Protein 8AJO (pdb70)

Foldseek 3Di:
DFFWAWEFQFDFFAFQEKAWWFAAFLPWIKIWTFQFQKIWIWTFDPQGTHTQAMFGHLAGWNDWDWADAPPDSTTWIWTQGLLQKTWIWGWDDDVSFTDIDTQAIAGADDFDAFFAPLDWAKEAFRNRQWIWIRGGFQWIWIFGRDSPRRYRYTDTAGDPQRHWQYKYWWEPDPATKMWTWGADPVAIKIAMWGQDPVVSYTHGDLDGIDGDHRQWHDKAHAYPLAIFIWIDGQFKIWTDDRPDIAMDGDPVRNVFGWQEKYAADPRRQWMWTFTQQQWIKIKGFDWDQDPVRGIHTDYIDMDTAAGDHGASYKYHRDPQWIWGRGQQAKTFTWGAAPDADPVRHRTGTDDIRGFQFPWFEWFWDPLLPPQATKIKTWGHFFQRTWIKIKFQAFEWDFQDKFFDFAFPAKEFEDLALVDPFTFKMKTFHAQFIWIWGRDFSDIHTDDQEQDGGRFGWQDKYEAAPQWIWTQTQAWTFIAHSPVSYTLEIGGDPVRATWQHWEDWHFWTWTFGWQKIWIWTDDNSYIGTDDMDGHPAGWQYKYQADEAPDRRGAQWMWTWGQPQQWIFIAGPDHGHTQEIGRDDDDFHWNYKDWYYAPRFTKIKTWGQQQKIKIFGADRVRRYTHPIDIDGFHGGTWYKDWEDAPNTIWIWIFACFIWIWHDFLNHIFITTYPDRTFHYKYYGDHPNAHRWIWTHGNTMITTTHTDDDDSMDMDIGGFSRGWRYWEAWNVAQKMKIKTKFKWFQAQVLRTHGPDDGLQRPAPEEEEDPDCPPVVDDAPCSNPGGDIFIWMWIFIAHNRNRHTLYIYTYDGQKAFQEWYWDAAAPRRGIWIKTWIFRDYPVDPFTQKTKIWIWDDDPSDIGTQDMGIDGAGWQEWEQDVRWIWTWGQQKIFIWHQDPSRDTDTQEIDRPAHGFRYWEDDDQWIWTQHQWQGIFTWGDDPVVRYIDGFAGARPTARFLYWYAFDPFWTWTFHPQQKIWIWGQPPVDDDPVNRHHTDTQWIWRRSFGWRYKYWRHSANDCPPPPPDQWGGWMWTATNSGIIMIMTIHDPVVCVQLVVVQVLLQQQQQTRSSGRSQSSTFHDDSVRTHTTPSYHYPVSLLSLSSRHPVSLQRSQVVGWHDLPPPDTDRDHSVSSVVVNSVVSNVD/DDDDQDCVLQVVCVVVVPVRDPSNVLVVQVVCLQVQLQPWDWFWAFPDFFFKWQEWADLDPQWIWTWGQQQWIWIQRQVVRDIGTADFAAAPDPDCTWNYWEAAPVSFKIWTAGNDQQWIWIAGPPVRHGAAHTENAGPAGWQEKEHLHNFWIWTWGQQQKIFIWGQDPVSVVVQVVQVVPPVHHDYYYGYTPDMGGFDQDPFDNRQNGWNYWYAQNVQSKIWTDTLSQKIWIWHHPPDTGGDDMAGHPANAQQREWEAANQVQWIWTWHQFWTWTDHPVDHRDPIDIDGPPPHRFTWQYWYDRSQWIWTWTLQQKIWIAGNVVRGTRPHCVHRIDGFDQHWWDCDPLCVVPVVVDDGAGFTFSYWDADPSRNKIKTKTGHSDPSTTGIIIIIID/DDDQPPVRVVVLVLVVLCVLLVQLLQLDDLRRAWDWDQAPVRDIFIFSQSLVVLVRDDDDGPNSVVLNVLLVVQCVAFQPCSSVLSLLLSLLSVLLSVVVVVVFALQLLLVLLVVLLVLLLVVLQVFDDLDDDPVLLLVLLLVLLQSLQCRGGNVVSDNLLSNCLSCQAVQQCVVVVLADDPLQEAEAEAAQAAQNDWDWALAFWAAFDAQDPVFDDDDDDLKAALAAADLWDFDPPHDDDDDADDPVRVVVVVVVNLVSNVVLQVLDVVADRLEYEYCGADHNPRQVVCSVVVRHYHYNADDSRSVSQCQQQVAAYHHHSNDDDRRNMGAFDDWDWDDRRDPDGIIIGTHHPPRSRHIYIYGYHNDPNSRVSSVSSSSNSNSFSNQCSNGSAWHLDQFQSLLLSLVSQLVVLVVDPASSSVSSNSSSVSSLSRNLSLCVSPPHHSVVQNVVSNVVCVVDHSDQFAGANVPPGGRHRSVSSRIGGSVSVSSSSVSSSVSSSVSSPPDDPDDDDSDGD

GO terms:
  GO:0097602 cullin family protein binding (F, IDA)
  GO:0005634 nucleus (C, IDA)
  GO:0005730 nucleolus (C, IDA)
  GO:0043161 proteasome-mediated ubiquitin-dependent protein catabolic process (P, IDA)
  GO:0044725 epigenetic programming in the zygotic pronuclei (P, IDA)
  GO:0045732 positive regulation of protein catabolic process (P, IDA)
  GO:0032991 protein-containing complex (C, IDA)
  GO:0007056 spindle assembly involved in female meiosis (P, IDA)
  GO:0160072 ubiquitin ligase complex scaffold activity (F, IDA)
  GO:0031465 Cul4B-RING E3 ubiquitin ligase complex (C, IDA)
  GO:0010498 proteasomal protein catabolic process (P, IMP)
  GO:0005515 protein binding (F, IPI)
  GO:0005737 cytoplasm (C, IDA)
  GO:0031464 Cul4A-RING E3 ubiquitin ligase complex (C, IDA)
  GO:0080008 Cul4-RING E3 ubiquitin ligase complex (C, IDA)
  GO:0016567 protein ubiquitination (P, IDA)
  GO:0005634 nucleus (C, EXP)
  GO:0005737 cytoplasm (C, EXP)
  GO:0043161 proteasome-mediated ubiquitin-dependent protein catabolic process (P, IMP)
  GO:0006511 ubiquitin-dependent protein catabolic process (P, IMP)

Radius of gyration: 53.47 Å; Cα contacts (8 Å, |Δi|>4): 5684; chains: 3; bounding box: 108×189×78 Å

InterPro domains:
  IPR004871 RSE1/DDB1/CPSF1, C-terminal [PF03178] (790-1099)
  IPR015943 WD40/YVTN repeat-like-containing domain superfamily [G3DSA:2.130.10.10] (4-1039)
  IPR015943 WD40/YVTN repeat-like-containing domain superfamily [G3DSA:2.130.10.10] (14-355)
  IPR015943 WD40/YVTN repeat-like-containing domain superfamily [G3DSA:2.130.10.10] (394-709)
  IPR018846 RSE1/DDB1/CPSF1, first beta-propeller [PF10433] (15-348)
  IPR036322 WD40-repeat-containing domain superfamily [SSF50978] (795-934)
  IPR050358 RSE1/DDB1/CPSF1 [PTHR10644] (3-1113)
  IPR058543 RSE1/DDB1/CPSF1, second beta-propeller [PF23726] (396-704)

B-factor: mean 595.94, std 25.62, range [0.04, 600.0]

Solvent-accessible surface area: 99665 Å² total; per-residue (Å²): 152,35,18,30,38,47,39,66,34,25,69,28,38,7,11,57,15,30,28,49,28,29,34,77,45,71,108,49,44,11,23,47,46,11,17,22,36,24,52,45,50,22,43,28,62,115,108,38,70,52,118,77,39,74,26,34,39,26,15,32,27,48,18,51,41,44,29,64,52,108,90,57,90,29,18,30,45,45,48,33,16,77,46,29,23,26,18,28,27,45,61,55,86,77,86,115,50,47,44,51,54,46,74,25,22,25,76,48,78,68,82,33,48,31,81,26,112,65,38,53,41,36,33,37,15,92,89,17,59,27,42,36,37,36,64,29,54,22,35,46,21,35,21,76,56,64,121,98,30,76,70,19,71,43,63,77,24,58,45,118,58,61,62,41,52,24,51,11,18,20,21,79,45,118,53,59,8,49,22,29,7,22,73,55,155,106,27,10,44,29,55,30,32,22,59,46,88,115,71,59,53,68,59,100,18,100,37,97,63,60,102,30,47,87,54,12,41,25,33,31,55,20,53,64,86,27,15,10,15,42,21,33,13,38,53,32,36,36,30,60,41,44,118,47,97,33,85,31,69,28,122,81,44,58,104,27,68,33,74,17,54,20,64,50,31,138,49,15,53,35,28,26,31,6,7,73,80,3,53,37,31,49,38,52,46,50,90,46,102,48,121,102,74,65,30,35,46,54,55,48,62,51,60,82,27,17,81,34,32,40,16,36,10,14,5,22,37,64,106,45,38,50,37,15,9,2,41,38,4,43,21,21,34,16,47,64,56,119,81,61,70,120,97,60,25,24,33,62,82,84,62,88,58,74,18,32,0,6,7,22,18,38,28,43,30,61,58,64,96,72,41,35,19,50,28,38,21,6,7,7,32,66,82,51,1,19,47,16,47,33,28,26,4,22,17,77,65,92,91,37,88,54,100,39,91,52,25,79,21,36,18,42,25,35,50,44,84,105,50,116,36,19,38,17,44,37,37,7,35,100,56,42,25,63,24,32,41,37,72,42,92,66,68,63,101,55,101,50,68,28,56,56,69,93,15,32,22,51,25,26,15,68,17,51,61,68,27,29,30,25,22,9,33,80,42,42,24,28,12,29,13,60,119,38,42,70,52,21,85,39,83,40,140,79,101,49,71,25,76,7,14,15,40,9,23,52,38,39,28,39,6,18,38,40,44,43,41,23,28,51,46,47,105,73,46,44,54,98,78,42,73,38,88,54,120,26,44,22,37,10,23,13,7,32,61,35,53,110,54,97,16,52,19,97,36,20,21,30,4,24,62,81,80,18,25,27,45,24,26,40,52,83,71,32,55,96,56,29,98,48,99,52,39,70,105,34,41,9,50,14,9,8,28,22,18,33,90,97,62,41,41,30,36,19,5,10,15,39,0,44,34,42,54,21,30,33,50,66,115,71,14,47,56,67,92,92,71,99,59,98,37,32,96,35,85,2,31,21,33,42,27,68,30,89,117,68,52,41,22,40,30,5,2,47,38,11,26,30,51,36,45,63,66,98,44,90,52,86,24,44,32,79,56,82,45,14,46,12,19,8,38,21,55,8,92,40,34,86,38,5,38,32,33,9,28,93,67,41,33,44,41,16,45,61,58,92,84,57,77,34,20,73,63,79,33,113,17,37,4,31,21,45,13,20,10,31,14,90,74,43,61,17,30,23,33,10,17,36,30,62,17,53,22,51,107,103,57,43,67,62,67,93,49,109,8,24,38,82,79,19,95,51,77,62,79,63,105,75,76,92,41,84,106,84,87,40,114,30,65,98,42,79,63,20,89,46,88,58,18,11,54,18,16,26,38,48,110,77,48,60,42,46,8,4,36,44,45,38,98,60,20,39,31,55,9,29,19,22,32,49,38,42,107,54,132,63,20,30,40,38,34,5,25,6,43,28,35,36,90,39,52,73,20,87,58,13,27,40,46,27,33,43,42,70,117,64,60,39,59,96,58,27,76,26,96,41,99,1,21,8,38,7,32,16,54,30,106,22,37,46,26,32,3,17,47,40,41,36,33,40,16,51,45,52,121,86,60,40,50,56,86,76,25,65,42,88,88,38,30,36,5,49,21,36,25,38,40,76,67,34,45,13,32,0,11,51,26,49,12,31,40,40,27,46,56,43,124,113,81,44,51,50,61,94,63,9,40,24,58,72,47,28,72,30,62,23,8,2,17,18,39,100,60,10,32,27,32,33,34,90,53,32,20,43,52,26,25,19,64,35,106,105,32,111,62,87,55,43,47,49,38,22,51,84,20,28,41,19,17,71,47,33,48,33,16,13,33,22,71,22,14,25,14,86,50,46,100,83,62,103,101,44,137,43,56,38,49,6,32,40,14,5,44,24,5,14,36,20,24,36,18,16,25,65,90,82,46,26,68,48,41,56,68,42,36,75,46,38,26,99,36,50,59,27,28,8,57,22,68,34,69,62,30,30,16,16,53,64,88,45,55,87,46,116,47,62,34,42,21,49,28,54,34,54,49,39,41,56,47,35,17,72,106,31,26,69,74,26,14,65,114,20,61,38,47,107,70,96,67,70,82,66,88,22,61,56,74,47,47,45,63,59,16,62,68,52,64,70,81,20,162,67,89,71,48,9,48,39,56,32,68,75,37,68,35,14,69,56,94,52,78,90,88,25,63,81,29,60,55,28,71,21,19,81,46,34,63,64,63,51,57,88,45,90,40,97,48,51,110,41,23,31,12,30,7,20,24,55,58,39,109,42,27,20,38,30,5,7,33,69,19,51,29,35,34,36,28,65,86,80,86,54,80,64,93,34,126,66,32,70,34,90,64,146,108,66,8,8,45,25,32,24,57,11,92,46,74,44,45,40,28,32,22,3,54,33,41,32,3,52,15,34,36,21,23,65,68,59,16,64,31,20,31,2,24,91,54,39,113,29,42,23,32,4,22,10,17,30,38,68,54,34,36,32,31,7,4,29,68,3,37,41,25,26,45,73,47,66,77,79,50,50,40,64,38,61,58,32,36,56,95,47,113,75,66,67,57,45,96,61,85,40,76,60,81,49,81,44,75,95,58,89,36,30,76,30,8,30,17,13,30,13,33,24,44,36,100,104,80,35,36,19,28,36,6,20,32,20,9,27,30,23,26,33,44,21,78,111,76,66,58,76,76,51,57,31,57,33,78,34,64,45,48,9,32,9,30,14,48,12,103,98,70,82,36,45,28,17,6,5,36,34,22,36,9,49,20,45,104,110,38,102,51,94,58,30,66,59,59,86,35,96,31,78,21,36,12,14,36,16,25,38,49,40,53,55,21,42,47,22,7,10,7,56,5,32,37,30,17,42,33,70,103,74,91,58,59,32,78,62,138,124,72,13,71,61,88,50,45,99,49,44,75,45,106,55,84,52,22,68,84,87,45,80,114,67,113,89,46,81,8,11,13,32,9,48,28,53,32,117,55,46,30,24,50,29,45,11,1,5,21,24,49,38,52,36,40,4,6,8,29,22,25,25,58,162,116,91,62,33,18,62,54,60,61,48,74,41,39,68,20,26,58,77,46,21,78,70,12,31,38,20,31,49,52,60,10,62,54,49,95,56,84,60,121,99,66,40,81,26,38,19,28,38,21,23,46,50,33,80,81,64,104,68,103,45,91,34,40,61,64,26,32,66,22,3,50,62,10,52,95,91,30,11,70,37,8,12,33,2,23,15,37,17,9,18,25,36,69,25,43,60,69,12,27,86,58,6,30,41,72,72,34,15,18,43,1,20,51,57,5,17,59,39,23,30,74,33,21,98,84,10,25,87,75,96,74,64,94,89,71,44,59,67,33,34,49,49,41,6,42,28,31,14,21,37,24,27,46,109,97,47,39,84,40,40,13,62,34,20,23,59,11,15,67,58,6,11,89,89,58,96,71,46,31,77,101,50,18,44,59,68,47,53,57,65,48,26,57,85,103,54,54,60,97,30,50,4,31,65,61,93,86,53,77,68,43,144,100,28,102,106,51,107,88,84,38,37,43,21,17,21,68,4,84,46,41,92,80,47,117,111,78,102,109,104,108,108,60,106,59,91,80,36,50,69,62,53,72,63,60,66,68,59,59,53,68,62,34,43,64,52,41,72,99,67,36,13,53,51,21,36,11,57,39,23,42,72,58,97,32,41,58,54,38,20,90,68,70,25,43,46,37,57,82,24,38,56,112,61,35,53,32,57,26,48,10,22,61,35,54,52,17,109,45,57,105,61,64,68,95,84,21,27,18,61,30,39,55,57,70,88,47,85,33,31,92,104,94,67,70,30,53,27,48,25,12,95,100,47,56,26,8,24,11,31,33,48,29,2,65,32,78,45,37,19,68,17,47,47,48,15,27,57,22,18,42,35,40,24,39,45,58,44,62,55,41,57,39,2,18,24,41,2,1,18,22,24,19,16,18,53,39,3,45,64,49,18,92,85,38,95,30,65,29,23,63,9,11,46,26,24,11,68,12,32,47,28,46,13,40,10,22,9,64,61,39,91,56,60,50,85,71,35,34,59,61,13,60,67,34,25,95,92,58,97,46,21,56,43,3,23,24,17,70,89,82,77,59,55,26,10,98,90,22,23,25,68,49,24,20,81,16,37,33,41,30,33,60,28,9,20,64,39,19,44,80,74,35,66,93,100,67,114,56,102,87,55,56,58,61,119

Nearest PDB structures (foldseek):
  8ajn-assembly1_A  TM=8.940E-01  e=0.000E+00  Homo sapiens
  4e5z-assembly1_A  TM=8.919E-01  e=0.000E+00  Homo sapiens
  3ei4-assembly1_A  TM=7.659E-01  e=0.000E+00  Homo sapiens
  8d7y-assembly1_A  TM=7.186E-01  e=0.000E+00  Homo sapiens
  8bu9-assembly2_D  TM=8.978E-01  e=0.000E+00  Homo sapiens

Structure (mmCIF, N/CA/C/O backbone):
data_8AJO
#
_entry.id   8AJO
#
loop_
_entity.id
_entity.type
_entity.pdbx_description
1 polymer 'DNA damage-binding protein 1'
2 polymer 'DDB1- and CUL4-associated factor 12'
3 polymer 'T-complex protein 1 subunit epsilon'
#
loop_
_atom_site.group_PDB
_atom_site.id
_atom_site.type_symbol
_atom_site.label_atom_id
_atom_site.label_alt_id
_atom_site.label_comp_id
_atom_site.label_asym_id
_atom_site.label_entity_id
_atom_site.label_seq_id
_atom_site.pdbx_PDB_ins_code
_atom_site.Cartn_x
_atom_site.Cartn_y
_atom_site.Cartn_z
_atom_site.occupancy
_atom_site.B_iso_or_equiv
_atom_site.auth_seq_id
_atom_site.auth_comp_id
_atom_site.auth_asym_id
_atom_site.auth_atom_id
_atom_site.pdbx_PDB_model_num
ATOM 1 N N . MET A 1 25 ? 239.774 218.231 206.335 1.00 600.00 1 MET A N 1
ATOM 2 C CA . MET A 1 25 ? 238.829 217.658 207.287 1.00 600.00 1 MET A CA 1
ATOM 3 C C . MET A 1 25 ? 239.199 216.212 207.605 1.00 600.00 1 MET A C 1
ATOM 4 O O . MET A 1 25 ? 239.540 215.440 206.709 1.00 600.00 1 MET A O 1
ATOM 6 N N . SER A 1 26 ? 239.140 215.852 208.882 1.00 600.00 2 SER A N 1
ATOM 7 C CA . SER A 1 26 ? 239.426 214.495 209.321 1.00 600.00 2 SER A CA 1
ATOM 8 C C . SER A 1 26 ? 238.127 213.720 209.485 1.00 600.00 2 SER A C 1
ATOM 9 O O . SER A 1 26 ? 237.071 214.292 209.763 1.00 600.00 2 SER A O 1
ATOM 11 N N . TYR A 1 27 ? 238.215 212.406 209.313 1.00 600.00 3 TYR A N 1
ATOM 12 C CA . TYR A 1 27 ? 237.067 211.530 209.475 1.00 600.00 3 TYR A CA 1
ATOM 13 C C . TYR A 1 27 ? 237.424 210.428 210.457 1.00 600.00 3 TYR A C 1
ATOM 14 O O . TYR A 1 27 ? 238.581 210.014 210.552 1.00 600.00 3 TYR A O 1
ATOM 16 N N . ASN A 1 28 ? 236.424 209.959 211.197 1.00 600.00 4 ASN A N 1
ATOM 17 C CA . ASN A 1 28 ? 236.675 208.986 212.246 1.00 600.00 4 ASN A CA 1
ATOM 18 C C . ASN A 1 28 ? 235.632 207.883 212.205 1.00 536.05 4 ASN A C 1
ATOM 19 O O . ASN A 1 28 ? 234.497 208.087 211.767 1.00 600.00 4 ASN A O 1
ATOM 21 N N . TYR A 1 29 ? 236.040 206.708 212.668 1.00 534.74 5 TYR A N 1
ATOM 22 C CA . TYR A 1 29 ? 235.184 205.536 212.734 1.00 600.00 5 TYR A CA 1
ATOM 23 C C . TYR A 1 29 ? 234.926 205.217 214.198 1.00 600.00 5 TYR A C 1
ATOM 24 O O . TYR A 1 29 ? 235.869 205.125 214.990 1.00 600.00 5 TYR A O 1
ATOM 26 N N . VAL A 1 30 ? 233.655 205.063 214.558 1.00 600.00 6 VAL A N 1
ATOM 27 C CA . VAL A 1 30 ? 233.251 204.805 215.936 1.00 600.00 6 VAL A CA 1
ATOM 28 C C . VAL A 1 30 ? 232.467 203.502 215.969 1.00 600.00 6 VAL A C 1
ATOM 29 O O . VAL A 1 30 ? 231.461 203.360 215.263 1.00 600.00 6 VAL A O 1
ATOM 31 N N . VAL A 1 31 ? 232.915 202.560 216.797 1.00 600.00 7 VAL A N 1
ATOM 32 C CA . VAL A 1 31 ? 232.257 201.268 216.938 1.00 600.00 7 VAL A CA 1
ATOM 33 C C . VAL A 1 31 ? 232.223 200.892 218.412 1.00 600.00 7 VAL A C 1
ATOM 34 O O . VAL A 1 31 ? 233.132 201.228 219.177 1.00 600.00 7 VAL A O 1
ATOM 36 N N . THR A 1 32 ? 231.165 200.192 218.815 1.00 600.00 8 THR A N 1
ATOM 37 C CA . THR A 1 32 ? 231.063 199.674 220.174 1.00 600.00 8 THR A CA 1
ATOM 38 C C . THR A 1 32 ? 231.644 198.266 220.220 1.00 600.00 8 THR A C 1
ATOM 39 O O . THR A 1 32 ? 231.174 197.369 219.511 1.00 600.00 8 THR A O 1
ATOM 41 N N . ALA A 1 33 ? 232.663 198.075 221.058 1.00 600.00 9 ALA A N 1
ATOM 42 C CA . ALA A 1 33 ? 233.269 196.764 221.248 1.00 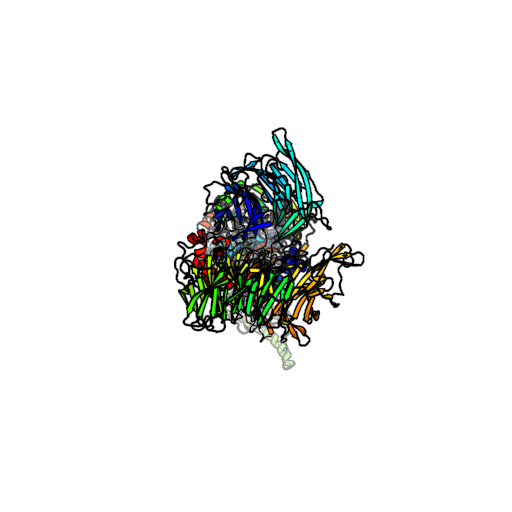600.00 9 ALA A CA 1
ATOM 43 C C . ALA A 1 33 ? 232.531 195.939 222.296 1.00 600.00 9 ALA A C 1
ATOM 44 O O . ALA A 1 33 ? 232.363 194.729 222.122 1.00 600.00 9 ALA A O 1
ATOM 46 N N . GLN A 1 34 ? 232.070 196.570 223.376 1.00 600.00 10 GLN A N 1
ATOM 47 C CA . GLN A 1 34 ? 231.312 195.898 224.428 1.00 600.00 10 GLN A CA 1
ATOM 48 C C . GLN A 1 34 ? 230.004 196.648 224.634 1.00 600.00 10 GLN A C 1
ATOM 49 O O . GLN A 1 34 ? 230.019 197.848 224.926 1.00 600.00 10 GLN A O 1
ATOM 51 N N . LYS A 1 35 ? 228.879 195.944 224.491 1.00 591.96 11 LYS A N 1
ATOM 52 C CA . LYS A 1 35 ? 227.573 196.582 224.600 1.00 600.00 11 LYS A CA 1
ATOM 53 C C . LYS A 1 35 ? 227.368 197.133 226.013 1.00 600.00 11 LYS A C 1
ATOM 54 O O . LYS A 1 35 ? 227.973 196.641 226.970 1.00 600.00 11 LYS A O 1
ATOM 56 N N . PRO A 1 36 ? 226.528 198.161 226.173 1.00 600.00 12 PRO A N 1
ATOM 57 C CA . PRO A 1 36 ? 226.265 198.689 227.520 1.00 600.00 12 PRO A CA 1
ATOM 58 C C . PRO A 1 36 ? 225.730 197.603 228.442 1.00 600.00 12 PRO A C 1
ATOM 59 O O . PRO A 1 36 ? 224.927 196.759 228.039 1.00 600.00 12 PRO A O 1
ATOM 63 N N . THR A 1 37 ? 226.193 197.628 229.695 1.00 600.00 13 THR A N 1
ATOM 64 C CA . THR A 1 37 ? 225.826 196.616 230.676 1.00 600.00 13 THR A CA 1
ATOM 65 C C . THR A 1 37 ? 224.970 197.142 231.821 1.00 600.00 13 THR A C 1
ATOM 66 O O . THR A 1 37 ? 224.338 196.338 232.513 1.00 522.56 13 THR A O 1
ATOM 68 N N . ALA A 1 38 ? 224.935 198.455 232.039 1.00 600.00 14 ALA A N 1
ATOM 69 C CA . ALA A 1 38 ? 224.135 199.022 233.118 1.00 514.69 14 ALA A CA 1
ATOM 70 C C . ALA A 1 38 ? 222.649 198.908 232.799 1.00 533.93 14 ALA A C 1
ATOM 71 O O . ALA A 1 38 ? 222.233 199.096 231.656 1.00 600.00 14 ALA A O 1
ATOM 73 N N . VAL A 1 39 ? 221.841 198.617 233.822 1.00 558.63 15 VAL A N 1
ATOM 74 C CA . VAL A 1 39 ? 220.396 198.465 233.660 1.00 600.00 15 VAL A CA 1
ATOM 75 C C . VAL A 1 39 ? 219.724 199.821 233.833 1.00 600.00 15 VAL A C 1
ATOM 76 O O . VAL A 1 39 ? 219.942 200.508 234.837 1.00 600.00 15 VAL A O 1
ATOM 78 N N . ASN A 1 40 ? 218.884 200.198 232.867 1.00 600.00 16 ASN A N 1
ATOM 79 C CA . ASN A 1 40 ? 218.118 201.434 232.957 1.00 390.74 16 ASN A CA 1
ATOM 80 C C . ASN A 1 40 ? 216.637 201.216 233.237 1.00 410.99 16 ASN A C 1
ATOM 81 O O . ASN A 1 40 ? 215.930 202.189 233.521 1.00 594.45 16 ASN A O 1
ATOM 83 N N . G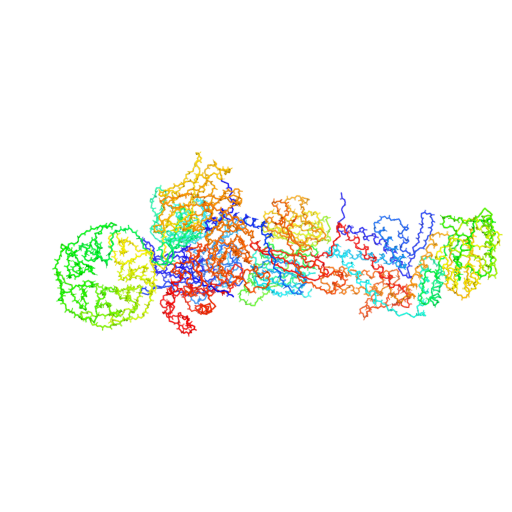LY A 1 41 ? 216.154 199.984 233.168 1.00 600.00 17 GLY A N 1
ATOM 84 C CA . GLY A 1 41 ? 214.768 199.698 233.496 1.00 600.00 17 GLY A CA 1
ATOM 85 C C . GLY A 1 41 ? 214.508 198.214 233.347 1.00 600.00 17 GLY A C 1
ATOM 86 O O . GLY A 1 41 ? 215.272 197.491 232.699 1.00 600.00 17 GLY A O 1
ATOM 87 N N . CYS A 1 42 ? 213.419 197.768 233.972 1.00 600.00 18 CYS A N 1
ATOM 88 C CA . CYS A 1 42 ? 213.077 196.353 233.911 1.00 600.00 18 CYS A CA 1
ATOM 89 C C . CYS A 1 42 ? 211.626 196.143 234.326 1.00 600.00 18 CYS A C 1
ATOM 90 O O . CYS A 1 42 ? 211.134 196.818 235.232 1.00 600.00 18 CYS A O 1
ATOM 92 N N . VAL A 1 43 ? 210.950 195.199 233.660 1.00 600.00 19 VAL A N 1
ATOM 93 C CA . VAL A 1 43 ? 209.523 194.962 233.855 1.00 600.00 19 VAL A CA 1
ATOM 94 C C . VAL A 1 43 ? 209.248 193.463 233.906 1.00 600.00 19 VAL A C 1
ATOM 95 O O . VAL A 1 43 ? 210.058 192.644 233.468 1.00 600.00 19 VAL A O 1
ATOM 97 N N . THR A 1 44 ? 208.072 193.110 234.435 1.00 600.00 20 THR A N 1
ATOM 98 C CA . THR A 1 44 ? 207.614 191.726 234.472 1.00 600.00 20 THR A CA 1
ATOM 99 C C . THR A 1 44 ? 206.223 191.612 233.857 1.00 600.00 20 THR A C 1
ATOM 100 O O . THR A 1 44 ? 205.396 192.519 233.980 1.00 600.00 20 THR A O 1
ATOM 102 N N . GLY A 1 45 ? 205.975 190.487 233.195 1.00 600.00 21 GLY A N 1
ATOM 103 C CA . GLY A 1 45 ? 204.680 190.244 232.589 1.00 600.00 21 GLY A CA 1
ATOM 104 C C . GLY A 1 45 ? 204.755 189.075 231.625 1.00 600.00 21 GLY A C 1
ATOM 105 O O . GLY A 1 45 ? 205.763 188.371 231.559 1.00 600.00 21 GLY A O 1
ATOM 106 N N . HIS A 1 46 ? 203.670 188.882 230.873 1.00 600.00 22 HIS A N 1
ATOM 107 C CA . HIS A 1 46 ? 203.567 187.765 229.927 1.00 600.00 22 HIS A CA 1
ATOM 108 C C . HIS A 1 46 ? 203.984 188.261 228.546 1.00 600.00 22 HIS A C 1
ATOM 109 O O . HIS A 1 46 ? 203.152 188.659 227.730 1.00 600.00 22 HIS A O 1
ATOM 111 N N . PHE A 1 47 ? 205.288 188.215 228.279 1.00 600.00 23 PHE A N 1
ATOM 112 C CA . PHE A 1 47 ? 205.864 188.766 227.057 1.00 600.00 23 PHE A CA 1
ATOM 113 C C . PHE A 1 47 ? 206.152 187.715 225.995 1.00 600.00 23 PHE A C 1
ATOM 114 O O . PHE A 1 47 ? 205.918 187.963 224.809 1.00 600.00 23 PHE A O 1
ATOM 116 N N . THR A 1 48 ? 206.672 186.552 226.382 1.00 600.00 24 THR A N 1
ATOM 117 C CA . THR A 1 48 ? 206.991 185.512 225.414 1.00 600.00 24 THR A CA 1
ATOM 118 C C . THR A 1 48 ? 205.875 184.496 225.247 1.00 600.00 24 THR A C 1
ATOM 119 O O . THR A 1 48 ? 205.791 183.856 224.193 1.00 600.00 24 THR A O 1
ATOM 121 N N . SER A 1 49 ? 205.027 184.336 226.256 1.00 600.00 25 SER A N 1
ATOM 122 C CA . SER A 1 49 ? 203.908 183.413 226.182 1.00 600.00 25 SER A CA 1
ATOM 123 C C . SER A 1 49 ? 202.825 183.909 227.125 1.00 600.00 25 SER A C 1
ATOM 124 O O . SER A 1 49 ? 203.060 184.768 227.980 1.00 600.00 25 SER A O 1
ATOM 126 N N . ALA A 1 50 ? 201.626 183.356 226.958 1.00 600.00 26 ALA A N 1
ATOM 127 C CA . ALA A 1 50 ? 200.488 183.768 227.768 1.00 600.00 26 ALA A CA 1
ATOM 128 C C . ALA A 1 50 ? 200.547 183.223 229.187 1.00 600.00 26 ALA A C 1
ATOM 129 O O . ALA A 1 50 ? 199.911 183.792 230.081 1.00 600.00 26 ALA A O 1
ATOM 131 N N . GLU A 1 51 ? 201.292 182.142 229.414 1.00 600.00 27 GLU A N 1
ATOM 132 C CA . GLU A 1 51 ? 201.336 181.485 230.714 1.00 600.00 27 GLU A CA 1
ATOM 133 C C . GLU A 1 51 ? 202.613 181.761 231.491 1.00 600.00 27 GLU A C 1
ATOM 134 O O . GLU A 1 51 ? 202.569 181.831 232.724 1.00 600.00 27 GLU A O 1
ATOM 136 N N . ASP A 1 52 ? 203.745 181.911 230.811 1.00 600.00 28 ASP A N 1
ATOM 137 C CA . ASP A 1 52 ? 205.014 182.094 231.498 1.00 600.00 28 ASP A CA 1
ATOM 138 C C . ASP A 1 52 ? 205.211 183.552 231.886 1.00 600.00 28 ASP A C 1
ATOM 139 O O . ASP A 1 52 ? 204.772 184.471 231.188 1.00 600.00 28 ASP A O 1
ATOM 141 N N . LEU A 1 53 ? 205.876 183.760 233.017 1.00 600.00 29 LEU A N 1
ATOM 142 C CA . LEU A 1 53 ? 206.277 185.095 233.427 1.00 600.00 29 LEU A CA 1
ATOM 143 C C . LEU A 1 53 ? 207.612 185.423 232.779 1.00 600.00 29 LEU A C 1
ATOM 144 O O . LEU A 1 53 ? 208.509 184.578 232.715 1.00 600.00 29 LEU A O 1
ATOM 146 N N . ASN A 1 54 ? 207.733 186.646 232.280 1.00 600.00 30 ASN A N 1
ATOM 147 C CA . ASN A 1 54 ? 208.950 187.089 231.624 1.00 600.00 30 ASN A CA 1
ATOM 148 C C . ASN A 1 54 ? 209.519 188.297 232.345 1.00 600.00 30 ASN A C 1
ATOM 149 O O . ASN A 1 54 ? 208.787 189.096 232.939 1.00 600.00 30 ASN A O 1
ATOM 151 N N . LEU A 1 55 ? 210.838 188.411 232.285 1.00 600.00 31 LEU A N 1
ATOM 152 C CA . LEU A 1 55 ? 211.566 189.532 232.851 1.00 600.00 31 LEU A CA 1
ATOM 153 C C . LEU A 1 55 ? 212.336 190.189 231.720 1.00 600.00 31 LEU A C 1
ATOM 154 O O . LEU A 1 55 ? 213.087 189.520 231.004 1.00 600.00 31 LEU A O 1
ATOM 156 N N . LEU A 1 56 ? 212.132 191.487 231.543 1.00 600.00 32 LEU A N 1
ATOM 157 C CA . LEU A 1 56 ? 212.782 192.232 230.478 1.00 600.00 32 LEU A CA 1
ATOM 158 C C . LEU A 1 56 ? 213.709 193.249 231.114 1.00 600.00 32 LEU A C 1
ATOM 159 O O . LEU A 1 56 ? 213.310 193.957 232.042 1.00 600.00 32 LEU A O 1
ATOM 161 N N . ILE A 1 57 ? 214.945 193.305 230.629 1.00 584.29 33 ILE A N 1
ATOM 162 C CA . ILE A 1 57 ? 215.953 194.225 231.139 1.00 600.00 33 ILE A CA 1
ATOM 163 C C . ILE A 1 57 ? 216.338 195.169 230.014 1.00 600.00 33 ILE A C 1
ATOM 164 O O . ILE A 1 57 ? 216.645 194.726 228.902 1.00 600.00 33 ILE A O 1
ATOM 166 N N . ALA A 1 58 ? 216.317 196.464 230.302 1.00 600.00 34 ALA A N 1
ATOM 167 C CA . ALA A 1 58 ? 216.768 197.480 229.365 1.00 600.00 34 ALA A CA 1
ATOM 168 C C . ALA A 1 58 ? 218.092 198.029 229.866 1.00 600.00 34 ALA A C 1
ATOM 169 O O . ALA A 1 58 ? 218.170 198.550 230.985 1.00 600.00 34 ALA A O 1
ATOM 171 N N . LYS A 1 59 ? 219.123 197.901 229.038 1.00 600.00 35 LYS A N 1
ATOM 172 C CA . LYS A 1 59 ? 220.472 198.376 229.317 1.00 600.00 35 LYS A CA 1
ATOM 173 C C . LYS A 1 59 ? 220.774 199.422 228.253 1.00 600.00 35 LYS A C 1
ATOM 174 O O . LYS A 1 59 ? 221.332 199.100 227.202 1.00 600.00 35 LYS A O 1
ATOM 176 N N . ASN A 1 60 ? 220.393 200.670 228.526 1.00 412.30 36 ASN A N 1
ATOM 177 C CA . ASN A 1 60 ? 220.537 201.757 227.563 1.00 418.91 36 ASN A CA 1
ATOM 178 C C . ASN A 1 60 ? 219.989 201.376 226.190 1.00 600.00 36 ASN A C 1
ATOM 179 O O . ASN A 1 60 ? 218.772 201.369 225.984 1.00 600.00 36 ASN A O 1
ATOM 181 N N . THR A 1 61 ? 220.877 201.064 225.245 1.00 600.00 37 THR A N 1
ATOM 182 C CA . THR A 1 61 ? 220.481 200.771 223.872 1.00 600.00 37 THR A CA 1
ATOM 183 C C . THR A 1 61 ? 220.168 199.300 223.634 1.00 600.00 37 THR A C 1
ATOM 184 O O . THR A 1 61 ? 219.732 198.947 222.533 1.00 600.00 37 THR A O 1
ATOM 186 N N . ARG A 1 62 ? 220.378 198.437 224.623 1.00 600.00 38 ARG A N 1
ATOM 187 C CA . ARG A 1 62 ? 220.204 197.000 224.464 1.00 600.00 38 ARG A CA 1
ATOM 188 C C . ARG A 1 62 ? 218.970 196.545 225.229 1.00 600.00 38 ARG A C 1
ATOM 189 O O . ARG A 1 62 ? 218.772 196.932 226.385 1.00 600.00 38 ARG A O 1
ATOM 191 N N . LEU A 1 63 ? 218.146 195.727 224.583 1.00 600.00 39 LEU A N 1
ATOM 192 C CA . LEU A 1 63 ? 217.002 195.094 225.222 1.00 600.00 39 LEU A CA 1
ATOM 193 C C . LEU A 1 63 ? 217.279 193.601 225.319 1.00 600.00 39 LEU A C 1
ATOM 194 O O . LEU A 1 63 ? 217.578 192.957 224.308 1.00 600.00 39 LEU A O 1
ATOM 196 N N . GLU A 1 64 ? 217.195 193.055 226.530 1.00 600.00 40 GLU A N 1
ATOM 197 C CA . GLU A 1 64 ? 217.453 191.641 226.772 1.00 600.00 40 GLU A CA 1
ATOM 198 C C . GLU A 1 64 ? 216.202 190.992 227.345 1.00 600.00 40 GLU A C 1
ATOM 199 O O . GLU A 1 64 ? 215.605 191.515 228.292 1.00 577.44 40 GLU A O 1
ATOM 201 N N . ILE A 1 65 ? 215.811 189.853 226.774 1.00 600.00 41 ILE A N 1
ATOM 202 C CA . ILE A 1 65 ? 214.602 189.135 227.167 1.00 600.00 41 ILE A CA 1
ATOM 203 C C . ILE A 1 65 ? 215.006 187.906 227.968 1.00 600.00 41 ILE A C 1
ATOM 204 O O . ILE A 1 65 ? 215.823 187.099 227.508 1.00 600.00 41 ILE A O 1
ATOM 206 N N . TYR A 1 66 ? 214.422 187.752 229.154 1.00 600.00 42 TYR A N 1
ATOM 207 C CA . TYR A 1 66 ? 214.676 186.607 230.015 1.00 600.00 42 TYR A CA 1
ATOM 208 C C . TYR A 1 66 ? 213.364 185.913 230.354 1.00 600.00 42 TYR A C 1
ATOM 209 O O . TYR A 1 66 ? 212.323 186.559 230.501 1.00 600.00 42 TYR A O 1
ATOM 211 N N . VAL A 1 67 ? 213.421 184.589 230.477 1.00 600.00 43 VAL A N 1
ATOM 212 C CA . VAL A 1 67 ? 212.278 183.789 230.905 1.00 600.00 43 VAL A CA 1
ATOM 213 C C . VAL A 1 67 ? 212.418 183.518 232.396 1.00 600.00 43 VAL A C 1
ATOM 214 O O . VAL A 1 67 ? 213.490 183.111 232.862 1.00 600.00 43 VAL A O 1
ATOM 216 N N . VAL A 1 68 ? 211.343 183.746 233.144 1.00 600.00 44 VAL A N 1
ATOM 217 C CA . VAL A 1 68 ? 211.355 183.525 234.587 1.00 600.00 44 VAL A CA 1
ATOM 218 C C . VAL A 1 68 ? 211.144 182.041 234.859 1.00 600.00 44 VAL A C 1
ATOM 219 O O . VAL A 1 68 ? 210.154 181.453 234.413 1.00 600.00 44 VAL A O 1
ATOM 221 N N . THR A 1 69 ? 212.076 181.433 235.591 1.00 600.00 45 THR A N 1
ATOM 222 C CA . THR A 1 69 ? 211.976 180.037 235.993 1.00 600.00 45 THR A CA 1
ATOM 223 C C . THR A 1 69 ? 212.270 179.930 237.485 1.00 600.00 45 THR A C 1
ATOM 224 O O . THR A 1 69 ? 212.723 180.885 238.121 1.00 600.00 45 THR A O 1
ATOM 226 N N . ALA A 1 70 ? 212.002 178.748 238.047 1.00 600.00 46 ALA A N 1
ATOM 227 C CA . ALA A 1 70 ? 212.317 178.522 239.455 1.00 600.00 46 ALA A CA 1
ATOM 228 C C . ALA A 1 70 ? 213.819 178.574 239.708 1.00 600.00 46 ALA A C 1
ATOM 229 O O . ALA A 1 70 ? 214.251 178.993 240.788 1.00 600.00 46 ALA A O 1
ATOM 231 N N . GLU A 1 71 ? 214.624 178.166 238.724 1.00 600.00 47 GLU A N 1
ATOM 232 C CA . GLU A 1 71 ? 216.075 178.147 238.880 1.00 600.00 47 GLU A CA 1
ATOM 233 C C . GLU A 1 71 ? 216.696 179.531 238.730 1.00 600.00 47 GLU A C 1
ATOM 234 O O . GLU A 1 71 ? 217.729 179.808 239.349 1.00 600.00 47 GLU A O 1
ATOM 236 N N . GLY A 1 72 ? 216.105 180.396 237.918 1.00 600.00 48 GLY A N 1
ATOM 237 C CA . GLY A 1 72 ? 216.677 181.718 237.691 1.00 600.00 48 GLY A CA 1
ATOM 238 C C . GLY A 1 72 ? 216.134 182.324 236.405 1.00 600.00 48 GLY A C 1
ATOM 239 O O . GLY A 1 72 ? 215.028 182.002 235.973 1.00 600.00 48 GLY A O 1
ATOM 240 N N . LEU A 1 73 ? 216.937 183.204 235.811 1.00 600.00 49 LEU A N 1
ATOM 241 C CA . LEU A 1 73 ? 216.570 183.900 234.583 1.00 600.00 49 LEU A CA 1
ATOM 242 C C . LEU A 1 73 ? 217.292 183.271 233.398 1.00 600.00 49 LEU A C 1
ATOM 243 O O . LEU A 1 73 ? 218.521 183.145 233.412 1.00 600.00 49 LEU A O 1
ATOM 245 N N . ARG A 1 74 ? 216.531 182.885 232.374 1.00 600.00 50 ARG A N 1
ATOM 246 C CA . ARG A 1 74 ? 217.110 182.284 231.175 1.00 600.00 50 ARG A CA 1
ATOM 247 C C . ARG A 1 74 ? 217.014 183.246 229.999 1.00 600.00 50 ARG A C 1
ATOM 248 O O . ARG A 1 74 ? 215.904 183.501 229.503 1.00 600.00 50 ARG A O 1
ATOM 250 N N . PRO A 1 75 ? 218.130 183.790 229.514 1.00 600.00 51 PRO A N 1
ATOM 251 C CA . PRO A 1 75 ? 218.076 184.659 228.333 1.00 600.00 51 PRO A CA 1
ATOM 252 C C . PRO A 1 75 ? 217.675 183.878 227.091 1.00 557.93 51 PRO A C 1
ATOM 253 O O . PRO A 1 75 ? 218.120 182.749 226.873 1.00 600.00 51 PRO A O 1
ATOM 257 N N . VAL A 1 76 ? 216.825 184.498 226.271 1.00 600.00 52 VAL A N 1
ATOM 258 C CA . VAL A 1 76 ? 216.359 183.911 225.024 1.00 600.00 52 VAL A CA 1
ATOM 259 C C . VAL A 1 76 ? 216.839 184.697 223.813 1.00 600.00 52 VAL A C 1
ATOM 260 O O . VAL A 1 76 ? 217.245 184.110 222.804 1.00 600.00 52 VAL A O 1
ATOM 262 N N . LYS A 1 77 ? 216.797 186.022 223.891 1.00 600.00 53 LYS A N 1
ATOM 263 C CA . LYS A 1 77 ? 217.134 186.872 222.767 1.00 600.00 53 LYS A CA 1
ATOM 264 C C . LYS A 1 77 ? 217.596 188.211 223.312 1.00 600.00 53 LYS A C 1
ATOM 265 O O . LYS A 1 77 ? 217.168 188.647 224.384 1.00 600.00 53 LYS A O 1
ATOM 267 N N . GLU A 1 78 ? 218.495 188.845 222.572 1.00 600.00 54 GLU A N 1
ATOM 268 C CA . GLU A 1 78 ? 218.920 190.199 222.870 1.00 600.00 54 GLU A CA 1
ATOM 269 C C . GLU A 1 78 ? 219.000 190.955 221.556 1.00 600.00 54 GLU A C 1
ATOM 270 O O . GLU A 1 78 ? 219.461 190.415 220.546 1.00 574.88 54 GLU A O 1
ATOM 272 N N . VAL A 1 79 ? 218.525 192.192 221.565 1.00 600.00 55 VAL A N 1
ATOM 273 C CA . VAL A 1 79 ? 218.485 193.012 220.366 1.00 600.00 55 VAL A CA 1
ATOM 274 C C . VAL A 1 79 ? 219.062 194.376 220.701 1.00 600.00 55 VAL A C 1
ATOM 275 O O . VAL A 1 79 ? 218.912 194.879 221.819 1.00 600.00 55 VAL A O 1
ATOM 277 N N . GLY A 1 80 ? 219.742 194.973 219.726 1.00 600.00 56 GLY A N 1
ATOM 278 C CA . GLY A 1 80 ? 220.249 196.324 219.863 1.00 600.00 56 GLY A CA 1
ATOM 279 C C . GLY A 1 80 ? 219.252 197.298 219.265 1.00 600.00 56 GLY A C 1
ATOM 280 O O . GLY A 1 80 ? 218.820 197.137 218.123 1.00 600.00 56 GLY A O 1
ATOM 281 N N . MET A 1 81 ? 218.876 198.296 220.055 1.00 600.00 57 MET A N 1
ATOM 282 C CA . MET A 1 81 ? 217.939 199.309 219.597 1.00 600.00 57 MET A CA 1
ATOM 283 C C . MET A 1 81 ? 218.686 200.584 219.230 1.00 600.00 57 MET A C 1
ATOM 284 O O . MET A 1 81 ? 219.720 200.911 219.817 1.00 600.00 57 MET A O 1
ATOM 286 N N . TYR A 1 82 ? 218.156 201.299 218.238 1.00 484.30 58 TYR A N 1
ATOM 287 C CA . TYR A 1 82 ? 218.733 202.575 217.821 1.00 600.00 58 TYR A CA 1
ATOM 288 C C . TYR A 1 82 ? 218.199 203.697 218.715 1.00 600.00 58 TYR A C 1
ATOM 289 O O . TYR A 1 82 ? 217.417 204.553 218.299 1.00 600.00 58 TYR A O 1
ATOM 291 N N . GLY A 1 83 ? 218.637 203.681 219.966 1.00 600.00 59 GLY A N 1
ATOM 292 C CA . GLY A 1 83 ? 218.241 204.715 220.904 1.00 600.00 59 GLY A CA 1
ATOM 293 C C . GLY A 1 83 ? 218.371 204.265 222.341 1.00 600.00 59 GLY A C 1
ATOM 294 O O . GLY A 1 83 ? 218.405 203.074 222.656 1.00 600.00 59 GLY A O 1
ATOM 295 N N . LYS A 1 84 ? 218.434 205.254 223.236 1.00 600.00 60 LYS A N 1
ATOM 296 C CA . LYS A 1 84 ? 218.554 205.010 224.672 1.00 600.00 60 LYS A CA 1
ATOM 297 C C . LYS A 1 84 ? 217.168 204.802 225.276 1.00 600.00 60 LYS A C 1
ATOM 298 O O . LYS A 1 84 ? 216.307 205.676 225.162 1.00 600.00 60 LYS A O 1
ATOM 300 N N . ILE A 1 85 ? 216.958 203.667 225.941 1.00 444.00 61 ILE A N 1
ATOM 301 C CA . ILE A 1 85 ? 215.646 203.320 226.492 1.00 600.00 61 ILE A CA 1
ATOM 302 C C . ILE A 1 85 ? 215.398 204.114 227.771 1.00 465.68 61 ILE A C 1
ATOM 303 O O . ILE A 1 85 ? 216.175 204.027 228.726 1.00 600.00 61 ILE A O 1
ATOM 305 N N . ALA A 1 86 ? 214.294 204.864 227.806 1.00 525.62 62 ALA A N 1
ATOM 306 C CA . ALA A 1 86 ? 213.873 205.560 229.018 1.00 600.00 62 ALA A CA 1
ATOM 307 C C . ALA A 1 86 ? 212.569 205.039 229.600 1.00 600.00 62 ALA A C 1
ATOM 308 O O . ALA A 1 86 ? 212.400 205.057 230.821 1.00 574.62 62 ALA A O 1
ATOM 310 N N . VAL A 1 87 ? 211.648 204.584 228.756 1.00 600.00 63 VAL A N 1
ATOM 311 C CA . VAL A 1 87 ? 210.381 204.009 229.185 1.00 600.00 63 VAL A CA 1
ATOM 312 C C . VAL A 1 87 ? 210.287 202.603 228.616 1.00 600.00 63 VAL A C 1
ATOM 313 O O . VAL A 1 87 ? 210.594 202.379 227.440 1.00 600.00 63 VAL A O 1
ATOM 315 N N . MET A 1 88 ? 209.867 201.657 229.450 1.00 600.00 64 MET A N 1
ATOM 316 C CA . MET A 1 88 ? 209.643 200.287 229.002 1.00 600.00 64 MET A CA 1
ATOM 317 C C . MET A 1 88 ? 208.522 199.715 229.852 1.00 600.00 64 MET A C 1
ATOM 318 O O . MET A 1 88 ? 208.671 199.614 231.072 1.00 600.00 64 MET A O 1
ATOM 320 N N . GLU A 1 89 ? 207.398 199.369 229.225 1.00 600.00 65 GLU A N 1
ATOM 321 C CA . GLU A 1 89 ? 206.236 198.878 229.952 1.00 600.00 65 GLU A CA 1
ATOM 322 C C . GLU A 1 89 ? 205.527 197.811 229.131 1.00 600.00 65 GLU A C 1
ATOM 323 O O . GLU A 1 89 ? 205.524 197.857 227.899 1.00 600.00 65 GLU A O 1
ATOM 325 N N . LEU A 1 90 ? 204.916 196.853 229.823 1.00 600.00 66 LEU A N 1
ATOM 326 C CA . LEU A 1 90 ? 204.127 195.814 229.178 1.00 470.12 66 LEU A CA 1
ATOM 327 C C . LEU A 1 90 ? 202.642 196.153 229.255 1.00 470.19 66 LEU A C 1
ATOM 328 O O . LEU A 1 90 ? 202.174 196.754 230.225 1.00 600.00 66 LEU A O 1
ATOM 330 N N . PHE A 1 91 ? 201.903 195.762 228.217 1.00 600.00 67 PHE A N 1
ATOM 331 C CA . PHE A 1 91 ? 200.468 196.007 228.142 1.00 600.00 67 PHE A CA 1
ATOM 332 C C . PHE A 1 91 ? 199.844 194.962 227.228 1.00 600.00 67 PHE A C 1
ATOM 333 O O . PHE A 1 91 ? 200.525 194.364 226.393 1.00 600.00 67 PHE A O 1
ATOM 335 N N . ARG A 1 92 ? 198.535 194.747 227.383 1.00 600.00 68 ARG A N 1
ATOM 336 C CA . ARG A 1 92 ? 197.824 193.708 226.633 1.00 600.00 68 ARG A CA 1
ATOM 337 C C . ARG A 1 92 ? 196.533 194.229 226.014 1.00 600.00 68 ARG A C 1
ATOM 338 O O . ARG A 1 92 ? 195.464 194.170 226.639 1.00 600.00 68 ARG A O 1
ATOM 340 N N . PRO A 1 93 ? 196.587 194.726 224.776 1.00 600.00 69 PRO A N 1
ATOM 341 C CA . PRO A 1 93 ? 195.358 195.174 224.105 1.00 600.00 69 PRO A CA 1
ATOM 342 C C . PRO A 1 93 ? 194.379 194.026 223.907 1.00 600.00 69 PRO A C 1
ATOM 343 O O . PRO A 1 93 ? 194.767 192.859 223.813 1.00 600.00 69 PRO A O 1
ATOM 347 N N . LYS A 1 94 ? 193.092 194.372 223.845 1.00 600.00 70 LYS A N 1
ATOM 348 C CA . LYS A 1 94 ? 192.049 193.369 223.665 1.00 600.00 70 LYS A CA 1
ATOM 349 C C . LYS A 1 94 ? 192.297 192.566 222.393 1.00 600.00 70 LYS A C 1
ATOM 350 O O . LYS A 1 94 ? 192.563 193.131 221.329 1.00 600.00 70 LYS A O 1
ATOM 352 N N . GLY A 1 95 ? 192.218 191.241 222.510 1.00 600.00 71 GLY A N 1
ATOM 353 C CA . GLY A 1 95 ? 192.471 190.352 221.397 1.00 600.00 71 GLY A CA 1
ATOM 354 C C . GLY A 1 95 ? 193.873 189.780 221.337 1.00 600.00 71 GLY A C 1
ATOM 355 O O . GLY A 1 95 ? 194.111 188.859 220.546 1.00 600.00 71 GLY A O 1
ATOM 356 N N . GLU A 1 96 ? 194.805 190.292 222.137 1.00 600.00 72 GLU A N 1
ATOM 357 C CA . GLU A 1 96 ? 196.163 189.770 222.159 1.00 600.00 72 GLU A CA 1
ATOM 358 C C . GLU A 1 96 ? 196.288 188.650 223.186 1.00 600.00 72 GLU A C 1
ATOM 359 O O . GLU A 1 96 ? 195.654 188.679 224.244 1.00 600.00 72 GLU A O 1
ATOM 361 N N . SER A 1 97 ? 197.117 187.656 222.862 1.00 600.00 73 SER A N 1
ATOM 362 C CA . SER A 1 97 ? 197.314 186.513 223.747 1.00 600.00 73 SER A CA 1
ATOM 363 C C . SER A 1 97 ? 198.390 186.749 224.799 1.00 600.00 73 SER A C 1
ATOM 364 O O . SER A 1 97 ? 198.401 186.050 225.819 1.00 600.00 73 SER A O 1
ATOM 366 N N . LYS A 1 98 ? 199.282 187.712 224.580 1.00 600.00 74 LYS A N 1
ATOM 367 C CA . LYS A 1 98 ? 200.385 187.993 225.488 1.00 600.00 74 LYS A CA 1
ATOM 368 C C . LYS A 1 98 ? 200.609 189.498 225.529 1.00 600.00 74 LYS A C 1
ATOM 369 O O . LYS A 1 98 ? 200.169 190.231 224.640 1.00 600.00 74 LYS A O 1
ATOM 371 N N . ASP A 1 99 ? 201.298 189.960 226.570 1.00 600.00 75 ASP A N 1
ATOM 372 C CA . ASP A 1 99 ? 201.548 191.389 226.718 1.00 600.00 75 ASP A CA 1
ATOM 373 C C . ASP A 1 99 ? 202.497 191.890 225.634 1.00 600.00 75 ASP A C 1
ATOM 374 O O . ASP A 1 99 ? 203.439 191.198 225.239 1.00 600.00 75 ASP A O 1
ATOM 376 N N . LEU A 1 100 ? 202.240 193.104 225.152 1.00 600.00 76 LEU A N 1
ATOM 377 C CA . LEU A 1 100 ? 203.134 193.774 224.219 1.00 600.00 76 LEU A CA 1
ATOM 378 C C . LEU A 1 100 ? 204.088 194.673 224.994 1.00 600.00 76 LEU A C 1
ATOM 379 O O . LEU A 1 100 ? 203.771 195.145 226.087 1.00 521.45 76 LEU A O 1
ATOM 381 N N . LEU A 1 101 ? 205.263 194.908 224.420 1.00 510.94 77 LEU A N 1
ATOM 382 C CA . LEU A 1 101 ? 206.302 195.692 225.075 1.00 600.00 77 LEU A CA 1
ATOM 383 C C . LEU A 1 101 ? 206.474 197.006 224.327 1.00 600.00 77 LEU A C 1
ATOM 384 O O . LEU A 1 101 ? 206.836 197.007 223.147 1.00 600.00 77 LEU A O 1
ATOM 386 N N . PHE A 1 102 ? 206.253 198.120 225.016 1.00 600.00 78 PHE A N 1
ATOM 387 C CA . PHE A 1 102 ? 206.426 199.440 224.428 1.00 600.00 78 PHE A CA 1
ATOM 388 C C . PHE A 1 102 ? 207.701 200.078 224.963 1.00 600.00 78 PHE A C 1
ATOM 389 O O . PHE A 1 102 ? 208.005 199.970 226.154 1.00 600.00 78 PHE A O 1
ATOM 391 N N . ILE A 1 103 ? 208.446 200.742 224.081 1.00 600.00 79 ILE A N 1
ATOM 392 C CA . ILE A 1 103 ? 209.659 201.456 224.460 1.00 600.00 79 ILE A CA 1
ATOM 393 C C . ILE A 1 103 ? 209.589 202.876 223.921 1.00 600.00 79 ILE A C 1
ATOM 394 O O . ILE A 1 103 ? 209.194 203.095 222.770 1.00 600.00 79 ILE A O 1
ATOM 396 N N . LEU A 1 104 ? 209.973 203.839 224.754 1.00 600.00 80 LEU A N 1
ATOM 397 C CA . LEU A 1 104 ? 210.157 205.219 224.330 1.00 600.00 80 LEU A CA 1
ATOM 398 C C . LEU A 1 104 ? 211.592 205.613 224.651 1.00 600.00 80 LEU A C 1
ATOM 399 O O . LEU A 1 104 ? 212.001 205.584 225.817 1.00 600.00 80 LEU A O 1
ATOM 401 N N . THR A 1 105 ? 212.351 205.978 223.623 1.00 600.00 81 THR A N 1
ATOM 402 C CA . THR A 1 105 ? 213.760 206.280 223.816 1.00 600.00 81 THR A CA 1
ATOM 403 C C . THR A 1 105 ? 213.970 207.763 224.111 1.00 600.00 81 THR A C 1
ATOM 404 O O . THR A 1 105 ? 213.094 208.601 223.893 1.00 600.00 81 THR A O 1
ATOM 406 N N . ALA A 1 106 ? 215.164 208.085 224.615 1.00 600.00 82 ALA A N 1
ATOM 407 C CA . ALA A 1 106 ? 215.509 209.481 224.860 1.00 600.00 82 ALA A CA 1
ATOM 408 C C . ALA A 1 106 ? 215.570 210.289 223.571 1.00 600.00 82 ALA A C 1
ATOM 409 O O . ALA A 1 106 ? 215.540 211.524 223.624 1.00 600.00 82 ALA A O 1
ATOM 411 N N . LYS A 1 107 ? 215.662 209.616 222.421 1.00 600.00 83 LYS A N 1
ATOM 412 C CA . LYS A 1 107 ? 215.624 210.244 221.108 1.00 580.33 83 LYS A CA 1
ATOM 413 C C . LYS A 1 107 ? 214.216 210.295 220.523 1.00 600.00 83 LYS A C 1
ATOM 414 O O . LYS A 1 107 ? 214.067 210.375 219.297 1.00 339.87 83 LYS A O 1
ATOM 416 N N . TYR A 1 108 ? 213.188 210.234 221.370 1.00 600.00 84 TYR A N 1
ATOM 417 C CA . TYR A 1 108 ? 211.786 210.368 220.973 1.00 565.63 84 TYR A CA 1
ATOM 418 C C . TYR A 1 108 ? 211.310 209.258 220.050 1.00 600.00 84 TYR A C 1
ATOM 419 O O . TYR A 1 108 ? 210.300 209.419 219.360 1.00 600.00 84 TYR A O 1
ATOM 421 N N . ASN A 1 109 ? 212.003 208.131 219.994 1.00 600.00 85 ASN A N 1
ATOM 422 C CA . ASN A 1 109 ? 211.582 207.048 219.119 1.00 600.00 85 ASN A CA 1
ATOM 423 C C . ASN A 1 109 ? 210.653 206.124 219.895 1.00 600.00 85 ASN A C 1
ATOM 424 O O . ASN A 1 109 ? 211.054 205.536 220.905 1.00 589.18 85 ASN A O 1
ATOM 426 N N . ALA A 1 110 ? 209.410 206.027 219.438 1.00 600.00 86 ALA A N 1
ATOM 427 C CA . ALA A 1 110 ? 208.392 205.204 220.070 1.00 600.00 86 ALA A CA 1
ATOM 428 C C . ALA A 1 110 ? 208.214 203.930 219.262 1.00 600.00 86 ALA A C 1
ATOM 429 O O . ALA A 1 110 ? 208.221 203.965 218.029 1.00 600.00 86 ALA A O 1
ATOM 431 N N . CYS A 1 111 ? 208.051 202.806 219.953 1.00 600.00 87 CYS A N 1
ATOM 432 C CA . CYS A 1 111 ? 207.800 201.565 219.235 1.00 600.00 87 CYS A CA 1
ATOM 433 C C . CYS A 1 111 ? 207.086 200.574 220.140 1.00 600.00 87 CYS A C 1
ATOM 434 O O . CYS A 1 111 ? 207.238 200.604 221.364 1.00 600.00 87 CYS A O 1
ATOM 436 N N . ILE A 1 112 ? 206.309 199.695 219.514 1.00 600.00 88 ILE A N 1
ATOM 437 C CA . ILE A 1 112 ? 205.648 198.585 220.185 1.00 600.00 88 ILE A CA 1
ATOM 438 C C . ILE A 1 112 ? 206.251 197.299 219.642 1.00 600.00 88 ILE A C 1
ATOM 439 O O . ILE A 1 112 ? 206.313 197.104 218.423 1.00 600.00 88 ILE A O 1
ATOM 441 N N . LEU A 1 113 ? 206.699 196.434 220.544 1.00 600.00 89 LEU A N 1
ATOM 442 C CA . LEU A 1 113 ? 207.387 195.207 220.184 1.00 600.00 89 LEU A CA 1
ATOM 443 C C . LEU A 1 113 ? 206.561 194.012 220.632 1.00 600.00 89 LEU A C 1
ATOM 444 O O . LEU A 1 113 ? 205.832 194.077 221.626 1.00 538.34 89 LEU A O 1
ATOM 446 N N . GLU A 1 114 ? 206.680 192.918 219.889 1.00 531.26 90 GLU A N 1
ATOM 447 C CA . GLU A 1 114 ? 206.043 191.662 220.247 1.00 600.00 90 GLU A CA 1
ATOM 448 C C . GLU A 1 114 ? 207.054 190.540 220.080 1.00 600.00 90 GLU A C 1
ATOM 449 O O . GLU A 1 114 ? 207.877 190.569 219.160 1.00 600.00 90 GLU A O 1
ATOM 451 N N . TYR A 1 115 ? 207.000 189.561 220.976 1.00 600.00 91 TYR A N 1
ATOM 452 C CA . TYR A 1 115 ? 207.933 188.445 220.920 1.00 600.00 91 TYR A CA 1
ATOM 453 C C . TYR A 1 115 ? 207.431 187.412 219.921 1.00 600.00 91 TYR A C 1
ATOM 454 O O . TYR A 1 115 ? 206.267 187.005 219.971 1.00 600.00 91 TYR A O 1
ATOM 456 N N . LYS A 1 116 ? 208.306 186.986 219.014 1.00 600.00 92 LYS A N 1
ATOM 457 C CA . LYS A 1 116 ? 207.955 185.965 218.035 1.00 600.00 92 LYS A CA 1
ATOM 458 C C . LYS A 1 116 ? 209.050 184.914 217.978 1.00 600.00 92 LYS A C 1
ATOM 459 O O . LYS A 1 116 ? 210.237 185.248 217.916 1.00 600.00 92 LYS A O 1
ATOM 461 N N . GLN A 1 117 ? 208.648 183.647 217.992 1.00 600.00 93 GLN A N 1
ATOM 462 C CA . GLN A 1 117 ? 209.586 182.542 217.899 1.00 600.00 93 GLN A CA 1
ATOM 463 C C . GLN A 1 117 ? 209.046 181.512 216.921 1.00 600.00 93 GLN A C 1
ATOM 464 O O . GLN A 1 117 ? 207.852 181.202 216.930 1.00 600.00 93 GLN A O 1
ATOM 466 N N . SER A 1 118 ? 209.930 180.992 216.074 1.00 600.00 94 SER A N 1
ATOM 467 C CA . SER A 1 118 ? 209.588 179.939 215.123 1.00 600.00 94 SER A CA 1
ATOM 468 C C . SER A 1 118 ? 210.676 178.879 215.199 1.00 600.00 94 SER A C 1
ATOM 469 O O . SER A 1 118 ? 211.801 179.109 214.744 1.00 600.00 94 SER A O 1
ATOM 471 N N . GLY A 1 119 ? 210.346 177.723 215.767 1.00 600.00 95 GLY A N 1
ATOM 472 C CA . GLY A 1 119 ? 211.361 176.698 215.950 1.00 600.00 95 GLY A CA 1
ATOM 473 C C . GLY A 1 119 ? 212.466 177.215 216.850 1.00 600.00 95 GLY A C 1
ATOM 474 O O . GLY A 1 119 ? 212.215 177.731 217.945 1.00 600.00 95 GLY A O 1
ATOM 475 N N . GLU A 1 120 ? 213.707 177.101 216.384 1.00 600.00 96 GLU A N 1
ATOM 476 C CA . GLU A 1 120 ? 214.859 177.569 217.144 1.00 600.00 96 GLU A CA 1
ATOM 477 C C . GLU A 1 120 ? 215.181 179.039 216.904 1.00 600.00 96 GLU A C 1
ATOM 478 O O . GLU A 1 120 ? 216.076 179.576 217.566 1.00 600.00 96 GLU A O 1
ATOM 480 N N . SER A 1 121 ? 214.488 179.701 215.981 1.00 600.00 97 SER A N 1
ATOM 481 C CA . SER A 1 121 ? 214.784 181.085 215.632 1.00 600.00 97 SER A CA 1
ATOM 482 C C . SER A 1 121 ? 213.933 182.020 216.483 1.00 600.00 97 SER A C 1
ATOM 483 O O . SER A 1 121 ? 212.700 181.938 216.460 1.00 600.00 97 SER A O 1
ATOM 485 N N . ILE A 1 122 ? 214.588 182.914 217.222 1.00 600.00 98 ILE A N 1
ATOM 486 C CA . ILE A 1 122 ? 213.918 183.848 218.121 1.00 600.00 98 ILE A CA 1
ATOM 487 C C . ILE A 1 122 ? 214.241 185.267 217.678 1.00 600.00 98 ILE A C 1
ATOM 488 O O . ILE A 1 122 ? 215.408 185.595 217.434 1.00 600.00 98 ILE A O 1
ATOM 490 N N . ASP A 1 123 ? 213.213 186.111 217.589 1.00 600.00 99 ASP A N 1
ATOM 491 C CA . ASP A 1 123 ? 213.411 187.519 217.274 1.00 600.00 99 ASP A CA 1
ATOM 492 C C . ASP A 1 123 ? 212.255 188.327 217.850 1.00 600.00 99 ASP A C 1
ATOM 493 O O . ASP A 1 123 ? 211.252 187.777 218.308 1.00 600.00 99 ASP A O 1
ATOM 495 N N . ILE A 1 124 ? 212.405 189.650 217.821 1.00 600.00 100 ILE A N 1
ATOM 496 C CA . ILE A 1 124 ? 211.385 190.577 218.302 1.00 600.00 100 ILE A CA 1
ATOM 497 C C . ILE A 1 124 ? 210.855 191.351 217.103 1.00 600.00 100 ILE A C 1
ATOM 498 O O . ILE A 1 124 ? 211.625 192.007 216.391 1.00 600.00 100 ILE A O 1
ATOM 500 N N . ILE A 1 125 ? 209.543 191.286 216.881 1.00 600.00 101 ILE A N 1
ATOM 501 C CA . ILE A 1 125 ? 208.907 191.924 215.732 1.00 499.51 101 ILE A CA 1
ATOM 502 C C . ILE A 1 125 ? 208.249 193.219 216.184 1.00 600.00 101 ILE A C 1
ATOM 503 O O . ILE A 1 125 ? 207.506 193.235 217.173 1.00 600.00 101 ILE A O 1
ATOM 505 N N . THR A 1 126 ? 208.506 194.301 215.454 1.00 600.00 102 THR A N 1
ATOM 506 C CA . THR A 1 126 ? 207.898 195.584 215.777 1.00 600.00 102 THR A CA 1
ATOM 507 C C . THR A 1 126 ? 206.467 195.618 215.259 1.00 600.00 102 THR A C 1
ATOM 508 O O . THR A 1 126 ? 206.211 195.307 214.092 1.00 600.00 102 THR A O 1
ATOM 510 N N . ARG A 1 127 ? 205.534 195.988 216.134 1.00 600.00 103 ARG A N 1
ATOM 511 C CA . ARG A 1 127 ? 204.138 196.130 215.741 1.00 600.00 103 ARG A CA 1
ATOM 512 C C . ARG A 1 127 ? 203.814 197.534 215.260 1.00 600.00 103 ARG A C 1
ATOM 513 O O . ARG A 1 127 ? 202.964 197.702 214.379 1.00 600.00 103 ARG A O 1
ATOM 515 N N . ALA A 1 128 ? 204.475 198.543 215.818 1.00 600.00 104 ALA A N 1
ATOM 516 C CA . ALA A 1 128 ? 204.227 199.926 215.446 1.00 374.05 104 ALA A CA 1
ATOM 517 C C . ALA A 1 128 ? 205.446 200.740 215.839 1.00 600.00 104 ALA A C 1
ATOM 518 O O . ALA A 1 128 ? 206.184 200.365 216.752 1.00 600.00 104 ALA A O 1
ATOM 520 N N . HIS A 1 129 ? 205.655 201.856 215.145 1.00 588.68 105 HIS A N 1
ATOM 521 C CA . HIS A 1 129 ? 206.796 202.702 215.463 1.00 600.00 105 HIS A CA 1
ATOM 522 C C . HIS A 1 129 ? 206.581 204.091 214.889 1.00 521.10 105 HIS A C 1
ATOM 523 O O . HIS A 1 129 ? 205.739 204.302 214.013 1.00 345.29 105 HIS A O 1
ATOM 525 N N . GLY A 1 130 ? 207.367 205.035 215.392 1.00 539.88 106 GLY A N 1
ATOM 526 C CA . GLY A 1 130 ? 207.347 206.391 214.886 1.00 488.81 106 GLY A CA 1
ATOM 527 C C . GLY A 1 130 ? 208.070 207.324 215.829 1.00 600.00 106 GLY A C 1
ATOM 528 O O . GLY A 1 130 ? 208.202 207.020 217.017 1.00 600.00 106 GLY A O 1
ATOM 529 N N . ASN A 1 131 ? 208.554 208.452 215.332 1.00 600.00 107 ASN A N 1
ATOM 530 C CA . ASN A 1 131 ? 209.230 209.413 216.186 1.00 600.00 107 ASN A CA 1
ATOM 531 C C . ASN A 1 131 ? 208.251 210.499 216.610 1.00 600.00 107 ASN A C 1
ATOM 532 O O . ASN A 1 131 ? 207.414 210.939 215.817 1.00 600.00 107 ASN A O 1
ATOM 534 N N . VAL A 1 132 ? 208.353 210.918 217.869 1.00 600.00 108 VAL A N 1
ATOM 535 C CA . VAL A 1 132 ? 207.449 211.903 218.450 1.00 600.00 108 VAL A CA 1
ATOM 536 C C . VAL A 1 132 ? 208.177 213.197 218.817 1.00 568.99 108 VAL A C 1
ATOM 537 O O . VAL A 1 132 ? 207.676 213.975 219.625 1.00 600.00 108 VAL A O 1
ATOM 539 N N . GLN A 1 133 ? 209.356 213.438 218.249 1.00 600.00 109 GLN A N 1
ATOM 540 C CA . GLN A 1 133 ? 210.112 214.635 218.600 1.00 600.00 109 GLN A CA 1
ATOM 541 C C . GLN A 1 133 ? 209.468 215.875 217.992 1.00 600.00 109 GLN A C 1
ATOM 542 O O . GLN A 1 133 ? 208.999 215.855 216.851 1.00 600.00 109 GLN A O 1
ATOM 544 N N . ASP A 1 134 ? 209.449 216.961 218.761 1.00 600.00 110 ASP A N 1
ATOM 545 C CA . ASP A 1 134 ? 208.953 218.248 218.293 1.00 600.00 110 ASP A CA 1
ATOM 546 C C . ASP A 1 134 ? 210.116 219.169 217.938 1.00 600.00 110 ASP A C 1
ATOM 547 O O . ASP A 1 134 ? 211.187 219.109 218.548 1.00 600.00 110 ASP A O 1
ATOM 549 N N . ARG A 1 135 ? 209.893 220.030 216.938 1.00 600.00 111 ARG A N 1
ATOM 550 C CA . ARG A 1 135 ? 210.923 220.984 216.531 1.00 600.00 111 ARG A CA 1
ATOM 551 C C . ARG A 1 135 ? 211.212 222.012 217.617 1.00 600.00 111 ARG A C 1
ATOM 552 O O . ARG A 1 135 ? 212.358 222.454 217.761 1.00 600.00 111 ARG A O 1
ATOM 554 N N . ILE A 1 136 ? 210.193 222.416 218.371 1.00 600.00 112 ILE A N 1
ATOM 555 C CA . ILE A 1 136 ? 210.326 223.398 219.439 1.00 600.00 112 ILE A CA 1
ATOM 556 C C . ILE A 1 136 ? 209.796 222.781 220.726 1.00 600.00 112 ILE A C 1
ATOM 557 O O . ILE A 1 136 ? 208.840 221.999 220.709 1.00 600.00 112 ILE A O 1
ATOM 559 N N . GLY A 1 137 ? 210.416 223.130 221.840 1.00 600.00 113 GLY A N 1
ATOM 560 C CA . GLY A 1 137 ? 209.964 222.664 223.140 1.00 600.00 113 GLY A CA 1
ATOM 561 C C . GLY A 1 137 ? 211.115 222.405 224.097 1.00 600.00 113 GLY A C 1
ATOM 562 O O . GLY A 1 137 ? 212.221 222.035 223.716 1.00 600.00 113 GLY A O 1
ATOM 563 N N . ARG A 1 138 ? 210.841 222.601 225.388 1.00 600.00 114 ARG A N 1
ATOM 564 C CA . ARG A 1 138 ? 211.839 222.372 226.428 1.00 600.00 114 ARG A CA 1
ATOM 565 C C . ARG A 1 138 ? 211.710 220.943 226.937 1.00 600.00 114 ARG A C 1
ATOM 566 O O . ARG A 1 138 ? 210.643 220.580 227.451 1.00 600.00 114 ARG A O 1
ATOM 568 N N . PRO A 1 139 ? 212.740 220.102 226.811 1.00 600.00 115 PRO A N 1
ATOM 569 C CA . PRO A 1 139 ? 212.633 218.733 227.335 1.00 600.00 115 PRO A CA 1
ATOM 570 C C . PRO A 1 139 ? 212.348 218.753 228.830 1.00 600.00 115 PRO A C 1
ATOM 571 O O . PRO A 1 139 ? 212.824 219.627 229.557 1.00 600.00 115 PRO A O 1
ATOM 575 N N . SER A 1 140 ? 211.552 217.786 229.282 1.00 600.00 116 SER A N 1
ATOM 576 C CA . SER A 1 140 ? 211.101 217.770 230.669 1.00 600.00 116 SER A CA 1
ATOM 577 C C . SER A 1 140 ? 212.282 217.685 231.631 1.00 600.00 116 SER A C 1
ATOM 578 O O . SER A 1 140 ? 213.218 216.907 231.428 1.00 600.00 116 SER A O 1
ATOM 580 N N . GLU A 1 141 ? 212.227 218.493 232.696 1.00 600.00 117 GLU A N 1
ATOM 581 C CA . GLU A 1 141 ? 213.298 218.511 233.689 1.00 600.00 117 GLU A CA 1
ATOM 582 C C . GLU A 1 141 ? 213.297 217.280 234.587 1.00 600.00 117 GLU A C 1
ATOM 583 O O . GLU A 1 141 ? 214.311 217.008 235.239 1.00 600.00 117 GLU A O 1
ATOM 585 N N . THR A 1 142 ? 212.193 216.539 234.652 1.00 600.00 118 THR A N 1
ATOM 586 C CA . THR A 1 142 ? 212.128 215.332 235.467 1.00 600.00 118 THR A CA 1
ATOM 587 C C . THR A 1 142 ? 212.499 214.072 234.693 1.00 600.00 118 THR A C 1
ATOM 588 O O . THR A 1 142 ? 212.423 212.973 235.253 1.00 600.00 118 THR A O 1
ATOM 590 N N . GLY A 1 143 ? 212.901 214.203 233.428 1.00 600.00 119 GLY A N 1
ATOM 591 C CA . GLY A 1 143 ? 213.258 213.056 232.614 1.00 600.00 119 GLY A CA 1
ATOM 592 C C . GLY A 1 143 ? 212.101 212.546 231.775 1.00 600.00 119 GLY A C 1
ATOM 593 O O . GLY A 1 143 ? 210.976 213.052 231.818 1.00 600.00 119 GLY A O 1
ATOM 594 N N . ILE A 1 144 ? 212.389 211.508 230.993 1.00 600.00 120 ILE A N 1
ATOM 595 C CA . ILE A 1 144 ? 211.396 210.924 230.094 1.00 600.00 120 ILE A CA 1
ATOM 596 C C . ILE A 1 144 ? 210.558 209.911 230.867 1.00 600.00 120 ILE A C 1
ATOM 597 O O . ILE A 1 144 ? 211.090 208.939 231.413 1.00 463.49 120 ILE A O 1
ATOM 599 N N . ILE A 1 145 ? 209.244 210.130 230.901 1.00 600.00 121 ILE A N 1
ATOM 600 C CA . ILE A 1 145 ? 208.308 209.265 231.611 1.00 501.95 121 ILE A CA 1
ATOM 601 C C . ILE A 1 145 ? 207.208 208.848 230.645 1.00 600.00 121 ILE A C 1
ATOM 602 O O . ILE A 1 145 ? 206.734 209.662 229.845 1.00 505.49 121 ILE A O 1
ATOM 604 N N . GLY A 1 146 ? 206.801 207.588 230.717 1.00 600.00 122 GLY A N 1
ATOM 605 C CA . GLY A 1 146 ? 205.746 207.084 229.856 1.00 600.00 122 GLY A CA 1
ATOM 606 C C . GLY A 1 146 ? 204.891 206.070 230.585 1.00 600.00 122 GLY A C 1
ATOM 607 O O . GLY A 1 146 ? 205.374 205.305 231.422 1.00 600.00 122 GLY A O 1
ATOM 608 N N . ILE A 1 147 ? 203.596 206.074 230.257 1.00 600.00 123 ILE A N 1
ATOM 609 C CA . ILE A 1 147 ? 202.616 205.194 230.884 1.00 600.00 123 ILE A CA 1
ATOM 610 C C . ILE A 1 147 ? 201.665 204.671 229.816 1.00 600.00 123 ILE A C 1
ATOM 611 O O . ILE A 1 147 ? 201.469 205.291 228.770 1.00 600.00 123 ILE A O 1
ATOM 613 N N . ILE A 1 148 ? 201.063 203.515 230.091 1.00 600.00 124 ILE A N 1
ATOM 614 C CA . ILE A 1 148 ? 200.137 202.871 229.165 1.00 600.00 124 ILE A CA 1
ATOM 615 C C . ILE A 1 148 ? 198.816 202.641 229.883 1.00 597.41 124 ILE A C 1
ATOM 616 O O . ILE A 1 148 ? 198.799 202.121 231.004 1.00 600.00 124 ILE A O 1
ATOM 618 N N . ASP A 1 149 ? 197.717 203.023 229.240 1.00 600.00 125 ASP A N 1
ATOM 619 C CA . ASP A 1 149 ? 196.417 202.867 229.872 1.00 600.00 125 ASP A CA 1
ATOM 620 C C . ASP A 1 149 ? 196.107 201.385 230.072 1.00 600.00 125 ASP A C 1
ATOM 621 O O . ASP A 1 149 ? 196.398 200.565 229.192 1.00 600.00 125 ASP A O 1
ATOM 623 N N . PRO A 1 150 ? 195.532 201.008 231.217 1.00 600.00 126 PRO A N 1
ATOM 624 C CA . PRO A 1 150 ? 195.171 199.597 231.446 1.00 600.00 126 PRO A CA 1
ATOM 625 C C . PRO A 1 150 ? 194.295 198.979 230.367 1.00 600.00 126 PRO A C 1
ATOM 626 O O . PRO A 1 150 ? 194.402 197.771 230.120 1.00 600.00 126 PRO A O 1
ATOM 630 N N . GLU A 1 151 ? 193.419 199.754 229.732 1.00 600.00 127 GLU A N 1
ATOM 631 C CA . GLU A 1 151 ? 192.576 199.239 228.661 1.00 600.00 127 GLU A CA 1
ATOM 632 C C . GLU A 1 151 ? 193.228 199.355 227.289 1.00 600.00 127 GLU A C 1
ATOM 633 O O . GLU A 1 151 ? 192.610 198.967 226.291 1.00 600.00 127 GLU A O 1
ATOM 635 N N . CYS A 1 152 ? 194.451 199.885 227.222 1.00 600.00 128 CYS A N 1
ATOM 636 C CA . CYS A 1 152 ? 195.205 200.002 225.972 1.00 600.00 128 CYS A CA 1
ATOM 637 C C . CYS A 1 152 ? 194.526 200.929 224.969 1.00 600.00 128 CYS A C 1
ATOM 638 O O . CYS A 1 152 ? 194.526 200.673 223.764 1.00 600.00 128 CYS A O 1
ATOM 640 N N . ARG A 1 153 ? 193.944 202.017 225.464 1.00 600.00 129 ARG A N 1
ATOM 641 C CA . ARG A 1 153 ? 193.376 203.017 224.572 1.00 600.00 129 ARG A CA 1
ATOM 642 C C . ARG A 1 153 ? 194.402 204.048 224.123 1.00 600.00 129 ARG A C 1
ATOM 643 O O . ARG A 1 153 ? 194.268 204.605 223.027 1.00 600.00 129 ARG A O 1
ATOM 645 N N . MET A 1 154 ? 195.432 204.301 224.928 1.00 600.00 130 MET A N 1
ATOM 646 C CA . MET A 1 154 ? 196.462 205.254 224.537 1.00 600.00 130 MET A CA 1
ATOM 647 C C . MET A 1 154 ? 197.689 205.078 225.419 1.00 600.00 130 MET A C 1
ATOM 648 O O . MET A 1 154 ? 197.622 204.495 226.505 1.00 600.00 130 MET A O 1
ATOM 650 N N . ILE A 1 155 ? 198.813 205.595 224.929 1.00 600.00 131 ILE A N 1
ATOM 651 C CA . ILE A 1 155 ? 200.059 205.676 225.681 1.00 600.00 131 ILE A CA 1
ATOM 652 C C . ILE A 1 155 ? 200.316 207.144 225.983 1.00 600.00 131 ILE A C 1
ATOM 653 O O . ILE A 1 155 ? 200.262 207.987 225.080 1.00 600.00 131 ILE A O 1
ATOM 655 N N . GLY A 1 156 ? 200.584 207.452 227.249 1.00 600.00 132 GLY A N 1
ATOM 656 C CA . GLY A 1 156 ? 200.872 208.812 227.664 1.00 600.00 132 GLY A CA 1
ATOM 657 C C . GLY A 1 156 ? 202.362 208.993 227.884 1.00 600.00 132 GLY A C 1
ATOM 658 O O . GLY A 1 156 ? 202.996 208.203 228.585 1.00 600.00 132 GLY A O 1
ATOM 659 N N . LEU A 1 157 ? 202.913 210.036 227.271 1.00 600.00 133 LEU A N 1
ATOM 660 C CA . LEU A 1 157 ? 204.343 210.300 227.329 1.00 600.00 133 LEU A CA 1
ATOM 661 C C . LEU A 1 157 ? 204.576 211.728 227.792 1.00 600.00 133 LEU A C 1
ATOM 662 O O . LEU A 1 157 ? 203.881 212.651 227.360 1.00 600.00 133 LEU A O 1
ATOM 664 N N . ARG A 1 158 ? 205.551 211.908 228.675 1.00 600.00 134 ARG A N 1
ATOM 665 C CA . ARG A 1 158 ? 205.948 213.233 229.143 1.00 600.00 134 ARG A CA 1
ATOM 666 C C . ARG A 1 158 ? 207.351 213.497 228.616 1.00 600.00 134 ARG A C 1
ATOM 667 O O . ARG A 1 158 ? 208.340 213.049 229.202 1.00 600.00 134 ARG A O 1
ATOM 669 N N . LEU A 1 159 ? 207.435 214.222 227.505 1.00 600.00 135 LEU A N 1
ATOM 670 C CA . LEU A 1 159 ? 208.718 214.559 226.909 1.00 600.00 135 LEU A CA 1
ATOM 671 C C . LEU A 1 159 ? 209.123 216.005 227.129 1.00 600.00 135 LEU A C 1
ATOM 672 O O . LEU A 1 159 ? 210.316 216.287 227.248 1.00 600.00 135 LEU A O 1
ATOM 674 N N . TYR A 1 160 ? 208.157 216.918 227.213 1.00 600.00 136 TYR A N 1
ATOM 675 C CA . TYR A 1 160 ? 208.421 218.339 227.368 1.00 600.00 136 TYR A CA 1
ATOM 676 C C . TYR A 1 160 ? 207.659 218.876 228.572 1.00 600.00 136 TYR A C 1
ATOM 677 O O . TYR A 1 160 ? 206.618 218.336 228.956 1.00 600.00 136 TYR A O 1
ATOM 679 N N . ASP A 1 161 ? 208.186 219.945 229.169 1.00 600.00 137 ASP A N 1
ATOM 680 C CA . ASP A 1 161 ? 207.517 220.562 230.310 1.00 600.00 137 ASP A CA 1
ATOM 681 C C . ASP A 1 161 ? 206.179 221.153 229.885 1.00 600.00 137 ASP A C 1
ATOM 682 O O . ASP A 1 161 ? 206.100 221.908 228.912 1.00 600.00 137 ASP A O 1
ATOM 684 N N . GLY A 1 162 ? 205.123 220.805 230.619 1.00 600.00 138 GLY A N 1
ATOM 685 C CA . GLY A 1 162 ? 203.804 221.348 230.369 1.00 600.00 138 GLY A CA 1
ATOM 686 C C . GLY A 1 162 ? 203.011 220.677 229.268 1.00 600.00 138 GLY A C 1
ATOM 687 O O . GLY A 1 162 ? 201.856 221.060 229.043 1.00 600.00 138 GLY A O 1
ATOM 688 N N . LEU A 1 163 ? 203.578 219.691 228.578 1.00 600.00 139 LEU A N 1
ATOM 689 C CA . LEU A 1 163 ? 202.903 219.017 227.476 1.00 600.00 139 LEU A CA 1
ATOM 690 C C . LEU A 1 163 ? 202.835 217.524 227.758 1.00 600.00 139 LEU A C 1
ATOM 691 O O . LEU A 1 163 ? 203.836 216.917 228.153 1.00 600.00 139 LEU A O 1
ATOM 693 N N . PHE A 1 164 ? 201.660 216.936 227.552 1.00 600.00 140 PHE A N 1
ATOM 694 C CA . PHE A 1 164 ? 201.454 215.504 227.734 1.00 600.00 140 PHE A CA 1
ATOM 695 C C . PHE A 1 164 ? 201.111 214.908 226.377 1.00 600.00 140 PHE A C 1
ATOM 696 O O . PHE A 1 164 ? 200.111 215.294 225.763 1.00 600.00 140 PHE A O 1
ATOM 698 N N . LYS A 1 165 ? 201.945 213.986 225.903 1.00 600.00 141 LYS A N 1
ATOM 699 C CA . LYS A 1 165 ? 201.753 213.378 224.594 1.00 600.00 141 LYS A CA 1
ATOM 700 C C . LYS A 1 165 ? 200.890 212.132 224.727 1.00 600.00 141 LYS A C 1
ATOM 701 O O . LYS A 1 165 ? 201.116 211.305 225.615 1.00 600.00 141 LYS A O 1
ATOM 703 N N . VAL A 1 166 ? 199.903 212.001 223.847 1.00 600.00 142 VAL A N 1
ATOM 704 C CA . VAL A 1 166 ? 199.030 210.835 223.812 1.00 600.00 142 VAL A CA 1
ATOM 705 C C . VAL A 1 166 ? 199.190 210.156 222.459 1.00 600.00 142 VAL A C 1
ATOM 706 O O . VAL A 1 166 ? 199.133 210.816 221.414 1.00 600.00 142 VAL A O 1
ATOM 708 N N . ILE A 1 167 ? 199.413 208.846 222.481 1.00 600.00 143 ILE A N 1
ATOM 709 C CA . ILE A 1 167 ? 199.505 208.025 221.280 1.00 600.00 143 ILE A CA 1
ATOM 710 C C . ILE A 1 167 ? 198.320 207.062 221.293 1.00 600.00 143 ILE A C 1
ATOM 711 O O . ILE A 1 167 ? 198.287 206.143 222.125 1.00 600.00 143 ILE A O 1
ATOM 713 N N . PRO A 1 168 ? 197.333 207.224 220.413 1.00 600.00 144 PRO A N 1
ATOM 714 C CA . PRO A 1 168 ? 196.229 206.257 220.371 1.00 600.00 144 PRO A CA 1
ATOM 715 C C . PRO A 1 168 ? 196.728 204.888 219.934 1.00 586.38 144 PRO A C 1
ATOM 716 O O . PRO A 1 168 ? 197.561 204.769 219.034 1.00 600.00 144 PRO A O 1
ATOM 720 N N . LEU A 1 169 ? 196.216 203.852 220.587 1.00 600.00 145 LEU A N 1
ATOM 721 C CA . LEU A 1 169 ? 196.605 202.474 220.281 1.00 600.00 145 LEU A CA 1
ATOM 722 C C . LEU A 1 169 ? 195.603 201.800 219.356 1.00 600.00 145 LEU A C 1
ATOM 723 O O . LEU A 1 169 ? 195.130 200.696 219.624 1.00 600.00 145 LEU A O 1
ATOM 725 N N . ASP A 1 170 ? 195.257 202.462 218.258 1.00 600.00 146 ASP A N 1
ATOM 726 C CA . ASP A 1 170 ? 194.424 201.823 217.252 1.00 600.00 146 ASP A CA 1
ATOM 727 C C . ASP A 1 170 ? 195.233 200.750 216.532 1.00 600.00 146 ASP A C 1
ATOM 728 O O . ASP A 1 170 ? 196.442 200.887 216.329 1.00 600.00 146 ASP A O 1
ATOM 730 N N . ARG A 1 171 ? 194.556 199.661 216.161 1.00 600.00 147 ARG A N 1
ATOM 731 C CA . ARG A 1 171 ? 195.246 198.549 215.515 1.00 600.00 147 ARG A CA 1
ATOM 732 C C . ARG A 1 171 ? 195.876 198.946 214.188 1.00 600.00 147 ARG A C 1
ATOM 733 O O . ARG A 1 171 ? 196.848 198.313 213.761 1.00 600.00 147 ARG A O 1
ATOM 735 N N . ASP A 1 172 ? 195.347 199.974 213.527 1.00 600.00 148 ASP A N 1
ATOM 736 C CA . ASP A 1 172 ? 195.867 200.442 212.251 1.00 600.00 148 ASP A CA 1
ATOM 737 C C . ASP A 1 172 ? 196.830 201.609 212.398 1.00 600.00 148 ASP A C 1
ATOM 738 O O . ASP A 1 172 ? 197.230 202.200 211.390 1.00 600.00 148 ASP A O 1
ATOM 740 N N . ASN A 1 173 ? 197.206 201.964 213.626 1.00 600.00 149 ASN A N 1
ATOM 741 C CA . ASN A 1 173 ? 198.095 203.101 213.854 1.00 600.00 149 ASN A CA 1
ATOM 742 C C . ASN A 1 173 ? 199.546 202.644 213.700 1.00 600.00 149 ASN A C 1
ATOM 743 O O . ASN A 1 173 ? 200.312 202.545 214.661 1.00 482.04 149 ASN A O 1
ATOM 745 N N . LYS A 1 174 ? 199.918 202.357 212.448 1.00 600.00 150 LYS A N 1
ATOM 746 C CA . LYS A 1 174 ? 201.272 201.884 212.172 1.00 600.00 150 LYS A CA 1
ATOM 747 C C . LYS A 1 174 ? 202.314 202.896 212.624 1.00 600.00 150 LYS A C 1
ATOM 748 O O . LYS A 1 174 ? 203.362 202.523 213.165 1.00 600.00 150 LYS A O 1
ATOM 750 N N . GLU A 1 175 ? 202.050 204.179 212.410 1.00 600.00 151 GLU A N 1
ATOM 751 C CA . GLU A 1 175 ? 202.953 205.235 212.839 1.00 600.00 151 GLU A CA 1
ATOM 752 C C . GLU A 1 175 ? 202.488 205.726 214.202 1.00 559.34 151 GLU A C 1
ATOM 753 O O . GLU A 1 175 ? 201.335 206.137 214.355 1.00 600.00 151 GLU A O 1
ATOM 755 N N . LEU A 1 176 ? 203.377 205.674 215.194 1.00 543.51 152 LEU A N 1
ATOM 756 C CA . LEU A 1 176 ? 203.015 206.073 216.554 1.00 600.00 152 LEU A CA 1
ATOM 757 C C . LEU A 1 176 ? 203.143 207.590 216.696 1.00 600.00 152 LEU A C 1
ATOM 758 O O . LEU A 1 176 ? 203.988 208.117 217.421 1.00 600.00 152 LEU A O 1
ATOM 760 N N . LYS A 1 177 ? 202.276 208.299 215.978 1.00 600.00 153 LYS A N 1
ATOM 761 C CA . LYS A 1 177 ? 202.232 209.747 216.107 1.00 600.00 153 LYS A CA 1
ATOM 762 C C . LYS A 1 177 ? 201.581 210.126 217.432 1.00 600.00 153 LYS A C 1
ATOM 763 O O . LYS A 1 177 ? 200.682 209.441 217.926 1.00 600.00 153 LYS A O 1
ATOM 765 N N . ALA A 1 178 ? 202.053 211.221 218.018 1.00 600.00 154 ALA A N 1
ATOM 766 C CA . ALA A 1 178 ? 201.561 211.683 219.306 1.00 600.00 154 ALA A CA 1
ATOM 767 C C . ALA A 1 178 ? 201.065 213.116 219.185 1.00 600.00 154 ALA A C 1
ATOM 768 O O . ALA A 1 178 ? 201.582 213.902 218.388 1.00 600.00 154 ALA A O 1
ATOM 770 N N . PHE A 1 179 ? 200.059 213.454 219.986 1.00 600.00 155 PHE A N 1
ATOM 771 C CA . PHE A 1 179 ? 199.537 214.811 220.036 1.00 600.00 155 PHE A CA 1
ATOM 772 C C . PHE A 1 179 ? 199.788 215.405 221.414 1.00 600.00 155 PHE A C 1
ATOM 773 O O . PHE A 1 179 ? 199.803 214.692 222.421 1.00 600.00 155 PHE A O 1
ATOM 775 N N . ASN A 1 180 ? 199.989 216.720 221.451 1.00 600.00 156 ASN A N 1
ATOM 776 C CA . ASN A 1 180 ? 200.298 217.419 222.692 1.00 600.00 156 ASN A CA 1
ATOM 777 C C . ASN A 1 180 ? 199.016 217.971 223.300 1.00 600.00 156 ASN A C 1
ATOM 778 O O . ASN A 1 180 ? 198.308 218.758 222.663 1.00 600.00 156 ASN A O 1
ATOM 780 N N . ILE A 1 181 ? 198.719 217.559 224.528 1.00 600.00 157 ILE A N 1
ATOM 781 C CA . ILE A 1 181 ? 197.620 218.116 225.304 1.00 600.00 157 ILE A CA 1
ATOM 782 C C . ILE A 1 181 ? 198.226 218.977 226.401 1.00 600.00 157 ILE A C 1
ATOM 783 O O . ILE A 1 181 ? 199.140 218.536 227.109 1.00 600.00 157 ILE A O 1
ATOM 785 N N . ARG A 1 182 ? 197.738 220.207 226.531 1.00 600.00 158 ARG A N 1
ATOM 786 C CA . ARG A 1 182 ? 198.295 221.114 227.525 1.00 600.00 158 ARG A CA 1
ATOM 787 C C . ARG A 1 182 ? 197.870 220.681 228.921 1.00 600.00 158 ARG A C 1
ATOM 788 O O . ARG A 1 182 ? 196.690 220.416 229.170 1.00 600.00 158 ARG A O 1
ATOM 790 N N . LEU A 1 183 ? 198.835 220.608 229.829 1.00 600.00 159 LEU A N 1
ATOM 791 C CA . LEU A 1 183 ? 198.582 220.309 231.231 1.00 600.00 159 LEU A CA 1
ATOM 792 C C . LEU A 1 183 ? 198.934 221.540 232.055 1.00 600.00 159 LEU A C 1
ATOM 793 O O . LEU A 1 183 ? 199.983 222.155 231.836 1.00 600.00 159 LEU A O 1
ATOM 795 N N . GLU A 1 184 ? 198.053 221.905 232.993 1.00 600.00 160 GLU A N 1
ATOM 796 C CA . GLU A 1 184 ? 198.298 223.089 233.813 1.00 600.00 160 GLU A CA 1
ATOM 797 C C . GLU A 1 184 ? 199.558 222.931 234.654 1.00 600.00 160 GLU A C 1
ATOM 798 O O . GLU A 1 184 ? 200.289 223.903 234.880 1.00 600.00 160 GLU A O 1
ATOM 800 N N . GLU A 1 185 ? 199.824 221.718 235.133 1.00 600.00 161 GLU A N 1
ATOM 801 C CA . GLU A 1 185 ? 201.001 221.443 235.952 1.00 600.00 161 GLU A CA 1
ATOM 802 C C . GLU A 1 185 ? 202.179 221.162 235.028 1.00 600.00 161 GLU A C 1
ATOM 803 O O . GLU A 1 185 ? 202.196 220.146 234.326 1.00 600.00 161 GLU A O 1
ATOM 805 N N . LEU A 1 186 ? 203.172 222.052 235.032 1.00 600.00 162 LEU A N 1
ATOM 806 C CA . LEU A 1 186 ? 204.284 221.917 234.095 1.00 600.00 162 LEU A CA 1
ATOM 807 C C . LEU A 1 186 ? 205.301 220.877 234.552 1.00 600.00 162 LEU A C 1
ATOM 808 O O . LEU A 1 186 ? 205.793 220.091 233.735 1.00 600.00 162 LEU A O 1
ATOM 810 N N . HIS A 1 187 ? 205.636 220.858 235.841 1.00 600.00 163 HIS A N 1
ATOM 811 C CA . HIS A 1 187 ? 206.691 219.995 236.367 1.00 600.00 163 HIS A CA 1
ATOM 812 C C . HIS A 1 187 ? 206.062 218.823 237.113 1.00 600.00 163 HIS A C 1
ATOM 813 O O . HIS A 1 187 ? 205.562 218.988 238.230 1.00 600.00 163 HIS A O 1
ATOM 815 N N . VAL A 1 188 ? 206.108 217.640 236.504 1.00 600.00 164 VAL A N 1
ATOM 816 C CA . VAL A 1 188 ? 205.549 216.420 237.078 1.00 600.00 164 VAL A CA 1
ATOM 817 C C . VAL A 1 188 ? 206.678 215.417 237.282 1.00 600.00 164 VAL A C 1
ATOM 818 O O . VAL A 1 188 ? 207.447 215.144 236.353 1.00 600.00 164 VAL A O 1
ATOM 820 N N . ILE A 1 189 ? 206.763 214.860 238.494 1.00 600.00 165 ILE A N 1
ATOM 821 C CA . ILE A 1 189 ? 207.831 213.919 238.830 1.00 600.00 165 ILE A CA 1
ATOM 822 C C . ILE A 1 189 ? 207.487 212.507 238.378 1.00 600.00 165 ILE A C 1
ATOM 823 O O . ILE A 1 189 ? 208.341 211.788 237.849 1.00 600.00 165 ILE A O 1
ATOM 825 N N . ASP A 1 190 ? 206.253 212.069 238.611 1.00 600.00 166 ASP A N 1
ATOM 826 C CA . ASP A 1 190 ? 205.840 210.738 238.197 1.00 600.00 166 ASP A CA 1
ATOM 827 C C . ASP A 1 190 ? 204.353 210.756 237.885 1.00 600.00 166 ASP A C 1
ATOM 828 O O . ASP A 1 190 ? 203.590 211.540 238.457 1.00 600.00 166 ASP A O 1
ATOM 830 N N . VAL A 1 191 ? 203.953 209.876 236.973 1.00 600.00 167 VAL A N 1
ATOM 831 C CA . VAL A 1 191 ? 202.583 209.802 236.484 1.00 600.00 167 VAL A CA 1
ATOM 832 C C . VAL A 1 191 ? 202.241 208.338 236.251 1.00 600.00 167 VAL A C 1
ATOM 833 O O . VAL A 1 191 ? 203.094 207.559 235.817 1.00 600.00 167 VAL A O 1
ATOM 835 N N . LYS A 1 192 ? 200.998 207.959 236.549 1.00 600.00 168 LYS A N 1
ATOM 836 C CA . LYS A 1 192 ? 200.529 206.604 236.288 1.00 600.00 168 LYS A CA 1
ATOM 837 C C . LYS A 1 192 ? 199.044 206.643 235.957 1.00 600.00 168 LYS A C 1
ATOM 838 O O . LYS A 1 192 ? 198.318 207.529 236.414 1.00 545.88 168 LYS A O 1
ATOM 840 N N . PHE A 1 193 ? 198.596 205.678 235.157 1.00 600.00 169 PHE A N 1
ATOM 841 C CA . PHE A 1 193 ? 197.168 205.508 234.928 1.00 600.00 169 PHE A CA 1
ATOM 842 C C . PHE A 1 193 ? 196.536 204.804 236.125 1.00 600.00 169 PHE A C 1
ATOM 843 O O . PHE A 1 193 ? 197.154 203.948 236.762 1.00 600.00 169 PHE A O 1
ATOM 845 N N . LEU A 1 194 ? 195.295 205.176 236.437 1.00 600.00 170 LEU A N 1
ATOM 846 C CA . LEU A 1 194 ? 194.569 204.555 237.540 1.00 600.00 170 LEU A CA 1
ATOM 847 C C . LEU A 1 194 ? 193.778 203.350 237.048 1.00 600.00 170 LEU A C 1
ATOM 848 O O . LEU A 1 194 ? 193.227 203.362 235.945 1.00 600.00 170 LEU A O 1
ATOM 850 N N . TYR A 1 195 ? 193.724 202.310 237.877 1.00 600.00 171 TYR A N 1
ATOM 851 C CA . TYR A 1 195 ? 192.916 201.134 237.587 1.00 600.00 171 TYR A CA 1
ATOM 852 C C . TYR A 1 195 ? 191.524 201.283 238.190 1.00 600.00 171 TYR A C 1
ATOM 853 O O . TYR A 1 195 ? 191.338 201.938 239.219 1.00 600.00 171 TYR A O 1
ATOM 855 N N . GLY A 1 196 ? 190.540 200.670 237.530 1.00 600.00 172 GLY A N 1
ATOM 856 C CA . GLY A 1 196 ? 189.170 200.690 237.997 1.00 600.00 172 GLY A CA 1
ATOM 857 C C . GLY A 1 196 ? 188.305 201.810 237.451 1.00 600.00 172 GLY A C 1
ATOM 858 O O . GLY A 1 196 ? 187.097 201.822 237.721 1.00 600.00 172 GLY A O 1
ATOM 859 N N . CYS A 1 197 ? 188.872 202.748 236.696 1.00 600.00 173 CYS A N 1
ATOM 860 C CA . CYS A 1 197 ? 188.105 203.853 236.137 1.00 600.00 173 CYS A CA 1
ATOM 861 C C . CYS A 1 197 ? 187.497 203.462 234.794 1.00 600.00 173 CYS A C 1
ATOM 862 O O . CYS A 1 197 ? 188.094 202.716 234.015 1.00 600.00 173 CYS A O 1
ATOM 864 N N . GLN A 1 198 ? 186.297 203.988 234.525 1.00 600.00 174 GLN A N 1
ATOM 865 C CA . GLN A 1 198 ? 185.649 203.727 233.242 1.00 600.00 174 GLN A CA 1
ATOM 866 C C . GLN A 1 198 ? 186.306 204.520 232.119 1.00 600.00 174 GLN A C 1
ATOM 867 O O . GLN A 1 198 ? 186.453 204.017 230.999 1.00 600.00 174 GLN A O 1
ATOM 869 N N . ALA A 1 199 ? 186.698 205.764 232.393 1.00 600.00 175 ALA A N 1
ATOM 870 C CA . ALA A 1 199 ? 187.394 206.565 231.401 1.00 600.00 175 ALA A CA 1
ATOM 871 C C . ALA A 1 199 ? 188.897 206.500 231.642 1.00 600.00 175 ALA A C 1
ATOM 872 O O . ALA A 1 199 ? 189.334 206.244 232.769 1.00 600.00 175 ALA A O 1
ATOM 874 N N . PRO A 1 200 ? 189.728 206.707 230.618 1.00 600.00 176 PRO A N 1
ATOM 875 C CA . PRO A 1 200 ? 191.179 206.762 230.858 1.00 600.00 176 PRO A CA 1
ATOM 876 C C . PRO A 1 200 ? 191.494 207.860 231.860 1.00 600.00 176 PRO A C 1
ATOM 877 O O . PRO A 1 200 ? 191.179 209.031 231.643 1.00 600.00 176 PRO A O 1
ATOM 881 N N . THR A 1 201 ? 192.099 207.468 232.978 1.00 600.00 177 THR A N 1
ATOM 882 C CA . THR A 1 201 ? 192.322 208.375 234.094 1.00 600.00 177 THR A CA 1
ATOM 883 C C . THR A 1 201 ? 193.781 208.321 234.508 1.00 600.00 177 THR A C 1
ATOM 884 O O . THR A 1 201 ? 194.333 207.237 234.718 1.00 600.00 177 THR A O 1
ATOM 886 N N . ILE A 1 202 ? 194.393 209.490 234.641 1.00 600.00 178 ILE A N 1
ATOM 887 C CA . ILE A 1 202 ? 195.803 209.616 234.973 1.00 600.00 178 ILE A CA 1
ATOM 888 C C . ILE A 1 202 ? 195.921 210.258 236.345 1.00 600.00 178 ILE A C 1
ATOM 889 O O . ILE A 1 202 ? 195.227 211.234 236.641 1.00 600.00 178 ILE A O 1
ATOM 891 N N . CYS A 1 203 ? 196.802 209.712 237.176 1.00 600.00 179 CYS A N 1
ATOM 892 C CA . CYS A 1 203 ? 197.128 210.286 238.472 1.00 600.00 179 CYS A CA 1
ATOM 893 C C . CYS A 1 203 ? 198.607 210.636 238.485 1.00 600.00 179 CYS A C 1
ATOM 894 O O . CYS A 1 203 ? 199.440 209.844 238.036 1.00 600.00 179 CYS A O 1
ATOM 896 N N . PHE A 1 204 ? 198.944 211.816 238.997 1.00 600.00 180 PHE A N 1
ATOM 897 C CA . PHE A 1 204 ? 200.341 212.221 238.963 1.00 600.00 180 PHE A CA 1
ATOM 898 C C . PHE A 1 204 ? 200.686 213.054 240.185 1.00 600.00 180 PHE A C 1
ATOM 899 O O . PHE A 1 204 ? 199.821 213.671 240.814 1.00 600.00 180 PHE A O 1
ATOM 901 N N . VAL A 1 205 ? 201.978 213.071 240.500 1.00 600.00 181 VAL A N 1
ATOM 902 C CA . VAL A 1 205 ? 202.535 213.880 241.576 1.00 600.00 181 VAL A CA 1
ATOM 903 C C . VAL A 1 205 ? 203.364 214.989 240.944 1.00 600.00 181 VAL A C 1
ATOM 904 O O . VAL A 1 205 ? 204.228 214.726 240.098 1.00 600.00 181 VAL A O 1
ATOM 906 N N . TYR A 1 206 ? 203.099 216.225 241.341 1.00 600.00 182 TYR A N 1
ATOM 907 C CA . TYR A 1 206 ? 203.805 217.366 240.787 1.00 600.00 182 TYR A CA 1
ATOM 908 C C . TYR A 1 206 ? 204.235 218.277 241.925 1.00 600.00 182 TYR A C 1
ATOM 909 O O . TYR A 1 206 ? 203.653 218.261 243.012 1.00 600.00 182 TYR A O 1
ATOM 911 N N . GLN A 1 207 ? 205.269 219.072 241.673 1.00 600.00 183 GLN A N 1
ATOM 912 C CA . GLN A 1 207 ? 205.872 219.903 242.707 1.00 600.00 183 GLN A CA 1
ATOM 913 C C . GLN A 1 207 ? 205.554 221.369 242.448 1.00 600.00 183 GLN A C 1
ATOM 914 O O . GLN A 1 207 ? 205.909 221.912 241.396 1.00 600.00 183 GLN A O 1
ATOM 916 N N . ASP A 1 208 ? 204.897 222.000 243.410 1.00 600.00 184 ASP A N 1
ATOM 917 C CA . ASP A 1 208 ? 204.645 223.429 243.446 1.00 600.00 184 ASP A CA 1
ATOM 918 C C . ASP A 1 208 ? 205.599 224.094 244.425 1.00 600.00 184 ASP A C 1
ATOM 919 O O . ASP A 1 208 ? 206.202 223.425 245.270 1.00 600.00 184 ASP A O 1
ATOM 921 N N . PRO A 1 209 ? 205.769 225.417 244.341 1.00 600.00 185 PRO A N 1
ATOM 922 C CA . PRO A 1 209 ? 206.601 226.109 245.340 1.00 600.00 185 PRO A CA 1
ATOM 923 C C . PRO A 1 209 ? 206.097 225.930 246.758 1.00 600.00 185 PRO A C 1
ATOM 924 O O . PRO A 1 209 ? 206.861 226.144 247.708 1.00 600.00 185 PRO A O 1
ATOM 928 N N . GLN A 1 210 ? 204.836 225.542 246.928 1.00 600.00 186 GLN A N 1
ATOM 929 C CA . GLN A 1 210 ? 204.238 225.332 248.236 1.00 600.00 186 GLN A CA 1
ATOM 930 C C . GLN A 1 210 ? 204.280 223.878 248.683 1.00 600.00 186 GLN A C 1
ATOM 931 O O . GLN A 1 210 ? 203.731 223.553 249.739 1.00 600.00 186 GLN A O 1
ATOM 933 N N . GLY A 1 211 ? 204.912 223.001 247.915 1.00 600.00 187 GLY A N 1
ATOM 934 C CA . GLY A 1 211 ? 204.960 221.586 248.218 1.00 600.00 187 GLY A CA 1
ATOM 935 C C . GLY A 1 211 ? 204.399 220.755 247.081 1.00 600.00 187 GLY A C 1
ATOM 936 O O . GLY A 1 211 ? 203.923 221.269 246.070 1.00 600.00 187 GLY A O 1
ATOM 937 N N . ARG A 1 212 ? 204.464 219.441 247.266 1.00 600.00 188 ARG A N 1
ATOM 938 C CA . ARG A 1 212 ? 204.029 218.513 246.233 1.00 600.00 188 ARG A CA 1
ATOM 939 C C . ARG A 1 212 ? 202.576 218.110 246.435 1.00 600.00 188 ARG A C 1
ATOM 940 O O . ARG A 1 212 ? 202.111 217.954 247.567 1.00 600.00 188 ARG A O 1
ATOM 942 N N . HIS A 1 213 ? 201.861 217.949 245.323 1.00 600.00 189 HIS A N 1
ATOM 943 C CA . HIS A 1 213 ? 200.455 217.579 245.351 1.00 600.00 189 HIS A CA 1
ATOM 944 C C . HIS A 1 213 ? 200.197 216.498 244.312 1.00 600.00 189 HIS A C 1
ATOM 945 O O . HIS A 1 213 ? 200.934 216.358 243.334 1.00 600.00 189 HIS A O 1
ATOM 947 N N . VAL A 1 214 ? 199.135 215.730 244.537 1.00 600.00 190 VAL A N 1
ATOM 948 C CA . VAL A 1 214 ? 198.738 214.644 243.649 1.00 600.00 190 VAL A CA 1
ATOM 949 C C . VAL A 1 214 ? 197.372 214.981 243.076 1.00 600.00 190 VAL A C 1
ATOM 950 O O . VAL A 1 214 ? 196.431 215.247 243.830 1.00 600.00 190 VAL A O 1
ATOM 952 N N . LYS A 1 215 ? 197.259 214.962 241.750 1.00 600.00 191 LYS A N 1
ATOM 953 C CA . LYS A 1 215 ? 196.012 215.289 241.075 1.00 600.00 191 LYS A CA 1
ATOM 954 C C . LYS A 1 215 ? 195.727 214.239 240.010 1.00 600.00 191 LYS A C 1
ATOM 955 O O . LYS A 1 215 ? 196.632 213.552 239.531 1.00 600.00 191 LYS A O 1
ATOM 957 N N . THR A 1 216 ? 194.453 214.112 239.641 1.00 600.00 192 THR A N 1
ATOM 958 C CA . THR A 1 216 ? 194.054 213.172 238.606 1.00 600.00 192 THR A CA 1
ATOM 959 C C . THR A 1 216 ? 193.119 213.831 237.600 1.00 600.00 192 THR A C 1
ATOM 960 O O . THR A 1 216 ? 192.338 214.724 237.940 1.00 600.00 192 THR A O 1
ATOM 962 N N . TYR A 1 217 ? 193.205 213.371 236.353 1.00 600.00 193 TYR A N 1
ATOM 963 C CA . TYR A 1 217 ? 192.388 213.907 235.274 1.00 600.00 193 TYR A CA 1
ATOM 964 C C . TYR A 1 217 ? 192.082 212.793 234.284 1.00 600.00 193 TYR A C 1
ATOM 965 O O . TYR A 1 217 ? 192.788 211.784 234.218 1.00 600.00 193 TYR A O 1
ATOM 967 N N . GLU A 1 218 ? 191.023 212.986 233.506 1.00 600.00 194 GLU A N 1
ATOM 968 C CA . GLU A 1 218 ? 190.665 212.051 232.451 1.00 600.00 194 GLU A CA 1
ATOM 969 C C . GLU A 1 218 ? 191.200 212.559 231.118 1.00 600.00 194 GLU A C 1
ATOM 970 O O . GLU A 1 218 ? 191.330 213.766 230.904 1.00 600.00 194 GLU A O 1
ATOM 972 N N . VAL A 1 219 ? 191.515 211.626 230.223 1.00 600.00 195 VAL A N 1
ATOM 973 C CA . VAL A 1 219 ? 192.121 211.939 228.932 1.00 600.00 195 VAL A CA 1
ATOM 974 C C . VAL A 1 219 ? 191.062 211.785 227.851 1.00 600.00 195 VAL A C 1
ATOM 975 O O . VAL A 1 219 ? 190.503 210.697 227.674 1.00 600.00 195 VAL A O 1
ATOM 977 N N . SER A 1 220 ? 190.799 212.860 227.113 1.00 600.00 196 SER A N 1
ATOM 978 C CA . SER A 1 220 ? 189.889 212.821 225.971 1.00 600.00 196 SER A CA 1
ATOM 979 C C . SER A 1 220 ? 190.716 212.914 224.692 1.00 600.00 196 SER A C 1
ATOM 980 O O . SER A 1 220 ? 191.299 213.963 224.400 1.00 600.00 196 SER A O 1
ATOM 982 N N . LEU A 1 221 ? 190.758 211.819 223.926 1.00 600.00 197 LEU A N 1
ATOM 983 C CA . LEU A 1 221 ? 191.563 211.803 222.706 1.00 600.00 197 LEU A CA 1
ATOM 984 C C . LEU A 1 221 ? 190.926 212.616 221.587 1.00 600.00 197 LEU A C 1
ATOM 985 O O . LEU A 1 221 ? 191.642 213.200 220.765 1.00 600.00 197 LEU A O 1
ATOM 987 N N . ARG A 1 222 ? 189.594 212.655 221.525 1.00 600.00 198 ARG A N 1
ATOM 988 C CA . ARG A 1 222 ? 188.924 213.402 220.466 1.00 600.00 198 ARG A CA 1
ATOM 989 C C . ARG A 1 222 ? 188.943 214.898 220.726 1.00 600.00 198 ARG A C 1
ATOM 990 O O . ARG A 1 222 ? 189.001 215.690 219.779 1.00 584.10 198 ARG A O 1
ATOM 992 N N . GLU A 1 223 ? 188.883 215.300 221.991 1.00 600.00 199 GLU A N 1
ATOM 993 C CA . GLU A 1 223 ? 188.892 216.710 222.341 1.00 600.00 199 GLU A CA 1
ATOM 994 C C . GLU A 1 223 ? 190.292 217.255 222.554 1.00 600.00 199 GLU A C 1
ATOM 995 O O . GLU A 1 223 ? 190.471 218.479 222.539 1.00 600.00 199 GLU A O 1
ATOM 997 N N . LYS A 1 224 ? 191.281 216.382 222.747 1.00 600.00 200 LYS A N 1
ATOM 998 C CA . LYS A 1 224 ? 192.648 216.809 223.036 1.00 600.00 200 LYS A CA 1
ATOM 999 C C . LYS A 1 224 ? 192.697 217.662 224.301 1.00 600.00 200 LYS A C 1
ATOM 1000 O O . LYS A 1 224 ? 193.395 218.676 224.360 1.00 600.00 200 LYS A O 1
ATOM 1002 N N . GLU A 1 225 ? 191.939 217.258 225.319 1.00 600.00 201 GLU A N 1
ATOM 1003 C CA . GLU A 1 225 ? 191.827 218.048 226.536 1.00 600.00 201 GLU A CA 1
ATOM 1004 C C . GLU A 1 225 ? 191.680 217.121 227.736 1.00 600.00 201 GLU A C 1
ATOM 1005 O O . GLU A 1 225 ? 191.246 215.972 227.612 1.00 600.00 201 GLU A O 1
ATOM 1007 N N . PHE A 1 226 ? 192.055 217.639 228.903 1.00 600.00 202 PHE A N 1
ATOM 1008 C CA . PHE A 1 226 ? 191.970 216.907 230.158 1.00 600.00 202 PHE A CA 1
ATOM 1009 C C . PHE A 1 226 ? 190.795 217.413 230.984 1.00 600.00 202 PHE A C 1
ATOM 1010 O O . PHE A 1 226 ? 190.580 218.623 231.105 1.00 600.00 202 PHE A O 1
ATOM 1012 N N . ASN A 1 227 ? 190.039 216.483 231.556 1.00 600.00 203 ASN A N 1
ATOM 1013 C CA . ASN A 1 227 ? 188.895 216.806 232.393 1.00 600.00 203 ASN A CA 1
ATOM 1014 C C . ASN A 1 227 ? 189.164 216.359 233.823 1.00 600.00 203 ASN A C 1
ATOM 1015 O O . ASN A 1 227 ? 190.023 215.513 234.073 1.00 600.00 203 ASN A O 1
ATOM 1017 N N . LYS A 1 228 ? 188.427 216.942 234.768 1.00 600.00 204 LYS A N 1
ATOM 1018 C CA . LYS A 1 228 ? 188.617 216.586 236.169 1.00 600.00 204 LYS A CA 1
ATOM 1019 C C . LYS A 1 228 ? 188.380 215.094 236.370 1.00 600.00 204 LYS A C 1
ATOM 1020 O O . LYS A 1 228 ? 187.396 214.536 235.876 1.00 600.00 204 LYS A O 1
ATOM 1022 N N . GLY A 1 229 ? 189.294 214.446 237.089 1.00 600.00 205 GLY A N 1
ATOM 1023 C CA . GLY A 1 229 ? 189.213 213.025 237.326 1.00 600.00 205 GLY A CA 1
ATOM 1024 C C . GLY A 1 229 ? 188.209 212.659 238.402 1.00 600.00 205 GLY A C 1
ATOM 1025 O O . GLY A 1 229 ? 187.448 213.499 238.893 1.00 600.00 205 GLY A O 1
ATOM 1026 N N . PRO A 1 230 ? 188.199 211.383 238.793 1.00 600.00 206 PRO A N 1
ATOM 1027 C CA . PRO A 1 230 ? 187.221 210.918 239.791 1.00 600.00 206 PRO A CA 1
ATOM 1028 C C . PRO A 1 230 ? 187.384 211.530 241.176 1.00 600.00 206 PRO A C 1
ATOM 1029 O O . PRO A 1 230 ? 186.435 211.471 241.967 1.00 600.00 206 PRO A O 1
ATOM 1033 N N . TRP A 1 231 ? 188.541 212.107 241.505 1.00 600.00 207 TRP A N 1
ATOM 1034 C CA . TRP A 1 231 ? 188.732 212.694 242.827 1.00 600.00 207 TRP A CA 1
ATOM 1035 C C . TRP A 1 231 ? 189.647 213.910 242.746 1.00 600.00 207 TRP A C 1
ATOM 1036 O O . TRP A 1 231 ? 190.472 214.036 241.839 1.00 600.00 207 TRP A O 1
ATOM 1038 N N . LYS A 1 232 ? 189.502 214.796 243.731 1.00 600.00 208 LYS A N 1
ATOM 1039 C CA . LYS A 1 232 ? 190.208 216.069 243.761 1.00 600.00 208 LYS A CA 1
ATOM 1040 C C . LYS A 1 232 ? 191.652 215.896 244.232 1.00 600.00 208 LYS A C 1
ATOM 1041 O O . LYS A 1 232 ? 191.997 214.945 244.937 1.00 600.00 208 LYS A O 1
ATOM 1043 N N . GLN A 1 233 ? 192.494 216.854 243.841 1.00 600.00 209 GLN A N 1
ATOM 1044 C CA . GLN A 1 233 ? 193.897 216.830 244.235 1.00 600.00 209 GLN A CA 1
ATOM 1045 C C . GLN A 1 233 ? 194.033 216.922 245.751 1.00 600.00 209 GLN A C 1
ATOM 1046 O O . GLN A 1 233 ? 193.296 217.656 246.414 1.00 600.00 209 GLN A O 1
ATOM 1048 N N . GLU A 1 234 ? 194.983 216.169 246.302 1.00 600.00 210 GLU A N 1
ATOM 1049 C CA . GLU A 1 234 ? 195.229 216.143 247.737 1.00 600.00 210 GLU A CA 1
ATOM 1050 C C . GLU A 1 234 ? 196.681 216.505 248.022 1.00 600.00 210 GLU A C 1
ATOM 1051 O O . GLU A 1 234 ? 197.582 216.171 247.247 1.00 600.00 210 GLU A O 1
ATOM 1053 N N . ASN A 1 235 ? 196.909 217.192 249.140 1.00 600.00 211 ASN A N 1
ATOM 1054 C CA . ASN A 1 235 ? 198.274 217.521 249.533 1.00 600.00 211 ASN A CA 1
ATOM 1055 C C . ASN A 1 235 ? 198.975 216.282 250.080 1.00 600.00 211 ASN A C 1
ATOM 1056 O O . ASN A 1 235 ? 198.398 215.514 250.854 1.00 600.00 211 ASN A O 1
ATOM 1058 N N . VAL A 1 236 ? 200.229 216.086 249.668 1.00 600.00 212 VAL A N 1
ATOM 1059 C CA . VAL A 1 236 ? 201.013 214.917 250.046 1.00 600.00 212 VAL A CA 1
ATOM 1060 C C . VAL A 1 236 ? 202.375 215.371 250.559 1.00 600.00 212 VAL A C 1
ATOM 1061 O O . VAL A 1 236 ? 202.720 216.552 250.508 1.00 600.00 212 VAL A O 1
ATOM 1063 N N . GLU A 1 237 ? 203.152 214.403 251.054 1.00 600.00 213 GLU A N 1
ATOM 1064 C CA . GLU A 1 237 ? 204.490 214.685 251.565 1.00 600.00 213 GLU A CA 1
ATOM 1065 C C . GLU A 1 237 ? 205.305 215.457 250.534 1.00 600.00 213 GLU A C 1
ATOM 1066 O O . GLU A 1 237 ? 205.256 215.166 249.337 1.00 600.00 213 GLU A O 1
ATOM 1068 N N . ALA A 1 238 ? 206.055 216.458 251.009 1.00 600.00 214 ALA A N 1
ATOM 1069 C CA . ALA A 1 238 ? 206.829 217.308 250.109 1.00 600.00 214 ALA A CA 1
ATOM 1070 C C . ALA A 1 238 ? 207.840 216.521 249.289 1.00 600.00 214 ALA A C 1
ATOM 1071 O O . ALA A 1 238 ? 208.290 217.009 248.249 1.00 600.00 214 ALA A O 1
ATOM 1073 N N . GLU A 1 239 ? 208.221 215.331 249.743 1.00 600.00 215 GLU A N 1
ATOM 1074 C CA . GLU A 1 239 ? 209.159 214.477 249.030 1.00 600.00 215 GLU A CA 1
ATOM 1075 C C . GLU A 1 239 ? 208.461 213.422 248.187 1.00 600.00 215 GLU A C 1
ATOM 1076 O O . GLU A 1 239 ? 209.133 212.547 247.632 1.00 600.00 215 GLU A O 1
ATOM 1078 N N . ALA A 1 240 ? 207.132 213.474 248.092 1.00 600.00 216 ALA A N 1
ATOM 1079 C CA . ALA A 1 240 ? 206.403 212.489 247.305 1.00 600.00 216 ALA A CA 1
ATOM 1080 C C . ALA A 1 240 ? 206.930 212.485 245.880 1.00 600.00 216 ALA A C 1
ATOM 1081 O O . ALA A 1 240 ? 207.106 213.538 245.267 1.00 600.00 216 ALA A O 1
ATOM 1083 N N . SER A 1 241 ? 207.201 211.298 245.351 1.00 600.00 217 SER A N 1
ATOM 1084 C CA . SER A 1 241 ? 207.797 211.247 244.024 1.00 600.00 217 SER A CA 1
ATOM 1085 C C . SER A 1 241 ? 207.295 210.064 243.213 1.00 600.00 217 SER A C 1
ATOM 1086 O O . SER A 1 241 ? 206.878 210.234 242.067 1.00 600.00 217 SER A O 1
ATOM 1088 N N . MET A 1 242 ? 207.338 208.866 243.779 1.00 600.00 218 MET A N 1
ATOM 1089 C CA . MET A 1 242 ? 207.030 207.669 243.012 1.00 600.00 218 MET A CA 1
ATOM 1090 C C . MET A 1 242 ? 205.546 207.344 243.101 1.00 582.34 218 MET A C 1
ATOM 1091 O O . MET A 1 242 ? 204.936 207.456 244.168 1.00 600.00 218 MET A O 1
ATOM 1093 N N . VAL A 1 243 ? 204.964 206.954 241.970 1.00 600.00 219 VAL A N 1
ATOM 1094 C CA . VAL A 1 243 ? 203.555 206.585 241.893 1.00 600.00 219 VAL A CA 1
ATOM 1095 C C . VAL A 1 243 ? 203.462 205.140 241.431 1.00 600.00 219 VAL A C 1
ATOM 1096 O O . VAL A 1 243 ? 204.060 204.769 240.414 1.00 600.00 219 VAL A O 1
ATOM 1098 N N . ILE A 1 244 ? 202.709 204.331 242.168 1.00 600.00 220 ILE A N 1
ATOM 1099 C CA . ILE A 1 244 ? 202.453 202.944 241.804 1.00 600.00 220 ILE A CA 1
ATOM 1100 C C . ILE A 1 244 ? 201.021 202.850 241.306 1.00 600.00 220 ILE A C 1
ATOM 1101 O O . ILE A 1 244 ? 200.082 203.197 242.033 1.00 600.00 220 ILE A O 1
ATOM 1103 N N . ALA A 1 245 ? 200.847 202.385 240.073 1.00 600.00 221 ALA A N 1
ATOM 1104 C CA . ALA A 1 245 ? 199.518 202.044 239.591 1.00 600.00 221 ALA A CA 1
ATOM 1105 C C . ALA A 1 245 ? 199.091 200.739 240.246 1.00 600.00 221 ALA A C 1
ATOM 1106 O O . ALA A 1 245 ? 199.841 199.758 240.237 1.00 600.00 221 ALA A O 1
ATOM 1108 N N . VAL A 1 246 ? 197.896 200.727 240.822 1.00 600.00 222 VAL A N 1
ATOM 1109 C CA . VAL A 1 246 ? 197.440 199.600 241.626 1.00 600.00 222 VAL A CA 1
ATOM 1110 C C . VAL A 1 246 ? 196.353 198.865 240.845 1.00 600.00 222 VAL A C 1
ATOM 1111 O O . VAL A 1 246 ? 195.230 199.373 240.721 1.00 600.00 222 VAL A O 1
ATOM 1113 N N . PRO A 1 247 ? 196.632 197.675 240.312 1.00 600.00 223 PRO A N 1
ATOM 1114 C CA . PRO A 1 247 ? 195.615 196.937 239.554 1.00 600.00 223 PRO A CA 1
ATOM 1115 C C . PRO A 1 247 ? 194.445 196.521 240.435 1.00 600.00 223 PRO A C 1
ATOM 1116 O O . PRO A 1 247 ? 194.536 196.486 241.664 1.00 600.00 223 PRO A O 1
ATOM 1120 N N . GLU A 1 248 ? 193.323 196.204 239.782 1.00 600.00 224 GLU A N 1
ATOM 1121 C CA . GLU A 1 248 ? 192.178 195.674 240.502 1.00 600.00 224 GLU A CA 1
ATOM 1122 C C . GLU A 1 248 ? 192.558 194.340 241.142 1.00 600.00 224 GLU A C 1
ATOM 1123 O O . GLU A 1 248 ? 193.503 193.680 240.704 1.00 600.00 224 GLU A O 1
ATOM 1125 N N . PRO A 1 249 ? 191.832 193.911 242.185 1.00 600.00 225 PRO A N 1
ATOM 1126 C CA . PRO A 1 249 ? 190.649 194.526 242.814 1.00 600.00 225 PRO A CA 1
ATOM 1127 C C . PRO A 1 249 ? 190.944 195.822 243.563 1.00 600.00 225 PRO A C 1
ATOM 1128 O O . PRO A 1 249 ? 190.030 196.605 243.798 1.00 600.00 225 PRO A O 1
ATOM 1132 N N . PHE A 1 250 ? 192.197 196.084 243.940 1.00 600.00 226 PHE A N 1
ATOM 1133 C CA . PHE A 1 250 ? 192.498 197.264 244.746 1.00 600.00 226 PHE A CA 1
ATOM 1134 C C . PHE A 1 250 ? 192.169 198.551 243.995 1.00 600.00 226 PHE A C 1
ATOM 1135 O O . PHE A 1 250 ? 191.387 199.381 244.472 1.00 600.00 226 PHE A O 1
ATOM 1137 N N . GLY A 1 251 ? 192.766 198.741 242.821 1.00 600.00 227 GLY A N 1
ATOM 1138 C CA . GLY A 1 251 ? 192.561 199.964 242.064 1.00 600.00 227 GLY A CA 1
ATOM 1139 C C . GLY A 1 251 ? 193.292 201.141 242.695 1.00 600.00 227 GLY A C 1
ATOM 1140 O O . GLY A 1 251 ? 193.966 201.023 243.715 1.00 600.00 227 GLY A O 1
ATOM 1141 N N . GLY A 1 252 ? 193.145 202.307 242.062 1.00 600.00 228 GLY A N 1
ATOM 1142 C CA . GLY A 1 252 ? 193.759 203.510 242.608 1.00 600.00 228 GLY A CA 1
ATOM 1143 C C . GLY A 1 252 ? 195.267 203.553 242.389 1.00 600.00 228 GLY A C 1
ATOM 1144 O O . GLY A 1 252 ? 195.816 202.905 241.494 1.00 600.00 228 GLY A O 1
ATOM 1145 N N . ALA A 1 253 ? 195.944 204.334 243.232 1.00 600.00 229 ALA A N 1
ATOM 1146 C CA . ALA A 1 253 ? 197.392 204.480 243.123 1.00 600.00 229 ALA A CA 1
ATOM 1147 C C . ALA A 1 253 ? 198.002 204.744 244.493 1.00 600.00 229 ALA A C 1
ATOM 1148 O O . ALA A 1 253 ? 197.346 205.266 245.398 1.00 600.00 229 ALA A O 1
ATOM 1150 N N . ILE A 1 254 ? 199.282 204.400 244.623 1.00 600.00 230 ILE A N 1
ATOM 1151 C CA . ILE A 1 254 ? 200.045 204.600 245.852 1.00 600.00 230 ILE A CA 1
ATOM 1152 C C . ILE A 1 254 ? 201.149 205.615 245.580 1.00 600.00 230 ILE A C 1
ATOM 1153 O O . ILE A 1 254 ? 201.902 205.477 244.608 1.00 600.00 230 ILE A O 1
ATOM 1155 N N . ILE A 1 255 ? 201.250 206.627 246.441 1.00 600.00 231 ILE A N 1
ATOM 1156 C CA . ILE A 1 255 ? 202.243 207.691 246.320 1.00 600.00 231 ILE A CA 1
ATOM 1157 C C . ILE A 1 255 ? 203.306 207.469 247.386 1.00 600.00 231 ILE A C 1
ATOM 1158 O O . ILE A 1 255 ? 202.984 207.369 248.576 1.00 600.00 231 ILE A O 1
ATOM 1160 N N . ILE A 1 256 ? 204.569 207.404 246.969 1.00 600.00 232 ILE A N 1
ATOM 1161 C CA . ILE A 1 256 ? 205.680 207.105 247.867 1.00 600.00 232 ILE A CA 1
ATOM 1162 C C . ILE A 1 256 ? 206.572 208.332 247.982 1.00 600.00 232 ILE A C 1
ATOM 1163 O O . ILE A 1 256 ? 207.035 208.871 246.968 1.00 600.00 232 ILE A O 1
ATOM 1165 N N . GLY A 1 257 ? 206.821 208.760 249.219 1.00 600.00 233 GLY A N 1
ATOM 1166 C CA . GLY A 1 257 ? 207.725 209.858 249.497 1.00 600.00 233 GLY A CA 1
ATOM 1167 C C . GLY A 1 257 ? 208.980 209.414 250.222 1.00 600.00 233 GLY A C 1
ATOM 1168 O O . GLY A 1 257 ? 209.435 208.279 250.051 1.00 600.00 233 GLY A O 1
ATOM 1169 N N . GLN A 1 258 ? 209.551 210.303 251.034 1.00 600.00 234 GLN A N 1
ATOM 1170 C CA . GLN A 1 258 ? 210.764 209.987 251.779 1.00 600.00 234 GLN A CA 1
ATOM 1171 C C . GLN A 1 258 ? 210.458 209.297 253.101 1.00 600.00 234 GLN A C 1
ATOM 1172 O O . GLN A 1 258 ? 211.123 208.318 253.459 1.00 600.00 234 GLN A O 1
ATOM 1174 N N . GLU A 1 259 ? 209.455 209.786 253.828 1.00 600.00 235 GLU A N 1
ATOM 1175 C CA . GLU A 1 259 ? 209.093 209.239 255.127 1.00 600.00 235 GLU A CA 1
ATOM 1176 C C . GLU A 1 259 ? 207.766 208.495 255.140 1.00 600.00 235 GLU A C 1
ATOM 1177 O O . GLU A 1 259 ? 207.584 207.607 255.975 1.00 600.00 235 GLU A O 1
ATOM 1179 N N . SER A 1 260 ? 206.840 208.812 254.236 1.00 600.00 236 SER A N 1
ATOM 1180 C CA . SER A 1 260 ? 205.508 208.228 254.300 1.00 600.00 236 SER A CA 1
ATOM 1181 C C . SER A 1 260 ? 205.017 207.824 252.915 1.00 600.00 236 SER A C 1
ATOM 1182 O O . SER A 1 260 ? 205.529 208.274 251.888 1.00 600.00 236 SER A O 1
ATOM 1184 N N . ILE A 1 261 ? 203.995 206.968 252.915 1.00 600.00 237 ILE A N 1
ATOM 1185 C CA . ILE A 1 261 ? 203.332 206.486 251.709 1.00 600.00 237 ILE A CA 1
ATOM 1186 C C . ILE A 1 261 ? 201.844 206.784 251.849 1.00 600.00 237 ILE A C 1
ATOM 1187 O O . ILE A 1 261 ? 201.249 206.496 252.894 1.00 600.00 237 ILE A O 1
ATOM 1189 N N . THR A 1 262 ? 201.245 207.357 250.804 1.00 600.00 238 THR A N 1
ATOM 1190 C CA . THR A 1 262 ? 199.836 207.736 250.813 1.00 600.00 238 THR A CA 1
ATOM 1191 C C . THR A 1 262 ? 199.109 207.084 249.644 1.00 600.00 238 THR A C 1
ATOM 1192 O O . THR A 1 262 ? 199.614 207.072 248.519 1.00 600.00 238 THR A O 1
ATOM 1194 N N . TYR A 1 263 ? 197.914 206.560 249.906 1.00 600.00 239 TYR A N 1
ATOM 1195 C CA . TYR A 1 263 ? 197.103 205.906 248.887 1.00 600.00 239 TYR A CA 1
ATOM 1196 C C . TYR A 1 263 ? 195.890 206.765 248.559 1.00 600.00 239 TYR A C 1
ATOM 1197 O O . TYR A 1 263 ? 195.210 207.257 249.467 1.00 600.00 239 TYR A O 1
ATOM 1199 N N . HIS A 1 264 ? 195.616 206.927 247.264 1.00 600.00 240 HIS A N 1
ATOM 1200 C CA . HIS A 1 264 ? 194.504 207.732 246.773 1.00 600.00 240 HIS A CA 1
ATOM 1201 C C . HIS A 1 264 ? 193.611 206.871 245.891 1.00 600.00 240 HIS A C 1
ATOM 1202 O O . HIS A 1 264 ? 194.099 206.214 244.964 1.00 600.00 240 HIS A O 1
ATOM 1204 N N . ASN A 1 265 ? 192.304 206.876 246.176 1.00 600.00 241 ASN A N 1
ATOM 1205 C CA . ASN A 1 265 ? 191.341 206.190 245.311 1.00 600.00 241 ASN A CA 1
ATOM 1206 C C . ASN A 1 265 ? 189.943 206.713 245.640 1.00 600.00 241 ASN A C 1
ATOM 1207 O O . ASN A 1 265 ? 189.343 206.289 246.632 1.00 600.00 241 ASN A O 1
ATOM 1209 N N . GLY A 1 266 ? 189.431 207.597 244.790 1.00 600.00 242 GLY A N 1
ATOM 1210 C CA . GLY A 1 266 ? 188.101 208.138 245.019 1.00 600.00 242 GLY A CA 1
ATOM 1211 C C . GLY A 1 266 ? 188.038 208.852 246.354 1.00 600.00 242 GLY A C 1
ATOM 1212 O O . GLY A 1 266 ? 188.848 209.736 246.651 1.00 600.00 242 GLY A O 1
ATOM 1213 N N . ASP A 1 267 ? 187.073 208.455 247.184 1.00 600.00 243 ASP A N 1
ATOM 1214 C CA . ASP A 1 267 ? 186.913 209.053 248.504 1.00 600.00 243 ASP A CA 1
ATOM 1215 C C . ASP A 1 267 ? 187.899 208.513 249.533 1.00 600.00 243 ASP A C 1
ATOM 1216 O O . ASP A 1 267 ? 187.969 209.058 250.639 1.00 600.00 243 ASP A O 1
ATOM 1218 N N . LYS A 1 268 ? 188.661 207.472 249.204 1.00 600.00 244 LYS A N 1
ATOM 1219 C CA . LYS A 1 268 ? 189.555 206.842 250.167 1.00 600.00 244 LYS A CA 1
ATOM 1220 C C . LYS A 1 268 ? 190.917 207.523 250.195 1.00 600.00 244 LYS A C 1
ATOM 1221 O O . LYS A 1 268 ? 191.512 207.806 249.150 1.00 600.00 244 LYS A O 1
ATOM 1223 N N . TYR A 1 269 ? 191.408 207.762 251.411 1.00 600.00 245 TYR A N 1
ATOM 1224 C CA . TYR A 1 269 ? 192.730 208.318 251.667 1.00 600.00 245 TYR A CA 1
ATOM 1225 C C . TYR A 1 269 ? 193.354 207.517 252.800 1.00 600.00 245 TYR A C 1
ATOM 1226 O O . TYR A 1 269 ? 192.735 207.357 253.856 1.00 600.00 245 TYR A O 1
ATOM 1228 N N . LEU A 1 270 ? 194.574 207.020 252.593 1.00 600.00 246 LEU A N 1
ATOM 1229 C CA . LEU A 1 270 ? 195.277 206.254 253.617 1.00 600.00 246 LEU A CA 1
ATOM 1230 C C . LEU A 1 270 ? 196.752 206.628 253.601 1.00 600.00 246 LEU A C 1
ATOM 1231 O O . LEU A 1 270 ? 197.337 206.785 252.528 1.00 600.00 246 LEU A O 1
ATOM 1233 N N . ALA A 1 271 ? 197.359 206.767 254.783 1.00 600.00 247 ALA A N 1
ATOM 1234 C CA . ALA A 1 271 ? 198.764 207.153 254.862 1.00 600.00 247 ALA A CA 1
ATOM 1235 C C . ALA A 1 271 ? 199.470 206.445 256.012 1.00 600.00 247 ALA A C 1
ATOM 1236 O O . ALA A 1 271 ? 198.918 206.324 257.109 1.00 600.00 247 ALA A O 1
ATOM 1238 N N . ILE A 1 272 ? 200.703 205.994 255.755 1.00 600.00 248 ILE A N 1
ATOM 1239 C CA . ILE A 1 272 ? 201.560 205.369 256.759 1.00 600.00 248 ILE A CA 1
ATOM 1240 C C . ILE A 1 272 ? 202.953 205.975 256.649 1.00 600.00 248 ILE A C 1
ATOM 1241 O O . ILE A 1 272 ? 203.379 206.391 255.568 1.00 600.00 248 ILE A O 1
ATOM 1243 N N . ALA A 1 273 ? 203.678 206.011 257.770 1.00 600.00 249 ALA A N 1
ATOM 1244 C CA . ALA A 1 273 ? 205.026 206.584 257.820 1.00 600.00 249 ALA A CA 1
ATOM 1245 C C . ALA A 1 273 ? 206.009 205.607 258.458 1.00 600.00 249 ALA A C 1
ATOM 1246 O O . ALA A 1 273 ? 206.408 205.779 259.619 1.00 600.00 249 ALA A O 1
ATOM 1248 N N . PRO A 1 274 ? 206.438 204.583 257.723 1.00 600.00 250 PRO A N 1
ATOM 1249 C CA . PRO A 1 274 ? 207.420 203.630 258.268 1.00 600.00 250 PRO A CA 1
ATOM 1250 C C . PRO A 1 274 ? 208.764 204.299 258.489 1.00 600.00 250 PRO A C 1
ATOM 1251 O O . PRO A 1 274 ? 209.339 204.881 257.557 1.00 600.00 250 PRO A O 1
ATOM 1255 N N . PRO A 1 275 ? 209.300 204.240 259.711 1.00 600.00 251 PRO A N 1
ATOM 1256 C CA . PRO A 1 275 ? 210.637 204.810 259.954 1.00 600.00 251 PRO A CA 1
ATOM 1257 C C . PRO A 1 275 ? 211.731 204.129 259.155 1.00 600.00 251 PRO A C 1
ATOM 1258 O O . PRO A 1 275 ? 212.783 204.738 258.920 1.00 600.00 251 PRO A O 1
ATOM 1262 N N . ILE A 1 276 ? 211.508 202.885 258.723 1.00 600.00 252 ILE A N 1
ATOM 1263 C CA . ILE A 1 276 ? 212.544 202.106 258.057 1.00 600.00 252 ILE A CA 1
ATOM 1264 C C . ILE A 1 276 ? 212.878 202.644 256.674 1.00 600.00 252 ILE A C 1
ATOM 1265 O O . ILE A 1 276 ? 213.921 202.291 256.114 1.00 600.00 252 ILE A O 1
ATOM 1267 N N . ILE A 1 277 ? 212.010 203.476 256.095 1.00 600.00 253 ILE A N 1
ATOM 1268 C CA . ILE A 1 277 ? 212.262 204.057 254.779 1.00 600.00 253 ILE A CA 1
ATOM 1269 C C . ILE A 1 277 ? 212.747 205.497 254.854 1.00 600.00 253 ILE A C 1
ATOM 1270 O O . ILE A 1 277 ? 213.104 206.071 253.813 1.00 600.00 253 ILE A O 1
ATOM 1272 N N . LYS A 1 278 ? 212.769 206.100 256.044 1.00 600.00 254 LYS A N 1
ATOM 1273 C CA . LYS A 1 278 ? 213.083 207.519 256.155 1.00 600.00 254 LYS A CA 1
ATOM 1274 C C . LYS A 1 278 ? 214.536 207.832 255.817 1.00 600.00 254 LYS A C 1
ATOM 1275 O O . LYS A 1 278 ? 214.841 208.973 255.452 1.00 600.00 254 LYS A O 1
ATOM 1277 N N . GLN A 1 279 ? 215.435 206.859 255.922 1.00 600.00 255 GLN A N 1
ATOM 1278 C CA . GLN A 1 279 ? 216.850 207.107 255.686 1.00 600.00 255 GLN A CA 1
ATOM 1279 C C . GLN A 1 279 ? 217.247 206.996 254.220 1.00 600.00 255 GLN A C 1
ATOM 1280 O O . GLN A 1 279 ? 218.406 207.266 253.888 1.00 600.00 255 GLN A O 1
ATOM 1282 N N . SER A 1 280 ? 216.328 206.616 253.336 1.00 600.00 256 SER A N 1
ATOM 1283 C CA . SER A 1 280 ? 216.659 206.429 251.931 1.00 600.00 256 SER A CA 1
ATOM 1284 C C . SER A 1 280 ? 215.497 206.883 251.059 1.00 600.00 256 SER A C 1
ATOM 1285 O O . SER A 1 280 ? 214.334 206.817 251.463 1.00 600.00 256 SER A O 1
ATOM 1287 N N . THR A 1 281 ? 215.823 207.341 249.852 1.00 600.00 257 THR A N 1
ATOM 1288 C CA . THR A 1 281 ? 214.815 207.791 248.899 1.00 600.00 257 THR A CA 1
ATOM 1289 C C . THR A 1 281 ? 214.446 206.648 247.961 1.00 600.00 257 THR A C 1
ATOM 1290 O O . THR A 1 281 ? 215.327 206.016 247.373 1.00 600.00 257 THR A O 1
ATOM 1292 N N . ILE A 1 282 ? 213.147 206.393 247.815 1.00 600.00 258 ILE A N 1
ATOM 1293 C CA . ILE A 1 282 ? 212.673 205.352 246.906 1.00 600.00 258 ILE A CA 1
ATOM 1294 C C . ILE A 1 282 ? 212.719 205.882 245.479 1.00 600.00 258 ILE A C 1
ATOM 1295 O O . ILE A 1 282 ? 212.163 206.945 245.180 1.00 600.00 258 ILE A O 1
ATOM 1297 N N . VAL A 1 283 ? 213.368 205.133 244.592 1.00 600.00 259 VAL A N 1
ATOM 1298 C CA . VAL A 1 283 ? 213.551 205.558 243.210 1.00 600.00 259 VAL A CA 1
ATOM 1299 C C . VAL A 1 283 ? 212.789 204.699 242.213 1.00 600.00 259 VAL A C 1
ATOM 1300 O O . VAL A 1 283 ? 212.533 205.163 241.091 1.00 600.00 259 VAL A O 1
ATOM 1302 N N . CYS A 1 284 ? 212.443 203.466 242.563 1.00 600.00 260 CYS A N 1
ATOM 1303 C CA . CYS A 1 284 ? 211.836 202.558 241.607 1.00 476.48 260 CYS A CA 1
ATOM 1304 C C . CYS A 1 284 ? 210.909 201.615 242.353 1.00 449.70 260 CYS A C 1
ATOM 1305 O O . CYS A 1 284 ? 210.995 201.459 243.573 1.00 600.00 260 CYS A O 1
ATOM 1307 N N . HIS A 1 285 ? 210.016 200.986 241.598 1.00 600.00 261 HIS A N 1
ATOM 1308 C CA . HIS A 1 285 ? 209.062 200.052 242.169 1.00 600.00 261 HIS A CA 1
ATOM 1309 C C . HIS A 1 285 ? 208.682 199.037 241.104 1.00 600.00 261 HIS A C 1
ATOM 1310 O O . HIS A 1 285 ? 208.928 199.233 239.912 1.00 600.00 261 HIS A O 1
ATOM 1312 N N . ASN A 1 286 ? 208.069 197.945 241.549 1.00 600.00 262 ASN A N 1
ATOM 1313 C CA . ASN A 1 286 ? 207.600 196.927 240.624 1.00 600.00 262 ASN A CA 1
ATOM 1314 C C . ASN A 1 286 ? 206.473 196.155 241.286 1.00 600.00 262 ASN A C 1
ATOM 1315 O O . ASN A 1 286 ? 206.426 196.031 242.512 1.00 600.00 262 ASN A O 1
ATOM 1317 N N . ARG A 1 287 ? 205.562 195.646 240.464 1.00 600.00 263 ARG A N 1
ATOM 1318 C CA . ARG A 1 287 ? 204.482 194.822 240.984 1.00 600.00 263 ARG A CA 1
ATOM 1319 C C . ARG A 1 287 ? 205.015 193.446 241.361 1.00 600.00 263 ARG A C 1
ATOM 1320 O O . ARG A 1 287 ? 205.783 192.834 240.614 1.00 600.00 263 ARG A O 1
ATOM 1322 N N . VAL A 1 288 ? 204.617 192.963 242.535 1.00 600.00 264 VAL A N 1
ATOM 1323 C CA . VAL A 1 288 ? 204.968 191.609 242.959 1.00 600.00 264 VAL A CA 1
ATOM 1324 C C . VAL A 1 288 ? 203.902 190.609 242.548 1.00 600.00 264 VAL A C 1
ATOM 1325 O O . VAL A 1 288 ? 204.193 189.596 241.908 1.00 600.00 264 VAL A O 1
ATOM 1327 N N . ASP A 1 289 ? 202.659 190.876 242.924 1.00 600.00 265 ASP A N 1
ATOM 1328 C CA . ASP A 1 289 ? 201.582 189.948 242.648 1.00 600.00 265 ASP A CA 1
ATOM 1329 C C . ASP A 1 289 ? 200.690 190.467 241.528 1.00 600.00 265 ASP A C 1
ATOM 1330 O O . ASP A 1 289 ? 200.460 191.674 241.412 1.00 600.00 265 ASP A O 1
ATOM 1332 N N . PRO A 1 290 ? 200.171 189.565 240.692 1.00 600.00 266 PRO A N 1
ATOM 1333 C CA . PRO A 1 290 ? 199.286 189.987 239.593 1.00 479.27 266 PRO A CA 1
ATOM 1334 C C . PRO A 1 290 ? 198.072 190.777 240.044 1.00 600.00 266 PRO A C 1
ATOM 1335 O O . PRO A 1 290 ? 197.512 191.535 239.242 1.00 600.00 266 PRO A O 1
ATOM 1339 N N . ASN A 1 291 ? 197.638 190.620 241.291 1.00 523.35 267 ASN A N 1
ATOM 1340 C CA . ASN A 1 291 ? 196.479 191.332 241.806 1.00 600.00 267 ASN A CA 1
ATOM 1341 C C . ASN A 1 291 ? 196.853 192.625 242.516 1.00 600.00 267 ASN A C 1
ATOM 1342 O O . ASN A 1 291 ? 195.978 193.281 243.090 1.00 600.00 267 ASN A O 1
ATOM 1344 N N . GLY A 1 292 ? 198.133 192.991 242.513 1.00 600.00 268 GLY A N 1
ATOM 1345 C CA . GLY A 1 292 ? 198.565 194.216 243.152 1.00 600.00 268 GLY A CA 1
ATOM 1346 C C . GLY A 1 292 ? 198.627 194.172 244.660 1.00 600.00 268 GLY A C 1
ATOM 1347 O O . GLY A 1 292 ? 198.683 195.228 245.295 1.00 600.00 268 GLY A O 1
ATOM 1348 N N . SER A 1 293 ? 198.620 192.983 245.265 1.00 600.00 269 SER A N 1
ATOM 1349 C CA . SER A 1 293 ? 198.656 192.903 246.721 1.00 600.00 269 SER A CA 1
ATOM 1350 C C . SER A 1 293 ? 200.010 193.299 247.294 1.00 600.00 269 SER A C 1
ATOM 1351 O O . SER A 1 293 ? 200.078 193.726 248.452 1.00 600.00 269 SER A O 1
ATOM 1353 N N . ARG A 1 294 ? 201.085 193.169 246.519 1.00 600.00 270 ARG A N 1
ATOM 1354 C CA . ARG A 1 294 ? 202.424 193.481 246.996 1.00 600.00 270 ARG A CA 1
ATOM 1355 C C . ARG A 1 294 ? 203.208 194.192 245.903 1.00 600.00 270 ARG A C 1
ATOM 1356 O O . ARG A 1 294 ? 203.009 193.942 244.712 1.00 600.00 270 ARG A O 1
ATOM 1358 N N . TYR A 1 295 ? 204.109 195.081 246.321 1.00 600.00 271 TYR A N 1
ATOM 1359 C CA . TYR A 1 295 ? 204.976 195.800 245.398 1.00 600.00 271 TYR A CA 1
ATOM 1360 C C . TYR A 1 295 ? 206.381 195.865 245.976 1.00 600.00 271 TYR A C 1
ATOM 1361 O O . TYR A 1 295 ? 206.570 195.796 247.192 1.00 600.00 271 TYR A O 1
ATOM 1363 N N . LEU A 1 296 ? 207.368 195.989 245.097 1.00 600.00 272 LEU A N 1
ATOM 1364 C CA . LEU A 1 296 ? 208.742 196.172 245.534 1.00 600.00 272 LEU A CA 1
ATOM 1365 C C . LEU A 1 296 ? 209.073 197.657 245.560 1.00 600.00 272 LEU A C 1
ATOM 1366 O O . LEU A 1 296 ? 208.586 198.432 244.735 1.00 600.00 272 LEU A O 1
ATOM 1368 N N . LEU A 1 297 ? 209.897 198.054 246.525 1.00 600.00 273 LEU A N 1
ATOM 1369 C CA . LEU A 1 297 ? 210.399 199.419 246.602 1.00 600.00 273 LEU A CA 1
ATOM 1370 C C . LEU A 1 297 ? 211.914 199.364 246.733 1.00 600.00 273 LEU A C 1
ATOM 1371 O O . LEU A 1 297 ? 212.434 198.706 247.639 1.00 600.00 273 LEU A O 1
ATOM 1373 N N . GLY A 1 298 ? 212.621 200.037 245.819 1.00 600.00 274 GLY A N 1
ATOM 1374 C CA . GLY A 1 298 ? 214.067 200.073 245.826 1.00 600.00 274 GLY A CA 1
ATOM 1375 C C . GLY A 1 298 ? 214.575 201.495 246.017 1.00 600.00 274 GLY A C 1
ATOM 1376 O O . GLY A 1 298 ? 213.820 202.466 245.894 1.00 600.00 274 GLY A O 1
ATOM 1377 N N . ASP A 1 299 ? 215.870 201.617 246.316 1.00 600.00 275 ASP A N 1
ATOM 1378 C CA . ASP A 1 299 ? 216.432 202.932 246.607 1.00 600.00 275 ASP A CA 1
ATOM 1379 C C . ASP A 1 299 ? 217.893 203.012 246.175 1.00 600.00 275 ASP A C 1
ATOM 1380 O O . ASP A 1 299 ? 218.499 202.025 245.750 1.00 600.00 275 ASP A O 1
ATOM 1382 N N . MET A 1 300 ? 218.462 204.213 246.332 1.00 600.00 276 MET A N 1
ATOM 1383 C CA . MET A 1 300 ? 219.864 204.459 246.015 1.00 600.00 276 MET A CA 1
ATOM 1384 C C . MET A 1 300 ? 220.817 203.848 247.035 1.00 600.00 276 MET A C 1
ATOM 1385 O O . MET A 1 300 ? 222.003 203.683 246.732 1.00 600.00 276 MET A O 1
ATOM 1387 N N . GLU A 1 301 ? 220.339 203.524 248.234 1.00 600.00 277 GLU A N 1
ATOM 1388 C CA . GLU A 1 301 ? 221.191 202.958 249.272 1.00 600.00 277 GLU A CA 1
ATOM 1389 C C . GLU A 1 301 ? 221.244 201.438 249.235 1.00 600.00 277 GLU A C 1
ATOM 1390 O O . GLU A 1 301 ? 221.959 200.837 250.043 1.00 600.00 277 GLU A O 1
ATOM 1392 N N . GLY A 1 302 ? 220.507 200.806 248.328 1.00 600.00 278 GLY A N 1
ATOM 1393 C CA . GLY A 1 302 ? 220.504 199.361 248.255 1.00 600.00 278 GLY A CA 1
ATOM 1394 C C . GLY A 1 302 ? 219.625 198.668 249.269 1.00 600.00 278 GLY A C 1
ATOM 1395 O O . GLY A 1 302 ? 219.831 197.482 249.536 1.00 600.00 278 GLY A O 1
ATOM 1396 N N . ARG A 1 303 ? 218.650 199.363 249.848 1.00 600.00 279 ARG A N 1
ATOM 1397 C CA . ARG A 1 303 ? 217.733 198.758 250.807 1.00 600.00 279 ARG A CA 1
ATOM 1398 C C . ARG A 1 303 ? 216.465 198.330 250.080 1.00 600.00 279 ARG A C 1
ATOM 1399 O O . ARG A 1 303 ? 215.742 199.172 249.536 1.00 600.00 279 ARG A O 1
ATOM 1401 N N . LEU A 1 304 ? 216.196 197.028 250.076 1.00 600.00 280 LEU A N 1
ATOM 1402 C CA . LEU A 1 304 ? 215.032 196.477 249.397 1.00 600.00 280 LEU A CA 1
ATOM 1403 C C . LEU A 1 304 ? 213.875 196.361 250.383 1.00 600.00 280 LEU A C 1
ATOM 1404 O O . LEU A 1 304 ? 214.017 195.743 251.443 1.00 600.00 280 LEU A O 1
ATOM 1406 N N . PHE A 1 305 ? 212.734 196.951 250.032 1.00 600.00 281 PHE A N 1
ATOM 1407 C CA . PHE A 1 305 ? 211.555 196.945 250.885 1.00 600.00 281 PHE A CA 1
ATOM 1408 C C . PHE A 1 305 ? 210.402 196.230 250.193 1.00 600.00 281 PHE A C 1
ATOM 1409 O O . PHE A 1 305 ? 210.278 196.259 248.965 1.00 600.00 281 PHE A O 1
ATOM 1411 N N . MET A 1 306 ? 209.554 195.594 250.996 1.00 600.00 282 MET A N 1
ATOM 1412 C CA . MET A 1 306 ? 208.333 194.961 250.518 1.00 600.00 282 MET A CA 1
ATOM 1413 C C . MET A 1 306 ? 207.149 195.819 250.941 1.00 600.00 282 MET A C 1
ATOM 1414 O O . MET A 1 306 ? 207.003 196.141 252.125 1.00 600.00 282 MET A O 1
ATOM 1416 N N . LEU A 1 307 ? 206.322 196.207 249.974 1.00 600.00 283 LEU A N 1
ATOM 1417 C CA . LEU A 1 307 ? 205.122 196.993 250.234 1.00 600.00 283 LEU A CA 1
ATOM 1418 C C . LEU A 1 307 ? 203.922 196.061 250.148 1.00 600.00 283 LEU A C 1
ATOM 1419 O O . LEU A 1 307 ? 203.734 195.386 249.132 1.00 600.00 283 LEU A O 1
ATOM 1421 N N . LEU A 1 308 ? 203.117 196.019 251.205 1.00 600.00 284 LEU A N 1
ATOM 1422 C CA . LEU A 1 308 ? 201.976 195.116 251.271 1.00 600.00 284 LEU A CA 1
ATOM 1423 C C . LEU A 1 308 ? 200.682 195.908 251.356 1.00 600.00 284 LEU A C 1
ATOM 1424 O O . LEU A 1 308 ? 200.607 196.924 252.054 1.00 600.00 284 LEU A O 1
ATOM 1426 N N . LEU A 1 309 ? 199.662 195.430 250.651 1.00 600.00 285 LEU A N 1
ATOM 1427 C CA . LEU A 1 309 ? 198.363 196.084 250.593 1.00 600.00 285 LEU A CA 1
ATOM 1428 C C . LEU A 1 309 ? 197.354 195.225 251.338 1.00 600.00 285 LEU A C 1
ATOM 1429 O O . LEU A 1 309 ? 197.164 194.052 250.999 1.00 600.00 285 LEU A O 1
ATOM 1431 N N . GLU A 1 310 ? 196.718 195.799 252.355 1.00 600.00 286 GLU A N 1
ATOM 1432 C CA . GLU A 1 310 ? 195.627 195.126 253.045 1.00 600.00 286 GLU A CA 1
ATOM 1433 C C . GLU A 1 310 ? 194.319 195.507 252.366 1.00 600.00 286 GLU A C 1
ATOM 1434 O O . GLU A 1 310 ? 194.062 196.690 252.124 1.00 600.00 286 GLU A O 1
ATOM 1436 N N . LYS A 1 311 ? 193.502 194.509 252.053 1.00 600.00 287 LYS A N 1
ATOM 1437 C CA . LYS A 1 311 ? 192.288 194.734 251.285 1.00 600.00 287 LYS A CA 1
ATOM 1438 C C . LYS A 1 311 ? 191.063 194.754 252.189 1.00 600.00 287 LYS A C 1
ATOM 1439 O O . LYS A 1 311 ? 190.996 194.046 253.197 1.00 600.00 287 LYS A O 1
ATOM 1441 N N . GLU A 1 312 ? 190.090 195.580 251.815 1.00 600.00 288 GLU A N 1
ATOM 1442 C CA . GLU A 1 312 ? 188.784 195.592 252.456 1.00 600.00 288 GLU A CA 1
ATOM 1443 C C . GLU A 1 312 ? 187.718 195.523 251.376 1.00 600.00 288 GLU A C 1
ATOM 1444 O O . GLU A 1 312 ? 187.766 196.283 250.402 1.00 600.00 288 GLU A O 1
ATOM 1446 N N . GLU A 1 313 ? 186.770 194.604 251.540 1.00 600.00 289 GLU A N 1
ATOM 1447 C CA . GLU A 1 313 ? 185.665 194.481 250.601 1.00 600.00 289 GLU A CA 1
ATOM 1448 C C . GLU A 1 313 ? 184.618 195.540 250.914 1.00 600.00 289 GLU A C 1
ATOM 1449 O O . GLU A 1 313 ? 184.245 195.734 252.076 1.00 600.00 289 GLU A O 1
ATOM 1451 N N . GLN A 1 314 ? 184.149 196.228 249.881 1.00 600.00 290 GLN A N 1
ATOM 1452 C CA . GLN A 1 314 ? 183.194 197.308 250.064 1.00 600.00 290 GLN A CA 1
ATOM 1453 C C . GLN A 1 314 ? 181.765 196.801 249.895 1.00 600.00 290 GLN A C 1
ATOM 1454 O O . GLN A 1 314 ? 181.512 195.769 249.268 1.00 600.00 290 GLN A O 1
ATOM 1456 N N . MET A 1 315 ? 180.823 197.551 250.473 1.00 600.00 291 MET A N 1
ATOM 1457 C CA . MET A 1 315 ? 179.417 197.168 250.424 1.00 600.00 291 MET A CA 1
ATOM 1458 C C . MET A 1 315 ? 178.841 197.230 249.016 1.00 600.00 291 MET A C 1
ATOM 1459 O O . MET A 1 315 ? 177.815 196.595 248.752 1.00 600.00 291 MET A O 1
ATOM 1461 N N . ASP A 1 316 ? 179.466 197.981 248.115 1.00 600.00 292 ASP A N 1
ATOM 1462 C CA . ASP A 1 316 ? 178.992 198.101 246.744 1.00 600.00 292 ASP A CA 1
ATOM 1463 C C . ASP A 1 316 ? 179.579 197.040 245.824 1.00 600.00 292 ASP A C 1
ATOM 1464 O O . ASP A 1 316 ? 179.356 197.096 244.610 1.00 600.00 292 ASP A O 1
ATOM 1466 N N . GLY A 1 317 ? 180.339 196.092 246.370 1.00 600.00 293 GLY A N 1
ATOM 1467 C CA . GLY A 1 317 ? 180.958 195.052 245.582 1.00 600.00 293 GLY A CA 1
ATOM 1468 C C . GLY A 1 317 ? 182.374 195.338 245.130 1.00 600.00 293 GLY A C 1
ATOM 1469 O O . GLY A 1 317 ? 183.033 194.430 244.608 1.00 600.00 293 GLY A O 1
ATOM 1470 N N . THR A 1 318 ? 182.866 196.560 245.306 1.00 600.00 294 THR A N 1
ATOM 1471 C CA . THR A 1 318 ? 184.227 196.887 244.909 1.00 600.00 294 THR A CA 1
ATOM 1472 C C . THR A 1 318 ? 185.201 196.564 246.040 1.00 600.00 294 THR A C 1
ATOM 1473 O O . THR A 1 318 ? 184.809 196.279 247.173 1.00 600.00 294 THR A O 1
ATOM 1475 N N . VAL A 1 319 ? 186.492 196.613 245.720 1.00 600.00 295 VAL A N 1
ATOM 1476 C CA . VAL A 1 319 ? 187.557 196.372 246.687 1.00 600.00 295 VAL A CA 1
ATOM 1477 C C . VAL A 1 319 ? 188.437 197.611 246.753 1.00 600.00 295 VAL A C 1
ATOM 1478 O O . VAL A 1 319 ? 188.822 198.160 245.715 1.00 600.00 295 VAL A O 1
ATOM 1480 N N . THR A 1 320 ? 188.757 198.049 247.969 1.00 600.00 296 THR A N 1
ATOM 1481 C CA . THR A 1 320 ? 189.625 199.199 248.173 1.00 600.00 296 THR A CA 1
ATOM 1482 C C . THR A 1 320 ? 190.715 198.849 249.178 1.00 600.00 296 THR A C 1
ATOM 1483 O O . THR A 1 320 ? 190.631 197.853 249.902 1.00 600.00 296 THR A O 1
ATOM 1485 N N . LEU A 1 321 ? 191.749 199.686 249.214 1.00 600.00 297 LEU A N 1
ATOM 1486 C CA . LEU A 1 321 ? 192.830 199.487 250.167 1.00 600.00 297 LEU A CA 1
ATOM 1487 C C . LEU A 1 321 ? 192.337 199.770 251.579 1.00 600.00 297 LEU A C 1
ATOM 1488 O O . LEU A 1 321 ? 191.591 200.725 251.815 1.00 600.00 297 LEU A O 1
ATOM 1490 N N . LYS A 1 322 ? 192.744 198.921 252.521 1.00 600.00 298 LYS A N 1
ATOM 1491 C CA . LYS A 1 322 ? 192.435 199.116 253.932 1.00 600.00 298 LYS A CA 1
ATOM 1492 C C . LYS A 1 322 ? 193.580 199.763 254.696 1.00 600.00 298 LYS A C 1
ATOM 1493 O O . LYS A 1 322 ? 193.342 200.636 255.537 1.00 600.00 298 LYS A O 1
ATOM 1495 N N . ASP A 1 323 ? 194.819 199.368 254.412 1.00 600.00 299 ASP A N 1
ATOM 1496 C CA . ASP A 1 323 ? 195.972 199.935 255.097 1.00 600.00 299 ASP A CA 1
ATOM 1497 C C . ASP A 1 323 ? 197.224 199.664 254.273 1.00 600.00 299 ASP A C 1
ATOM 1498 O O . ASP A 1 323 ? 197.191 198.954 253.266 1.00 600.00 299 ASP A O 1
ATOM 1500 N N . LEU A 1 324 ? 198.337 200.239 254.723 1.00 600.00 300 LEU A N 1
ATOM 1501 C CA . LEU A 1 324 ? 199.634 200.084 254.081 1.00 600.00 300 LEU A CA 1
ATOM 1502 C C . LEU A 1 324 ? 200.624 199.502 255.082 1.00 600.00 300 LEU A C 1
ATOM 1503 O O . LEU A 1 324 ? 200.611 199.869 256.258 1.00 600.00 300 LEU A O 1
ATOM 1505 N N . ARG A 1 325 ? 201.473 198.582 254.621 1.00 600.00 301 ARG A N 1
ATOM 1506 C CA . ARG A 1 325 ? 202.519 198.003 255.456 1.00 600.00 301 ARG A CA 1
ATOM 1507 C C . ARG A 1 325 ? 203.804 197.894 254.648 1.00 600.00 301 ARG A C 1
ATOM 1508 O O . ARG A 1 325 ? 203.774 197.507 253.477 1.00 600.00 301 ARG A O 1
ATOM 1510 N N . VAL A 1 326 ? 204.932 198.233 255.273 1.00 600.00 302 VAL A N 1
ATOM 1511 C CA . VAL A 1 326 ? 206.240 198.170 254.626 1.00 600.00 302 VAL A CA 1
ATOM 1512 C C . VAL A 1 326 ? 207.197 197.397 255.523 1.00 600.00 302 VAL A C 1
ATOM 1513 O O . VAL A 1 326 ? 207.270 197.657 256.729 1.00 600.00 302 VAL A O 1
ATOM 1515 N N . GLU A 1 327 ? 207.940 196.461 254.934 1.00 600.00 303 GLU A N 1
ATOM 1516 C CA . GLU A 1 327 ? 208.928 195.675 255.656 1.00 600.00 303 GLU A CA 1
ATOM 1517 C C . GLU A 1 327 ? 210.272 195.771 254.951 1.00 600.00 303 GLU A C 1
ATOM 1518 O O . GLU A 1 327 ? 210.340 195.861 253.723 1.00 600.00 303 GLU A O 1
ATOM 1520 N N . LEU A 1 328 ? 211.346 195.757 255.738 1.00 600.00 304 LEU A N 1
ATOM 1521 C CA . LEU A 1 328 ? 212.699 195.775 255.193 1.00 600.00 304 LEU A CA 1
ATOM 1522 C C . LEU A 1 328 ? 213.136 194.342 254.912 1.00 600.00 304 LEU A C 1
ATOM 1523 O O . LEU A 1 328 ? 213.158 193.505 255.821 1.00 600.00 304 LEU A O 1
ATOM 1525 N N . LEU A 1 329 ? 213.487 194.063 253.658 1.00 600.00 305 LEU A N 1
ATOM 1526 C CA . LEU A 1 329 ? 213.902 192.717 253.281 1.00 600.00 305 LEU A CA 1
ATOM 1527 C C . LEU A 1 329 ? 215.400 192.495 253.452 1.00 600.00 305 LEU A C 1
ATOM 1528 O O . LEU A 1 329 ? 215.819 191.406 253.858 1.00 600.00 305 LEU A O 1
ATOM 1530 N N . GLY A 1 330 ? 216.215 193.490 253.148 1.00 600.00 306 GLY A N 1
ATOM 1531 C CA . GLY A 1 330 ? 217.650 193.355 253.274 1.00 600.00 306 GLY A CA 1
ATOM 1532 C C . GLY A 1 330 ? 218.357 194.295 252.318 1.00 600.00 306 GLY A C 1
ATOM 1533 O O . GLY A 1 330 ? 217.741 195.144 251.682 1.00 600.00 306 GLY A O 1
ATOM 1534 N N . GLU A 1 331 ? 219.672 194.121 252.229 1.00 600.00 307 GLU A N 1
ATOM 1535 C CA . GLU A 1 331 ? 220.512 194.980 251.407 1.00 600.00 307 GLU A CA 1
ATOM 1536 C C . GLU A 1 331 ? 220.831 194.316 250.074 1.00 600.00 307 GLU A C 1
ATOM 1537 O O . GLU A 1 331 ? 221.050 193.103 250.004 1.00 600.00 307 GLU A O 1
ATOM 1539 N N . THR A 1 332 ? 220.844 195.126 249.014 1.00 600.00 308 THR A N 1
ATOM 1540 C CA . THR A 1 332 ? 221.168 194.683 247.664 1.00 600.00 308 THR A CA 1
ATOM 1541 C C . THR A 1 332 ? 222.135 195.694 247.060 1.00 600.00 308 THR A C 1
ATOM 1542 O O . THR A 1 332 ? 222.479 196.700 247.687 1.00 600.00 308 THR A O 1
ATOM 1544 N N . SER A 1 333 ? 222.581 195.434 245.833 1.00 600.00 309 SER A N 1
ATOM 1545 C CA . SER A 1 333 ? 223.323 196.464 245.123 1.00 600.00 309 SER A CA 1
ATOM 1546 C C . SER A 1 333 ? 222.389 197.635 244.822 1.00 600.00 309 SER A C 1
ATOM 1547 O O . SER A 1 333 ? 221.166 197.525 244.945 1.00 600.00 309 SER A O 1
ATOM 1549 N N . ILE A 1 334 ? 222.969 198.779 244.446 1.00 600.00 310 ILE A N 1
ATOM 1550 C CA . ILE A 1 334 ? 222.142 199.953 244.179 1.00 600.00 310 ILE A CA 1
ATOM 1551 C C . ILE A 1 334 ? 221.104 199.606 243.126 1.00 600.00 310 ILE A C 1
ATOM 1552 O O . ILE A 1 334 ? 221.431 199.069 242.062 1.00 600.00 310 ILE A O 1
ATOM 1554 N N . ALA A 1 335 ? 219.843 199.900 243.421 1.00 600.00 311 ALA A N 1
ATOM 1555 C CA . ALA A 1 335 ? 218.736 199.514 242.559 1.00 600.00 311 ALA A CA 1
ATOM 1556 C C . ALA A 1 335 ? 218.325 200.683 241.673 1.00 600.00 311 ALA A C 1
ATOM 1557 O O . ALA A 1 335 ? 218.024 201.773 242.171 1.00 600.00 311 ALA A O 1
ATOM 1559 N N . GLU A 1 336 ? 218.327 200.452 240.362 1.00 600.00 312 GLU A N 1
ATOM 1560 C CA . GLU A 1 336 ? 217.723 201.370 239.406 1.00 600.00 312 GLU A CA 1
ATOM 1561 C C . GLU A 1 336 ? 216.311 200.953 239.033 1.00 600.00 312 GLU A C 1
ATOM 1562 O O . GLU A 1 336 ? 215.460 201.813 238.784 1.00 600.00 312 GLU A O 1
ATOM 1564 N N . CYS A 1 337 ? 216.050 199.650 239.006 1.00 600.00 313 CYS A N 1
ATOM 1565 C CA . CYS A 1 337 ? 214.721 199.120 238.755 1.00 600.00 313 CYS A CA 1
ATOM 1566 C C . CYS A 1 337 ? 214.639 197.761 239.433 1.00 600.00 313 CYS A C 1
ATOM 1567 O O . CYS A 1 337 ? 215.651 197.075 239.594 1.00 600.00 313 CYS A O 1
ATOM 1569 N N . LEU A 1 338 ? 213.438 197.387 239.855 1.00 600.00 314 LEU A N 1
ATOM 1570 C CA . LEU A 1 338 ? 213.208 196.082 240.452 1.00 600.00 314 LEU A CA 1
ATOM 1571 C C . LEU A 1 338 ? 212.244 195.304 239.571 1.00 600.00 314 LEU A C 1
ATOM 1572 O O . LEU A 1 338 ? 211.407 195.888 238.881 1.00 600.00 314 LEU A O 1
ATOM 1574 N N . THR A 1 339 ? 212.375 193.981 239.576 1.00 600.00 315 THR A N 1
ATOM 1575 C CA . THR A 1 339 ? 211.432 193.131 238.860 1.00 600.00 315 THR A CA 1
ATOM 1576 C C . THR A 1 339 ? 211.218 191.866 239.669 1.00 600.00 315 THR A C 1
ATOM 1577 O O . THR A 1 339 ? 212.178 191.153 239.972 1.00 600.00 315 THR A O 1
ATOM 1579 N N . TYR A 1 340 ? 209.971 191.585 240.017 1.00 600.00 316 TYR A N 1
ATOM 1580 C CA . TYR A 1 340 ? 209.676 190.363 240.742 1.00 600.00 316 TYR A CA 1
ATOM 1581 C C . TYR A 1 340 ? 209.599 189.196 239.767 1.00 600.00 316 TYR A C 1
ATOM 1582 O O . TYR A 1 340 ? 209.064 189.325 238.663 1.00 600.00 316 TYR A O 1
ATOM 1584 N N . LEU A 1 341 ? 210.163 188.059 240.170 1.00 600.00 317 LEU A N 1
ATOM 1585 C CA . LEU A 1 341 ? 210.084 186.855 239.352 1.00 600.00 317 LEU A CA 1
ATOM 1586 C C . LEU A 1 341 ? 208.893 186.011 239.780 1.00 600.00 317 LEU A C 1
ATOM 1587 O O . LEU A 1 341 ? 207.766 186.235 239.326 1.00 600.00 317 LEU A O 1
ATOM 1589 N N . ASP A 1 342 ? 209.139 185.042 240.654 1.00 600.00 318 ASP A N 1
ATOM 1590 C CA . ASP A 1 342 ? 208.104 184.193 241.230 1.00 600.00 318 ASP A CA 1
ATOM 1591 C C . ASP A 1 342 ? 208.739 183.488 242.420 1.00 600.00 318 ASP A C 1
ATOM 1592 O O . ASP A 1 342 ? 209.960 183.506 242.587 1.00 600.00 318 ASP A O 1
ATOM 1594 N N . ASN A 1 343 ? 207.898 182.882 243.259 1.00 587.63 319 ASN A N 1
ATOM 1595 C CA . ASN A 1 343 ? 208.379 182.075 244.386 1.00 600.00 319 ASN A CA 1
ATOM 1596 C C . ASN A 1 343 ? 209.304 182.864 245.314 1.00 600.00 319 ASN A C 1
ATOM 1597 O O . ASN A 1 343 ? 210.268 182.327 245.862 1.00 600.00 319 ASN A O 1
ATOM 1599 N N . GLY A 1 344 ? 209.022 184.154 245.485 1.00 600.00 320 GLY A N 1
ATOM 1600 C CA . GLY A 1 344 ? 209.820 184.974 246.376 1.00 600.00 320 GLY A CA 1
ATOM 1601 C C . GLY A 1 344 ? 211.145 185.449 245.820 1.00 600.00 320 GLY A C 1
ATOM 1602 O O . GLY A 1 344 ? 211.947 186.011 246.574 1.00 600.00 320 GLY A O 1
ATOM 1603 N N . VAL A 1 345 ? 211.401 185.248 244.530 1.00 600.00 321 VAL A N 1
ATOM 1604 C CA . VAL A 1 345 ? 212.650 185.670 243.904 1.00 600.00 321 VAL A CA 1
ATOM 1605 C C . VAL A 1 345 ? 212.473 187.072 243.339 1.00 600.00 321 VAL A C 1
ATOM 1606 O O . VAL A 1 345 ? 211.510 187.344 242.612 1.00 600.00 321 VAL A O 1
ATOM 1608 N N . VAL A 1 346 ? 213.413 187.959 243.657 1.00 600.00 322 VAL A N 1
ATOM 1609 C CA . VAL A 1 346 ? 213.374 189.354 243.237 1.00 600.00 322 VAL A CA 1
ATOM 1610 C C . VAL A 1 346 ? 214.618 189.634 242.407 1.00 600.00 322 VAL A C 1
ATOM 1611 O O . VAL A 1 346 ? 215.731 189.287 242.816 1.00 600.00 322 VAL A O 1
ATOM 1613 N N . PHE A 1 347 ? 214.434 190.258 241.249 1.00 600.00 323 PHE A N 1
ATOM 1614 C CA . PHE A 1 347 ? 215.556 190.747 240.460 1.00 600.00 323 PHE A CA 1
ATOM 1615 C C . PHE A 1 347 ? 215.784 192.217 240.782 1.00 600.00 323 PHE A C 1
ATOM 1616 O O . PHE A 1 347 ? 214.843 193.017 240.756 1.00 600.00 323 PHE A O 1
ATOM 1618 N N . VAL A 1 348 ? 217.029 192.563 241.086 1.00 600.00 324 VAL A N 1
ATOM 1619 C CA . VAL A 1 348 ? 217.419 193.921 241.443 1.00 600.00 324 VAL A CA 1
ATOM 1620 C C . VAL A 1 348 ? 218.268 194.447 240.294 1.00 600.00 324 VAL A C 1
ATOM 1621 O O . VAL A 1 348 ? 219.456 194.123 240.187 1.00 600.00 324 VAL A O 1
ATOM 1623 N N . GLY A 1 349 ? 217.662 195.248 239.420 1.00 600.00 325 GLY A N 1
ATOM 1624 C CA . GLY A 1 349 ? 218.404 195.853 238.327 1.00 600.00 325 GLY A CA 1
ATOM 1625 C C . GLY A 1 349 ? 219.219 197.028 238.827 1.00 600.00 325 GLY A C 1
ATOM 1626 O O . GLY A 1 349 ? 218.711 197.888 239.555 1.00 600.00 325 GLY A O 1
ATOM 1627 N N . SER A 1 350 ? 220.489 197.069 238.434 1.00 600.00 326 SER A N 1
ATOM 1628 C CA . SER A 1 350 ? 221.416 198.082 238.916 1.00 600.00 326 SER A CA 1
ATOM 1629 C C . SER A 1 350 ? 222.034 198.811 237.735 1.00 600.00 326 SER A C 1
ATOM 1630 O O . SER A 1 350 ? 222.475 198.181 236.768 1.00 600.00 326 SER A O 1
ATOM 1632 N N . ARG A 1 351 ? 222.062 200.137 237.821 1.00 600.00 327 ARG A N 1
ATOM 1633 C CA . ARG A 1 351 ? 222.697 200.972 236.812 1.00 600.00 327 ARG A CA 1
ATOM 1634 C C . ARG A 1 351 ? 224.132 201.325 237.169 1.00 600.00 327 ARG A C 1
ATOM 1635 O O . ARG A 1 351 ? 224.978 201.423 236.274 1.00 600.00 327 ARG A O 1
ATOM 1637 N N . LEU A 1 352 ? 224.421 201.490 238.458 1.00 600.00 328 LEU A N 1
ATOM 1638 C CA . LEU A 1 352 ? 225.738 201.876 238.947 1.00 600.00 328 LEU A CA 1
ATOM 1639 C C . LEU A 1 352 ? 226.569 200.698 239.441 1.00 600.00 328 LEU A C 1
ATOM 1640 O O . LEU A 1 352 ? 227.663 200.910 239.971 1.00 600.00 328 LEU A O 1
ATOM 1642 N N . GLY A 1 353 ? 226.080 199.474 239.299 1.00 600.00 329 GLY A N 1
ATOM 1643 C CA . GLY A 1 353 ? 226.825 198.316 239.751 1.00 600.00 329 GLY A CA 1
ATOM 1644 C C . GLY A 1 353 ? 226.231 197.053 239.170 1.00 600.00 329 GLY A C 1
ATOM 1645 O O . GLY A 1 353 ? 225.324 197.102 238.339 1.00 600.00 329 GLY A O 1
ATOM 1646 N N . ASP A 1 354 ? 226.752 195.912 239.614 1.00 600.00 330 ASP A N 1
ATOM 1647 C CA . ASP A 1 354 ? 226.242 194.640 239.116 1.00 600.00 330 ASP A CA 1
ATOM 1648 C C . ASP A 1 354 ? 224.790 194.452 239.537 1.00 600.00 330 ASP A C 1
ATOM 1649 O O . ASP A 1 354 ? 224.418 194.730 240.680 1.00 600.00 330 ASP A O 1
ATOM 1651 N N . SER A 1 355 ? 223.960 193.992 238.606 1.00 600.00 331 SER A N 1
ATOM 1652 C CA . SER A 1 355 ? 222.586 193.662 238.955 1.00 600.00 331 SER A CA 1
ATOM 1653 C C . SER A 1 355 ? 222.551 192.299 239.629 1.00 600.00 331 SER A C 1
ATOM 1654 O O . SER A 1 355 ? 223.387 191.433 239.362 1.00 600.00 331 SER A O 1
ATOM 1656 N N . GLN A 1 356 ? 221.582 192.108 240.517 1.00 600.00 332 GLN A N 1
ATOM 1657 C CA . GLN A 1 356 ? 221.540 190.887 241.307 1.00 600.00 332 GLN A CA 1
ATOM 1658 C C . GLN A 1 356 ? 220.176 190.223 241.219 1.00 600.00 332 GLN A C 1
ATOM 1659 O O . GLN A 1 356 ? 219.141 190.895 241.217 1.00 600.00 332 GLN A O 1
ATOM 1661 N N . LEU A 1 357 ? 220.188 188.898 241.146 1.00 600.00 333 LEU A N 1
ATOM 1662 C CA . LEU A 1 357 ? 218.988 188.086 241.274 1.00 600.00 333 LEU A CA 1
ATOM 1663 C C . LEU A 1 357 ? 219.035 187.453 242.657 1.00 600.00 333 LEU A C 1
ATOM 1664 O O . LEU A 1 357 ? 219.928 186.647 242.941 1.00 600.00 333 LEU A O 1
ATOM 1666 N N . VAL A 1 358 ? 218.089 187.833 243.517 1.00 600.00 334 VAL A N 1
ATOM 1667 C CA . VAL A 1 358 ? 218.121 187.500 244.935 1.00 600.00 334 VAL A CA 1
ATOM 1668 C C . VAL A 1 358 ? 216.827 186.793 245.315 1.00 600.00 334 VAL A C 1
ATOM 1669 O O . VAL A 1 358 ? 215.788 186.979 244.675 1.00 600.00 334 VAL A O 1
ATOM 1671 N N . LYS A 1 359 ? 216.887 185.983 246.369 1.00 600.00 335 LYS A N 1
ATOM 1672 C CA . LYS A 1 359 ? 215.709 185.298 246.888 1.00 600.00 335 LYS A CA 1
ATOM 1673 C C . LYS A 1 359 ? 215.368 185.824 248.277 1.00 600.00 335 LYS A C 1
ATOM 1674 O O . LYS A 1 359 ? 216.261 186.146 249.067 1.00 600.00 335 LYS A O 1
ATOM 1676 N N . LEU A 1 360 ? 214.070 185.916 248.566 1.00 600.00 336 LEU A N 1
ATOM 1677 C CA . LEU A 1 360 ? 213.588 186.359 249.869 1.00 600.00 336 LEU A CA 1
ATOM 1678 C C . LEU A 1 360 ? 213.328 185.136 250.741 1.00 600.00 336 LEU A C 1
ATOM 1679 O O . LEU A 1 360 ? 212.493 184.292 250.401 1.00 600.00 336 LEU A O 1
ATOM 1681 N N . ASN A 1 361 ? 214.032 185.045 251.863 1.00 600.00 337 ASN A N 1
ATOM 1682 C CA . ASN A 1 361 ? 213.899 183.910 252.763 1.00 600.00 337 ASN A CA 1
ATOM 1683 C C . ASN A 1 361 ? 212.982 184.247 253.932 1.00 600.00 337 ASN A C 1
ATOM 1684 O O . ASN A 1 361 ? 212.729 185.414 254.241 1.00 600.00 337 ASN A O 1
ATOM 1686 N N . VAL A 1 362 ? 212.476 183.196 254.579 1.00 600.00 338 VAL A N 1
ATOM 1687 C CA . VAL A 1 362 ? 211.674 183.380 255.784 1.00 600.00 338 VAL A CA 1
ATOM 1688 C C . VAL A 1 362 ? 212.559 183.756 256.963 1.00 600.00 338 VAL A C 1
ATOM 1689 O O . VAL A 1 362 ? 212.231 184.660 257.739 1.00 600.00 338 VAL A O 1
ATOM 1691 N N . ASP A 1 363 ? 213.680 183.061 257.122 1.00 600.00 339 ASP A N 1
ATOM 1692 C CA . ASP A 1 363 ? 214.608 183.316 258.212 1.00 600.00 339 ASP A CA 1
ATOM 1693 C C . ASP A 1 363 ? 215.711 184.252 257.742 1.00 600.00 339 ASP A C 1
ATOM 1694 O O . ASP A 1 363 ? 216.182 184.156 256.605 1.00 600.00 339 ASP A O 1
ATOM 1696 N N . SER A 1 364 ? 216.120 185.158 258.624 1.00 600.00 340 SER A N 1
ATOM 1697 C CA . SER A 1 364 ? 217.173 186.101 258.290 1.00 600.00 340 SER A CA 1
ATOM 1698 C C . SER A 1 364 ? 218.545 185.469 258.507 1.00 600.00 340 SER A C 1
ATOM 1699 O O . SER A 1 364 ? 218.687 184.441 259.174 1.00 600.00 340 SER A O 1
ATOM 1701 N N . ASN A 1 365 ? 219.565 186.098 257.928 1.00 600.00 341 ASN A N 1
ATOM 1702 C CA . ASN A 1 365 ? 220.939 185.654 258.109 1.00 600.00 341 ASN A CA 1
ATOM 1703 C C . ASN A 1 365 ? 221.520 186.289 259.372 1.00 600.00 341 ASN A C 1
ATOM 1704 O O . ASN A 1 365 ? 220.828 186.993 260.113 1.00 600.00 341 ASN A O 1
ATOM 1706 N N . GLU A 1 366 ? 222.817 186.076 259.610 1.00 600.00 342 GLU A N 1
ATOM 1707 C CA . GLU A 1 366 ? 223.463 186.647 260.788 1.00 600.00 342 GLU A CA 1
ATOM 1708 C C . GLU A 1 366 ? 223.487 188.169 260.759 1.00 600.00 342 GLU A C 1
ATOM 1709 O O . GLU A 1 366 ? 223.674 188.793 261.809 1.00 600.00 342 GLU A O 1
ATOM 1711 N N . GLN A 1 367 ? 223.316 188.776 259.589 1.00 600.00 343 GLN A N 1
ATOM 1712 C CA . GLN A 1 367 ? 223.288 190.226 259.462 1.00 600.00 343 GLN A CA 1
ATOM 1713 C C . GLN A 1 367 ? 221.881 190.796 259.573 1.00 600.00 343 GLN A C 1
ATOM 1714 O O . GLN A 1 367 ? 221.712 192.016 259.469 1.00 600.00 343 GLN A O 1
ATOM 1716 N N . GLY A 1 368 ? 220.877 189.949 259.785 1.00 600.00 344 GLY A N 1
ATOM 1717 C CA . GLY A 1 368 ? 219.504 190.401 259.863 1.00 600.00 344 GLY A CA 1
ATOM 1718 C C . GLY A 1 368 ? 218.821 190.596 258.531 1.00 600.00 344 GLY A C 1
ATOM 1719 O O . GLY A 1 368 ? 217.712 191.141 258.496 1.00 600.00 344 GLY A O 1
ATOM 1720 N N . SER A 1 369 ? 219.440 190.169 257.436 1.00 600.00 345 SER A N 1
ATOM 1721 C CA . SER A 1 369 ? 218.869 190.342 256.111 1.00 600.00 345 SER A CA 1
ATOM 1722 C C . SER A 1 369 ? 218.102 189.094 255.692 1.00 600.00 345 SER A C 1
ATOM 1723 O O . SER A 1 369 ? 218.449 187.972 256.068 1.00 600.00 345 SER A O 1
ATOM 1725 N N . TYR A 1 370 ? 217.044 189.303 254.910 1.00 600.00 346 TYR A N 1
ATOM 1726 C CA . TYR A 1 370 ? 216.262 188.215 254.336 1.00 600.00 346 TYR A CA 1
ATOM 1727 C C . TYR A 1 370 ? 216.563 188.001 252.862 1.00 600.00 346 TYR A C 1
ATOM 1728 O O . TYR A 1 370 ? 215.884 187.203 252.208 1.00 600.00 346 TYR A O 1
ATOM 1730 N N . VAL A 1 371 ? 217.564 188.692 252.326 1.00 600.00 347 VAL A N 1
ATOM 1731 C CA . VAL A 1 371 ? 217.857 188.695 250.899 1.00 600.00 347 VAL A CA 1
ATOM 1732 C C . VAL A 1 371 ? 219.177 187.971 250.680 1.00 600.00 347 VAL A C 1
ATOM 1733 O O . VAL A 1 371 ? 220.215 188.389 251.207 1.00 600.00 347 VAL A O 1
ATOM 1735 N N . VAL A 1 372 ? 219.144 186.899 249.893 1.00 600.00 348 VAL A N 1
ATOM 1736 C CA . VAL A 1 372 ? 220.339 186.139 249.547 1.00 600.00 348 VAL A CA 1
ATOM 1737 C C . VAL A 1 372 ? 220.462 186.096 248.032 1.00 600.00 348 VAL A C 1
ATOM 1738 O O . VAL A 1 372 ? 219.532 185.663 247.341 1.00 600.00 348 VAL A O 1
ATOM 1740 N N . ALA A 1 373 ? 221.608 186.534 247.520 1.00 600.00 349 ALA A N 1
ATOM 1741 C CA . ALA A 1 373 ? 221.822 186.545 246.081 1.00 600.00 349 ALA A CA 1
ATOM 1742 C C . ALA A 1 373 ? 221.970 185.125 245.554 1.00 600.00 349 ALA A C 1
ATOM 1743 O O . ALA A 1 373 ? 222.593 184.268 246.187 1.00 600.00 349 ALA A O 1
ATOM 1745 N N . MET A 1 374 ? 221.383 184.877 244.389 1.00 600.00 350 MET A N 1
ATOM 1746 C CA . MET A 1 374 ? 221.545 183.614 243.682 1.00 600.00 350 MET A CA 1
ATOM 1747 C C . MET A 1 374 ? 222.424 183.738 242.450 1.00 600.00 350 MET A C 1
ATOM 1748 O O . MET A 1 374 ? 223.233 182.848 242.182 1.00 600.00 350 MET A O 1
ATOM 1750 N N . GLU A 1 375 ? 222.299 184.835 241.706 1.00 600.00 351 GLU A N 1
ATOM 1751 C CA . GLU A 1 375 ? 223.098 185.047 240.508 1.00 600.00 351 GLU A CA 1
ATOM 1752 C C . GLU A 1 375 ? 223.417 186.530 240.377 1.00 600.00 351 GLU A C 1
ATOM 1753 O O . GLU A 1 375 ? 222.673 187.381 240.872 1.00 600.00 351 GLU A O 1
ATOM 1755 N N . THR A 1 376 ? 224.530 186.838 239.708 1.00 600.00 352 THR A N 1
ATOM 1756 C CA . THR A 1 376 ? 224.961 188.216 239.509 1.00 600.00 352 THR A CA 1
ATOM 1757 C C . THR A 1 376 ? 225.183 188.489 238.026 1.00 600.00 352 THR A C 1
ATOM 1758 O O . THR A 1 376 ? 225.774 187.669 237.318 1.00 600.00 352 THR A O 1
ATOM 1760 N N . PHE A 1 377 ? 224.715 189.649 237.564 1.00 600.00 353 PHE A N 1
ATOM 1761 C CA . PHE A 1 377 ? 224.865 190.075 236.175 1.00 600.00 353 PHE A CA 1
ATOM 1762 C C . PHE A 1 377 ? 225.931 191.163 236.096 1.00 600.00 353 PHE A C 1
ATOM 1763 O O . PHE A 1 377 ? 225.780 192.228 236.707 1.00 600.00 353 PHE A O 1
ATOM 1765 N N . THR A 1 378 ? 226.992 190.897 235.328 1.00 600.00 354 THR A N 1
ATOM 1766 C CA . THR A 1 378 ? 228.139 191.798 235.252 1.00 600.00 354 THR A CA 1
ATOM 1767 C C . THR A 1 378 ? 227.742 193.148 234.672 1.00 600.00 354 THR A C 1
ATOM 1768 O O . THR A 1 378 ? 227.071 193.225 233.638 1.00 600.00 354 THR A O 1
ATOM 1770 N N . ASN A 1 379 ? 228.188 194.216 235.328 1.00 600.00 355 ASN A N 1
ATOM 1771 C CA . ASN A 1 379 ? 227.977 195.579 234.860 1.00 600.00 355 ASN A CA 1
ATOM 1772 C C . ASN A 1 379 ? 229.312 196.304 234.923 1.00 600.00 355 ASN A C 1
ATOM 1773 O O . ASN A 1 379 ? 229.866 196.493 236.011 1.00 600.00 355 ASN A O 1
ATOM 1775 N N . LEU A 1 380 ? 229.837 196.698 233.759 1.00 600.00 356 LEU A N 1
ATOM 1776 C CA . LEU A 1 380 ? 231.116 197.400 233.726 1.00 600.00 356 LEU A CA 1
ATOM 1777 C C . LEU A 1 380 ? 231.016 198.820 234.260 1.00 600.00 356 LEU A C 1
ATOM 1778 O O . LEU A 1 380 ? 232.039 199.400 234.634 1.00 600.00 356 LEU A O 1
ATOM 1780 N N . GLY A 1 381 ? 229.817 199.394 234.299 1.00 600.00 357 GLY A N 1
ATOM 1781 C CA . GLY A 1 381 ? 229.650 200.774 234.682 1.00 600.00 357 GLY A CA 1
ATOM 1782 C C . GLY A 1 381 ? 229.409 200.954 236.167 1.00 600.00 357 GLY A C 1
ATOM 1783 O O . GLY A 1 381 ? 228.992 200.027 236.868 1.00 600.00 357 GLY A O 1
ATOM 1784 N N . PRO A 1 382 ? 229.707 202.155 236.687 1.00 600.00 358 PRO A N 1
ATOM 1785 C CA . PRO A 1 382 ? 230.370 203.269 235.999 1.00 600.00 358 PRO A CA 1
ATOM 1786 C C . PRO A 1 382 ? 231.835 202.921 235.789 1.00 600.00 358 PRO A C 1
ATOM 1787 O O . PRO A 1 382 ? 232.461 202.344 236.672 1.00 600.00 358 PRO A O 1
ATOM 1791 N N . ILE A 1 383 ? 232.406 203.216 234.627 1.00 600.00 359 ILE A N 1
ATOM 1792 C CA . ILE A 1 383 ? 233.826 202.990 234.385 1.00 554.70 359 ILE A CA 1
ATOM 1793 C C . ILE A 1 383 ? 234.565 204.264 234.768 1.00 600.00 359 ILE A C 1
ATOM 1794 O O . ILE A 1 383 ? 234.346 205.318 234.166 1.00 600.00 359 ILE A O 1
ATOM 1796 N N . VAL A 1 384 ? 235.434 204.176 235.771 1.00 472.38 360 VAL A N 1
ATOM 1797 C CA . VAL A 1 384 ? 236.155 205.360 236.232 1.00 437.19 360 VAL A CA 1
ATOM 1798 C C . VAL A 1 384 ? 237.513 205.498 235.554 1.00 600.00 360 VAL A C 1
ATOM 1799 O O . VAL A 1 384 ? 237.953 206.612 235.261 1.00 600.00 360 VAL A O 1
ATOM 1801 N N . ASP A 1 385 ? 238.199 204.387 235.297 1.00 600.00 361 ASP A N 1
ATOM 1802 C CA . ASP A 1 385 ? 239.524 204.432 234.693 1.00 600.00 361 ASP A CA 1
ATOM 1803 C C . ASP A 1 385 ? 239.788 203.101 234.005 1.00 600.00 361 ASP A C 1
ATOM 1804 O O . ASP A 1 385 ? 239.043 202.134 234.181 1.00 600.00 361 ASP A O 1
ATOM 1806 N N . MET A 1 386 ? 240.867 203.057 233.223 1.00 497.36 362 MET A N 1
ATOM 1807 C CA . MET A 1 386 ? 241.243 201.827 232.531 1.00 600.00 362 MET A CA 1
ATOM 1808 C C . MET A 1 386 ? 242.598 202.000 231.858 1.00 600.00 362 MET A C 1
ATOM 1809 O O . MET A 1 386 ? 243.043 203.120 231.592 1.00 600.00 362 MET A O 1
ATOM 1811 N N . CYS A 1 387 ? 243.238 200.866 231.568 1.00 600.00 363 CYS A N 1
ATOM 1812 C CA . CYS A 1 387 ? 244.514 200.853 230.863 1.00 600.00 363 CYS A CA 1
ATOM 1813 C C . CYS A 1 387 ? 244.616 199.569 230.050 1.00 600.00 363 CYS A C 1
ATOM 1814 O O . CYS A 1 387 ? 243.951 198.572 230.345 1.00 600.00 363 CYS A O 1
ATOM 1816 N N . VAL A 1 388 ? 245.462 199.599 229.019 1.00 600.00 364 VAL A N 1
ATOM 1817 C CA . VAL A 1 388 ? 245.661 198.466 228.119 1.00 600.00 364 VAL A CA 1
ATOM 1818 C C . VAL A 1 388 ? 247.128 198.059 228.159 1.00 600.00 364 VAL A C 1
ATOM 1819 O O . VAL A 1 388 ? 248.012 198.890 227.925 1.00 600.00 364 VAL A O 1
ATOM 1821 N N . VAL A 1 389 ? 247.384 196.778 228.431 1.00 600.00 365 VAL A N 1
ATOM 1822 C CA . VAL A 1 389 ? 248.744 196.254 228.491 1.00 600.00 365 VAL A CA 1
ATOM 1823 C C . VAL A 1 389 ? 248.814 194.912 227.778 1.00 600.00 365 VAL A C 1
ATOM 1824 O O . VAL A 1 389 ? 247.887 194.099 227.845 1.00 600.00 365 VAL A O 1
ATOM 1826 N N . ASP A 1 390 ? 249.941 194.670 227.109 1.00 568.27 366 ASP A N 1
ATOM 1827 C CA . ASP A 1 390 ? 250.214 193.365 226.512 1.00 561.06 366 ASP A CA 1
ATOM 1828 C C . ASP A 1 390 ? 250.912 192.505 227.562 1.00 600.00 366 ASP A C 1
ATOM 1829 O O . ASP A 1 390 ? 252.133 192.335 227.567 1.00 600.00 366 ASP A O 1
ATOM 1831 N N . LEU A 1 391 ? 250.112 191.957 228.478 1.00 600.00 367 LEU A N 1
ATOM 1832 C CA . LEU A 1 391 ? 250.678 191.158 229.560 1.00 600.00 367 LEU A CA 1
ATOM 1833 C C . LEU A 1 391 ? 251.092 189.776 229.080 1.00 600.00 367 LEU A C 1
ATOM 1834 O O . LEU A 1 391 ? 252.000 189.166 229.658 1.00 600.00 367 LEU A O 1
ATOM 1836 N N . GLU A 1 392 ? 250.439 189.279 228.034 1.00 600.00 368 GLU A N 1
ATOM 1837 C CA . GLU A 1 392 ? 250.734 187.988 227.434 1.00 600.00 368 GLU A CA 1
ATOM 1838 C C . GLU A 1 392 ? 251.782 188.070 226.334 1.00 600.00 368 GLU A C 1
ATOM 1839 O O . GLU A 1 392 ? 252.139 187.034 225.763 1.00 600.00 368 GLU A O 1
ATOM 1841 N N . ARG A 1 393 ? 252.270 189.272 226.019 1.00 600.00 369 ARG A N 1
ATOM 1842 C CA . ARG A 1 393 ? 253.290 189.473 224.985 1.00 600.00 369 ARG A CA 1
ATOM 1843 C C . ARG A 1 393 ? 252.831 188.974 223.616 1.00 600.00 369 ARG A C 1
ATOM 1844 O O . ARG A 1 393 ? 253.621 188.433 222.839 1.00 600.00 369 ARG A O 1
ATOM 1846 N N . GLN A 1 394 ? 251.547 189.157 223.310 1.00 600.00 370 GLN A N 1
ATOM 1847 C CA . GLN A 1 394 ? 250.989 188.709 222.040 1.00 600.00 370 GLN A CA 1
ATOM 1848 C C . GLN A 1 394 ? 250.735 189.842 221.053 1.00 600.00 370 GLN A C 1
ATOM 1849 O O . GLN A 1 394 ? 250.412 189.566 219.892 1.00 600.00 370 GLN A O 1
ATOM 1851 N N . GLY A 1 395 ? 250.871 191.096 221.476 1.00 600.00 371 GLY A N 1
ATOM 1852 C CA . GLY A 1 395 ? 250.577 192.224 220.618 1.00 600.00 371 GLY A CA 1
ATOM 1853 C C . GLY A 1 395 ? 249.120 192.632 220.566 1.00 600.00 371 GLY A C 1
ATOM 1854 O O . GLY A 1 395 ? 248.788 193.582 219.844 1.00 600.00 371 GLY A O 1
ATOM 1855 N N . GLN A 1 396 ? 248.239 191.953 221.301 1.00 600.00 372 GLN A N 1
ATOM 1856 C CA . GLN A 1 396 ? 246.820 192.290 221.293 1.00 600.00 372 GLN A CA 1
ATOM 1857 C C . GLN A 1 396 ? 246.481 193.359 222.325 1.00 600.00 372 GLN A C 1
ATOM 1858 O O . GLN A 1 396 ? 245.873 194.381 221.992 1.00 600.00 372 GLN A O 1
ATOM 1860 N N . GLY A 1 397 ? 246.866 193.135 223.579 1.00 600.00 373 GLY A N 1
ATOM 1861 C CA . GLY A 1 397 ? 246.554 194.065 224.644 1.00 600.00 373 GLY A CA 1
ATOM 1862 C C . GLY A 1 397 ? 245.348 193.642 225.457 1.00 600.00 373 GLY A C 1
ATOM 1863 O O . GLY A 1 397 ? 244.325 193.230 224.901 1.00 600.00 373 GLY A O 1
ATOM 1864 N N . GLN A 1 398 ? 245.464 193.736 226.777 1.00 600.00 374 GLN A N 1
ATOM 1865 C CA . GLN A 1 398 ? 244.393 193.396 227.703 1.00 600.00 374 GLN A CA 1
ATOM 1866 C C . GLN A 1 398 ? 243.921 194.679 228.369 1.00 600.00 374 GLN A C 1
ATOM 1867 O O . GLN A 1 398 ? 244.739 195.444 228.890 1.00 600.00 374 GLN A O 1
ATOM 1869 N N . LEU A 1 399 ? 242.616 194.923 228.343 1.00 600.00 375 LEU A N 1
ATOM 1870 C CA . LEU A 1 399 ? 242.046 196.108 228.968 1.00 600.00 375 LEU A CA 1
ATOM 1871 C C . LEU A 1 399 ? 241.491 195.730 230.333 1.00 600.00 375 LEU A C 1
ATOM 1872 O O . LEU A 1 399 ? 240.704 194.786 230.445 1.00 600.00 375 LEU A O 1
ATOM 1874 N N . VAL A 1 400 ? 241.910 196.454 231.366 1.00 600.00 376 VAL A N 1
ATOM 1875 C CA . VAL A 1 400 ? 241.369 196.283 232.709 1.00 600.00 376 VAL A CA 1
ATOM 1876 C C . VAL A 1 400 ? 240.772 197.613 233.148 1.00 600.00 376 VAL A C 1
ATOM 1877 O O . VAL A 1 400 ? 241.451 198.646 233.108 1.00 600.00 376 VAL A O 1
ATOM 1879 N N . THR A 1 401 ? 239.502 197.586 233.553 1.00 600.00 377 THR A N 1
ATOM 1880 C CA . THR A 1 401 ? 238.755 198.786 233.898 1.00 600.00 377 THR A CA 1
ATOM 1881 C C . THR A 1 401 ? 238.375 198.775 235.373 1.00 600.00 377 THR A C 1
ATOM 1882 O O . THR A 1 401 ? 238.127 197.719 235.962 1.00 565.40 377 THR A O 1
ATOM 1884 N N . CYS A 1 402 ? 238.323 199.966 235.965 1.00 600.00 378 CYS A N 1
ATOM 1885 C CA . CYS A 1 402 ? 237.839 200.129 237.329 1.00 600.00 378 CYS A CA 1
ATOM 1886 C C . CYS A 1 402 ? 236.354 200.465 237.290 1.00 535.95 378 CYS A C 1
ATOM 1887 O O . CYS A 1 402 ? 235.945 201.409 236.607 1.00 585.48 378 CYS A O 1
ATOM 1889 N N . SER A 1 403 ? 235.548 199.700 238.026 1.00 600.00 379 SER A N 1
ATOM 1890 C CA . SER A 1 403 ? 234.100 199.850 237.979 1.00 600.00 379 SER A CA 1
ATOM 1891 C C . SER A 1 403 ? 233.506 199.819 239.381 1.00 600.00 379 SER A C 1
ATOM 1892 O O . SER A 1 403 ? 234.048 199.184 240.289 1.00 600.00 379 SER A O 1
ATOM 1894 N N . GLY A 1 404 ? 232.372 200.508 239.544 1.00 600.00 380 GLY A N 1
ATOM 1895 C CA . GLY A 1 404 ? 231.636 200.489 240.795 1.00 600.00 380 GLY A CA 1
ATOM 1896 C C . GLY A 1 404 ? 232.236 201.393 241.859 1.00 600.00 380 GLY A C 1
ATOM 1897 O O . GLY A 1 404 ? 233.166 202.166 241.615 1.00 600.00 380 GLY A O 1
ATOM 1898 N N . ALA A 1 405 ? 231.684 201.286 243.068 1.00 600.00 381 ALA A N 1
ATOM 1899 C CA . ALA A 1 405 ? 232.170 202.066 244.201 1.00 600.00 381 ALA A CA 1
ATOM 1900 C C . ALA A 1 405 ? 231.782 201.370 245.499 1.00 600.00 381 ALA A C 1
ATOM 1901 O O . ALA A 1 405 ? 230.839 200.576 245.539 1.00 600.00 381 ALA A O 1
ATOM 1903 N N . PHE A 1 406 ? 232.526 201.682 246.563 1.00 600.00 382 PHE A N 1
ATOM 1904 C CA . PHE A 1 406 ? 232.266 201.170 247.924 1.00 600.00 382 PHE A CA 1
ATOM 1905 C C . PHE A 1 406 ? 232.250 199.643 247.891 1.00 600.00 382 PHE A C 1
ATOM 1906 O O . PHE A 1 406 ? 233.140 199.029 247.288 1.00 600.00 382 PHE A O 1
ATOM 1908 N N . LYS A 1 407 ? 231.252 198.998 248.500 1.00 600.00 383 LYS A N 1
ATOM 1909 C CA . LYS A 1 407 ? 231.177 197.547 248.546 1.00 600.00 383 LYS A CA 1
ATOM 1910 C C . LYS A 1 407 ? 230.980 196.928 247.169 1.00 600.00 383 LYS A C 1
ATOM 1911 O O . LYS A 1 407 ? 231.190 195.721 247.015 1.00 600.00 383 LYS A O 1
ATOM 1913 N N . GLU A 1 408 ? 230.586 197.716 246.171 1.00 600.00 384 GLU A N 1
ATOM 1914 C CA . GLU A 1 408 ? 230.374 197.206 244.822 1.00 600.00 384 GLU A CA 1
ATOM 1915 C C . GLU A 1 408 ? 231.592 197.365 243.919 1.00 600.00 384 GLU A C 1
ATOM 1916 O O . GLU A 1 408 ? 231.533 196.962 242.753 1.00 600.00 384 GLU A O 1
ATOM 1918 N N . GLY A 1 409 ? 232.684 197.937 244.420 1.00 600.00 385 GLY A N 1
ATOM 1919 C CA . GLY A 1 409 ? 233.843 198.165 243.578 1.00 600.00 385 GLY A CA 1
ATOM 1920 C C . GLY A 1 409 ? 234.520 196.872 243.164 1.00 600.00 385 GLY A C 1
ATOM 1921 O O . GLY A 1 409 ? 234.567 195.896 243.913 1.00 600.00 385 GLY A O 1
ATOM 1922 N N . SER A 1 410 ? 235.055 196.870 241.944 1.00 600.00 386 SER A N 1
ATOM 1923 C CA . SER A 1 410 ? 235.749 195.700 241.420 1.00 600.00 386 SER A CA 1
ATOM 1924 C C . SER A 1 410 ? 236.577 196.114 240.212 1.00 600.00 386 SER A C 1
ATOM 1925 O O . SER A 1 410 ? 236.426 197.213 239.672 1.00 600.00 386 SER A O 1
ATOM 1927 N N . LEU A 1 411 ? 237.463 195.215 239.798 1.00 600.00 387 LEU A N 1
ATOM 1928 C CA . LEU A 1 411 ? 238.159 195.342 238.528 1.00 600.00 387 LEU A CA 1
ATOM 1929 C C . LEU A 1 411 ? 237.453 194.473 237.501 1.00 600.00 387 LEU A C 1
ATOM 1930 O O . LEU A 1 411 ? 236.922 193.408 237.823 1.00 600.00 387 LEU A O 1
ATOM 1932 N N . ARG A 1 412 ? 237.432 194.943 236.261 1.00 600.00 388 ARG A N 1
ATOM 1933 C CA . ARG A 1 412 ? 236.820 194.201 235.170 1.00 600.00 388 ARG A CA 1
ATOM 1934 C C . ARG A 1 412 ? 237.865 194.019 234.084 1.00 600.00 388 ARG A C 1
ATOM 1935 O O . ARG A 1 412 ? 238.439 194.999 233.600 1.00 600.00 388 ARG A O 1
ATOM 1937 N N . ILE A 1 413 ? 238.117 192.771 233.715 1.00 600.00 389 ILE A N 1
ATOM 1938 C CA . ILE A 1 413 ? 239.093 192.436 232.688 1.00 600.00 389 ILE A CA 1
ATOM 1939 C C . ILE A 1 413 ? 238.323 192.155 231.408 1.00 600.00 389 ILE A C 1
ATOM 1940 O O . ILE A 1 413 ? 237.520 191.216 231.353 1.00 600.00 389 ILE A O 1
ATOM 1942 N N . ILE A 1 414 ? 238.547 192.977 230.388 1.00 600.00 390 ILE A N 1
ATOM 1943 C CA . ILE A 1 414 ? 237.819 192.896 229.128 1.00 600.00 390 ILE A CA 1
ATOM 1944 C C . ILE A 1 414 ? 238.817 192.595 228.022 1.00 600.00 390 ILE A C 1
ATOM 1945 O O . ILE A 1 414 ? 239.844 193.274 227.903 1.00 600.00 390 ILE A O 1
ATOM 1947 N N . ARG A 1 415 ? 238.521 191.578 227.218 1.00 600.00 391 ARG A N 1
ATOM 1948 C CA . ARG A 1 415 ? 239.356 191.265 226.070 1.00 600.00 391 ARG A CA 1
ATOM 1949 C C . ARG A 1 415 ? 238.485 190.746 224.937 1.00 600.00 391 ARG A C 1
ATOM 1950 O O . ARG A 1 415 ? 237.442 190.128 225.168 1.00 600.00 391 ARG A O 1
ATOM 1952 N N . ASN A 1 416 ? 238.911 191.024 223.705 1.00 600.00 392 ASN A N 1
ATOM 1953 C CA . ASN A 1 416 ? 238.236 190.462 222.540 1.00 600.00 392 ASN A CA 1
ATOM 1954 C C . ASN A 1 416 ? 238.559 188.977 222.466 1.00 600.00 392 ASN A C 1
ATOM 1955 O O . ASN A 1 416 ? 239.692 188.590 222.159 1.00 600.00 392 ASN A O 1
ATOM 1957 N N . GLY A 1 417 ? 237.568 188.154 222.756 1.00 600.00 393 GLY A N 1
ATOM 1958 C CA . GLY A 1 417 ? 237.764 186.722 222.834 1.00 600.00 393 GLY A CA 1
ATOM 1959 C C . GLY A 1 417 ? 236.865 186.109 223.890 1.00 600.00 393 GLY A C 1
ATOM 1960 O O . GLY A 1 417 ? 236.110 186.797 224.570 1.00 600.00 393 GLY A O 1
ATOM 1961 N N . ILE A 1 418 ? 236.966 184.784 224.014 1.00 600.00 394 ILE A N 1
ATOM 1962 C CA . ILE A 1 418 ? 236.155 184.003 224.950 1.00 600.00 394 ILE A CA 1
ATOM 1963 C C . ILE A 1 418 ? 237.036 183.570 226.118 1.00 600.00 394 ILE A C 1
ATOM 1964 O O . ILE A 1 418 ? 238.031 182.861 225.922 1.00 600.00 394 ILE A O 1
ATOM 1966 N N . GLY A 1 419 ? 236.653 183.962 227.335 1.00 600.00 395 GLY A N 1
ATOM 1967 C CA . GLY A 1 419 ? 237.461 183.650 228.506 1.00 600.00 395 GLY A CA 1
ATOM 1968 C C . GLY A 1 419 ? 237.177 182.273 229.089 1.00 600.00 395 GLY A C 1
ATOM 1969 O O . GLY A 1 419 ? 236.087 181.720 228.949 1.00 600.00 395 GLY A O 1
ATOM 1970 N N . ILE A 1 420 ? 238.193 181.719 229.759 1.00 600.00 396 ILE A N 1
ATOM 1971 C CA . ILE A 1 420 ? 238.113 180.431 230.446 1.00 600.00 396 ILE A CA 1
ATOM 1972 C C . ILE A 1 420 ? 238.716 180.594 231.838 1.00 600.00 396 ILE A C 1
ATOM 1973 O O . ILE A 1 420 ? 239.746 181.258 231.999 1.00 600.00 396 ILE A O 1
ATOM 1975 N N . HIS A 1 421 ? 238.081 179.989 232.843 1.00 600.00 397 HIS A N 1
ATOM 1976 C CA . HIS A 1 421 ? 238.542 180.090 234.226 1.00 600.00 397 HIS A CA 1
ATOM 1977 C C . HIS A 1 421 ? 239.451 178.909 234.549 1.00 600.00 397 HIS A C 1
ATOM 1978 O O . HIS A 1 421 ? 239.021 177.756 234.474 1.00 600.00 397 HIS A O 1
ATOM 1980 N N . GLU A 1 422 ? 240.696 179.193 234.927 1.00 600.00 398 GLU A N 1
ATOM 1981 C CA . GLU A 1 422 ? 241.655 178.145 235.255 1.00 600.00 398 GLU A CA 1
ATOM 1982 C C . GLU A 1 422 ? 241.495 177.733 236.713 1.00 600.00 398 GLU A C 1
ATOM 1983 O O . GLU A 1 422 ? 241.532 178.579 237.613 1.00 600.00 398 GLU A O 1
ATOM 1985 N N . HIS A 1 423 ? 241.318 176.431 236.940 1.00 600.00 399 HIS A N 1
ATOM 1986 C CA . HIS A 1 423 ? 241.146 175.889 238.279 1.00 600.00 399 HIS A CA 1
ATOM 1987 C C . HIS A 1 423 ? 242.268 174.962 238.718 1.00 600.00 399 HIS A C 1
ATOM 1988 O O . HIS A 1 423 ? 242.462 174.794 239.927 1.00 600.00 399 HIS A O 1
ATOM 1990 N N . ALA A 1 424 ? 243.010 174.366 237.787 1.00 600.00 400 ALA A N 1
ATOM 1991 C CA . ALA A 1 424 ? 244.104 173.471 238.135 1.00 600.00 400 ALA A CA 1
ATOM 1992 C C . ALA A 1 424 ? 245.143 173.486 237.022 1.00 600.00 400 ALA A C 1
ATOM 1993 O O . ALA A 1 424 ? 244.835 173.783 235.865 1.00 600.00 400 ALA A O 1
ATOM 1995 N N . SER A 1 425 ? 246.382 173.153 237.383 1.00 600.00 401 SER A N 1
ATOM 1996 C CA . SER A 1 425 ? 247.477 173.100 236.422 1.00 600.00 401 SER A CA 1
ATOM 1997 C C . SER A 1 425 ? 248.466 172.020 236.840 1.00 600.00 401 SER A C 1
ATOM 1998 O O . SER A 1 425 ? 248.829 171.928 238.015 1.00 600.00 401 SER A O 1
ATOM 2000 N N . ILE A 1 426 ? 248.906 171.209 235.874 1.00 600.00 402 ILE A N 1
ATOM 2001 C CA . ILE A 1 426 ? 249.836 170.111 236.125 1.00 600.00 402 ILE A CA 1
ATOM 2002 C C . ILE A 1 426 ? 251.020 170.235 235.174 1.00 600.00 402 ILE A C 1
ATOM 2003 O O . ILE A 1 426 ? 250.855 170.621 234.012 1.00 600.00 402 ILE A O 1
ATOM 2005 N N . ASP A 1 427 ? 252.216 169.899 235.663 1.00 600.00 403 ASP A N 1
ATOM 2006 C CA . ASP A 1 427 ? 253.438 169.991 234.859 1.00 600.00 403 ASP A CA 1
ATOM 2007 C C . ASP A 1 427 ? 253.513 168.792 233.921 1.00 600.00 403 ASP A C 1
ATOM 2008 O O . ASP A 1 427 ? 254.119 167.766 234.235 1.00 600.00 403 ASP A O 1
ATOM 2010 N N . LEU A 1 428 ? 252.911 168.929 232.739 1.00 600.00 404 LEU A N 1
ATOM 2011 C CA . LEU A 1 428 ? 252.863 167.859 231.740 1.00 600.00 404 LEU A CA 1
ATOM 2012 C C . LEU A 1 428 ? 253.330 168.380 230.385 1.00 600.00 404 LEU A C 1
ATOM 2013 O O . LEU A 1 428 ? 252.534 168.527 229.450 1.00 600.00 404 LEU A O 1
ATOM 2015 N N . PRO A 1 429 ? 254.626 168.653 230.243 1.00 600.00 405 PRO A N 1
ATOM 2016 C CA . PRO A 1 429 ? 255.148 169.137 228.958 1.00 600.00 405 PRO A CA 1
ATOM 2017 C C . PRO A 1 429 ? 255.137 168.051 227.891 1.00 600.00 405 PRO A C 1
ATOM 2018 O O . PRO A 1 429 ? 255.243 166.858 228.183 1.00 600.00 405 PRO A O 1
ATOM 2022 N N . GLY A 1 430 ? 255.018 168.483 226.636 1.00 600.00 406 GLY A N 1
ATOM 2023 C CA . GLY A 1 430 ? 255.113 167.566 225.516 1.00 600.00 406 GLY A CA 1
ATOM 2024 C C . GLY A 1 430 ? 253.847 166.816 225.171 1.00 600.00 406 GLY A C 1
ATOM 2025 O O . GLY A 1 430 ? 253.924 165.752 224.547 1.00 600.00 406 GLY A O 1
ATOM 2026 N N . ILE A 1 431 ? 252.679 167.335 225.551 1.00 600.00 407 ILE A N 1
ATOM 2027 C CA . ILE A 1 431 ? 251.421 166.666 225.235 1.00 600.00 407 ILE A CA 1
ATOM 2028 C C . ILE A 1 431 ? 251.125 166.811 223.749 1.00 600.00 407 ILE A C 1
ATOM 2029 O O . ILE A 1 431 ? 251.176 167.915 223.192 1.00 600.00 407 ILE A O 1
ATOM 2031 N N . LYS A 1 432 ? 250.798 165.692 223.102 1.00 600.00 408 LYS A N 1
ATOM 2032 C CA . LYS A 1 432 ? 250.472 165.666 221.682 1.00 600.00 408 LYS A CA 1
ATOM 2033 C C . LYS A 1 432 ? 248.993 165.406 221.425 1.00 600.00 408 LYS A C 1
ATOM 2034 O O . LYS A 1 432 ? 248.608 165.138 220.282 1.00 600.00 408 LYS A O 1
ATOM 2036 N N . GLY A 1 433 ? 248.158 165.468 222.459 1.00 600.00 409 GLY A N 1
ATOM 2037 C CA . GLY A 1 433 ? 246.739 165.221 222.305 1.00 471.53 409 GLY A CA 1
ATOM 2038 C C . GLY A 1 433 ? 246.079 164.797 223.601 1.00 600.00 409 GLY A C 1
ATOM 2039 O O . GLY A 1 433 ? 246.730 164.219 224.477 1.00 470.05 409 GLY A O 1
ATOM 2040 N N . LEU A 1 434 ? 244.783 165.076 223.730 1.00 600.00 410 LEU A N 1
ATOM 2041 C CA . LEU A 1 434 ? 244.022 164.772 224.935 1.00 600.00 410 LEU A CA 1
ATOM 2042 C C . LEU A 1 434 ? 242.681 164.169 224.549 1.00 600.00 410 LEU A C 1
ATOM 2043 O O . LEU A 1 434 ? 242.097 164.552 223.531 1.00 600.00 410 LEU A O 1
ATOM 2045 N N . TRP A 1 435 ? 242.194 163.215 225.354 1.00 600.00 411 TRP A N 1
ATOM 2046 C CA . TRP A 1 435 ? 240.835 162.661 225.141 1.00 600.00 411 TRP A CA 1
ATOM 2047 C C . TRP A 1 435 ? 240.218 162.199 226.457 1.00 600.00 411 TRP A C 1
ATOM 2048 O O . TRP A 1 435 ? 240.896 161.506 227.233 1.00 469.85 411 TRP A O 1
ATOM 2050 N N . PRO A 1 436 ? 238.963 162.554 226.736 1.00 600.00 412 PRO A N 1
ATOM 2051 C CA . PRO A 1 436 ? 238.312 162.047 227.948 1.00 600.00 412 PRO A CA 1
ATOM 2052 C C . PRO A 1 436 ? 237.902 160.593 227.785 1.00 600.00 412 PRO A C 1
ATOM 2053 O O . PRO A 1 436 ? 237.667 160.106 226.676 1.00 510.62 412 PRO A O 1
ATOM 2057 N N . LEU A 1 437 ? 237.816 159.900 228.918 1.00 600.00 413 LEU A N 1
ATOM 2058 C CA . LEU A 1 437 ? 237.312 158.537 228.965 1.00 600.00 413 LEU A CA 1
ATOM 2059 C C . LEU A 1 437 ? 236.376 158.398 230.155 1.00 600.00 413 LEU A C 1
ATOM 2060 O O . LEU A 1 437 ? 236.530 159.084 231.169 1.00 600.00 413 LEU A O 1
ATOM 2062 N N . ARG A 1 438 ? 235.400 157.506 230.019 1.00 600.00 414 ARG A N 1
ATOM 2063 C CA . ARG A 1 438 ? 234.502 157.135 231.110 1.00 600.00 414 ARG A CA 1
ATOM 2064 C C . ARG A 1 438 ? 234.857 155.701 231.488 1.00 600.00 414 ARG A C 1
ATOM 2065 O O . ARG A 1 438 ? 234.360 154.745 230.891 1.00 600.00 414 ARG A O 1
ATOM 2067 N N . SER A 1 439 ? 235.738 155.557 232.478 1.00 600.00 415 SER A N 1
ATOM 2068 C CA . SER A 1 439 ? 236.167 154.231 232.900 1.00 600.00 415 SER A CA 1
ATOM 2069 C C . SER A 1 439 ? 235.122 153.527 233.752 1.00 600.00 415 SER A C 1
ATOM 2070 O O . SER A 1 439 ? 235.101 152.292 233.790 1.00 600.00 415 SER A O 1
ATOM 2072 N N . ASP A 1 440 ? 234.264 154.280 234.435 1.00 600.00 416 ASP A N 1
ATOM 2073 C CA . ASP A 1 440 ? 233.183 153.685 235.206 1.00 600.00 416 ASP A CA 1
ATOM 2074 C C . ASP A 1 440 ? 231.978 153.484 234.298 1.00 600.00 416 ASP A C 1
ATOM 2075 O O . ASP A 1 440 ? 231.409 154.472 233.814 1.00 600.00 416 ASP A O 1
ATOM 2077 N N . PRO A 1 441 ? 231.558 152.240 234.043 1.00 600.00 417 PRO A N 1
ATOM 2078 C CA . PRO A 1 441 ? 230.392 152.005 233.175 1.00 600.00 417 PRO A CA 1
ATOM 2079 C C . PRO A 1 441 ? 229.083 152.505 233.759 1.00 600.00 417 PRO A C 1
ATOM 2080 O O . PRO A 1 441 ? 228.083 152.562 233.031 1.00 600.00 417 PRO A O 1
ATOM 2084 N N . ASN A 1 442 ? 229.055 152.860 235.040 1.00 600.00 418 ASN A N 1
ATOM 2085 C CA . ASN A 1 442 ? 227.842 153.305 235.707 1.00 600.00 418 ASN A CA 1
ATOM 2086 C C . ASN A 1 442 ? 227.683 154.824 235.711 1.00 600.00 418 ASN A C 1
ATOM 2087 O O . ASN A 1 442 ? 226.768 155.332 236.365 1.00 600.00 418 ASN A O 1
ATOM 2089 N N . ARG A 1 443 ? 228.538 155.559 234.996 1.00 600.00 419 ARG A N 1
ATOM 2090 C CA . ARG A 1 443 ? 228.497 157.017 235.001 1.00 600.00 419 ARG A CA 1
ATOM 2091 C C . ARG A 1 443 ? 228.480 157.574 233.584 1.00 600.00 419 ARG A C 1
ATOM 2092 O O . ARG A 1 443 ? 229.188 157.079 232.701 1.00 600.00 419 ARG A O 1
ATOM 2094 N N . GLU A 1 444 ? 227.681 158.625 233.382 1.00 600.00 420 GLU A N 1
ATOM 2095 C CA . GLU A 1 444 ? 227.655 159.364 232.126 1.00 600.00 420 GLU A CA 1
ATOM 2096 C C . GLU A 1 444 ? 228.695 160.479 232.067 1.00 600.00 420 GLU A C 1
ATOM 2097 O O . GLU A 1 444 ? 228.933 161.022 230.983 1.00 600.00 420 GLU A O 1
ATOM 2099 N N . THR A 1 445 ? 229.310 160.836 233.193 1.00 600.00 421 THR A N 1
ATOM 2100 C CA . THR A 1 445 ? 230.303 161.901 233.235 1.00 600.00 421 THR A CA 1
ATOM 2101 C C . THR A 1 445 ? 231.714 161.334 233.095 1.00 600.00 421 THR A C 1
ATOM 2102 O O . THR A 1 445 ? 231.951 160.137 233.266 1.00 600.00 421 THR A O 1
ATOM 2104 N N . ASP A 1 446 ? 232.660 162.221 232.786 1.00 600.00 422 ASP A N 1
ATOM 2105 C CA . ASP A 1 446 ? 234.048 161.816 232.599 1.00 600.00 422 ASP A CA 1
ATOM 2106 C C . ASP A 1 446 ? 234.719 161.543 233.938 1.00 600.00 422 ASP A C 1
ATOM 2107 O O . ASP A 1 446 ? 234.470 162.230 234.930 1.00 600.00 422 ASP A O 1
ATOM 2109 N N . ASP A 1 447 ? 235.578 160.526 233.960 1.00 600.00 423 ASP A N 1
ATOM 2110 C CA . ASP A 1 447 ? 236.364 160.207 235.142 1.00 600.00 423 ASP A CA 1
ATOM 2111 C C . ASP A 1 447 ? 237.828 159.925 234.829 1.00 600.00 423 ASP A C 1
ATOM 2112 O O . ASP A 1 447 ? 238.590 159.614 235.750 1.00 600.00 423 ASP A O 1
ATOM 2114 N N . THR A 1 448 ? 238.238 160.006 233.563 1.00 600.00 424 THR A N 1
ATOM 2115 C CA . THR A 1 448 ? 239.615 159.733 233.179 1.00 600.00 424 THR A CA 1
ATOM 2116 C C . THR A 1 448 ? 239.994 160.629 232.005 1.00 600.00 424 THR A C 1
ATOM 2117 O O . THR A 1 448 ? 239.153 160.952 231.162 1.00 600.00 424 THR A O 1
ATOM 2119 N N . LEU A 1 449 ? 241.266 161.031 231.956 1.00 600.00 425 LEU A N 1
ATOM 2120 C CA . LEU A 1 449 ? 241.798 161.845 230.867 1.00 600.00 425 LEU A CA 1
ATOM 2121 C C . LEU A 1 449 ? 243.112 161.247 230.379 1.00 600.00 425 LEU A C 1
ATOM 2122 O O . LEU A 1 449 ? 244.030 161.037 231.178 1.00 600.00 425 LEU A O 1
ATOM 2124 N N . VAL A 1 450 ? 243.216 160.989 229.073 1.00 600.00 426 VAL A N 1
ATOM 2125 C CA . VAL A 1 450 ? 244.412 160.385 228.483 1.00 600.00 426 VAL A CA 1
ATOM 2126 C C . VAL A 1 450 ? 245.320 161.471 227.925 1.00 600.00 426 VAL A C 1
ATOM 2127 O O . VAL A 1 450 ? 244.865 162.358 227.191 1.00 600.00 426 VAL A O 1
ATOM 2129 N N . LEU A 1 451 ? 246.614 161.367 228.238 1.00 600.00 427 LEU A N 1
ATOM 2130 C CA . LEU A 1 451 ? 247.653 162.266 227.749 1.00 600.00 427 LEU A CA 1
ATOM 2131 C C . LEU A 1 451 ? 248.522 161.520 226.746 1.00 600.00 427 LEU A C 1
ATOM 2132 O O . LEU A 1 451 ? 249.117 160.490 227.082 1.00 600.00 427 LEU A O 1
ATOM 2134 N N . SER A 1 452 ? 248.627 162.058 225.534 1.00 600.00 428 SER A N 1
ATOM 2135 C CA . SER A 1 452 ? 249.480 161.481 224.503 1.00 600.00 428 SER A CA 1
ATOM 2136 C C . SER A 1 452 ? 250.865 162.118 224.554 1.00 600.00 428 SER A C 1
ATOM 2137 O O . SER A 1 452 ? 250.987 163.345 224.607 1.00 600.00 428 SER A O 1
ATOM 2139 N N . PHE A 1 453 ? 251.905 161.283 224.531 1.00 600.00 429 PHE A N 1
ATOM 2140 C CA . PHE A 1 453 ? 253.284 161.752 224.456 1.00 600.00 429 PHE A CA 1
ATOM 2141 C C . PHE A 1 453 ? 254.044 160.908 223.441 1.00 600.00 429 PHE A C 1
ATOM 2142 O O . PHE A 1 453 ? 253.682 159.765 223.158 1.00 600.00 429 PHE A O 1
ATOM 2144 N N . VAL A 1 454 ? 255.115 161.478 222.892 1.00 600.00 430 VAL A N 1
ATOM 2145 C CA . VAL A 1 454 ? 255.907 160.755 221.902 1.00 600.00 430 VAL A CA 1
ATOM 2146 C C . VAL A 1 454 ? 256.658 159.626 222.593 1.00 600.00 430 VAL A C 1
ATOM 2147 O O . VAL A 1 454 ? 257.480 159.862 223.486 1.00 600.00 430 VAL A O 1
ATOM 2149 N N . GLY A 1 455 ? 256.386 158.394 222.174 1.00 600.00 431 GLY A N 1
ATOM 2150 C CA . GLY A 1 455 ? 257.018 157.239 222.767 1.00 600.00 431 GLY A CA 1
ATOM 2151 C C . GLY A 1 455 ? 256.400 156.756 224.059 1.00 600.00 431 GLY A C 1
ATOM 2152 O O . GLY A 1 455 ? 256.927 155.808 224.656 1.00 600.00 431 GLY A O 1
ATOM 2153 N N . GLN A 1 456 ? 255.304 157.360 224.515 1.00 600.00 432 GLN A N 1
ATOM 2154 C CA . GLN A 1 456 ? 254.690 156.927 225.766 1.00 600.00 432 GLN A CA 1
ATOM 2155 C C . GLN A 1 456 ? 253.299 157.534 225.896 1.00 600.00 432 GLN A C 1
ATOM 2156 O O . GLN A 1 456 ? 252.945 158.490 225.205 1.00 600.00 432 GLN A O 1
ATOM 2158 N N . THR A 1 457 ? 252.516 156.969 226.811 1.00 600.00 433 THR A N 1
ATOM 2159 C CA . THR A 1 457 ? 251.192 157.481 227.129 1.00 600.00 433 THR A CA 1
ATOM 2160 C C . THR A 1 457 ? 251.025 157.527 228.641 1.00 600.00 433 THR A C 1
ATOM 2161 O O . THR A 1 457 ? 251.555 156.681 229.364 1.00 600.00 433 THR A O 1
ATOM 2163 N N . ARG A 1 458 ? 250.296 158.535 229.116 1.00 600.00 434 ARG A N 1
ATOM 2164 C CA . ARG A 1 458 ? 250.001 158.678 230.533 1.00 600.00 434 ARG A CA 1
ATOM 2165 C C . ARG A 1 458 ? 248.511 158.924 230.715 1.00 600.00 434 ARG A C 1
ATOM 2166 O O . ARG A 1 458 ? 247.834 159.421 229.812 1.00 600.00 434 ARG A O 1
ATOM 2168 N N . VAL A 1 459 ? 248.002 158.570 231.890 1.00 600.00 435 VAL A N 1
ATOM 2169 C CA . VAL A 1 459 ? 246.582 158.695 232.194 1.00 600.00 435 VAL A CA 1
ATOM 2170 C C . VAL A 1 459 ? 246.419 159.501 233.474 1.00 600.00 435 VAL A C 1
ATOM 2171 O O . VAL A 1 459 ? 247.146 159.285 234.450 1.00 600.00 435 VAL A O 1
ATOM 2173 N N . LEU A 1 460 ? 245.466 160.428 233.471 1.00 600.00 436 LEU A N 1
ATOM 2174 C CA . LEU A 1 460 ? 245.126 161.214 234.649 1.00 600.00 436 LEU A CA 1
ATOM 2175 C C . LEU A 1 460 ? 243.767 160.773 235.175 1.00 600.00 436 LEU A C 1
ATOM 2176 O O . LEU A 1 460 ? 242.820 160.606 234.399 1.00 600.00 436 LEU A O 1
ATOM 2178 N N . MET A 1 461 ? 243.677 160.581 236.488 1.00 600.00 437 MET A N 1
ATOM 2179 C CA . MET A 1 461 ? 242.411 160.281 237.139 1.00 600.00 437 MET A CA 1
ATOM 2180 C C . MET A 1 461 ? 241.724 161.586 237.521 1.00 600.00 437 MET A C 1
ATOM 2181 O O . MET A 1 461 ? 242.363 162.509 238.034 1.00 600.00 437 MET A O 1
ATOM 2183 N N . LEU A 1 462 ? 240.419 161.661 237.255 1.00 600.00 438 LEU A N 1
ATOM 2184 C CA . LEU A 1 462 ? 239.614 162.840 237.560 1.00 600.00 438 LEU A CA 1
ATOM 2185 C C . LEU A 1 462 ? 238.786 162.542 238.805 1.00 600.00 438 LEU A C 1
ATOM 2186 O O . LEU A 1 462 ? 237.908 161.673 238.780 1.00 600.00 438 LEU A O 1
ATOM 2188 N N . ASN A 1 463 ? 239.059 163.264 239.893 1.00 600.00 439 ASN A N 1
ATOM 2189 C CA . ASN A 1 463 ? 238.347 163.088 241.162 1.00 600.00 439 ASN A CA 1
ATOM 2190 C C . ASN A 1 463 ? 237.818 164.453 241.591 1.00 600.00 439 ASN A C 1
ATOM 2191 O O . ASN A 1 463 ? 238.482 165.180 242.336 1.00 600.00 439 ASN A O 1
ATOM 2193 N N . GLY A 1 464 ? 236.620 164.791 241.122 1.00 600.00 440 GLY A N 1
ATOM 2194 C CA . GLY A 1 464 ? 236.067 166.104 241.408 1.00 600.00 440 GLY A CA 1
ATOM 2195 C C . GLY A 1 464 ? 236.954 167.193 240.836 1.00 600.00 440 GLY A C 1
ATOM 2196 O O . GLY A 1 464 ? 237.298 167.189 239.649 1.00 600.00 440 GLY A O 1
ATOM 2197 N N . GLU A 1 465 ? 237.346 168.135 241.696 1.00 600.00 441 GLU A N 1
ATOM 2198 C CA . GLU A 1 465 ? 238.204 169.242 241.291 1.00 600.00 441 GLU A CA 1
ATOM 2199 C C . GLU A 1 465 ? 239.676 168.859 241.189 1.00 600.00 441 GLU A C 1
ATOM 2200 O O . GLU A 1 465 ? 240.461 169.638 240.638 1.00 600.00 441 GLU A O 1
ATOM 2202 N N . GLU A 1 466 ? 240.074 167.695 241.696 1.00 600.00 442 GLU A N 1
ATOM 2203 C CA . GLU A 1 466 ? 241.475 167.295 241.710 1.00 600.00 442 GLU A CA 1
ATOM 2204 C C . GLU A 1 466 ? 241.790 166.356 240.548 1.00 600.00 442 GLU A C 1
ATOM 2205 O O . GLU A 1 466 ? 240.956 165.545 240.138 1.00 600.00 442 GLU A O 1
ATOM 2207 N N . VAL A 1 467 ? 243.010 166.477 240.018 1.00 600.00 443 VAL A N 1
ATOM 2208 C CA . VAL A 1 467 ? 243.494 165.645 238.917 1.00 600.00 443 VAL A CA 1
ATOM 2209 C C . VAL A 1 467 ? 244.855 165.075 239.304 1.00 600.00 443 VAL A C 1
ATOM 2210 O O . VAL A 1 467 ? 245.748 165.824 239.711 1.00 600.00 443 VAL A O 1
ATOM 2212 N N . GLU A 1 468 ? 245.023 163.757 239.159 1.00 600.00 444 GLU A N 1
ATOM 2213 C CA . GLU A 1 468 ? 246.259 163.097 239.571 1.00 600.00 444 GLU A CA 1
ATOM 2214 C C . GLU A 1 468 ? 246.684 162.061 238.535 1.00 600.00 444 GLU A C 1
ATOM 2215 O O . GLU A 1 468 ? 245.861 161.525 237.792 1.00 600.00 444 GLU A O 1
ATOM 2217 N N . GLU A 1 469 ? 247.986 161.769 238.502 1.00 600.00 445 GLU A N 1
ATOM 2218 C CA . GLU A 1 469 ? 248.497 160.744 237.597 1.00 600.00 445 GLU A CA 1
ATOM 2219 C C . GLU A 1 469 ? 248.033 159.360 238.041 1.00 600.00 445 GLU A C 1
ATOM 2220 O O . GLU A 1 469 ? 247.994 159.056 239.236 1.00 600.00 445 GLU A O 1
ATOM 2222 N N . THR A 1 470 ? 247.688 158.517 237.071 1.00 600.00 446 THR A N 1
ATOM 2223 C CA . THR A 1 470 ? 247.227 157.159 237.349 1.00 600.00 446 THR A CA 1
ATOM 2224 C C . THR A 1 470 ? 247.570 156.271 236.157 1.00 600.00 446 THR A C 1
ATOM 2225 O O . THR A 1 470 ? 248.293 156.678 235.242 1.00 600.00 446 THR A O 1
ATOM 2227 N N . GLU A 1 471 ? 247.040 155.049 236.169 1.00 600.00 447 GLU A N 1
ATOM 2228 C CA . GLU A 1 471 ? 247.202 154.114 235.064 1.00 600.00 447 GLU A CA 1
ATOM 2229 C C . GLU A 1 471 ? 245.876 153.411 234.821 1.00 600.00 447 GLU A C 1
ATOM 2230 O O . GLU A 1 471 ? 245.231 152.954 235.769 1.00 600.00 447 GLU A O 1
ATOM 2232 N N . LEU A 1 472 ? 245.471 153.325 233.556 1.00 600.00 448 LEU A N 1
ATOM 2233 C CA . LEU A 1 472 ? 244.216 152.689 233.172 1.00 600.00 448 LEU A CA 1
ATOM 2234 C C . LEU A 1 472 ? 244.526 151.357 232.503 1.00 600.00 448 LEU A C 1
ATOM 2235 O O . LEU A 1 472 ? 245.185 151.321 231.459 1.00 600.00 448 LEU A O 1
ATOM 2237 N N . MET A 1 473 ? 244.042 150.269 233.099 1.00 600.00 449 MET A N 1
ATOM 2238 C CA . MET A 1 473 ? 244.373 148.939 232.608 1.00 600.00 449 MET A CA 1
ATOM 2239 C C . MET A 1 473 ? 243.776 148.704 231.224 1.00 600.00 449 MET A C 1
ATOM 2240 O O . MET A 1 473 ? 242.682 149.181 230.909 1.00 600.00 449 MET A O 1
ATOM 2242 N N . GLY A 1 474 ? 244.507 147.957 230.397 1.00 600.00 450 GLY A N 1
ATOM 2243 C CA . GLY A 1 474 ? 244.110 147.695 229.032 1.00 600.00 450 GLY A CA 1
ATOM 2244 C C . GLY A 1 474 ? 244.674 148.662 228.018 1.00 600.00 450 GLY A C 1
ATOM 2245 O O . GLY A 1 474 ? 244.603 148.387 226.813 1.00 600.00 450 GLY A O 1
ATOM 2246 N N . PHE A 1 475 ? 245.242 149.775 228.464 1.00 600.00 451 PHE A N 1
ATOM 2247 C CA . PHE A 1 475 ? 245.800 150.789 227.586 1.00 600.00 451 PHE A CA 1
ATOM 2248 C C . PHE A 1 475 ? 247.317 150.655 227.526 1.00 600.00 451 PHE A C 1
ATOM 2249 O O . PHE A 1 475 ? 247.961 150.239 228.492 1.00 600.00 451 PHE A O 1
ATOM 2251 N N . VAL A 1 476 ? 247.879 151.010 226.376 1.00 600.00 452 VAL A N 1
ATOM 2252 C CA . VAL A 1 476 ? 249.313 150.891 226.136 1.00 600.00 452 VAL A CA 1
ATOM 2253 C C . VAL A 1 476 ? 250.006 152.143 226.656 1.00 600.00 452 VAL A C 1
ATOM 2254 O O . VAL A 1 476 ? 249.648 153.265 226.278 1.00 600.00 452 VAL A O 1
ATOM 2256 N N . ASP A 1 477 ? 251.009 151.953 227.515 1.00 600.00 453 ASP A N 1
ATOM 2257 C CA . ASP A 1 477 ? 251.740 153.072 228.097 1.00 600.00 453 ASP A CA 1
ATOM 2258 C C . ASP A 1 477 ? 253.061 153.369 227.400 1.00 600.00 453 ASP A C 1
ATOM 2259 O O . ASP A 1 477 ? 253.598 154.468 227.575 1.00 600.00 453 ASP A O 1
ATOM 2261 N N . ASP A 1 478 ? 253.598 152.429 226.624 1.00 545.11 454 ASP A N 1
ATOM 2262 C CA . ASP A 1 478 ? 254.895 152.594 225.981 1.00 577.37 454 ASP A CA 1
ATOM 2263 C C . ASP A 1 478 ? 254.790 153.025 224.523 1.00 600.00 454 ASP A C 1
ATOM 2264 O O . ASP A 1 478 ? 255.782 152.946 223.792 1.00 600.00 454 ASP A O 1
ATOM 2266 N N . GLN A 1 479 ? 253.617 153.472 224.081 1.00 600.00 455 GLN A N 1
ATOM 2267 C CA . GLN A 1 479 ? 253.418 153.895 222.703 1.00 600.00 455 GLN A CA 1
ATOM 2268 C C . GLN A 1 479 ? 252.649 155.207 222.678 1.00 600.00 455 GLN A C 1
ATOM 2269 O O . GLN A 1 479 ? 251.858 155.498 223.579 1.00 600.00 455 GLN A O 1
ATOM 2271 N N . GLN A 1 480 ? 252.891 156.003 221.638 1.00 600.00 456 GLN A N 1
ATOM 2272 C CA . GLN A 1 480 ? 252.193 157.275 221.502 1.00 600.00 456 GLN A CA 1
ATOM 2273 C C . GLN A 1 480 ? 250.734 157.028 221.142 1.00 497.46 456 GLN A C 1
ATOM 2274 O O . GLN A 1 480 ? 250.435 156.253 220.232 1.00 485.34 456 GLN A O 1
ATOM 2276 N N . THR A 1 481 ? 249.826 157.687 221.857 1.00 435.00 457 THR A N 1
ATOM 2277 C CA . THR A 1 481 ? 248.405 157.604 221.552 1.00 513.28 457 THR A CA 1
ATOM 2278 C C . THR A 1 481 ? 248.038 158.729 220.594 1.00 600.00 457 THR A C 1
ATOM 2279 O O . THR A 1 481 ? 248.381 159.890 220.829 1.00 586.24 457 THR A O 1
ATOM 2281 N N . PHE A 1 482 ? 247.357 158.381 219.507 1.00 600.00 458 PHE A N 1
ATOM 2282 C CA . PHE A 1 482 ? 246.928 159.377 218.536 1.00 600.00 458 PHE A CA 1
ATOM 2283 C C . PHE A 1 482 ? 245.455 159.718 218.652 1.00 600.00 458 PHE A C 1
ATOM 2284 O O . PHE A 1 482 ? 245.051 160.818 218.263 1.00 600.00 458 PHE A O 1
ATOM 2286 N N . PHE A 1 483 ? 244.650 158.799 219.176 1.00 600.00 459 PHE A N 1
ATOM 2287 C CA . PHE A 1 483 ? 243.253 159.083 219.457 1.00 600.00 459 PHE A CA 1
ATOM 2288 C C . PHE A 1 483 ? 242.711 158.008 220.384 1.00 600.00 459 PHE A C 1
ATOM 2289 O O . PHE A 1 483 ? 243.114 156.844 220.311 1.00 600.00 459 PHE A O 1
ATOM 2291 N N . CYS A 1 484 ? 241.794 158.416 221.255 1.00 600.00 460 CYS A N 1
ATOM 2292 C CA . CYS A 1 484 ? 241.071 157.489 222.111 1.00 600.00 460 CYS A CA 1
ATOM 2293 C C . CYS A 1 484 ? 239.788 158.169 222.568 1.00 600.00 460 CYS A C 1
ATOM 2294 O O . CYS A 1 484 ? 239.616 159.377 222.406 1.00 600.00 460 CYS A O 1
ATOM 2296 N N . GLY A 1 485 ? 238.881 157.381 223.133 1.00 600.00 461 GLY A N 1
ATOM 2297 C CA . GLY A 1 485 ? 237.629 157.937 223.603 1.00 600.00 461 GLY A CA 1
ATOM 2298 C C . GLY A 1 485 ? 236.631 156.843 223.925 1.00 600.00 461 GLY A C 1
ATOM 2299 O O . GLY A 1 485 ? 236.942 155.651 223.857 1.00 578.01 461 GLY A O 1
ATOM 2300 N N . ASN A 1 486 ? 235.423 157.275 224.278 1.00 600.00 462 ASN A N 1
ATOM 2301 C CA . ASN A 1 486 ? 234.356 156.343 224.612 1.00 600.00 462 ASN A CA 1
ATOM 2302 C C . ASN A 1 486 ? 233.682 155.829 223.348 1.00 600.00 462 ASN A C 1
ATOM 2303 O O . ASN A 1 486 ? 233.448 156.583 222.399 1.00 600.00 462 ASN A O 1
ATOM 2305 N N . VAL A 1 487 ? 233.368 154.533 223.341 1.00 600.00 463 VAL A N 1
ATOM 2306 C CA . VAL A 1 487 ? 232.720 153.884 222.211 1.00 600.00 463 VAL A CA 1
ATOM 2307 C C . VAL A 1 487 ? 231.531 153.075 222.713 1.00 600.00 463 VAL A C 1
ATOM 2308 O O . VAL A 1 487 ? 231.349 152.871 223.913 1.00 600.00 463 VAL A O 1
ATOM 2310 N N . ALA A 1 488 ? 230.725 152.602 221.764 1.00 600.00 464 ALA A N 1
ATOM 2311 C CA . ALA A 1 488 ? 229.501 151.887 222.094 1.00 600.00 464 ALA A CA 1
ATOM 2312 C C . ALA A 1 488 ? 229.810 150.561 222.783 1.00 600.00 464 ALA A C 1
ATOM 2313 O O . ALA A 1 488 ? 230.934 150.052 222.742 1.00 600.00 464 ALA A O 1
ATOM 2315 N N . HIS A 1 489 ? 228.777 149.998 223.416 1.00 600.00 465 HIS A N 1
ATOM 2316 C CA . HIS A 1 489 ? 228.858 148.723 224.133 1.00 600.00 465 HIS A CA 1
ATOM 2317 C C . HIS A 1 489 ? 229.666 148.828 225.422 1.00 600.00 465 HIS A C 1
ATOM 2318 O O . HIS A 1 489 ? 230.281 147.849 225.852 1.00 600.00 465 HIS A O 1
ATOM 2320 N N . GLN A 1 490 ? 229.678 150.006 226.045 1.00 600.00 466 GLN A N 1
ATOM 2321 C CA . GLN A 1 490 ? 230.387 150.212 227.308 1.00 600.00 466 GLN A CA 1
ATOM 2322 C C . GLN A 1 490 ? 231.871 149.867 227.183 1.00 600.00 466 GLN A C 1
ATOM 2323 O O . GLN A 1 490 ? 232.423 149.107 227.980 1.00 600.00 466 GLN A O 1
ATOM 2325 N N . GLN A 1 491 ? 232.519 150.424 226.164 1.00 600.00 467 GLN A N 1
ATOM 2326 C CA . GLN A 1 491 ? 233.925 150.148 225.913 1.00 600.00 467 GLN A CA 1
ATOM 2327 C C . GLN A 1 491 ? 234.673 151.448 225.650 1.00 600.00 467 GLN A C 1
ATOM 2328 O O . GLN A 1 491 ? 234.081 152.477 225.316 1.00 600.00 467 GLN A O 1
ATOM 2330 N N . LEU A 1 492 ? 235.990 151.386 225.822 1.00 600.00 468 LEU A N 1
ATOM 2331 C CA . LEU A 1 492 ? 236.896 152.480 225.512 1.00 600.00 468 LEU A CA 1
ATOM 2332 C C . LEU A 1 492 ? 237.827 152.026 224.396 1.00 600.00 468 LEU A C 1
ATOM 2333 O O . LEU A 1 492 ? 238.162 150.844 224.296 1.00 600.00 468 LEU A O 1
ATOM 2335 N N . ILE A 1 493 ? 238.238 152.960 223.544 1.00 600.00 469 ILE A N 1
ATOM 2336 C CA . ILE A 1 493 ? 239.101 152.647 222.409 1.00 600.00 469 ILE A CA 1
ATOM 2337 C C . ILE A 1 493 ? 240.376 153.466 222.532 1.00 600.00 469 ILE A C 1
ATOM 2338 O O . ILE A 1 493 ? 240.319 154.660 222.834 1.00 600.00 469 ILE A O 1
ATOM 2340 N N . GLN A 1 494 ? 241.522 152.826 222.309 1.00 600.00 470 GLN A N 1
ATOM 2341 C CA . GLN A 1 494 ? 242.801 153.525 222.270 1.00 600.00 470 GLN A CA 1
ATOM 2342 C C . GLN A 1 494 ? 243.559 153.107 221.022 1.00 600.00 470 GLN A C 1
ATOM 2343 O O . GLN A 1 494 ? 243.777 151.913 220.797 1.00 600.00 470 GLN A O 1
ATOM 2345 N N . ILE A 1 495 ? 243.979 154.084 220.226 1.00 600.00 471 ILE A N 1
ATOM 2346 C CA . ILE A 1 495 ? 244.792 153.830 219.043 1.00 600.00 471 ILE A CA 1
ATOM 2347 C C . ILE A 1 495 ? 246.170 154.429 219.276 1.00 600.00 471 ILE A C 1
ATOM 2348 O O . ILE A 1 495 ? 246.301 155.640 219.496 1.00 600.00 471 ILE A O 1
ATOM 2350 N N . THR A 1 496 ? 247.195 153.587 219.224 1.00 600.00 472 THR A N 1
ATOM 2351 C CA . THR A 1 496 ? 248.577 154.010 219.391 1.00 600.00 472 THR A CA 1
ATOM 2352 C C . THR A 1 496 ? 249.365 153.713 218.119 1.00 600.00 472 THR A C 1
ATOM 2353 O O . THR A 1 496 ? 248.843 153.153 217.153 1.00 600.00 472 THR A O 1
ATOM 2355 N N . SER A 1 497 ? 250.645 154.094 218.134 1.00 600.00 473 SER A N 1
ATOM 2356 C CA . SER A 1 497 ? 251.501 153.850 216.977 1.00 600.00 473 SER A CA 1
ATOM 2357 C C . SER A 1 497 ? 251.641 152.363 216.683 1.00 600.00 473 SER A C 1
ATOM 2358 O O . SER A 1 497 ? 251.853 151.977 215.528 1.00 543.36 473 SER A O 1
ATOM 2360 N N . ALA A 1 498 ? 251.519 151.513 217.703 1.00 600.00 474 ALA A N 1
ATOM 2361 C CA . ALA A 1 498 ? 251.725 150.083 217.504 1.00 600.00 474 ALA A CA 1
ATOM 2362 C C . ALA A 1 498 ? 250.447 149.330 217.145 1.00 600.00 474 ALA A C 1
ATOM 2363 O O . ALA A 1 498 ? 250.492 148.425 216.306 1.00 600.00 474 ALA A O 1
ATOM 2365 N N . SER A 1 499 ? 249.305 149.666 217.746 1.00 600.00 475 SER A N 1
ATOM 2366 C CA . SER A 1 499 ? 248.108 148.870 217.496 1.00 600.00 475 SER A CA 1
ATOM 2367 C C . SER A 1 499 ? 246.853 149.610 217.943 1.00 600.00 475 SER A C 1
ATOM 2368 O O . SER A 1 499 ? 246.913 150.642 218.615 1.00 600.00 475 SER A O 1
ATOM 2370 N N . VAL A 1 500 ? 245.708 149.041 217.564 1.00 600.00 476 VAL A N 1
ATOM 2371 C CA . VAL A 1 500 ? 244.388 149.514 217.972 1.00 600.00 476 VAL A CA 1
ATOM 2372 C C . VAL A 1 500 ? 243.894 148.603 219.087 1.00 600.00 476 VAL A C 1
ATOM 2373 O O . VAL A 1 500 ? 243.735 147.393 218.883 1.00 600.00 476 VAL A O 1
ATOM 2375 N N . ARG A 1 501 ? 243.630 149.173 220.262 1.00 600.00 477 ARG A N 1
ATOM 2376 C CA . ARG A 1 501 ? 243.249 148.401 221.440 1.00 600.00 477 ARG A CA 1
ATOM 2377 C C . ARG A 1 501 ? 241.832 148.763 221.862 1.00 600.00 477 ARG A C 1
ATOM 2378 O O . ARG A 1 501 ? 241.549 149.927 222.163 1.00 600.00 477 ARG A O 1
ATOM 2380 N N . LEU A 1 502 ? 240.955 147.763 221.904 1.00 600.00 478 LEU A N 1
ATOM 2381 C CA . LEU A 1 502 ? 239.598 147.921 222.414 1.00 600.00 478 LEU A CA 1
ATOM 2382 C C . LEU A 1 502 ? 239.560 147.409 223.849 1.00 600.00 478 LEU A C 1
ATOM 2383 O O . LEU A 1 502 ? 239.780 146.217 224.092 1.00 600.00 478 LEU A O 1
ATOM 2385 N N . VAL A 1 503 ? 239.274 148.310 224.789 1.00 600.00 479 VAL A N 1
ATOM 2386 C CA . VAL A 1 503 ? 239.310 148.034 226.221 1.00 600.00 479 VAL A CA 1
ATOM 2387 C C . VAL A 1 503 ? 237.913 148.247 226.783 1.00 600.00 479 VAL A C 1
ATOM 2388 O O . VAL A 1 503 ? 237.331 149.323 226.608 1.00 600.00 479 VAL A O 1
ATOM 2390 N N . SER A 1 504 ? 237.382 147.243 227.473 1.00 600.00 480 SER A N 1
ATOM 2391 C CA . SER A 1 504 ? 236.062 147.405 228.064 1.00 600.00 480 SER A CA 1
ATOM 2392 C C . SER A 1 504 ? 236.134 148.323 229.284 1.00 600.00 480 SER A C 1
ATOM 2393 O O . SER A 1 504 ? 237.185 148.490 229.909 1.00 600.00 480 SER A O 1
ATOM 2395 N N . GLN A 1 505 ? 234.994 148.940 229.613 1.00 600.00 481 GLN A N 1
ATOM 2396 C CA . GLN A 1 505 ? 234.937 149.757 230.822 1.00 600.00 481 GLN A CA 1
ATOM 2397 C C . GLN A 1 505 ? 235.120 148.908 232.071 1.00 600.00 481 GLN A C 1
ATOM 2398 O O . GLN A 1 505 ? 235.691 149.376 233.062 1.00 600.00 481 GLN A O 1
ATOM 2400 N N . GLU A 1 506 ? 234.646 147.663 232.042 1.00 600.00 482 GLU A N 1
ATOM 2401 C CA . GLU A 1 506 ? 234.789 146.742 233.152 1.00 600.00 482 GLU A CA 1
ATOM 2402 C C . GLU A 1 506 ? 235.091 145.361 232.586 1.00 600.00 482 GLU A C 1
ATOM 2403 O O . GLU A 1 506 ? 234.449 144.938 231.613 1.00 600.00 482 GLU A O 1
ATOM 2405 N N . PRO A 1 507 ? 236.068 144.638 233.158 1.00 600.00 483 PRO A N 1
ATOM 2406 C CA . PRO A 1 507 ? 236.935 145.029 234.278 1.00 600.00 483 PRO A CA 1
ATOM 2407 C C . PRO A 1 507 ? 238.137 145.853 233.829 1.00 600.00 483 PRO A C 1
ATOM 2408 O O . PRO A 1 507 ? 239.262 145.541 234.208 1.00 600.00 483 PRO A O 1
ATOM 2412 N N . LYS A 1 508 ? 237.932 146.899 233.027 1.00 600.00 484 LYS A N 1
ATOM 2413 C CA . LYS A 1 508 ? 239.014 147.772 232.574 1.00 600.00 484 LYS A CA 1
ATOM 2414 C C . LYS A 1 508 ? 240.153 146.969 231.952 1.00 600.00 484 LYS A C 1
ATOM 2415 O O . LYS A 1 508 ? 241.324 147.167 232.266 1.00 600.00 484 LYS A O 1
ATOM 2417 N N . ALA A 1 509 ? 239.809 146.032 231.075 1.00 600.00 485 ALA A N 1
ATOM 2418 C CA . ALA A 1 509 ? 240.810 145.138 230.512 1.00 600.00 485 ALA A CA 1
ATOM 2419 C C . ALA A 1 509 ? 240.648 145.028 229.005 1.00 600.00 485 ALA A C 1
ATOM 2420 O O . ALA A 1 509 ? 239.554 145.218 228.464 1.00 600.00 485 ALA A O 1
ATOM 2422 N N . LEU A 1 510 ? 241.755 144.717 228.333 1.00 600.00 486 LEU A N 1
ATOM 2423 C CA . LEU A 1 510 ? 241.732 144.548 226.887 1.00 600.00 486 LEU A CA 1
ATOM 2424 C C . LEU A 1 510 ? 240.824 143.385 226.513 1.00 600.00 486 LEU A C 1
ATOM 2425 O O . LEU A 1 510 ? 240.941 142.284 227.059 1.00 600.00 486 LEU A O 1
ATOM 2427 N N . VAL A 1 511 ? 239.909 143.642 225.582 1.00 600.00 487 VAL A N 1
ATOM 2428 C CA . VAL A 1 511 ? 239.022 142.615 225.069 1.00 600.00 487 VAL A CA 1
ATOM 2429 C C . VAL A 1 511 ? 239.341 142.246 223.626 1.00 600.00 487 VAL A C 1
ATOM 2430 O O . VAL A 1 511 ? 239.122 141.096 223.230 1.00 600.00 487 VAL A O 1
ATOM 2432 N N . SER A 1 512 ? 239.848 143.183 222.831 1.00 600.00 488 SER A N 1
ATOM 2433 C CA . SER A 1 512 ? 240.131 142.904 221.435 1.00 600.00 488 SER A CA 1
ATOM 2434 C C . SER A 1 512 ? 241.215 143.852 220.946 1.00 600.00 488 SER A C 1
ATOM 2435 O O . SER A 1 512 ? 241.318 144.991 221.410 1.00 600.00 488 SER A O 1
ATOM 2437 N N . GLU A 1 513 ? 242.022 143.373 220.004 1.00 600.00 489 GLU A N 1
ATOM 2438 C CA . GLU A 1 513 ? 243.093 144.180 219.438 1.00 600.00 489 GLU A CA 1
ATOM 2439 C C . GLU A 1 513 ? 243.169 143.961 217.934 1.00 600.00 489 GLU A C 1
ATOM 2440 O O . GLU A 1 513 ? 243.013 142.835 217.452 1.00 600.00 489 GLU A O 1
ATOM 2442 N N . TRP A 1 514 ? 243.410 145.044 217.199 1.00 600.00 490 TRP A N 1
ATOM 2443 C CA . TRP A 1 514 ? 243.593 144.998 215.754 1.00 600.00 490 TRP A CA 1
ATOM 2444 C C . TRP A 1 514 ? 244.960 145.568 215.403 1.00 600.00 490 TRP A C 1
ATOM 2445 O O . TRP A 1 514 ? 245.397 146.561 215.993 1.00 600.00 490 TRP A O 1
ATOM 2447 N N . LYS A 1 515 ? 245.633 144.943 214.438 1.00 600.00 491 LYS A N 1
ATOM 2448 C CA . LYS A 1 515 ? 246.984 145.331 214.057 1.00 600.00 491 LYS A CA 1
ATOM 2449 C C . LYS A 1 515 ? 247.056 145.664 212.572 1.00 600.00 491 LYS A C 1
ATOM 2450 O O . LYS A 1 515 ? 246.298 145.128 211.758 1.00 600.00 491 LYS A O 1
ATOM 2452 N N . GLU A 1 516 ? 247.989 146.545 212.231 1.00 600.00 492 GLU A N 1
ATOM 2453 C CA . GLU A 1 516 ? 248.158 146.985 210.848 1.00 600.00 492 GLU A CA 1
ATOM 2454 C C . GLU A 1 516 ? 248.720 145.867 209.978 1.00 556.94 492 GLU A C 1
ATOM 2455 O O . GLU A 1 516 ? 249.796 145.335 210.283 1.00 600.00 492 GLU A O 1
ATOM 2457 N N . PRO A 1 517 ? 248.035 145.489 208.895 1.00 600.00 493 PRO A N 1
ATOM 2458 C CA . PRO A 1 517 ? 248.554 144.437 208.001 1.00 600.00 493 PRO A CA 1
ATOM 2459 C C . PRO A 1 517 ? 249.894 144.757 207.360 1.00 544.53 493 PRO A C 1
ATOM 2460 O O . PRO A 1 517 ? 250.586 143.831 206.918 1.00 600.00 493 PRO A O 1
ATOM 2464 N N . GLN A 1 518 ? 250.272 146.027 207.265 1.00 600.00 494 GLN A N 1
ATOM 2465 C CA . GLN A 1 518 ? 251.539 146.408 206.658 1.00 600.00 494 GLN A CA 1
ATOM 2466 C C . GLN A 1 518 ? 252.687 146.429 207.654 1.00 600.00 494 GLN A C 1
ATOM 2467 O O . GLN A 1 518 ? 253.829 146.680 207.255 1.00 600.00 494 GLN A O 1
ATOM 2469 N N . ALA A 1 519 ? 252.409 146.170 208.933 1.00 600.00 495 ALA A N 1
ATOM 2470 C CA . ALA A 1 519 ? 253.427 146.196 209.984 1.00 600.00 495 ALA A CA 1
ATOM 2471 C C . ALA A 1 519 ? 254.127 147.551 210.059 1.00 600.00 495 ALA A C 1
ATOM 2472 O O . ALA A 1 519 ? 255.336 147.633 210.280 1.00 600.00 495 ALA A O 1
ATOM 2474 N N . LYS A 1 520 ? 253.366 148.625 209.866 1.00 524.33 496 LYS A N 1
ATOM 2475 C CA . LYS A 1 520 ? 253.903 149.975 209.926 1.00 600.00 496 LYS A CA 1
ATOM 2476 C C . LYS A 1 520 ? 253.242 150.748 211.062 1.00 600.00 496 LYS A C 1
ATOM 2477 O O . LYS A 1 520 ? 252.142 150.416 211.510 1.00 600.00 496 LYS A O 1
ATOM 2479 N N . ASN A 1 521 ? 253.928 151.789 211.525 1.00 600.00 497 ASN A N 1
ATOM 2480 C CA . ASN A 1 521 ? 253.459 152.548 212.677 1.00 600.00 497 ASN A CA 1
ATOM 2481 C C . ASN A 1 521 ? 252.308 153.474 212.303 1.00 578.70 497 ASN A C 1
ATOM 2482 O O . ASN A 1 521 ? 252.350 154.166 211.281 1.00 600.00 497 ASN A O 1
ATOM 2484 N N . ILE A 1 522 ? 251.273 153.480 213.147 1.00 600.00 498 ILE A N 1
ATOM 2485 C CA . ILE A 1 522 ? 250.140 154.375 212.953 1.00 600.00 498 ILE A CA 1
ATOM 2486 C C . ILE A 1 522 ? 250.566 155.795 213.284 1.00 600.00 498 ILE A C 1
ATOM 2487 O O . ILE A 1 522 ? 251.250 156.038 214.285 1.00 600.00 498 ILE A O 1
ATOM 2489 N N . SER A 1 523 ? 250.170 156.748 212.442 1.00 600.00 499 SER A N 1
ATOM 2490 C CA . SER A 1 523 ? 250.527 158.140 212.666 1.00 600.00 499 SER A CA 1
ATOM 2491 C C . SER A 1 523 ? 249.339 159.033 212.983 1.00 600.00 499 SER A C 1
ATOM 2492 O O . SER A 1 523 ? 249.536 160.124 213.525 1.00 600.00 499 SER A O 1
ATOM 2494 N N . VAL A 1 524 ? 248.121 158.609 212.647 1.00 600.00 500 VAL A N 1
ATOM 2495 C CA . VAL A 1 524 ? 246.915 159.397 212.864 1.00 600.00 500 VAL A CA 1
ATOM 2496 C C . VAL A 1 524 ? 245.789 158.446 213.246 1.00 600.00 500 VAL A C 1
ATOM 2497 O O . VAL A 1 524 ? 245.784 157.276 212.852 1.00 600.00 500 VAL A O 1
ATOM 2499 N N . ALA A 1 525 ? 244.821 158.951 214.011 1.00 600.00 501 ALA A N 1
ATOM 2500 C CA . ALA A 1 525 ? 243.704 158.112 214.421 1.00 600.00 501 ALA A CA 1
ATOM 2501 C C . ALA A 1 525 ? 242.493 158.969 214.760 1.00 600.00 501 ALA A C 1
ATOM 2502 O O . ALA A 1 525 ? 242.616 160.144 215.114 1.00 600.00 501 ALA A O 1
ATOM 2504 N N . SER A 1 526 ? 241.317 158.348 214.666 1.00 600.00 502 SER A N 1
ATOM 2505 C CA . SER A 1 526 ? 240.071 158.965 215.106 1.00 600.00 502 SER A CA 1
ATOM 2506 C C . SER A 1 526 ? 239.059 157.866 215.401 1.00 600.00 502 SER A C 1
ATOM 2507 O O . SER A 1 526 ? 239.072 156.810 214.764 1.00 600.00 502 SER A O 1
ATOM 2509 N N . CYS A 1 527 ? 238.180 158.124 216.370 1.00 528.31 503 CYS A N 1
ATOM 2510 C CA . CYS A 1 527 ? 237.178 157.143 216.767 1.00 600.00 503 CYS A CA 1
ATOM 2511 C C . CYS A 1 527 ? 235.866 157.825 217.123 1.00 600.00 503 CYS A C 1
ATOM 2512 O O . CYS A 1 527 ? 235.845 158.977 217.566 1.00 600.00 503 CYS A O 1
ATOM 2514 N N . ASN A 1 528 ? 234.774 157.092 216.940 1.00 600.00 504 ASN A N 1
ATOM 2515 C CA . ASN A 1 528 ? 233.462 157.509 217.432 1.00 600.00 504 ASN A CA 1
ATOM 2516 C C . ASN A 1 528 ? 232.768 156.289 218.033 1.00 600.00 504 ASN A C 1
ATOM 2517 O O . ASN A 1 528 ? 233.400 155.264 218.314 1.00 486.81 504 ASN A O 1
ATOM 2519 N N . SER A 1 529 ? 231.445 156.380 218.202 1.00 560.05 505 SER A N 1
ATOM 2520 C CA . SER A 1 529 ? 230.718 155.360 218.956 1.00 600.00 505 SER A CA 1
ATOM 2521 C C . SER A 1 529 ? 230.795 153.986 218.301 1.00 600.00 505 SER A C 1
ATOM 2522 O O . SER A 1 529 ? 230.844 152.971 219.004 1.00 600.00 505 SER A O 1
ATOM 2524 N N . SER A 1 530 ? 230.799 153.922 216.971 1.00 600.00 506 SER A N 1
ATOM 2525 C CA . SER A 1 530 ? 230.818 152.641 216.278 1.00 600.00 506 SER A CA 1
ATOM 2526 C C . SER A 1 530 ? 231.858 152.543 215.175 1.00 600.00 506 SER A C 1
ATOM 2527 O O . SER A 1 530 ? 232.121 151.432 214.704 1.00 600.00 506 SER A O 1
ATOM 2529 N N . GLN A 1 531 ? 232.452 153.651 214.750 1.00 600.00 507 GLN A N 1
ATOM 2530 C CA . GLN A 1 531 ? 233.364 153.667 213.619 1.00 600.00 507 GLN A CA 1
ATOM 2531 C C . GLN A 1 531 ? 234.773 153.990 214.091 1.00 600.00 507 GLN A C 1
ATOM 2532 O O . GLN A 1 531 ? 234.969 154.865 214.939 1.00 600.00 507 GLN A O 1
ATOM 2534 N N . VAL A 1 532 ? 235.752 153.277 213.540 1.00 600.00 508 VAL A N 1
ATOM 2535 C CA . VAL A 1 532 ? 237.163 153.526 213.808 1.00 600.00 508 VAL A CA 1
ATOM 2536 C C . VAL A 1 532 ? 237.876 153.672 212.474 1.00 600.00 508 VAL A C 1
ATOM 2537 O O . VAL A 1 532 ? 237.726 152.820 211.592 1.00 600.00 508 VAL A O 1
ATOM 2539 N N . VAL A 1 533 ? 238.653 154.741 212.324 1.00 600.00 509 VAL A N 1
ATOM 2540 C CA . VAL A 1 533 ? 239.464 154.958 211.131 1.00 600.00 509 VAL A CA 1
ATOM 2541 C C . VAL A 1 533 ? 240.912 155.145 211.559 1.00 600.00 509 VAL A C 1
ATOM 2542 O O . VAL A 1 533 ? 241.205 155.973 212.428 1.00 600.00 509 VAL A O 1
ATOM 2544 N N . VAL A 1 534 ? 241.814 154.388 210.940 1.00 600.00 510 VAL A N 1
ATOM 2545 C CA . VAL A 1 534 ? 243.231 154.416 211.279 1.00 600.00 510 VAL A CA 1
ATOM 2546 C C . VAL A 1 534 ? 244.032 154.732 210.024 1.00 600.00 510 VAL A C 1
ATOM 2547 O O . VAL A 1 534 ? 243.790 154.145 208.963 1.00 600.00 510 VAL A O 1
ATOM 2549 N N . ALA A 1 535 ? 244.993 155.645 210.148 1.00 600.00 511 ALA A N 1
ATOM 2550 C CA . ALA A 1 535 ? 245.886 156.001 209.051 1.00 600.00 511 ALA A CA 1
ATOM 2551 C C . ALA A 1 535 ? 247.300 155.546 209.383 1.00 600.00 511 ALA A C 1
ATOM 2552 O O . ALA A 1 535 ? 247.898 156.013 210.360 1.00 600.00 511 ALA A O 1
ATOM 2554 N N . VAL A 1 536 ? 247.830 154.641 208.565 1.00 600.00 512 VAL A N 1
ATOM 2555 C CA . VAL A 1 536 ? 249.201 154.160 208.680 1.00 600.00 512 VAL A CA 1
ATOM 2556 C C . VAL A 1 536 ? 249.876 154.411 207.337 1.00 600.00 512 VAL A C 1
ATOM 2557 O O . VAL A 1 536 ? 249.515 153.797 206.324 1.00 600.00 512 VAL A O 1
ATOM 2559 N N . GLY A 1 537 ? 250.848 155.315 207.318 1.00 600.00 513 GLY A N 1
ATOM 2560 C CA . GLY A 1 537 ? 251.435 155.689 206.041 1.00 600.00 513 GLY A CA 1
ATOM 2561 C C . GLY A 1 537 ? 250.360 156.240 205.124 1.00 600.00 513 GLY A C 1
ATOM 2562 O O . GLY A 1 537 ? 249.631 157.173 205.478 1.00 600.00 513 GLY A O 1
ATOM 2563 N N . ARG A 1 538 ? 250.231 155.646 203.939 1.00 600.00 514 ARG A N 1
ATOM 2564 C CA . ARG A 1 538 ? 249.207 156.061 202.987 1.00 600.00 514 ARG A CA 1
ATOM 2565 C C . ARG A 1 538 ? 247.892 155.316 203.159 1.00 600.00 514 ARG A C 1
ATOM 2566 O O . ARG A 1 538 ? 246.883 155.730 202.576 1.00 600.00 514 ARG A O 1
ATOM 2568 N N . ALA A 1 539 ? 247.874 154.240 203.938 1.00 600.00 515 ALA A N 1
ATOM 2569 C CA . ALA A 1 539 ? 246.705 153.380 204.039 1.00 600.00 515 ALA A CA 1
ATOM 2570 C C . ALA A 1 539 ? 245.721 153.914 205.071 1.00 600.00 515 ALA A C 1
ATOM 2571 O O . ALA A 1 539 ? 246.118 154.452 206.109 1.00 600.00 515 ALA A O 1
ATOM 2573 N N . LEU A 1 540 ? 244.432 153.757 204.777 1.00 600.00 516 LEU A N 1
ATOM 2574 C CA . LEU A 1 540 ? 243.351 154.108 205.690 1.00 600.00 516 LEU A CA 1
ATOM 2575 C C . LEU A 1 540 ? 242.498 152.869 205.909 1.00 600.00 516 LEU A C 1
ATOM 2576 O O . LEU A 1 540 ? 241.964 152.307 204.949 1.00 600.00 516 LEU A O 1
ATOM 2578 N N . TYR A 1 541 ? 242.364 152.450 207.163 1.00 600.00 517 TYR A N 1
ATOM 2579 C CA . TYR A 1 541 ? 241.603 151.259 207.515 1.00 600.00 517 TYR A CA 1
ATOM 2580 C C . TYR A 1 541 ? 240.342 151.646 208.272 1.00 600.00 517 TYR A C 1
ATOM 2581 O O . TYR A 1 541 ? 240.380 152.498 209.165 1.00 600.00 517 TYR A O 1
ATOM 2583 N N . TYR A 1 542 ? 239.228 151.012 207.918 1.00 600.00 518 TYR A N 1
ATOM 2584 C CA . TYR A 1 542 ? 237.954 151.227 208.591 1.00 600.00 518 TYR A CA 1
ATOM 2585 C C . TYR A 1 542 ? 237.596 149.979 209.386 1.00 600.00 518 TYR A C 1
ATOM 2586 O O . TYR A 1 542 ? 237.492 148.886 208.819 1.00 600.00 518 TYR A O 1
ATOM 2588 N N . LEU A 1 543 ? 237.398 150.147 210.690 1.00 600.00 519 LEU A N 1
ATOM 2589 C CA . LEU A 1 543 ? 237.029 149.058 211.579 1.00 600.00 519 LEU A CA 1
ATOM 2590 C C . LEU A 1 543 ? 235.675 149.350 212.211 1.00 600.00 519 LEU A C 1
ATOM 2591 O O . LEU A 1 543 ? 235.319 150.509 212.447 1.00 600.00 519 LEU A O 1
ATOM 2593 N N . GLN A 1 544 ? 234.918 148.290 212.481 1.00 600.00 520 GLN A N 1
ATOM 2594 C CA . GLN A 1 544 ? 233.654 148.396 213.197 1.00 600.00 520 GLN A CA 1
ATOM 2595 C C . GLN A 1 544 ? 233.863 148.014 214.655 1.00 600.00 520 GLN A C 1
ATOM 2596 O O . GLN A 1 544 ? 234.656 147.121 214.966 1.00 600.00 520 GLN A O 1
ATOM 2598 N N . ILE A 1 545 ? 233.145 148.689 215.548 1.00 600.00 521 ILE A N 1
ATOM 2599 C CA . ILE A 1 545 ? 233.225 148.420 216.979 1.00 600.00 521 ILE A CA 1
ATOM 2600 C C . ILE A 1 545 ? 232.053 147.536 217.371 1.00 600.00 521 ILE A C 1
ATOM 2601 O O . ILE A 1 545 ? 230.890 147.941 217.256 1.00 600.00 521 ILE A O 1
ATOM 2603 N N . HIS A 1 546 ? 232.360 146.339 217.845 1.00 600.00 522 HIS A N 1
ATOM 2604 C CA . HIS A 1 546 ? 231.376 145.383 218.315 1.00 600.00 522 HIS A CA 1
ATOM 2605 C C . HIS A 1 546 ? 231.692 145.011 219.758 1.00 600.00 522 HIS A C 1
ATOM 2606 O O . HIS A 1 546 ? 232.806 145.254 220.239 1.00 600.00 522 HIS A O 1
ATOM 2608 N N . PRO A 1 547 ? 230.725 144.454 220.490 1.00 600.00 523 PRO A N 1
ATOM 2609 C CA . PRO A 1 547 ? 230.980 144.080 221.891 1.00 600.00 523 PRO A CA 1
ATOM 2610 C C . PRO A 1 547 ? 232.137 143.100 221.991 1.00 600.00 523 PRO A C 1
ATOM 2611 O O . PRO A 1 547 ? 232.076 141.985 221.467 1.00 600.00 523 PRO A O 1
ATOM 2615 N N . GLN A 1 548 ? 233.208 143.531 222.656 1.00 600.00 524 GLN A N 1
ATOM 2616 C CA . GLN A 1 548 ? 234.394 142.706 222.874 1.00 600.00 524 GLN A CA 1
ATOM 2617 C C . GLN A 1 548 ? 235.060 142.263 221.573 1.00 600.00 524 GLN A C 1
ATOM 2618 O O . GLN A 1 548 ? 235.773 141.255 221.557 1.00 600.00 524 GLN A O 1
ATOM 2620 N N . GLU A 1 549 ? 234.852 142.981 220.470 1.00 600.00 525 GLU A N 1
ATOM 2621 C CA . GLU A 1 549 ? 235.440 142.561 219.205 1.00 600.00 525 GLU A CA 1
ATOM 2622 C C . GLU A 1 549 ? 235.627 143.749 218.272 1.00 600.00 525 GLU A C 1
ATOM 2623 O O . GLU A 1 549 ? 234.761 144.623 218.183 1.00 600.00 525 GLU A O 1
ATOM 2625 N N . LEU A 1 550 ? 236.760 143.763 217.572 1.00 600.00 526 LEU A N 1
ATOM 2626 C CA . LEU A 1 550 ? 237.011 144.686 216.475 1.00 600.00 526 LEU A CA 1
ATOM 2627 C C . LEU A 1 550 ? 237.007 143.909 215.166 1.00 600.00 526 LEU A C 1
ATOM 2628 O O . LEU A 1 550 ? 237.516 142.786 215.102 1.00 600.00 526 LEU A O 1
ATOM 2630 N N . ARG A 1 551 ? 236.430 144.501 214.121 1.00 600.00 527 ARG A N 1
ATOM 2631 C CA . ARG A 1 551 ? 236.345 143.851 212.817 1.00 600.00 527 ARG A CA 1
ATOM 2632 C C . ARG A 1 551 ? 236.793 144.812 211.729 1.00 600.00 527 ARG A C 1
ATOM 2633 O O . ARG A 1 551 ? 236.372 145.972 211.709 1.00 600.00 527 ARG A O 1
ATOM 2635 N N . GLN A 1 552 ? 237.631 144.323 210.818 1.00 600.00 528 GLN A N 1
ATOM 2636 C CA . GLN A 1 552 ? 238.054 145.107 209.666 1.00 600.00 528 GLN A CA 1
ATOM 2637 C C . GLN A 1 552 ? 237.110 144.843 208.501 1.00 600.00 528 GLN A C 1
ATOM 2638 O O . GLN A 1 552 ? 236.876 143.687 208.134 1.00 600.00 528 GLN A O 1
ATOM 2640 N N . ILE A 1 553 ? 236.570 145.912 207.927 1.00 600.00 529 ILE A N 1
ATOM 2641 C CA . ILE A 1 553 ? 235.643 145.815 206.803 1.00 600.00 529 ILE A CA 1
ATOM 2642 C C . ILE A 1 553 ? 236.326 146.138 205.484 1.00 600.00 529 ILE A C 1
ATOM 2643 O O . ILE A 1 553 ? 236.188 145.400 204.507 1.00 600.00 529 ILE A O 1
ATOM 2645 N N . SER A 1 554 ? 237.055 147.248 205.431 1.00 600.00 530 SER A N 1
ATOM 2646 C CA . SER A 1 554 ? 237.669 147.682 204.185 1.00 600.00 530 SER A CA 1
ATOM 2647 C C . SER A 1 554 ? 238.807 148.641 204.497 1.00 600.00 530 SER A C 1
ATOM 2648 O O . SER A 1 554 ? 238.962 149.117 205.625 1.00 538.81 530 SER A O 1
ATOM 2650 N N . HIS A 1 555 ? 239.603 148.921 203.467 1.00 600.00 531 HIS A N 1
ATOM 2651 C CA . HIS A 1 555 ? 240.700 149.869 203.572 1.00 600.00 531 HIS A CA 1
ATOM 2652 C C . HIS A 1 555 ? 240.997 150.431 202.191 1.00 600.00 531 HIS A C 1
ATOM 2653 O O . HIS A 1 555 ? 240.650 149.833 201.170 1.00 600.00 531 HIS A O 1
ATOM 2655 N N . THR A 1 556 ? 241.645 151.594 202.167 1.00 600.00 532 THR A N 1
ATOM 2656 C CA . THR A 1 556 ? 242.046 152.226 200.918 1.00 600.00 532 THR A CA 1
ATOM 2657 C C . THR A 1 556 ? 243.470 152.744 201.057 1.00 600.00 532 THR A C 1
ATOM 2658 O O . THR A 1 556 ? 244.054 152.740 202.143 1.00 600.00 532 THR A O 1
ATOM 2660 N N . GLU A 1 557 ? 244.029 153.203 199.939 1.00 600.00 533 GLU A N 1
ATOM 2661 C CA . GLU A 1 557 ? 245.377 153.758 199.907 1.00 600.00 533 GLU A CA 1
ATOM 2662 C C . GLU A 1 557 ? 245.324 155.157 199.311 1.00 600.00 533 GLU A C 1
ATOM 2663 O O . GLU A 1 557 ? 244.846 155.339 198.186 1.00 600.00 533 GLU A O 1
ATOM 2665 N N . MET A 1 558 ? 245.817 156.137 200.061 1.00 600.00 534 MET A N 1
ATOM 2666 C CA . MET A 1 558 ? 245.890 157.502 199.571 1.00 600.00 534 MET A CA 1
ATOM 2667 C C . MET A 1 558 ? 247.163 157.709 198.753 1.00 600.00 534 MET A C 1
ATOM 2668 O O . MET A 1 558 ? 248.153 156.988 198.902 1.00 600.00 534 MET A O 1
ATOM 2670 N N . GLU A 1 559 ? 247.121 158.711 197.869 1.00 600.00 535 GLU A N 1
ATOM 2671 C CA . GLU A 1 559 ? 248.308 159.051 197.088 1.00 600.00 535 GLU A CA 1
ATOM 2672 C C . GLU A 1 559 ? 249.443 159.531 197.981 1.00 600.00 535 GLU A C 1
ATOM 2673 O O . GLU A 1 559 ? 250.618 159.370 197.633 1.00 600.00 535 GLU A O 1
ATOM 2675 N N . HIS A 1 560 ? 249.115 160.120 199.129 1.00 600.00 536 HIS A N 1
ATOM 2676 C CA . HIS A 1 560 ? 250.109 160.661 200.044 1.00 600.00 536 HIS A CA 1
ATOM 2677 C C . HIS A 1 560 ? 249.744 160.264 201.468 1.00 600.00 536 HIS A C 1
ATOM 2678 O O . HIS A 1 560 ? 248.595 159.929 201.764 1.00 600.00 536 HIS A O 1
ATOM 2680 N N . GLU A 1 561 ? 250.741 160.302 202.352 1.00 600.00 537 GLU A N 1
ATOM 2681 C CA . GLU A 1 561 ? 250.510 159.947 203.747 1.00 600.00 537 GLU A CA 1
ATOM 2682 C C . GLU A 1 561 ? 249.533 160.925 204.392 1.00 600.00 537 GLU A C 1
ATOM 2683 O O . GLU A 1 561 ? 249.519 162.119 204.082 1.00 600.00 537 GLU A O 1
ATOM 2685 N N . VAL A 1 562 ? 248.711 160.407 205.301 1.00 600.00 538 VAL A N 1
ATOM 2686 C CA . VAL A 1 562 ? 247.692 161.205 205.974 1.00 600.00 538 VAL A CA 1
ATOM 2687 C C . VAL A 1 562 ? 248.302 161.874 207.198 1.00 517.53 538 VAL A C 1
ATOM 2688 O O . VAL A 1 562 ? 248.901 161.208 208.051 1.00 459.96 538 VAL A O 1
ATOM 2690 N N . ALA A 1 563 ? 248.138 163.194 207.290 1.00 600.00 539 ALA A N 1
ATOM 2691 C CA . ALA A 1 563 ? 248.614 163.954 208.439 1.00 482.01 539 ALA A CA 1
ATOM 2692 C C . ALA A 1 563 ? 247.571 164.068 209.542 1.00 600.00 539 ALA A C 1
ATOM 2693 O O . ALA A 1 563 ? 247.936 164.213 210.714 1.00 600.00 539 ALA A O 1
ATOM 2695 N N . CYS A 1 564 ? 246.287 164.000 209.198 1.00 600.00 540 CYS A N 1
ATOM 2696 C CA . CYS A 1 564 ? 245.224 164.100 210.188 1.00 600.00 540 CYS A CA 1
ATOM 2697 C C . CYS A 1 564 ? 243.949 163.507 209.606 1.00 600.00 540 CYS A C 1
ATOM 2698 O O . CYS A 1 564 ? 243.735 163.542 208.393 1.00 600.00 540 CYS A O 1
ATOM 2700 N N . LEU A 1 565 ? 243.103 162.969 210.485 1.00 600.00 541 LEU A N 1
ATOM 2701 C CA . LEU A 1 565 ? 241.811 162.431 210.081 1.00 600.00 541 LEU A CA 1
ATOM 2702 C C . LEU A 1 565 ? 240.823 162.593 211.229 1.00 600.00 541 LEU A C 1
ATOM 2703 O O . LEU A 1 565 ? 241.209 162.557 212.400 1.00 600.00 541 LEU A O 1
ATOM 2705 N N . ASP A 1 566 ? 239.542 162.763 210.892 1.00 600.00 542 ASP A N 1
ATOM 2706 C CA . ASP A 1 566 ? 238.524 162.922 211.925 1.00 600.00 542 ASP A CA 1
ATOM 2707 C C . ASP A 1 566 ? 237.180 162.358 211.483 1.00 600.00 542 ASP A C 1
ATOM 2708 O O . ASP A 1 566 ? 236.728 162.613 210.363 1.00 600.00 542 ASP A O 1
ATOM 2710 N N . ILE A 1 567 ? 236.530 161.626 212.392 1.00 600.00 543 ILE A N 1
ATOM 2711 C CA . ILE A 1 567 ? 235.186 161.099 212.168 1.00 600.00 543 ILE A CA 1
ATOM 2712 C C . ILE A 1 567 ? 234.247 161.527 213.291 1.00 600.00 543 ILE A C 1
ATOM 2713 O O . ILE A 1 567 ? 233.274 160.825 213.592 1.00 600.00 543 ILE A O 1
ATOM 2715 N N . THR A 1 568 ? 234.529 162.670 213.911 1.00 600.00 544 THR A N 1
ATOM 2716 C CA . THR A 1 568 ? 233.715 163.156 215.018 1.00 569.27 544 THR A CA 1
ATOM 2717 C C . THR A 1 568 ? 232.240 163.201 214.617 1.00 555.82 544 THR A C 1
ATOM 2718 O O . THR A 1 568 ? 231.910 163.660 213.516 1.00 395.38 544 THR A O 1
ATOM 2720 N N . PRO A 1 569 ? 231.333 162.731 215.476 1.00 446.24 545 PRO A N 1
ATOM 2721 C CA . PRO A 1 569 ? 229.902 162.730 215.138 1.00 600.00 545 PRO A CA 1
ATOM 2722 C C . PRO A 1 569 ? 229.336 164.137 214.995 1.00 600.00 545 PRO A C 1
ATOM 2723 O O . PRO A 1 569 ? 229.805 165.088 215.624 1.00 600.00 545 PRO A O 1
ATOM 2727 N N . LEU A 1 570 ? 228.294 164.257 214.171 1.00 600.00 546 LEU A N 1
ATOM 2728 C CA . LEU A 1 570 ? 227.650 165.537 213.910 1.00 600.00 546 LEU A CA 1
ATOM 2729 C C . LEU A 1 570 ? 226.167 165.489 214.263 1.00 600.00 546 LEU A C 1
ATOM 2730 O O . LEU A 1 570 ? 225.553 164.421 214.325 1.00 600.00 546 LEU A O 1
ATOM 2732 N N . GLY A 1 571 ? 225.602 166.674 214.494 1.00 600.00 547 GLY A N 1
ATOM 2733 C CA . GLY A 1 571 ? 224.169 166.788 214.724 1.00 600.00 547 GLY A CA 1
ATOM 2734 C C . GLY A 1 571 ? 223.725 166.051 215.973 1.00 600.00 547 GLY A C 1
ATOM 2735 O O . GLY A 1 571 ? 224.337 166.158 217.041 1.00 600.00 547 GLY A O 1
ATOM 2736 N N . ASP A 1 572 ? 222.637 165.291 215.839 1.00 600.00 548 ASP A N 1
ATOM 2737 C CA . ASP A 1 572 ? 222.057 164.527 216.936 1.00 600.00 548 ASP A CA 1
ATOM 2738 C C . ASP A 1 572 ? 222.275 163.027 216.776 1.00 600.00 548 ASP A C 1
ATOM 2739 O O . ASP A 1 572 ? 221.550 162.231 217.381 1.00 600.00 548 ASP A O 1
ATOM 2741 N N . SER A 1 573 ? 223.249 162.625 215.965 1.00 600.00 549 SER A N 1
ATOM 2742 C CA . SER A 1 573 ? 223.503 161.209 215.753 1.00 600.00 549 SER A CA 1
ATOM 2743 C C . SER A 1 573 ? 224.056 160.575 217.027 1.00 600.00 549 SER A C 1
ATOM 2744 O O . SER A 1 573 ? 224.617 161.247 217.897 1.00 600.00 549 SER A O 1
ATOM 2746 N N . ASN A 1 574 ? 223.889 159.256 217.134 1.00 600.00 550 ASN A N 1
ATOM 2747 C CA . ASN A 1 574 ? 224.358 158.511 218.304 1.00 600.00 550 ASN A CA 1
ATOM 2748 C C . ASN A 1 574 ? 225.850 158.187 218.179 1.00 600.00 550 ASN A C 1
ATOM 2749 O O . ASN A 1 574 ? 226.279 157.034 218.206 1.00 524.27 550 ASN A O 1
ATOM 2751 N N . GLY A 1 575 ? 226.647 159.244 218.046 1.00 478.95 551 GLY A N 1
ATOM 2752 C CA . GLY A 1 575 ? 228.081 159.076 217.914 1.00 478.86 551 GLY A CA 1
ATOM 2753 C C . GLY A 1 575 ? 228.526 158.511 216.585 1.00 500.68 551 GLY A C 1
ATOM 2754 O O . GLY A 1 575 ? 229.582 157.879 216.513 1.00 600.00 551 GLY A O 1
ATOM 2755 N N . LEU A 1 576 ? 227.749 158.722 215.525 1.00 600.00 552 LEU A N 1
ATOM 2756 C CA . LEU A 1 576 ? 228.038 158.153 214.217 1.00 600.00 552 LEU A CA 1
ATOM 2757 C C . LEU A 1 576 ? 228.307 159.257 213.204 1.00 588.44 552 LEU A C 1
ATOM 2758 O O . LEU A 1 576 ? 227.757 160.358 213.299 1.00 600.00 552 LEU A O 1
ATOM 2760 N N . SER A 1 577 ? 229.157 158.947 212.224 1.00 553.16 553 SER A N 1
ATOM 2761 C CA . SER A 1 577 ? 229.418 159.873 211.128 1.00 600.00 553 SER A CA 1
ATOM 2762 C C . SER A 1 577 ? 229.769 159.115 209.852 1.00 600.00 553 SER A C 1
ATOM 2763 O O . SER A 1 577 ? 230.770 158.388 209.811 1.00 600.00 553 SER A O 1
ATOM 2765 N N . PRO A 1 578 ? 228.973 159.271 208.789 1.00 600.00 554 PRO A N 1
ATOM 2766 C CA . PRO A 1 578 ? 229.237 158.525 207.547 1.00 600.00 554 PRO A CA 1
ATOM 2767 C C . PRO A 1 578 ? 230.480 158.979 206.802 1.00 600.00 554 PRO A C 1
ATOM 2768 O O . PRO A 1 578 ? 230.950 158.251 205.918 1.00 600.00 554 PRO A O 1
ATOM 2772 N N . LEU A 1 579 ? 231.022 160.152 207.117 1.00 600.00 555 LEU A N 1
ATOM 2773 C CA . LEU A 1 579 ? 232.138 160.718 206.376 1.00 600.00 555 LEU A CA 1
ATOM 2774 C C . LEU A 1 579 ? 233.353 160.867 207.279 1.00 600.00 555 LEU A C 1
ATOM 2775 O O . LEU A 1 579 ? 233.231 161.036 208.496 1.00 600.00 555 LEU A O 1
ATOM 2777 N N . CYS A 1 580 ? 234.532 160.807 206.664 1.00 526.39 556 CYS A N 1
ATOM 2778 C CA . CYS A 1 580 ? 235.797 160.999 207.357 1.00 600.00 556 CYS A CA 1
ATOM 2779 C C . CYS A 1 580 ? 236.575 162.094 206.646 1.00 600.00 556 CYS A C 1
ATOM 2780 O O . CYS A 1 580 ? 236.782 162.021 205.431 1.00 508.36 556 CYS A O 1
ATOM 2782 N N . ALA A 1 581 ? 237.000 163.105 207.395 1.00 600.00 557 ALA A N 1
ATOM 2783 C CA . ALA A 1 581 ? 237.811 164.185 206.853 1.00 600.00 557 ALA A CA 1
ATOM 2784 C C . ALA A 1 581 ? 239.281 163.876 207.101 1.00 600.00 557 ALA A C 1
ATOM 2785 O O . ALA A 1 581 ? 239.649 163.436 208.191 1.00 600.00 557 ALA A O 1
ATOM 2787 N N . ILE A 1 582 ? 240.120 164.094 206.084 1.00 600.00 558 ILE A N 1
ATOM 2788 C CA . ILE A 1 582 ? 241.542 163.789 206.177 1.00 600.00 558 ILE A CA 1
ATOM 2789 C C . ILE A 1 582 ? 242.375 164.950 205.645 1.00 575.92 558 ILE A C 1
ATOM 2790 O O . ILE A 1 582 ? 241.903 165.785 204.872 1.00 481.78 558 ILE A O 1
ATOM 2792 N N . GLY A 1 583 ? 243.640 164.982 206.072 1.00 589.17 559 GLY A N 1
ATOM 2793 C CA . GLY A 1 583 ? 244.620 165.875 205.493 1.00 600.00 559 GLY A CA 1
ATOM 2794 C C . GLY A 1 583 ? 245.871 165.099 205.127 1.00 600.00 559 GLY A C 1
ATOM 2795 O O . GLY A 1 583 ? 246.122 164.014 205.647 1.00 600.00 559 GLY A O 1
ATOM 2796 N N . LEU A 1 584 ? 246.662 165.671 204.218 1.00 600.00 560 LEU A N 1
ATOM 2797 C CA . LEU A 1 584 ? 247.816 164.973 203.663 1.00 600.00 560 LEU A CA 1
ATOM 2798 C C . LEU A 1 584 ? 249.120 165.711 203.953 1.00 600.00 560 LEU A C 1
ATOM 2799 O O . LEU A 1 584 ? 249.144 166.929 204.150 1.00 600.00 560 LEU A O 1
ATOM 2801 N N . TRP A 1 585 ? 250.218 164.945 203.949 1.00 600.00 561 TRP A N 1
ATOM 2802 C CA . TRP A 1 585 ? 251.555 165.463 204.225 1.00 600.00 561 TRP A CA 1
ATOM 2803 C C . TRP A 1 585 ? 252.212 166.143 203.030 1.00 600.00 561 TRP A C 1
ATOM 2804 O O . TRP A 1 585 ? 253.267 166.762 203.201 1.00 600.00 561 TRP A O 1
ATOM 2806 N N . THR A 1 586 ? 251.647 166.039 201.828 1.00 600.00 562 THR A N 1
ATOM 2807 C CA . THR A 1 586 ? 252.342 166.490 200.626 1.00 600.00 562 THR A CA 1
ATOM 2808 C C . THR A 1 586 ? 251.665 167.676 199.952 1.00 600.00 562 THR A C 1
ATOM 2809 O O . THR A 1 586 ? 252.297 168.718 199.754 1.00 600.00 562 THR A O 1
ATOM 2811 N N . ASP A 1 587 ? 250.403 167.538 199.560 1.00 600.00 563 ASP A N 1
ATOM 2812 C CA . ASP A 1 587 ? 249.726 168.567 198.785 1.00 600.00 563 ASP A CA 1
ATOM 2813 C C . ASP A 1 587 ? 249.036 169.608 199.654 1.00 600.00 563 ASP A C 1
ATOM 2814 O O . ASP A 1 587 ? 248.347 170.480 199.115 1.00 600.00 563 ASP A O 1
ATOM 2816 N N . ILE A 1 588 ? 249.196 169.525 200.977 1.00 600.00 564 ILE A N 1
ATOM 2817 C CA . ILE A 1 588 ? 248.604 170.474 201.917 1.00 600.00 564 ILE A CA 1
ATOM 2818 C C . ILE A 1 588 ? 247.140 170.715 201.561 1.00 600.00 564 ILE A C 1
ATOM 2819 O O . ILE A 1 588 ? 246.774 171.792 201.076 1.00 600.00 564 ILE A O 1
ATOM 2821 N N . SER A 1 589 ? 246.296 169.708 201.772 1.00 600.00 565 SER A N 1
ATOM 2822 C CA . SER A 1 589 ? 244.903 169.796 201.359 1.00 600.00 565 SER A CA 1
ATOM 2823 C C . SER A 1 589 ? 244.033 169.018 202.337 1.00 600.00 565 SER A C 1
ATOM 2824 O O . SER A 1 589 ? 244.526 168.271 203.185 1.00 600.00 565 SER A O 1
ATOM 2826 N N . ALA A 1 590 ? 242.721 169.204 202.204 1.00 600.00 566 ALA A N 1
ATOM 2827 C CA . ALA A 1 590 ? 241.727 168.496 202.999 1.00 600.00 566 ALA A CA 1
ATOM 2828 C C . ALA A 1 590 ? 240.827 167.693 202.070 1.00 600.00 566 ALA A C 1
ATOM 2829 O O . ALA A 1 590 ? 240.515 168.139 200.961 1.00 600.00 566 ALA A O 1
ATOM 2831 N N . ARG A 1 591 ? 240.410 166.507 202.513 1.00 600.00 567 ARG A N 1
ATOM 2832 C CA . ARG A 1 591 ? 239.564 165.648 201.695 1.00 600.00 567 ARG A CA 1
ATOM 2833 C C . ARG A 1 591 ? 238.461 165.029 202.541 1.00 600.00 567 ARG A C 1
ATOM 2834 O O . ARG A 1 591 ? 238.623 164.821 203.745 1.00 600.00 567 ARG A O 1
ATOM 2836 N N . ILE A 1 592 ? 237.339 164.723 201.891 1.00 600.00 568 ILE A N 1
ATOM 2837 C CA . ILE A 1 592 ? 236.208 164.050 202.523 1.00 600.00 568 ILE A CA 1
ATOM 2838 C C . ILE A 1 592 ? 236.065 162.670 201.896 1.00 600.00 568 ILE A C 1
ATOM 2839 O O . ILE A 1 592 ? 235.863 162.550 200.681 1.00 600.00 568 ILE A O 1
ATOM 2841 N N . LEU A 1 593 ? 236.152 161.631 202.723 1.00 600.00 569 LEU A N 1
ATOM 2842 C CA . LEU A 1 593 ? 236.007 160.252 202.279 1.00 600.00 569 LEU A CA 1
ATOM 2843 C C . LEU A 1 593 ? 234.736 159.649 202.864 1.00 600.00 569 LEU A C 1
ATOM 2844 O O . LEU A 1 593 ? 234.399 159.898 204.025 1.00 600.00 569 LEU A O 1
ATOM 2846 N N . LYS A 1 594 ? 234.034 158.851 202.061 1.00 600.00 570 LYS A N 1
ATOM 2847 C CA . LYS A 1 594 ? 232.810 158.197 202.508 1.00 600.00 570 LYS A CA 1
ATOM 2848 C C . LYS A 1 594 ? 233.130 156.801 203.031 1.00 538.32 570 LYS A C 1
ATOM 2849 O O . LYS A 1 594 ? 233.708 155.982 202.313 1.00 600.00 570 LYS A O 1
ATOM 2851 N N . LEU A 1 595 ? 232.742 156.529 204.278 1.00 573.17 571 LEU A N 1
ATOM 2852 C CA . LEU A 1 595 ? 232.981 155.231 204.891 1.00 600.00 571 LEU A CA 1
ATOM 2853 C C . LEU A 1 595 ? 231.865 154.260 204.525 1.00 600.00 571 LEU A C 1
ATOM 2854 O O . LEU A 1 595 ? 230.750 154.676 204.198 1.00 600.00 571 LEU A O 1
ATOM 2856 N N . PRO A 1 596 ? 232.130 152.942 204.559 1.00 600.00 572 PRO A N 1
ATOM 2857 C CA . PRO A 1 596 ? 233.399 152.265 204.878 1.00 600.00 572 PRO A CA 1
ATOM 2858 C C . PRO A 1 596 ? 234.358 152.246 203.695 1.00 600.00 572 PRO A C 1
ATOM 2859 O O . PRO A 1 596 ? 235.544 151.964 203.850 1.00 600.00 572 PRO A O 1
ATOM 2863 N N . SER A 1 597 ? 233.863 152.548 202.495 1.00 600.00 573 SER A N 1
ATOM 2864 C CA . SER A 1 597 ? 234.649 152.384 201.279 1.00 534.41 573 SER A CA 1
ATOM 2865 C C . SER A 1 597 ? 235.697 153.471 201.081 1.00 593.70 573 SER A C 1
ATOM 2866 O O . SER A 1 597 ? 236.552 153.320 200.201 1.00 600.00 573 SER A O 1
ATOM 2868 N N . PHE A 1 598 ? 235.654 154.551 201.864 1.00 600.00 574 PHE A N 1
ATOM 2869 C CA . PHE A 1 598 ? 236.593 155.667 201.714 1.00 600.00 574 PHE A CA 1
ATOM 2870 C C . PHE A 1 598 ? 236.484 156.319 200.338 1.00 600.00 574 PHE A C 1
ATOM 2871 O O . PHE A 1 598 ? 237.483 156.753 199.761 1.00 600.00 574 PHE A O 1
ATOM 2873 N N . GLU A 1 599 ? 235.272 156.378 199.794 1.00 560.51 575 GLU A N 1
ATOM 2874 C CA . GLU A 1 599 ? 235.086 157.012 198.496 1.00 600.00 575 GLU A CA 1
ATOM 2875 C C . GLU A 1 599 ? 235.313 158.514 198.616 1.00 600.00 575 GLU A C 1
ATOM 2876 O O . GLU A 1 599 ? 234.844 159.153 199.560 1.00 600.00 575 GLU A O 1
ATOM 2878 N N . LEU A 1 600 ? 236.044 159.079 197.658 1.00 600.00 576 LEU A N 1
ATOM 2879 C CA . LEU A 1 600 ? 236.366 160.501 197.698 1.00 600.00 576 LEU A CA 1
ATOM 2880 C C . LEU A 1 600 ? 235.200 161.306 197.140 1.00 600.00 576 LEU A C 1
ATOM 2881 O O . LEU A 1 600 ? 234.872 161.197 195.954 1.00 600.00 576 LEU A O 1
ATOM 2883 N N . LEU A 1 601 ? 234.579 162.117 197.994 1.00 600.00 577 LEU A N 1
ATOM 2884 C CA . LEU A 1 601 ? 233.473 162.969 197.580 1.00 600.00 577 LEU A CA 1
ATOM 2885 C C . LEU A 1 601 ? 233.891 164.406 197.318 1.00 600.00 577 LEU A C 1
ATOM 2886 O O . LEU A 1 601 ? 233.289 165.067 196.466 1.00 600.00 577 LEU A O 1
ATOM 2888 N N . HIS A 1 602 ? 234.909 164.905 198.017 1.00 600.00 578 HIS A N 1
ATOM 2889 C CA . HIS A 1 602 ? 235.324 166.290 197.851 1.00 600.00 578 HIS A CA 1
ATOM 2890 C C . HIS A 1 602 ? 236.798 166.439 198.194 1.00 600.00 578 HIS A C 1
ATOM 2891 O O . HIS A 1 602 ? 237.291 165.822 199.142 1.00 600.00 578 HIS A O 1
ATOM 2893 N N . LYS A 1 603 ? 237.491 167.275 197.421 1.00 600.00 579 LYS A N 1
ATOM 2894 C CA . LYS A 1 603 ? 238.890 167.610 197.661 1.00 600.00 579 LYS A CA 1
ATOM 2895 C C . LYS A 1 603 ? 239.027 169.125 197.655 1.00 600.00 579 LYS A C 1
ATOM 2896 O O . LYS A 1 603 ? 238.639 169.779 196.682 1.00 600.00 579 LYS A O 1
ATOM 2898 N N . GLU A 1 604 ? 239.579 169.681 198.733 1.00 600.00 580 GLU A N 1
ATOM 2899 C CA . GLU A 1 604 ? 239.735 171.124 198.873 1.00 600.00 580 GLU A CA 1
ATOM 2900 C C . GLU A 1 604 ? 241.190 171.447 199.180 1.00 600.00 580 GLU A C 1
ATOM 2901 O O . GLU A 1 604 ? 241.764 170.894 200.124 1.00 600.00 580 GLU A O 1
ATOM 2903 N N . MET A 1 605 ? 241.781 172.344 198.394 1.00 600.00 581 MET A N 1
ATOM 2904 C CA . MET A 1 605 ? 243.168 172.738 198.606 1.00 600.00 581 MET A CA 1
ATOM 2905 C C . MET A 1 605 ? 243.248 173.778 199.716 1.00 600.00 581 MET A C 1
ATOM 2906 O O . MET A 1 605 ? 242.517 174.773 199.701 1.00 600.00 581 MET A O 1
ATOM 2908 N N . LEU A 1 606 ? 244.138 173.546 200.681 1.00 600.00 582 LEU A N 1
ATOM 2909 C CA . LEU A 1 606 ? 244.292 174.462 201.804 1.00 600.00 582 LEU A CA 1
ATOM 2910 C C . LEU A 1 606 ? 245.359 175.516 201.545 1.00 600.00 582 LEU A C 1
ATOM 2911 O O . LEU A 1 606 ? 245.166 176.688 201.880 1.00 600.00 582 LEU A O 1
ATOM 2913 N N . GLY A 1 607 ? 246.478 175.127 200.944 1.00 600.00 583 GLY A N 1
ATOM 2914 C CA . GLY A 1 607 ? 247.558 176.060 200.702 1.00 600.00 583 GLY A CA 1
ATOM 2915 C C . GLY A 1 607 ? 248.369 176.310 201.959 1.00 600.00 583 GLY A C 1
ATOM 2916 O O . GLY A 1 607 ? 248.277 175.585 202.941 1.00 600.00 583 GLY A O 1
ATOM 2917 N N . GLY A 1 608 ? 249.170 177.366 201.922 1.00 600.00 584 GLY A N 1
ATOM 2918 C CA . GLY A 1 608 ? 250.019 177.691 203.051 1.00 600.00 584 GLY A CA 1
ATOM 2919 C C . GLY A 1 608 ? 251.389 177.056 202.932 1.00 600.00 584 GLY A C 1
ATOM 2920 O O . GLY A 1 608 ? 251.738 176.424 201.931 1.00 600.00 584 GLY A O 1
ATOM 2921 N N . GLU A 1 609 ? 252.183 177.227 203.987 1.00 600.00 585 GLU A N 1
ATOM 2922 C CA . GLU A 1 609 ? 253.555 176.732 203.985 1.00 600.00 585 GLU A CA 1
ATOM 2923 C C . GLU A 1 609 ? 253.724 175.403 204.703 1.00 600.00 585 GLU A C 1
ATOM 2924 O O . GLU A 1 609 ? 254.652 174.654 204.379 1.00 600.00 585 GLU A O 1
ATOM 2926 N N . ILE A 1 610 ? 252.858 175.087 205.662 1.00 600.00 586 ILE A N 1
ATOM 2927 C CA . ILE A 1 610 ? 252.995 173.891 206.483 1.00 600.00 586 ILE A CA 1
ATOM 2928 C C . ILE A 1 610 ? 251.758 173.018 206.320 1.00 600.00 586 ILE A C 1
ATOM 2929 O O . ILE A 1 610 ? 250.634 173.522 206.220 1.00 600.00 586 ILE A O 1
ATOM 2931 N N . ILE A 1 611 ? 251.977 171.706 206.315 1.00 600.00 587 ILE A N 1
ATOM 2932 C CA . ILE A 1 611 ? 250.938 170.690 206.163 1.00 600.00 587 ILE A CA 1
ATOM 2933 C C . ILE A 1 611 ? 249.843 170.824 207.217 1.00 600.00 587 ILE A C 1
ATOM 2934 O O . ILE A 1 611 ? 250.081 171.379 208.301 1.00 600.00 587 ILE A O 1
ATOM 2936 N N . PRO A 1 612 ? 248.645 170.305 206.947 1.00 600.00 588 PRO A N 1
ATOM 2937 C CA . PRO A 1 612 ? 247.586 170.301 207.964 1.00 600.00 588 PRO A CA 1
ATOM 2938 C C . PRO A 1 612 ? 247.978 169.464 209.172 1.00 600.00 588 PRO A C 1
ATOM 2939 O O . PRO A 1 612 ? 248.505 168.358 209.042 1.00 600.00 588 PRO A O 1
ATOM 2943 N N . ARG A 1 613 ? 247.707 170.001 210.359 1.00 600.00 589 ARG A N 1
ATOM 2944 C CA . ARG A 1 613 ? 247.979 169.292 211.603 1.00 600.00 589 ARG A CA 1
ATOM 2945 C C . ARG A 1 613 ? 246.739 168.655 212.205 1.00 510.39 589 ARG A C 1
ATOM 2946 O O . ARG A 1 613 ? 246.855 167.667 212.938 1.00 600.00 589 ARG A O 1
ATOM 2948 N N . SER A 1 614 ? 245.560 169.195 211.911 1.00 432.48 590 SER A N 1
ATOM 2949 C CA . SER A 1 614 ? 244.322 168.666 212.460 1.00 600.00 590 SER A CA 1
ATOM 2950 C C . SER A 1 614 ? 243.178 169.045 211.532 1.00 600.00 590 SER A C 1
ATOM 2951 O O . SER A 1 614 ? 243.162 170.146 210.976 1.00 600.00 590 SER A O 1
ATOM 2953 N N . ILE A 1 615 ? 242.236 168.122 211.360 1.00 600.00 591 ILE A N 1
ATOM 2954 C CA . ILE A 1 615 ? 241.015 168.368 210.602 1.00 600.00 591 ILE A CA 1
ATOM 2955 C C . ILE A 1 615 ? 239.842 167.904 211.451 1.00 600.00 591 ILE A C 1
ATOM 2956 O O . ILE A 1 615 ? 239.939 166.894 212.155 1.00 600.00 591 ILE A O 1
ATOM 2958 N N . LEU A 1 616 ? 238.739 168.645 211.399 1.00 600.00 592 LEU A N 1
ATOM 2959 C CA . LEU A 1 616 ? 237.660 168.441 212.353 1.00 600.00 592 LEU A CA 1
ATOM 2960 C C . LEU A 1 616 ? 236.306 168.624 211.687 1.00 600.00 592 LEU A C 1
ATOM 2961 O O . LEU A 1 616 ? 236.101 169.572 210.925 1.00 427.87 592 LEU A O 1
ATOM 2963 N N . MET A 1 617 ? 235.381 167.718 211.990 1.00 600.00 593 MET A N 1
ATOM 2964 C CA . MET A 1 617 ? 233.973 167.894 211.659 1.00 526.56 593 MET A CA 1
ATOM 2965 C C . MET A 1 617 ? 233.231 168.287 212.929 1.00 472.29 593 MET A C 1
ATOM 2966 O O . MET A 1 617 ? 233.415 167.660 213.977 1.00 446.42 593 MET A O 1
ATOM 2968 N N . THR A 1 618 ? 232.405 169.329 212.843 1.00 600.00 594 THR A N 1
ATOM 2969 C CA . THR A 1 618 ? 231.710 169.839 214.016 1.00 600.00 594 THR A CA 1
ATOM 2970 C C . THR A 1 618 ? 230.298 170.263 213.640 1.00 600.00 594 THR A C 1
ATOM 2971 O O . THR A 1 618 ? 229.930 170.314 212.463 1.00 600.00 594 THR A O 1
ATOM 2973 N N . THR A 1 619 ? 229.506 170.584 214.663 1.00 600.00 595 THR A N 1
ATOM 2974 C CA . THR A 1 619 ? 228.130 171.028 214.484 1.00 600.00 595 THR A CA 1
ATOM 2975 C C . THR A 1 619 ? 227.880 172.265 215.335 1.00 600.00 595 THR A C 1
ATOM 2976 O O . THR A 1 619 ? 228.236 172.292 216.517 1.00 600.00 595 THR A O 1
ATOM 2978 N N . PHE A 1 620 ? 227.264 173.283 214.733 1.00 600.00 596 PHE A N 1
ATOM 2979 C CA . PHE A 1 620 ? 226.859 174.497 215.434 1.00 600.00 596 PHE A CA 1
ATOM 2980 C C . PHE A 1 620 ? 225.361 174.681 215.256 1.00 600.00 596 PHE A C 1
ATOM 2981 O O . PHE A 1 620 ? 224.895 174.914 214.136 1.00 600.00 596 PHE A O 1
ATOM 2983 N N . GLU A 1 621 ? 224.615 174.599 216.356 1.00 600.00 597 GLU A N 1
ATOM 2984 C CA . GLU A 1 621 ? 223.166 174.784 216.322 1.00 600.00 597 GLU A CA 1
ATOM 2985 C C . GLU A 1 621 ? 222.523 173.891 215.266 1.00 600.00 597 GLU A C 1
ATOM 2986 O O . GLU A 1 621 ? 221.700 174.336 214.463 1.00 600.00 597 GLU A O 1
ATOM 2988 N N . SER A 1 622 ? 222.936 172.625 215.244 1.00 600.00 598 SER A N 1
ATOM 2989 C CA . SER A 1 622 ? 222.442 171.615 214.313 1.00 600.00 598 SER A CA 1
ATOM 2990 C C . SER A 1 622 ? 222.945 171.808 212.887 1.00 600.00 598 SER A C 1
ATOM 2991 O O . SER A 1 622 ? 222.568 171.027 212.005 1.00 600.00 598 SER A O 1
ATOM 2993 N N . SER A 1 623 ? 223.765 172.820 212.625 1.00 600.00 599 SER A N 1
ATOM 2994 C CA . SER A 1 623 ? 224.322 173.059 211.301 1.00 600.00 599 SER A CA 1
ATOM 2995 C C . SER A 1 623 ? 225.716 172.450 211.224 1.00 600.00 599 SER A C 1
ATOM 2996 O O . SER A 1 623 ? 226.502 172.556 212.168 1.00 600.00 599 SER A O 1
ATOM 2998 N N . HIS A 1 624 ? 226.022 171.810 210.097 1.00 600.00 600 HIS A N 1
ATOM 2999 C CA . HIS A 1 624 ? 227.253 171.040 209.961 1.00 600.00 600 HIS A CA 1
ATOM 3000 C C . HIS A 1 624 ? 228.354 171.883 209.327 1.00 600.00 600 HIS A C 1
ATOM 3001 O O . HIS A 1 624 ? 228.132 172.538 208.304 1.00 600.00 600 HIS A O 1
ATOM 3003 N N . TYR A 1 625 ? 229.543 171.854 209.930 1.00 600.00 601 TYR A N 1
ATOM 3004 C CA . TYR A 1 625 ? 230.690 172.583 209.408 1.00 600.00 601 TYR A CA 1
ATOM 3005 C C . TYR A 1 625 ? 231.941 171.720 209.495 1.00 600.00 601 TYR A C 1
ATOM 3006 O O . TYR A 1 625 ? 232.043 170.827 210.340 1.00 600.00 601 TYR A O 1
ATOM 3008 N N . LEU A 1 626 ? 232.892 172.000 208.608 1.00 600.00 602 LEU A N 1
ATOM 3009 C CA . LEU A 1 626 ? 234.192 171.346 208.611 1.00 600.00 602 LEU A CA 1
ATOM 3010 C C . LEU A 1 626 ? 235.279 172.400 208.764 1.00 600.00 602 LEU A C 1
ATOM 3011 O O . LEU A 1 626 ? 235.222 173.460 208.134 1.00 600.00 602 LEU A O 1
ATOM 3013 N N . LEU A 1 627 ? 236.272 172.105 209.598 1.00 600.00 603 LEU A N 1
ATOM 3014 C CA . LEU A 1 627 ? 237.394 173.004 209.813 1.00 600.00 603 LEU A CA 1
ATOM 3015 C C . LEU A 1 627 ? 238.695 172.231 209.664 1.00 600.00 603 LEU A C 1
ATOM 3016 O O . LEU A 1 627 ? 238.768 171.044 209.987 1.00 463.88 603 LEU A O 1
ATOM 3018 N N . CYS A 1 628 ? 239.725 172.912 209.167 1.00 600.00 604 CYS A N 1
ATOM 3019 C CA . CYS A 1 628 ? 241.042 172.302 209.044 1.00 600.00 604 CYS A CA 1
ATOM 3020 C C . CYS A 1 628 ? 242.106 173.348 209.336 1.00 600.00 604 CYS A C 1
ATOM 3021 O O . CYS A 1 628 ? 242.036 174.467 208.821 1.00 600.00 604 CYS A O 1
ATOM 3023 N N . ALA A 1 629 ? 243.089 172.983 210.154 1.00 600.00 605 ALA A N 1
ATOM 3024 C CA . ALA A 1 629 ? 244.131 173.906 210.580 1.00 600.00 605 ALA A CA 1
ATOM 3025 C C . ALA A 1 629 ? 245.487 173.452 210.060 1.00 600.00 605 ALA A C 1
ATOM 3026 O O . ALA A 1 629 ? 245.790 172.255 210.044 1.00 600.00 605 ALA A O 1
ATOM 3028 N N . LEU A 1 630 ? 246.302 174.415 209.644 1.00 600.00 606 LEU A N 1
ATOM 3029 C CA . LEU A 1 630 ? 247.644 174.147 209.151 1.00 600.00 606 LEU A CA 1
ATOM 3030 C C . LEU A 1 630 ? 248.671 174.363 210.254 1.00 600.00 606 LEU A C 1
ATOM 3031 O O . LEU A 1 630 ? 248.427 175.066 211.238 1.00 600.00 606 LEU A O 1
ATOM 3033 N N . GLY A 1 631 ? 249.839 173.748 210.074 1.00 600.00 607 GLY A N 1
ATOM 3034 C CA . GLY A 1 631 ? 250.921 173.926 211.025 1.00 600.00 607 GLY A CA 1
ATOM 3035 C C . GLY A 1 631 ? 251.552 175.302 211.009 1.00 600.00 607 GLY A C 1
ATOM 3036 O O . GLY A 1 631 ? 252.401 175.583 211.861 1.00 600.00 607 GLY A O 1
ATOM 3037 N N . ASP A 1 632 ? 251.163 176.159 210.067 1.00 600.00 608 ASP A N 1
ATOM 3038 C CA . ASP A 1 632 ? 251.683 177.516 209.979 1.00 600.00 608 ASP A CA 1
ATOM 3039 C C . ASP A 1 632 ? 250.797 178.533 210.688 1.00 600.00 608 ASP A C 1
ATOM 3040 O O . ASP A 1 632 ? 251.056 179.737 210.595 1.00 600.00 608 ASP A O 1
ATOM 3042 N N . GLY A 1 633 ? 249.740 178.081 211.359 1.00 600.00 609 GLY A N 1
ATOM 3043 C CA . GLY A 1 633 ? 248.852 178.968 212.078 1.00 600.00 609 GLY A CA 1
ATOM 3044 C C . GLY A 1 633 ? 247.635 179.441 211.313 1.00 600.00 609 GLY A C 1
ATOM 3045 O O . GLY A 1 633 ? 246.853 180.229 211.859 1.00 600.00 609 GLY A O 1
ATOM 3046 N N . ALA A 1 634 ? 247.448 178.997 210.073 1.00 600.00 610 ALA A N 1
ATOM 3047 C CA . ALA A 1 634 ? 246.283 179.381 209.286 1.00 600.00 610 ALA A CA 1
ATOM 3048 C C . ALA A 1 634 ? 245.127 178.430 209.569 1.00 600.00 610 ALA A C 1
ATOM 3049 O O . ALA A 1 634 ? 245.326 177.220 209.711 1.00 600.00 610 ALA A O 1
ATOM 3051 N N . LEU A 1 635 ? 243.917 178.980 209.648 1.00 600.00 611 LEU A N 1
ATOM 3052 C CA . LEU A 1 635 ? 242.713 178.195 209.895 1.00 600.00 611 LEU A CA 1
ATOM 3053 C C . LEU A 1 635 ? 241.736 178.373 208.742 1.00 600.00 611 LEU A C 1
ATOM 3054 O O . LEU A 1 635 ? 241.395 179.504 208.379 1.00 600.00 611 LEU A O 1
ATOM 3056 N N . PHE A 1 636 ? 241.274 177.256 208.184 1.00 600.00 612 PHE A N 1
ATOM 3057 C CA . PHE A 1 636 ? 240.322 177.250 207.081 1.00 600.00 612 PHE A CA 1
ATOM 3058 C C . PHE A 1 636 ? 239.040 176.588 207.553 1.00 600.00 612 PHE A C 1
ATOM 3059 O O . PHE A 1 636 ? 239.078 175.494 208.124 1.00 600.00 612 PHE A O 1
ATOM 3061 N N . TYR A 1 637 ? 237.908 177.241 207.318 1.00 600.00 613 TYR A N 1
ATOM 3062 C CA . TYR A 1 637 ? 236.624 176.673 207.697 1.00 600.00 613 TYR A CA 1
ATOM 3063 C C . TYR A 1 637 ? 235.644 176.788 206.541 1.00 600.00 613 TYR A C 1
ATOM 3064 O O . TYR A 1 637 ? 235.660 177.760 205.781 1.00 553.34 613 TYR A O 1
ATOM 3066 N N . PHE A 1 638 ? 234.797 175.770 206.408 1.00 600.00 614 PHE A N 1
ATOM 3067 C CA . PHE A 1 638 ? 233.850 175.686 205.309 1.00 600.00 614 PHE A CA 1
ATOM 3068 C C . PHE A 1 638 ? 232.566 175.041 205.805 1.00 600.00 614 PHE A C 1
ATOM 3069 O O . PHE A 1 638 ? 232.575 174.253 206.754 1.00 600.00 614 PHE A O 1
ATOM 3071 N N . GLY A 1 639 ? 231.460 175.388 205.154 1.00 600.00 615 GLY A N 1
ATOM 3072 C CA . GLY A 1 639 ? 230.216 174.684 205.402 1.00 600.00 615 GLY A CA 1
ATOM 3073 C C . GLY A 1 639 ? 230.309 173.255 204.896 1.00 600.00 615 GLY A C 1
ATOM 3074 O O . GLY A 1 639 ? 230.905 172.981 203.854 1.00 600.00 615 GLY A O 1
ATOM 3075 N N . LEU A 1 640 ? 229.719 172.331 205.651 1.00 600.00 616 LEU A N 1
ATOM 3076 C CA . LEU A 1 640 ? 229.858 170.903 205.383 1.00 600.00 616 LEU A CA 1
ATOM 3077 C C . LEU A 1 640 ? 228.498 170.298 205.068 1.00 600.00 616 LEU A C 1
ATOM 3078 O O . LEU A 1 640 ? 227.592 170.327 205.908 1.00 600.00 616 LEU A O 1
ATOM 3080 N N . ASN A 1 641 ? 228.365 169.733 203.869 1.00 600.00 617 ASN A N 1
ATOM 3081 C CA . ASN A 1 641 ? 227.158 169.021 203.459 1.00 600.00 617 ASN A CA 1
ATOM 3082 C C . ASN A 1 641 ? 227.428 167.526 203.608 1.00 600.00 617 ASN A C 1
ATOM 3083 O O . ASN A 1 641 ? 228.142 166.935 202.791 1.00 600.00 617 ASN A O 1
ATOM 3085 N N . ILE A 1 642 ? 226.849 166.919 204.650 1.00 600.00 618 ILE A N 1
ATOM 3086 C CA . ILE A 1 642 ? 227.075 165.500 204.927 1.00 600.00 618 ILE A CA 1
ATOM 3087 C C . ILE A 1 642 ? 226.437 164.626 203.856 1.00 600.00 618 ILE A C 1
ATOM 3088 O O . ILE A 1 642 ? 227.003 163.601 203.455 1.00 600.00 618 ILE A O 1
ATOM 3090 N N . GLU A 1 643 ? 225.238 164.996 203.398 1.00 600.00 619 GLU A N 1
ATOM 3091 C CA . GLU A 1 643 ? 224.519 164.158 202.442 1.00 600.00 619 GLU A CA 1
ATOM 3092 C C . GLU A 1 643 ? 225.313 163.977 201.157 1.00 600.00 619 GLU A C 1
ATOM 3093 O O . GLU A 1 643 ? 225.284 162.902 200.547 1.00 502.17 619 GLU A O 1
ATOM 3095 N N . THR A 1 644 ? 226.024 165.017 200.727 1.00 600.00 620 THR A N 1
ATOM 3096 C CA . THR A 1 644 ? 226.824 164.952 199.516 1.00 600.00 620 THR A CA 1
ATOM 3097 C C . THR A 1 644 ? 228.320 164.918 199.785 1.00 600.00 620 THR A C 1
ATOM 3098 O O . THR A 1 644 ? 229.088 164.585 198.876 1.00 600.00 620 THR A O 1
ATOM 3100 N N . GLY A 1 645 ? 228.752 165.235 201.003 1.00 600.00 621 GLY A N 1
ATOM 3101 C CA . GLY A 1 645 ? 230.168 165.251 201.305 1.00 600.00 621 GLY A CA 1
ATOM 3102 C C . GLY A 1 645 ? 230.911 166.398 200.663 1.00 600.00 621 GLY A C 1
ATOM 3103 O O . GLY A 1 645 ? 232.098 166.264 200.365 1.00 600.00 621 GLY A O 1
ATOM 3104 N N . LEU A 1 646 ? 230.241 167.523 200.436 1.00 600.00 622 LEU A N 1
ATOM 3105 C CA . LEU A 1 646 ? 230.829 168.658 199.742 1.00 600.00 622 LEU A CA 1
ATOM 3106 C C . LEU A 1 646 ? 231.031 169.822 200.706 1.00 600.00 622 LEU A C 1
ATOM 3107 O O . LEU A 1 646 ? 230.345 169.941 201.724 1.00 600.00 622 LEU A O 1
ATOM 3109 N N . LEU A 1 647 ? 231.986 170.685 200.372 1.00 600.00 623 LEU A N 1
ATOM 3110 C CA . LEU A 1 647 ? 232.276 171.875 201.158 1.00 600.00 623 LEU A CA 1
ATOM 3111 C C . LEU A 1 647 ? 231.863 173.123 200.389 1.00 600.00 623 LEU A C 1
ATOM 3112 O O . LEU A 1 647 ? 231.926 173.162 199.157 1.00 600.00 623 LEU A O 1
ATOM 3114 N N . SER A 1 648 ? 231.438 174.150 201.124 1.00 600.00 624 SER A N 1
ATOM 3115 C CA . SER A 1 648 ? 231.024 175.403 200.507 1.00 600.00 624 SER A CA 1
ATOM 3116 C C . SER A 1 648 ? 231.260 176.544 201.487 1.00 600.00 624 SER A C 1
ATOM 3117 O O . SER A 1 648 ? 231.605 176.327 202.650 1.00 600.00 624 SER A O 1
ATOM 3119 N N . ASP A 1 649 ? 231.075 177.772 201.001 1.00 600.00 625 ASP A N 1
ATOM 3120 C CA . ASP A 1 649 ? 231.204 178.969 201.833 1.00 600.00 625 ASP A CA 1
ATOM 3121 C C . ASP A 1 649 ? 232.573 179.027 202.512 1.00 600.00 625 ASP A C 1
ATOM 3122 O O . ASP A 1 649 ? 232.690 179.236 203.721 1.00 600.00 625 ASP A O 1
ATOM 3124 N N . ARG A 1 650 ? 233.621 178.825 201.719 1.00 600.00 626 ARG A N 1
ATOM 3125 C CA . ARG A 1 650 ? 234.971 178.768 202.265 1.00 600.00 626 ARG A CA 1
ATOM 3126 C C . ARG A 1 650 ? 235.426 180.139 202.751 1.00 600.00 626 ARG A C 1
ATOM 3127 O O . ARG A 1 650 ? 235.248 181.148 202.063 1.00 600.00 626 ARG A O 1
ATOM 3129 N N . LYS A 1 651 ? 236.031 180.172 203.940 1.00 600.00 627 LYS A N 1
ATOM 3130 C CA . LYS A 1 651 ? 236.629 181.390 204.471 1.00 600.00 627 LYS A CA 1
ATOM 3131 C C . LYS A 1 651 ? 237.933 181.048 205.182 1.00 600.00 627 LYS A C 1
ATOM 3132 O O . LYS A 1 651 ? 238.103 179.940 205.699 1.00 600.00 627 LYS A O 1
ATOM 3134 N N . LYS A 1 652 ? 238.856 182.012 205.206 1.00 600.00 628 LYS A N 1
ATOM 3135 C CA . LYS A 1 652 ? 240.173 181.826 205.805 1.00 600.00 628 LYS A CA 1
ATOM 3136 C C . LYS A 1 652 ? 240.439 182.904 206.846 1.00 600.00 628 LYS A C 1
ATOM 3137 O O . LYS A 1 652 ? 240.213 184.091 206.590 1.00 600.00 628 LYS A O 1
ATOM 3139 N N . VAL A 1 653 ? 240.939 182.488 208.010 1.00 600.00 629 VAL A N 1
ATOM 3140 C CA . VAL A 1 653 ? 241.341 183.399 209.076 1.00 600.00 629 VAL A CA 1
ATOM 3141 C C . VAL A 1 653 ? 242.718 182.976 209.573 1.00 600.00 629 VAL A C 1
ATOM 3142 O O . VAL A 1 653 ? 242.966 181.784 209.789 1.00 600.00 629 VAL A O 1
ATOM 3144 N N . THR A 1 654 ? 243.617 183.942 209.743 1.00 600.00 630 THR A N 1
ATOM 3145 C CA . THR A 1 654 ? 244.944 183.672 210.283 1.00 600.00 630 THR A CA 1
ATOM 3146 C C . THR A 1 654 ? 244.936 183.935 211.783 1.00 600.00 630 THR A C 1
ATOM 3147 O O . THR A 1 654 ? 244.546 185.020 212.226 1.00 600.00 630 THR A O 1
ATOM 3149 N N . LEU A 1 655 ? 245.364 182.940 212.558 1.00 600.00 631 LEU A N 1
ATOM 3150 C CA . LEU A 1 655 ? 245.369 183.032 214.012 1.00 600.00 631 LEU A CA 1
ATOM 3151 C C . LEU A 1 655 ? 246.741 183.355 214.586 1.00 600.00 631 LEU A C 1
ATOM 3152 O O . LEU A 1 655 ? 246.845 184.183 215.495 1.00 600.00 631 LEU A O 1
ATOM 3154 N N . GLY A 1 656 ? 247.791 182.728 214.076 1.00 600.00 632 GLY A N 1
ATOM 3155 C CA . GLY A 1 656 ? 249.117 182.953 214.608 1.00 600.00 632 GLY A CA 1
ATOM 3156 C C . GLY A 1 656 ? 250.181 182.390 213.694 1.00 600.00 632 GLY A C 1
ATOM 3157 O O . GLY A 1 656 ? 249.939 182.141 212.513 1.00 600.00 632 GLY A O 1
ATOM 3158 N N . THR A 1 657 ? 251.375 182.194 214.258 1.00 600.00 633 THR A N 1
ATOM 3159 C CA . THR A 1 657 ? 252.502 181.650 213.513 1.00 600.00 633 THR A CA 1
ATOM 3160 C C . THR A 1 657 ? 252.861 180.227 213.913 1.00 600.00 633 THR A C 1
ATOM 3161 O O . THR A 1 657 ? 253.711 179.612 213.258 1.00 600.00 633 THR A O 1
ATOM 3163 N N . GLN A 1 658 ? 252.242 179.691 214.954 1.00 600.00 634 GLN A N 1
ATOM 3164 C CA . GLN A 1 658 ? 252.523 178.359 215.459 1.00 600.00 634 GLN A CA 1
ATOM 3165 C C . GLN A 1 658 ? 251.463 177.371 214.988 1.00 600.00 634 GLN A C 1
ATOM 3166 O O . GLN A 1 658 ? 250.369 177.766 214.575 1.00 600.00 634 GLN A O 1
ATOM 3168 N N . PRO A 1 659 ? 251.767 176.071 215.025 1.00 600.00 635 PRO A N 1
ATOM 3169 C CA . PRO A 1 659 ? 250.798 175.065 214.565 1.00 600.00 635 PRO A CA 1
ATOM 3170 C C . PRO A 1 659 ? 249.487 175.139 215.337 1.00 600.00 635 PRO A C 1
ATOM 3171 O O . PRO A 1 659 ? 249.472 175.352 216.551 1.00 600.00 635 PRO A O 1
ATOM 3175 N N . THR A 1 660 ? 248.379 174.952 214.621 1.00 600.00 636 THR A N 1
ATOM 3176 C CA . THR A 1 660 ? 247.044 175.017 215.205 1.00 600.00 636 THR A CA 1
ATOM 3177 C C . THR A 1 660 ? 246.369 173.649 215.159 1.00 600.00 636 THR A C 1
ATOM 3178 O O . THR A 1 660 ? 246.413 172.959 214.136 1.00 600.00 636 THR A O 1
ATOM 3180 N N . VAL A 1 661 ? 245.736 173.268 216.270 1.00 600.00 637 VAL A N 1
ATOM 3181 C CA . VAL A 1 661 ? 245.052 171.985 216.406 1.00 600.00 637 VAL A CA 1
ATOM 3182 C C . VAL A 1 661 ? 243.573 172.237 216.673 1.00 600.00 637 VAL A C 1
ATOM 3183 O O . VAL A 1 661 ? 243.221 173.084 217.501 1.00 600.00 637 VAL A O 1
ATOM 3185 N N . LEU A 1 662 ? 242.707 171.487 215.993 1.00 562.01 638 LEU A N 1
ATOM 3186 C CA . LEU A 1 662 ? 241.262 171.662 216.094 1.00 600.00 638 LEU A CA 1
ATOM 3187 C C . LEU A 1 662 ? 240.623 170.459 216.777 1.00 600.00 638 LEU A C 1
ATOM 3188 O O . LEU A 1 662 ? 240.809 169.321 216.334 1.00 600.00 638 LEU A O 1
ATOM 3190 N N . ARG A 1 663 ? 239.854 170.711 217.840 1.00 600.00 639 ARG A N 1
ATOM 3191 C CA . ARG A 1 663 ? 239.086 169.662 218.506 1.00 600.00 639 ARG A CA 1
ATOM 3192 C C . ARG A 1 663 ? 237.728 170.203 218.945 1.00 600.00 639 ARG A C 1
ATOM 3193 O O . ARG A 1 663 ? 237.625 171.348 219.395 1.00 598.83 639 ARG A O 1
ATOM 3195 N N . THR A 1 664 ? 236.688 169.372 218.818 1.00 600.00 640 THR A N 1
ATOM 3196 C CA . THR A 1 664 ? 235.336 169.751 219.223 1.00 590.31 640 THR A CA 1
ATOM 3197 C C . THR A 1 664 ? 235.132 169.523 220.720 1.00 600.00 640 THR A C 1
ATOM 3198 O O . THR A 1 664 ? 235.698 168.598 221.309 1.00 600.00 640 THR A O 1
ATOM 3200 N N . PHE A 1 665 ? 234.305 170.374 221.336 1.00 600.00 641 PHE A N 1
ATOM 3201 C CA . PHE A 1 665 ? 233.927 170.212 222.735 1.00 600.00 641 PHE A CA 1
ATOM 3202 C C . PHE A 1 665 ? 232.463 170.596 222.938 1.00 600.00 641 PHE A C 1
ATOM 3203 O O . PHE A 1 665 ? 231.889 171.370 222.167 1.00 600.00 641 PHE A O 1
ATOM 3205 N N . ARG A 1 666 ? 231.868 170.052 224.004 1.00 600.00 642 ARG A N 1
ATOM 3206 C CA . ARG A 1 666 ? 230.482 170.322 224.383 1.00 600.00 642 ARG A CA 1
ATOM 3207 C C . ARG A 1 666 ? 230.463 171.020 225.737 1.00 600.00 642 ARG A C 1
ATOM 3208 O O . ARG A 1 666 ? 230.977 170.479 226.722 1.00 600.00 642 ARG A O 1
ATOM 3210 N N . SER A 1 667 ? 229.854 172.205 225.791 1.00 600.00 643 SER A N 1
ATOM 3211 C CA . SER A 1 667 ? 229.778 172.967 227.033 1.00 600.00 643 SER A CA 1
ATOM 3212 C C . SER A 1 667 ? 228.611 173.942 226.948 1.00 600.00 643 SER A C 1
ATOM 3213 O O . SER A 1 667 ? 228.180 174.325 225.858 1.00 600.00 643 SER A O 1
ATOM 3215 N N . LEU A 1 668 ? 228.103 174.337 228.120 1.00 600.00 644 LEU A N 1
ATOM 3216 C CA . LEU A 1 668 ? 227.021 175.324 228.215 1.00 600.00 644 LEU A CA 1
ATOM 3217 C C . LEU A 1 668 ? 225.795 174.915 227.403 1.00 600.00 644 LEU A C 1
ATOM 3218 O O . LEU A 1 668 ? 225.090 175.766 226.852 1.00 600.00 644 LEU A O 1
ATOM 3220 N N . SER A 1 669 ? 225.542 173.610 227.308 1.00 600.00 645 SER A N 1
ATOM 3221 C CA . SER A 1 669 ? 224.421 173.036 226.565 1.00 600.00 645 SER A CA 1
ATOM 3222 C C . SER A 1 669 ? 224.543 173.184 225.050 1.00 600.00 645 SER A C 1
ATOM 3223 O O . SER A 1 669 ? 223.551 172.976 224.340 1.00 600.00 645 SER A O 1
ATOM 3225 N N . THR A 1 670 ? 225.718 173.535 224.526 1.00 600.00 646 THR A N 1
ATOM 3226 C CA . THR A 1 670 ? 225.898 173.690 223.086 1.00 600.00 646 THR A CA 1
ATOM 3227 C C . THR A 1 670 ? 227.219 173.059 222.663 1.00 600.00 646 THR A C 1
ATOM 3228 O O . THR A 1 670 ? 228.040 172.664 223.495 1.00 600.00 646 THR A O 1
ATOM 3230 N N . THR A 1 671 ? 227.423 172.968 221.349 1.00 600.00 647 THR A N 1
ATOM 3231 C CA . THR A 1 671 ? 228.633 172.396 220.771 1.00 600.00 647 THR A CA 1
ATOM 3232 C C . THR A 1 671 ? 229.459 173.495 220.113 1.00 600.00 647 THR A C 1
ATOM 3233 O O . THR A 1 671 ? 228.919 174.340 219.393 1.00 600.00 647 THR A O 1
ATOM 3235 N N . ASN A 1 672 ? 230.771 173.480 220.358 1.00 600.00 648 ASN A N 1
ATOM 3236 C CA . ASN A 1 672 ? 231.677 174.477 219.798 1.00 600.00 648 ASN A CA 1
ATOM 3237 C C . ASN A 1 672 ? 233.015 173.824 219.475 1.00 600.00 648 ASN A C 1
ATOM 3238 O O . ASN A 1 672 ? 233.222 172.630 219.713 1.00 600.00 648 ASN A O 1
ATOM 3240 N N . VAL A 1 673 ? 233.937 174.620 218.935 1.00 600.00 649 VAL A N 1
ATOM 3241 C CA . VAL A 1 673 ? 235.262 174.140 218.561 1.00 600.00 649 VAL A CA 1
ATOM 3242 C C . VAL A 1 673 ? 236.318 175.044 219.176 1.00 600.00 649 VAL A C 1
ATOM 3243 O O . VAL A 1 673 ? 236.188 176.272 219.152 1.00 600.00 649 VAL A O 1
ATOM 3245 N N . PHE A 1 674 ? 237.371 174.437 219.714 1.00 600.00 650 PHE A N 1
ATOM 3246 C CA . PHE A 1 674 ? 238.507 175.175 220.245 1.00 600.00 650 PHE A CA 1
ATOM 3247 C C . PHE A 1 674 ? 239.713 174.947 219.343 1.00 600.00 650 PHE A C 1
ATOM 3248 O O . PHE A 1 674 ? 240.086 173.799 219.073 1.00 600.00 650 PHE A O 1
ATOM 3250 N N . ALA A 1 675 ? 240.310 176.044 218.878 1.00 600.00 651 ALA A N 1
ATOM 3251 C CA . ALA A 1 675 ? 241.503 176.012 218.041 1.00 600.00 651 ALA A CA 1
ATOM 3252 C C . ALA A 1 675 ? 242.703 176.347 218.919 1.00 600.00 651 ALA A C 1
ATOM 3253 O O . ALA A 1 675 ? 242.826 177.475 219.410 1.00 600.00 651 ALA A O 1
ATOM 3255 N N . CYS A 1 676 ? 243.583 175.368 219.115 1.00 600.00 652 CYS A N 1
ATOM 3256 C CA . CYS A 1 676 ? 244.757 175.529 219.963 1.00 600.00 652 CYS A CA 1
ATOM 3257 C C . CYS A 1 676 ? 245.905 176.077 219.129 1.00 600.00 652 CYS A C 1
ATOM 3258 O O . CYS A 1 676 ? 246.319 175.447 218.152 1.00 600.00 652 CYS A O 1
ATOM 3260 N N . SER A 1 677 ? 246.430 177.232 219.522 1.00 600.00 653 SER A N 1
ATOM 3261 C CA . SER A 1 677 ? 247.515 177.862 218.781 1.00 600.00 653 SER A CA 1
ATOM 3262 C C . SER A 1 677 ? 248.220 178.853 219.700 1.00 600.00 653 SER A C 1
ATOM 3263 O O . SER A 1 677 ? 247.879 178.988 220.878 1.00 600.00 653 SER A O 1
ATOM 3265 N N . ASP A 1 678 ? 249.217 179.549 219.147 1.00 600.00 654 ASP A N 1
ATOM 3266 C CA . ASP A 1 678 ? 249.853 180.637 219.882 1.00 600.00 654 ASP A CA 1
ATOM 3267 C C . ASP A 1 678 ? 248.881 181.775 220.160 1.00 600.00 654 ASP A C 1
ATOM 3268 O O . ASP A 1 678 ? 249.141 182.596 221.047 1.00 600.00 654 ASP A O 1
ATOM 3270 N N . ARG A 1 679 ? 247.780 181.842 219.411 1.00 600.00 655 ARG A N 1
ATOM 3271 C CA . ARG A 1 679 ? 246.685 182.785 219.646 1.00 600.00 655 ARG A CA 1
ATOM 3272 C C . ARG A 1 679 ? 245.390 181.982 219.627 1.00 600.00 655 ARG A C 1
ATOM 3273 O O . ARG A 1 679 ? 244.658 181.986 218.628 1.00 600.00 655 ARG A O 1
ATOM 3275 N N . PRO A 1 680 ? 245.081 181.275 220.717 1.00 600.00 656 PRO A N 1
ATOM 3276 C CA . PRO A 1 680 ? 243.931 180.358 220.710 1.00 600.00 656 PRO A CA 1
ATOM 3277 C C . PRO A 1 680 ? 242.618 181.085 220.453 1.00 600.00 656 PRO A C 1
ATOM 3278 O O . PRO A 1 680 ? 242.435 182.238 220.847 1.00 600.00 656 PRO A O 1
ATOM 3282 N N . THR A 1 681 ? 241.690 180.393 219.788 1.00 600.00 657 THR A N 1
ATOM 3283 C CA . THR A 1 681 ? 240.393 180.980 219.472 1.00 600.00 657 THR A CA 1
ATOM 3284 C C . THR A 1 681 ? 239.284 179.947 219.620 1.00 600.00 657 THR A C 1
ATOM 3285 O O . THR A 1 681 ? 239.490 178.751 219.394 1.00 600.00 657 THR A O 1
ATOM 3287 N N . VAL A 1 682 ? 238.098 180.425 219.994 1.00 600.00 658 VAL A N 1
ATOM 3288 C CA . VAL A 1 682 ? 236.899 179.598 220.078 1.00 600.00 658 VAL A CA 1
ATOM 3289 C C . VAL A 1 682 ? 235.990 179.944 218.907 1.00 600.00 658 VAL A C 1
ATOM 3290 O O . VAL A 1 682 ? 235.730 181.124 218.637 1.00 600.00 658 VAL A O 1
ATOM 3292 N N . ILE A 1 683 ? 235.519 178.913 218.211 1.00 600.00 659 ILE A N 1
ATOM 3293 C CA . ILE A 1 683 ? 234.563 179.051 217.120 1.00 600.00 659 ILE A CA 1
ATOM 3294 C C . ILE A 1 683 ? 233.187 178.742 217.685 1.00 600.00 659 ILE A C 1
ATOM 3295 O O . ILE A 1 683 ? 232.965 177.657 218.237 1.00 600.00 659 ILE A O 1
ATOM 3297 N N . TYR A 1 684 ? 232.263 179.688 217.549 1.00 600.00 660 TYR A N 1
ATOM 3298 C CA . TYR A 1 684 ? 230.919 179.514 218.075 1.00 600.00 660 TYR A CA 1
ATOM 3299 C C . TYR A 1 684 ? 229.937 180.218 217.151 1.00 600.00 660 TYR A C 1
ATOM 3300 O O . TYR A 1 684 ? 230.321 181.026 216.304 1.00 600.00 660 TYR A O 1
ATOM 3302 N N . SER A 1 685 ? 228.657 179.908 217.327 1.00 600.00 661 SER A N 1
ATOM 3303 C CA . SER A 1 685 ? 227.603 180.467 216.494 1.00 600.00 661 SER A CA 1
ATOM 3304 C C . SER A 1 685 ? 226.741 181.427 217.301 1.00 600.00 661 SER A C 1
ATOM 3305 O O . SER A 1 685 ? 226.350 181.129 218.434 1.00 600.00 661 SER A O 1
ATOM 3307 N N . SER A 1 686 ? 226.449 182.581 216.706 1.00 600.00 662 SER A N 1
ATOM 3308 C CA . SER A 1 686 ? 225.572 183.578 217.302 1.00 600.00 662 SER A CA 1
ATOM 3309 C C . SER A 1 686 ? 224.630 184.069 216.217 1.00 600.00 662 SER A C 1
ATOM 3310 O O . SER A 1 686 ? 225.079 184.432 215.125 1.00 600.00 662 SER A O 1
ATOM 3312 N N . ASN A 1 687 ? 223.329 184.058 216.508 1.00 600.00 663 ASN A N 1
ATOM 3313 C CA . ASN A 1 687 ? 222.315 184.448 215.530 1.00 600.00 663 ASN A CA 1
ATOM 3314 C C . ASN A 1 687 ? 222.422 183.607 214.260 1.00 600.00 663 ASN A C 1
ATOM 3315 O O . ASN A 1 687 ? 222.234 184.104 213.148 1.00 600.00 663 ASN A O 1
ATOM 3317 N N . HIS A 1 688 ? 222.757 182.327 214.425 1.00 600.00 664 HIS A N 1
ATOM 3318 C CA . HIS A 1 688 ? 222.876 181.381 213.320 1.00 600.00 664 HIS A CA 1
ATOM 3319 C C . HIS A 1 688 ? 224.044 181.689 212.391 1.00 600.00 664 HIS A C 1
ATOM 3320 O O . HIS A 1 688 ? 224.046 181.252 211.236 1.00 600.00 664 HIS A O 1
ATOM 3322 N N . LYS A 1 689 ? 225.037 182.442 212.857 1.00 600.00 665 LYS A N 1
ATOM 3323 C CA . LYS A 1 689 ? 226.220 182.747 212.067 1.00 600.00 665 LYS A CA 1
ATOM 3324 C C . LYS A 1 689 ? 227.462 182.537 212.921 1.00 600.00 665 LYS A C 1
ATOM 3325 O O . LYS A 1 689 ? 227.451 182.790 214.127 1.00 600.00 665 LYS A O 1
ATOM 3327 N N . LEU A 1 690 ? 228.535 182.071 212.287 1.00 600.00 666 LEU A N 1
ATOM 3328 C CA . LEU A 1 690 ? 229.761 181.766 213.013 1.00 600.00 666 LEU A CA 1
ATOM 3329 C C . LEU A 1 690 ? 230.517 183.040 213.367 1.00 600.00 666 LEU A C 1
ATOM 3330 O O . LEU A 1 690 ? 230.622 183.966 212.558 1.00 600.00 666 LEU A O 1
ATOM 3332 N N . VAL A 1 691 ? 231.046 183.078 214.590 1.00 600.00 667 VAL A N 1
ATOM 3333 C CA . VAL A 1 691 ? 231.895 184.166 215.062 1.00 600.00 667 VAL A CA 1
ATOM 3334 C C . VAL A 1 691 ? 233.190 183.558 215.585 1.00 600.00 667 VAL A C 1
ATOM 3335 O O . VAL A 1 691 ? 233.160 182.584 216.347 1.00 600.00 667 VAL A O 1
ATOM 3337 N N . PHE A 1 692 ? 234.323 184.127 215.171 1.00 600.00 668 PHE A N 1
ATOM 3338 C CA . PHE A 1 692 ? 235.650 183.644 215.548 1.00 600.00 668 PHE A CA 1
ATOM 3339 C C . PHE A 1 692 ? 236.269 184.649 216.512 1.00 600.00 668 PHE A C 1
ATOM 3340 O O . PHE A 1 692 ? 236.609 185.767 216.114 1.00 600.00 668 PHE A O 1
ATOM 3342 N N . SER A 1 693 ? 236.426 184.252 217.773 1.00 600.00 669 SER A N 1
ATOM 3343 C CA . SER A 1 693 ? 236.956 185.147 218.793 1.00 600.00 669 SER A CA 1
ATOM 3344 C C . SER A 1 693 ? 238.097 184.473 219.539 1.00 600.00 669 SER A C 1
ATOM 3345 O O . SER A 1 693 ? 238.044 183.271 219.816 1.00 600.00 669 SER A O 1
ATOM 3347 N N . ASN A 1 694 ? 239.122 185.255 219.876 1.00 600.00 670 ASN A N 1
ATOM 3348 C CA . ASN A 1 694 ? 240.320 184.712 220.505 1.00 600.00 670 ASN A CA 1
ATOM 3349 C C . ASN A 1 694 ? 240.014 184.212 221.917 1.00 600.00 670 ASN A C 1
ATOM 3350 O O . ASN A 1 694 ? 238.872 184.199 222.376 1.00 600.00 670 ASN A O 1
ATOM 3352 N N . VAL A 1 695 ? 241.054 183.762 222.611 1.00 600.00 671 VAL A N 1
ATOM 3353 C CA . VAL A 1 695 ? 240.937 183.312 223.992 1.00 600.00 671 VAL A CA 1
ATOM 3354 C C . VAL A 1 695 ? 241.958 184.068 224.829 1.00 600.00 671 VAL A C 1
ATOM 3355 O O . VAL A 1 695 ? 243.050 184.400 224.356 1.00 600.00 671 VAL A O 1
ATOM 3357 N N . ASN A 1 696 ? 241.600 184.341 226.082 1.00 600.00 672 ASN A N 1
ATOM 3358 C CA . ASN A 1 696 ? 242.490 185.053 226.999 1.00 600.00 672 ASN A CA 1
ATOM 3359 C C . ASN A 1 696 ? 243.450 184.086 227.698 1.00 600.00 672 ASN A C 1
ATOM 3360 O O . ASN A 1 696 ? 243.460 183.942 228.920 1.00 600.00 672 ASN A O 1
ATOM 3362 N N . LEU A 1 697 ? 244.278 183.421 226.892 1.00 600.00 673 LEU A N 1
ATOM 3363 C CA . LEU A 1 697 ? 245.283 182.493 227.395 1.00 600.00 673 LEU A CA 1
ATOM 3364 C C . LEU A 1 697 ? 246.594 182.728 226.661 1.00 600.00 673 LEU A C 1
ATOM 3365 O O . LEU A 1 697 ? 246.603 183.170 225.509 1.00 600.00 673 LEU A O 1
ATOM 3367 N N . LYS A 1 698 ? 247.707 182.423 227.335 1.00 600.00 674 LYS A N 1
ATOM 3368 C CA . LYS A 1 698 ? 249.019 182.651 226.732 1.00 600.00 674 LYS A CA 1
ATOM 3369 C C . LYS A 1 698 ? 249.196 181.829 225.460 1.00 600.00 674 LYS A C 1
ATOM 3370 O O . LYS A 1 698 ? 249.617 182.356 224.424 1.00 600.00 674 LYS A O 1
ATOM 3372 N N . GLU A 1 699 ? 248.876 180.534 225.519 1.00 600.00 675 GLU A N 1
ATOM 3373 C CA . GLU A 1 699 ? 249.015 179.653 224.363 1.00 600.00 675 GLU A CA 1
ATOM 3374 C C . GLU A 1 699 ? 248.524 178.248 224.685 1.00 600.00 675 GLU A C 1
ATOM 3375 O O . GLU A 1 699 ? 248.596 177.810 225.838 1.00 600.00 675 GLU A O 1
ATOM 3377 N N . VAL A 1 700 ? 248.023 177.534 223.677 1.00 600.00 676 VAL A N 1
ATOM 3378 C CA . VAL A 1 700 ? 247.577 176.152 223.828 1.00 600.00 676 VAL A CA 1
ATOM 3379 C C . VAL A 1 700 ? 247.989 175.370 222.588 1.00 600.00 676 VAL A C 1
ATOM 3380 O O . VAL A 1 700 ? 247.931 175.889 221.468 1.00 600.00 676 VAL A O 1
ATOM 3382 N N . ASN A 1 701 ? 248.400 174.117 222.786 1.00 600.00 677 ASN A N 1
ATOM 3383 C CA . ASN A 1 701 ? 248.775 173.236 221.685 1.00 600.00 677 ASN A CA 1
ATOM 3384 C C . ASN A 1 701 ? 247.702 172.203 221.354 1.00 600.00 677 ASN A C 1
ATOM 3385 O O . ASN A 1 701 ? 247.378 172.009 220.180 1.00 600.00 677 ASN A O 1
ATOM 3387 N N . TYR A 1 702 ? 247.145 171.531 222.362 1.00 600.00 678 TYR A N 1
ATOM 3388 C CA . TYR A 1 702 ? 246.129 170.504 222.152 1.00 600.00 678 TYR A CA 1
ATOM 3389 C C . TYR A 1 702 ? 245.046 170.647 223.216 1.00 600.00 678 TYR A C 1
ATOM 3390 O O . TYR A 1 702 ? 245.285 171.210 224.286 1.00 600.00 678 TYR A O 1
ATOM 3392 N N . MET A 1 703 ? 243.846 170.135 222.925 1.00 600.00 679 MET A N 1
ATOM 3393 C CA . MET A 1 703 ? 242.757 170.216 223.896 1.00 600.00 679 MET A CA 1
ATOM 3394 C C . MET A 1 703 ? 241.745 169.091 223.700 1.00 600.00 679 MET A C 1
ATOM 3395 O O . MET A 1 703 ? 241.722 168.420 222.665 1.00 600.00 679 MET A O 1
ATOM 3397 N N . CYS A 1 704 ? 240.873 168.922 224.696 1.00 600.00 680 CYS A N 1
ATOM 3398 C CA . CYS A 1 704 ? 239.749 167.997 224.610 1.00 600.00 680 CYS A CA 1
ATOM 3399 C C . CYS A 1 704 ? 238.646 168.461 225.554 1.00 600.00 680 CYS A C 1
ATOM 3400 O O . CYS A 1 704 ? 238.909 169.211 226.503 1.00 600.00 680 CYS A O 1
ATOM 3402 N N . PRO A 1 705 ? 237.401 168.028 225.328 1.00 600.00 681 PRO A N 1
ATOM 3403 C CA . PRO A 1 705 ? 236.319 168.373 226.260 1.00 600.00 681 PRO A CA 1
ATOM 3404 C C . PRO A 1 705 ? 236.459 167.636 227.584 1.00 600.00 681 PRO A C 1
ATOM 3405 O O . PRO A 1 705 ? 237.013 166.537 227.656 1.00 600.00 681 PRO A O 1
ATOM 3409 N N . LEU A 1 706 ? 235.935 168.257 228.641 1.00 600.00 682 LEU A N 1
ATOM 3410 C CA . LEU A 1 706 ? 235.833 167.636 229.957 1.00 600.00 682 LEU A CA 1
ATOM 3411 C C . LEU A 1 706 ? 234.394 167.742 230.439 1.00 600.00 682 LEU A C 1
ATOM 3412 O O . LEU A 1 706 ? 233.812 168.831 230.418 1.00 600.00 682 LEU A O 1
ATOM 3414 N N . ASN A 1 707 ? 233.822 166.620 230.876 1.00 600.00 683 ASN A N 1
ATOM 3415 C CA . ASN A 1 707 ? 232.472 166.600 231.436 1.00 600.00 683 ASN A CA 1
ATOM 3416 C C . ASN A 1 707 ? 232.419 165.790 232.730 1.00 600.00 683 ASN A C 1
ATOM 3417 O O . ASN A 1 707 ? 231.483 165.021 232.956 1.00 600.00 683 ASN A O 1
ATOM 3419 N N . SER A 1 708 ? 233.407 165.956 233.609 1.00 600.00 684 SER A N 1
ATOM 3420 C CA . SER A 1 708 ? 233.425 165.207 234.861 1.00 600.00 684 SER A CA 1
ATOM 3421 C C . SER A 1 708 ? 232.491 165.841 235.896 1.00 600.00 684 SER A C 1
ATOM 3422 O O . SER A 1 708 ? 231.953 166.934 235.702 1.00 600.00 684 SER A O 1
ATOM 3424 N N . ASP A 1 709 ? 232.311 165.133 237.019 1.00 600.00 685 ASP A N 1
ATOM 3425 C CA . ASP A 1 709 ? 231.432 165.618 238.085 1.00 600.00 685 ASP A CA 1
ATOM 3426 C C . ASP A 1 709 ? 231.914 166.948 238.654 1.00 600.00 685 ASP A C 1
ATOM 3427 O O . ASP A 1 709 ? 231.102 167.800 239.034 1.00 600.00 685 ASP A O 1
ATOM 3429 N N . GLY A 1 710 ? 233.229 167.136 238.744 1.00 600.00 686 GLY A N 1
ATOM 3430 C CA . GLY A 1 710 ? 233.784 168.369 239.267 1.00 600.00 686 GLY A CA 1
ATOM 3431 C C . GLY A 1 710 ? 234.086 169.384 238.184 1.00 600.00 686 GLY A C 1
ATOM 3432 O O . GLY A 1 710 ? 234.252 170.575 238.467 1.00 600.00 686 GLY A O 1
ATOM 3433 N N . TYR A 1 711 ? 234.155 168.923 236.935 1.00 600.00 687 TYR A N 1
ATOM 3434 C CA . TYR A 1 711 ? 234.414 169.789 235.782 1.00 600.00 687 TYR A CA 1
ATOM 3435 C C 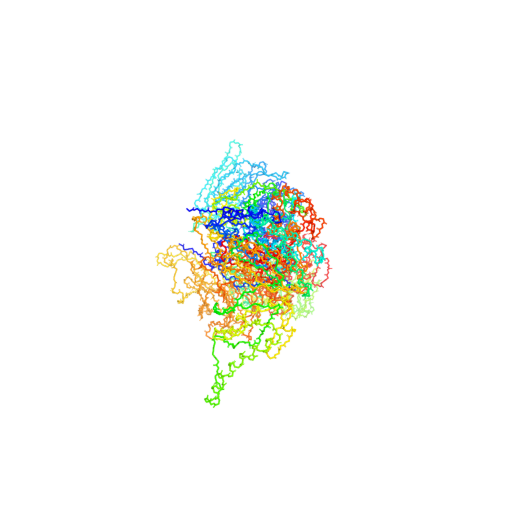. TYR A 1 711 ? 233.377 169.574 234.683 1.00 600.00 687 TYR A C 1
ATOM 3436 O O . TYR A 1 711 ? 233.717 169.196 233.558 1.00 600.00 687 TYR A O 1
ATOM 3438 N N . PRO A 1 712 ? 232.096 169.817 234.966 1.00 600.00 688 PRO A N 1
ATOM 3439 C CA . PRO A 1 712 ? 231.103 169.803 233.888 1.00 600.00 688 PRO A CA 1
ATOM 3440 C C . PRO A 1 712 ? 231.318 170.993 232.966 1.00 600.00 688 PRO A C 1
ATOM 3441 O O . PRO A 1 712 ? 231.720 172.074 233.402 1.00 600.00 688 PRO A O 1
ATOM 3445 N N . ASP A 1 713 ? 231.064 170.781 231.672 1.00 600.00 689 ASP A N 1
ATOM 3446 C CA . ASP A 1 713 ? 231.179 171.846 230.668 1.00 600.00 689 ASP A CA 1
ATOM 3447 C C . ASP A 1 713 ? 232.551 172.524 230.700 1.00 600.00 689 ASP A C 1
ATOM 3448 O O . ASP A 1 713 ? 232.657 173.751 230.643 1.00 600.00 689 ASP A O 1
ATOM 3450 N N . SER A 1 714 ? 233.613 171.725 230.785 1.00 600.00 690 SER A N 1
ATOM 3451 C CA . SER A 1 714 ? 234.966 172.241 230.965 1.00 600.00 690 SER A CA 1
ATOM 3452 C C . SER A 1 714 ? 235.869 171.852 229.798 1.00 600.00 690 SER A C 1
ATOM 3453 O O . SER A 1 714 ? 235.508 171.044 228.939 1.00 600.00 690 SER A O 1
ATOM 3455 N N . LEU A 1 715 ? 237.071 172.436 229.789 1.00 600.00 691 LEU A N 1
ATOM 3456 C CA . LEU A 1 715 ? 238.061 172.210 228.743 1.00 600.00 691 LEU A CA 1
ATOM 3457 C C . LEU A 1 715 ? 239.387 171.778 229.355 1.00 600.00 691 LEU A C 1
ATOM 3458 O O . LEU A 1 715 ? 239.779 172.262 230.422 1.00 600.00 691 LEU A O 1
ATOM 3460 N N . ALA A 1 716 ? 240.074 170.864 228.668 1.00 600.00 692 ALA A N 1
ATOM 3461 C CA . ALA A 1 716 ? 241.442 170.472 228.997 1.00 600.00 692 ALA A CA 1
ATOM 3462 C C . ALA A 1 716 ? 242.349 171.071 227.929 1.00 600.00 692 ALA A C 1
ATOM 3463 O O . ALA A 1 716 ? 242.289 170.663 226.768 1.00 600.00 692 ALA A O 1
ATOM 3465 N N . LEU A 1 717 ? 243.187 172.034 228.322 1.00 600.00 693 LEU A N 1
ATOM 3466 C CA . LEU A 1 717 ? 244.027 172.802 227.402 1.00 600.00 693 LEU A CA 1
ATOM 3467 C C . LEU A 1 717 ? 245.491 172.528 227.719 1.00 600.00 693 LEU A C 1
ATOM 3468 O O . LEU A 1 717 ? 245.984 172.927 228.779 1.00 600.00 693 LEU A O 1
ATOM 3470 N N . ALA A 1 718 ? 246.198 171.879 226.797 1.00 600.00 694 ALA A N 1
ATOM 3471 C CA . ALA A 1 718 ? 247.608 171.553 226.979 1.00 600.00 694 ALA A CA 1
ATOM 3472 C C . ALA A 1 718 ? 248.464 172.547 226.202 1.00 600.00 694 ALA A C 1
ATOM 3473 O O . ALA A 1 718 ? 248.298 172.695 224.986 1.00 600.00 694 ALA A O 1
ATOM 3475 N N . ASN A 1 719 ? 249.381 173.216 226.901 1.00 600.00 695 ASN A N 1
ATOM 3476 C CA . ASN A 1 719 ? 250.304 174.160 226.291 1.00 600.00 695 ASN A CA 1
ATOM 3477 C C . ASN A 1 719 ? 251.685 173.518 226.136 1.00 600.00 695 ASN A C 1
ATOM 3478 O O . ASN A 1 719 ? 251.847 172.301 226.262 1.00 600.00 695 ASN A O 1
ATOM 3480 N N . ASN A 1 720 ? 252.699 174.348 225.876 1.00 600.00 696 ASN A N 1
ATOM 3481 C CA . ASN A 1 720 ? 254.034 173.826 225.595 1.00 600.00 696 ASN A CA 1
ATOM 3482 C C . ASN A 1 720 ? 254.653 173.132 226.800 1.00 600.00 696 ASN A C 1
ATOM 3483 O O . ASN A 1 720 ? 255.433 172.188 226.633 1.00 600.00 696 ASN A O 1
ATOM 3485 N N . SER A 1 721 ? 254.334 173.579 228.012 1.00 600.00 697 SER A N 1
ATOM 3486 C CA . SER A 1 721 ? 254.987 173.056 229.205 1.00 600.00 697 SER A CA 1
ATOM 3487 C C . SER A 1 721 ? 254.045 172.503 230.262 1.00 600.00 697 SER A C 1
ATOM 3488 O O . SER A 1 721 ? 254.479 171.658 231.054 1.00 600.00 697 SER A O 1
ATOM 3490 N N . THR A 1 722 ? 252.789 172.944 230.320 1.00 600.00 698 THR A N 1
ATOM 3491 C CA . THR A 1 722 ? 251.883 172.515 231.377 1.00 600.00 698 THR A CA 1
ATOM 3492 C C . THR A 1 722 ? 250.509 172.203 230.798 1.00 600.00 698 THR A C 1
ATOM 3493 O O . THR A 1 722 ? 250.179 172.591 229.674 1.00 600.00 698 THR A O 1
ATOM 3495 N N . LEU A 1 723 ? 249.709 171.493 231.590 1.00 600.00 699 LEU A N 1
ATOM 3496 C CA . LEU A 1 723 ? 248.323 171.187 231.255 1.00 600.00 699 LEU A CA 1
ATOM 3497 C C . LEU A 1 723 ? 247.414 172.077 232.094 1.00 600.00 699 LEU A C 1
ATOM 3498 O O . LEU A 1 723 ? 247.512 172.083 233.326 1.00 600.00 699 LEU A O 1
ATOM 3500 N N . THR A 1 724 ? 246.531 172.820 231.429 1.00 600.00 700 THR A N 1
ATOM 3501 C CA . THR A 1 724 ? 245.602 173.732 232.087 1.00 600.00 700 THR A CA 1
ATOM 3502 C C . THR A 1 724 ? 244.206 173.118 232.105 1.00 600.00 700 THR A C 1
ATOM 3503 O O . THR A 1 724 ? 243.689 172.715 231.058 1.00 600.00 700 THR A O 1
ATOM 3505 N N . ILE A 1 725 ? 243.598 173.057 233.289 1.00 600.00 701 ILE A N 1
ATOM 3506 C CA . ILE A 1 725 ? 242.249 172.527 233.474 1.00 600.00 701 ILE A CA 1
ATOM 3507 C C . ILE A 1 725 ? 241.342 173.673 233.910 1.00 600.00 701 ILE A C 1
ATOM 3508 O O . ILE A 1 725 ? 241.641 174.359 234.896 1.00 600.00 701 ILE A O 1
ATOM 3510 N N . GLY A 1 726 ? 240.234 173.877 233.194 1.00 600.00 702 GLY A N 1
ATOM 3511 C CA . GLY A 1 726 ? 239.343 174.974 233.545 1.00 600.00 702 GLY A CA 1
ATOM 3512 C C . GLY A 1 726 ? 237.986 174.893 232.870 1.00 600.00 702 GLY A C 1
ATOM 3513 O O . GLY A 1 726 ? 237.700 173.967 232.109 1.00 600.00 702 GLY A O 1
ATOM 3514 N N . THR A 1 727 ? 237.145 175.901 233.153 1.00 600.00 703 THR A N 1
ATOM 3515 C CA . THR A 1 727 ? 235.754 175.950 232.696 1.00 600.00 703 THR A CA 1
ATOM 3516 C C . THR A 1 727 ? 235.507 177.163 231.801 1.00 600.00 703 THR A C 1
ATOM 3517 O O . THR A 1 727 ? 236.027 178.254 232.058 1.00 600.00 703 THR A O 1
ATOM 3519 N N . ILE A 1 728 ? 234.682 176.974 230.760 1.00 600.00 704 ILE A N 1
ATOM 3520 C CA . ILE A 1 728 ? 234.367 178.035 229.804 1.00 600.00 704 ILE A CA 1
ATOM 3521 C C . ILE A 1 728 ? 233.316 178.972 230.390 1.00 600.00 704 ILE A C 1
ATOM 3522 O O . ILE A 1 728 ? 232.325 178.532 230.987 1.00 600.00 704 ILE A O 1
ATOM 3524 N N . ASP A 1 729 ? 233.525 180.278 230.217 1.00 600.00 705 ASP A N 1
ATOM 3525 C CA . ASP A 1 729 ? 232.587 181.285 230.694 1.00 600.00 705 ASP A CA 1
ATOM 3526 C C . ASP A 1 729 ? 231.528 181.559 229.625 1.00 600.00 705 ASP A C 1
ATOM 3527 O O . ASP A 1 729 ? 231.540 180.967 228.544 1.00 600.00 705 ASP A O 1
ATOM 3529 N N . GLU A 1 730 ? 230.596 182.469 229.925 1.00 600.00 706 GLU A N 1
ATOM 3530 C CA . GLU A 1 730 ? 229.568 182.834 228.954 1.00 600.00 706 GLU A CA 1
ATOM 3531 C C . GLU A 1 730 ? 230.214 183.267 227.645 1.00 600.00 706 GLU A C 1
ATOM 3532 O O . GLU A 1 730 ? 231.158 184.061 227.637 1.00 600.00 706 GLU A O 1
ATOM 3534 N N . ILE A 1 731 ? 229.710 182.731 226.538 1.00 600.00 707 ILE A N 1
ATOM 3535 C CA . ILE A 1 731 ? 230.298 182.969 225.223 1.00 600.00 707 ILE A CA 1
ATOM 3536 C C . ILE A 1 731 ? 229.689 184.240 224.639 1.00 600.00 707 ILE A C 1
ATOM 3537 O O . ILE A 1 731 ? 228.517 184.261 224.255 1.00 600.00 707 ILE A O 1
ATOM 3539 N N . GLN A 1 732 ? 230.493 185.300 224.570 1.00 600.00 708 GLN A N 1
ATOM 3540 C CA . GLN A 1 732 ? 230.088 186.579 224.002 1.00 600.00 708 GLN A CA 1
ATOM 3541 C C . GLN A 1 732 ? 231.273 187.150 223.236 1.00 600.00 708 GLN A C 1
ATOM 3542 O O . GLN A 1 732 ? 232.419 186.781 223.486 1.00 600.00 708 GLN A O 1
ATOM 3544 N N . LYS A 1 733 ? 230.996 188.059 222.294 1.00 600.00 709 LYS A N 1
ATOM 3545 C CA . LYS A 1 733 ? 232.088 188.654 221.523 1.00 600.00 709 LYS A CA 1
ATOM 3546 C C . LYS A 1 733 ? 233.178 189.199 222.438 1.00 600.00 709 LYS A C 1
ATOM 3547 O O . LYS A 1 733 ? 234.371 188.985 222.194 1.00 600.00 709 LYS A O 1
ATOM 3549 N N . LEU A 1 734 ? 232.786 189.886 223.505 1.00 600.00 710 LEU A N 1
ATOM 3550 C CA . LEU A 1 734 ? 233.719 190.443 224.477 1.00 600.00 710 LEU A CA 1
ATOM 3551 C C . LEU A 1 734 ? 233.484 189.760 225.816 1.00 600.00 710 LEU A C 1
ATOM 3552 O O . LEU A 1 734 ? 232.358 189.762 226.326 1.00 600.00 710 LEU A O 1
ATOM 3554 N N . HIS A 1 735 ? 234.535 189.173 226.380 1.00 600.00 711 HIS A N 1
ATOM 3555 C CA . HIS A 1 735 ? 234.437 188.490 227.663 1.00 600.00 711 HIS A CA 1
ATOM 3556 C C . HIS A 1 735 ? 234.866 189.430 228.783 1.00 600.00 711 HIS A C 1
ATOM 3557 O O . HIS A 1 735 ? 235.782 190.240 228.609 1.00 600.00 711 HIS A O 1
ATOM 3559 N N . ILE A 1 736 ? 234.192 189.320 229.930 1.00 600.00 712 ILE A N 1
ATOM 3560 C CA . ILE A 1 736 ? 234.467 190.149 231.100 1.00 600.00 712 ILE A CA 1
ATOM 3561 C C . ILE A 1 736 ? 234.689 189.248 232.309 1.00 600.00 712 ILE A C 1
ATOM 3562 O O . ILE A 1 736 ? 233.851 188.392 232.614 1.00 600.00 712 ILE A O 1
ATOM 3564 N N . ARG A 1 737 ? 235.806 189.455 233.004 1.00 600.00 713 ARG A N 1
ATOM 3565 C CA . ARG A 1 737 ? 236.103 188.790 234.267 1.00 600.00 713 ARG A CA 1
ATOM 3566 C C . ARG A 1 737 ? 236.093 189.827 235.384 1.00 600.00 713 ARG A C 1
ATOM 3567 O O . ARG A 1 737 ? 236.566 190.951 235.196 1.00 600.00 713 ARG A O 1
ATOM 3569 N N . THR A 1 738 ? 235.555 189.457 236.546 1.00 600.00 714 THR A N 1
ATOM 3570 C CA . THR A 1 738 ? 235.385 190.388 237.656 1.00 600.00 714 THR A CA 1
ATOM 3571 C C . THR A 1 738 ? 236.266 190.003 238.839 1.00 600.00 714 THR A C 1
ATOM 3572 O O . THR A 1 738 ? 236.336 188.830 239.219 1.00 600.00 714 THR A O 1
ATOM 3574 N N . VAL A 1 739 ? 236.925 190.998 239.421 1.00 600.00 715 VAL A N 1
ATOM 3575 C CA . VAL A 1 739 ? 237.715 190.842 240.634 1.00 600.00 715 VAL A CA 1
ATOM 3576 C C . VAL A 1 739 ? 237.179 191.818 241.674 1.00 600.00 715 VAL A C 1
ATOM 3577 O O . VAL A 1 739 ? 237.541 192.995 241.679 1.00 600.00 715 VAL A O 1
ATOM 3579 N N . PRO A 1 740 ? 236.303 191.366 242.575 1.00 600.00 716 PRO A N 1
ATOM 3580 C CA . PRO A 1 740 ? 235.703 192.295 243.542 1.00 600.00 716 PRO A CA 1
ATOM 3581 C C . PRO A 1 740 ? 236.748 192.903 244.466 1.00 600.00 716 PRO A C 1
ATOM 3582 O O . PRO A 1 740 ? 237.682 192.233 244.909 1.00 600.00 716 PRO A O 1
ATOM 3586 N N . LEU A 1 741 ? 236.581 194.194 244.748 1.00 600.00 717 LEU A N 1
ATOM 3587 C CA . LEU A 1 741 ? 237.408 194.878 245.731 1.00 600.00 717 LEU A CA 1
ATOM 3588 C C . LEU A 1 741 ? 236.698 195.098 247.055 1.00 600.00 717 LEU A C 1
ATOM 3589 O O . LEU A 1 741 ? 237.351 195.069 248.103 1.00 600.00 717 LEU A O 1
ATOM 3591 N N . TYR A 1 742 ? 235.381 195.310 247.030 1.00 600.00 718 TYR A N 1
ATOM 3592 C CA . TYR A 1 742 ? 234.599 195.689 248.203 1.00 600.00 718 TYR A CA 1
ATOM 3593 C C . TYR A 1 742 ? 234.946 197.084 248.708 1.00 600.00 718 TYR A C 1
ATOM 3594 O O . TYR A 1 742 ? 234.595 197.444 249.836 1.00 600.00 718 TYR A O 1
ATOM 3596 N N . GLU A 1 743 ? 235.640 197.871 247.888 1.00 600.00 719 GLU A N 1
ATOM 3597 C CA . GLU A 1 743 ? 235.999 199.247 248.198 1.00 600.00 719 GLU A CA 1
ATOM 3598 C C . GLU A 1 743 ? 236.057 200.009 246.881 1.00 600.00 719 GLU A C 1
ATOM 3599 O O . GLU A 1 743 ? 236.122 199.408 245.808 1.00 600.00 719 GLU A O 1
ATOM 3601 N N . SER A 1 744 ? 236.032 201.341 246.964 1.00 600.00 720 SER A N 1
ATOM 3602 C CA . SER A 1 744 ? 235.906 202.169 245.764 1.00 600.00 720 SER A CA 1
ATOM 3603 C C . SER A 1 744 ? 237.204 202.248 244.964 1.00 600.00 720 SER A C 1
ATOM 3604 O O . SER A 1 744 ? 238.166 202.857 245.438 1.00 600.00 720 SER A O 1
ATOM 3606 N N . PRO A 1 745 ? 237.270 201.697 243.750 1.00 454.23 721 PRO A N 1
ATOM 3607 C CA . PRO A 1 745 ? 238.451 201.928 242.907 1.00 600.00 721 PRO A CA 1
ATOM 3608 C C . PRO A 1 745 ? 238.458 203.347 242.350 1.00 600.00 721 PRO A C 1
ATOM 3609 O O . PRO A 1 745 ? 237.429 204.022 242.282 1.00 600.00 721 PRO A O 1
ATOM 3613 N N . ARG A 1 746 ? 239.649 203.799 241.945 1.00 600.00 722 ARG A N 1
ATOM 3614 C CA . ARG A 1 746 ? 239.827 205.163 241.447 1.00 600.00 722 ARG A CA 1
ATOM 3615 C C . ARG A 1 746 ? 240.581 205.211 240.121 1.00 600.00 722 ARG A C 1
ATOM 3616 O O . ARG A 1 746 ? 240.106 205.817 239.155 1.00 600.00 722 ARG A O 1
ATOM 3618 N N . LYS A 1 747 ? 241.766 204.602 240.072 1.00 600.00 723 LYS A N 1
ATOM 3619 C CA . LYS A 1 747 ? 242.624 204.641 238.895 1.00 600.00 723 LYS A CA 1
ATOM 3620 C C . LYS A 1 747 ? 243.321 203.294 238.748 1.00 600.00 723 LYS A C 1
ATOM 3621 O O . LYS A 1 747 ? 243.447 202.536 239.711 1.00 600.00 723 LYS A O 1
ATOM 3623 N N . ILE A 1 748 ? 243.779 202.998 237.529 1.00 600.00 724 ILE A N 1
ATOM 3624 C CA . ILE A 1 748 ? 244.492 201.756 237.246 1.00 600.00 724 ILE A CA 1
ATOM 3625 C C . ILE A 1 748 ? 245.610 202.021 236.245 1.00 600.00 724 ILE A C 1
ATOM 3626 O O . ILE A 1 748 ? 245.500 202.892 235.378 1.00 600.00 724 ILE A O 1
ATOM 3628 N N . CYS A 1 749 ? 246.694 201.258 236.370 1.00 600.00 725 CYS A N 1
ATOM 3629 C CA . CYS A 1 749 ? 247.795 201.313 235.419 1.00 600.00 725 CYS A CA 1
ATOM 3630 C C . CYS A 1 749 ? 248.478 199.953 235.405 1.00 600.00 725 CYS A C 1
ATOM 3631 O O . CYS A 1 749 ? 248.238 199.109 236.270 1.00 600.00 725 CYS A O 1
ATOM 3633 N N . TYR A 1 750 ? 249.344 199.745 234.417 1.00 600.00 726 TYR A N 1
ATOM 3634 C CA . TYR A 1 750 ? 250.023 198.467 234.245 1.00 600.00 726 TYR A CA 1
ATOM 3635 C C . TYR A 1 750 ? 251.522 198.643 234.434 1.00 600.00 726 TYR A C 1
ATOM 3636 O O . TYR A 1 750 ? 252.117 199.572 233.881 1.00 600.00 726 TYR A O 1
ATOM 3638 N N . GLN A 1 751 ? 252.129 197.743 235.201 1.00 600.00 727 GLN A N 1
ATOM 3639 C CA . GLN A 1 751 ? 253.579 197.701 235.378 1.00 600.00 727 GLN A CA 1
ATOM 3640 C C . GLN A 1 751 ? 254.087 196.477 234.628 1.00 594.96 727 GLN A C 1
ATOM 3641 O O . GLN A 1 751 ? 253.940 195.346 235.098 1.00 600.00 727 GLN A O 1
ATOM 3643 N N . GLU A 1 752 ? 254.689 196.707 233.458 1.00 600.00 728 GLU A N 1
ATOM 3644 C CA . GLU A 1 752 ? 255.098 195.592 232.610 1.00 600.00 728 GLU A CA 1
ATOM 3645 C C . GLU A 1 752 ? 256.187 194.755 233.266 1.00 600.00 728 GLU A C 1
ATOM 3646 O O . GLU A 1 752 ? 256.150 193.520 233.203 1.00 600.00 728 GLU A O 1
ATOM 3648 N N . VAL A 1 753 ? 257.164 195.409 233.899 1.00 600.00 729 VAL A N 1
ATOM 3649 C CA . VAL A 1 753 ? 258.330 194.699 234.420 1.00 600.00 729 VAL A CA 1
ATOM 3650 C C . VAL A 1 753 ? 257.934 193.701 235.496 1.00 600.00 729 VAL A C 1
ATOM 3651 O O . VAL A 1 753 ? 258.556 192.640 235.629 1.00 600.00 729 VAL A O 1
ATOM 3653 N N . SER A 1 754 ? 256.915 194.022 236.286 1.00 600.00 730 SER A N 1
ATOM 3654 C CA . SER A 1 754 ? 256.500 193.176 237.390 1.00 600.00 730 SER A CA 1
ATOM 3655 C C . SER A 1 754 ? 255.303 192.310 237.040 1.00 600.00 730 SER A C 1
ATOM 3656 O O . SER A 1 754 ? 254.889 191.490 237.865 1.00 600.00 730 SER A O 1
ATOM 3658 N N . GLN A 1 755 ? 254.744 192.469 235.842 1.00 600.00 731 GLN A N 1
ATOM 3659 C CA . GLN A 1 755 ? 253.551 191.735 235.427 1.00 600.00 731 GLN A CA 1
ATOM 3660 C C . GLN A 1 755 ? 252.389 191.955 236.396 1.00 600.00 731 GLN A C 1
ATOM 3661 O O . GLN A 1 755 ? 251.704 191.015 236.802 1.00 600.00 731 GLN A O 1
ATOM 3663 N N . CYS A 1 756 ? 252.156 193.216 236.765 1.00 600.00 732 CYS A N 1
ATOM 3664 C CA . CYS A 1 756 ? 251.085 193.546 237.699 1.00 600.00 732 CYS A CA 1
ATOM 3665 C C . CYS A 1 756 ? 250.399 194.842 237.291 1.00 600.00 732 CYS A C 1
ATOM 3666 O O . CYS A 1 756 ? 250.990 195.706 236.640 1.00 538.52 732 CYS A O 1
ATOM 3668 N N . PHE A 1 757 ? 249.138 194.970 237.696 1.00 600.00 733 PHE A N 1
ATOM 3669 C CA . PHE A 1 757 ? 248.407 196.223 237.591 1.00 490.95 733 PHE A CA 1
ATOM 3670 C C . PHE A 1 757 ? 248.436 196.934 238.936 1.00 486.51 733 PHE A C 1
ATOM 3671 O O . PHE A 1 757 ? 248.376 196.295 239.990 1.00 600.00 733 PHE A O 1
ATOM 3673 N N . GLY A 1 758 ? 248.543 198.257 238.895 1.00 600.00 734 GLY A N 1
ATOM 3674 C CA . GLY A 1 758 ? 248.373 199.084 240.077 1.00 600.00 734 GLY A CA 1
ATOM 3675 C C . GLY A 1 758 ? 246.986 199.700 240.049 1.00 600.00 734 GLY A C 1
ATOM 3676 O O . GLY A 1 758 ? 246.510 200.126 238.998 1.00 600.00 734 GLY A O 1
ATOM 3677 N N . VAL A 1 759 ? 246.331 199.718 241.206 1.00 600.00 735 VAL A N 1
ATOM 3678 C CA . VAL A 1 759 ? 244.971 200.230 241.322 1.00 600.00 735 VAL A CA 1
ATOM 3679 C C . VAL A 1 759 ? 244.892 201.115 242.556 1.00 600.00 735 VAL A C 1
ATOM 3680 O O . VAL A 1 759 ? 245.337 200.718 243.637 1.00 600.00 735 VAL A O 1
ATOM 3682 N N . LEU A 1 760 ? 244.332 202.309 242.400 1.00 600.00 736 LEU A N 1
ATOM 3683 C CA . LEU A 1 760 ? 244.036 203.156 243.545 1.00 600.00 736 LEU A CA 1
ATOM 3684 C C . LEU A 1 760 ? 242.612 202.874 244.002 1.00 600.00 736 LEU A C 1
ATOM 3685 O O . LEU A 1 760 ? 241.700 202.760 243.179 1.00 600.00 736 LEU A O 1
ATOM 3687 N N . SER A 1 761 ? 242.424 202.733 245.312 1.00 600.00 737 SER A N 1
ATOM 3688 C CA . SER A 1 761 ? 241.093 202.481 245.849 1.00 600.00 737 SER A CA 1
ATOM 3689 C C . SER A 1 761 ? 240.993 203.083 247.242 1.00 600.00 737 SER A C 1
ATOM 3690 O O . SER A 1 761 ? 241.997 203.452 247.852 1.00 600.00 737 SER A O 1
ATOM 3692 N N . SER A 1 762 ? 239.764 203.180 247.750 1.00 545.71 738 SER A N 1
ATOM 3693 C CA . SER A 1 762 ? 239.548 203.763 249.066 1.00 600.00 738 SER A CA 1
ATOM 3694 C C . SER A 1 762 ? 238.437 203.030 249.805 1.00 600.00 738 SER A C 1
ATOM 3695 O O . SER A 1 762 ? 237.470 202.559 249.202 1.00 600.00 738 SER A O 1
ATOM 3697 N N . ARG A 1 763 ? 238.587 202.952 251.126 1.00 600.00 739 ARG A N 1
ATOM 3698 C CA . ARG A 1 763 ? 237.610 202.332 252.007 1.00 600.00 739 ARG A CA 1
ATOM 3699 C C . ARG A 1 763 ? 237.175 203.341 253.064 1.00 600.00 739 ARG A C 1
ATOM 3700 O O . ARG A 1 763 ? 237.877 204.316 253.343 1.00 600.00 739 ARG A O 1
ATOM 3702 N N . ILE A 1 764 ? 236.005 203.103 253.654 1.00 600.00 740 ILE A N 1
ATOM 3703 C CA . ILE A 1 764 ? 235.434 204.000 254.656 1.00 600.00 740 ILE A CA 1
ATOM 3704 C C . ILE A 1 764 ? 235.586 203.361 256.029 1.00 600.00 740 ILE A C 1
ATOM 3705 O O . ILE A 1 764 ? 235.120 202.238 256.256 1.00 600.00 740 ILE A O 1
ATOM 3707 N N . GLU A 1 765 ? 236.219 204.084 256.946 1.00 600.00 741 GLU A N 1
ATOM 3708 C CA . GLU A 1 765 ? 236.378 203.645 258.322 1.00 600.00 741 GLU A CA 1
ATOM 3709 C C . GLU A 1 765 ? 235.689 204.642 259.242 1.00 600.00 741 GLU A C 1
ATOM 3710 O O . GLU A 1 765 ? 235.608 205.834 258.937 1.00 600.00 741 GLU A O 1
ATOM 3712 N N . VAL A 1 766 ? 235.176 204.151 260.364 1.00 600.00 742 VAL A N 1
ATOM 3713 C CA . VAL A 1 766 ? 234.533 205.003 261.357 1.00 600.00 742 VAL A CA 1
ATOM 3714 C C . VAL A 1 766 ? 235.490 205.190 262.523 1.00 600.00 742 VAL A C 1
ATOM 3715 O O . VAL A 1 766 ? 236.020 204.212 263.065 1.00 600.00 742 VAL A O 1
ATOM 3717 N N . GLN A 1 767 ? 235.717 206.443 262.909 1.00 600.00 743 GLN A N 1
ATOM 3718 C CA . GLN A 1 767 ? 236.645 206.735 263.991 1.00 600.00 743 GLN A CA 1
ATOM 3719 C C . GLN A 1 767 ? 235.994 206.426 265.334 1.00 600.00 743 GLN A C 1
ATOM 3720 O O . GLN A 1 767 ? 234.857 206.835 265.592 1.00 600.00 743 GLN A O 1
ATOM 3722 N N . ASP A 1 768 ? 236.717 205.702 266.186 1.00 600.00 744 ASP A N 1
ATOM 3723 C CA . ASP A 1 768 ? 236.212 205.283 267.485 1.00 600.00 744 ASP A CA 1
ATOM 3724 C C . ASP A 1 768 ? 236.603 206.284 268.571 1.00 600.00 744 ASP A C 1
ATOM 3725 O O . ASP A 1 768 ? 237.287 207.280 268.325 1.00 600.00 744 ASP A O 1
ATOM 3727 N N . THR A 1 769 ? 236.167 206.000 269.804 1.00 600.00 745 THR A N 1
ATOM 3728 C CA . THR A 1 769 ? 236.477 206.870 270.934 1.00 600.00 745 THR A CA 1
ATOM 3729 C C . THR A 1 769 ? 237.940 206.791 271.343 1.00 600.00 745 THR A C 1
ATOM 3730 O O . THR A 1 769 ? 238.424 207.687 272.043 1.00 600.00 745 THR A O 1
ATOM 3732 N N . SER A 1 770 ? 238.650 205.740 270.934 1.00 600.00 746 SER A N 1
ATOM 3733 C CA . SER A 1 770 ? 240.063 205.611 271.262 1.00 600.00 746 SER A CA 1
ATOM 3734 C C . SER A 1 770 ? 240.951 206.473 270.378 1.00 600.00 746 SER A C 1
ATOM 3735 O O . SER A 1 770 ? 242.147 206.599 270.662 1.00 600.00 746 SER A O 1
ATOM 3737 N N . GLY A 1 771 ? 240.398 207.073 269.326 1.00 600.00 747 GLY A N 1
ATOM 3738 C CA . GLY A 1 771 ? 241.161 207.835 268.368 1.00 600.00 747 GLY A CA 1
ATOM 3739 C C . GLY A 1 771 ? 241.524 207.069 267.113 1.00 600.00 747 GLY A C 1
ATOM 3740 O O . GLY A 1 771 ? 241.864 207.691 266.100 1.00 600.00 747 GLY A O 1
ATOM 3741 N N . GLY A 1 772 ? 241.468 205.738 267.158 1.00 600.00 748 GLY A N 1
ATOM 3742 C CA . GLY A 1 772 ? 241.697 204.925 265.985 1.00 600.00 748 GLY A CA 1
ATOM 3743 C C . GLY A 1 772 ? 240.439 204.784 265.151 1.00 600.00 748 GLY A C 1
ATOM 3744 O O . GLY A 1 772 ? 239.376 205.312 265.475 1.00 600.00 748 GLY A O 1
ATOM 3745 N N . THR A 1 773 ? 240.566 204.053 264.046 1.00 600.00 749 THR A N 1
ATOM 3746 C CA . THR A 1 773 ? 239.455 203.859 263.125 1.00 600.00 749 THR A CA 1
ATOM 3747 C C . THR A 1 773 ? 239.214 202.372 262.908 1.00 600.00 749 THR A C 1
ATOM 3748 O O . THR A 1 773 ? 240.135 201.557 263.007 1.00 600.00 749 THR A O 1
ATOM 3750 N N . THR A 1 774 ? 237.963 202.022 262.611 1.00 600.00 750 THR A N 1
ATOM 3751 C CA . THR A 1 774 ? 237.595 200.642 262.319 1.00 600.00 750 THR A CA 1
ATOM 3752 C C . THR A 1 774 ? 236.879 200.579 260.979 1.00 600.00 750 THR A C 1
ATOM 3753 O O . THR A 1 774 ? 235.949 201.352 260.730 1.00 600.00 750 THR A O 1
ATOM 3755 N N . ALA A 1 775 ? 237.312 199.653 260.126 1.00 600.00 751 ALA A N 1
ATOM 3756 C CA . ALA A 1 775 ? 236.695 199.484 258.818 1.00 600.00 751 ALA A CA 1
ATOM 3757 C C . ALA A 1 775 ? 235.273 198.957 258.962 1.00 600.00 751 ALA A C 1
ATOM 3758 O O . ALA A 1 775 ? 234.995 198.084 259.788 1.00 600.00 751 ALA A O 1
ATOM 3760 N N . LEU A 1 776 ? 234.367 199.498 258.144 1.00 600.00 752 LEU A N 1
ATOM 3761 C CA . LEU A 1 776 ? 232.993 199.008 258.142 1.00 600.00 752 LEU A CA 1
ATOM 3762 C C . LEU A 1 776 ? 232.904 197.610 257.542 1.00 600.00 752 LEU A C 1
ATOM 3763 O O . LEU A 1 776 ? 232.133 196.772 258.023 1.00 600.00 752 LEU A O 1
ATOM 3765 N N . ARG A 1 777 ? 233.678 197.339 256.495 1.00 600.00 753 ARG A N 1
ATOM 3766 C CA . ARG A 1 777 ? 233.653 196.048 255.824 1.00 600.00 753 ARG A CA 1
ATOM 3767 C C . ARG A 1 777 ? 235.055 195.689 255.355 1.00 600.00 753 ARG A C 1
ATOM 3768 O O . ARG A 1 777 ? 235.862 196.580 255.064 1.00 600.00 753 ARG A O 1
ATOM 3770 N N . PRO A 1 778 ? 235.372 194.396 255.274 1.00 600.00 754 PRO A N 1
ATOM 3771 C CA . PRO A 1 778 ? 236.665 193.987 254.711 1.00 600.00 754 PRO A CA 1
ATOM 3772 C C . PRO A 1 778 ? 236.738 194.304 253.225 1.00 600.00 754 PRO A C 1
ATOM 3773 O O . PRO A 1 778 ? 235.730 194.296 252.515 1.00 600.00 754 PRO A O 1
ATOM 3777 N N . SER A 1 779 ? 237.953 194.581 252.753 1.00 600.00 755 SER A N 1
ATOM 3778 C CA . SER A 1 779 ? 238.156 194.914 251.350 1.00 600.00 755 SER A CA 1
ATOM 3779 C C . SER A 1 779 ? 239.559 194.505 250.925 1.00 600.00 755 SER A C 1
ATOM 3780 O O . SER A 1 779 ? 240.382 194.084 251.742 1.00 600.00 755 SER A O 1
ATOM 3782 N N . ALA A 1 780 ? 239.824 194.649 249.622 1.00 600.00 756 ALA A N 1
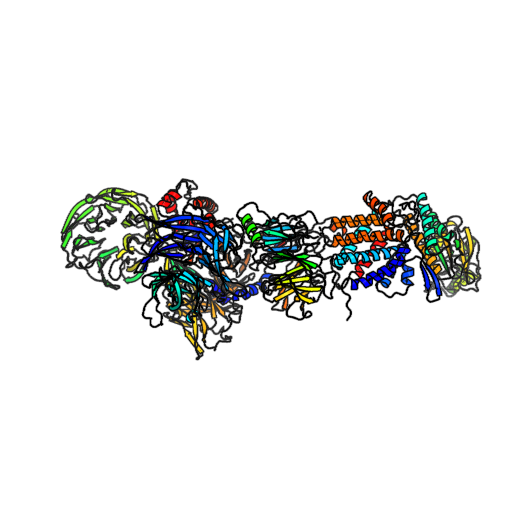ATOM 3783 C CA . ALA A 1 780 ? 241.114 194.255 249.062 1.00 600.00 756 ALA A CA 1
ATOM 3784 C C . ALA A 1 780 ? 242.283 194.931 249.769 1.00 600.00 756 ALA A C 1
ATOM 3785 O O . ALA A 1 780 ? 243.363 194.341 249.886 1.00 600.00 756 ALA A O 1
ATOM 3787 N N . SER A 1 781 ? 242.091 196.162 250.249 1.00 600.00 757 SER A N 1
ATOM 3788 C CA . SER A 1 781 ? 243.152 196.856 250.971 1.00 600.00 757 SER A CA 1
ATOM 3789 C C . SER A 1 781 ? 243.441 196.236 252.334 1.00 600.00 757 SER A C 1
ATOM 3790 O O . SER A 1 781 ? 244.501 196.506 252.909 1.00 600.00 757 SER A O 1
ATOM 3792 N N . THR A 1 782 ? 242.523 195.432 252.875 1.00 600.00 758 THR A N 1
ATOM 3793 C CA . THR A 1 782 ? 242.753 194.746 254.138 1.00 600.00 758 THR A CA 1
ATOM 3794 C C . THR A 1 782 ? 242.895 193.239 253.987 1.00 600.00 758 THR A C 1
ATOM 3795 O O . THR A 1 782 ? 243.405 192.588 254.904 1.00 600.00 758 THR A O 1
ATOM 3797 N N . GLN A 1 783 ? 242.469 192.679 252.855 1.00 600.00 759 GLN A N 1
ATOM 3798 C CA . GLN A 1 783 ? 242.542 191.250 252.589 1.00 600.00 759 GLN A CA 1
ATOM 3799 C C . GLN A 1 783 ? 243.764 190.855 251.760 1.00 600.00 759 GLN A C 1
ATOM 3800 O O . GLN A 1 783 ? 243.887 189.687 251.380 1.00 600.00 759 GLN A O 1
ATOM 3802 N N . ALA A 1 784 ? 244.668 191.793 251.479 1.00 600.00 760 ALA A N 1
ATOM 3803 C CA . ALA A 1 784 ? 245.832 191.508 250.647 1.00 600.00 760 ALA A CA 1
ATOM 3804 C C . ALA A 1 784 ? 246.806 190.568 251.355 1.00 600.00 760 ALA A C 1
ATOM 3805 O O . ALA A 1 784 ? 246.872 190.516 252.586 1.00 600.00 760 ALA A O 1
ATOM 3807 N N . LEU A 1 785 ? 247.582 189.825 250.553 1.00 600.00 761 LEU A N 1
ATOM 3808 C CA . LEU A 1 785 ? 248.569 188.898 251.108 1.00 600.00 761 LEU A CA 1
ATOM 3809 C C . LEU A 1 785 ? 249.608 189.617 251.959 1.00 600.00 761 LEU A C 1
ATOM 3810 O O . LEU A 1 785 ? 250.087 189.062 252.955 1.00 600.00 761 LEU A O 1
ATOM 3812 N N . SER A 1 786 ? 249.975 190.838 251.578 1.00 600.00 762 SER A N 1
ATOM 3813 C CA . SER A 1 786 ? 250.942 191.637 252.316 1.00 600.00 762 SER A CA 1
ATOM 3814 C C . SER A 1 786 ? 250.543 193.098 252.179 1.00 600.00 762 SER A C 1
ATOM 3815 O O . SER A 1 786 ? 249.867 193.483 251.222 1.00 600.00 762 SER A O 1
ATOM 3817 N N . SER A 1 787 ? 250.958 193.916 253.146 1.00 600.00 763 SER A N 1
ATOM 3818 C CA . SER A 1 787 ? 250.582 195.323 253.125 1.00 600.00 763 SER A CA 1
ATOM 3819 C C . SER A 1 787 ? 251.613 196.161 253.868 1.00 600.00 763 SER A C 1
ATOM 3820 O O . SER A 1 787 ? 252.430 195.645 254.634 1.00 600.00 763 SER A O 1
ATOM 3822 N N . SER A 1 788 ? 251.558 197.472 253.631 1.00 600.00 764 SER A N 1
ATOM 3823 C CA . SER A 1 788 ? 252.442 198.423 254.293 1.00 600.00 764 SER A CA 1
ATOM 3824 C C . SER A 1 788 ? 251.745 199.775 254.368 1.00 600.00 764 SER A C 1
ATOM 3825 O O . SER A 1 788 ? 250.749 200.019 253.683 1.00 600.00 764 SER A O 1
ATOM 3827 N N . VAL A 1 789 ? 252.278 200.655 255.216 1.00 600.00 765 VAL A N 1
ATOM 3828 C CA . VAL A 1 789 ? 251.727 201.990 255.422 1.00 600.00 765 VAL A CA 1
ATOM 3829 C C . VAL A 1 789 ? 252.831 203.015 255.201 1.00 600.00 765 VAL A C 1
ATOM 3830 O O . VAL A 1 789 ? 253.964 202.825 255.656 1.00 600.00 765 VAL A O 1
ATOM 3832 N N . SER A 1 790 ? 252.498 204.102 254.504 1.00 600.00 766 SER A N 1
ATOM 3833 C CA . SER A 1 790 ? 253.474 205.152 254.241 1.00 600.00 766 SER A CA 1
ATOM 3834 C C . SER A 1 790 ? 253.981 205.759 255.545 1.00 600.00 766 SER A C 1
ATOM 3835 O O . SER A 1 790 ? 253.210 206.002 256.478 1.00 600.00 766 SER A O 1
ATOM 3837 N N . SER A 1 791 ? 255.290 206.007 255.604 1.00 600.00 767 SER A N 1
ATOM 3838 C CA . SER A 1 791 ? 255.938 206.575 256.781 1.00 600.00 767 SER A CA 1
ATOM 3839 C C . SER A 1 791 ? 256.375 208.022 256.575 1.00 600.00 767 SER A C 1
ATOM 3840 O O . SER A 1 791 ? 257.062 208.581 257.437 1.00 600.00 767 SER A O 1
ATOM 3842 N N . SER A 1 792 ? 255.991 208.637 255.461 1.00 600.00 768 SER A N 1
ATOM 3843 C CA . SER A 1 792 ? 256.395 210.003 255.159 1.00 600.00 768 SER A CA 1
ATOM 3844 C C . SER A 1 792 ? 255.702 210.998 256.088 1.00 600.00 768 SER A C 1
ATOM 3845 O O . SER A 1 792 ? 254.550 210.813 256.486 1.00 600.00 768 SER A O 1
ATOM 3847 N N . LYS A 1 793 ? 256.421 212.072 256.427 1.00 600.00 769 LYS A N 1
ATOM 3848 C CA . LYS A 1 793 ? 255.921 213.110 257.323 1.00 600.00 769 LYS A CA 1
ATOM 3849 C C . LYS A 1 793 ? 255.564 214.404 256.597 1.00 600.00 769 LYS A C 1
ATOM 3850 O O . LYS A 1 793 ? 255.305 215.417 257.255 1.00 600.00 769 LYS A O 1
ATOM 3852 N N . LEU A 1 794 ? 255.537 214.389 255.260 1.00 600.00 770 LEU A N 1
ATOM 3853 C CA . LEU A 1 794 ? 255.303 215.609 254.489 1.00 600.00 770 LEU A CA 1
ATOM 3854 C C . LEU A 1 794 ? 254.020 216.321 254.908 1.00 600.00 770 LEU A C 1
ATOM 3855 O O . LEU A 1 794 ? 253.976 217.556 254.956 1.00 600.00 770 LEU A O 1
ATOM 3857 N N . PHE A 1 795 ? 252.966 215.564 255.209 1.00 600.00 771 PHE A N 1
ATOM 3858 C CA . PHE A 1 795 ? 251.667 216.134 255.548 1.00 600.00 771 PHE A CA 1
ATOM 3859 C C . PHE A 1 795 ? 251.376 216.112 257.043 1.00 600.00 771 PHE A C 1
ATOM 3860 O O . PHE A 1 795 ? 250.245 216.403 257.447 1.00 600.00 771 PHE A O 1
ATOM 3862 N N . SER A 1 796 ? 252.363 215.772 257.873 1.00 600.00 772 SER A N 1
ATOM 3863 C CA . SER A 1 796 ? 252.143 215.704 259.312 1.00 600.00 772 SER A CA 1
ATOM 3864 C C . SER A 1 796 ? 251.962 217.076 259.945 1.00 600.00 772 SER A C 1
ATOM 3865 O O . SER A 1 796 ? 251.534 217.154 261.102 1.00 600.00 772 SER A O 1
ATOM 3867 N N . SER A 1 797 ? 252.274 218.151 259.220 1.00 600.00 773 SER A N 1
ATOM 3868 C CA . SER A 1 797 ? 252.174 219.498 259.765 1.00 600.00 773 SER A CA 1
ATOM 3869 C C . SER A 1 797 ? 250.738 219.989 259.902 1.00 600.00 773 SER A C 1
ATOM 3870 O O . SER A 1 797 ? 250.521 221.030 260.530 1.00 600.00 773 SER A O 1
ATOM 3872 N N . SER A 1 798 ? 249.756 219.285 259.340 1.00 600.00 774 SER A N 1
ATOM 3873 C CA . SER A 1 798 ? 248.379 219.760 259.375 1.00 600.00 774 SER A CA 1
ATOM 3874 C C . SER A 1 798 ? 247.422 218.597 259.595 1.00 600.00 774 SER A C 1
ATOM 3875 O O . SER A 1 798 ? 247.619 217.509 259.047 1.00 600.00 774 SER A O 1
ATOM 3877 N N . THR A 1 799 ? 246.382 218.836 260.395 1.00 600.00 775 THR A N 1
ATOM 3878 C CA . THR A 1 799 ? 245.366 217.831 260.681 1.00 600.00 775 THR A CA 1
ATOM 3879 C C . THR A 1 799 ? 243.977 218.433 260.520 1.00 600.00 775 THR A C 1
ATOM 3880 O O . THR A 1 799 ? 243.801 219.654 260.494 1.00 600.00 775 THR A O 1
ATOM 3882 N N . ALA A 1 800 ? 242.983 217.553 260.430 1.00 600.00 776 ALA A N 1
ATOM 3883 C CA . ALA A 1 800 ? 241.613 217.995 260.242 1.00 600.00 776 ALA A CA 1
ATOM 3884 C C . ALA A 1 800 ? 241.057 218.602 261.532 1.00 600.00 776 ALA A C 1
ATOM 3885 O O . ALA A 1 800 ? 241.467 218.229 262.635 1.00 600.00 776 ALA A O 1
ATOM 3887 N N . PRO A 1 801 ? 240.123 219.549 261.411 1.00 600.00 777 PRO A N 1
ATOM 3888 C CA . PRO A 1 801 ? 239.429 220.071 262.602 1.00 600.00 777 PRO A CA 1
ATOM 3889 C C . PRO A 1 801 ? 238.637 219.014 263.347 1.00 600.00 777 PRO A C 1
ATOM 3890 O O . PRO A 1 801 ? 238.330 219.203 264.532 1.00 600.00 777 PRO A O 1
ATOM 3894 N N . HIS A 1 802 ? 238.276 217.920 262.682 1.00 600.00 778 HIS A N 1
ATOM 3895 C CA . HIS A 1 802 ? 237.589 216.799 263.305 1.00 600.00 778 HIS A CA 1
ATOM 3896 C C . HIS A 1 802 ? 238.485 215.572 263.401 1.00 600.00 778 HIS A C 1
ATOM 3897 O O . HIS A 1 802 ? 237.983 214.445 263.476 1.00 600.00 778 HIS A O 1
ATOM 3899 N N . GLU A 1 803 ? 239.806 215.776 263.395 1.00 600.00 779 GLU A N 1
ATOM 3900 C CA . GLU A 1 803 ? 240.746 214.660 263.399 1.00 600.00 779 GLU A CA 1
ATOM 3901 C C . GLU A 1 803 ? 240.499 213.715 264.567 1.00 600.00 779 GLU A C 1
ATOM 3902 O O . GLU A 1 803 ? 240.751 212.510 264.453 1.00 600.00 779 GLU A O 1
ATOM 3904 N N . THR A 1 804 ? 240.006 214.236 265.690 1.00 600.00 780 THR A N 1
ATOM 3905 C CA . THR A 1 804 ? 239.743 213.435 266.878 1.00 600.00 780 THR A CA 1
ATOM 3906 C C . THR A 1 804 ? 238.255 213.264 267.163 1.00 600.00 780 THR A C 1
ATOM 3907 O O . THR A 1 804 ? 237.893 212.807 268.252 1.00 600.00 780 THR A O 1
ATOM 3909 N N . SER A 1 805 ? 237.385 213.621 266.221 1.00 600.00 781 SER A N 1
ATOM 3910 C CA . SER A 1 805 ? 235.952 213.504 266.451 1.00 600.00 781 SER A CA 1
ATOM 3911 C C . SER A 1 805 ? 235.523 212.039 266.426 1.00 600.00 781 SER A C 1
ATOM 3912 O O . SER A 1 805 ? 236.224 211.167 265.909 1.00 600.00 781 SER A O 1
ATOM 3914 N N . PHE A 1 806 ? 234.347 211.773 266.991 1.00 600.00 782 PHE A N 1
ATOM 3915 C CA . PHE A 1 806 ? 233.814 210.420 267.078 1.00 600.00 782 PHE A CA 1
ATOM 3916 C C . PHE A 1 806 ? 232.631 210.237 266.137 1.00 600.00 782 PHE A C 1
ATOM 3917 O O . PHE A 1 806 ? 231.762 211.109 266.036 1.00 600.00 782 PHE A O 1
ATOM 3919 N N . GLY A 1 807 ? 232.592 209.083 265.472 1.00 600.00 783 GLY A N 1
ATOM 3920 C CA . GLY A 1 807 ? 231.497 208.730 264.596 1.00 600.00 783 GLY A CA 1
ATOM 3921 C C . GLY A 1 807 ? 231.619 209.257 263.187 1.00 600.00 783 GLY A C 1
ATOM 3922 O O . GLY A 1 807 ? 230.777 208.926 262.342 1.00 600.00 783 GLY A O 1
ATOM 3923 N N . GLU A 1 808 ? 232.637 210.064 262.908 1.00 600.00 784 GLU A N 1
ATOM 3924 C CA . GLU A 1 808 ? 232.829 210.617 261.579 1.00 600.00 784 GLU A CA 1
ATOM 3925 C C . GLU A 1 808 ? 233.459 209.573 260.668 1.00 600.00 784 GLU A C 1
ATOM 3926 O O . GLU A 1 808 ? 234.318 208.794 261.092 1.00 600.00 784 GLU A O 1
ATOM 3928 N N . GLU A 1 809 ? 233.022 209.554 259.413 1.00 600.00 785 GLU A N 1
ATOM 3929 C CA . GLU A 1 809 ? 233.586 208.632 258.439 1.00 600.00 785 GLU A CA 1
ATOM 3930 C C . GLU A 1 809 ? 234.895 209.184 257.891 1.00 600.00 785 GLU A C 1
ATOM 3931 O O . GLU A 1 809 ? 235.005 210.373 257.578 1.00 600.00 785 GLU A O 1
ATOM 3933 N N . VAL A 1 810 ? 235.893 208.311 257.784 1.00 600.00 786 VAL A N 1
ATOM 3934 C CA . VAL A 1 810 ? 237.216 208.668 257.290 1.00 600.00 786 VAL A CA 1
ATOM 3935 C C . VAL A 1 810 ? 237.497 207.833 256.052 1.00 600.00 786 VAL A C 1
ATOM 3936 O O . VAL A 1 810 ? 237.368 206.604 256.084 1.00 600.00 786 VAL A O 1
ATOM 3938 N N . GLU A 1 811 ? 237.880 208.495 254.965 1.00 600.00 787 GLU A N 1
ATOM 3939 C CA . GLU A 1 811 ? 238.226 207.802 253.733 1.00 600.00 787 GLU A CA 1
ATOM 3940 C C . GLU A 1 811 ? 239.726 207.538 253.711 1.00 600.00 787 GLU A C 1
ATOM 3941 O O . GLU A 1 811 ? 240.527 208.464 253.870 1.00 600.00 787 GLU A O 1
ATOM 3943 N N . VAL A 1 812 ? 240.102 206.275 253.521 1.00 600.00 788 VAL A N 1
ATOM 3944 C CA . VAL A 1 812 ? 241.498 205.852 253.519 1.00 600.00 788 VAL A CA 1
ATOM 3945 C C . VAL A 1 812 ? 241.829 205.282 252.148 1.00 600.00 788 VAL A C 1
ATOM 3946 O O . VAL A 1 812 ? 241.141 204.374 251.668 1.00 600.00 788 VAL A O 1
ATOM 3948 N N . HIS A 1 813 ? 242.887 205.801 251.530 1.00 600.00 789 HIS A N 1
ATOM 3949 C CA . HIS A 1 813 ? 243.298 205.396 250.193 1.00 600.00 789 HIS A CA 1
ATOM 3950 C C . HIS A 1 813 ? 244.418 204.365 250.249 1.00 600.00 789 HIS A C 1
ATOM 3951 O O . HIS A 1 813 ? 245.270 204.389 251.142 1.00 600.00 789 HIS A O 1
ATOM 3953 N N . ASN A 1 814 ? 244.413 203.461 249.271 1.00 600.00 790 ASN A N 1
ATOM 3954 C CA . ASN A 1 814 ? 245.424 202.421 249.171 1.00 600.00 790 ASN A CA 1
ATOM 3955 C C . ASN A 1 814 ? 245.760 202.170 247.710 1.00 600.00 790 ASN A C 1
ATOM 3956 O O . ASN A 1 814 ? 244.921 202.343 246.822 1.00 600.00 790 ASN A O 1
ATOM 3958 N N . LEU A 1 815 ? 247.000 201.755 247.474 1.00 600.00 791 LEU A N 1
ATOM 3959 C CA . LEU A 1 815 ? 247.447 201.311 246.162 1.00 595.12 791 LEU A CA 1
ATOM 3960 C C . LEU A 1 815 ? 247.497 199.789 246.182 1.00 600.00 791 LEU A C 1
ATOM 3961 O O . LEU A 1 815 ? 248.278 199.200 246.936 1.00 600.00 791 LEU A O 1
ATOM 3963 N N . LEU A 1 816 ? 246.651 199.159 245.376 1.00 600.00 792 LEU A N 1
ATOM 3964 C CA . LEU A 1 816 ? 246.573 197.709 245.308 1.00 600.00 792 LEU A CA 1
ATOM 3965 C C . LEU A 1 816 ? 247.401 197.218 244.131 1.00 600.00 792 LEU A C 1
ATOM 3966 O O . LEU A 1 816 ? 247.407 197.836 243.063 1.00 489.86 792 LEU A O 1
ATOM 3968 N N . ILE A 1 817 ? 248.113 196.114 244.333 1.00 600.00 793 ILE A N 1
ATOM 3969 C CA . ILE A 1 817 ? 248.882 195.469 243.275 1.00 600.00 793 ILE A CA 1
ATOM 3970 C C . ILE A 1 817 ? 248.224 194.130 242.987 1.00 600.00 793 ILE A C 1
ATOM 3971 O O . ILE A 1 817 ? 248.105 193.287 243.885 1.00 600.00 793 ILE A O 1
ATOM 3973 N N . ILE A 1 818 ? 247.800 193.934 241.737 1.00 600.00 794 ILE A N 1
ATOM 3974 C CA . ILE A 1 818 ? 247.136 192.712 241.299 1.00 600.00 794 ILE A CA 1
ATOM 3975 C C . ILE A 1 818 ? 247.918 192.100 240.142 1.00 600.00 794 ILE A C 1
ATOM 3976 O O . ILE A 1 818 ? 248.381 192.814 239.246 1.00 600.00 794 ILE A O 1
ATOM 3978 N N . ASP A 1 819 ? 248.052 190.775 240.159 1.00 600.00 795 ASP A N 1
ATOM 3979 C CA . ASP A 1 819 ? 248.806 190.072 239.126 1.00 600.00 795 ASP A CA 1
ATOM 3980 C C . ASP A 1 819 ? 248.118 190.205 237.769 1.00 600.00 795 ASP A C 1
ATOM 3981 O O . ASP A 1 819 ? 246.892 190.163 237.673 1.00 600.00 795 ASP A O 1
ATOM 3983 N N . GLN A 1 820 ? 248.912 190.356 236.706 1.00 600.00 796 GLN A N 1
ATOM 3984 C CA . GLN A 1 820 ? 248.323 190.484 235.374 1.00 600.00 796 GLN A CA 1
ATOM 3985 C C . GLN A 1 820 ? 247.741 189.176 234.851 1.00 600.00 796 GLN A C 1
ATOM 3986 O O . GLN A 1 820 ? 246.943 189.204 233.908 1.00 600.00 796 GLN A O 1
ATOM 3988 N N . HIS A 1 821 ? 248.126 188.036 235.418 1.00 600.00 797 HIS A N 1
ATOM 3989 C CA . HIS A 1 821 ? 247.653 186.745 234.931 1.00 600.00 797 HIS A CA 1
ATOM 3990 C C . HIS A 1 821 ? 246.528 186.171 235.775 1.00 600.00 797 HIS A C 1
ATOM 3991 O O . HIS A 1 821 ? 245.576 185.603 235.231 1.00 600.00 797 HIS A O 1
ATOM 3993 N N . THR A 1 822 ? 246.624 186.302 237.096 1.00 600.00 798 THR A N 1
ATOM 3994 C CA . THR A 1 822 ? 245.589 185.817 237.993 1.00 484.37 798 THR A CA 1
ATOM 3995 C C . THR A 1 822 ? 244.697 186.928 238.515 1.00 600.00 798 THR A C 1
ATOM 3996 O O . THR A 1 822 ? 243.589 186.644 238.983 1.00 600.00 798 THR A O 1
ATOM 3998 N N . PHE A 1 823 ? 245.154 188.176 238.452 1.00 600.00 799 PHE A N 1
ATOM 3999 C CA . PHE A 1 823 ? 244.374 189.318 238.911 1.00 600.00 799 PHE A CA 1
ATOM 4000 C C . PHE A 1 823 ? 244.072 189.243 240.400 1.00 600.00 799 PHE A C 1
ATOM 4001 O O . PHE A 1 823 ? 243.155 189.909 240.886 1.00 600.00 799 PHE A O 1
ATOM 4003 N N . GLU A 1 824 ? 244.826 188.427 241.131 1.00 600.00 800 GLU A N 1
ATOM 4004 C CA . GLU A 1 824 ? 244.669 188.349 242.571 1.00 600.00 800 GLU A CA 1
ATOM 4005 C C . GLU A 1 824 ? 245.362 189.536 243.229 1.00 600.00 800 GLU A C 1
ATOM 4006 O O . GLU A 1 824 ? 246.304 190.117 242.687 1.00 600.00 800 GLU A O 1
ATOM 4008 N N . VAL A 1 825 ? 244.884 189.894 244.417 1.00 600.00 801 VAL A N 1
ATOM 4009 C CA . VAL A 1 825 ? 245.437 191.024 245.157 1.00 600.00 801 VAL A CA 1
ATOM 4010 C C . VAL A 1 825 ? 246.713 190.557 245.849 1.00 600.00 801 VAL A C 1
ATOM 4011 O O . VAL A 1 825 ? 246.665 189.780 246.805 1.00 600.00 801 VAL A O 1
ATOM 4013 N N . LEU A 1 826 ? 247.860 191.035 245.368 1.00 600.00 802 LEU A N 1
ATOM 4014 C CA . LEU A 1 826 ? 249.143 190.624 245.921 1.00 600.00 802 LEU A CA 1
ATOM 4015 C C . LEU A 1 826 ? 249.583 191.505 247.081 1.00 600.00 802 LEU A C 1
ATOM 4016 O O . LEU A 1 826 ? 250.127 191.001 248.069 1.00 600.00 802 LEU A O 1
ATOM 4018 N N . HIS A 1 827 ? 249.366 192.813 246.983 1.00 600.00 803 HIS A N 1
ATOM 4019 C CA . HIS A 1 827 ? 249.860 193.728 248.000 1.00 600.00 803 HIS A CA 1
ATOM 4020 C C . HIS A 1 827 ? 248.949 194.944 248.059 1.00 600.00 803 HIS A C 1
ATOM 4021 O O . HIS A 1 827 ? 248.308 195.302 247.068 1.00 600.00 803 HIS A O 1
ATOM 4023 N N . ALA A 1 828 ? 248.888 195.573 249.231 1.00 600.00 804 ALA A N 1
ATOM 4024 C CA . ALA A 1 828 ? 248.134 196.810 249.395 1.00 600.00 804 ALA A CA 1
ATOM 4025 C C . ALA A 1 828 ? 248.954 197.787 250.220 1.00 600.00 804 ALA A C 1
ATOM 4026 O O . ALA A 1 828 ? 249.390 197.454 251.323 1.00 600.00 804 ALA A O 1
ATOM 4028 N N . HIS A 1 829 ? 249.157 198.991 249.698 1.00 600.00 805 HIS A N 1
ATOM 4029 C CA . HIS A 1 829 ? 249.915 200.024 250.392 1.00 600.00 805 HIS A CA 1
ATOM 4030 C C . HIS A 1 829 ? 248.964 201.137 250.812 1.00 600.00 805 HIS A C 1
ATOM 4031 O O . HIS A 1 829 ? 248.268 201.706 249.968 1.00 600.00 805 HIS A O 1
ATOM 4033 N N . GLN A 1 830 ? 248.946 201.455 252.105 1.00 600.00 806 GLN A N 1
ATOM 4034 C CA . GLN A 1 830 ? 248.065 202.492 252.628 1.00 600.00 806 GLN A CA 1
ATOM 4035 C C . GLN A 1 830 ? 248.777 203.839 252.651 1.00 600.00 806 GLN A C 1
ATOM 4036 O O . GLN A 1 830 ? 249.930 203.938 253.080 1.00 600.00 806 GLN A O 1
ATOM 4038 N N . PHE A 1 831 ? 248.080 204.878 252.189 1.00 600.00 807 PHE A N 1
ATOM 4039 C CA . PHE A 1 831 ? 248.625 206.227 252.162 1.00 600.00 807 PHE A CA 1
ATOM 4040 C C . PHE A 1 831 ? 248.391 206.925 253.503 1.00 600.00 807 PHE A C 1
ATOM 4041 O O . PHE A 1 831 ? 247.719 206.405 254.396 1.00 600.00 807 PHE A O 1
ATOM 4043 N N . LEU A 1 832 ? 248.948 208.125 253.643 1.00 600.00 808 LEU A N 1
ATOM 4044 C CA . LEU A 1 832 ? 248.875 208.841 254.909 1.00 600.00 808 LEU A CA 1
ATOM 4045 C C . LEU A 1 832 ? 247.456 209.335 255.173 1.00 600.00 808 LEU A C 1
ATOM 4046 O O . LEU A 1 832 ? 246.666 209.543 254.249 1.00 600.00 808 LEU A O 1
ATOM 4048 N N . GLN A 1 833 ? 247.133 209.512 256.455 1.00 600.00 809 GLN A N 1
ATOM 4049 C CA . GLN A 1 833 ? 245.826 210.042 256.823 1.00 600.00 809 GLN A CA 1
ATOM 4050 C C . GLN A 1 833 ? 245.620 211.396 256.159 1.00 600.00 809 GLN A C 1
ATOM 4051 O O . GLN A 1 833 ? 246.519 212.243 256.162 1.00 600.00 809 GLN A O 1
ATOM 4053 N N . ASN A 1 834 ? 244.443 211.587 255.563 1.00 600.00 810 ASN A N 1
ATOM 4054 C CA . ASN A 1 834 ? 244.073 212.799 254.836 1.00 600.00 810 ASN A CA 1
ATOM 4055 C C . ASN A 1 834 ? 244.808 212.961 253.510 1.00 600.00 810 ASN A C 1
ATOM 4056 O O . ASN A 1 834 ? 244.723 214.031 252.895 1.00 600.00 810 ASN A O 1
ATOM 4058 N N . GLU A 1 835 ? 245.530 211.943 253.049 1.00 600.00 811 GLU A N 1
ATOM 4059 C CA . GLU A 1 835 ? 246.204 211.989 251.756 1.00 600.00 811 GLU A CA 1
ATOM 4060 C C . GLU A 1 835 ? 245.366 211.236 250.731 1.00 600.00 811 GLU A C 1
ATOM 4061 O O . GLU A 1 835 ? 245.117 210.036 250.887 1.00 600.00 811 GLU A O 1
ATOM 4063 N N . TYR A 1 836 ? 244.944 211.937 249.682 1.00 600.00 812 TYR A N 1
ATOM 4064 C CA . TYR A 1 836 ? 244.095 211.374 248.640 1.00 600.00 812 TYR A CA 1
ATOM 4065 C C . TYR A 1 836 ? 244.917 211.164 247.378 1.00 600.00 812 TYR A C 1
ATOM 4066 O O . TYR A 1 836 ? 245.620 212.075 246.934 1.00 600.00 812 TYR A O 1
ATOM 4068 N N . ALA A 1 837 ? 244.824 209.969 246.802 1.00 600.00 813 ALA A N 1
ATOM 4069 C CA . ALA A 1 837 ? 245.529 209.644 245.568 1.00 600.00 813 ALA A CA 1
ATOM 4070 C C . ALA A 1 837 ? 244.613 209.969 244.393 1.00 600.00 813 ALA A C 1
ATOM 4071 O O . ALA A 1 837 ? 243.584 209.314 244.198 1.00 600.00 813 ALA A O 1
ATOM 4073 N N . LEU A 1 838 ? 244.990 210.978 243.609 1.00 600.00 814 LEU A N 1
ATOM 4074 C CA . LEU A 1 838 ? 244.143 211.468 242.529 1.00 600.00 814 LEU A CA 1
ATOM 4075 C C . LEU A 1 838 ? 244.463 210.846 241.176 1.00 600.00 814 LEU A C 1
ATOM 4076 O O . LEU A 1 838 ? 243.575 210.769 240.319 1.00 600.00 814 LEU A O 1
ATOM 4078 N N . SER A 1 839 ? 245.699 210.403 240.952 1.00 600.00 815 SER A N 1
ATOM 4079 C CA . SER A 1 839 ? 246.070 209.868 239.649 1.00 600.00 815 SER A CA 1
ATOM 4080 C C . SER A 1 839 ? 247.077 208.739 239.817 1.00 600.00 815 SER A C 1
ATOM 4081 O O . SER A 1 839 ? 247.786 208.655 240.823 1.00 600.00 815 SER A O 1
ATOM 4083 N N . LEU A 1 840 ? 247.142 207.878 238.802 1.00 600.00 816 LEU A N 1
ATOM 4084 C CA . LEU A 1 840 ? 248.038 206.730 238.824 1.00 600.00 816 LEU A CA 1
ATOM 4085 C C . LEU A 1 840 ? 248.501 206.412 237.409 1.00 562.86 816 LEU A C 1
ATOM 4086 O O . LEU A 1 840 ? 247.675 206.272 236.503 1.00 600.00 816 LEU A O 1
ATOM 4088 N N . VAL A 1 841 ? 249.817 206.285 237.228 1.00 600.00 817 VAL A N 1
ATOM 4089 C CA . VAL A 1 841 ? 250.402 205.880 235.954 1.00 600.00 817 VAL A CA 1
ATOM 4090 C C . VAL A 1 841 ? 251.587 204.964 236.226 1.00 600.00 817 VAL A C 1
ATOM 4091 O O . VAL A 1 841 ? 252.318 205.136 237.206 1.00 600.00 817 VAL A O 1
ATOM 4093 N N . SER A 1 842 ? 251.781 203.983 235.346 1.00 600.00 818 SER A N 1
ATOM 4094 C CA . SER A 1 842 ? 252.921 203.080 235.428 1.00 600.00 818 SER A CA 1
ATOM 4095 C C . SER A 1 842 ? 253.596 203.002 234.068 1.00 600.00 818 SER A C 1
ATOM 4096 O O . SER A 1 842 ? 252.939 202.700 233.067 1.00 600.00 818 SER A O 1
ATOM 4098 N N . CYS A 1 843 ? 254.902 203.259 234.027 1.00 543.78 819 CYS A N 1
ATOM 4099 C CA . CYS A 1 843 ? 255.591 203.321 232.743 1.00 455.63 819 CYS A CA 1
ATOM 4100 C C . CYS A 1 843 ? 257.098 203.280 232.958 1.00 600.00 819 CYS A C 1
ATOM 4101 O O . CYS A 1 843 ? 257.592 203.366 234.085 1.00 600.00 819 CYS A O 1
ATOM 4103 N N . LYS A 1 844 ? 257.822 203.156 231.846 1.00 600.00 820 LYS A N 1
ATOM 4104 C CA . LYS A 1 844 ? 259.273 203.275 231.861 1.00 600.00 820 LYS A CA 1
ATOM 4105 C C . LYS A 1 844 ? 259.656 204.740 232.014 1.00 600.00 820 LYS A C 1
ATOM 4106 O O . LYS A 1 844 ? 259.063 205.620 231.383 1.00 600.00 820 LYS A O 1
ATOM 4108 N N . LEU A 1 845 ? 260.649 205.005 232.855 1.00 600.00 821 LEU A N 1
ATOM 4109 C CA . LEU A 1 845 ? 261.066 206.369 233.149 1.00 600.00 821 LEU A CA 1
ATOM 4110 C C . LEU A 1 845 ? 262.512 206.580 232.726 1.00 600.00 821 LEU A C 1
ATOM 4111 O O . LEU A 1 845 ? 263.377 205.740 232.996 1.00 600.00 821 LEU A O 1
ATOM 4113 N N . GLY A 1 846 ? 262.767 207.710 232.069 1.00 600.00 822 GLY A N 1
ATOM 4114 C CA . GLY A 1 846 ? 264.120 208.022 231.634 1.00 600.00 822 GLY A CA 1
ATOM 4115 C C . GLY A 1 846 ? 264.647 206.966 230.683 1.00 600.00 822 GLY A C 1
ATOM 4116 O O . GLY A 1 846 ? 263.983 206.575 229.718 1.00 600.00 822 GLY A O 1
ATOM 4117 N N . LYS A 1 847 ? 265.863 206.495 230.955 1.00 600.00 823 LYS A N 1
ATOM 4118 C CA . LYS A 1 847 ? 266.475 205.414 230.197 1.00 600.00 823 LYS A CA 1
ATOM 4119 C C . LYS A 1 847 ? 266.388 204.084 230.929 1.00 600.00 823 LYS A C 1
ATOM 4120 O O . LYS A 1 847 ? 267.010 203.106 230.501 1.00 600.00 823 LYS A O 1
ATOM 4122 N N . ASP A 1 848 ? 265.630 204.032 232.021 1.00 600.00 824 ASP A N 1
ATOM 4123 C CA . ASP A 1 848 ? 265.537 202.832 232.838 1.00 600.00 824 ASP A CA 1
ATOM 4124 C C . ASP A 1 848 ? 264.468 201.910 232.267 1.00 600.00 824 ASP A C 1
ATOM 4125 O O . ASP A 1 848 ? 263.286 202.282 232.255 1.00 600.00 824 ASP A O 1
ATOM 4127 N N . PRO A 1 849 ? 264.832 200.711 231.803 1.00 600.00 825 PRO A N 1
ATOM 4128 C CA . PRO A 1 849 ? 263.827 199.781 231.260 1.00 600.00 825 PRO A CA 1
ATOM 4129 C C . PRO A 1 849 ? 262.773 199.351 232.263 1.00 600.00 825 PRO A C 1
ATOM 4130 O O . PRO A 1 849 ? 261.729 198.826 231.855 1.00 600.00 825 PRO A O 1
ATOM 4134 N N . ASN A 1 850 ? 263.010 199.538 233.557 1.00 600.00 826 ASN A N 1
ATOM 4135 C CA . ASN A 1 850 ? 262.053 199.112 234.566 1.00 518.46 826 ASN A CA 1
ATOM 4136 C C . ASN A 1 850 ? 260.866 200.065 234.602 1.00 600.00 826 ASN A C 1
ATOM 4137 O O . ASN A 1 850 ? 261.028 201.286 234.533 1.00 600.00 826 ASN A O 1
ATOM 4139 N N . THR A 1 851 ? 259.665 199.500 234.698 1.00 600.00 827 THR A N 1
ATOM 4140 C CA . THR A 1 851 ? 258.457 200.302 234.832 1.00 600.00 827 THR A CA 1
ATOM 4141 C C . THR A 1 851 ? 258.134 200.478 236.310 1.00 600.00 827 THR A C 1
ATOM 4142 O O . THR A 1 851 ? 258.290 199.549 237.106 1.00 600.00 827 THR A O 1
ATOM 4144 N N . TYR A 1 852 ? 257.690 201.676 236.675 1.00 600.00 828 TYR A N 1
ATOM 4145 C CA . TYR A 1 852 ? 257.408 202.001 238.064 1.00 600.00 828 TYR A CA 1
ATOM 4146 C C . TYR A 1 852 ? 255.968 202.470 238.214 1.00 600.00 828 TYR A C 1
ATOM 4147 O O . TYR A 1 852 ? 255.354 202.964 237.268 1.00 489.41 828 TYR A O 1
ATOM 4149 N N . PHE A 1 853 ? 255.428 202.301 239.419 1.00 600.00 829 PHE A N 1
ATOM 4150 C CA . PHE A 1 853 ? 254.113 202.829 239.759 1.00 500.05 829 PHE A CA 1
ATOM 4151 C C . PHE A 1 853 ? 254.288 204.257 240.254 1.00 600.00 829 PHE A C 1
ATOM 4152 O O . PHE A 1 853 ? 254.971 204.489 241.256 1.00 575.42 829 PHE A O 1
ATOM 4154 N N . ILE A 1 854 ? 253.681 205.213 239.562 1.00 600.00 830 ILE A N 1
ATOM 4155 C CA . ILE A 1 854 ? 253.759 206.617 239.945 1.00 600.00 830 ILE A CA 1
ATOM 4156 C C . ILE A 1 854 ? 252.369 207.056 240.382 1.00 600.00 830 ILE A C 1
ATOM 4157 O O . ILE A 1 854 ? 251.411 206.960 239.606 1.00 600.00 830 ILE A O 1
ATOM 4159 N N . VAL A 1 855 ? 252.257 207.532 241.621 1.00 600.00 831 VAL A N 1
ATOM 4160 C CA . VAL A 1 855 ? 250.980 207.921 242.208 1.00 600.00 831 VAL A CA 1
ATOM 4161 C C . VAL A 1 855 ? 251.013 209.412 242.510 1.00 600.00 831 VAL A C 1
ATOM 4162 O O . VAL A 1 855 ? 251.950 209.899 243.153 1.00 600.00 831 VAL A O 1
ATOM 4164 N N . GLY A 1 856 ? 249.986 210.129 242.059 1.00 600.00 832 GLY A N 1
ATOM 4165 C CA . GLY A 1 856 ? 249.833 211.531 242.366 1.00 600.00 832 GLY A CA 1
ATOM 4166 C C . GLY A 1 856 ? 248.846 211.688 243.503 1.00 600.00 832 GLY A C 1
ATOM 4167 O O . GLY A 1 856 ? 247.705 211.232 243.412 1.00 600.00 832 GLY A O 1
ATOM 4168 N N . THR A 1 857 ? 249.297 212.314 244.586 1.00 600.00 833 THR A N 1
ATOM 4169 C CA . THR A 1 857 ? 248.481 212.480 245.780 1.00 600.00 833 THR A CA 1
ATOM 4170 C C . THR A 1 857 ? 248.387 213.953 246.160 1.00 600.00 833 THR A C 1
ATOM 4171 O O . THR A 1 857 ? 249.147 214.797 245.677 1.00 600.00 833 THR A O 1
ATOM 4173 N N . ALA A 1 858 ? 247.447 214.248 247.058 1.00 600.00 834 ALA A N 1
ATOM 4174 C CA . ALA A 1 858 ? 247.223 215.606 247.531 1.00 545.87 834 ALA A CA 1
ATOM 4175 C C . ALA A 1 858 ? 246.748 215.565 248.975 1.00 600.00 834 ALA A C 1
ATOM 4176 O O . ALA A 1 858 ? 246.117 214.597 249.406 1.00 600.00 834 ALA A O 1
ATOM 4178 N N . MET A 1 859 ? 247.046 216.630 249.718 1.00 600.00 835 MET A N 1
ATOM 4179 C CA . MET A 1 859 ? 246.543 216.791 251.080 1.00 600.00 835 MET A CA 1
ATOM 4180 C C . MET A 1 859 ? 245.196 217.502 251.006 1.00 600.00 835 MET A C 1
ATOM 4181 O O . MET A 1 859 ? 245.128 218.676 250.627 1.00 600.00 835 MET A O 1
ATOM 4183 N N . VAL A 1 860 ? 244.126 216.800 251.374 1.00 600.00 836 VAL A N 1
ATOM 4184 C CA . VAL A 1 860 ? 242.762 217.274 251.162 1.00 600.00 836 VAL A CA 1
ATOM 4185 C C . VAL A 1 860 ? 242.034 217.345 252.496 1.00 600.00 836 VAL A C 1
ATOM 4186 O O . VAL A 1 860 ? 242.005 216.363 253.247 1.00 600.00 836 VAL A O 1
ATOM 4188 N N . TYR A 1 861 ? 241.422 218.492 252.771 1.00 600.00 837 TYR A N 1
ATOM 4189 C CA . TYR A 1 861 ? 240.549 218.644 253.922 1.00 600.00 837 TYR A CA 1
ATOM 4190 C C . TYR A 1 861 ? 239.212 219.224 253.489 1.00 600.00 837 TYR A C 1
ATOM 4191 O O . TYR A 1 861 ? 239.136 219.960 252.499 1.00 600.00 837 TYR A O 1
ATOM 4193 N N . PRO A 1 862 ? 238.137 218.897 254.213 1.00 600.00 838 PRO A N 1
ATOM 4194 C CA . PRO A 1 862 ? 236.799 219.392 253.840 1.00 600.00 838 PRO A CA 1
ATOM 4195 C C . PRO A 1 862 ? 236.693 220.903 253.719 1.00 600.00 838 PRO A C 1
ATOM 4196 O O . PRO A 1 862 ? 235.887 221.397 252.919 1.00 600.00 838 PRO A O 1
ATOM 4200 N N . GLU A 1 863 ? 237.471 221.657 254.495 1.00 600.00 839 GLU A N 1
ATOM 4201 C CA . GLU A 1 863 ? 237.371 223.110 254.466 1.00 600.00 839 GLU A CA 1
ATOM 4202 C C . GLU A 1 863 ? 238.182 223.748 253.346 1.00 600.00 839 GLU A C 1
ATOM 4203 O O . GLU A 1 863 ? 238.039 224.953 253.114 1.00 600.00 839 GLU A O 1
ATOM 4205 N N . GLU A 1 864 ? 239.025 222.989 252.653 1.00 600.00 840 GLU A N 1
ATOM 4206 C CA . GLU A 1 864 ? 239.883 223.534 251.605 1.00 600.00 840 GLU A CA 1
ATOM 4207 C C . GLU A 1 864 ? 239.253 223.245 250.249 1.00 600.00 840 GLU A C 1
ATOM 4208 O O . GLU A 1 864 ? 239.151 222.085 249.839 1.00 600.00 840 GLU A O 1
ATOM 4210 N N . ALA A 1 865 ? 238.840 224.306 249.550 1.00 600.00 841 ALA A N 1
ATOM 4211 C CA . ALA A 1 865 ? 238.238 224.130 248.232 1.00 600.00 841 ALA A CA 1
ATOM 4212 C C . ALA A 1 865 ? 239.235 223.541 247.246 1.00 600.00 841 ALA A C 1
ATOM 4213 O O . ALA A 1 865 ? 238.867 222.732 246.386 1.00 600.00 841 ALA A O 1
ATOM 4215 N N . GLU A 1 866 ? 240.501 223.934 247.353 1.00 600.00 842 GLU A N 1
ATOM 4216 C CA . GLU A 1 866 ? 241.520 223.437 246.441 1.00 600.00 842 GLU A CA 1
ATOM 4217 C C . GLU A 1 866 ? 242.824 223.186 247.187 1.00 600.00 842 GLU A C 1
ATOM 4218 O O . GLU A 1 866 ? 243.369 224.101 247.819 1.00 600.00 842 GLU A O 1
ATOM 4220 N N . PRO A 1 867 ? 243.343 221.960 247.141 1.00 600.00 843 PRO A N 1
ATOM 4221 C CA . PRO A 1 867 ? 244.610 221.663 247.819 1.00 600.00 843 PRO A CA 1
ATOM 4222 C C . PRO A 1 867 ? 245.745 222.507 247.262 1.00 600.00 843 PRO A C 1
ATOM 4223 O O . PRO A 1 867 ? 245.835 222.747 246.056 1.00 600.00 843 PRO A O 1
ATOM 4227 N N . LYS A 1 868 ? 246.615 222.965 248.159 1.00 600.00 844 LYS A N 1
ATOM 4228 C CA . LYS A 1 868 ? 247.796 223.719 247.769 1.00 600.00 844 LYS A CA 1
ATOM 4229 C C . LYS A 1 868 ? 249.069 222.889 247.826 1.00 600.00 844 LYS A C 1
ATOM 4230 O O . LYS A 1 868 ? 250.100 223.327 247.304 1.00 600.00 844 LYS A O 1
ATOM 4232 N N . GLN A 1 869 ? 249.023 221.711 248.439 1.00 600.00 845 GLN A N 1
ATOM 4233 C CA . GLN A 1 869 ? 250.197 220.866 248.582 1.00 600.00 845 GLN A CA 1
ATOM 4234 C C . GLN A 1 869 ? 249.849 219.431 248.219 1.00 600.00 845 GLN A C 1
ATOM 4235 O O . GLN A 1 869 ? 248.756 218.945 248.528 1.00 600.00 845 GLN A O 1
ATOM 4237 N N . GLY A 1 870 ? 250.787 218.764 247.560 1.00 600.00 846 GLY A N 1
ATOM 4238 C CA . GLY A 1 870 ? 250.646 217.371 247.207 1.00 600.00 846 GLY A CA 1
ATOM 4239 C C . GLY A 1 870 ? 252.006 216.805 246.871 1.00 574.34 846 GLY A C 1
ATOM 4240 O O . GLY A 1 870 ? 253.033 217.456 247.069 1.00 600.00 846 GLY A O 1
ATOM 4241 N N . ARG A 1 871 ? 252.012 215.583 246.344 1.00 600.00 847 ARG A N 1
ATOM 4242 C CA . ARG A 1 871 ? 253.287 214.962 246.012 1.00 600.00 847 ARG A CA 1
ATOM 4243 C C . ARG A 1 871 ? 253.079 213.860 244.985 1.00 600.00 847 ARG A C 1
ATOM 4244 O O . ARG A 1 871 ? 251.960 213.391 244.765 1.00 600.00 847 ARG A O 1
ATOM 4246 N N . ILE A 1 872 ? 254.181 213.452 244.362 1.00 600.00 848 ILE A N 1
ATOM 4247 C CA . ILE A 1 872 ? 254.203 212.319 243.445 1.00 600.00 848 ILE A CA 1
ATOM 4248 C C . ILE A 1 872 ? 255.101 211.253 244.055 1.00 600.00 848 ILE A C 1
ATOM 4249 O O . ILE A 1 872 ? 256.282 211.509 244.322 1.00 600.00 848 ILE A O 1
ATOM 4251 N N . VAL A 1 873 ? 254.552 210.060 244.269 1.00 600.00 849 VAL A N 1
ATOM 4252 C CA . VAL A 1 873 ? 255.267 208.965 244.916 1.00 600.00 849 VAL A CA 1
ATOM 4253 C C . VAL A 1 873 ? 255.466 207.842 243.910 1.00 600.00 849 VAL A C 1
ATOM 4254 O O . VAL A 1 873 ? 254.503 207.385 243.282 1.00 600.00 849 VAL A O 1
ATOM 4256 N N . VAL A 1 874 ? 256.707 207.385 243.773 1.00 600.00 850 VAL A N 1
ATOM 4257 C CA . VAL A 1 874 ? 257.065 206.303 242.863 1.00 600.00 850 VAL A CA 1
ATOM 4258 C C . VAL A 1 874 ? 257.308 205.045 243.684 1.00 600.00 850 VAL A C 1
ATOM 4259 O O . VAL A 1 874 ? 258.117 205.055 244.620 1.00 600.00 850 VAL A O 1
ATOM 4261 N N . PHE A 1 875 ? 256.613 203.965 243.328 1.00 600.00 851 PHE A N 1
ATOM 4262 C CA . PHE A 1 875 ? 256.747 202.669 243.978 1.00 600.00 851 PHE A CA 1
ATOM 4263 C C . PHE A 1 875 ? 257.242 201.646 242.963 1.00 600.00 851 PHE A C 1
ATOM 4264 O O . PHE A 1 875 ? 256.949 201.745 241.769 1.00 600.00 851 PHE A O 1
ATOM 4266 N N . GLN A 1 876 ? 257.973 200.644 243.446 1.00 600.00 852 GLN A N 1
ATOM 4267 C CA . GLN A 1 876 ? 258.401 199.530 242.609 1.00 600.00 852 GLN A CA 1
ATOM 4268 C C . GLN A 1 876 ? 257.962 198.230 243.262 1.00 600.00 852 GLN A C 1
ATOM 4269 O O . GLN A 1 876 ? 258.240 198.002 244.443 1.00 600.00 852 GLN A O 1
ATOM 4271 N N . TYR A 1 877 ? 257.278 197.381 242.502 1.00 600.00 853 TYR A N 1
ATOM 4272 C CA . TYR A 1 877 ? 256.830 196.088 243.002 1.00 600.00 853 TYR A CA 1
ATOM 4273 C C . TYR A 1 877 ? 257.820 195.018 242.556 1.00 600.00 853 TYR A C 1
ATOM 4274 O O . TYR A 1 877 ? 258.028 194.824 241.354 1.00 600.00 853 TYR A O 1
ATOM 4276 N N . SER A 1 878 ? 258.425 194.328 243.520 1.00 600.00 854 SER A N 1
ATOM 4277 C CA . SER A 1 878 ? 259.432 193.325 243.206 1.00 600.00 854 SER A CA 1
ATOM 4278 C C . SER A 1 878 ? 259.485 192.292 244.321 1.00 600.00 854 SER A C 1
ATOM 4279 O O . SER A 1 878 ? 259.350 192.635 245.498 1.00 600.00 854 SER A O 1
ATOM 4281 N N . ASP A 1 879 ? 259.683 191.028 243.942 1.00 600.00 855 ASP A N 1
ATOM 4282 C CA . ASP A 1 879 ? 259.833 189.936 244.904 1.00 600.00 855 ASP A CA 1
ATOM 4283 C C . ASP A 1 879 ? 258.641 189.833 245.853 1.00 600.00 855 ASP A C 1
ATOM 4284 O O . ASP A 1 879 ? 258.800 189.485 247.026 1.00 600.00 855 ASP A O 1
ATOM 4286 N N . GLY A 1 880 ? 257.443 190.154 245.367 1.00 600.00 856 GLY A N 1
ATOM 4287 C CA . GLY A 1 880 ? 256.241 190.049 246.166 1.00 600.00 856 GLY A CA 1
ATOM 4288 C C . GLY A 1 880 ? 255.944 191.227 247.072 1.00 600.00 856 GLY A C 1
ATOM 4289 O O . GLY A 1 880 ? 254.886 191.236 247.713 1.00 600.00 856 GLY A O 1
ATOM 4290 N N . LYS A 1 881 ? 256.826 192.221 247.148 1.00 600.00 857 LYS A N 1
ATOM 4291 C CA . LYS A 1 881 ? 256.643 193.372 248.024 1.00 600.00 857 LYS A CA 1
ATOM 4292 C C . LYS A 1 881 ? 256.616 194.654 247.203 1.00 600.00 857 LYS A C 1
ATOM 4293 O O . LYS A 1 881 ? 257.331 194.777 246.204 1.00 600.00 857 LYS A O 1
ATOM 4295 N N . LEU A 1 882 ? 255.789 195.612 247.626 1.00 600.00 858 LEU A N 1
ATOM 4296 C CA . LEU A 1 882 ? 255.730 196.932 247.005 1.00 600.00 858 LEU A CA 1
ATOM 4297 C C . LEU A 1 882 ? 256.569 197.889 247.846 1.00 600.00 858 LEU A C 1
ATOM 4298 O O . LEU A 1 882 ? 256.212 198.196 248.988 1.00 600.00 858 LEU A O 1
ATOM 4300 N N . GLN A 1 883 ? 257.678 198.364 247.284 1.00 600.00 859 GLN A N 1
ATOM 4301 C CA . GLN A 1 883 ? 258.616 199.225 247.995 1.00 600.00 859 GLN A CA 1
ATOM 4302 C C . GLN A 1 883 ? 258.551 200.639 247.431 1.00 600.00 859 GLN A C 1
ATOM 4303 O O . GLN A 1 883 ? 258.628 200.828 246.213 1.00 600.00 859 GLN A O 1
ATOM 4305 N N . THR A 1 884 ? 258.415 201.629 248.316 1.00 600.00 860 THR A N 1
ATOM 4306 C CA . THR A 1 884 ? 258.444 203.021 247.881 1.00 600.00 860 THR A CA 1
ATOM 4307 C C . THR A 1 884 ? 259.844 203.376 247.398 1.00 600.00 860 THR A C 1
ATOM 4308 O O . THR A 1 884 ? 260.834 203.127 248.093 1.00 600.00 860 THR A O 1
ATOM 4310 N N . VAL A 1 885 ? 259.925 203.956 246.204 1.00 600.00 861 VAL A N 1
ATOM 4311 C CA . VAL A 1 885 ? 261.208 204.327 245.611 1.00 600.00 861 VAL A CA 1
ATOM 4312 C C . VAL A 1 885 ? 261.572 205.766 245.931 1.00 600.00 861 VAL A C 1
ATOM 4313 O O . VAL A 1 885 ? 262.679 206.053 246.394 1.00 600.00 861 VAL A O 1
ATOM 4315 N N . ALA A 1 886 ? 260.656 206.693 245.669 1.00 600.00 862 ALA A N 1
ATOM 4316 C CA . ALA A 1 886 ? 260.952 208.103 245.861 1.00 600.00 862 ALA A CA 1
ATOM 4317 C C . ALA A 1 886 ? 259.649 208.874 245.978 1.00 600.00 862 ALA A C 1
ATOM 4318 O O . ALA A 1 886 ? 258.581 208.389 245.597 1.00 600.00 862 ALA A O 1
ATOM 4320 N N . GLU A 1 887 ? 259.756 210.085 246.514 1.00 600.00 863 GLU A N 1
ATOM 4321 C CA . GLU A 1 887 ? 258.627 210.998 246.601 1.00 600.00 863 GLU A CA 1
ATOM 4322 C C . GLU A 1 887 ? 259.108 212.397 246.250 1.00 600.00 863 GLU A C 1
ATOM 4323 O O . GLU A 1 887 ? 260.220 212.788 246.614 1.00 600.00 863 GLU A O 1
ATOM 4325 N N . LYS A 1 888 ? 258.272 213.144 245.535 1.00 600.00 864 LYS A N 1
ATOM 4326 C CA . LYS A 1 888 ? 258.591 214.511 245.140 1.00 600.00 864 LYS A CA 1
ATOM 4327 C C . LYS A 1 888 ? 257.427 215.405 245.531 1.00 600.00 864 LYS A C 1
ATOM 4328 O O . LYS A 1 888 ? 256.288 215.150 245.129 1.00 600.00 864 LYS A O 1
ATOM 4330 N N . GLU A 1 889 ? 257.705 216.447 246.308 1.00 600.00 865 GLU A N 1
ATOM 4331 C CA . GLU A 1 889 ? 256.664 217.392 246.685 1.00 600.00 865 GLU A CA 1
ATOM 4332 C C . GLU A 1 889 ? 256.368 218.333 245.524 1.00 600.00 865 GLU A C 1
ATOM 4333 O O . GLU A 1 889 ? 257.278 218.791 244.829 1.00 600.00 865 GLU A O 1
ATOM 4335 N N . VAL A 1 890 ? 255.083 218.617 245.313 1.00 600.00 866 VAL A N 1
ATOM 4336 C CA . VAL A 1 890 ? 254.644 219.512 244.251 1.00 578.89 866 VAL A CA 1
ATOM 4337 C C . VAL A 1 890 ? 253.706 220.561 244.831 1.00 600.00 866 VAL A C 1
ATOM 4338 O O . VAL A 1 890 ? 253.020 220.326 245.832 1.00 600.00 866 VAL A O 1
ATOM 4340 N N . LYS A 1 891 ? 253.667 221.723 244.178 1.00 528.49 867 LYS A N 1
ATOM 4341 C CA . LYS A 1 891 ? 252.845 222.848 244.631 1.00 539.84 867 LYS A CA 1
ATOM 4342 C C . LYS A 1 891 ? 251.419 222.702 244.099 1.00 600.00 867 LYS A C 1
ATOM 4343 O O . LYS A 1 891 ? 250.966 223.431 243.215 1.00 600.00 867 LYS A O 1
ATOM 4345 N N . GLY A 1 892 ? 250.705 221.739 244.670 1.00 600.00 868 GLY A N 1
ATOM 4346 C CA . GLY A 1 892 ? 249.316 221.539 244.312 1.00 600.00 868 GLY A CA 1
ATOM 4347 C C . GLY A 1 892 ? 248.950 220.077 244.181 1.00 600.00 868 GLY A C 1
ATOM 4348 O O . GLY A 1 892 ? 249.820 219.205 244.252 1.00 600.00 868 GLY A O 1
ATOM 4349 N N . ALA A 1 893 ? 247.666 219.795 243.993 1.00 600.00 869 ALA A N 1
ATOM 4350 C CA . ALA A 1 893 ? 247.208 218.423 243.848 1.00 600.00 869 ALA A CA 1
ATOM 4351 C C . ALA A 1 893 ? 247.546 217.906 242.458 1.00 600.00 869 ALA A C 1
ATOM 4352 O O . ALA A 1 893 ? 247.423 218.630 241.468 1.00 600.00 869 ALA A O 1
ATOM 4354 N N . VAL A 1 894 ? 247.963 216.647 242.384 1.00 600.00 870 VAL A N 1
ATOM 4355 C CA . VAL A 1 894 ? 248.271 216.012 241.107 1.00 600.00 870 VAL A CA 1
ATOM 4356 C C . VAL A 1 894 ? 247.005 215.342 240.597 1.00 600.00 870 VAL A C 1
ATOM 4357 O O . VAL A 1 894 ? 246.510 214.392 241.208 1.00 600.00 870 VAL A O 1
ATOM 4359 N N . TYR A 1 895 ? 246.485 215.825 239.472 1.00 600.00 871 TYR A N 1
ATOM 4360 C CA . TYR A 1 895 ? 245.250 215.286 238.918 1.00 600.00 871 TYR A CA 1
ATOM 4361 C C . TYR A 1 895 ? 245.474 214.225 237.853 1.00 600.00 871 TYR A C 1
ATOM 4362 O O . TYR A 1 895 ? 244.610 213.363 237.668 1.00 600.00 871 TYR A O 1
ATOM 4364 N N . SER A 1 896 ? 246.606 214.252 237.154 1.00 600.00 872 SER A N 1
ATOM 4365 C CA . SER A 1 896 ? 246.808 213.326 236.052 1.00 600.00 872 SER A CA 1
ATOM 4366 C C . SER A 1 896 ? 248.293 213.107 235.824 1.00 600.00 872 SER A C 1
ATOM 4367 O O . SER A 1 896 ? 249.114 213.980 236.116 1.00 600.00 872 SER A O 1
ATOM 4369 N N . MET A 1 897 ? 248.628 211.932 235.289 1.00 600.00 873 MET A N 1
ATOM 4370 C CA . MET A 1 897 ? 249.997 211.617 234.905 1.00 600.00 873 MET A CA 1
ATOM 4371 C C . MET A 1 897 ? 249.982 210.636 233.739 1.00 600.00 873 MET A C 1
ATOM 4372 O O . MET A 1 897 ? 249.150 209.726 233.698 1.00 600.00 873 MET A O 1
ATOM 4374 N N . VAL A 1 898 ? 250.910 210.823 232.798 1.00 600.00 874 VAL A N 1
ATOM 4375 C CA . VAL A 1 898 ? 250.987 210.003 231.593 1.00 600.00 874 VAL A CA 1
ATOM 4376 C C . VAL A 1 898 ? 252.450 209.762 231.245 1.00 600.00 874 VAL A C 1
ATOM 4377 O O . VAL A 1 898 ? 253.329 210.560 231.584 1.00 600.00 874 VAL A O 1
ATOM 4379 N N . GLU A 1 899 ? 252.711 208.647 230.562 1.00 600.00 875 GLU A N 1
ATOM 4380 C CA . GLU A 1 899 ? 254.024 208.403 229.981 1.00 600.00 875 GLU A CA 1
ATOM 4381 C C . GLU A 1 899 ? 254.179 209.256 228.728 1.00 600.00 875 GLU A C 1
ATOM 4382 O O . GLU A 1 899 ? 253.372 209.155 227.798 1.00 600.00 875 GLU A O 1
ATOM 4384 N N . PHE A 1 900 ? 255.214 210.090 228.697 1.00 600.00 876 PHE A N 1
ATOM 4385 C CA . PHE A 1 900 ? 255.503 210.945 227.546 1.00 600.00 876 PHE A CA 1
ATOM 4386 C C . PHE A 1 900 ? 256.934 210.678 227.093 1.00 600.00 876 PHE A C 1
ATOM 4387 O O . PHE A 1 900 ? 257.871 211.319 227.574 1.00 600.00 876 PHE A O 1
ATOM 4389 N N . ASN A 1 901 ? 257.099 209.737 226.161 1.00 541.75 877 ASN A N 1
ATOM 4390 C CA . ASN A 1 901 ? 258.413 209.429 225.594 1.00 600.00 877 ASN A CA 1
ATOM 4391 C C . ASN A 1 901 ? 259.434 209.107 226.682 1.00 600.00 877 ASN A C 1
ATOM 4392 O O . ASN A 1 901 ? 260.587 209.538 226.626 1.00 600.00 877 ASN A O 1
ATOM 4394 N N . GLY A 1 902 ? 259.005 208.354 227.691 1.00 600.00 878 GLY A N 1
ATOM 4395 C CA . GLY A 1 902 ? 259.876 208.014 228.794 1.00 489.41 878 GLY A CA 1
ATOM 4396 C C . GLY A 1 902 ? 259.983 209.065 229.875 1.00 516.54 878 GLY A C 1
ATOM 4397 O O . GLY A 1 902 ? 260.755 208.878 230.824 1.00 600.00 878 GLY A O 1
ATOM 4398 N N . LYS A 1 903 ? 259.243 210.163 229.765 1.00 527.82 879 LYS A N 1
ATOM 4399 C CA . LYS A 1 903 ? 259.226 211.212 230.770 1.00 600.00 879 LYS A CA 1
ATOM 4400 C C . LYS A 1 903 ? 257.898 211.175 231.513 1.00 600.00 879 LYS A C 1
ATOM 4401 O O . LYS A 1 903 ? 256.901 210.645 231.016 1.00 570.70 879 LYS A O 1
ATOM 4403 N N . LEU A 1 904 ? 257.889 211.732 232.719 1.00 600.00 880 LEU A N 1
ATOM 4404 C CA . LEU A 1 904 ? 256.690 211.741 233.550 1.00 600.00 880 LEU A CA 1
ATOM 4405 C C . LEU A 1 904 ? 256.003 213.092 233.393 1.00 600.00 880 LEU A C 1
ATOM 4406 O O . LEU A 1 904 ? 256.475 214.101 233.925 1.00 600.00 880 LEU A O 1
ATOM 4408 N N . LEU A 1 905 ? 254.870 213.106 232.699 1.00 600.00 881 LEU A N 1
ATOM 4409 C CA . LEU A 1 905 ? 254.086 214.319 232.510 1.00 600.00 881 LEU A CA 1
ATOM 4410 C C . LEU A 1 905 ? 252.928 214.307 233.499 1.00 600.00 881 LEU A C 1
ATOM 4411 O O . LEU A 1 905 ? 252.121 213.373 233.498 1.00 600.00 881 LEU A O 1
ATOM 4413 N N . ALA A 1 906 ? 252.841 215.341 234.334 1.00 600.00 882 ALA A N 1
ATOM 4414 C CA . ALA A 1 906 ? 251.861 215.381 235.409 1.00 600.00 882 ALA A CA 1
ATOM 4415 C C . ALA A 1 906 ? 251.099 216.697 235.394 1.00 600.00 882 ALA A C 1
ATOM 4416 O O . ALA A 1 906 ? 251.651 217.752 235.072 1.00 600.00 882 ALA A O 1
ATOM 4418 N N . SER A 1 907 ? 249.821 216.627 235.759 1.00 600.00 883 SER A N 1
ATOM 4419 C CA . SER A 1 907 ? 248.981 217.808 235.909 1.00 600.00 883 SER A CA 1
ATOM 4420 C C . SER A 1 907 ? 248.865 218.136 237.391 1.00 600.00 883 SER A C 1
ATOM 4421 O O . SER A 1 907 ? 248.400 217.306 238.177 1.00 600.00 883 SER A O 1
ATOM 4423 N N . ILE A 1 908 ? 249.280 219.342 237.768 1.00 600.00 884 ILE A N 1
ATOM 4424 C CA . ILE A 1 908 ? 249.231 219.798 239.153 1.00 600.00 884 ILE A CA 1
ATOM 4425 C C . ILE A 1 908 ? 248.369 221.050 239.187 1.00 600.00 884 ILE A C 1
ATOM 4426 O O . ILE A 1 908 ? 248.797 222.114 238.720 1.00 600.00 884 ILE A O 1
ATOM 4428 N N . ASN A 1 909 ? 247.164 220.933 239.750 1.00 600.00 885 ASN A N 1
ATOM 4429 C CA . ASN A 1 909 ? 246.210 222.038 239.766 1.00 600.00 885 ASN A CA 1
ATOM 4430 C C . ASN A 1 909 ? 246.039 222.631 238.374 1.00 600.00 885 ASN A C 1
ATOM 4431 O O . ASN A 1 909 ? 245.637 221.935 237.436 1.00 533.19 885 ASN A O 1
ATOM 4433 N N . SER A 1 910 ? 246.366 223.913 238.228 1.00 600.00 886 SER A N 1
ATOM 4434 C CA . SER A 1 910 ? 246.195 224.627 236.972 1.00 600.00 886 SER A CA 1
ATOM 4435 C C . SER A 1 910 ? 247.407 224.534 236.053 1.00 600.00 886 SER A C 1
ATOM 4436 O O . SER A 1 910 ? 247.356 225.059 234.937 1.00 600.00 886 SER A O 1
ATOM 4438 N N . THR A 1 911 ? 248.489 223.890 236.481 1.00 600.00 887 THR A N 1
ATOM 4439 C CA . THR A 1 911 ? 249.720 223.855 235.703 1.00 600.00 887 THR A CA 1
ATOM 4440 C C . THR A 1 911 ? 250.054 222.429 235.292 1.00 600.00 887 THR A C 1
ATOM 4441 O O . THR A 1 911 ? 249.914 221.493 236.084 1.00 600.00 887 THR A O 1
ATOM 4443 N N . VAL A 1 912 ? 250.500 222.272 234.049 1.00 600.00 888 VAL A N 1
ATOM 4444 C CA . VAL A 1 912 ? 250.988 220.997 233.539 1.00 600.00 888 VAL A CA 1
ATOM 4445 C C . VAL A 1 912 ? 252.507 221.041 233.568 1.00 600.00 888 VAL A C 1
ATOM 4446 O O . VAL A 1 912 ? 253.114 221.958 233.005 1.00 600.00 888 VAL A O 1
ATOM 4448 N N . ARG A 1 913 ? 253.126 220.060 234.220 1.00 600.00 889 ARG A N 1
ATOM 4449 C CA . ARG A 1 913 ? 254.573 220.043 234.382 1.00 600.00 889 ARG A CA 1
ATOM 4450 C C . ARG A 1 913 ? 255.145 218.735 233.858 1.00 600.00 889 ARG A C 1
ATOM 4451 O O . ARG A 1 913 ? 254.566 217.666 234.067 1.00 581.88 889 ARG A O 1
ATOM 4453 N N . LEU A 1 914 ? 256.289 218.825 233.184 1.00 600.00 890 LEU A N 1
ATOM 4454 C CA . LEU A 1 914 ? 256.990 217.661 232.657 1.00 600.00 890 LEU A CA 1
ATOM 4455 C C . LEU A 1 914 ? 258.203 217.383 233.533 1.00 600.00 890 LEU A C 1
ATOM 4456 O O . LEU A 1 914 ? 259.060 218.256 233.708 1.00 600.00 890 LEU A O 1
ATOM 4458 N N . TYR A 1 915 ? 258.280 216.167 234.068 1.00 600.00 891 TYR A N 1
ATOM 4459 C CA . TYR A 1 915 ? 259.338 215.773 234.988 1.00 600.00 891 TYR A CA 1
ATOM 4460 C C . TYR A 1 915 ? 260.298 214.810 234.305 1.00 600.00 891 TYR A C 1
ATOM 4461 O O . TYR A 1 915 ? 259.868 213.846 233.662 1.00 600.00 891 TYR A O 1
ATOM 4463 N N . GLU A 1 916 ? 261.591 215.076 234.453 1.00 600.00 892 GLU A N 1
ATOM 4464 C CA . GLU A 1 916 ? 262.634 214.177 233.990 1.00 600.00 892 GLU A CA 1
ATOM 4465 C C . GLU A 1 916 ? 262.951 213.165 235.086 1.00 600.00 892 GLU A C 1
ATOM 4466 O O . GLU A 1 916 ? 262.775 213.439 236.275 1.00 588.78 892 GLU A O 1
ATOM 4468 N N . TRP A 1 917 ? 263.410 211.985 234.677 1.00 600.00 893 TRP A N 1
ATOM 4469 C CA . TRP A 1 917 ? 263.749 210.910 235.605 1.00 600.00 893 TRP A CA 1
ATOM 4470 C C . TRP A 1 917 ? 265.253 210.938 235.853 1.00 600.00 893 TRP A C 1
ATOM 4471 O O . TRP A 1 917 ? 266.042 210.680 234.940 1.00 600.00 893 TRP A O 1
ATOM 4473 N N . THR A 1 918 ? 265.647 211.240 237.088 1.00 600.00 894 THR A N 1
ATOM 4474 C CA . THR A 1 918 ? 267.058 211.347 237.430 1.00 600.00 894 THR A CA 1
ATOM 4475 C C . THR A 1 918 ? 267.642 209.976 237.772 1.00 600.00 894 THR A C 1
ATOM 4476 O O . THR A 1 918 ? 266.925 208.987 237.941 1.00 600.00 894 THR A O 1
ATOM 4478 N N . THR A 1 919 ? 268.975 209.929 237.870 1.00 600.00 895 THR A N 1
ATOM 4479 C CA . THR A 1 919 ? 269.651 208.692 238.252 1.00 600.00 895 THR A CA 1
ATOM 4480 C C . THR A 1 919 ? 269.386 208.319 239.702 1.00 600.00 895 THR A C 1
ATOM 4481 O O . THR A 1 919 ? 269.629 207.171 240.089 1.00 600.00 895 THR A O 1
ATOM 4483 N N . GLU A 1 920 ? 268.913 209.261 240.510 1.00 600.00 896 GLU A N 1
ATOM 4484 C CA . GLU A 1 920 ? 268.511 208.982 241.878 1.00 600.00 896 GLU A CA 1
ATOM 4485 C C . GLU A 1 920 ? 267.078 208.492 241.967 1.00 600.00 896 GLU A C 1
ATOM 4486 O O . GLU A 1 920 ? 266.567 208.306 243.077 1.00 600.00 896 GLU A O 1
ATOM 4488 N N . LYS A 1 921 ? 266.424 208.292 240.824 1.00 600.00 897 LYS A N 1
ATOM 4489 C CA . LYS A 1 921 ? 265.045 207.820 240.779 1.00 600.00 897 LYS A CA 1
ATOM 4490 C C . LYS A 1 921 ? 264.078 208.839 241.374 1.00 600.00 897 LYS A C 1
ATOM 4491 O O . LYS A 1 921 ? 263.099 208.479 242.025 1.00 600.00 897 LYS A O 1
ATOM 4493 N N . GLU A 1 922 ? 264.350 210.121 241.152 1.00 600.00 898 GLU A N 1
ATOM 4494 C CA . GLU A 1 922 ? 263.478 211.188 241.615 1.00 600.00 898 GLU A CA 1
ATOM 4495 C C . GLU A 1 922 ? 263.034 212.034 240.431 1.00 600.00 898 GLU A C 1
ATOM 4496 O O . GLU A 1 922 ? 263.734 212.128 239.419 1.00 600.00 898 GLU A O 1
ATOM 4498 N N . LEU A 1 923 ? 261.860 212.644 240.558 1.00 600.00 899 LEU A N 1
ATOM 4499 C CA . LEU A 1 923 ? 261.316 213.476 239.495 1.00 600.00 899 LEU A CA 1
ATOM 4500 C C . LEU A 1 923 ? 261.820 214.905 239.638 1.00 600.00 899 LEU A C 1
ATOM 4501 O O . LEU A 1 923 ? 261.898 215.441 240.747 1.00 600.00 899 LEU A O 1
ATOM 4503 N N . ARG A 1 924 ? 262.166 215.520 238.509 1.00 600.00 900 ARG A N 1
ATOM 4504 C CA . ARG A 1 924 ? 262.586 216.915 238.475 1.00 600.00 900 ARG A CA 1
ATOM 4505 C C . ARG A 1 924 ? 261.888 217.607 237.315 1.00 600.00 900 ARG A C 1
ATOM 4506 O O . ARG A 1 924 ? 261.862 217.074 236.201 1.00 600.00 900 ARG A O 1
ATOM 4508 N N . THR A 1 925 ? 261.332 218.791 237.569 1.00 600.00 901 THR A N 1
ATOM 4509 C CA . THR A 1 925 ? 260.585 219.507 236.542 1.00 600.00 901 THR A CA 1
ATOM 4510 C C . THR A 1 925 ? 261.539 220.102 235.515 1.00 600.00 901 THR A C 1
ATOM 4511 O O . THR A 1 925 ? 262.517 220.766 235.872 1.00 600.00 901 THR A O 1
ATOM 4513 N N . GLU A 1 926 ? 261.245 219.874 234.238 1.00 600.00 902 GLU A N 1
ATOM 4514 C CA . GLU A 1 926 ? 262.009 220.461 233.144 1.00 600.00 902 GLU A CA 1
ATOM 4515 C C . GLU A 1 926 ? 261.287 221.606 232.451 1.00 600.00 902 GLU A C 1
ATOM 4516 O O . GLU A 1 926 ? 261.919 222.606 232.105 1.00 600.00 902 GLU A O 1
ATOM 4518 N N . CYS A 1 927 ? 259.977 221.493 232.245 1.00 600.00 903 CYS A N 1
ATOM 4519 C CA . CYS A 1 927 ? 259.213 222.535 231.571 1.00 600.00 903 CYS A CA 1
ATOM 4520 C C . CYS A 1 927 ? 257.759 222.422 232.002 1.00 600.00 903 CYS A C 1
ATOM 4521 O O . CYS A 1 927 ? 257.352 221.440 232.627 1.00 600.00 903 CYS A O 1
ATOM 4523 N N . ASN A 1 928 ? 256.969 223.434 231.648 1.00 600.00 904 ASN A N 1
ATOM 4524 C CA . ASN A 1 928 ? 255.585 223.474 232.099 1.00 600.00 904 ASN A CA 1
ATOM 4525 C C . ASN A 1 928 ? 254.745 224.326 231.156 1.00 600.00 904 ASN A C 1
ATOM 4526 O O . ASN A 1 928 ? 255.258 224.977 230.243 1.00 600.00 904 ASN A O 1
ATOM 4528 N N . HIS A 1 929 ? 253.436 224.318 231.408 1.00 600.00 905 HIS A N 1
ATOM 4529 C CA . HIS A 1 929 ? 252.467 225.111 230.661 1.00 600.00 905 HIS A CA 1
ATOM 4530 C C . HIS A 1 929 ? 251.451 225.659 231.651 1.00 600.00 905 HIS A C 1
ATOM 4531 O O . HIS A 1 929 ? 250.917 224.907 232.472 1.00 600.00 905 HIS A O 1
ATOM 4533 N N . TYR A 1 930 ? 251.187 226.966 231.578 1.00 600.00 906 TYR A N 1
ATOM 4534 C CA . TYR A 1 930 ? 250.343 227.634 232.559 1.00 600.00 906 TYR A CA 1
ATOM 4535 C C . TYR A 1 930 ? 248.986 228.069 232.029 1.00 600.00 906 TYR A C 1
ATOM 4536 O O . TYR A 1 930 ? 248.161 228.543 232.817 1.00 600.00 906 TYR A O 1
ATOM 4538 N N . ASN A 1 931 ? 248.727 227.931 230.732 1.00 600.00 907 ASN A N 1
ATOM 4539 C CA . ASN A 1 931 ? 247.488 228.449 230.152 1.00 600.00 907 ASN A CA 1
ATOM 4540 C C . ASN A 1 931 ? 246.366 227.417 230.292 1.00 600.00 907 ASN A C 1
ATOM 4541 O O . ASN A 1 931 ? 245.851 226.868 229.318 1.00 600.00 907 ASN A O 1
ATOM 4543 N N . ASN A 1 932 ? 245.974 227.174 231.543 1.00 600.00 908 ASN A N 1
ATOM 4544 C CA . ASN A 1 932 ? 244.902 226.231 231.828 1.00 600.00 908 ASN A CA 1
ATOM 4545 C C . ASN A 1 932 ? 244.170 226.654 233.094 1.00 600.00 908 ASN A C 1
ATOM 4546 O O . ASN A 1 932 ? 244.649 227.485 233.868 1.00 600.00 908 ASN A O 1
ATOM 4548 N N . ILE A 1 933 ? 242.990 226.070 233.292 1.00 600.00 909 ILE A N 1
ATOM 4549 C CA . ILE A 1 933 ? 242.248 226.243 234.539 1.00 600.00 909 ILE A CA 1
ATOM 4550 C C . ILE A 1 933 ? 242.567 225.131 235.522 1.00 600.00 909 ILE A C 1
ATOM 4551 O O . ILE A 1 933 ? 242.901 225.381 236.682 1.00 600.00 909 ILE A O 1
ATOM 4553 N N . MET A 1 934 ? 242.447 223.891 235.065 1.00 600.00 910 MET A N 1
ATOM 4554 C CA . MET A 1 934 ? 242.801 222.728 235.862 1.00 572.42 910 MET A CA 1
ATOM 4555 C C . MET A 1 934 ? 242.895 221.534 234.927 1.00 600.00 910 MET A C 1
ATOM 4556 O O . MET A 1 934 ? 241.890 221.111 234.347 1.00 600.00 910 MET A O 1
ATOM 4558 N N . ALA A 1 935 ? 244.101 221.008 234.750 1.00 600.00 911 ALA A N 1
ATOM 4559 C CA . ALA A 1 935 ? 244.320 219.893 233.839 1.00 600.00 911 ALA A CA 1
ATOM 4560 C C . ALA A 1 935 ? 243.977 218.606 234.573 1.00 600.00 911 ALA A C 1
ATOM 4561 O O . ALA A 1 935 ? 244.656 218.228 235.531 1.00 600.00 911 ALA A O 1
ATOM 4563 N N . LEU A 1 936 ? 242.914 217.938 234.136 1.00 600.00 912 LEU A N 1
ATOM 4564 C CA . LEU A 1 936 ? 242.427 216.760 234.836 1.00 600.00 912 LEU A CA 1
ATOM 4565 C C . LEU A 1 936 ? 242.934 215.451 234.250 1.00 600.00 912 LEU A C 1
ATOM 4566 O O . LEU A 1 936 ? 243.002 214.455 234.978 1.00 600.00 912 LEU A O 1
ATOM 4568 N N . TYR A 1 937 ? 243.287 215.423 232.966 1.00 600.00 913 TYR A N 1
ATOM 4569 C CA . TYR A 1 937 ? 243.663 214.186 232.296 1.00 600.00 913 TYR A CA 1
ATOM 4570 C C . TYR A 1 937 ? 244.795 214.459 231.320 1.00 600.00 913 TYR A C 1
ATOM 4571 O O . TYR A 1 937 ? 244.864 215.527 230.708 1.00 600.00 913 TYR A O 1
ATOM 4573 N N . LEU A 1 938 ? 245.680 213.476 231.176 1.00 600.00 914 LEU A N 1
ATOM 4574 C CA . LEU A 1 938 ? 246.813 213.575 230.268 1.00 600.00 914 LEU A CA 1
ATOM 4575 C C . LEU A 1 938 ? 246.955 212.275 229.495 1.00 528.52 914 LEU A C 1
ATOM 4576 O O . LEU A 1 938 ? 246.953 211.193 230.090 1.00 541.97 914 LEU A O 1
ATOM 4578 N N . LYS A 1 939 ? 247.070 212.387 228.175 1.00 499.21 915 LYS A N 1
ATOM 4579 C CA . LYS A 1 939 ? 247.436 211.276 227.310 1.00 453.71 915 LYS A CA 1
ATOM 4580 C C . LYS A 1 939 ? 248.290 211.836 226.185 1.00 540.30 915 LYS A C 1
ATOM 4581 O O . LYS A 1 939 ? 248.099 212.978 225.761 1.00 600.00 915 LYS A O 1
ATOM 4583 N N . THR A 1 940 ? 249.253 211.045 225.717 1.00 544.62 916 THR A N 1
ATOM 4584 C CA . THR A 1 940 ? 250.190 211.542 224.718 1.00 562.15 916 THR A CA 1
ATOM 4585 C C . THR A 1 940 ? 250.382 210.520 223.608 1.00 436.63 916 THR A C 1
ATOM 4586 O O . THR A 1 940 ? 250.151 209.322 223.784 1.00 460.47 916 THR A O 1
ATOM 4588 N N . LYS A 1 941 ? 250.821 211.020 222.456 1.00 567.02 917 LYS A N 1
ATOM 4589 C CA . LYS A 1 941 ? 251.147 210.178 221.314 1.00 477.82 917 LYS A CA 1
ATOM 4590 C C . LYS A 1 941 ? 252.227 210.887 220.515 1.00 600.00 917 LYS A C 1
ATOM 4591 O O . LYS A 1 941 ? 252.057 212.052 220.143 1.00 600.00 917 LYS A O 1
ATOM 4593 N N . GLY A 1 942 ? 253.330 210.192 220.257 1.00 600.00 918 GLY A N 1
ATOM 4594 C CA . GLY A 1 942 ? 254.439 210.841 219.578 1.00 600.00 918 GLY A CA 1
ATOM 4595 C C . GLY A 1 942 ? 254.938 212.009 220.404 1.00 600.00 918 GLY A C 1
ATOM 4596 O O . GLY A 1 942 ? 255.181 211.887 221.609 1.00 600.00 918 GLY A O 1
ATOM 4597 N N . ASP A 1 943 ? 255.073 213.170 219.764 1.00 600.00 919 ASP A N 1
ATOM 4598 C CA . ASP A 1 943 ? 255.531 214.378 220.436 1.00 600.00 919 ASP A CA 1
ATOM 4599 C C . ASP A 1 943 ? 254.392 215.311 220.820 1.00 600.00 919 ASP A C 1
ATOM 4600 O O . ASP A 1 943 ? 254.648 216.444 221.241 1.00 232.18 919 ASP A O 1
ATOM 4602 N N . PHE A 1 944 ? 253.146 214.870 220.686 1.00 600.00 920 PHE A N 1
ATOM 4603 C CA . PHE A 1 944 ? 251.991 215.712 220.958 1.00 600.00 920 PHE A CA 1
ATOM 4604 C C . PHE A 1 944 ? 251.385 215.364 222.310 1.00 600.00 920 PHE A C 1
ATOM 4605 O O . PHE A 1 944 ? 251.341 214.195 222.703 1.00 600.00 920 PHE A O 1
ATOM 4607 N N . ILE A 1 945 ? 250.914 216.390 223.014 1.00 600.00 921 ILE A N 1
ATOM 4608 C CA . ILE A 1 945 ? 250.272 216.237 224.314 1.00 600.00 921 ILE A CA 1
ATOM 4609 C C . ILE A 1 945 ? 248.852 216.771 224.208 1.00 600.00 921 ILE A C 1
ATOM 4610 O O . ILE A 1 945 ? 248.640 217.894 223.738 1.00 600.00 921 ILE A O 1
ATOM 4612 N N . LEU A 1 946 ? 247.884 215.969 224.644 1.00 600.00 922 LEU A N 1
ATOM 4613 C CA . LEU A 1 946 ? 246.487 216.380 224.699 1.00 600.00 922 LEU A CA 1
ATOM 4614 C C . LEU A 1 946 ? 246.090 216.516 226.162 1.00 600.00 922 LEU A C 1
ATOM 4615 O O . LEU A 1 946 ? 246.181 215.546 226.922 1.00 600.00 922 LEU A O 1
ATOM 4617 N N . VAL A 1 947 ? 245.651 217.708 226.557 1.00 600.00 923 VAL A N 1
ATOM 4618 C CA . VAL A 1 947 ? 245.332 218.001 227.951 1.00 600.00 923 VAL A CA 1
ATOM 4619 C C . VAL A 1 947 ? 243.837 218.253 228.080 1.00 600.00 923 VAL A C 1
ATOM 4620 O O . VAL A 1 947 ? 243.283 219.112 227.382 1.00 600.00 923 VAL A O 1
ATOM 4622 N N . GLY A 1 948 ? 243.189 217.517 228.981 1.00 600.00 924 GLY A N 1
ATOM 4623 C CA . GLY A 1 948 ? 241.786 217.741 229.280 1.00 600.00 924 GLY A CA 1
ATOM 4624 C C . GLY A 1 948 ? 241.628 218.707 230.435 1.00 600.00 924 GLY A C 1
ATOM 4625 O O . GLY A 1 948 ? 242.258 218.545 231.483 1.00 600.00 924 GLY A O 1
ATOM 4626 N N . ASP A 1 949 ? 240.784 219.715 230.240 1.00 600.00 925 ASP A N 1
ATOM 4627 C CA . ASP A 1 949 ? 240.600 220.769 231.227 1.00 600.00 925 ASP A CA 1
ATOM 4628 C C . ASP A 1 949 ? 239.291 220.585 231.989 1.00 600.00 925 ASP A C 1
ATOM 4629 O O . ASP A 1 949 ? 238.374 219.888 231.547 1.00 470.71 925 ASP A O 1
ATOM 4631 N N . LEU A 1 950 ? 239.222 221.235 233.156 1.00 600.00 926 LEU A N 1
ATOM 4632 C CA . LEU A 1 950 ? 238.029 221.161 233.995 1.00 600.00 926 LEU A CA 1
ATOM 4633 C C . LEU A 1 950 ? 236.812 221.754 233.295 1.00 600.00 926 LEU A C 1
ATOM 4634 O O . LEU A 1 950 ? 235.699 221.228 233.416 1.00 600.00 926 LEU A O 1
ATOM 4636 N N . MET A 1 951 ? 236.997 222.859 232.571 1.00 600.00 927 MET A N 1
ATOM 4637 C CA . MET A 1 951 ? 235.881 223.542 231.924 1.00 600.00 927 MET A CA 1
ATOM 4638 C C . MET A 1 951 ? 236.168 224.007 230.506 1.00 600.00 927 MET A C 1
ATOM 4639 O O . MET A 1 951 ? 235.224 224.393 229.809 1.00 600.00 927 MET A O 1
ATOM 4641 N N . ARG A 1 952 ? 237.420 223.985 230.050 1.00 600.00 928 ARG A N 1
ATOM 4642 C CA . ARG A 1 952 ? 237.796 224.520 228.748 1.00 600.00 928 ARG A CA 1
ATOM 4643 C C . ARG A 1 952 ? 238.040 223.431 227.712 1.00 600.00 928 ARG A C 1
ATOM 4644 O O . ARG A 1 952 ? 238.862 223.617 226.808 1.00 600.00 928 ARG A O 1
ATOM 4646 N N . SER A 1 953 ? 237.359 222.295 227.830 1.00 600.00 929 SER A N 1
ATOM 4647 C CA . SER A 1 953 ? 237.449 221.214 226.838 1.00 600.00 929 SER A CA 1
ATOM 4648 C C . SER A 1 953 ? 238.882 220.690 226.797 1.00 600.00 929 SER A C 1
ATOM 4649 O O . SER A 1 953 ? 239.441 220.348 227.852 1.00 600.00 929 SER A O 1
ATOM 4651 N N . VAL A 1 954 ? 239.503 220.609 225.625 1.00 600.00 930 VAL A N 1
ATOM 4652 C CA . VAL A 1 954 ? 240.836 220.062 225.433 1.00 600.00 930 VAL A CA 1
ATOM 4653 C C . VAL A 1 954 ? 241.690 221.125 224.763 1.00 600.00 930 VAL A C 1
ATOM 4654 O O . VAL A 1 954 ? 241.190 221.976 224.021 1.00 600.00 930 VAL A O 1
ATOM 4656 N N . LEU A 1 955 ? 242.989 221.072 225.025 1.00 600.00 931 LEU A N 1
ATOM 4657 C CA . LEU A 1 955 ? 243.935 221.966 224.381 1.00 600.00 931 LEU A CA 1
ATOM 4658 C C . LEU A 1 955 ? 245.064 221.151 223.772 1.00 600.00 931 LEU A C 1
ATOM 4659 O O . LEU A 1 955 ? 245.413 220.073 224.265 1.00 600.00 931 LEU A O 1
ATOM 4661 N N . LEU A 1 956 ? 245.630 221.685 222.693 1.00 600.00 932 LEU A N 1
ATOM 4662 C CA . LEU A 1 956 ? 246.671 221.015 221.924 1.00 600.00 932 LEU A CA 1
ATOM 4663 C C . LEU A 1 956 ? 248.018 221.622 222.293 1.00 600.00 932 LEU A C 1
ATOM 4664 O O . LEU A 1 956 ? 248.281 222.792 221.998 1.00 600.00 932 LEU A O 1
ATOM 4666 N N . LEU A 1 957 ? 248.871 220.827 222.926 1.00 600.00 933 LEU A N 1
ATOM 4667 C CA . LEU A 1 957 ? 250.234 221.229 223.222 1.00 600.00 933 LEU A CA 1
ATOM 4668 C C . LEU A 1 957 ? 251.192 220.368 222.413 1.00 600.00 933 LEU A C 1
ATOM 4669 O O . LEU A 1 957 ? 250.911 219.202 222.124 1.00 546.17 933 LEU A O 1
ATOM 4671 N N . ALA A 1 958 ? 252.323 220.950 222.037 1.00 600.00 934 ALA A N 1
ATOM 4672 C CA . ALA A 1 958 ? 253.361 220.203 221.347 1.00 600.00 934 ALA A CA 1
ATOM 4673 C C . ALA A 1 958 ? 254.681 220.408 222.066 1.00 600.00 934 ALA A C 1
ATOM 4674 O O . ALA A 1 958 ? 254.992 221.517 222.511 1.00 600.00 934 ALA A O 1
ATOM 4676 N N . TYR A 1 959 ? 255.449 219.336 222.181 1.00 600.00 935 TYR A N 1
ATOM 4677 C CA . TYR A 1 959 ? 25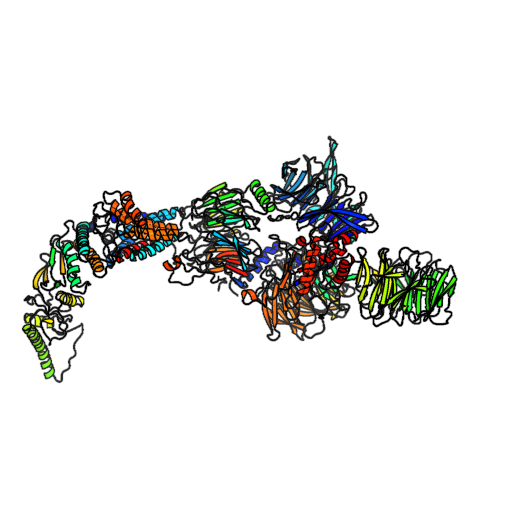6.735 219.383 222.853 1.00 534.02 935 TYR A CA 1
ATOM 4678 C C . TYR A 1 959 ? 257.846 219.530 221.824 1.00 600.00 935 TYR A C 1
ATOM 4679 O O . TYR A 1 959 ? 257.827 218.878 220.776 1.00 486.41 935 TYR A O 1
ATOM 4681 N N . LYS A 1 960 ? 258.808 220.406 222.122 1.00 600.00 936 LYS A N 1
ATOM 4682 C CA . LYS A 1 960 ? 259.973 220.631 221.268 1.00 600.00 936 LYS A CA 1
ATOM 4683 C C . LYS A 1 960 ? 261.226 220.226 222.033 1.00 600.00 936 LYS A C 1
ATOM 4684 O O . LYS A 1 960 ? 261.799 221.034 222.782 1.00 600.00 936 LYS A O 1
ATOM 4686 N N . PRO A 1 961 ? 261.683 218.981 221.872 1.00 600.00 937 PRO A N 1
ATOM 4687 C CA . PRO A 1 961 ? 262.896 218.532 222.577 1.00 600.00 937 PRO A CA 1
ATOM 4688 C C . PRO A 1 961 ? 264.119 219.385 222.300 1.00 600.00 937 PRO A C 1
ATOM 4689 O O . PRO A 1 961 ? 265.035 219.430 223.132 1.00 600.00 937 PRO A O 1
ATOM 4693 N N . MET A 1 962 ? 264.174 220.050 221.145 1.00 600.00 938 MET A N 1
ATOM 4694 C CA . MET A 1 962 ? 265.302 220.921 220.845 1.00 600.00 938 MET A CA 1
ATOM 4695 C C . MET A 1 962 ? 265.268 222.198 221.668 1.00 600.00 938 MET A C 1
ATOM 4696 O O . MET A 1 962 ? 266.319 222.807 221.895 1.00 600.00 938 MET A O 1
ATOM 4698 N N . GLU A 1 963 ? 264.086 222.621 222.111 1.00 600.00 939 GLU A N 1
ATOM 4699 C CA . GLU A 1 963 ? 263.959 223.794 222.959 1.00 600.00 939 GLU A CA 1
ATOM 4700 C C . GLU A 1 963 ? 263.804 223.439 224.427 1.00 600.00 939 GLU A C 1
ATOM 4701 O O . GLU A 1 963 ? 264.132 224.264 225.288 1.00 600.00 939 GLU A O 1
ATOM 4703 N N . GLY A 1 964 ? 263.334 222.232 224.726 1.00 600.00 940 GLY A N 1
ATOM 4704 C CA . GLY A 1 964 ? 263.135 221.829 226.101 1.00 600.00 940 GLY A CA 1
ATOM 4705 C C . GLY A 1 964 ? 261.927 222.455 226.749 1.00 600.00 940 GLY A C 1
ATOM 4706 O O . GLY A 1 964 ? 261.918 222.651 227.968 1.00 600.00 940 GLY A O 1
ATOM 4707 N N . ASN A 1 965 ? 260.901 222.783 225.969 1.00 600.00 941 ASN A N 1
ATOM 4708 C CA . ASN A 1 965 ? 259.721 223.435 226.514 1.00 600.00 941 ASN A CA 1
ATOM 4709 C C . ASN A 1 965 ? 258.502 223.046 225.688 1.00 600.00 941 ASN A C 1
ATOM 4710 O O . ASN A 1 965 ? 258.601 222.326 224.690 1.00 600.00 941 ASN A O 1
ATOM 4712 N N . PHE A 1 966 ? 257.344 223.536 226.116 1.00 600.00 942 PHE A N 1
ATOM 4713 C CA . PHE A 1 966 ? 256.086 223.292 225.433 1.00 600.00 942 PHE A CA 1
ATOM 4714 C C . PHE A 1 966 ? 255.671 224.531 224.655 1.00 600.00 942 PHE A C 1
ATOM 4715 O O . PHE A 1 966 ? 255.929 225.664 225.068 1.00 600.00 942 PHE A O 1
ATOM 4717 N N . GLU A 1 967 ? 255.028 224.306 223.516 1.00 600.00 943 GLU A N 1
ATOM 4718 C CA . GLU A 1 967 ? 254.428 225.379 222.739 1.00 600.00 943 GLU A CA 1
ATOM 4719 C C . GLU A 1 967 ? 252.955 225.062 222.548 1.00 600.00 943 GLU A C 1
ATOM 4720 O O . GLU A 1 967 ? 252.604 223.949 222.143 1.00 600.00 943 GLU A O 1
ATOM 4722 N N . GLU A 1 968 ? 252.097 226.027 222.855 1.00 600.00 944 GLU A N 1
ATOM 4723 C CA . GLU A 1 968 ? 250.666 225.850 222.667 1.00 600.00 944 GLU A CA 1
ATOM 4724 C C . GLU A 1 968 ? 250.314 226.205 221.231 1.00 600.00 944 GLU A C 1
ATOM 4725 O O . GLU A 1 968 ? 250.634 227.300 220.759 1.00 600.00 944 GLU A O 1
ATOM 4727 N N . ILE A 1 969 ? 249.670 225.277 220.534 1.00 600.00 945 ILE A N 1
ATOM 4728 C CA . ILE A 1 969 ? 249.294 225.474 219.138 1.00 600.00 945 ILE A CA 1
ATOM 4729 C C . ILE A 1 969 ? 247.866 225.970 219.010 1.00 600.00 945 ILE A C 1
ATOM 4730 O O . ILE A 1 969 ? 247.602 226.969 218.343 1.00 600.00 945 ILE A O 1
ATOM 4732 N N . ALA A 1 970 ? 246.930 225.266 219.632 1.00 600.00 946 ALA A N 1
ATOM 4733 C CA . ALA A 1 970 ? 245.522 225.587 219.490 1.00 600.00 946 ALA A CA 1
ATOM 4734 C C . ALA A 1 970 ? 244.785 224.930 220.640 1.00 600.00 946 ALA A C 1
ATOM 4735 O O . ALA A 1 970 ? 245.297 224.011 221.281 1.00 600.00 946 ALA A O 1
ATOM 4737 N N . ARG A 1 971 ? 243.577 225.410 220.898 1.00 600.00 947 ARG A N 1
ATOM 4738 C CA . ARG A 1 971 ? 242.746 224.774 221.903 1.00 600.00 947 ARG A CA 1
ATOM 4739 C C . ARG A 1 971 ? 241.298 224.821 221.455 1.00 600.00 947 ARG A C 1
ATOM 4740 O O . ARG A 1 971 ? 240.901 225.649 220.632 1.00 600.00 947 ARG A O 1
ATOM 4742 N N . ASP A 1 972 ? 240.511 223.909 222.009 1.00 600.00 948 ASP A N 1
ATOM 4743 C CA . ASP A 1 972 ? 239.102 223.836 221.668 1.00 600.00 948 ASP A CA 1
ATOM 4744 C C . ASP A 1 972 ? 238.360 224.967 222.363 1.00 600.00 948 ASP A C 1
ATOM 4745 O O . ASP A 1 972 ? 238.460 225.130 223.583 1.00 600.00 948 ASP A O 1
ATOM 4747 N N . PHE A 1 973 ? 237.620 225.752 221.585 1.00 600.00 949 PHE A N 1
ATOM 4748 C CA . PHE A 1 973 ? 236.822 226.840 222.127 1.00 600.00 949 PHE A CA 1
ATOM 4749 C C . PHE A 1 973 ? 235.388 226.426 222.411 1.00 600.00 949 PHE A C 1
ATOM 4750 O O . PHE A 1 973 ? 234.576 227.272 222.799 1.00 600.00 949 PHE A O 1
ATOM 4752 N N . ASN A 1 974 ? 235.053 225.152 222.218 1.00 600.00 950 ASN A N 1
ATOM 4753 C CA . ASN A 1 974 ? 233.729 224.662 222.568 1.00 600.00 950 ASN A CA 1
ATOM 4754 C C . ASN A 1 974 ? 233.777 224.143 223.998 1.00 600.00 950 ASN A C 1
ATOM 4755 O O . ASN A 1 974 ? 234.374 223.083 224.241 1.00 600.00 950 ASN A O 1
ATOM 4757 N N . PRO A 1 975 ? 233.171 224.837 224.959 1.00 600.00 951 PRO A N 1
ATOM 4758 C CA . PRO A 1 975 ? 233.305 224.443 226.366 1.00 600.00 951 PRO A CA 1
ATOM 4759 C C . PRO A 1 975 ? 232.730 223.059 226.630 1.00 600.00 951 PRO A C 1
ATOM 4760 O O . PRO A 1 975 ? 231.691 222.682 226.085 1.00 600.00 951 PRO A O 1
ATOM 4764 N N . ASN A 1 976 ? 233.419 222.303 227.484 1.00 600.00 952 ASN A N 1
ATOM 4765 C CA . ASN A 1 976 ? 232.951 220.984 227.884 1.00 600.00 952 ASN A CA 1
ATOM 4766 C C . ASN A 1 976 ? 233.678 220.571 229.156 1.00 557.61 952 ASN A C 1
ATOM 4767 O O . ASN A 1 976 ? 234.872 220.841 229.306 1.00 600.00 952 ASN A O 1
ATOM 4769 N N . TRP A 1 977 ? 232.950 219.929 230.070 1.00 571.83 953 TRP A N 1
ATOM 4770 C CA . TRP A 1 977 ? 233.542 219.387 231.294 1.00 600.00 953 TRP A CA 1
ATOM 4771 C C . TRP A 1 977 ? 234.115 218.016 230.962 1.00 490.26 953 TRP A C 1
ATOM 4772 O O . TRP A 1 977 ? 233.402 217.011 230.979 1.00 600.00 953 TRP A O 1
ATOM 4774 N N . MET A 1 978 ? 235.411 217.967 230.663 1.00 521.49 954 MET A N 1
ATOM 4775 C CA . MET A 1 978 ? 236.013 216.736 230.167 1.00 503.31 954 MET A CA 1
ATOM 4776 C C . MET A 1 978 ? 236.061 215.670 231.254 1.00 509.18 954 MET A C 1
ATOM 4777 O O . MET A 1 978 ? 236.294 215.964 232.430 1.00 252.66 954 MET A O 1
ATOM 4779 N N . SER A 1 979 ? 235.832 214.420 230.849 1.00 448.37 955 SER A N 1
ATOM 4780 C CA . SER A 1 979 ? 236.037 213.278 231.728 1.00 600.00 955 SER A CA 1
ATOM 4781 C C . SER A 1 979 ? 237.317 212.510 231.417 1.00 600.00 955 SER A C 1
ATOM 4782 O O . SER A 1 979 ? 237.816 211.800 232.297 1.00 600.00 955 SER A O 1
ATOM 4784 N N . ALA A 1 980 ? 237.857 212.644 230.204 1.00 600.00 956 ALA A N 1
ATOM 4785 C CA . ALA A 1 980 ? 239.121 212.028 229.804 1.00 600.00 956 ALA A CA 1
ATOM 4786 C C . ALA A 1 980 ? 239.469 212.494 228.395 1.00 487.18 956 ALA A C 1
ATOM 4787 O O . ALA A 1 980 ? 238.615 213.016 227.675 1.00 600.00 956 ALA A O 1
ATOM 4789 N N . VAL A 1 981 ? 240.737 212.293 228.004 1.00 490.17 957 VAL A N 1
ATOM 4790 C CA . VAL A 1 981 ? 241.232 212.677 226.682 1.00 469.12 957 VAL A CA 1
ATOM 4791 C C . VAL A 1 981 ? 242.152 211.590 226.135 1.00 389.21 957 VAL A C 1
ATOM 4792 O O . VAL A 1 981 ? 242.743 210.817 226.887 1.00 414.43 957 VAL A O 1
ATOM 4794 N N . GLU A 1 982 ? 242.281 211.546 224.804 1.00 442.00 958 GLU A N 1
ATOM 4795 C CA . GLU A 1 982 ? 243.267 210.686 224.148 1.00 436.34 958 GLU A CA 1
ATOM 4796 C C . GLU A 1 982 ? 243.495 211.159 222.715 1.00 553.21 958 GLU A C 1
ATOM 4797 O O . GLU A 1 982 ? 242.624 211.779 222.103 1.00 556.70 958 GLU A O 1
ATOM 4799 N N . ILE A 1 983 ? 244.680 210.844 222.184 1.00 477.54 959 ILE A N 1
ATOM 4800 C CA . ILE A 1 983 ? 245.102 211.266 220.850 1.00 508.99 959 ILE A CA 1
ATOM 4801 C C . ILE A 1 983 ? 244.921 210.105 219.879 1.00 514.43 959 ILE A C 1
ATOM 4802 O O . ILE A 1 983 ? 245.430 209.003 220.119 1.00 534.47 959 ILE A O 1
ATOM 4804 N N . LEU A 1 984 ? 244.207 210.348 218.775 1.00 494.89 960 LEU A N 1
ATOM 4805 C CA . LEU A 1 984 ? 244.056 209.321 217.745 1.00 589.03 960 LEU A CA 1
ATOM 4806 C C . LEU A 1 984 ? 245.249 209.298 216.799 1.00 600.00 960 LEU A C 1
ATOM 4807 O O . LEU A 1 984 ? 245.722 208.223 216.413 1.00 600.00 960 LEU A O 1
ATOM 4809 N N . ASP A 1 985 ? 245.732 210.474 216.408 1.00 600.00 961 ASP A N 1
ATOM 4810 C CA . ASP A 1 985 ? 246.857 210.612 215.496 1.00 550.62 961 ASP A CA 1
ATOM 4811 C C . ASP A 1 985 ? 247.515 211.953 215.788 1.00 600.00 961 ASP A C 1
ATOM 4812 O O . ASP A 1 985 ? 247.057 212.712 216.643 1.00 600.00 961 ASP A O 1
ATOM 4814 N N . ASP A 1 986 ? 248.591 212.259 215.060 1.00 478.95 962 ASP A N 1
ATOM 4815 C CA . ASP A 1 986 ? 249.256 213.543 215.261 1.00 600.00 962 ASP A CA 1
ATOM 4816 C C . ASP A 1 986 ? 248.308 214.713 215.038 1.00 600.00 962 ASP A C 1
ATOM 4817 O O . ASP A 1 986 ? 248.428 215.745 215.708 1.00 600.00 962 ASP A O 1
ATOM 4819 N N . ASP A 1 987 ? 247.364 214.575 214.109 1.00 600.00 963 ASP A N 1
ATOM 4820 C CA . ASP A 1 987 ? 246.421 215.644 213.811 1.00 600.00 963 ASP A CA 1
ATOM 4821 C C . ASP A 1 987 ? 245.056 215.448 214.454 1.00 600.00 963 ASP A C 1
ATOM 4822 O O . ASP A 1 987 ? 244.355 216.436 214.693 1.00 555.40 963 ASP A O 1
ATOM 4824 N N . ASN A 1 988 ? 244.661 214.211 214.750 1.00 600.00 964 ASN A N 1
ATOM 4825 C CA . ASN A 1 988 ? 243.323 213.915 215.251 1.00 600.00 964 ASN A CA 1
ATOM 4826 C C . ASN A 1 988 ? 243.366 213.658 216.753 1.00 600.00 964 ASN A C 1
ATOM 4827 O O . ASN A 1 988 ? 244.050 212.736 217.210 1.00 600.00 964 ASN A O 1
ATOM 4829 N N . PHE A 1 989 ? 242.615 214.457 217.511 1.00 600.00 965 PHE A N 1
ATOM 4830 C CA . PHE A 1 989 ? 242.566 214.372 218.966 1.00 600.00 965 PHE A CA 1
ATOM 4831 C C . PHE A 1 989 ? 241.123 214.156 219.396 1.00 600.00 965 PHE A C 1
ATOM 4832 O O . PHE A 1 989 ? 240.236 214.919 219.004 1.00 600.00 965 PHE A O 1
ATOM 4834 N N . LEU A 1 990 ? 240.889 213.130 220.210 1.00 600.00 966 LEU A N 1
ATOM 4835 C CA . LEU A 1 990 ? 239.542 212.665 220.508 1.00 600.00 966 LEU A CA 1
ATOM 4836 C C . LEU A 1 990 ? 239.083 213.139 221.882 1.00 600.00 966 LEU A C 1
ATOM 4837 O O . LEU A 1 990 ? 239.839 213.083 222.855 1.00 600.00 966 LEU A O 1
ATOM 4839 N N . GLY A 1 991 ? 237.829 213.599 221.955 1.00 600.00 967 GLY A N 1
ATOM 4840 C CA . GLY A 1 991 ? 237.200 213.933 223.216 1.00 600.00 967 GLY A CA 1
ATOM 4841 C C . GLY A 1 991 ? 235.746 213.495 223.231 1.00 600.00 967 GLY A C 1
ATOM 4842 O O . GLY A 1 991 ? 235.237 212.939 222.256 1.00 600.00 967 GLY A O 1
ATOM 4843 N N . ALA A 1 992 ? 235.082 213.769 224.353 1.00 600.00 968 ALA A N 1
ATOM 4844 C CA . ALA A 1 992 ? 233.684 213.403 224.539 1.00 600.00 968 ALA A CA 1
ATOM 4845 C C . ALA A 1 992 ? 232.952 214.553 225.213 1.00 600.00 968 ALA A C 1
ATOM 4846 O O . ALA A 1 992 ? 233.535 215.296 226.006 1.00 600.00 968 ALA A O 1
ATOM 4848 N N . GLU A 1 993 ? 231.670 214.698 224.894 1.00 529.52 969 GLU A N 1
ATOM 4849 C CA . GLU A 1 993 ? 230.844 215.745 225.479 1.00 600.00 969 GLU A CA 1
ATOM 4850 C C . GLU A 1 993 ? 229.923 215.168 226.549 1.00 464.51 969 GLU A C 1
ATOM 4851 O O . GLU A 1 993 ? 229.591 213.980 226.543 1.00 509.31 969 GLU A O 1
ATOM 4853 N N . ASN A 1 994 ? 229.510 216.032 227.480 1.00 600.00 970 ASN A N 1
ATOM 4854 C CA . ASN A 1 994 ? 228.555 215.622 228.504 1.00 459.95 970 ASN A CA 1
ATOM 4855 C C . ASN A 1 994 ? 227.150 215.420 227.954 1.00 600.00 970 ASN A C 1
ATOM 4856 O O . ASN A 1 994 ? 226.271 214.973 228.698 1.00 600.00 970 ASN A O 1
ATOM 4858 N N . ALA A 1 995 ? 226.917 215.739 226.681 1.00 540.20 971 ALA A N 1
ATOM 4859 C CA . ALA A 1 995 ? 225.608 215.600 226.061 1.00 505.86 971 ALA A CA 1
ATOM 4860 C C . ALA A 1 995 ? 225.451 214.291 225.301 1.00 600.00 971 ALA A C 1
ATOM 4861 O O . ALA A 1 995 ? 224.552 214.184 224.460 1.00 490.34 971 ALA A O 1
ATOM 4863 N N . PHE A 1 996 ? 226.304 213.302 225.569 1.00 600.00 972 PHE A N 1
ATOM 4864 C CA . PHE A 1 996 ? 226.264 212.007 224.896 1.00 401.19 972 PHE A CA 1
ATOM 4865 C C . PHE A 1 996 ? 226.756 212.073 223.455 1.00 600.00 972 PHE A C 1
ATOM 4866 O O . PHE A 1 996 ? 226.400 211.218 222.638 1.00 600.00 972 PHE A O 1
ATOM 4868 N N . ASN A 1 997 ? 227.565 213.074 223.120 1.00 600.00 973 ASN A N 1
ATOM 4869 C CA . ASN A 1 997 ? 228.130 213.222 221.788 1.00 600.00 973 ASN A CA 1
ATOM 4870 C C . ASN A 1 997 ? 229.647 213.086 221.848 1.00 600.00 973 ASN A C 1
ATOM 4871 O O . ASN A 1 997 ? 230.270 213.376 222.873 1.00 600.00 973 ASN A O 1
ATOM 4873 N N . LEU A 1 998 ? 230.238 212.636 220.743 1.00 600.00 974 LEU A N 1
ATOM 4874 C CA . LEU A 1 998 ? 231.685 212.548 220.599 1.00 600.00 974 LEU A CA 1
ATOM 4875 C C . LEU A 1 998 ? 232.172 213.658 219.674 1.00 600.00 974 LEU A C 1
ATOM 4876 O O . LEU A 1 998 ? 231.433 214.122 218.802 1.00 600.00 974 LEU A O 1
ATOM 4878 N N . PHE A 1 999 ? 233.422 214.085 219.863 1.00 600.00 975 PHE A N 1
ATOM 4879 C CA . PHE A 1 999 ? 234.013 215.087 218.983 1.00 600.00 975 PHE A CA 1
ATOM 4880 C C . PHE A 1 999 ? 235.500 214.804 218.812 1.00 600.00 975 PHE A C 1
ATOM 4881 O O . PHE A 1 999 ? 236.138 214.223 219.693 1.00 600.00 975 PHE A O 1
ATOM 4883 N N . VAL A 1 1000 ? 236.050 215.228 217.674 1.00 600.00 976 VAL A N 1
ATOM 4884 C CA . VAL A 1 1000 ? 237.476 215.095 217.392 1.00 600.00 976 VAL A CA 1
ATOM 4885 C C . VAL A 1 1000 ? 238.020 216.450 216.960 1.00 600.00 976 VAL A C 1
ATOM 4886 O O . VAL A 1 1000 ? 237.467 217.085 216.055 1.00 600.00 976 VAL A O 1
ATOM 4888 N N . CYS A 1 1001 ? 239.103 216.883 217.600 1.00 600.00 977 CYS A N 1
ATOM 4889 C CA . CYS A 1 1001 ? 239.760 218.135 217.257 1.00 600.00 977 CYS A CA 1
ATOM 4890 C C . CYS A 1 1001 ? 240.866 217.880 216.245 1.00 600.00 977 CYS A C 1
ATOM 4891 O O . CYS A 1 1001 ? 241.568 216.867 216.315 1.00 600.00 977 CYS A O 1
ATOM 4893 N N . GLN A 1 1002 ? 241.022 218.805 215.305 1.00 600.00 978 GLN A N 1
ATOM 4894 C CA . GLN A 1 1002 ? 242.081 218.715 214.313 1.00 496.53 978 GLN A CA 1
ATOM 4895 C C . GLN A 1 1002 ? 242.865 220.016 214.299 1.00 600.00 978 GLN A C 1
ATOM 4896 O O . GLN A 1 1002 ? 242.280 221.102 214.339 1.00 600.00 978 GLN A O 1
ATOM 4898 N N . LYS A 1 1003 ? 244.191 219.903 214.257 1.00 600.00 979 LYS A N 1
ATOM 4899 C CA . LYS A 1 1003 ? 245.018 221.092 214.120 1.00 600.00 979 LYS A CA 1
ATOM 4900 C C . LYS A 1 1003 ? 244.719 221.754 212.783 1.00 600.00 979 LYS A C 1
ATOM 4901 O O . LYS A 1 1003 ? 244.736 221.101 211.737 1.00 600.00 979 LYS A O 1
ATOM 4903 N N . ASP A 1 1004 ? 244.422 223.053 212.817 1.00 600.00 980 ASP A N 1
ATOM 4904 C CA . ASP A 1 1004 ? 244.019 223.769 211.607 1.00 600.00 980 ASP A CA 1
ATOM 4905 C C . ASP A 1 1004 ? 245.266 224.236 210.863 1.00 600.00 980 ASP A C 1
ATOM 4906 O O . ASP A 1 1004 ? 245.685 225.392 210.941 1.00 600.00 980 ASP A O 1
ATOM 4908 N N . SER A 1 1005 ? 245.860 223.309 210.106 1.00 600.00 981 SER A N 1
ATOM 4909 C CA . SER A 1 1005 ? 247.047 223.642 209.326 1.00 600.00 981 SER A CA 1
ATOM 4910 C C . SER A 1 1005 ? 246.746 224.625 208.203 1.00 600.00 981 SER A C 1
ATOM 4911 O O . SER A 1 1005 ? 247.670 225.271 207.696 1.00 600.00 981 SER A O 1
ATOM 4913 N N . ALA A 1 1006 ? 245.484 224.748 207.799 1.00 600.00 982 ALA A N 1
ATOM 4914 C CA . ALA A 1 1006 ? 245.081 225.681 206.757 1.00 600.00 982 ALA A CA 1
ATOM 4915 C C . ALA A 1 1006 ? 244.793 227.075 207.296 1.00 600.00 982 ALA A C 1
ATOM 4916 O O . ALA A 1 1006 ? 244.478 227.976 206.511 1.00 600.00 982 ALA A O 1
ATOM 4918 N N . ALA A 1 1007 ? 244.892 227.268 208.607 1.00 600.00 983 ALA A N 1
ATOM 4919 C CA . ALA A 1 1007 ? 244.591 228.558 209.207 1.00 600.00 983 ALA A CA 1
ATOM 4920 C C . ALA A 1 1007 ? 245.601 229.604 208.754 1.00 600.00 983 ALA A C 1
ATOM 4921 O O . ALA A 1 1007 ? 246.799 229.330 208.646 1.00 600.00 983 ALA A O 1
ATOM 4923 N N . THR A 1 1008 ? 245.109 230.815 208.483 1.00 600.00 984 THR A N 1
ATOM 4924 C CA . THR A 1 1008 ? 245.970 231.925 208.100 1.00 600.00 984 THR A CA 1
ATOM 4925 C C . THR A 1 1008 ? 246.052 233.024 209.147 1.00 600.00 984 THR A C 1
ATOM 4926 O O . THR A 1 1008 ? 247.022 233.789 209.137 1.00 600.00 984 THR A O 1
ATOM 4928 N N . THR A 1 1009 ? 245.077 233.121 210.045 1.00 600.00 985 THR A N 1
ATOM 4929 C CA . THR A 1 1009 ? 245.063 234.136 211.087 1.00 600.00 985 THR A CA 1
ATOM 4930 C C . THR A 1 1009 ? 245.394 233.507 212.435 1.00 600.00 985 THR A C 1
ATOM 4931 O O . THR A 1 1009 ? 245.455 232.283 212.583 1.00 600.00 985 THR A O 1
ATOM 4933 N N . ASP A 1 1010 ? 245.613 234.370 213.431 1.00 600.00 986 ASP A N 1
ATOM 4934 C CA . ASP A 1 1010 ? 245.897 233.882 214.776 1.00 600.00 986 ASP A CA 1
ATOM 4935 C C . ASP A 1 1010 ? 244.654 233.302 215.436 1.00 600.00 986 ASP A C 1
ATOM 4936 O O . ASP A 1 1010 ? 244.756 232.343 216.209 1.00 600.00 986 ASP A O 1
ATOM 4938 N N . GLU A 1 1011 ? 243.480 233.874 215.157 1.00 600.00 987 GLU A N 1
ATOM 4939 C CA . GLU A 1 1011 ? 242.249 233.334 215.723 1.00 600.00 987 GLU A CA 1
ATOM 4940 C C . GLU A 1 1011 ? 241.966 231.939 215.188 1.00 600.00 987 GLU A C 1
ATOM 4941 O O . GLU A 1 1011 ? 241.488 231.069 215.925 1.00 600.00 987 GLU A O 1
ATOM 4943 N N . GLU A 1 1012 ? 242.250 231.706 213.906 1.00 600.00 988 GLU A N 1
ATOM 4944 C CA . GLU A 1 1012 ? 242.031 230.382 213.338 1.00 600.00 988 GLU A CA 1
ATOM 4945 C C . GLU A 1 1012 ? 243.083 229.394 213.822 1.00 600.00 988 GLU A C 1
ATOM 4946 O O . GLU A 1 1012 ? 242.760 228.245 214.146 1.00 600.00 988 GLU A O 1
ATOM 4948 N N . ARG A 1 1013 ? 244.347 229.823 213.877 1.00 600.00 989 ARG A N 1
ATOM 4949 C CA . ARG A 1 1013 ? 245.416 228.921 214.294 1.00 600.00 989 ARG A CA 1
ATOM 4950 C C . ARG A 1 1013 ? 245.223 228.454 215.728 1.00 600.00 989 ARG A C 1
ATOM 4951 O O . ARG A 1 1013 ? 245.544 227.309 216.062 1.00 600.00 989 ARG A O 1
ATOM 4953 N N . GLN A 1 1014 ? 244.710 229.327 216.591 1.00 578.27 990 GLN A N 1
ATOM 4954 C CA . GLN A 1 1014 ? 244.536 228.996 217.999 1.00 600.00 990 GLN A CA 1
ATOM 4955 C C . GLN A 1 1014 ? 243.248 228.238 218.283 1.00 600.00 990 GLN A C 1
ATOM 4956 O O . GLN A 1 1014 ? 243.021 227.854 219.435 1.00 600.00 990 GLN A O 1
ATOM 4958 N N . HIS A 1 1015 ? 242.401 228.016 217.284 1.00 600.00 991 HIS A N 1
ATOM 4959 C CA . HIS A 1 1015 ? 241.121 227.350 217.486 1.00 600.00 991 HIS A CA 1
ATOM 4960 C C . HIS A 1 1015 ? 241.184 225.958 216.877 1.00 600.00 991 HIS A C 1
ATOM 4961 O O . HIS A 1 1015 ? 241.346 225.816 215.660 1.00 600.00 991 HIS A O 1
ATOM 4963 N N . LEU A 1 1016 ? 241.057 224.937 217.719 1.00 600.00 992 LEU A N 1
ATOM 4964 C CA . LEU A 1 1016 ? 240.937 223.580 217.207 1.00 600.00 992 LEU A CA 1
ATOM 4965 C C . LEU A 1 1016 ? 239.583 223.426 216.533 1.00 600.00 992 LEU A C 1
ATOM 4966 O O . LEU A 1 1016 ? 238.554 223.835 217.079 1.00 600.00 992 LEU A O 1
ATOM 4968 N N . GLN A 1 1017 ? 239.582 222.852 215.339 1.00 600.00 993 GLN A N 1
ATOM 4969 C CA . GLN A 1 1017 ? 238.357 222.735 214.569 1.00 600.00 993 GLN A CA 1
ATOM 4970 C C . GLN A 1 1017 ? 237.696 221.392 214.838 1.00 600.00 993 GLN A C 1
ATOM 4971 O O . GLN A 1 1017 ? 238.365 220.380 215.060 1.00 600.00 993 GLN A O 1
ATOM 4973 N N . GLU A 1 1018 ? 236.367 221.396 214.837 1.00 600.00 994 GLU A N 1
ATOM 4974 C CA . GLU A 1 1018 ? 235.623 220.152 214.928 1.00 600.00 994 GLU A CA 1
ATOM 4975 C C . GLU A 1 1018 ? 235.513 219.547 213.538 1.00 600.00 994 GLU A C 1
ATOM 4976 O O . GLU A 1 1018 ? 235.188 220.242 212.570 1.00 600.00 994 GLU A O 1
ATOM 4978 N N . VAL A 1 1019 ? 235.813 218.255 213.440 1.00 600.00 995 VAL A N 1
ATOM 4979 C CA . VAL A 1 1019 ? 235.822 217.547 212.169 1.00 600.00 995 VAL A CA 1
ATOM 4980 C C . VAL A 1 1019 ? 234.557 216.729 211.971 1.00 600.00 995 VAL A C 1
ATOM 4981 O O . VAL A 1 1019 ? 234.512 215.859 211.098 1.00 593.35 995 VAL A O 1
ATOM 4983 N N . GLY A 1 1020 ? 233.541 216.972 212.778 1.00 600.00 996 GLY A N 1
ATOM 4984 C CA . GLY A 1 1020 ? 232.295 216.247 212.688 1.00 600.00 996 GLY A CA 1
ATOM 4985 C C . GLY A 1 1020 ? 231.582 216.244 214.016 1.00 600.00 996 GLY A C 1
ATOM 4986 O O . GLY A 1 1020 ? 232.149 216.562 215.062 1.00 600.00 996 GLY A O 1
ATOM 4987 N N . LEU A 1 1021 ? 230.302 215.885 213.968 1.00 600.00 997 LEU A N 1
ATOM 4988 C CA . LEU A 1 1021 ? 229.477 215.776 215.164 1.00 600.00 997 LEU A CA 1
ATOM 4989 C C . LEU A 1 1021 ? 228.801 214.415 215.156 1.00 600.00 997 LEU A C 1
ATOM 4990 O O . LEU A 1 1021 ? 228.143 214.055 214.175 1.00 600.00 997 LEU A O 1
ATOM 4992 N N . PHE A 1 1022 ? 228.960 213.660 216.240 1.00 600.00 998 PHE A N 1
ATOM 4993 C CA . PHE A 1 1022 ? 228.408 212.313 216.313 1.00 600.00 998 PHE A CA 1
ATOM 4994 C C . PHE A 1 1022 ? 227.737 212.112 217.660 1.00 600.00 998 PHE A C 1
ATOM 4995 O O . PHE A 1 1022 ? 228.337 212.397 218.700 1.00 600.00 998 PHE A O 1
ATOM 4997 N N . HIS A 1 1023 ? 226.501 211.619 217.643 1.00 600.00 999 HIS A N 1
ATOM 4998 C CA . HIS A 1 1023 ? 225.785 211.300 218.873 1.00 600.00 999 HIS A CA 1
ATOM 4999 C C . HIS A 1 1023 ? 225.989 209.828 219.197 1.00 591.95 999 HIS A C 1
ATOM 5000 O O . HIS A 1 1023 ? 225.556 208.952 218.441 1.00 600.00 999 HIS A O 1
ATOM 5002 N N . LEU A 1 1024 ? 226.646 209.563 220.322 1.00 600.00 1000 LEU A N 1
ATOM 5003 C CA . LEU A 1 1024 ? 226.944 208.203 220.743 1.00 451.48 1000 LEU A CA 1
ATOM 5004 C C . LEU A 1 1024 ? 225.824 207.587 221.567 1.00 600.00 1000 LEU A C 1
ATOM 5005 O O . LEU A 1 1024 ? 225.605 206.372 221.493 1.00 583.05 1000 LEU A O 1
ATOM 5007 N N . GLY A 1 1025 ? 225.104 208.397 222.340 1.00 600.00 1001 GLY A N 1
ATOM 5008 C CA . GLY A 1 1025 ? 224.112 207.888 223.260 1.00 570.88 1001 GLY A CA 1
ATOM 5009 C C . GLY A 1 1025 ? 224.663 207.426 224.591 1.00 600.00 1001 GLY A C 1
ATOM 5010 O O . GLY A 1 1025 ? 223.893 206.933 225.424 1.00 600.00 1001 GLY A O 1
ATOM 5011 N N . GLU A 1 1026 ? 225.967 207.569 224.816 1.00 600.00 1002 GLU A N 1
ATOM 5012 C CA . GLU A 1 1026 ? 226.616 207.162 226.051 1.00 600.00 1002 GLU A CA 1
ATOM 5013 C C . GLU A 1 1026 ? 227.543 208.279 226.508 1.00 544.43 1002 GLU A C 1
ATOM 5014 O O . GLU A 1 1026 ? 228.109 209.004 225.687 1.00 428.58 1002 GLU A O 1
ATOM 5016 N N . PHE A 1 1027 ? 227.692 208.425 227.822 1.00 524.40 1003 PHE A N 1
ATOM 5017 C CA . PHE A 1 1027 ? 228.627 209.398 228.375 1.00 600.00 1003 PHE A CA 1
ATOM 5018 C C . PHE A 1 1027 ? 229.966 208.710 228.603 1.00 600.00 1003 PHE A C 1
ATOM 5019 O O . PHE A 1 1027 ? 230.062 207.798 229.428 1.00 554.46 1003 PHE A O 1
ATOM 5021 N N . VAL A 1 1028 ? 230.993 209.142 227.875 1.00 430.78 1004 VAL A N 1
ATOM 5022 C CA . VAL A 1 1028 ? 232.317 208.537 227.991 1.00 600.00 1004 VAL A CA 1
ATOM 5023 C C . VAL A 1 1028 ? 233.008 209.076 229.234 1.00 600.00 1004 VAL A C 1
ATOM 5024 O O . VAL A 1 1028 ? 233.130 210.294 229.414 1.00 514.39 1004 VAL A O 1
ATOM 5026 N N . ASN A 1 1029 ? 233.477 208.170 230.088 1.00 600.00 1005 ASN A N 1
ATOM 5027 C CA . ASN A 1 1029 ? 234.169 208.554 231.310 1.00 600.00 1005 ASN A CA 1
ATOM 5028 C C . ASN A 1 1029 ? 235.683 208.460 231.199 1.00 600.00 1005 ASN A C 1
ATOM 5029 O O . ASN A 1 1029 ? 236.387 209.195 231.900 1.00 600.00 1005 ASN A O 1
ATOM 5031 N N . VAL A 1 1030 ? 236.203 207.587 230.337 1.00 600.00 1006 VAL A N 1
ATOM 5032 C CA . VAL A 1 1030 ? 237.640 207.356 230.242 1.00 570.75 1006 VAL A CA 1
ATOM 5033 C C . VAL A 1 1030 ? 238.026 207.082 228.794 1.00 600.00 1006 VAL A C 1
ATOM 5034 O O . VAL A 1 1030 ? 237.274 206.459 228.039 1.00 600.00 1006 VAL A O 1
ATOM 5036 N N . PHE A 1 1031 ? 239.211 207.557 228.407 1.00 475.48 1007 PHE A N 1
ATOM 5037 C CA . PHE A 1 1031 ? 239.835 207.224 227.134 1.00 498.12 1007 PHE A CA 1
ATOM 5038 C C . PHE A 1 1031 ? 241.179 206.553 227.393 1.00 438.88 1007 PHE A C 1
ATOM 5039 O O . PHE A 1 1031 ? 241.857 206.855 228.379 1.00 506.56 1007 PHE A O 1
ATOM 5041 N N . CYS A 1 1032 ? 241.568 205.638 226.502 1.00 352.48 1008 CYS A N 1
ATOM 5042 C CA . CYS A 1 1032 ? 242.861 204.970 226.612 1.00 363.27 1008 CYS A CA 1
ATOM 5043 C C . CYS A 1 1032 ? 243.322 204.530 225.229 1.00 456.54 1008 CYS A C 1
ATOM 5044 O O . CYS A 1 1032 ? 242.539 203.942 224.480 1.00 480.05 1008 CYS A O 1
ATOM 5046 N N . HIS A 1 1033 ? 244.585 204.796 224.895 1.00 365.82 1009 HIS A N 1
ATOM 5047 C CA . HIS A 1 1033 ? 245.113 204.323 223.619 1.00 527.34 1009 HIS A CA 1
ATOM 5048 C C . HIS A 1 1033 ? 245.273 202.808 223.662 1.00 333.35 1009 HIS A C 1
ATOM 5049 O O . HIS A 1 1033 ? 245.804 202.258 224.631 1.00 600.00 1009 HIS A O 1
ATOM 5051 N N . GLY A 1 1034 ? 244.809 202.130 222.619 1.00 286.84 1010 GLY A N 1
ATOM 5052 C CA . GLY A 1 1034 ? 244.922 200.691 222.548 1.00 449.83 1010 GLY A CA 1
ATOM 5053 C C . GLY A 1 1034 ? 243.715 200.080 221.871 1.00 600.00 1010 GLY A C 1
ATOM 5054 O O . GLY A 1 1034 ? 242.866 200.774 221.313 1.00 540.42 1010 GLY A O 1
ATOM 5055 N N . SER A 1 1035 ? 243.649 198.751 221.923 1.00 600.00 1011 SER A N 1
ATOM 5056 C CA . SER A 1 1035 ? 242.568 197.999 221.304 1.00 600.00 1011 SER A CA 1
ATOM 5057 C C . SER A 1 1035 ? 242.371 196.708 222.085 1.00 600.00 1011 SER A C 1
ATOM 5058 O O . SER A 1 1035 ? 243.258 196.264 222.817 1.00 577.05 1011 SER A O 1
ATOM 5060 N N . LEU A 1 1036 ? 241.190 196.111 221.933 1.00 600.00 1012 LEU A N 1
ATOM 5061 C CA . LEU A 1 1036 ? 240.907 194.825 222.558 1.00 600.00 1012 LEU A CA 1
ATOM 5062 C C . LEU A 1 1036 ? 241.249 193.646 221.658 1.00 600.00 1012 LEU A C 1
ATOM 5063 O O . LEU A 1 1036 ? 241.196 192.500 222.115 1.00 600.00 1012 LEU A O 1
ATOM 5065 N N . VAL A 1 1037 ? 241.605 193.907 220.400 1.00 600.00 1013 VAL A N 1
ATOM 5066 C CA . VAL A 1 1037 ? 241.961 192.889 219.423 1.00 600.00 1013 VAL A CA 1
ATOM 5067 C C . VAL A 1 1037 ? 243.338 193.251 218.879 1.00 600.00 1013 VAL A C 1
ATOM 5068 O O . VAL A 1 1037 ? 243.810 194.376 219.049 1.00 600.00 1013 VAL A O 1
ATOM 5070 N N . MET A 1 1038 ? 243.986 192.274 218.230 1.00 600.00 1014 MET A N 1
ATOM 5071 C CA . MET A 1 1038 ? 245.337 192.422 217.685 1.00 600.00 1014 MET A CA 1
ATOM 5072 C C . MET A 1 1038 ? 245.628 193.835 217.188 1.00 600.00 1014 MET A C 1
ATOM 5073 O O . MET A 1 1038 ? 244.958 194.326 216.273 1.00 600.00 1014 MET A O 1
ATOM 5075 N N . GLN A 1 1039 ? 246.607 194.500 217.796 1.00 600.00 1015 GLN A N 1
ATOM 5076 C CA . GLN A 1 1039 ? 246.961 195.869 217.445 1.00 600.00 1015 GLN A CA 1
ATOM 5077 C C . GLN A 1 1039 ? 247.984 195.894 216.310 1.00 600.00 1015 GLN A C 1
ATOM 5078 O O . GLN A 1 1039 ? 248.733 194.939 216.094 1.00 600.00 1015 GLN A O 1
ATOM 5080 N N . ASN A 1 1040 ? 248.010 197.018 215.585 1.00 600.00 1016 ASN A N 1
ATOM 5081 C CA . ASN A 1 1040 ? 248.957 197.192 214.486 1.00 600.00 1016 ASN A CA 1
ATOM 5082 C C . ASN A 1 1040 ? 250.375 197.487 214.966 1.00 600.00 1016 ASN A C 1
ATOM 5083 O O . ASN A 1 1040 ? 251.326 197.248 214.215 1.00 600.00 1016 ASN A O 1
ATOM 5085 N N . LEU A 1 1041 ? 250.536 198.023 216.178 1.00 600.00 1017 LEU A N 1
ATOM 5086 C CA . LEU A 1 1041 ? 251.859 198.273 216.763 1.00 600.00 1017 LEU A CA 1
ATOM 5087 C C . LEU A 1 1041 ? 252.735 199.153 215.871 1.00 600.00 1017 LEU A C 1
ATOM 5088 O O . LEU A 1 1041 ? 253.949 198.962 215.778 1.00 600.00 1017 LEU A O 1
ATOM 5090 N N . GLY A 1 1042 ? 252.119 200.128 215.206 1.00 600.00 1018 GLY A N 1
ATOM 5091 C CA . GLY A 1 1042 ? 252.833 201.013 214.310 1.00 600.00 1018 GLY A CA 1
ATOM 5092 C C . GLY A 1 1042 ? 252.802 200.607 212.851 1.00 600.00 1018 GLY A C 1
ATOM 5093 O O . GLY A 1 1042 ? 253.239 201.393 212.000 1.00 600.00 1018 GLY A O 1
ATOM 5094 N N . GLU A 1 1043 ? 252.306 199.414 212.534 1.00 600.00 1019 GLU A N 1
ATOM 5095 C CA . GLU A 1 1043 ? 252.212 198.991 211.144 1.00 600.00 1019 GLU A CA 1
ATOM 5096 C C . GLU A 1 1043 ? 251.125 199.780 210.422 1.00 600.00 1019 GLU A C 1
ATOM 5097 O O . GLU A 1 1043 ? 250.141 200.221 211.023 1.00 600.00 1019 GLU A O 1
ATOM 5099 N N . THR A 1 1044 ? 251.314 199.965 209.115 1.00 600.00 1020 THR A N 1
ATOM 5100 C CA . THR A 1 1044 ? 250.362 200.689 208.283 1.00 600.00 1020 THR A CA 1
ATOM 5101 C C . THR A 1 1044 ? 249.458 199.764 207.480 1.00 600.00 1020 THR A C 1
ATOM 5102 O O . THR A 1 1044 ? 248.684 200.242 206.645 1.00 600.00 1020 THR A O 1
ATOM 5104 N N . SER A 1 1045 ? 249.545 198.452 207.706 1.00 600.00 1021 SER A N 1
ATOM 5105 C CA . SER A 1 1045 ? 248.699 197.520 206.972 1.00 600.00 1021 SER A CA 1
ATOM 5106 C C . SER A 1 1045 ? 247.242 197.610 207.405 1.00 600.00 1021 SER A C 1
ATOM 5107 O O . SER A 1 1045 ? 246.361 197.147 206.673 1.00 600.00 1021 SER A O 1
ATOM 5109 N N . THR A 1 1046 ? 246.975 198.194 208.567 1.00 600.00 1022 THR A N 1
ATOM 5110 C CA . THR A 1 1046 ? 245.603 198.321 209.042 1.00 600.00 1022 THR A CA 1
ATOM 5111 C C . THR A 1 1046 ? 244.875 199.403 208.250 1.00 600.00 1022 THR A C 1
ATOM 5112 O O . THR A 1 1046 ? 245.408 200.507 208.078 1.00 600.00 1022 THR A O 1
ATOM 5114 N N . PRO A 1 1047 ? 243.665 199.126 207.759 1.00 600.00 1023 PRO A N 1
ATOM 5115 C CA . PRO A 1 1047 ? 242.932 200.122 206.956 1.00 600.00 1023 PRO A CA 1
ATOM 5116 C C . PRO A 1 1047 ? 242.592 201.402 207.701 1.00 600.00 1023 PRO A C 1
ATOM 5117 O O . PRO A 1 1047 ? 242.337 202.426 207.054 1.00 600.00 1023 PRO A O 1
ATOM 5121 N N . THR A 1 1048 ? 242.554 201.376 209.028 1.00 600.00 1024 THR A N 1
ATOM 5122 C CA . THR A 1 1048 ? 242.284 202.558 209.830 1.00 490.82 1024 THR A CA 1
ATOM 5123 C C . THR A 1 1048 ? 243.573 203.020 210.496 1.00 600.00 1024 THR A C 1
ATOM 5124 O O . THR A 1 1048 ? 244.537 202.261 210.618 1.00 508.31 1024 THR A O 1
ATOM 5126 N N . GLN A 1 1049 ? 243.587 204.277 210.930 1.00 600.00 1025 GLN A N 1
ATOM 5127 C CA . GLN A 1 1049 ? 244.774 204.874 211.534 1.00 600.00 1025 GLN A CA 1
ATOM 5128 C C . GLN A 1 1049 ? 244.470 205.272 212.971 1.00 469.95 1025 GLN A C 1
ATOM 5129 O O . GLN A 1 1049 ? 243.535 206.038 213.222 1.00 600.00 1025 GLN A O 1
ATOM 5131 N N . GLY A 1 1050 ? 245.273 204.770 213.904 1.00 441.89 1026 GLY A N 1
ATOM 5132 C CA . GLY A 1 1050 ? 245.091 205.054 215.312 1.00 600.00 1026 GLY A CA 1
ATOM 5133 C C . GLY A 1 1050 ? 244.118 204.091 215.969 1.00 600.00 1026 GLY A C 1
ATOM 5134 O O . GLY A 1 1050 ? 243.279 203.468 215.324 1.00 600.00 1026 GLY A O 1
ATOM 5135 N N . SER A 1 1051 ? 244.240 203.965 217.289 1.00 600.00 1027 SER A N 1
ATOM 5136 C CA . SER A 1 1051 ? 243.367 203.052 218.024 1.00 600.00 1027 SER A CA 1
ATOM 5137 C C . SER A 1 1051 ? 243.217 203.545 219.456 1.00 581.40 1027 SER A C 1
ATOM 5138 O O . SER A 1 1051 ? 244.153 203.430 220.252 1.00 568.62 1027 SER A O 1
ATOM 5140 N N . VAL A 1 1052 ? 242.037 204.065 219.786 1.00 534.31 1028 VAL A N 1
ATOM 5141 C CA . VAL A 1 1052 ? 241.740 204.573 221.121 1.00 560.36 1028 VAL A CA 1
ATOM 5142 C C . VAL A 1 1052 ? 240.467 203.902 221.619 1.00 600.00 1028 VAL A C 1
ATOM 5143 O O . VAL A 1 1052 ? 239.425 203.978 220.957 1.00 600.00 1028 VAL A O 1
ATOM 5145 N N . LEU A 1 1053 ? 240.547 203.252 222.777 1.00 522.25 1029 LEU A N 1
ATOM 5146 C CA . LEU A 1 1053 ? 239.373 202.695 223.435 1.00 600.00 1029 LEU A CA 1
ATOM 5147 C C . LEU A 1 1053 ? 238.807 203.708 224.425 1.00 600.00 1029 LEU A C 1
ATOM 5148 O O . LEU A 1 1053 ? 239.539 204.524 224.988 1.00 445.34 1029 LEU A O 1
ATOM 5150 N N . PHE A 1 1054 ? 237.492 203.653 224.636 1.00 600.00 1030 PHE A N 1
ATOM 5151 C CA . PHE A 1 1054 ? 236.845 204.546 225.590 1.00 600.00 1030 PHE A CA 1
ATOM 5152 C C . PHE A 1 1054 ? 235.808 203.784 226.404 1.00 600.00 1030 PHE A C 1
ATOM 5153 O O . PHE A 1 1054 ? 235.135 202.888 225.890 1.00 600.00 1030 PHE A O 1
ATOM 5155 N N . GLY A 1 1055 ? 235.662 204.170 227.673 1.00 600.00 1031 GLY A N 1
ATOM 5156 C CA . GLY A 1 1055 ? 234.657 203.602 228.557 1.00 600.00 1031 GLY A CA 1
ATOM 5157 C C . GLY A 1 1055 ? 233.612 204.631 228.950 1.00 600.00 1031 GLY A C 1
ATOM 5158 O O . GLY A 1 1055 ? 233.895 205.831 228.997 1.00 600.00 1031 GLY A O 1
ATOM 5159 N N . THR A 1 1056 ? 232.400 204.156 229.250 1.00 600.00 1032 THR A N 1
ATOM 5160 C CA . THR A 1 1056 ? 231.255 205.013 229.540 1.00 600.00 1032 THR A CA 1
ATOM 5161 C C . THR A 1 1056 ? 230.687 204.726 230.927 1.00 314.79 1032 THR A C 1
ATOM 5162 O O . THR A 1 1056 ? 231.034 203.738 231.579 1.00 600.00 1032 THR A O 1
ATOM 5164 N N . VAL A 1 1057 ? 229.783 205.610 231.366 1.00 600.00 1033 VAL A N 1
ATOM 5165 C CA . VAL A 1 1057 ? 229.119 205.460 232.659 1.00 521.46 1033 VAL A CA 1
ATOM 5166 C C . VAL A 1 1057 ? 228.242 204.218 232.714 1.00 600.00 1033 VAL A C 1
ATOM 5167 O O . VAL A 1 1057 ? 227.978 203.695 233.802 1.00 600.00 1033 VAL A O 1
ATOM 5169 N N . ASN A 1 1058 ? 227.760 203.739 231.572 1.00 600.00 1034 ASN A N 1
ATOM 5170 C CA . ASN A 1 1058 ? 226.903 202.564 231.550 1.00 600.00 1034 ASN A CA 1
ATOM 5171 C C . ASN A 1 1058 ? 227.668 201.280 231.269 1.00 600.00 1034 ASN A C 1
ATOM 5172 O O . ASN A 1 1058 ? 227.047 200.243 231.019 1.00 510.03 1034 ASN A O 1
ATOM 5174 N N . GLY A 1 1059 ? 228.996 201.321 231.315 1.00 600.00 1035 GLY A N 1
ATOM 5175 C CA . GLY A 1 1059 ? 229.775 200.124 231.089 1.00 600.00 1035 GLY A CA 1
ATOM 5176 C C . GLY A 1 1059 ? 230.002 199.789 229.638 1.00 559.81 1035 GLY A C 1
ATOM 5177 O O . GLY A 1 1059 ? 230.385 198.658 229.325 1.00 371.13 1035 GLY A O 1
ATOM 5178 N N . MET A 1 1060 ? 229.771 200.737 228.737 1.00 600.00 1036 MET A N 1
ATOM 5179 C CA . MET A 1 1060 ? 229.997 200.522 227.319 1.00 600.00 1036 MET A CA 1
ATOM 5180 C C . MET A 1 1060 ? 231.444 200.864 226.990 1.00 600.00 1036 MET A C 1
ATOM 5181 O O . MET A 1 1060 ? 231.990 201.851 227.491 1.00 600.00 1036 MET A O 1
ATOM 5183 N N . ILE A 1 1061 ? 232.069 200.029 226.166 1.00 600.00 1037 ILE A N 1
ATOM 5184 C CA . ILE A 1 1061 ? 233.444 200.237 225.728 1.00 600.00 1037 ILE A CA 1
ATOM 5185 C C . ILE A 1 1061 ? 233.462 200.214 224.208 1.00 600.00 1037 ILE A C 1
ATOM 5186 O O . ILE A 1 1061 ? 232.978 199.258 223.594 1.00 600.00 1037 ILE A O 1
ATOM 5188 N N . GLY A 1 1062 ? 234.013 201.269 223.602 1.00 600.00 1038 GLY A N 1
ATOM 5189 C CA . GLY A 1 1062 ? 234.066 201.375 222.162 1.00 600.00 1038 GLY A CA 1
ATOM 5190 C C . GLY A 1 1062 ? 235.472 201.689 221.681 1.00 600.00 1038 GLY A C 1
ATOM 5191 O O . GLY A 1 1062 ? 236.385 201.929 222.473 1.00 600.00 1038 GLY A O 1
ATOM 5192 N N . LEU A 1 1063 ? 235.626 201.682 220.359 1.00 600.00 1039 LEU A N 1
ATOM 5193 C CA . LEU A 1 1063 ? 236.886 202.008 219.708 1.00 600.00 1039 LEU A CA 1
ATOM 5194 C C . LEU A 1 1063 ? 236.667 203.132 218.705 1.00 600.00 1039 LEU A C 1
ATOM 5195 O O . LEU A 1 1063 ? 235.679 203.128 217.962 1.00 600.00 1039 LEU A O 1
ATOM 5197 N N . VAL A 1 1064 ? 237.588 204.094 218.691 1.00 600.00 1040 VAL A N 1
ATOM 5198 C CA . VAL A 1 1064 ? 237.589 205.186 217.724 1.00 600.00 1040 VAL A CA 1
ATOM 5199 C C . VAL A 1 1064 ? 238.904 205.145 216.957 1.00 600.00 1040 VAL A C 1
ATOM 5200 O O . VAL A 1 1064 ? 239.978 205.057 217.563 1.00 600.00 1040 VAL A O 1
ATOM 5202 N N . THR A 1 1065 ? 238.815 205.194 215.628 1.00 600.00 1041 THR A N 1
ATOM 5203 C CA . THR A 1 1065 ? 239.981 205.212 214.755 1.00 600.00 1041 THR A CA 1
ATOM 5204 C C . THR A 1 1065 ? 239.785 206.284 213.689 1.00 600.00 1041 THR A C 1
ATOM 5205 O O . THR A 1 1065 ? 238.671 206.756 213.457 1.00 469.23 1041 THR A O 1
ATOM 5207 N N . SER A 1 1066 ? 240.879 206.678 213.043 1.00 596.21 1042 SER A N 1
ATOM 5208 C CA . SER A 1 1066 ? 240.806 207.665 211.975 1.00 600.00 1042 SER A CA 1
ATOM 5209 C C . SER A 1 1066 ? 240.594 206.982 210.629 1.00 600.00 1042 SER A C 1
ATOM 5210 O O . SER A 1 1066 ? 241.065 205.867 210.395 1.00 600.00 1042 SER A O 1
ATOM 5212 N N . LEU A 1 1067 ? 239.881 207.670 209.741 1.00 600.00 1043 LEU A N 1
ATOM 5213 C CA . LEU A 1 1067 ? 239.596 207.171 208.405 1.00 546.48 1043 LEU A CA 1
ATOM 5214 C C . LEU A 1 1067 ? 240.228 208.086 207.365 1.00 600.00 1043 LEU A C 1
ATOM 5215 O O . LEU A 1 1067 ? 240.338 209.299 207.569 1.00 600.00 1043 LEU A O 1
ATOM 5217 N N . SER A 1 1068 ? 240.652 207.498 206.250 1.00 600.00 1044 SER A N 1
ATOM 5218 C CA . SER A 1 1068 ? 241.071 208.306 205.118 1.00 600.00 1044 SER A CA 1
ATOM 5219 C C . SER A 1 1068 ? 239.839 208.853 204.399 1.00 600.00 1044 SER A C 1
ATOM 5220 O O . SER A 1 1068 ? 238.706 208.444 204.663 1.00 600.00 1044 SER A O 1
ATOM 5222 N N . GLU A 1 1069 ? 240.063 209.798 203.482 1.00 600.00 1045 GLU A N 1
ATOM 5223 C CA . GLU A 1 1069 ? 238.941 210.388 202.752 1.00 600.00 1045 GLU A CA 1
ATOM 5224 C C . GLU A 1 1069 ? 238.149 209.324 201.994 1.00 600.00 1045 GLU A C 1
ATOM 5225 O O . GLU A 1 1069 ? 236.907 209.355 201.967 1.00 600.00 1045 GLU A O 1
ATOM 5227 N N . SER A 1 1070 ? 238.852 208.363 201.388 1.00 600.00 1046 SER A N 1
ATOM 5228 C CA . SER A 1 1070 ? 238.172 207.330 200.613 1.00 600.00 1046 SER A CA 1
ATOM 5229 C C . SER A 1 1070 ? 237.309 206.447 201.504 1.00 600.00 1046 SER A C 1
ATOM 5230 O O . SER A 1 1070 ? 236.161 206.137 201.155 1.00 600.00 1046 SER A O 1
ATOM 5232 N N . TRP A 1 1071 ? 237.849 206.020 202.649 1.00 600.00 1047 TRP A N 1
ATOM 5233 C CA . TRP A 1 1071 ? 237.078 205.172 203.549 1.00 600.00 1047 TRP A CA 1
ATOM 5234 C C . TRP A 1 1071 ? 235.841 205.893 204.047 1.00 600.00 1047 TRP A C 1
ATOM 5235 O O . TRP A 1 1071 ? 234.761 205.300 204.130 1.00 600.00 1047 TRP A O 1
ATOM 5237 N N . TYR A 1 1072 ? 235.982 207.172 204.392 1.00 600.00 1048 TYR A N 1
ATOM 5238 C CA . TYR A 1 1072 ? 234.842 207.912 204.907 1.00 600.00 1048 TYR A CA 1
ATOM 5239 C C . TYR A 1 1072 ? 233.745 208.019 203.866 1.00 600.00 1048 TYR A C 1
ATOM 5240 O O . TYR A 1 1072 ? 232.577 207.801 204.174 1.00 600.00 1048 TYR A O 1
ATOM 5242 N N . ASN A 1 1073 ? 234.095 208.369 202.625 1.00 600.00 1049 ASN A N 1
ATOM 5243 C CA . ASN A 1 1073 ? 233.043 208.495 201.616 1.00 600.00 1049 ASN A CA 1
ATOM 5244 C C . ASN A 1 1073 ? 232.393 207.148 201.303 1.00 600.00 1049 ASN A C 1
ATOM 5245 O O . ASN A 1 1073 ? 231.157 207.053 201.186 1.00 600.00 1049 ASN A O 1
ATOM 5247 N N . LEU A 1 1074 ? 233.202 206.087 201.207 1.00 600.00 1050 LEU A N 1
ATOM 5248 C CA . LEU A 1 1074 ? 232.650 204.762 200.942 1.00 600.00 1050 LEU A CA 1
ATOM 5249 C C . LEU A 1 1074 ? 231.700 204.336 202.060 1.00 600.00 1050 LEU A C 1
ATOM 5250 O O . LEU A 1 1074 ? 230.548 203.933 201.815 1.00 600.00 1050 LEU A O 1
ATOM 5252 N N . LEU A 1 1075 ? 232.151 204.463 203.306 1.00 600.00 1051 LEU A N 1
ATOM 5253 C CA . LEU A 1 1075 ? 231.347 204.036 204.440 1.00 600.00 1051 LEU A CA 1
ATOM 5254 C C . LEU A 1 1075 ? 230.208 204.998 204.734 1.00 600.00 1051 LEU A C 1
ATOM 5255 O O . LEU A 1 1075 ? 229.199 204.586 205.301 1.00 600.00 1051 LEU A O 1
ATOM 5257 N N . LEU A 1 1076 ? 230.339 206.270 204.360 1.00 600.00 1052 LEU A N 1
ATOM 5258 C CA . LEU A 1 1076 ? 229.258 207.220 204.575 1.00 600.00 1052 LEU A CA 1
ATOM 5259 C C . LEU A 1 1076 ? 228.084 206.898 203.675 1.00 600.00 1052 LEU A C 1
ATOM 5260 O O . LEU A 1 1076 ? 226.928 206.920 204.119 1.00 600.00 1052 LEU A O 1
ATOM 5262 N N . ASP A 1 1077 ? 228.360 206.595 202.402 1.00 600.00 1053 ASP A N 1
ATOM 5263 C CA . ASP A 1 1077 ? 227.275 206.145 201.537 1.00 600.00 1053 ASP A CA 1
ATOM 5264 C C . ASP A 1 1077 ? 226.681 204.839 202.050 1.00 600.00 1053 ASP A C 1
ATOM 5265 O O . ASP A 1 1077 ? 225.454 204.648 202.022 1.00 600.00 1053 ASP A O 1
ATOM 5267 N N . MET A 1 1078 ? 227.537 203.935 202.546 1.00 600.00 1054 MET A N 1
ATOM 5268 C CA . MET A 1 1078 ? 227.019 202.705 203.140 1.00 600.00 1054 MET A CA 1
ATOM 5269 C C . MET A 1 1078 ? 226.095 202.992 204.322 1.00 600.00 1054 MET A C 1
ATOM 5270 O O . MET A 1 1078 ? 225.032 202.380 204.447 1.00 600.00 1054 MET A O 1
ATOM 5272 N N . GLN A 1 1079 ? 226.488 203.916 205.202 1.00 600.00 1055 GLN A N 1
ATOM 5273 C CA . GLN A 1 1079 ? 225.686 204.222 206.382 1.00 600.00 1055 GLN A CA 1
ATOM 5274 C C . GLN A 1 1079 ? 224.358 204.856 205.994 1.00 600.00 1055 GLN A C 1
ATOM 5275 O O . GLN A 1 1079 ? 223.307 204.498 206.541 1.00 600.00 1055 GLN A O 1
ATOM 5277 N N . ASN A 1 1080 ? 224.386 205.792 205.042 1.00 600.00 1056 ASN A N 1
ATOM 5278 C CA . ASN A 1 1080 ? 223.150 206.441 204.619 1.00 600.00 1056 ASN A CA 1
ATOM 5279 C C . ASN A 1 1080 ? 222.195 205.457 203.961 1.00 600.00 1056 ASN A C 1
ATOM 5280 O O . ASN A 1 1080 ? 220.975 205.589 204.111 1.00 600.00 1056 ASN A O 1
ATOM 5282 N N . ARG A 1 1081 ? 222.723 204.471 203.232 1.00 600.00 1057 ARG A N 1
ATOM 5283 C CA . ARG A 1 1081 ? 221.845 203.471 202.633 1.00 600.00 1057 ARG A CA 1
ATOM 5284 C C . ARG A 1 1081 ? 221.339 202.471 203.664 1.00 600.00 1057 ARG A C 1
ATOM 5285 O O . ARG A 1 1081 ? 220.177 202.055 203.611 1.00 600.00 1057 ARG A O 1
ATOM 5287 N N . LEU A 1 1082 ? 222.199 202.066 204.601 1.00 600.00 1058 LEU A N 1
ATOM 5288 C CA . LEU A 1 1082 ? 221.794 201.097 205.609 1.00 600.00 1058 LEU A CA 1
ATOM 5289 C C . LEU A 1 1082 ? 220.751 201.675 206.551 1.00 600.00 1058 LEU A C 1
ATOM 5290 O O . LEU A 1 1082 ? 219.923 200.929 207.087 1.00 600.00 1058 LEU A O 1
ATOM 5292 N N . ASN A 1 1083 ? 220.772 202.994 206.759 1.00 600.00 1059 ASN A N 1
ATOM 5293 C CA . ASN A 1 1083 ? 219.849 203.615 207.701 1.00 600.00 1059 ASN A CA 1
ATOM 5294 C C . ASN A 1 1083 ? 218.387 203.403 207.336 1.00 567.02 1059 ASN A C 1
ATOM 5295 O O . ASN A 1 1083 ? 217.527 203.462 208.221 1.00 600.00 1059 ASN A O 1
ATOM 5297 N N . LYS A 1 1084 ? 218.080 203.166 206.063 1.00 600.00 1060 LYS A N 1
ATOM 5298 C CA . LYS A 1 1084 ? 216.699 203.081 205.611 1.00 534.81 1060 LYS A CA 1
ATOM 5299 C C . LYS A 1 1084 ? 216.235 201.655 205.367 1.00 600.00 1060 LYS A C 1
ATOM 5300 O O . LYS A 1 1084 ? 215.043 201.440 205.124 1.00 600.00 1060 LYS A O 1
ATOM 5302 N N . VAL A 1 1085 ? 217.141 200.684 205.438 1.00 600.00 1061 VAL A N 1
ATOM 5303 C CA . VAL A 1 1085 ? 216.852 199.307 205.079 1.00 600.00 1061 VAL A CA 1
ATOM 5304 C C . VAL A 1 1085 ? 216.890 198.387 206.292 1.00 600.00 1061 VAL A C 1
ATOM 5305 O O . VAL A 1 1085 ? 216.093 197.452 206.391 1.00 600.00 1061 VAL A O 1
ATOM 5307 N N . ILE A 1 1086 ? 217.815 198.634 207.218 1.00 600.00 1062 ILE A N 1
ATOM 5308 C CA . ILE A 1 1086 ? 217.997 197.758 208.368 1.00 600.00 1062 ILE A CA 1
ATOM 5309 C C . ILE A 1 1086 ? 216.805 197.918 209.299 1.00 600.00 1062 ILE A C 1
ATOM 5310 O O . ILE A 1 1086 ? 216.520 199.020 209.780 1.00 600.00 1062 ILE A O 1
ATOM 5312 N N . LYS A 1 1087 ? 216.107 196.817 209.563 1.00 600.00 1063 LYS A N 1
ATOM 5313 C CA . LYS A 1 1087 ? 214.943 196.824 210.449 1.00 600.00 1063 LYS A CA 1
ATOM 5314 C C . LYS A 1 1087 ? 215.384 196.316 211.818 1.00 600.00 1063 LYS A C 1
ATOM 5315 O O . LYS A 1 1087 ? 215.263 195.132 212.129 1.00 455.76 1063 LYS A O 1
ATOM 5317 N N . SER A 1 1088 ? 215.898 197.224 212.644 1.00 600.00 1064 SER A N 1
ATOM 5318 C CA . SER A 1 1088 ? 216.244 196.860 214.008 1.00 600.00 1064 SER A CA 1
ATOM 5319 C C . SER A 1 1088 ? 214.988 196.814 214.877 1.00 600.00 1064 SER A C 1
ATOM 5320 O O . SER A 1 1088 ? 213.890 197.187 214.454 1.00 600.00 1064 SER A O 1
ATOM 5322 N N . VAL A 1 1089 ? 215.168 196.342 216.114 1.00 600.00 1065 VAL A N 1
ATOM 5323 C CA . VAL A 1 1089 ? 214.066 196.261 217.066 1.00 600.00 1065 VAL A CA 1
ATOM 5324 C C . VAL A 1 1089 ? 213.394 197.618 217.184 1.00 600.00 1065 VAL A C 1
ATOM 5325 O O . VAL A 1 1089 ? 214.053 198.640 217.403 1.00 600.00 1065 VAL A O 1
ATOM 5327 N N . GLY A 1 1090 ? 212.075 197.640 217.031 1.00 600.00 1066 GLY A N 1
ATOM 5328 C CA . GLY A 1 1090 ? 211.358 198.893 217.042 1.00 600.00 1066 GLY A CA 1
ATOM 5329 C C . GLY A 1 1090 ? 211.341 199.615 215.720 1.00 600.00 1066 GLY A C 1
ATOM 5330 O O . GLY A 1 1090 ? 210.651 200.634 215.602 1.00 600.00 1066 GLY A O 1
ATOM 5331 N N . LYS A 1 1091 ? 212.077 199.123 214.722 1.00 600.00 1067 LYS A N 1
ATOM 5332 C CA . LYS A 1 1091 ? 212.120 199.740 213.398 1.00 600.00 1067 LYS A CA 1
ATOM 5333 C C . LYS A 1 1091 ? 212.414 201.234 213.486 1.00 600.00 1067 LYS A C 1
ATOM 5334 O O . LYS A 1 1091 ? 211.810 202.050 212.788 1.00 600.00 1067 LYS A O 1
ATOM 5336 N N . ILE A 1 1092 ? 213.338 201.600 214.365 1.00 600.00 1068 ILE A N 1
ATOM 5337 C CA . ILE A 1 1092 ? 213.659 203.005 214.582 1.00 600.00 1068 ILE A CA 1
ATOM 5338 C C . ILE A 1 1092 ? 214.639 203.468 213.516 1.00 600.00 1068 ILE A C 1
ATOM 5339 O O . ILE A 1 1092 ? 215.625 202.782 213.220 1.00 600.00 1068 ILE A O 1
ATOM 5341 N N . GLU A 1 1093 ? 214.375 204.638 212.935 1.00 600.00 1069 GLU A N 1
ATOM 5342 C CA . GLU A 1 1093 ? 215.299 205.202 211.959 1.00 600.00 1069 GLU A CA 1
ATOM 5343 C C . GLU A 1 1093 ? 216.655 205.440 212.605 1.00 600.00 1069 GLU A C 1
ATOM 5344 O O . GLU A 1 1093 ? 216.757 206.103 213.642 1.00 600.00 1069 GLU A O 1
ATOM 5346 N N . HIS A 1 1094 ? 217.703 204.890 211.989 1.00 600.00 1070 HIS A N 1
ATOM 5347 C CA . HIS A 1 1094 ? 219.038 205.025 212.556 1.00 600.00 1070 HIS A CA 1
ATOM 5348 C C . HIS A 1 1094 ? 219.576 206.437 212.396 1.00 600.00 1070 HIS A C 1
ATOM 5349 O O . HIS A 1 1094 ? 220.302 206.924 213.270 1.00 600.00 1070 HIS A O 1
ATOM 5351 N N . SER A 1 1095 ? 219.236 207.104 211.291 1.00 600.00 1071 SER A N 1
ATOM 5352 C CA . SER A 1 1095 ? 219.807 208.417 211.013 1.00 600.00 1071 SER A CA 1
ATOM 5353 C C . SER A 1 1095 ? 219.456 209.427 212.097 1.00 600.00 1071 SER A C 1
ATOM 5354 O O . SER A 1 1095 ? 220.233 210.352 212.355 1.00 600.00 1071 SER A O 1
ATOM 5356 N N . PHE A 1 1096 ? 218.296 209.271 212.738 1.00 600.00 1072 PHE A N 1
ATOM 5357 C CA . PHE A 1 1096 ? 217.919 210.182 213.813 1.00 600.00 1072 PHE A CA 1
ATOM 5358 C C . PHE A 1 1096 ? 218.675 209.868 215.095 1.00 568.71 1072 PHE A C 1
ATOM 5359 O O . PHE A 1 1096 ? 219.123 210.784 215.795 1.00 513.43 1072 PHE A O 1
ATOM 5361 N N . TRP A 1 1097 ? 218.819 208.579 215.413 1.00 376.84 1073 TRP A N 1
ATOM 5362 C CA . TRP A 1 1097 ? 219.500 208.175 216.639 1.00 562.75 1073 TRP A CA 1
ATOM 5363 C C . TRP A 1 1097 ? 220.903 208.764 216.712 1.00 338.23 1073 TRP A C 1
ATOM 5364 O O . TRP A 1 1097 ? 221.312 209.294 217.751 1.00 600.00 1073 TRP A O 1
ATOM 5366 N N . ARG A 1 1098 ? 221.656 208.676 215.621 1.00 600.00 1074 ARG A N 1
ATOM 5367 C CA . ARG A 1 1098 ? 223.037 209.138 215.614 1.00 600.00 1074 ARG A CA 1
ATOM 5368 C C . ARG A 1 1098 ? 223.178 210.627 215.335 1.00 600.00 1074 ARG A C 1
ATOM 5369 O O . ARG A 1 1098 ? 224.301 211.139 215.369 1.00 600.00 1074 ARG A O 1
ATOM 5371 N N . SER A 1 1099 ? 222.087 211.332 215.050 1.00 600.00 1075 SER A N 1
ATOM 5372 C CA . SER A 1 1099 ? 222.190 212.762 214.798 1.00 553.18 1075 SER A CA 1
ATOM 5373 C C . SER A 1 1099 ? 222.650 213.484 216.058 1.00 544.75 1075 SER A C 1
ATOM 5374 O O . SER A 1 1099 ? 222.302 213.101 217.177 1.00 553.43 1075 SER A O 1
ATOM 5376 N N . PHE A 1 1100 ? 223.448 214.536 215.868 1.00 600.00 1076 PHE A N 1
ATOM 5377 C CA . PHE A 1 1100 ? 223.980 215.287 217.001 1.00 600.00 1076 PHE A CA 1
ATOM 5378 C C . PHE A 1 1100 ? 222.835 215.800 217.863 1.00 600.00 1076 PHE A C 1
ATOM 5379 O O . PHE A 1 1100 ? 221.905 216.435 217.360 1.00 600.00 1076 PHE A O 1
ATOM 5381 N N . HIS A 1 1101 ? 222.893 215.520 219.163 1.00 600.00 1077 HIS A N 1
ATOM 5382 C CA . HIS A 1 1101 ? 221.762 215.782 220.047 1.00 600.00 1077 HIS A CA 1
ATOM 5383 C C . HIS A 1 1101 ? 222.199 216.595 221.256 1.00 600.00 1077 HIS A C 1
ATOM 5384 O O . HIS A 1 1101 ? 223.090 216.176 222.003 1.00 600.00 1077 HIS A O 1
ATOM 5386 N N . THR A 1 1102 ? 221.562 217.749 221.449 1.00 600.00 1078 THR A N 1
ATOM 5387 C CA . THR A 1 1102 ? 221.696 218.556 222.653 1.00 600.00 1078 THR A CA 1
ATOM 5388 C C . THR A 1 1102 ? 220.302 218.970 223.108 1.00 600.00 1078 THR A C 1
ATOM 5389 O O . THR A 1 1102 ? 219.316 218.785 222.391 1.00 600.00 1078 THR A O 1
ATOM 5391 N N . GLU A 1 1103 ? 220.215 219.532 224.317 1.00 600.00 1079 GLU A N 1
ATOM 5392 C CA . GLU A 1 1103 ? 218.924 220.021 224.793 1.00 600.00 1079 GLU A CA 1
ATOM 5393 C C . GLU A 1 1103 ? 218.405 221.175 223.949 1.00 600.00 1079 GLU A C 1
ATOM 5394 O O . GLU A 1 1103 ? 217.194 221.425 223.936 1.00 600.00 1079 GLU A O 1
ATOM 5396 N N . ARG A 1 1104 ? 219.290 221.873 223.238 1.00 600.00 1080 ARG A N 1
ATOM 5397 C CA . ARG A 1 1104 ? 218.911 223.048 222.465 1.00 600.00 1080 ARG A CA 1
ATOM 5398 C C . ARG A 1 1104 ? 218.574 222.725 221.014 1.00 600.00 1080 ARG A C 1
ATOM 5399 O O . ARG A 1 1104 ? 217.627 223.296 220.464 1.00 600.00 1080 ARG A O 1
ATOM 5401 N N . LYS A 1 1105 ? 219.325 221.835 220.368 1.00 600.00 1081 LYS A N 1
ATOM 5402 C CA . LYS A 1 1105 ? 219.108 221.611 218.945 1.00 600.00 1081 LYS A CA 1
ATOM 5403 C C . LYS A 1 1105 ? 219.589 220.221 218.555 1.00 600.00 1081 LYS A C 1
ATOM 5404 O O . LYS A 1 1105 ? 220.410 219.609 219.243 1.00 600.00 1081 LYS A O 1
ATOM 5406 N N . THR A 1 1106 ? 219.060 219.731 217.436 1.00 600.00 1082 THR A N 1
ATOM 5407 C CA . THR A 1 1106 ? 219.484 218.475 216.837 1.00 600.00 1082 THR A CA 1
ATOM 5408 C C . THR A 1 1106 ? 220.057 218.751 215.454 1.00 600.00 1082 THR A C 1
ATOM 5409 O O . THR A 1 1106 ? 219.494 219.535 214.684 1.00 600.00 1082 THR A O 1
ATOM 5411 N N . GLU A 1 1107 ? 221.179 218.111 215.145 1.00 600.00 1083 GLU A N 1
ATOM 5412 C CA . GLU A 1 1107 ? 221.816 218.301 213.854 1.00 600.00 1083 GLU A CA 1
ATOM 5413 C C . GLU A 1 1107 ? 222.211 216.961 213.253 1.00 600.00 1083 GLU A C 1
ATOM 5414 O O . GLU A 1 1107 ? 222.543 216.018 213.978 1.00 600.00 1083 GLU A O 1
ATOM 5416 N N . PRO A 1 1108 ? 222.177 216.855 211.926 1.00 600.00 1084 PRO A N 1
ATOM 5417 C CA . PRO A 1 1108 ? 222.548 215.596 211.267 1.00 528.90 1084 PRO A CA 1
ATOM 5418 C C . PRO A 1 1108 ? 223.999 215.230 211.547 1.00 600.00 1084 PRO A C 1
ATOM 5419 O O . PRO A 1 1108 ? 224.874 216.094 211.616 1.00 600.00 1084 PRO A O 1
ATOM 5423 N N . ALA A 1 1109 ? 224.251 213.932 211.708 1.00 532.45 1085 ALA A N 1
ATOM 5424 C CA . ALA A 1 1109 ? 225.607 213.467 211.971 1.00 600.00 1085 ALA A CA 1
ATOM 5425 C C . ALA A 1 1109 ? 226.482 213.662 210.739 1.00 600.00 1085 ALA A C 1
ATOM 5426 O O . ALA A 1 1109 ? 226.044 213.447 209.606 1.00 600.00 1085 ALA A O 1
ATOM 5428 N N . THR A 1 1110 ? 227.729 214.073 210.963 1.00 600.00 1086 THR A N 1
ATOM 5429 C CA . THR A 1 1110 ? 228.675 214.261 209.871 1.00 600.00 1086 THR A CA 1
ATOM 5430 C C . THR A 1 1110 ? 230.087 214.049 210.395 1.00 600.00 1086 THR A C 1
ATOM 5431 O O . THR A 1 1110 ? 230.374 214.316 211.564 1.00 600.00 1086 THR A O 1
ATOM 5433 N N . GLY A 1 1111 ? 230.965 213.556 209.521 1.00 600.00 1087 GLY A N 1
ATOM 5434 C CA . GLY A 1 1111 ? 232.361 213.370 209.860 1.00 600.00 1087 GLY A CA 1
ATOM 5435 C C . GLY A 1 1111 ? 232.688 212.094 210.602 1.00 600.00 1087 GLY A C 1
ATOM 5436 O O . GLY A 1 1111 ? 233.873 211.815 210.828 1.00 600.00 1087 GLY A O 1
ATOM 5437 N N . PHE A 1 1112 ? 231.687 211.308 210.991 1.00 600.00 1088 PHE A N 1
ATOM 5438 C CA . PHE A 1 1112 ? 231.901 210.063 211.711 1.00 600.00 1088 PHE A CA 1
ATOM 5439 C C . PHE A 1 1112 ? 231.156 208.939 211.007 1.00 600.00 1088 PHE A C 1
ATOM 5440 O O . PHE A 1 1112 ? 230.094 209.153 210.418 1.00 600.00 1088 PHE A O 1
ATOM 5442 N N . ILE A 1 1113 ? 231.726 207.739 211.064 1.00 600.00 1089 ILE A N 1
ATOM 5443 C CA . ILE A 1 1113 ? 231.083 206.535 210.549 1.00 600.00 1089 ILE A CA 1
ATOM 5444 C C . ILE A 1 1113 ? 230.639 205.699 211.739 1.00 600.00 1089 ILE A C 1
ATOM 5445 O O . ILE A 1 1113 ? 231.439 205.420 212.640 1.00 600.00 1089 ILE A O 1
ATOM 5447 N N . ASP A 1 1114 ? 229.372 205.302 211.747 1.00 600.00 1090 ASP A N 1
ATOM 5448 C CA . ASP A 1 1114 ? 228.833 204.496 212.835 1.00 600.00 1090 ASP A CA 1
ATOM 5449 C C . ASP A 1 1114 ? 229.023 203.022 212.493 1.00 600.00 1090 ASP A C 1
ATOM 5450 O O . ASP A 1 1114 ? 228.331 202.488 211.621 1.00 600.00 1090 ASP A O 1
ATOM 5452 N N . GLY A 1 1115 ? 229.961 202.359 213.178 1.00 600.00 1091 GLY A N 1
ATOM 5453 C CA . GLY A 1 1115 ? 230.145 200.929 212.972 1.00 600.00 1091 GLY A CA 1
ATOM 5454 C C . GLY A 1 1115 ? 229.087 200.069 213.631 1.00 600.00 1091 GLY A C 1
ATOM 5455 O O . GLY A 1 1115 ? 228.913 198.892 213.264 1.00 600.00 1091 GLY A O 1
ATOM 5456 N N . ASP A 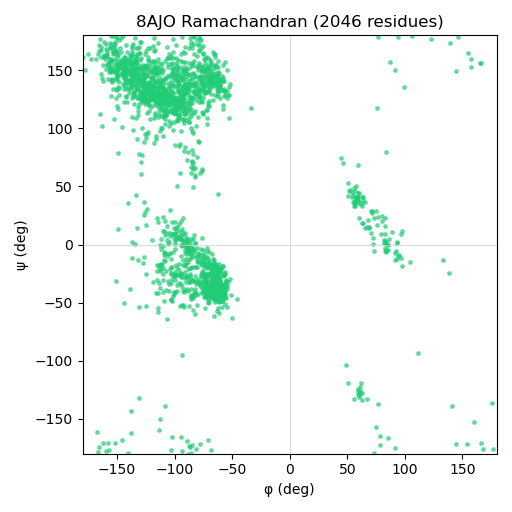1 1116 ? 228.361 200.643 214.592 1.00 600.00 1092 ASP A N 1
ATOM 5457 C CA . ASP A 1 1116 ? 227.310 199.893 215.261 1.00 600.00 1092 ASP A CA 1
ATOM 5458 C C . ASP A 1 1116 ? 226.151 199.605 214.323 1.00 600.00 1092 ASP A C 1
ATOM 5459 O O . ASP A 1 1116 ? 225.454 198.604 214.502 1.00 600.00 1092 ASP A O 1
ATOM 5461 N N . LEU A 1 1117 ? 225.943 200.455 213.315 1.00 600.00 1093 LEU A N 1
ATOM 5462 C CA . LEU A 1 1117 ? 224.873 200.216 212.352 1.00 600.00 1093 LEU A CA 1
ATOM 5463 C C . LEU A 1 1117 ? 225.102 198.925 211.578 1.00 600.00 1093 LEU A C 1
ATOM 5464 O O . LEU A 1 1117 ? 224.171 198.132 211.390 1.00 600.00 1093 LEU A O 1
ATOM 5466 N N . ILE A 1 1118 ? 226.330 198.704 211.105 1.00 600.00 1094 ILE A N 1
ATOM 5467 C CA . ILE A 1 1118 ? 226.626 197.472 210.384 1.00 447.23 1094 ILE A CA 1
ATOM 5468 C C . ILE A 1 1118 ? 226.555 196.282 211.321 1.00 600.00 1094 ILE A C 1
ATOM 5469 O O . ILE A 1 1118 ? 225.987 195.236 210.978 1.00 440.31 1094 ILE A O 1
ATOM 5471 N N . GLU A 1 1119 ? 227.145 196.411 212.515 1.00 600.00 1095 GLU A N 1
ATOM 5472 C CA . GLU A 1 1119 ? 227.137 195.268 213.422 1.00 600.00 1095 GLU A CA 1
ATOM 5473 C C . GLU A 1 1119 ? 225.744 194.927 213.935 1.00 600.00 1095 GLU A C 1
ATOM 5474 O O . GLU A 1 1119 ? 225.508 193.781 214.335 1.00 600.00 1095 GLU A O 1
ATOM 5476 N N . SER A 1 1120 ? 224.819 195.888 213.936 1.00 600.00 1096 SER A N 1
ATOM 5477 C CA . SER A 1 1120 ? 223.456 195.599 214.355 1.00 600.00 1096 SER A CA 1
ATOM 5478 C C . SER A 1 1120 ? 222.786 194.597 213.431 1.00 600.00 1096 SER A C 1
ATOM 5479 O O . SER A 1 1120 ? 221.782 193.989 213.817 1.00 600.00 1096 SER A O 1
ATOM 5481 N N . PHE A 1 1121 ? 223.318 194.415 212.220 1.00 441.07 1097 PHE A N 1
ATOM 5482 C CA . PHE A 1 1121 ? 222.772 193.420 211.307 1.00 600.00 1097 PHE A CA 1
ATOM 5483 C C . PHE A 1 1121 ? 222.911 192.009 211.855 1.00 600.00 1097 PHE A C 1
ATOM 5484 O O . PHE A 1 1121 ? 222.158 191.119 211.447 1.00 600.00 1097 PHE A O 1
ATOM 5486 N N . LEU A 1 1122 ? 223.859 191.782 212.762 1.00 600.00 1098 LEU A N 1
ATOM 5487 C CA . LEU A 1 1122 ? 224.050 190.462 213.344 1.00 600.00 1098 LEU A CA 1
ATOM 5488 C C . LEU A 1 1122 ? 222.999 190.127 214.393 1.00 600.00 1098 LEU A C 1
ATOM 5489 O O . LEU A 1 1122 ? 222.865 188.957 214.764 1.00 600.00 1098 LEU A O 1
ATOM 5491 N N . ASP A 1 1123 ? 222.251 191.118 214.871 1.00 600.00 1099 ASP A N 1
ATOM 5492 C CA . ASP A 1 1123 ? 221.238 190.884 215.890 1.00 600.00 1099 ASP A CA 1
ATOM 5493 C C . ASP A 1 1123 ? 219.897 190.476 215.302 1.00 600.00 1099 ASP A C 1
ATOM 5494 O O . ASP A 1 1123 ? 219.160 189.711 215.935 1.00 600.00 1099 ASP A O 1
ATOM 5496 N N . ILE A 1 1124 ? 219.563 190.969 214.109 1.00 600.00 1100 ILE A N 1
ATOM 5497 C CA . ILE A 1 1124 ? 218.292 190.625 213.486 1.00 600.00 1100 ILE A CA 1
ATOM 5498 C C . ILE A 1 1124 ? 218.348 189.195 212.966 1.00 600.00 1100 ILE A C 1
ATOM 5499 O O . ILE A 1 1124 ? 219.359 188.757 212.401 1.00 600.00 1100 ILE A O 1
ATOM 5501 N N . SER A 1 1125 ? 217.259 188.457 213.155 1.00 600.00 1101 SER A N 1
ATOM 5502 C CA . SER A 1 1125 ? 217.207 187.078 212.696 1.00 600.00 1101 SER A CA 1
ATOM 5503 C C . SER A 1 1125 ? 217.138 187.028 211.168 1.00 600.00 1101 SER A C 1
ATOM 5504 O O . SER A 1 1125 ? 216.788 188.008 210.506 1.00 600.00 1101 SER A O 1
ATOM 5506 N N . ARG A 1 1126 ? 217.484 185.863 210.610 1.00 600.00 1102 ARG A N 1
ATOM 5507 C CA . ARG A 1 1126 ? 217.494 185.664 209.156 1.00 600.00 1102 ARG A CA 1
ATOM 5508 C C . ARG A 1 1126 ? 216.256 186.195 208.436 1.00 600.00 1102 ARG A C 1
ATOM 5509 O O . ARG A 1 1126 ? 216.409 186.861 207.385 1.00 600.00 1102 ARG A O 1
ATOM 5511 N N . PRO A 1 1127 ? 215.026 185.919 208.911 1.00 600.00 1103 PRO A N 1
ATOM 5512 C CA . PRO A 1 1127 ? 213.833 186.432 208.221 1.00 600.00 1103 PRO A CA 1
ATOM 5513 C C . PRO A 1 1127 ? 213.883 187.921 207.960 1.00 600.00 1103 PRO A C 1
ATOM 5514 O O . PRO A 1 1127 ? 213.301 188.391 206.975 1.00 600.00 1103 PRO A O 1
ATOM 5518 N N . LYS A 1 1128 ? 214.569 188.681 208.810 1.00 600.00 1104 LYS A N 1
ATOM 5519 C CA . LYS A 1 1128 ? 214.737 190.108 208.577 1.00 600.00 1104 LYS A CA 1
ATOM 5520 C C . LYS A 1 1128 ? 215.918 190.417 207.670 1.00 600.00 1104 LYS A C 1
ATOM 5521 O O . LYS A 1 1128 ? 215.896 191.435 206.961 1.00 600.00 1104 LYS A O 1
ATOM 5523 N N . MET A 1 1129 ? 216.955 189.573 207.697 1.00 600.00 1105 MET A N 1
ATOM 5524 C CA . MET A 1 1129 ? 218.119 189.811 206.852 1.00 600.00 1105 MET A CA 1
ATOM 5525 C C . MET A 1 1129 ? 217.710 189.887 205.393 1.00 600.00 1105 MET A C 1
ATOM 5526 O O . MET A 1 1129 ? 218.185 190.761 204.646 1.00 600.00 1105 MET A O 1
ATOM 5528 N N . GLN A 1 1130 ? 216.809 188.990 204.975 1.00 600.00 1106 GLN A N 1
ATOM 5529 C CA . GLN A 1 1130 ? 216.415 188.989 203.563 1.00 600.00 1106 GLN A CA 1
ATOM 5530 C C . GLN A 1 1130 ? 215.747 190.301 203.153 1.00 600.00 1106 GLN A C 1
ATOM 5531 O O . GLN A 1 1130 ? 215.966 190.798 202.041 1.00 600.00 1106 GLN A O 1
ATOM 5533 N N . GLU A 1 1131 ? 214.918 190.871 204.031 1.00 600.00 1107 GLU A N 1
ATOM 5534 C CA . GLU A 1 1131 ? 214.241 192.121 203.696 1.00 600.00 1107 GLU A CA 1
ATOM 5535 C C . GLU A 1 1131 ? 215.202 193.300 203.721 1.00 600.00 1107 GLU A C 1
ATOM 5536 O O . GLU A 1 1131 ? 215.059 194.234 202.923 1.00 600.00 1107 GLU A O 1
ATOM 5538 N N . VAL A 1 1132 ? 216.178 193.275 204.630 1.00 600.00 1108 VAL A N 1
ATOM 5539 C CA . VAL A 1 1132 ? 217.127 194.381 204.728 1.00 558.84 1108 VAL A CA 1
ATOM 5540 C C . VAL A 1 1132 ? 217.999 194.451 203.482 1.00 600.00 1108 VAL A C 1
ATOM 5541 O O . VAL A 1 1132 ? 218.220 195.528 202.915 1.00 600.00 1108 VAL A O 1
ATOM 5543 N N . VAL A 1 1133 ? 218.518 193.299 203.048 1.00 600.00 1109 VAL A N 1
ATOM 5544 C CA . VAL A 1 1133 ? 219.456 193.284 201.928 1.00 600.00 1109 VAL A CA 1
ATOM 5545 C C . VAL A 1 1133 ? 218.752 193.553 200.605 1.00 600.00 1109 VAL A C 1
ATOM 5546 O O . VAL A 1 1133 ? 219.364 194.075 199.664 1.00 600.00 1109 VAL A O 1
ATOM 5548 N N . ALA A 1 1134 ? 217.480 193.176 200.495 1.00 600.00 1110 ALA A N 1
ATOM 5549 C CA . ALA A 1 1134 ? 216.755 193.347 199.245 1.00 600.00 1110 ALA A CA 1
ATOM 5550 C C . ALA A 1 1134 ? 216.666 194.825 198.896 1.00 600.00 1110 ALA A C 1
ATOM 5551 O O . ALA A 1 1134 ? 216.327 195.654 199.745 1.00 600.00 1110 ALA A O 1
ATOM 5553 N N . ASN A 1 1135 ? 216.990 195.155 197.647 1.00 600.00 1111 ASN A N 1
ATOM 5554 C CA . ASN A 1 1135 ? 216.981 196.526 197.145 1.00 600.00 1111 ASN A CA 1
ATOM 5555 C C . ASN A 1 1135 ? 218.028 197.405 197.813 1.00 600.00 1111 ASN A C 1
ATOM 5556 O O . ASN A 1 1135 ? 217.960 198.635 197.702 1.00 600.00 1111 ASN A O 1
ATOM 5558 N N . LEU A 1 1136 ? 218.988 196.813 198.514 1.00 600.00 1112 LEU A N 1
ATOM 5559 C CA . LEU A 1 1136 ? 220.059 197.557 199.159 1.00 600.00 1112 LEU A CA 1
ATOM 5560 C C . LEU A 1 1136 ? 221.326 197.422 198.327 1.00 600.00 1112 LEU A C 1
ATOM 5561 O O . LEU A 1 1136 ? 221.680 196.317 197.905 1.00 600.00 1112 LEU A O 1
ATOM 5563 N N . GLN A 1 1137 ? 222.000 198.543 198.087 1.00 600.00 1113 GLN A N 1
ATOM 5564 C CA . GLN A 1 1137 ? 223.293 198.548 197.415 1.00 600.00 1113 GLN A CA 1
ATOM 5565 C C . GLN A 1 1137 ? 224.387 198.559 198.475 1.00 600.00 1113 GLN A C 1
ATOM 5566 O O . GLN A 1 1137 ? 224.435 199.466 199.313 1.00 600.00 1113 GLN A O 1
ATOM 5568 N N . TYR A 1 1138 ? 225.260 197.557 198.438 1.00 600.00 1114 TYR A N 1
ATOM 5569 C CA . TYR A 1 1138 ? 226.318 197.408 199.425 1.00 600.00 1114 TYR A CA 1
ATOM 5570 C C . TYR A 1 1138 ? 227.680 197.506 198.751 1.00 600.00 1114 TYR A C 1
ATOM 5571 O O . TYR A 1 1138 ? 227.906 196.908 197.695 1.00 600.00 1114 TYR A O 1
ATOM 5573 N N . ASP A 1 1139 ? 228.586 198.260 199.369 1.00 600.00 1115 ASP A N 1
ATOM 5574 C CA . ASP A 1 1139 ? 229.949 198.414 198.878 1.00 600.00 1115 ASP A CA 1
ATOM 5575 C C . ASP A 1 1139 ? 230.866 197.518 199.703 1.00 600.00 1115 ASP A C 1
ATOM 5576 O O . ASP A 1 1139 ? 231.015 197.721 200.909 1.00 600.00 1115 ASP A O 1
ATOM 5578 N N . ASP A 1 1140 ? 231.485 196.538 199.057 1.00 600.00 1116 ASP A N 1
ATOM 5579 C CA . ASP A 1 1140 ? 232.342 195.594 199.764 1.00 600.00 1116 ASP A CA 1
ATOM 5580 C C . ASP A 1 1140 ? 233.759 196.115 199.979 1.00 600.00 1116 ASP A C 1
ATOM 5581 O O . ASP A 1 1140 ? 234.627 195.349 200.412 1.00 600.00 1116 ASP A O 1
ATOM 5583 N N . GLY A 1 1141 ? 234.014 197.385 199.675 1.00 600.00 1117 GLY A N 1
ATOM 5584 C CA . GLY A 1 1141 ? 235.337 197.964 199.780 1.00 600.00 1117 GLY A CA 1
ATOM 5585 C C . GLY A 1 1141 ? 236.032 198.160 198.454 1.00 600.00 1117 GLY A C 1
ATOM 5586 O O . GLY A 1 1141 ? 237.030 198.891 198.398 1.00 600.00 1117 GLY A O 1
ATOM 5587 N N . SER A 1 1142 ? 235.545 197.531 197.385 1.00 600.00 1118 SER A N 1
ATOM 5588 C CA . SER A 1 1142 ? 236.118 197.729 196.062 1.00 600.00 1118 SER A CA 1
ATOM 5589 C C . SER A 1 1142 ? 235.619 199.002 195.394 1.00 600.00 1118 SER A C 1
ATOM 5590 O O . SER A 1 1142 ? 236.179 199.406 194.370 1.00 600.00 1118 SER A O 1
ATOM 5592 N N . GLY A 1 1143 ? 234.593 199.644 195.952 1.00 600.00 1119 GLY A N 1
ATOM 5593 C CA . GLY A 1 1143 ? 233.996 200.813 195.350 1.00 600.00 1119 GLY A CA 1
ATOM 5594 C C . GLY A 1 1143 ? 232.843 200.517 194.420 1.00 600.00 1119 GLY A C 1
ATOM 5595 O O . GLY A 1 1143 ? 232.176 201.456 193.965 1.00 600.00 1119 GLY A O 1
ATOM 5596 N N . MET A 1 1144 ? 232.589 199.247 194.124 1.00 600.00 1120 MET A N 1
ATOM 5597 C CA . MET A 1 1144 ? 231.492 198.853 193.255 1.00 600.00 1120 MET A CA 1
ATOM 5598 C C . MET A 1 1144 ? 230.241 198.624 194.092 1.00 600.00 1120 MET A C 1
ATOM 5599 O O . MET A 1 1144 ? 230.304 198.043 195.179 1.00 600.00 1120 MET A O 1
ATOM 5601 N N . LYS A 1 1145 ? 229.105 199.091 193.584 1.00 600.00 1121 LYS A N 1
ATOM 5602 C CA . LYS A 1 1145 ? 227.826 198.931 194.263 1.00 600.00 1121 LYS A CA 1
ATOM 5603 C C . LYS A 1 1145 ? 227.058 197.788 193.611 1.00 600.00 1121 LYS A C 1
ATOM 5604 O O . LYS A 1 1145 ? 226.822 197.803 192.398 1.00 600.00 1121 LYS A O 1
ATOM 5606 N N . ARG A 1 1146 ? 226.678 196.801 194.416 1.00 600.00 1122 ARG A N 1
ATOM 5607 C CA . ARG A 1 1146 ? 225.889 195.670 193.956 1.00 600.00 1122 ARG A CA 1
ATOM 5608 C C . ARG A 1 1146 ? 224.839 195.374 195.014 1.00 600.00 1122 ARG A C 1
ATOM 5609 O O . ARG A 1 1146 ? 224.990 195.750 196.179 1.00 600.00 1122 ARG A O 1
ATOM 5611 N N . GLU A 1 1147 ? 223.763 194.705 194.607 1.00 600.00 1123 GLU A N 1
ATOM 5612 C CA . GLU A 1 1147 ? 222.717 194.388 195.569 1.00 600.00 1123 GLU A CA 1
ATOM 5613 C C . GLU A 1 1147 ? 223.280 193.501 196.671 1.00 600.00 1123 GLU A C 1
ATOM 5614 O O . GLU A 1 1147 ? 224.021 192.550 196.408 1.00 600.00 1123 GLU A O 1
ATOM 5616 N N . ALA A 1 1148 ? 222.945 193.832 197.913 1.00 600.00 1124 ALA A N 1
ATOM 5617 C CA . ALA A 1 1148 ? 223.478 193.108 199.055 1.00 600.00 1124 ALA A CA 1
ATOM 5618 C C . ALA A 1 1148 ? 222.784 191.760 199.210 1.00 600.00 1124 ALA A C 1
ATOM 5619 O O . ALA A 1 1148 ? 221.620 191.590 198.837 1.00 600.00 1124 ALA A O 1
ATOM 5621 N N . THR A 1 1149 ? 223.515 190.795 199.756 1.00 600.00 1125 THR A N 1
ATOM 5622 C CA . THR A 1 1149 ? 222.945 189.530 200.199 1.00 600.00 1125 THR A CA 1
ATOM 5623 C C . THR A 1 1149 ? 223.143 189.410 201.706 1.00 600.00 1125 THR A C 1
ATOM 5624 O O . THR A 1 1149 ? 223.892 190.177 202.314 1.00 600.00 1125 THR A O 1
ATOM 5626 N N . ALA A 1 1150 ? 222.454 188.443 202.319 1.00 600.00 1126 ALA A N 1
ATOM 5627 C CA . ALA A 1 1150 ? 222.547 188.279 203.771 1.00 600.00 1126 ALA A CA 1
ATOM 5628 C C . ALA A 1 1150 ? 223.994 188.045 204.212 1.00 600.00 1126 ALA A C 1
ATOM 5629 O O . ALA A 1 1150 ? 224.463 188.592 205.236 1.00 600.00 1126 ALA A O 1
ATOM 5631 N N . ASP A 1 1151 ? 224.733 187.268 203.422 1.00 600.00 1127 ASP A N 1
ATOM 5632 C CA . ASP A 1 1151 ? 226.105 186.934 203.766 1.00 600.00 1127 ASP A CA 1
ATOM 5633 C C . ASP A 1 1151 ? 227.061 188.107 203.611 1.00 600.00 1127 ASP A C 1
ATOM 5634 O O . ASP A 1 1151 ? 228.127 188.093 204.228 1.00 600.00 1127 ASP A O 1
ATOM 5636 N N . ASP A 1 1152 ? 226.698 189.138 202.847 1.00 600.00 1128 ASP A N 1
ATOM 5637 C CA . ASP A 1 1152 ? 227.606 190.269 202.670 1.00 600.00 1128 ASP A CA 1
ATOM 5638 C C . ASP A 1 1152 ? 227.715 191.105 203.942 1.00 600.00 1128 ASP A C 1
ATOM 5639 O O . ASP A 1 1152 ? 228.826 191.430 204.401 1.00 600.00 1128 ASP A O 1
ATOM 5641 N N . LEU A 1 1153 ? 226.571 191.438 204.540 1.00 600.00 1129 LEU A N 1
ATOM 5642 C CA . LEU A 1 1153 ? 226.586 192.192 205.783 1.00 600.00 1129 LEU A CA 1
ATOM 5643 C C . LEU A 1 1153 ? 227.101 191.347 206.942 1.00 600.00 1129 LEU A C 1
ATOM 5644 O O . LEU A 1 1153 ? 227.821 191.865 207.815 1.00 600.00 1129 LEU A O 1
ATOM 5646 N N . ILE A 1 1154 ? 226.803 190.040 206.947 1.00 600.00 1130 ILE A N 1
ATOM 5647 C CA . ILE A 1 1154 ? 227.400 189.215 207.999 1.00 600.00 1130 ILE A CA 1
ATOM 5648 C C . ILE A 1 1154 ? 228.922 189.152 207.864 1.00 600.00 1130 ILE A C 1
ATOM 5649 O O . ILE A 1 1154 ? 229.655 189.230 208.864 1.00 542.35 1130 ILE A O 1
ATOM 5651 N N . LYS A 1 1155 ? 229.424 188.985 206.636 1.00 600.00 1131 LYS A N 1
ATOM 5652 C CA . LYS A 1 1155 ? 230.860 188.851 206.431 1.00 600.00 1131 LYS A CA 1
ATOM 5653 C C . LYS A 1 1155 ? 231.596 190.101 206.893 1.00 600.00 1131 LYS A C 1
ATOM 5654 O O . LYS A 1 1155 ? 232.630 190.018 207.584 1.00 412.60 1131 LYS A O 1
ATOM 5656 N N . VAL A 1 1156 ? 231.067 191.276 206.538 1.00 491.60 1132 VAL A N 1
ATOM 5657 C CA . VAL A 1 1156 ? 231.726 192.499 206.986 1.00 600.00 1132 VAL A CA 1
ATOM 5658 C C . VAL A 1 1156 ? 231.695 192.610 208.502 1.00 307.31 1132 VAL A C 1
ATOM 5659 O O . VAL A 1 1156 ? 232.642 193.119 209.108 1.00 600.00 1132 VAL A O 1
ATOM 5661 N N . VAL A 1 1157 ? 230.602 192.174 209.141 1.00 426.94 1133 VAL A N 1
ATOM 5662 C CA . VAL A 1 1157 ? 230.562 192.225 210.602 1.00 362.40 1133 VAL A CA 1
ATOM 5663 C C . VAL A 1 1157 ? 231.659 191.355 211.200 1.00 226.88 1133 VAL A C 1
ATOM 5664 O O . VAL A 1 1157 ? 232.296 191.723 212.199 1.00 600.00 1133 VAL A O 1
ATOM 5666 N N . GLU A 1 1158 ? 231.866 190.169 210.626 1.00 600.00 1134 GLU A N 1
ATOM 5667 C CA . GLU A 1 1158 ? 232.937 189.307 211.117 1.00 352.74 1134 GLU A CA 1
ATOM 5668 C C . GLU A 1 1158 ? 234.285 190.004 211.011 1.00 513.03 1134 GLU A C 1
ATOM 5669 O O . GLU A 1 1158 ? 235.139 189.862 211.895 1.00 600.00 1134 GLU A O 1
ATOM 5671 N N . GLU A 1 1159 ? 234.495 190.764 209.934 1.00 571.41 1135 GLU A N 1
ATOM 5672 C CA . GLU A 1 1159 ? 235.738 191.533 209.842 1.00 391.57 1135 GLU A CA 1
ATOM 5673 C C . GLU A 1 1159 ? 235.777 192.665 210.865 1.00 400.16 1135 GLU A C 1
ATOM 5674 O O . GLU A 1 1159 ? 236.833 192.955 211.442 1.00 383.33 1135 GLU A O 1
ATOM 5676 N N . LEU A 1 1160 ? 234.638 193.321 211.091 1.00 415.58 1136 LEU A N 1
ATOM 5677 C CA . LEU A 1 1160 ? 234.589 194.446 212.018 1.00 600.00 1136 LEU A CA 1
ATOM 5678 C C . LEU A 1 1160 ? 234.911 194.003 213.436 1.00 18.85 1136 LEU A C 1
ATOM 5679 O O . LEU A 1 1160 ? 235.545 194.740 214.196 1.00 600.00 1136 LEU A O 1
ATOM 5681 N N . THR A 1 1161 ? 234.483 192.799 213.812 1.00 600.00 1137 THR A N 1
ATOM 5682 C CA . THR A 1 1161 ? 234.805 192.290 215.141 1.00 370.75 1137 THR A CA 1
ATOM 5683 C C . THR A 1 1161 ? 236.291 192.002 215.318 1.00 404.60 1137 THR A C 1
ATOM 5684 O O . THR A 1 1161 ? 236.715 191.711 216.441 1.00 477.48 1137 THR A O 1
ATOM 5686 N N . ARG A 1 1162 ? 237.083 192.066 214.250 1.00 539.22 1138 ARG A N 1
ATOM 5687 C CA . ARG A 1 1162 ? 238.519 191.835 214.324 1.00 600.00 1138 ARG A CA 1
ATOM 5688 C C . ARG A 1 1162 ? 239.330 193.122 214.356 1.00 600.00 1138 ARG A C 1
ATOM 5689 O O . ARG A 1 1162 ? 240.562 193.059 214.393 1.00 600.00 1138 ARG A O 1
ATOM 5691 N N . ILE A 1 1163 ? 238.678 194.282 214.329 1.00 467.49 1139 ILE A N 1
ATOM 5692 C CA . ILE A 1 1163 ? 239.374 195.562 214.409 1.00 600.00 1139 ILE A CA 1
ATOM 5693 C C . ILE A 1 1163 ? 239.162 196.272 215.734 1.00 483.49 1139 ILE A C 1
ATOM 5694 O O . ILE A 1 1163 ? 239.810 197.302 215.972 1.00 567.99 1139 ILE A O 1
ATOM 5696 N N . HIS A 1 1164 ? 238.290 195.762 216.601 1.00 600.00 1140 HIS A N 1
ATOM 5697 C CA . HIS A 1 1164 ? 238.026 196.397 217.890 1.00 402.71 1140 HIS A CA 1
ATOM 5698 C C . HIS A 1 1164 ? 237.832 195.374 219.005 1.00 504.30 1140 HIS A C 1
ATOM 5699 O O . HIS A 1 1164 ? 238.131 195.651 220.166 1.00 600.00 1140 HIS A O 1
ATOM 5702 N N . PRO B 2 64 ? 230.357 216.109 261.701 1.00 600.00 40 PRO B N 1
ATOM 5703 C CA . PRO B 2 64 ? 230.778 215.944 260.304 1.00 600.00 40 PRO B CA 1
ATOM 5704 C C . PRO B 2 64 ? 230.928 217.288 259.580 1.00 600.00 40 PRO B C 1
ATOM 5705 O O . PRO B 2 64 ? 229.947 218.020 259.450 1.00 600.00 40 PRO B O 1
ATOM 5709 N N . PRO B 2 65 ? 232.141 217.604 259.128 1.00 600.00 41 PRO B N 1
ATOM 5710 C CA . PRO B 2 65 ? 232.368 218.872 258.422 1.00 600.00 41 PRO B CA 1
ATOM 5711 C C . PRO B 2 65 ? 231.805 218.835 257.008 1.00 600.00 41 PRO B C 1
ATOM 5712 O O . PRO B 2 65 ? 231.583 217.772 256.424 1.00 600.00 41 PRO B O 1
ATOM 5716 N N . VAL B 2 66 ? 231.578 220.025 256.452 1.00 600.00 42 VAL B N 1
ATOM 5717 C CA . VAL B 2 66 ? 231.112 220.146 255.072 1.00 600.00 42 VAL B CA 1
ATOM 5718 C C . VAL B 2 66 ? 232.303 220.016 254.133 1.00 600.00 42 VAL B C 1
ATOM 5719 O O . VAL B 2 66 ? 233.324 220.691 254.310 1.00 600.00 42 VAL B O 1
ATOM 5721 N N . LYS B 2 67 ? 232.173 219.160 253.121 1.00 600.00 43 LYS B N 1
ATOM 5722 C CA . LYS B 2 67 ? 233.233 218.954 252.139 1.00 600.00 43 LYS B CA 1
ATOM 5723 C C . LYS B 2 67 ? 232.983 219.872 250.948 1.00 600.00 43 LYS B C 1
ATOM 5724 O O . LYS B 2 67 ? 232.001 219.704 250.219 1.00 600.00 43 LYS B O 1
ATOM 5726 N N . ARG B 2 68 ? 233.872 220.845 250.755 1.00 600.00 44 ARG B N 1
ATOM 5727 C CA . ARG B 2 68 ? 233.791 221.771 249.635 1.00 600.00 44 ARG B CA 1
ATOM 5728 C C . ARG B 2 68 ? 234.894 221.556 248.612 1.00 600.00 44 ARG B C 1
ATOM 5729 O O . ARG B 2 68 ? 234.923 222.255 247.594 1.00 600.00 44 ARG B O 1
ATOM 5731 N N . SER B 2 69 ? 235.797 220.611 248.852 1.00 600.00 45 SER B N 1
ATOM 5732 C CA . SER B 2 69 ? 236.937 220.418 247.968 1.00 600.00 45 SER B CA 1
ATOM 5733 C C . SER B 2 69 ? 236.500 219.840 246.628 1.00 600.00 45 SER B C 1
ATOM 5734 O O . SER B 2 69 ? 235.599 219.000 246.556 1.00 600.00 45 SER B O 1
ATOM 5736 N N . LEU B 2 70 ? 237.159 220.296 245.559 1.00 600.00 46 LEU B N 1
ATOM 5737 C CA . LEU B 2 70 ? 236.912 219.764 244.224 1.00 600.00 46 LEU B CA 1
ATOM 5738 C C . LEU B 2 70 ? 237.428 218.337 244.058 1.00 600.00 46 LEU B C 1
ATOM 5739 O O . LEU B 2 70 ? 237.031 217.654 243.106 1.00 600.00 46 LEU B O 1
ATOM 5741 N N . VAL B 2 71 ? 238.302 217.875 244.956 1.00 600.00 47 VAL B N 1
ATOM 5742 C CA . VAL B 2 71 ? 238.804 216.503 244.884 1.00 600.00 47 VAL B CA 1
ATOM 5743 C C . VAL B 2 71 ? 237.661 215.504 245.048 1.00 600.00 47 VAL B C 1
ATOM 5744 O O . VAL B 2 71 ? 237.556 214.511 244.302 1.00 600.00 47 VAL B O 1
ATOM 5746 N N . TYR B 2 72 ? 236.792 215.746 246.034 1.00 600.00 48 TYR B N 1
ATOM 5747 C CA . TYR B 2 72 ? 235.644 214.871 246.234 1.00 600.00 48 TYR B CA 1
ATOM 5748 C C . TYR B 2 72 ? 234.716 214.912 245.032 1.00 600.00 48 TYR B C 1
ATOM 5749 O O . TYR B 2 72 ? 234.155 213.882 244.637 1.00 600.00 48 TYR B O 1
ATOM 5751 N N . TYR B 2 73 ? 234.549 216.095 244.435 1.00 600.00 49 TYR B N 1
ATOM 5752 C CA . TYR B 2 73 ? 233.741 216.206 243.227 1.00 531.24 49 TYR B CA 1
ATOM 5753 C C . TYR B 2 73 ? 234.298 215.327 242.120 1.00 600.00 49 TYR B C 1
ATOM 5754 O O . TYR B 2 73 ? 233.552 214.603 241.460 1.00 600.00 49 TYR B O 1
ATOM 5756 N N . LEU B 2 74 ? 235.611 215.392 241.891 1.00 600.00 50 LEU B N 1
ATOM 5757 C CA . LEU B 2 74 ? 236.202 214.635 240.792 1.00 600.00 50 LEU B CA 1
ATOM 5758 C C . LEU B 2 74 ? 236.022 213.137 240.990 1.00 600.00 50 LEU B C 1
ATOM 5759 O O . LEU B 2 74 ? 235.664 212.417 240.049 1.00 600.00 50 LEU B O 1
ATOM 5761 N N . LYS B 2 75 ? 236.266 212.645 242.208 1.00 600.00 51 LYS B N 1
ATOM 5762 C CA . LYS B 2 75 ? 236.148 211.202 242.418 1.00 600.00 51 LYS B CA 1
ATOM 5763 C C . LYS B 2 75 ? 234.695 210.734 242.434 1.00 600.00 51 LYS B C 1
ATOM 5764 O O . LYS B 2 75 ? 234.414 209.585 242.072 1.00 600.00 51 LYS B O 1
ATOM 5766 N N . ASN B 2 76 ? 233.760 211.590 242.858 1.00 600.00 52 ASN B N 1
ATOM 5767 C CA . ASN B 2 76 ? 232.352 211.211 242.820 1.00 600.00 52 ASN B CA 1
ATOM 5768 C C . ASN B 2 76 ? 231.774 211.316 241.415 1.00 600.00 52 ASN B C 1
ATOM 5769 O O . ASN B 2 76 ? 230.905 210.520 241.042 1.00 600.00 52 ASN B O 1
ATOM 5771 N N . ARG B 2 77 ? 232.246 212.283 240.629 1.00 600.00 53 ARG B N 1
ATOM 5772 C CA . ARG B 2 77 ? 231.753 212.468 239.271 1.00 600.00 53 ARG B CA 1
ATOM 5773 C C . ARG B 2 77 ? 232.062 211.259 238.403 1.00 600.00 53 ARG B C 1
ATOM 5774 O O . ARG B 2 77 ? 231.281 210.922 237.507 1.00 600.00 53 ARG B O 1
ATOM 5776 N N . GLU B 2 78 ? 233.196 210.598 238.651 1.00 600.00 54 GLU B N 1
ATOM 5777 C CA . GLU B 2 78 ? 233.575 209.436 237.854 1.00 600.00 54 GLU B CA 1
ATOM 5778 C C . GLU B 2 78 ? 232.576 208.298 238.002 1.00 600.00 54 GLU B C 1
ATOM 5779 O O . GLU B 2 78 ? 232.426 207.480 237.088 1.00 600.00 54 GLU B O 1
ATOM 5781 N N . VAL B 2 79 ? 231.900 208.223 239.144 1.00 600.00 55 VAL B N 1
ATOM 5782 C CA . VAL B 2 79 ? 230.933 207.168 239.403 1.00 600.00 55 VAL B CA 1
ATOM 5783 C C . VAL B 2 79 ? 229.498 207.665 239.358 1.00 600.00 55 VAL B C 1
ATOM 5784 O O . VAL B 2 79 ? 228.586 206.847 239.154 1.00 600.00 55 VAL B O 1
ATOM 5786 N N . ARG B 2 80 ? 229.264 208.963 239.552 1.00 600.00 56 ARG B N 1
ATOM 5787 C CA . ARG B 2 80 ? 227.914 209.515 239.557 1.00 600.00 56 ARG B CA 1
ATOM 5788 C C . ARG B 2 80 ? 227.041 208.783 240.567 1.00 600.00 56 ARG B C 1
ATOM 5789 O O . ARG B 2 80 ? 225.861 208.522 240.327 1.00 600.00 56 ARG B O 1
ATOM 5791 N N . LEU B 2 81 ? 227.648 208.404 241.691 1.00 600.00 57 LEU B N 1
ATOM 5792 C CA . LEU B 2 81 ? 226.937 207.705 242.756 1.00 600.00 57 LEU B CA 1
ATOM 5793 C C . LEU B 2 81 ? 226.410 208.773 243.702 1.00 600.00 57 LEU B C 1
ATOM 5794 O O . LEU B 2 81 ? 227.023 209.115 244.716 1.00 600.00 57 LEU B O 1
ATOM 5796 N N . GLN B 2 82 ? 225.251 209.320 243.345 1.00 600.00 58 GLN B N 1
ATOM 5797 C CA . GLN B 2 82 ? 224.648 210.403 244.113 1.00 600.00 58 GLN B CA 1
ATOM 5798 C C . GLN B 2 82 ? 225.621 211.566 244.278 1.00 600.00 58 GLN B C 1
ATOM 5799 O O . GLN B 2 82 ? 225.762 212.128 245.365 1.00 600.00 58 GLN B O 1
ATOM 5801 N N . ASN B 2 83 ? 226.327 211.917 243.204 1.00 600.00 59 ASN B N 1
ATOM 5802 C CA . ASN B 2 83 ? 227.267 213.026 243.303 1.00 600.00 59 ASN B CA 1
ATOM 5803 C C . ASN B 2 83 ? 226.505 214.302 243.638 1.00 600.00 59 ASN B C 1
ATOM 5804 O O . ASN B 2 83 ? 225.467 214.595 243.039 1.00 600.00 59 ASN B O 1
ATOM 5806 N N . GLU B 2 84 ? 227.002 215.040 244.624 1.00 600.00 60 GLU B N 1
ATOM 5807 C CA . GLU B 2 84 ? 226.300 216.225 245.088 1.00 600.00 60 GLU B CA 1
ATOM 5808 C C . GLU B 2 84 ? 226.500 217.389 244.125 1.00 600.00 60 GLU B C 1
ATOM 5809 O O . GLU B 2 84 ? 227.527 217.499 243.448 1.00 600.00 60 GLU B O 1
ATOM 5811 N N . THR B 2 85 ? 225.491 218.255 244.058 1.00 600.00 61 THR B N 1
ATOM 5812 C CA . THR B 2 85 ? 225.551 219.466 243.252 1.00 600.00 61 THR B CA 1
ATOM 5813 C C . THR B 2 85 ? 226.153 220.631 244.016 1.00 600.00 61 THR B C 1
ATOM 5814 O O . THR B 2 85 ? 226.355 221.703 243.434 1.00 600.00 61 THR B O 1
ATOM 5816 N N . SER B 2 86 ? 226.432 220.443 245.307 1.00 600.00 62 SER B N 1
ATOM 5817 C CA . SER B 2 86 ? 227.011 221.504 246.117 1.00 600.00 62 SER B CA 1
ATOM 5818 C C . SER B 2 86 ? 228.417 221.861 245.666 1.00 600.00 62 SER B C 1
ATOM 5819 O O . SER B 2 86 ? 228.918 222.931 246.024 1.00 600.00 62 SER B O 1
ATOM 5821 N N . TYR B 2 87 ? 229.063 220.990 244.892 1.00 600.00 63 TYR B N 1
ATOM 5822 C CA . TYR B 2 87 ? 230.402 221.263 244.394 1.00 600.00 63 TYR B CA 1
ATOM 5823 C C . TYR B 2 87 ? 230.410 222.201 243.197 1.00 600.00 63 TYR B C 1
ATOM 5824 O O . TYR B 2 87 ? 231.472 222.737 242.862 1.00 600.00 63 TYR B O 1
ATOM 5826 N N . SER B 2 88 ? 229.259 222.414 242.554 1.00 600.00 64 SER B N 1
ATOM 5827 C CA . SER B 2 88 ? 229.218 223.269 241.372 1.00 600.00 64 SER B CA 1
ATOM 5828 C C . SER B 2 88 ? 229.630 224.699 241.695 1.00 600.00 64 SER B C 1
ATOM 5829 O O . SER B 2 88 ? 230.261 225.367 240.862 1.00 600.00 64 SER B O 1
ATOM 5831 N N . ARG B 2 89 ? 229.295 225.183 242.894 1.00 600.00 65 ARG B N 1
ATOM 5832 C CA . ARG B 2 89 ? 229.668 226.543 243.269 1.00 600.00 65 ARG B CA 1
ATOM 5833 C C . ARG B 2 89 ? 231.182 226.717 243.281 1.00 600.00 65 ARG B C 1
ATOM 5834 O O . ARG B 2 89 ? 231.703 227.704 242.748 1.00 600.00 65 ARG B O 1
ATOM 5836 N N . VAL B 2 90 ? 231.909 225.752 243.851 1.00 600.00 66 VAL B N 1
ATOM 5837 C CA . VAL B 2 90 ? 233.367 225.837 243.872 1.00 600.00 66 VAL B CA 1
ATOM 5838 C C . VAL B 2 90 ? 233.942 225.630 242.479 1.00 600.00 66 VAL B C 1
ATOM 5839 O O . VAL B 2 90 ? 234.885 226.318 242.078 1.00 600.00 66 VAL B O 1
ATOM 5841 N N . LEU B 2 91 ? 233.407 224.663 241.732 1.00 600.00 67 LEU B N 1
ATOM 5842 C CA . LEU B 2 91 ? 233.910 224.402 240.387 1.00 600.00 67 LEU B CA 1
ATOM 5843 C C . LEU B 2 91 ? 233.886 225.677 239.550 1.00 600.00 67 LEU B C 1
ATOM 5844 O O . LEU B 2 91 ? 234.921 226.126 239.014 1.00 600.00 67 LEU B O 1
ATOM 5846 N N . HIS B 2 92 ? 232.715 226.313 239.484 1.00 600.00 68 HIS B N 1
ATOM 5847 C CA . HIS B 2 92 ? 232.587 227.509 238.665 1.00 600.00 68 HIS B CA 1
ATOM 5848 C C . HIS B 2 92 ? 233.330 228.692 239.266 1.00 600.00 68 HIS B C 1
ATOM 5849 O O . HIS B 2 92 ? 233.923 229.471 238.525 1.00 600.00 68 HIS B O 1
ATOM 5851 N N . GLY B 2 93 ? 233.300 228.869 240.592 1.00 600.00 69 GLY B N 1
ATOM 5852 C CA . GLY B 2 93 ? 234.000 230.006 241.175 1.00 600.00 69 GLY B CA 1
ATOM 5853 C C . GLY B 2 93 ? 235.501 229.935 240.968 1.00 600.00 69 GLY B C 1
ATOM 5854 O O . GLY B 2 93 ? 236.150 230.939 240.619 1.00 600.00 69 GLY B O 1
ATOM 5855 N N . TYR B 2 94 ? 236.077 228.746 241.171 1.00 600.00 70 TYR B N 1
ATOM 5856 C CA . TYR B 2 94 ? 237.497 228.554 240.920 1.00 600.00 70 TYR B CA 1
ATOM 5857 C C . TYR B 2 94 ? 237.838 228.938 239.495 1.00 600.00 70 TYR B C 1
ATOM 5858 O O . TYR B 2 94 ? 238.763 229.725 239.258 1.00 600.00 70 TYR B O 1
ATOM 5860 N N . ALA B 2 95 ? 237.089 228.402 238.523 1.00 600.00 71 ALA B N 1
ATOM 5861 C CA . ALA B 2 95 ? 237.379 228.794 237.147 1.00 600.00 71 ALA B CA 1
ATOM 5862 C C . ALA B 2 95 ? 237.086 230.268 236.897 1.00 600.00 71 ALA B C 1
ATOM 5863 O O . ALA B 2 95 ? 237.743 230.894 236.070 1.00 600.00 71 ALA B O 1
ATOM 5865 N N . ALA B 2 96 ? 236.090 230.835 237.571 1.00 600.00 72 ALA B N 1
ATOM 5866 C CA . ALA B 2 96 ? 235.712 232.217 237.309 1.00 600.00 72 ALA B CA 1
ATOM 5867 C C . ALA B 2 96 ? 236.846 233.166 237.645 1.00 600.00 72 ALA B C 1
ATOM 5868 O O . ALA B 2 96 ? 236.972 234.227 237.025 1.00 600.00 72 ALA B O 1
ATOM 5870 N N . GLN B 2 97 ? 237.676 232.805 238.625 1.00 600.00 73 GLN B N 1
ATOM 5871 C CA . GLN B 2 97 ? 238.831 233.656 238.924 1.00 600.00 73 GLN B CA 1
ATOM 5872 C C . GLN B 2 97 ? 239.965 233.523 237.904 1.00 600.00 73 GLN B C 1
ATOM 5873 O O . GLN B 2 97 ? 240.670 234.505 237.642 1.00 600.00 73 GLN B O 1
ATOM 5875 N N . GLN B 2 98 ? 240.169 232.335 237.330 1.00 600.00 74 GLN B N 1
ATOM 5876 C CA . GLN B 2 98 ? 241.311 232.100 236.448 1.00 600.00 74 GLN B CA 1
ATOM 5877 C C . GLN B 2 98 ? 240.985 232.302 234.972 1.00 600.00 74 GLN B C 1
ATOM 5878 O O . GLN B 2 98 ? 241.878 232.635 234.185 1.00 600.00 74 GLN B O 1
ATOM 5880 N N . LEU B 2 99 ? 239.729 232.101 234.588 1.00 600.00 75 LEU B N 1
ATOM 5881 C CA . LEU B 2 99 ? 239.315 232.234 233.194 1.00 600.00 75 LEU B CA 1
ATOM 5882 C C . LEU B 2 99 ? 239.545 233.617 232.600 1.00 600.00 75 LEU B C 1
ATOM 5883 O O . LEU B 2 99 ? 240.026 233.689 231.456 1.00 600.00 75 LEU B O 1
ATOM 5885 N N . PRO B 2 100 ? 239.212 234.724 233.275 1.00 600.00 76 PRO B N 1
ATOM 5886 C CA . PRO B 2 100 ? 239.271 236.034 232.606 1.00 600.00 76 PRO B CA 1
ATOM 5887 C C . PRO B 2 100 ? 240.635 236.401 232.051 1.00 600.00 76 PRO B C 1
ATOM 5888 O O . PRO B 2 100 ? 240.707 237.174 231.087 1.00 600.00 76 PRO B O 1
ATOM 5892 N N . SER B 2 101 ? 241.720 235.886 232.623 1.00 600.00 77 SER B N 1
ATOM 5893 C CA . SER B 2 101 ? 243.051 236.253 232.161 1.00 600.00 77 SER B CA 1
ATOM 5894 C C . SER B 2 101 ? 243.567 235.352 231.049 1.00 600.00 77 SER B C 1
ATOM 5895 O O . SER B 2 101 ? 244.612 235.656 230.462 1.00 600.00 77 SER B O 1
ATOM 5897 N N . LEU B 2 102 ? 242.866 234.263 230.742 1.00 600.00 78 LEU B N 1
ATOM 5898 C CA . LEU B 2 102 ? 243.299 233.310 229.731 1.00 600.00 78 LEU B CA 1
ATOM 5899 C C . LEU B 2 102 ? 242.483 233.387 228.449 1.00 600.00 78 LEU B C 1
ATOM 5900 O O . LEU B 2 102 ? 242.707 232.580 227.541 1.00 600.00 78 LEU B O 1
ATOM 5902 N N . LEU B 2 103 ? 241.551 234.331 228.347 1.00 600.00 79 LEU B N 1
ATOM 5903 C CA . LEU B 2 103 ? 240.656 234.397 227.201 1.00 600.00 79 LEU B CA 1
ATOM 5904 C C . LEU B 2 103 ? 241.359 234.999 225.991 1.00 600.00 79 LEU B C 1
ATOM 5905 O O . LEU B 2 103 ? 242.181 235.911 226.120 1.00 600.00 79 LEU B O 1
ATOM 5907 N N . LYS B 2 104 ? 241.027 234.481 224.810 1.00 600.00 80 LYS B N 1
ATOM 5908 C CA . LYS B 2 104 ? 241.521 234.993 223.541 1.00 600.00 80 LYS B CA 1
ATOM 5909 C C . LYS B 2 104 ? 240.379 235.669 222.791 1.00 600.00 80 LYS B C 1
ATOM 5910 O O . LYS B 2 104 ? 239.215 235.285 222.929 1.00 600.00 80 LYS B O 1
ATOM 5912 N N . GLU B 2 105 ? 240.719 236.679 221.989 1.00 600.00 81 GLU B N 1
ATOM 5913 C CA . GLU B 2 105 ? 239.723 237.477 221.281 1.00 600.00 81 GLU B CA 1
ATOM 5914 C C . GLU B 2 105 ? 239.399 236.860 219.925 1.00 600.00 81 GLU B C 1
ATOM 5915 O O . GLU B 2 105 ? 240.306 236.519 219.160 1.00 600.00 81 GLU B O 1
ATOM 5917 N N . ARG B 2 106 ? 238.107 236.740 219.620 1.00 600.00 82 ARG B N 1
ATOM 5918 C CA . ARG B 2 106 ? 237.641 236.292 218.306 1.00 600.00 82 ARG B CA 1
ATOM 5919 C C . ARG B 2 106 ? 236.679 237.340 217.758 1.00 600.00 82 ARG B C 1
ATOM 5920 O O . ARG B 2 106 ? 235.483 237.294 218.049 1.00 600.00 82 ARG B O 1
ATOM 5922 N N . GLU B 2 107 ? 237.184 238.264 216.945 1.00 600.00 83 GLU B N 1
ATOM 5923 C CA . GLU B 2 107 ? 236.344 239.333 216.419 1.00 600.00 83 GLU B CA 1
ATOM 5924 C C . GLU B 2 107 ? 235.553 238.854 215.207 1.00 600.00 83 GLU B C 1
ATOM 5925 O O . GLU B 2 107 ? 236.044 238.063 214.398 1.00 600.00 83 GLU B O 1
ATOM 5927 N N . PHE B 2 108 ? 234.321 239.344 215.085 1.00 600.00 84 PHE B N 1
ATOM 5928 C CA . PHE B 2 108 ? 233.453 239.015 213.965 1.00 600.00 84 PHE B CA 1
ATOM 5929 C C . PHE B 2 108 ? 233.144 240.277 213.172 1.00 600.00 84 PHE B C 1
ATOM 5930 O O . PHE B 2 108 ? 233.183 241.389 213.705 1.00 600.00 84 PHE B O 1
ATOM 5932 N N . HIS B 2 109 ? 232.845 240.101 211.887 1.00 600.00 85 HIS B N 1
ATOM 5933 C CA . HIS B 2 109 ? 232.456 241.210 211.024 1.00 600.00 85 HIS B CA 1
ATOM 5934 C C . HIS B 2 109 ? 230.936 241.254 210.953 1.00 600.00 85 HIS B C 1
ATOM 5935 O O . HIS B 2 109 ? 230.304 240.308 210.471 1.00 600.00 85 HIS B O 1
ATOM 5937 N N . LEU B 2 110 ? 230.355 242.349 211.434 1.00 600.00 86 LEU B N 1
ATOM 5938 C CA . LEU B 2 110 ? 228.909 242.496 211.504 1.00 600.00 86 LEU B CA 1
ATOM 5939 C C . LEU B 2 110 ? 228.320 243.198 210.290 1.00 600.00 86 LEU B C 1
ATOM 5940 O O . LEU B 2 110 ? 227.098 243.365 210.223 1.00 600.00 86 LEU B O 1
ATOM 5942 N N . GLY B 2 111 ? 229.147 243.609 209.334 1.00 600.00 87 GLY B N 1
ATOM 5943 C CA . GLY B 2 111 ? 228.644 244.348 208.195 1.00 600.00 87 GLY B CA 1
ATOM 5944 C C . GLY B 2 111 ? 228.348 245.794 208.539 1.00 600.00 87 GLY B C 1
ATOM 5945 O O . GLY B 2 111 ? 229.122 246.434 209.256 1.00 600.00 87 GLY B O 1
ATOM 5946 N N . THR B 2 112 ? 227.220 246.316 208.054 1.00 600.00 88 THR B N 1
ATOM 5947 C CA . THR B 2 112 ? 226.886 247.728 208.191 1.00 600.00 88 THR B CA 1
ATOM 5948 C C . THR B 2 112 ? 225.856 248.004 209.288 1.00 600.00 88 THR B C 1
ATOM 5949 O O . THR B 2 112 ? 225.228 249.068 209.277 1.00 600.00 88 THR B O 1
ATOM 5951 N N . LEU B 2 113 ? 225.675 247.081 210.232 1.00 600.00 89 LEU B N 1
ATOM 5952 C CA . LEU B 2 113 ? 224.714 247.293 211.310 1.00 600.00 89 LEU B CA 1
ATOM 5953 C C . LEU B 2 113 ? 225.128 248.477 212.180 1.00 600.00 89 LEU B C 1
ATOM 5954 O O . LEU B 2 113 ? 226.315 248.687 212.446 1.00 600.00 89 LEU B O 1
ATOM 5956 N N . ASN B 2 114 ? 224.132 249.243 212.640 1.00 600.00 90 ASN B N 1
ATOM 5957 C CA . ASN B 2 114 ? 224.397 250.510 213.321 1.00 600.00 90 ASN B CA 1
ATOM 5958 C C . ASN B 2 114 ? 225.217 250.315 214.591 1.00 600.00 90 ASN B C 1
ATOM 5959 O O . ASN B 2 114 ? 226.290 250.904 214.739 1.00 600.00 90 ASN B O 1
ATOM 5961 N N . LYS B 2 115 ? 224.704 249.521 215.532 1.00 600.00 91 LYS B N 1
ATOM 5962 C CA . LYS B 2 115 ? 225.333 249.247 216.821 1.00 576.21 91 LYS B CA 1
ATOM 5963 C C . LYS B 2 115 ? 224.693 247.978 217.363 1.00 600.00 91 LYS B C 1
ATOM 5964 O O . LYS B 2 115 ? 223.626 247.575 216.906 1.00 600.00 91 LYS B O 1
ATOM 5966 N N . VAL B 2 116 ? 225.343 247.345 218.338 1.00 600.00 92 VAL B N 1
ATOM 5967 C CA . VAL B 2 116 ? 224.741 246.233 219.076 1.00 600.00 92 VAL B CA 1
ATOM 5968 C C . VAL B 2 116 ? 224.557 246.674 220.520 1.00 600.00 92 VAL B C 1
ATOM 5969 O O . VAL B 2 116 ? 225.523 247.072 221.181 1.00 600.00 92 VAL B O 1
ATOM 5971 N N . PHE B 2 117 ? 223.318 246.599 221.014 1.00 600.00 93 PHE B N 1
ATOM 5972 C CA . PHE B 2 117 ? 223.002 247.056 222.360 1.00 600.00 93 PHE B CA 1
ATOM 5973 C C . PHE B 2 117 ? 222.678 245.937 223.338 1.00 600.00 93 PHE B C 1
ATOM 5974 O O . PHE B 2 117 ? 222.768 246.156 224.550 1.00 600.00 93 PHE B O 1
ATOM 5976 N N . ALA B 2 118 ? 222.312 244.754 222.851 1.00 600.00 94 ALA B N 1
ATOM 5977 C CA . ALA B 2 118 ? 221.867 243.674 223.717 1.00 600.00 94 ALA B CA 1
ATOM 5978 C C . ALA B 2 118 ? 222.206 242.347 223.061 1.00 600.00 94 ALA B C 1
ATOM 5979 O O . ALA B 2 118 ? 222.209 242.234 221.833 1.00 600.00 94 ALA B O 1
ATOM 5981 N N . SER B 2 119 ? 222.484 241.338 223.884 1.00 600.00 95 SER B N 1
ATOM 5982 C CA . SER B 2 119 ? 222.782 240.020 223.342 1.00 600.00 95 SER B CA 1
ATOM 5983 C C . SER B 2 119 ? 222.499 238.945 224.381 1.00 574.81 95 SER B C 1
ATOM 5984 O O . SER B 2 119 ? 222.632 239.177 225.584 1.00 573.82 95 SER B O 1
ATOM 5986 N N . GLN B 2 120 ? 222.121 237.760 223.898 1.00 600.00 96 GLN B N 1
ATOM 5987 C CA . GLN B 2 120 ? 221.841 236.622 224.764 1.00 600.00 96 GLN B CA 1
ATOM 5988 C C . GLN B 2 120 ? 222.305 235.340 224.088 1.00 600.00 96 GLN B C 1
ATOM 5989 O O . GLN B 2 120 ? 222.303 235.235 222.860 1.00 600.00 96 GLN B O 1
ATOM 5991 N N . TRP B 2 121 ? 222.701 234.358 224.897 1.00 600.00 97 TRP B N 1
ATOM 5992 C CA . TRP B 2 121 ? 223.086 233.058 224.358 1.00 600.00 97 TRP B CA 1
ATOM 5993 C C . TRP B 2 121 ? 221.832 232.264 224.023 1.00 600.00 97 TRP B C 1
ATOM 5994 O O . TRP B 2 121 ? 220.986 232.035 224.892 1.00 600.00 97 TRP B O 1
ATOM 5996 N N . LEU B 2 122 ? 221.708 231.850 222.766 1.00 600.00 98 LEU B N 1
ATOM 5997 C CA . LEU B 2 122 ? 220.581 231.029 222.344 1.00 600.00 98 LEU B CA 1
ATOM 5998 C C . LEU B 2 122 ? 220.953 229.569 222.201 1.00 600.00 98 LEU B C 1
ATOM 5999 O O . LEU B 2 122 ? 220.104 228.695 222.406 1.00 600.00 98 LEU B O 1
ATOM 6001 N N . ASN B 2 123 ? 222.206 229.297 221.859 1.00 600.00 99 ASN B N 1
ATOM 6002 C CA . ASN B 2 123 ? 222.705 227.942 221.730 1.00 600.00 99 ASN B CA 1
ATOM 6003 C C . ASN B 2 123 ? 224.193 227.964 222.049 1.00 600.00 99 ASN B C 1
ATOM 6004 O O . ASN B 2 123 ? 224.770 229.017 222.337 1.00 600.00 99 ASN B O 1
ATOM 6006 N N . HIS B 2 124 ? 224.818 226.787 222.000 1.00 600.00 100 HIS B N 1
ATOM 6007 C CA . HIS B 2 124 ? 226.255 226.716 222.234 1.00 600.00 100 HIS B CA 1
ATOM 6008 C C . HIS B 2 124 ? 227.041 227.367 221.108 1.00 600.00 100 HIS B C 1
ATOM 6009 O O . HIS B 2 124 ? 228.217 227.698 221.296 1.00 600.00 100 HIS B O 1
ATOM 6011 N N . ARG B 2 125 ? 226.412 227.566 219.950 1.00 600.00 101 ARG B N 1
ATOM 6012 C CA . ARG B 2 125 ? 227.087 228.081 218.773 1.00 600.00 101 ARG B CA 1
ATOM 6013 C C . ARG B 2 125 ? 226.651 229.481 218.369 1.00 600.00 101 ARG B C 1
ATOM 6014 O O . ARG B 2 125 ? 227.370 230.126 217.602 1.00 600.00 101 ARG B O 1
ATOM 6016 N N . GLN B 2 126 ? 225.512 229.973 218.858 1.00 600.00 102 GLN B N 1
ATOM 6017 C CA . GLN B 2 126 ? 224.972 231.243 218.391 1.00 600.00 102 GLN B CA 1
ATOM 6018 C C . GLN B 2 126 ? 224.540 232.134 219.550 1.00 600.00 102 GLN B C 1
ATOM 6019 O O . GLN B 2 126 ? 224.039 231.659 220.573 1.00 600.00 102 GLN B O 1
ATOM 6021 N N . VAL B 2 127 ? 224.729 233.442 219.363 1.00 600.00 103 VAL B N 1
ATOM 6022 C CA . VAL B 2 127 ? 224.312 234.475 220.309 1.00 600.00 103 VAL B CA 1
ATOM 6023 C C . VAL B 2 127 ? 223.439 235.475 219.560 1.00 600.00 103 VAL B C 1
ATOM 6024 O O . VAL B 2 127 ? 223.845 235.991 218.514 1.00 600.00 103 VAL B O 1
ATOM 6026 N N . VAL B 2 128 ? 222.251 235.764 220.101 1.00 600.00 104 VAL B N 1
ATOM 6027 C CA . VAL B 2 128 ? 221.373 236.767 219.499 1.00 600.00 104 VAL B CA 1
ATOM 6028 C C . VAL B 2 128 ? 221.892 238.158 219.831 1.00 600.00 104 VAL B C 1
ATOM 6029 O O . VAL B 2 128 ? 222.419 238.396 220.919 1.00 600.00 104 VAL B O 1
ATOM 6031 N N . CYS B 2 129 ? 221.728 239.092 218.893 1.00 600.00 105 CYS B N 1
ATOM 6032 C CA . CYS B 2 129 ? 222.150 240.475 219.079 1.00 600.00 105 CYS B CA 1
ATOM 6033 C C . CYS B 2 129 ? 221.082 241.418 218.545 1.00 518.52 105 CYS B C 1
ATOM 6034 O O . CYS B 2 129 ? 220.550 241.203 217.451 1.00 600.00 105 CYS B O 1
ATOM 6036 N N . GLY B 2 130 ? 220.777 242.464 219.318 1.00 600.00 106 GLY B N 1
ATOM 6037 C CA . GLY B 2 130 ? 219.880 243.512 218.886 1.00 600.00 106 GLY B CA 1
ATOM 6038 C C . GLY B 2 130 ? 220.660 244.740 218.454 1.00 600.00 106 GLY B C 1
ATOM 6039 O O . GLY B 2 130 ? 221.799 244.941 218.865 1.00 600.00 106 GLY B O 1
ATOM 6040 N N . THR B 2 131 ? 220.043 245.567 217.608 1.00 600.00 107 THR B N 1
ATOM 6041 C CA . THR B 2 131 ? 220.752 246.686 216.997 1.00 600.00 107 THR B CA 1
ATOM 6042 C C . THR B 2 131 ? 219.955 247.983 217.081 1.00 600.00 107 THR B C 1
ATOM 6043 O O . THR B 2 131 ? 218.740 247.985 217.294 1.00 600.00 107 THR B O 1
ATOM 6045 N N . LYS B 2 132 ? 220.674 249.096 216.885 1.00 600.00 108 LYS B N 1
ATOM 6046 C CA . LYS B 2 132 ? 220.066 250.424 216.871 1.00 600.00 108 LYS B CA 1
ATOM 6047 C C . LYS B 2 132 ? 219.111 250.611 215.700 1.00 600.00 108 LYS B C 1
ATOM 6048 O O . LYS B 2 132 ? 218.215 251.460 215.772 1.00 600.00 108 LYS B O 1
ATOM 6050 N N . CYS B 2 133 ? 219.288 249.847 214.625 1.00 600.00 109 CYS B N 1
ATOM 6051 C CA . CYS B 2 133 ? 218.444 249.927 213.441 1.00 600.00 109 CYS B CA 1
ATOM 6052 C C . CYS B 2 133 ? 217.258 248.978 213.504 1.00 600.00 109 CYS B C 1
ATOM 6053 O O . CYS B 2 133 ? 216.571 248.799 212.492 1.00 600.00 109 CYS B O 1
ATOM 6055 N N . ASN B 2 134 ? 217.016 248.359 214.660 1.00 600.00 110 ASN B N 1
ATOM 6056 C CA . ASN B 2 134 ? 215.929 247.412 214.891 1.00 600.00 110 ASN B CA 1
ATOM 6057 C C . ASN B 2 134 ? 216.154 246.067 214.218 1.00 600.00 110 ASN B C 1
ATOM 6058 O O . ASN B 2 134 ? 215.261 245.211 214.247 1.00 397.87 110 ASN B O 1
ATOM 6060 N N . THR B 2 135 ? 217.316 245.855 213.607 1.00 600.00 111 THR B N 1
ATOM 6061 C CA . THR B 2 135 ? 217.627 244.567 213.009 1.00 510.67 111 THR B CA 1
ATOM 6062 C C . THR B 2 135 ? 218.053 243.593 214.098 1.00 521.00 111 THR B C 1
ATOM 6063 O O . THR B 2 135 ? 218.915 243.906 214.925 1.00 566.00 111 THR B O 1
ATOM 6065 N N . LEU B 2 136 ? 217.439 242.416 214.103 1.00 600.00 112 LEU B N 1
ATOM 6066 C CA . LEU B 2 136 ? 217.758 241.355 215.046 1.00 600.00 112 LEU B CA 1
ATOM 6067 C C . LEU B 2 136 ? 218.542 240.285 214.300 1.00 600.00 112 LEU B C 1
ATOM 6068 O O . LEU B 2 136 ? 218.169 239.912 213.185 1.00 600.00 112 LEU B O 1
ATOM 6070 N N . PHE B 2 137 ? 219.632 239.804 214.896 1.00 600.00 113 PHE B N 1
ATOM 6071 C CA . PHE B 2 137 ? 220.452 238.802 214.227 1.00 600.00 113 PHE B CA 1
ATOM 6072 C C . PHE B 2 137 ? 221.161 237.940 215.263 1.00 600.00 113 PHE B C 1
ATOM 6073 O O . PHE B 2 137 ? 221.212 238.272 216.448 1.00 600.00 113 PHE B O 1
ATOM 6075 N N . VAL B 2 138 ? 221.716 236.822 214.796 1.00 600.00 114 VAL B N 1
ATOM 6076 C CA . VAL B 2 138 ? 222.446 235.882 215.638 1.00 600.00 114 VAL B CA 1
ATOM 6077 C C . VAL B 2 138 ? 223.857 235.718 215.085 1.00 600.00 114 VAL B C 1
ATOM 6078 O O . VAL B 2 138 ? 224.045 235.572 213.872 1.00 600.00 114 VAL B O 1
ATOM 6080 N N . VAL B 2 139 ? 224.847 235.750 215.974 1.00 600.00 115 VAL B N 1
ATOM 6081 C CA . VAL B 2 139 ? 226.242 235.517 215.614 1.00 600.00 115 VAL B CA 1
ATOM 6082 C C . VAL B 2 139 ? 226.564 234.062 215.912 1.00 600.00 115 VAL B C 1
ATOM 6083 O O . VAL B 2 139 ? 226.495 233.629 217.068 1.00 600.00 115 VAL B O 1
ATOM 6085 N N . ASP B 2 140 ? 226.921 233.305 214.878 1.00 600.00 116 ASP B N 1
ATOM 6086 C CA . ASP B 2 140 ? 227.334 231.915 215.049 1.00 600.00 116 ASP B CA 1
ATOM 6087 C C . ASP B 2 140 ? 228.817 231.934 215.390 1.00 600.00 116 ASP B C 1
ATOM 6088 O O . ASP B 2 140 ? 229.668 232.034 214.505 1.00 600.00 116 ASP B O 1
ATOM 6090 N N . VAL B 2 141 ? 229.126 231.837 216.685 1.00 600.00 117 VAL B N 1
ATOM 6091 C CA . VAL B 2 141 ? 230.510 231.903 217.142 1.00 600.00 117 VAL B CA 1
ATOM 6092 C C . VAL B 2 141 ? 231.281 230.630 216.833 1.00 600.00 117 VAL B C 1
ATOM 6093 O O . VAL B 2 141 ? 232.519 230.638 216.871 1.00 600.00 117 VAL B O 1
ATOM 6095 N N . GLN B 2 142 ? 230.584 229.530 216.546 1.00 600.00 118 GLN B N 1
ATOM 6096 C CA . GLN B 2 142 ? 231.260 228.286 216.204 1.00 600.00 118 GLN B CA 1
ATOM 6097 C C . GLN B 2 142 ? 231.765 228.296 214.770 1.00 600.00 118 GLN B C 1
ATOM 6098 O O . GLN B 2 142 ? 232.832 227.738 214.487 1.00 600.00 118 GLN B O 1
ATOM 6100 N N . THR B 2 143 ? 231.021 228.921 213.860 1.00 600.00 119 THR B N 1
ATOM 6101 C CA . THR B 2 143 ? 231.416 229.024 212.464 1.00 600.00 119 THR B CA 1
ATOM 6102 C C . THR B 2 143 ? 231.747 230.448 212.046 1.00 600.00 119 THR B C 1
ATOM 6103 O O . THR B 2 143 ? 232.101 230.668 210.883 1.00 600.00 119 THR B O 1
ATOM 6105 N N . SER B 2 144 ? 231.635 231.420 212.953 1.00 600.00 120 SER B N 1
ATOM 6106 C CA . SER B 2 144 ? 231.940 232.817 212.641 1.00 600.00 120 SER B CA 1
ATOM 6107 C C . SER B 2 144 ? 231.059 233.348 211.512 1.00 600.00 120 SER B C 1
ATOM 6108 O O . SER B 2 144 ? 231.528 234.063 210.626 1.00 600.00 120 SER B O 1
ATOM 6110 N N . GLN B 2 145 ? 229.778 232.993 211.528 1.00 600.00 121 GLN B N 1
ATOM 6111 C CA . GLN B 2 145 ? 228.849 233.425 210.492 1.00 600.00 121 GLN B CA 1
ATOM 6112 C C . GLN B 2 145 ? 227.777 234.332 211.088 1.00 600.00 121 GLN B C 1
ATOM 6113 O O . GLN B 2 145 ? 227.430 234.215 212.265 1.00 600.00 121 GLN B O 1
ATOM 6115 N N . ILE B 2 146 ? 227.255 235.242 210.267 1.00 600.00 122 ILE B N 1
ATOM 6116 C CA . ILE B 2 146 ? 226.212 236.180 210.681 1.00 600.00 122 ILE B CA 1
ATOM 6117 C C . ILE B 2 146 ? 224.914 235.800 209.978 1.00 600.00 122 ILE B C 1
ATOM 6118 O O . ILE B 2 146 ? 224.867 235.737 208.743 1.00 600.00 122 ILE B O 1
ATOM 6120 N N . THR B 2 147 ? 223.858 235.560 210.757 1.00 600.00 123 THR B N 1
ATOM 6121 C CA . THR B 2 147 ? 222.531 235.256 210.227 1.00 600.00 123 THR B CA 1
ATOM 6122 C C . THR B 2 147 ? 221.538 236.283 210.757 1.00 600.00 123 THR B C 1
ATOM 6123 O O . THR B 2 147 ? 221.458 236.499 211.970 1.00 600.00 123 THR B O 1
ATOM 6125 N N . LYS B 2 148 ? 220.777 236.906 209.859 1.00 600.00 124 LYS B N 1
ATOM 6126 C CA . LYS B 2 148 ? 219.802 237.912 210.263 1.00 600.00 124 LYS B CA 1
ATOM 6127 C C . LYS B 2 148 ? 218.422 237.289 210.484 1.00 600.00 124 LYS B C 1
ATOM 6128 O O . LYS B 2 148 ? 218.099 236.228 209.946 1.00 600.00 124 LYS B O 1
ATOM 6130 N N . ILE B 2 149 ? 217.607 237.971 211.284 1.00 600.00 125 ILE B N 1
ATOM 6131 C CA . ILE B 2 149 ? 216.255 237.535 211.620 1.00 600.00 125 ILE B CA 1
ATOM 6132 C C . ILE B 2 149 ? 215.282 238.588 211.105 1.00 600.00 125 ILE B C 1
ATOM 6133 O O . ILE B 2 149 ? 215.517 239.780 211.310 1.00 600.00 125 ILE B O 1
ATOM 6135 N N . PRO B 2 150 ? 214.183 238.205 210.444 1.00 600.00 126 PRO B N 1
ATOM 6136 C CA . PRO B 2 150 ? 213.234 239.211 209.941 1.00 600.00 126 PRO B CA 1
ATOM 6137 C C . PRO B 2 150 ? 212.667 240.078 211.060 1.00 600.00 126 PRO B C 1
ATOM 6138 O O . PRO B 2 150 ? 212.385 239.598 212.159 1.00 600.00 126 PRO B O 1
ATOM 6142 N N . ILE B 2 151 ? 212.497 241.366 210.765 1.00 600.00 127 ILE B N 1
ATOM 6143 C CA . ILE B 2 151 ? 211.942 242.312 211.732 1.00 600.00 127 ILE B CA 1
ATOM 6144 C C . ILE B 2 151 ? 210.421 242.245 211.674 1.00 600.00 127 ILE B C 1
ATOM 6145 O O . ILE B 2 151 ? 209.823 242.409 210.605 1.00 600.00 127 ILE B O 1
ATOM 6147 N N . LEU B 2 152 ? 209.786 242.023 212.824 1.00 600.00 128 LEU B N 1
ATOM 6148 C CA . LEU B 2 152 ? 208.336 241.871 212.878 1.00 600.00 128 LEU B CA 1
ATOM 6149 C C . LEU B 2 152 ? 207.644 243.225 212.996 1.00 600.00 128 LEU B C 1
ATOM 6150 O O . LEU B 2 152 ? 208.127 244.127 213.685 1.00 600.00 128 LEU B O 1
ATOM 6152 N N . LYS B 2 153 ? 206.500 243.353 212.325 1.00 600.00 129 LYS B N 1
ATOM 6153 C CA . LYS B 2 153 ? 205.711 244.577 212.325 1.00 600.00 129 LYS B CA 1
ATOM 6154 C C . LYS B 2 153 ? 204.648 244.536 213.424 1.00 600.00 129 LYS B C 1
ATOM 6155 O O . LYS B 2 153 ? 204.346 243.484 213.991 1.00 600.00 129 LYS B O 1
ATOM 6157 N N . ASP B 2 154 ? 204.077 245.705 213.716 1.00 600.00 130 ASP B N 1
ATOM 6158 C CA . ASP B 2 154 ? 203.037 245.817 214.730 1.00 600.00 130 ASP B CA 1
ATOM 6159 C C . ASP B 2 154 ? 201.670 245.463 214.144 1.00 600.00 130 ASP B C 1
ATOM 6160 O O . ASP B 2 154 ? 201.526 245.163 212.956 1.00 600.00 130 ASP B O 1
ATOM 6162 N N . ARG B 2 155 ? 200.645 245.513 215.002 1.00 600.00 131 ARG B N 1
ATOM 6163 C CA . ARG B 2 155 ? 199.282 245.245 214.553 1.00 600.00 131 ARG B CA 1
ATOM 6164 C C . ARG B 2 155 ? 198.731 246.392 213.714 1.00 600.00 131 ARG B C 1
ATOM 6165 O O . ARG B 2 155 ? 197.844 246.176 212.881 1.00 600.00 131 ARG B O 1
ATOM 6167 N N . GLU B 2 156 ? 199.233 247.607 213.919 1.00 600.00 132 GLU B N 1
ATOM 6168 C CA . GLU B 2 156 ? 198.828 248.777 213.152 1.00 600.00 132 GLU B CA 1
ATOM 6169 C C . GLU B 2 156 ? 200.053 249.602 212.786 1.00 600.00 132 GLU B C 1
ATOM 6170 O O . GLU B 2 156 ? 201.025 249.651 213.549 1.00 600.00 132 GLU B O 1
ATOM 6172 N N . PRO B 2 157 ? 200.032 250.267 211.617 1.00 600.00 133 PRO B N 1
ATOM 6173 C CA . PRO B 2 157 ? 201.178 251.081 211.162 1.00 600.00 133 PRO B CA 1
ATOM 6174 C C . PRO B 2 157 ? 201.275 252.421 211.886 1.00 600.00 133 PRO B C 1
ATOM 6175 O O . PRO B 2 157 ? 201.137 253.496 211.293 1.00 600.00 133 PRO B O 1
ATOM 6179 N N . GLY B 2 158 ? 201.522 252.363 213.190 1.00 600.00 134 GLY B N 1
ATOM 6180 C CA . GLY B 2 158 ? 201.641 253.565 213.995 1.00 600.00 134 GLY B CA 1
ATOM 6181 C C . GLY B 2 158 ? 203.074 253.864 214.387 1.00 600.00 134 GLY B C 1
ATOM 6182 O O . GLY B 2 158 ? 204.007 253.536 213.653 1.00 600.00 134 GLY B O 1
ATOM 6183 N N . CYS B 2 165 ? 216.900 255.224 219.090 1.00 600.00 141 CYS B N 1
ATOM 6184 C CA . CYS B 2 165 ? 215.926 254.143 219.218 1.00 600.00 141 CYS B CA 1
ATOM 6185 C C . CYS B 2 165 ? 216.595 252.772 219.071 1.00 600.00 141 CYS B C 1
ATOM 6186 O O . CYS B 2 165 ? 217.683 252.552 219.600 1.00 600.00 141 CYS B O 1
ATOM 6188 N N . GLY B 2 166 ? 215.948 251.852 218.358 1.00 600.00 142 GLY B N 1
ATOM 6189 C CA . GLY B 2 166 ? 216.503 250.522 218.172 1.00 600.00 142 GLY B CA 1
ATOM 6190 C C . GLY B 2 166 ? 216.169 249.580 219.313 1.00 600.00 142 GLY B C 1
ATOM 6191 O O . GLY B 2 166 ? 215.305 249.846 220.152 1.00 600.00 142 GLY B O 1
ATOM 6192 N N . ILE B 2 167 ? 216.878 248.453 219.342 1.00 600.00 143 ILE B N 1
ATOM 6193 C CA . ILE B 2 167 ? 216.681 247.421 220.357 1.00 600.00 143 ILE B CA 1
ATOM 6194 C C . ILE B 2 167 ? 217.723 247.622 221.451 1.00 600.00 143 ILE B C 1
ATOM 6195 O O . ILE B 2 167 ? 218.903 247.310 221.259 1.00 600.00 143 ILE B O 1
ATOM 6197 N N . HIS B 2 168 ? 217.290 248.115 222.612 1.00 600.00 144 HIS B N 1
ATOM 6198 C CA . HIS B 2 168 ? 218.198 248.374 223.723 1.00 600.00 144 HIS B CA 1
ATOM 6199 C C . HIS B 2 168 ? 218.324 247.210 224.702 1.00 600.00 144 HIS B C 1
ATOM 6200 O O . HIS B 2 168 ? 219.235 247.226 225.536 1.00 600.00 144 HIS B O 1
ATOM 6202 N N . ALA B 2 169 ? 217.448 246.208 224.633 1.00 600.00 145 ALA B N 1
ATOM 6203 C CA . ALA B 2 169 ? 217.516 245.096 225.571 1.00 600.00 145 ALA B CA 1
ATOM 6204 C C . ALA B 2 169 ? 216.966 243.833 224.925 1.00 600.00 145 ALA B C 1
ATOM 6205 O O . ALA B 2 169 ? 216.039 243.887 224.113 1.00 600.00 145 ALA B O 1
ATOM 6207 N N . ILE B 2 170 ? 217.547 242.695 225.299 1.00 600.00 146 ILE B N 1
ATOM 6208 C CA . ILE B 2 170 ? 217.071 241.379 224.884 1.00 600.00 146 ILE B CA 1
ATOM 6209 C C . ILE B 2 170 ? 217.114 240.463 226.100 1.00 503.71 146 ILE B C 1
ATOM 6210 O O . ILE B 2 170 ? 218.066 240.509 226.885 1.00 600.00 146 ILE B O 1
ATOM 6212 N N . GLU B 2 171 ? 216.082 239.632 226.262 1.00 600.00 147 GLU B N 1
ATOM 6213 C CA . GLU B 2 171 ? 216.023 238.706 227.385 1.00 600.00 147 GLU B CA 1
ATOM 6214 C C . GLU B 2 171 ? 215.385 237.391 226.954 1.00 600.00 147 GLU B C 1
ATOM 6215 O O . GLU B 2 171 ? 214.565 237.354 226.033 1.00 600.00 147 GLU B O 1
ATOM 6217 N N . LEU B 2 172 ? 215.765 236.310 227.636 1.00 600.00 148 LEU B N 1
ATOM 6218 C CA . LEU B 2 172 ? 215.235 234.974 227.392 1.00 600.00 148 LEU B CA 1
ATOM 6219 C C . LEU B 2 172 ? 214.363 234.548 228.567 1.00 600.00 148 LEU B C 1
ATOM 6220 O O . LEU B 2 172 ? 214.690 234.834 229.723 1.00 600.00 148 LEU B O 1
ATOM 6222 N N . ASN B 2 173 ? 213.253 233.860 228.281 1.00 554.44 149 ASN B N 1
ATOM 6223 C CA . ASN B 2 173 ? 212.393 233.390 229.362 1.00 600.00 149 ASN B CA 1
ATOM 6224 C C . ASN B 2 173 ? 213.098 232.283 230.152 1.00 600.00 149 ASN B C 1
ATOM 6225 O O . ASN B 2 173 ? 214.051 231.673 229.659 1.00 600.00 149 ASN B O 1
ATOM 6227 N N . PRO B 2 174 ? 212.679 232.036 231.402 1.00 600.00 150 PRO B N 1
ATOM 6228 C CA . PRO B 2 174 ? 213.377 231.021 232.215 1.00 600.00 150 PRO B CA 1
ATOM 6229 C C . PRO B 2 174 ? 213.442 229.652 231.562 1.00 600.00 150 PRO B C 1
ATOM 6230 O O . PRO B 2 174 ? 214.355 228.871 231.862 1.00 600.00 150 PRO B O 1
ATOM 6234 N N . SER B 2 175 ? 212.499 229.341 230.674 1.00 600.00 151 SER B N 1
ATOM 6235 C CA . SER B 2 175 ? 212.467 228.071 229.964 1.00 600.00 151 SER B CA 1
ATOM 6236 C C . SER B 2 175 ? 213.302 228.070 228.691 1.00 600.00 151 SER B C 1
ATOM 6237 O O . SER B 2 175 ? 213.449 227.010 228.072 1.00 600.00 151 SER B O 1
ATOM 6239 N N . ARG B 2 176 ? 213.834 229.221 228.278 1.00 600.00 152 ARG B N 1
ATOM 6240 C CA . ARG B 2 176 ? 214.627 229.324 227.049 1.00 600.00 152 ARG B CA 1
ATOM 6241 C C . ARG B 2 176 ? 213.830 228.902 225.816 1.00 600.00 152 ARG B C 1
ATOM 6242 O O . ARG B 2 176 ? 214.367 228.282 224.896 1.00 600.00 152 ARG B O 1
ATOM 6244 N N . THR B 2 177 ? 212.537 229.226 225.793 1.00 600.00 153 THR B N 1
ATOM 6245 C CA . THR B 2 177 ? 211.698 228.920 224.643 1.00 600.00 153 THR B CA 1
ATOM 6246 C C . THR B 2 177 ? 211.159 230.148 223.925 1.00 600.00 153 THR B C 1
ATOM 6247 O O . THR B 2 177 ? 210.730 230.025 222.773 1.00 600.00 153 THR B O 1
ATOM 6249 N N . LEU B 2 178 ? 211.177 231.320 224.557 1.00 600.00 154 LEU B N 1
ATOM 6250 C CA . LEU B 2 178 ? 210.653 232.541 223.959 1.00 600.00 154 LEU B CA 1
ATOM 6251 C C . LEU B 2 178 ? 211.704 233.638 224.030 1.00 600.00 154 LEU B C 1
ATOM 6252 O O . LEU B 2 178 ? 212.284 233.881 225.094 1.00 600.00 154 LEU B O 1
ATOM 6254 N N . LEU B 2 179 ? 211.938 234.302 222.900 1.00 600.00 155 LEU B N 1
ATOM 6255 C CA . LEU B 2 179 ? 212.898 235.394 222.788 1.00 600.00 155 LEU B CA 1
ATOM 6256 C C . LEU B 2 179 ? 212.128 236.703 222.666 1.00 600.00 155 LEU B C 1
ATOM 6257 O O . LEU B 2 179 ? 211.281 236.844 221.779 1.00 600.00 155 LEU B O 1
ATOM 6259 N N . ALA B 2 180 ? 212.426 237.658 223.544 1.00 600.00 156 ALA B N 1
ATOM 6260 C CA . ALA B 2 180 ? 211.745 238.950 223.566 1.00 600.00 156 ALA B CA 1
ATOM 6261 C C . ALA B 2 180 ? 212.714 240.038 223.118 1.00 600.00 156 ALA B C 1
ATOM 6262 O O . ALA B 2 180 ? 213.732 240.272 223.777 1.00 600.00 156 ALA B O 1
ATOM 6264 N N . THR B 2 181 ? 212.399 240.701 222.002 1.00 600.00 157 THR B N 1
ATOM 6265 C CA . THR B 2 181 ? 213.232 241.777 221.473 1.00 600.00 157 THR B CA 1
ATOM 6266 C C . THR B 2 181 ? 212.339 242.927 221.021 1.00 600.00 157 THR B C 1
ATOM 6267 O O . THR B 2 181 ? 211.117 242.793 220.935 1.00 600.00 157 THR B O 1
ATOM 6269 N N . GLY B 2 182 ? 212.954 244.072 220.731 1.00 600.00 158 GLY B N 1
ATOM 6270 C CA . GLY B 2 182 ? 212.207 245.170 220.144 1.00 600.00 158 GLY B CA 1
ATOM 6271 C C . GLY B 2 182 ? 211.812 244.871 218.709 1.00 600.00 158 GLY B C 1
ATOM 6272 O O . GLY B 2 182 ? 212.516 244.174 217.980 1.00 600.00 158 GLY B O 1
ATOM 6273 N N . GLY B 2 183 ? 210.658 245.401 218.298 1.00 600.00 159 GLY B N 1
ATOM 6274 C CA . GLY B 2 183 ? 210.132 245.173 216.965 1.00 600.00 159 GLY B CA 1
ATOM 6275 C C . GLY B 2 183 ? 210.519 246.267 215.984 1.00 600.00 159 GLY B C 1
ATOM 6276 O O . GLY B 2 183 ? 211.408 247.084 216.233 1.00 553.31 159 GLY B O 1
ATOM 6277 N N . ASP B 2 184 ? 209.833 246.270 214.831 1.00 600.00 160 ASP B N 1
ATOM 6278 C CA . ASP B 2 184 ? 210.077 247.311 213.832 1.00 600.00 160 ASP B CA 1
ATOM 6279 C C . ASP B 2 184 ? 209.849 248.691 214.424 1.00 527.49 160 ASP B C 1
ATOM 6280 O O . ASP B 2 184 ? 210.595 249.635 214.136 1.00 600.00 160 ASP B O 1
ATOM 6282 N N . ASN B 2 185 ? 208.822 248.822 215.252 1.00 600.00 161 ASN B N 1
ATOM 6283 C CA . ASN B 2 185 ? 208.571 250.057 215.972 1.00 600.00 161 ASN B CA 1
ATOM 6284 C C . ASN B 2 185 ? 209.244 249.965 217.334 1.00 594.93 161 ASN B C 1
ATOM 6285 O O . ASN B 2 185 ? 208.964 249.020 218.086 1.00 600.00 161 ASN B O 1
ATOM 6287 N N . PRO B 2 186 ? 210.133 250.898 217.688 1.00 600.00 162 PRO B N 1
ATOM 6288 C CA . PRO B 2 186 ? 210.847 250.789 218.972 1.00 600.00 162 PRO B CA 1
ATOM 6289 C C . PRO B 2 186 ? 209.940 250.739 220.187 1.00 600.00 162 PRO B C 1
ATOM 6290 O O . PRO B 2 186 ? 210.392 250.317 221.259 1.00 564.06 162 PRO B O 1
ATOM 6294 N N . ASN B 2 187 ? 208.686 251.160 220.068 1.00 600.00 163 ASN B N 1
ATOM 6295 C CA . ASN B 2 187 ? 207.768 251.128 221.197 1.00 600.00 163 ASN B CA 1
ATOM 6296 C C . ASN B 2 187 ? 207.018 249.808 221.314 1.00 600.00 163 ASN B C 1
ATOM 6297 O O . ASN B 2 187 ? 206.157 249.677 222.190 1.00 600.00 163 ASN B O 1
ATOM 6299 N N . SER B 2 188 ? 207.310 248.840 220.449 1.00 600.00 164 SER B N 1
ATOM 6300 C CA . SER B 2 188 ? 206.598 247.574 220.417 1.00 600.00 164 SER B CA 1
ATOM 6301 C C . SER B 2 188 ? 207.544 246.425 220.734 1.00 600.00 164 SER B C 1
ATOM 6302 O O . SER B 2 188 ? 208.725 246.453 220.374 1.00 600.00 164 SER B O 1
ATOM 6304 N N . LEU B 2 189 ? 207.011 245.408 221.405 1.00 600.00 165 LEU B N 1
ATOM 6305 C CA . LEU B 2 189 ? 207.760 244.202 221.730 1.00 600.00 165 LEU B CA 1
ATOM 6306 C C . LEU B 2 189 ? 207.460 243.127 220.693 1.00 600.00 165 LEU B C 1
ATOM 6307 O O . LEU B 2 189 ? 206.294 242.882 220.365 1.00 600.00 165 LEU B O 1
ATOM 6309 N N . ALA B 2 190 ? 208.511 242.492 220.181 1.00 600.00 166 ALA B N 1
ATOM 6310 C CA . ALA B 2 190 ? 208.396 241.399 219.227 1.00 600.00 166 ALA B CA 1
ATOM 6311 C C . ALA B 2 190 ? 208.870 240.110 219.885 1.00 600.00 166 ALA B C 1
ATOM 6312 O O . ALA B 2 190 ? 209.856 240.112 220.629 1.00 600.00 166 ALA B O 1
ATOM 6314 N N . ILE B 2 191 ? 208.168 239.010 219.616 1.00 600.00 167 ILE B N 1
ATOM 6315 C CA . ILE B 2 191 ? 208.453 237.719 220.236 1.00 600.00 167 ILE B CA 1
ATOM 6316 C C . ILE B 2 191 ? 208.888 236.740 219.156 1.00 600.00 167 ILE B C 1
ATOM 6317 O O . ILE B 2 191 ? 208.199 236.581 218.142 1.00 600.00 167 ILE B O 1
ATOM 6319 N N . TYR B 2 192 ? 210.019 236.074 219.381 1.00 600.00 168 TYR B N 1
ATOM 6320 C CA . TYR B 2 192 ? 210.546 235.078 218.460 1.00 600.00 168 TYR B CA 1
ATOM 6321 C C . TYR B 2 192 ? 210.628 233.721 219.147 1.00 600.00 168 TYR B C 1
ATOM 6322 O O . TYR B 2 192 ? 210.789 233.634 220.368 1.00 600.00 168 TYR B O 1
ATOM 6324 N N . ARG B 2 193 ? 210.508 232.658 218.352 1.00 600.00 169 ARG B N 1
ATOM 6325 C CA . ARG B 2 193 ? 210.535 231.295 218.870 1.00 600.00 169 ARG B CA 1
ATOM 6326 C C . ARG B 2 193 ? 211.961 230.768 218.868 1.00 600.00 169 ARG B C 1
ATOM 6327 O O . ARG B 2 193 ? 212.711 230.987 217.920 1.00 600.00 169 ARG B O 1
ATOM 6329 N N . LEU B 2 194 ? 212.332 230.072 219.936 1.00 600.00 170 LEU B N 1
ATOM 6330 C CA . LEU B 2 194 ? 213.634 229.426 219.989 1.00 600.00 170 LEU B CA 1
ATOM 6331 C C . LEU B 2 194 ? 213.462 227.909 219.954 1.00 600.00 170 LEU B C 1
ATOM 6332 O O . LEU B 2 194 ? 212.442 227.390 220.418 1.00 600.00 170 LEU B O 1
ATOM 6334 N N . PRO B 2 195 ? 214.430 227.160 219.401 1.00 600.00 171 PRO B N 1
ATOM 6335 C CA . PRO B 2 195 ? 215.687 227.600 218.777 1.00 600.00 171 PRO B CA 1
ATOM 6336 C C . PRO B 2 195 ? 215.517 227.942 217.298 1.00 600.00 171 PRO B C 1
ATOM 6337 O O . PRO B 2 195 ? 216.483 228.303 216.630 1.00 600.00 171 PRO B O 1
ATOM 6341 N N . THR B 2 196 ? 214.297 227.845 216.763 1.00 600.00 172 THR B N 1
ATOM 6342 C CA . THR B 2 196 ? 214.083 227.988 215.327 1.00 600.00 172 THR B CA 1
ATOM 6343 C C . THR B 2 196 ? 214.069 229.435 214.857 1.00 600.00 172 THR B C 1
ATOM 6344 O O . THR B 2 196 ? 214.159 229.672 213.648 1.00 600.00 172 THR B O 1
ATOM 6346 N N . LEU B 2 197 ? 213.939 230.399 215.769 1.00 600.00 173 LEU B N 1
ATOM 6347 C CA . LEU B 2 197 ? 213.841 231.816 215.425 1.00 600.00 173 LEU B CA 1
ATOM 6348 C C . LEU B 2 197 ? 212.534 232.164 214.722 1.00 600.00 173 LEU B C 1
ATOM 6349 O O . LEU B 2 197 ? 212.418 233.241 214.131 1.00 600.00 173 LEU B O 1
ATOM 6351 N N . ASP B 2 198 ? 211.545 231.274 214.770 1.00 600.00 174 ASP B N 1
ATOM 6352 C CA . ASP B 2 198 ? 210.280 231.534 214.096 1.00 600.00 174 ASP B CA 1
ATOM 6353 C C . ASP B 2 198 ? 209.508 232.629 214.831 1.00 600.00 174 ASP B C 1
ATOM 6354 O O . ASP B 2 198 ? 209.563 232.710 216.061 1.00 600.00 174 ASP B O 1
ATOM 6356 N N . PRO B 2 199 ? 208.788 233.488 214.109 1.00 600.00 175 PRO B N 1
ATOM 6357 C CA . PRO B 2 199 ? 207.969 234.507 214.780 1.00 600.00 175 PRO B CA 1
ATOM 6358 C C . PRO B 2 199 ? 206.912 233.867 215.669 1.00 600.00 175 PRO B C 1
ATOM 6359 O O . PRO B 2 199 ? 206.328 232.836 215.328 1.00 600.00 175 PRO B O 1
ATOM 6363 N N . VAL B 2 200 ? 206.670 234.492 216.819 1.00 600.00 176 VAL B N 1
ATOM 6364 C CA . VAL B 2 200 ? 205.677 234.030 217.782 1.00 600.00 176 VAL B CA 1
ATOM 6365 C C . VAL B 2 200 ? 204.463 234.952 217.826 1.00 600.00 176 VAL B C 1
ATOM 6366 O O . VAL B 2 200 ? 203.323 234.489 217.778 1.00 600.00 176 VAL B O 1
ATOM 6368 N N . CYS B 2 201 ? 204.687 236.263 217.926 1.00 600.00 177 CYS B N 1
ATOM 6369 C CA . CYS B 2 201 ? 203.580 237.196 218.097 1.00 600.00 177 CYS B CA 1
ATOM 6370 C C . CYS B 2 201 ? 203.832 238.513 217.373 1.00 600.00 177 CYS B C 1
ATOM 6371 O O . CYS B 2 201 ? 204.968 238.878 217.063 1.00 600.00 177 CYS B O 1
ATOM 6373 N N . VAL B 2 202 ? 202.729 239.231 217.129 1.00 600.00 178 VAL B N 1
ATOM 6374 C CA . VAL B 2 202 ? 202.771 240.545 216.494 1.00 600.00 178 VAL B CA 1
ATOM 6375 C C . VAL B 2 202 ? 203.300 241.586 217.474 1.00 600.00 178 VAL B C 1
ATOM 6376 O O . VAL B 2 202 ? 203.089 241.495 218.691 1.00 600.00 178 VAL B O 1
ATOM 6378 N N . GLY B 2 203 ? 203.981 242.599 216.939 1.00 600.00 179 GLY B N 1
ATOM 6379 C CA . GLY B 2 203 ? 204.411 243.723 217.747 1.00 600.00 179 GLY B CA 1
ATOM 6380 C C . GLY B 2 203 ? 203.245 244.435 218.406 1.00 600.00 179 GLY B C 1
ATOM 6381 O O . GLY B 2 203 ? 202.236 244.716 217.752 1.00 600.00 179 GLY B O 1
ATOM 6382 N N . ASP B 2 204 ? 203.366 244.726 219.699 1.00 600.00 180 ASP B N 1
ATOM 6383 C CA . ASP B 2 204 ? 202.293 245.348 220.462 1.00 600.00 180 ASP B CA 1
ATOM 6384 C C . ASP B 2 204 ? 202.340 246.871 220.331 1.00 600.00 180 ASP B C 1
ATOM 6385 O O . ASP B 2 204 ? 203.287 247.448 219.808 1.00 600.00 180 ASP B O 1
ATOM 6387 N N . ASP B 2 205 ? 201.299 247.529 220.841 1.00 600.00 181 ASP B N 1
ATOM 6388 C CA . ASP B 2 205 ? 201.246 248.987 220.887 1.00 600.00 181 ASP B CA 1
ATOM 6389 C C . ASP B 2 205 ? 200.956 249.482 222.300 1.00 600.00 181 ASP B C 1
ATOM 6390 O O . ASP B 2 205 ? 200.423 250.581 222.481 1.00 600.00 181 ASP B O 1
ATOM 6392 N N . GLY B 2 206 ? 201.299 248.679 223.309 1.00 600.00 182 GLY B N 1
ATOM 6393 C CA . GLY B 2 206 ? 200.957 249.034 224.678 1.00 600.00 182 GLY B CA 1
ATOM 6394 C C . GLY B 2 206 ? 201.663 250.284 225.168 1.00 600.00 182 GLY B C 1
ATOM 6395 O O . GLY B 2 206 ? 201.077 251.093 225.893 1.00 600.00 182 GLY B O 1
ATOM 6396 N N . HIS B 2 207 ? 202.924 250.462 224.787 1.00 600.00 183 HIS B N 1
ATOM 6397 C CA . HIS B 2 207 ? 203.692 251.625 225.206 1.00 600.00 183 HIS B CA 1
ATOM 6398 C C . HIS B 2 207 ? 203.457 252.798 224.264 1.00 600.00 183 HIS B C 1
ATOM 6399 O O . HIS B 2 207 ? 203.248 252.624 223.060 1.00 600.00 183 HIS B O 1
ATOM 6401 N N . LYS B 2 208 ? 203.495 254.002 224.828 1.00 600.00 184 LYS B N 1
ATOM 6402 C CA . LYS B 2 208 ? 203.393 255.227 224.048 1.00 600.00 184 LYS B CA 1
ATOM 6403 C C . LYS B 2 208 ? 204.754 255.786 223.651 1.00 600.00 184 LYS B C 1
ATOM 6404 O O . LYS B 2 208 ? 204.810 256.818 222.974 1.00 600.00 184 LYS B O 1
ATOM 6406 N N . ASP B 2 209 ? 205.844 255.131 224.050 1.00 600.00 185 ASP B N 1
ATOM 6407 C CA . ASP B 2 209 ? 207.188 255.609 223.758 1.00 600.00 185 ASP B CA 1
ATOM 6408 C C . ASP B 2 209 ? 208.108 254.408 223.570 1.00 600.00 185 ASP B C 1
ATOM 6409 O O . ASP B 2 209 ? 207.700 253.257 223.742 1.00 600.00 185 ASP B O 1
ATOM 6411 N N . TRP B 2 210 ? 209.368 254.688 223.240 1.00 600.00 186 TRP B N 1
ATOM 6412 C CA . TRP B 2 210 ? 210.322 253.631 222.924 1.00 600.00 186 TRP B CA 1
ATOM 6413 C C . TRP B 2 210 ? 210.559 252.724 224.127 1.00 600.00 186 TRP B C 1
ATOM 6414 O O . TRP B 2 210 ? 210.569 253.168 225.278 1.00 600.00 186 TRP B O 1
ATOM 6416 N N . ILE B 2 211 ? 210.757 251.439 223.846 1.00 600.00 187 ILE B N 1
ATOM 6417 C CA . ILE B 2 211 ? 211.073 250.449 224.872 1.00 600.00 187 ILE B CA 1
ATOM 6418 C C . ILE B 2 211 ? 212.587 250.398 225.030 1.00 600.00 187 ILE B C 1
ATOM 6419 O O . ILE B 2 211 ? 213.312 250.165 224.057 1.00 600.00 187 ILE B O 1
ATOM 6421 N N . PHE B 2 212 ? 213.068 250.605 226.255 1.00 600.00 188 PHE B N 1
ATOM 6422 C CA . PHE B 2 212 ? 214.497 250.564 226.531 1.00 600.00 188 PHE B CA 1
ATOM 6423 C C . PHE B 2 212 ? 214.927 249.350 227.340 1.00 600.00 188 PHE B C 1
ATOM 6424 O O . PHE B 2 212 ? 216.130 249.080 227.421 1.00 600.00 188 PHE B O 1
ATOM 6426 N N . SER B 2 213 ? 213.992 248.611 227.933 1.00 600.00 189 SER B N 1
ATOM 6427 C CA . SER B 2 213 ? 214.344 247.481 228.778 1.00 600.00 189 SER B CA 1
ATOM 6428 C C . SER B 2 213 ? 213.313 246.372 228.627 1.00 600.00 189 SER B C 1
ATOM 6429 O O . SER B 2 213 ? 212.124 246.629 228.420 1.00 600.00 189 SER B O 1
ATOM 6431 N N . ILE B 2 214 ? 213.787 245.130 228.733 1.00 600.00 190 ILE B N 1
ATOM 6432 C CA . ILE B 2 214 ? 212.950 243.936 228.658 1.00 600.00 190 ILE B CA 1
ATOM 6433 C C . ILE B 2 214 ? 213.430 242.956 229.722 1.00 600.00 190 ILE B C 1
ATOM 6434 O O . ILE B 2 214 ? 214.637 242.805 229.936 1.00 600.00 190 ILE B O 1
ATOM 6436 N N . ALA B 2 215 ? 212.489 242.288 230.392 1.00 600.00 191 ALA B N 1
ATOM 6437 C CA . ALA B 2 215 ? 212.836 241.257 231.366 1.00 600.00 191 ALA B CA 1
ATOM 6438 C C . ALA B 2 215 ? 211.722 240.223 231.430 1.00 600.00 191 ALA B C 1
ATOM 6439 O O . ALA B 2 215 ? 210.546 240.587 231.515 1.00 600.00 191 ALA B O 1
ATOM 6441 N N . TRP B 2 216 ? 212.087 238.940 231.402 1.00 600.00 192 TRP B N 1
ATOM 6442 C CA . TRP B 2 216 ? 211.111 237.855 231.496 1.00 600.00 192 TRP B CA 1
ATOM 6443 C C . TRP B 2 216 ? 210.923 237.480 232.964 1.00 600.00 192 TRP B C 1
ATOM 6444 O O . TRP B 2 216 ? 211.834 236.935 233.595 1.00 600.00 192 TRP B O 1
ATOM 6446 N N . ILE B 2 217 ? 209.731 237.751 233.499 1.00 600.00 193 ILE B N 1
ATOM 6447 C CA . ILE B 2 217 ? 209.425 237.420 234.887 1.00 600.00 193 ILE B CA 1
ATOM 6448 C C . ILE B 2 217 ? 208.949 235.982 235.069 1.00 600.00 193 ILE B C 1
ATOM 6449 O O . ILE B 2 217 ? 208.982 235.464 236.194 1.00 600.00 193 ILE B O 1
ATOM 6451 N N . SER B 2 218 ? 208.487 235.329 234.008 1.00 600.00 194 SER B N 1
ATOM 6452 C CA . SER B 2 218 ? 208.052 233.941 234.078 1.00 600.00 194 SER B CA 1
ATOM 6453 C C . SER B 2 218 ? 208.178 233.337 232.687 1.00 600.00 194 SER B C 1
ATOM 6454 O O . SER B 2 218 ? 208.575 234.010 231.732 1.00 600.00 194 SER B O 1
ATOM 6456 N N . ASP B 2 219 ? 207.833 232.052 232.573 1.00 600.00 195 ASP B N 1
ATOM 6457 C CA . ASP B 2 219 ? 207.875 231.390 231.273 1.00 600.00 195 ASP B CA 1
ATOM 6458 C C . ASP B 2 219 ? 206.854 231.959 230.298 1.00 600.00 195 ASP B C 1
ATOM 6459 O O . ASP B 2 219 ? 207.052 231.855 229.082 1.00 600.00 195 ASP B O 1
ATOM 6461 N N . THR B 2 220 ? 205.767 232.551 230.799 1.00 600.00 196 THR B N 1
ATOM 6462 C CA . THR B 2 220 ? 204.729 233.112 229.947 1.00 600.00 196 THR B CA 1
ATOM 6463 C C . THR B 2 220 ? 204.608 234.626 230.034 1.00 600.00 196 THR B C 1
ATOM 6464 O O . THR B 2 220 ? 204.023 235.231 229.131 1.00 600.00 196 THR B O 1
ATOM 6466 N N . MET B 2 221 ? 205.145 235.252 231.078 1.00 600.00 197 MET B N 1
ATOM 6467 C CA . MET B 2 221 ? 204.992 236.685 231.291 1.00 600.00 197 MET B CA 1
ATOM 6468 C C . MET B 2 221 ? 206.310 237.417 231.076 1.00 600.00 197 MET B C 1
ATOM 6469 O O . MET B 2 221 ? 207.379 236.919 231.445 1.00 600.00 197 MET B O 1
ATOM 6471 N N . ALA B 2 222 ? 206.220 238.609 230.486 1.00 600.00 198 ALA B N 1
ATOM 6472 C CA . ALA B 2 222 ? 207.368 239.478 230.271 1.00 600.00 198 ALA B CA 1
ATOM 6473 C C . ALA B 2 222 ? 206.965 240.916 230.573 1.00 600.00 198 ALA B C 1
ATOM 6474 O O . ALA B 2 222 ? 205.823 241.317 230.336 1.00 600.00 198 ALA B O 1
ATOM 6476 N N . VAL B 2 223 ? 207.914 241.691 231.097 1.00 600.00 199 VAL B N 1
ATOM 6477 C CA . VAL B 2 223 ? 207.702 243.098 231.424 1.00 600.00 199 VAL B CA 1
ATOM 6478 C C . VAL B 2 223 ? 208.696 243.932 230.627 1.00 600.00 199 VAL B C 1
ATOM 6479 O O . VAL B 2 223 ? 209.890 243.614 230.594 1.00 600.00 199 VAL B O 1
ATOM 6481 N N . SER B 2 224 ? 208.211 245.000 229.996 1.00 600.00 200 SER B N 1
ATOM 6482 C CA . SER B 2 224 ? 209.060 245.892 229.217 1.00 600.00 200 SER B CA 1
ATOM 6483 C C . SER B 2 224 ? 208.902 247.326 229.709 1.00 600.00 200 SER B C 1
ATOM 6484 O O . SER B 2 224 ? 207.785 247.779 229.971 1.00 600.00 200 SER B O 1
ATOM 6486 N N . GLY B 2 225 ? 210.025 248.042 229.828 1.00 600.00 201 GLY B N 1
ATOM 6487 C CA . GLY B 2 225 ? 210.023 249.415 230.286 1.00 600.00 201 GLY B CA 1
ATOM 6488 C C . GLY B 2 225 ? 209.968 250.407 229.130 1.00 600.00 201 GLY B C 1
ATOM 6489 O O . GLY B 2 225 ? 209.899 250.040 227.961 1.00 600.00 201 GLY B O 1
ATOM 6490 N N . SER B 2 226 ? 210.005 251.695 229.478 1.00 600.00 202 SER B N 1
ATOM 6491 C CA . SER B 2 226 ? 209.932 252.720 228.442 1.00 600.00 202 SER B CA 1
ATOM 6492 C C . SER B 2 226 ? 210.481 254.048 228.951 1.00 600.00 202 SER B C 1
ATOM 6493 O O . SER B 2 226 ? 210.768 254.217 230.139 1.00 600.00 202 SER B O 1
ATOM 6495 N N . ARG B 2 227 ? 210.600 255.002 228.019 1.00 600.00 203 ARG B N 1
ATOM 6496 C CA . ARG B 2 227 ? 211.136 256.321 228.345 1.00 600.00 203 ARG B CA 1
ATOM 6497 C C . ARG B 2 227 ? 210.242 257.081 229.316 1.00 600.00 203 ARG B C 1
ATOM 6498 O O . ARG B 2 227 ? 210.731 257.923 230.078 1.00 600.00 203 ARG B O 1
ATOM 6500 N N . ASP B 2 228 ? 208.938 256.820 229.299 1.00 600.00 204 ASP B N 1
ATOM 6501 C CA . ASP B 2 228 ? 208.009 257.531 230.167 1.00 600.00 204 ASP B CA 1
ATOM 6502 C C . ASP B 2 228 ? 207.920 256.924 231.560 1.00 600.00 204 ASP B C 1
ATOM 6503 O O . ASP B 2 228 ? 207.094 257.365 232.365 1.00 600.00 204 ASP B O 1
ATOM 6505 N N . GLY B 2 229 ? 208.732 255.911 231.851 1.00 600.00 205 GLY B N 1
ATOM 6506 C CA . GLY B 2 229 ? 208.727 255.274 233.148 1.00 600.00 205 GLY B CA 1
ATOM 6507 C C . GLY B 2 229 ? 207.701 254.181 233.326 1.00 600.00 205 GLY B C 1
ATOM 6508 O O . GLY B 2 229 ? 207.641 253.582 234.407 1.00 600.00 205 GLY B O 1
ATOM 6509 N N . SER B 2 230 ? 206.891 253.903 232.311 1.00 600.00 206 SER B N 1
ATOM 6510 C CA . SER B 2 230 ? 205.893 252.858 232.434 1.00 600.00 206 SER B CA 1
ATOM 6511 C C . SER B 2 230 ? 206.519 251.495 232.158 1.00 600.00 206 SER B C 1
ATOM 6512 O O . SER B 2 230 ? 207.563 251.377 231.511 1.00 600.00 206 SER B O 1
ATOM 6514 N N . MET B 2 231 ? 205.865 250.457 232.670 1.00 600.00 207 MET B N 1
ATOM 6515 C CA . MET B 2 231 ? 206.277 249.079 232.445 1.00 600.00 207 MET B CA 1
ATOM 6516 C C . MET B 2 231 ? 205.046 248.291 232.029 1.00 600.00 207 MET B C 1
ATOM 6517 O O . MET B 2 231 ? 204.075 248.206 232.788 1.00 600.00 207 MET B O 1
ATOM 6519 N N . GLY B 2 232 ? 205.075 247.746 230.815 1.00 600.00 208 GLY B N 1
ATOM 6520 C CA . GLY B 2 232 ? 203.967 246.956 230.313 1.00 600.00 208 GLY B CA 1
ATOM 6521 C C . GLY B 2 232 ? 204.089 245.512 230.769 1.00 600.00 208 GLY B C 1
ATOM 6522 O O . GLY B 2 232 ? 205.172 244.930 230.750 1.00 600.00 208 GLY B O 1
ATOM 6523 N N . LEU B 2 233 ? 202.961 244.947 231.194 1.00 600.00 209 LEU B N 1
ATOM 6524 C CA . LEU B 2 233 ? 202.885 243.559 231.641 1.00 600.00 209 LEU B CA 1
ATOM 6525 C C . LEU B 2 233 ? 202.147 242.760 230.576 1.00 600.00 209 LEU B C 1
ATOM 6526 O O . LEU B 2 233 ? 200.952 242.980 230.346 1.00 600.00 209 LEU B O 1
ATOM 6528 N N . TRP B 2 234 ? 202.860 241.836 229.933 1.00 600.00 210 TRP B N 1
ATOM 6529 C CA . TRP B 2 234 ? 202.314 240.969 228.895 1.00 600.00 210 TRP B CA 1
ATOM 6530 C C . TRP B 2 234 ? 202.291 239.537 229.409 1.00 600.00 210 TRP B C 1
ATOM 6531 O O . TRP B 2 234 ? 203.291 239.056 229.951 1.00 600.00 210 TRP B O 1
ATOM 6533 N N . GLU B 2 235 ? 201.162 238.854 229.229 1.00 600.00 211 GLU B N 1
ATOM 6534 C CA . GLU B 2 235 ? 201.008 237.484 229.702 1.00 600.00 211 GLU B CA 1
ATOM 6535 C C . GLU B 2 235 ? 200.485 236.596 228.582 1.00 600.00 211 GLU B C 1
ATOM 6536 O O . GLU B 2 235 ? 199.505 236.943 227.916 1.00 600.00 211 GLU B O 1
ATOM 6538 N N . VAL B 2 236 ? 201.135 235.451 228.385 1.00 600.00 212 VAL B N 1
ATOM 6539 C CA . VAL B 2 236 ? 200.670 234.421 227.461 1.00 600.00 212 VAL B CA 1
ATOM 6540 C C . VAL B 2 236 ? 199.873 233.402 228.264 1.00 600.00 212 VAL B C 1
ATOM 6541 O O . VAL B 2 236 ? 200.392 232.813 229.220 1.00 600.00 212 VAL B O 1
ATOM 6543 N N . THR B 2 237 ? 198.615 233.190 227.881 1.00 600.00 213 THR B N 1
ATOM 6544 C CA . THR B 2 237 ? 197.763 232.222 228.557 1.00 600.00 213 THR B CA 1
ATOM 6545 C C . THR B 2 237 ? 198.096 230.803 228.093 1.00 600.00 213 THR B C 1
ATOM 6546 O O . THR B 2 237 ? 198.801 230.594 227.102 1.00 600.00 213 THR B O 1
ATOM 6548 N N . ASP B 2 238 ? 197.578 229.812 228.829 1.00 600.00 214 ASP B N 1
ATOM 6549 C CA . ASP B 2 238 ? 197.822 228.418 228.462 1.00 600.00 214 ASP B CA 1
ATOM 6550 C C . ASP B 2 238 ? 197.280 228.108 227.071 1.00 600.00 214 ASP B C 1
ATOM 6551 O O . ASP B 2 238 ? 197.901 227.359 226.306 1.00 600.00 214 ASP B O 1
ATOM 6553 N N . ASP B 2 239 ? 196.126 228.686 226.723 1.00 600.00 215 ASP B N 1
ATOM 6554 C CA . ASP B 2 239 ? 195.516 228.432 225.420 1.00 600.00 215 ASP B CA 1
ATOM 6555 C C . ASP B 2 239 ? 196.339 229.040 224.288 1.00 600.00 215 ASP B C 1
ATOM 6556 O O . ASP B 2 239 ? 196.542 228.402 223.243 1.00 600.00 215 ASP B O 1
ATOM 6558 N N . VAL B 2 240 ? 196.827 230.269 224.481 1.00 600.00 216 VAL B N 1
ATOM 6559 C CA . VAL B 2 240 ? 197.630 230.930 223.455 1.00 600.00 216 VAL B CA 1
ATOM 6560 C C . VAL B 2 240 ? 198.937 230.184 223.234 1.00 600.00 216 VAL B C 1
ATOM 6561 O O . VAL B 2 240 ? 199.345 229.942 222.092 1.00 600.00 216 VAL B O 1
ATOM 6563 N N . LEU B 2 241 ? 199.613 229.810 224.322 1.00 600.00 217 LEU B N 1
ATOM 6564 C CA . LEU B 2 241 ? 200.878 229.094 224.202 1.00 600.00 217 LEU B CA 1
ATOM 6565 C C . LEU B 2 241 ? 200.677 227.718 223.579 1.00 600.00 217 LEU B C 1
ATOM 6566 O O . LEU B 2 241 ? 201.481 227.286 222.743 1.00 600.00 217 LEU B O 1
ATOM 6568 N N . THR B 2 242 ? 199.605 227.020 223.967 1.00 600.00 218 THR B N 1
ATOM 6569 C CA . THR B 2 242 ? 199.344 225.693 223.416 1.00 600.00 218 THR B CA 1
ATOM 6570 C C . THR B 2 242 ? 199.101 225.760 221.915 1.00 600.00 218 THR B C 1
ATOM 6571 O O . THR B 2 242 ? 199.666 224.969 221.149 1.00 600.00 218 THR B O 1
ATOM 6573 N N . LYS B 2 243 ? 198.263 226.703 221.470 1.00 600.00 219 LYS B N 1
ATOM 6574 C CA . LYS B 2 243 ? 198.002 226.814 220.037 1.00 600.00 219 LYS B CA 1
ATOM 6575 C C . LYS B 2 243 ? 199.239 227.281 219.274 1.00 600.00 219 LYS B C 1
ATOM 6576 O O . LYS B 2 243 ? 199.509 226.801 218.165 1.00 600.00 219 LYS B O 1
ATOM 6578 N N . SER B 2 244 ? 200.009 228.209 219.851 1.00 600.00 220 SER B N 1
ATOM 6579 C CA . SER B 2 244 ? 201.218 228.686 219.187 1.00 600.00 220 SER B CA 1
ATOM 6580 C C . SER B 2 244 ? 202.218 227.547 218.979 1.00 600.00 220 SER B C 1
ATOM 6581 O O . SER B 2 244 ? 202.753 227.359 217.870 1.00 600.00 220 SER B O 1
ATOM 6583 N N . ASP B 2 245 ? 202.452 226.751 220.029 1.00 600.00 221 ASP B N 1
ATOM 6584 C CA . ASP B 2 245 ? 203.363 225.614 219.918 1.00 600.00 221 ASP B CA 1
ATOM 6585 C C . ASP B 2 245 ? 202.831 224.563 218.949 1.00 600.00 221 ASP B C 1
ATOM 6586 O O . ASP B 2 245 ? 203.601 223.980 218.166 1.00 600.00 221 ASP B O 1
ATOM 6588 N N . ALA B 2 246 ? 201.521 224.295 218.996 1.00 600.00 222 ALA B N 1
ATOM 6589 C CA . ALA B 2 246 ? 200.941 223.296 218.106 1.00 600.00 222 ALA B CA 1
ATOM 6590 C C . ALA B 2 246 ? 201.126 223.693 216.649 1.00 600.00 222 ALA B C 1
ATOM 6591 O O . ALA B 2 246 ? 201.484 222.857 215.806 1.00 600.00 222 ALA B O 1
ATOM 6593 N N . ARG B 2 247 ? 200.912 224.976 216.339 1.00 600.00 223 ARG B N 1
ATOM 6594 C CA . ARG B 2 247 ? 201.073 225.443 214.966 1.00 600.00 223 ARG B CA 1
ATOM 6595 C C . ARG B 2 247 ? 202.517 225.323 214.502 1.00 600.00 223 ARG B C 1
ATOM 6596 O O . ARG B 2 247 ? 202.773 224.905 213.366 1.00 600.00 223 ARG B O 1
ATOM 6598 N N . HIS B 2 248 ? 203.476 225.695 215.358 1.00 600.00 224 HIS B N 1
ATOM 6599 C CA . HIS B 2 248 ? 204.870 225.639 214.918 1.00 600.00 224 HIS B CA 1
ATOM 6600 C C . HIS B 2 248 ? 205.364 224.210 214.709 1.00 600.00 224 HIS B C 1
ATOM 6601 O O . HIS B 2 248 ? 206.188 223.970 213.817 1.00 600.00 224 HIS B O 1
ATOM 6603 N N . ASN B 2 249 ? 204.900 223.254 215.520 1.00 600.00 225 ASN B N 1
ATOM 6604 C CA . ASN B 2 249 ? 205.383 221.885 215.339 1.00 600.00 225 ASN B CA 1
ATOM 6605 C C . ASN B 2 249 ? 204.647 221.142 214.231 1.00 600.00 225 ASN B C 1
ATOM 6606 O O . ASN B 2 249 ? 205.215 220.226 213.624 1.00 600.00 225 ASN B O 1
ATOM 6608 N N . VAL B 2 250 ? 203.397 221.507 213.959 1.00 600.00 226 VAL B N 1
ATOM 6609 C CA . VAL B 2 250 ? 202.624 220.831 212.920 1.00 600.00 226 VAL B CA 1
ATOM 6610 C C . VAL B 2 250 ? 202.881 221.435 211.548 1.00 600.00 226 VAL B C 1
ATOM 6611 O O . VAL B 2 250 ? 203.098 220.718 210.567 1.00 600.00 226 VAL B O 1
ATOM 6613 N N . SER B 2 251 ? 202.845 222.760 211.455 1.00 600.00 227 SER B N 1
ATOM 6614 C CA . SER B 2 251 ? 202.982 223.465 210.189 1.00 600.00 227 SER B CA 1
ATOM 6615 C C . SER B 2 251 ? 204.431 223.900 210.011 1.00 600.00 227 SER B C 1
ATOM 6616 O O . SER B 2 251 ? 204.983 224.596 210.871 1.00 600.00 227 SER B O 1
ATOM 6618 N N . ARG B 2 252 ? 205.042 223.492 208.894 1.00 600.00 228 ARG B N 1
ATOM 6619 C CA . ARG B 2 252 ? 206.418 223.895 208.613 1.00 600.00 228 ARG B CA 1
ATOM 6620 C C . ARG B 2 252 ? 206.549 225.412 208.560 1.00 600.00 228 ARG B C 1
ATOM 6621 O O . ARG B 2 252 ? 207.571 225.970 208.977 1.00 600.00 228 ARG B O 1
ATOM 6623 N N . VAL B 2 253 ? 205.529 226.095 208.053 1.00 600.00 229 VAL B N 1
ATOM 6624 C CA . VAL B 2 253 ? 205.510 227.553 207.993 1.00 600.00 229 VAL B CA 1
ATOM 6625 C C . VAL B 2 253 ? 204.964 228.069 209.322 1.00 600.00 229 VAL B C 1
ATOM 6626 O O . VAL B 2 253 ? 203.830 227.719 209.685 1.00 600.00 229 VAL B O 1
ATOM 6628 N N . PRO B 2 254 ? 205.714 228.884 210.064 1.00 600.00 230 PRO B N 1
ATOM 6629 C CA . PRO B 2 254 ? 205.220 229.364 211.362 1.00 600.00 230 PRO B CA 1
ATOM 6630 C C . PRO B 2 254 ? 204.099 230.384 211.212 1.00 600.00 230 PRO B C 1
ATOM 6631 O O . PRO B 2 254 ? 204.022 231.119 210.225 1.00 600.00 230 PRO B O 1
ATOM 6635 N N . VAL B 2 255 ? 203.227 230.429 212.221 1.00 600.00 231 VAL B N 1
ATOM 6636 C CA . VAL B 2 255 ? 202.118 231.381 212.279 1.00 600.00 231 VAL B CA 1
ATOM 6637 C C . VAL B 2 255 ? 202.170 232.105 213.620 1.00 600.00 231 VAL B C 1
ATOM 6638 O O . VAL B 2 255 ? 202.143 231.463 214.677 1.00 600.00 231 VAL B O 1
ATOM 6640 N N . TYR B 2 256 ? 202.223 233.436 213.577 1.00 600.00 232 TYR B N 1
ATOM 6641 C CA . TYR B 2 256 ? 202.306 234.263 214.775 1.00 600.00 232 TYR B CA 1
ATOM 6642 C C . TYR B 2 256 ? 200.916 234.643 215.281 1.00 600.00 232 TYR B C 1
ATOM 6643 O O . TYR B 2 256 ? 199.968 234.786 214.504 1.00 600.00 232 TYR B O 1
ATOM 6645 N N . ALA B 2 257 ? 200.806 234.821 216.595 1.00 600.00 233 ALA B N 1
ATOM 6646 C CA . ALA B 2 257 ? 199.554 235.192 217.243 1.00 600.00 233 ALA B CA 1
ATOM 6647 C C . ALA B 2 257 ? 199.523 236.694 217.524 1.00 600.00 233 ALA B C 1
ATOM 6648 O O . ALA B 2 257 ? 200.561 237.347 217.628 1.00 600.00 233 ALA B O 1
ATOM 6650 N N . HIS B 2 258 ? 198.312 237.243 217.643 1.00 600.00 234 HIS B N 1
ATOM 6651 C CA . HIS B 2 258 ? 198.141 238.652 217.995 1.00 600.00 234 HIS B CA 1
ATOM 6652 C C . HIS B 2 258 ? 198.051 238.811 219.511 1.00 600.00 234 HIS B C 1
ATOM 6653 O O . HIS B 2 258 ? 197.355 238.045 220.183 1.00 600.00 234 HIS B O 1
ATOM 6655 N N . ILE B 2 259 ? 198.751 239.821 220.047 1.00 600.00 235 ILE B N 1
ATOM 6656 C CA . ILE B 2 259 ? 198.861 240.026 221.488 1.00 600.00 235 ILE B CA 1
ATOM 6657 C C . ILE B 2 259 ? 198.653 241.492 221.858 1.00 600.00 235 ILE B C 1
ATOM 6658 O O . ILE B 2 259 ? 198.862 242.402 221.052 1.00 600.00 235 ILE B O 1
ATOM 6660 N N . THR B 2 260 ? 198.247 241.705 223.114 1.00 600.00 236 THR B N 1
ATOM 6661 C CA . THR B 2 260 ? 198.170 243.022 223.739 1.00 600.00 236 THR B CA 1
ATOM 6662 C C . THR B 2 260 ? 198.674 242.897 225.173 1.00 600.00 236 THR B C 1
ATOM 6663 O O . THR B 2 260 ? 198.763 241.795 225.719 1.00 600.00 236 THR B O 1
ATOM 6665 N N . HIS B 2 261 ? 199.003 244.031 225.791 1.00 600.00 237 HIS B N 1
ATOM 6666 C CA . HIS B 2 261 ? 199.485 244.012 227.169 1.00 600.00 237 HIS B CA 1
ATOM 6667 C C . HIS B 2 261 ? 198.336 243.779 228.146 1.00 600.00 237 HIS B C 1
ATOM 6668 O O . HIS B 2 261 ? 197.220 244.268 227.947 1.00 600.00 237 HIS B O 1
ATOM 6670 N N . LYS B 2 262 ? 198.622 243.018 229.208 1.00 600.00 238 LYS B N 1
ATOM 6671 C CA . LYS B 2 262 ? 197.606 242.726 230.217 1.00 600.00 238 LYS B CA 1
ATOM 6672 C C . LYS B 2 262 ? 197.322 243.947 231.082 1.00 600.00 238 LYS B C 1
ATOM 6673 O O . LYS B 2 262 ? 196.163 244.236 231.401 1.00 600.00 238 LYS B O 1
ATOM 6675 N N . ALA B 2 263 ? 198.368 244.668 231.474 1.00 600.00 239 ALA B N 1
ATOM 6676 C CA . ALA B 2 263 ? 198.234 245.845 232.320 1.00 600.00 239 ALA B CA 1
ATOM 6677 C C . ALA B 2 263 ? 199.445 246.733 232.080 1.00 600.00 239 ALA B C 1
ATOM 6678 O O . ALA B 2 263 ? 200.478 246.275 231.586 1.00 600.00 239 ALA B O 1
ATOM 6680 N N . LEU B 2 264 ? 199.309 248.011 232.426 1.00 600.00 240 LEU B N 1
ATOM 6681 C CA . LEU B 2 264 ? 200.411 248.962 232.316 1.00 600.00 240 LEU B CA 1
ATOM 6682 C C . LEU B 2 264 ? 200.536 249.719 233.630 1.00 600.00 240 LEU B C 1
ATOM 6683 O O . LEU B 2 264 ? 199.584 250.378 234.059 1.00 600.00 240 LEU B O 1
ATOM 6685 N N . LYS B 2 265 ? 201.706 249.627 234.262 1.00 600.00 241 LYS B N 1
ATOM 6686 C CA . LYS B 2 265 ? 201.946 250.229 235.567 1.00 600.00 241 LYS B CA 1
ATOM 6687 C C . LYS B 2 265 ? 203.182 251.114 235.495 1.00 600.00 241 LYS B C 1
ATOM 6688 O O . LYS B 2 265 ? 204.125 250.823 234.757 1.00 600.00 241 LYS B O 1
ATOM 6690 N N . ASP B 2 266 ? 203.181 252.198 236.266 1.00 600.00 242 ASP B N 1
ATOM 6691 C CA . ASP B 2 266 ? 204.322 253.103 236.299 1.00 600.00 242 ASP B CA 1
ATOM 6692 C C . ASP B 2 266 ? 205.161 252.852 237.543 1.00 600.00 242 ASP B C 1
ATOM 6693 O O . ASP B 2 266 ? 204.658 252.391 238.570 1.00 600.00 242 ASP B O 1
ATOM 6695 N N . ILE B 2 267 ? 206.451 253.162 237.445 1.00 600.00 243 ILE B N 1
ATOM 6696 C CA . ILE B 2 267 ? 207.328 253.062 238.608 1.00 600.00 243 ILE B CA 1
ATOM 6697 C C . ILE B 2 267 ? 206.856 254.068 239.651 1.00 600.00 243 ILE B C 1
ATOM 6698 O O . ILE B 2 267 ? 206.254 255.093 239.297 1.00 600.00 243 ILE B O 1
ATOM 6700 N N . PRO B 2 268 ? 207.100 253.815 240.935 1.00 600.00 244 PRO B N 1
ATOM 6701 C CA . PRO B 2 268 ? 206.643 254.744 241.975 1.00 600.00 244 PRO B CA 1
ATOM 6702 C C . PRO B 2 268 ? 207.306 256.105 241.821 1.00 600.00 244 PRO B C 1
ATOM 6703 O O . PRO B 2 268 ? 208.458 256.213 241.396 1.00 600.00 244 PRO B O 1
ATOM 6707 N N . LYS B 2 269 ? 206.565 257.155 242.169 1.00 600.00 245 LYS B N 1
ATOM 6708 C CA . LYS B 2 269 ? 207.098 258.514 242.133 1.00 600.00 245 LYS B CA 1
ATOM 6709 C C . LYS B 2 269 ? 207.707 258.834 243.494 1.00 600.00 245 LYS B C 1
ATOM 6710 O O . LYS B 2 269 ? 206.993 258.922 244.498 1.00 600.00 245 LYS B O 1
ATOM 6712 N N . GLU B 2 270 ? 209.026 259.008 243.525 1.00 600.00 246 GLU B N 1
ATOM 6713 C CA . GLU B 2 270 ? 209.755 259.301 244.747 1.00 600.00 246 GLU B CA 1
ATOM 6714 C C . GLU B 2 270 ? 210.117 260.782 244.805 1.00 600.00 246 GLU B C 1
ATOM 6715 O O . GLU B 2 270 ? 209.762 261.570 243.928 1.00 600.00 246 GLU B O 1
ATOM 6717 N N . ASP B 2 271 ? 210.848 261.160 245.855 1.00 600.00 247 ASP B N 1
ATOM 6718 C CA . ASP B 2 271 ? 211.279 262.544 246.023 1.00 600.00 247 ASP B CA 1
ATOM 6719 C C . ASP B 2 271 ? 212.370 262.949 245.041 1.00 600.00 247 ASP B C 1
ATOM 6720 O O . ASP B 2 271 ? 212.805 264.105 245.070 1.00 600.00 247 ASP B O 1
ATOM 6722 N N . THR B 2 272 ? 212.840 262.025 244.207 1.00 600.00 248 THR B N 1
ATOM 6723 C CA . THR B 2 272 ? 213.814 262.330 243.174 1.00 600.00 248 THR B CA 1
ATOM 6724 C C . THR B 2 272 ? 213.085 262.821 241.928 1.00 600.00 248 THR B C 1
ATOM 6725 O O . THR B 2 272 ? 211.856 262.898 241.891 1.00 600.00 248 THR B O 1
ATOM 6727 N N . ASN B 2 273 ? 213.853 263.138 240.886 1.00 600.00 249 ASN B N 1
ATOM 6728 C CA . ASN B 2 273 ? 213.309 263.701 239.655 1.00 600.00 249 ASN B CA 1
ATOM 6729 C C . ASN B 2 273 ? 212.181 262.843 239.090 1.00 600.00 249 ASN B C 1
ATOM 6730 O O . ASN B 2 273 ? 212.425 261.737 238.588 1.00 600.00 249 ASN B O 1
ATOM 6732 N N . PRO B 2 274 ? 210.935 263.322 239.166 1.00 600.00 250 PRO B N 1
ATOM 6733 C CA . PRO B 2 274 ? 209.808 262.554 238.612 1.00 600.00 250 PRO B CA 1
ATOM 6734 C C . PRO B 2 274 ? 209.757 262.560 237.097 1.00 600.00 250 PRO B C 1
ATOM 6735 O O . PRO B 2 274 ? 209.067 261.715 236.513 1.00 600.00 250 PRO B O 1
ATOM 6739 N N . ASP B 2 275 ? 210.444 263.498 236.444 1.00 600.00 251 ASP B N 1
ATOM 6740 C CA . ASP B 2 275 ? 210.404 263.576 234.989 1.00 600.00 251 ASP B CA 1
ATOM 6741 C C . ASP B 2 275 ? 211.365 262.581 234.355 1.00 600.00 251 ASP B C 1
ATOM 6742 O O . ASP B 2 275 ? 211.018 261.915 233.373 1.00 600.00 251 ASP B O 1
ATOM 6744 N N . ASN B 2 276 ? 212.576 262.469 234.901 1.00 600.00 252 ASN B N 1
ATOM 6745 C CA . ASN B 2 276 ? 213.558 261.501 234.421 1.00 600.00 252 ASN B CA 1
ATOM 6746 C C . ASN B 2 276 ? 213.273 260.128 235.032 1.00 600.00 252 ASN B C 1
ATOM 6747 O O . ASN B 2 276 ? 214.087 259.534 235.737 1.00 600.00 252 ASN B O 1
ATOM 6749 N N . CYS B 2 277 ? 212.070 259.634 234.752 1.00 600.00 253 CYS B N 1
ATOM 6750 C CA . CYS B 2 277 ? 211.582 258.387 235.318 1.00 600.00 253 CYS B CA 1
ATOM 6751 C C . CYS B 2 277 ? 211.751 257.218 234.362 1.00 600.00 253 CYS B C 1
ATOM 6752 O O . CYS B 2 277 ? 211.187 256.147 234.603 1.00 600.00 253 CYS B O 1
ATOM 6754 N N . LYS B 2 278 ? 212.513 257.405 233.287 1.00 600.00 254 LYS B N 1
ATOM 6755 C CA . LYS B 2 278 ? 212.698 256.359 232.292 1.00 600.00 254 LYS B CA 1
ATOM 6756 C C . LYS B 2 278 ? 213.335 255.129 232.926 1.00 600.00 254 LYS B C 1
ATOM 6757 O O . LYS B 2 278 ? 214.252 255.232 233.744 1.00 600.00 254 LYS B O 1
ATOM 6759 N N . VAL B 2 279 ? 212.833 253.958 232.554 1.00 600.00 255 VAL B N 1
ATOM 6760 C CA . VAL B 2 279 ? 213.372 252.688 233.024 1.00 600.00 255 VAL B CA 1
ATOM 6761 C C . VAL B 2 279 ? 214.329 252.187 231.954 1.00 600.00 255 VAL B C 1
ATOM 6762 O O . VAL B 2 279 ? 213.903 251.788 230.866 1.00 600.00 255 VAL B O 1
ATOM 6764 N N . ARG B 2 280 ? 215.626 252.208 232.250 1.00 600.00 256 ARG B N 1
ATOM 6765 C CA . ARG B 2 280 ? 216.619 251.818 231.259 1.00 600.00 256 ARG B CA 1
ATOM 6766 C C . ARG B 2 280 ? 217.016 250.351 231.341 1.00 600.00 256 ARG B C 1
ATOM 6767 O O . ARG B 2 280 ? 217.435 249.783 230.327 1.00 600.00 256 ARG B O 1
ATOM 6769 N N . ALA B 2 281 ? 216.886 249.719 232.502 1.00 600.00 257 ALA B N 1
ATOM 6770 C CA . ALA B 2 281 ? 217.301 248.335 232.647 1.00 600.00 257 ALA B CA 1
ATOM 6771 C C . ALA B 2 281 ? 216.357 247.603 233.589 1.00 600.00 257 ALA B C 1
ATOM 6772 O O . ALA B 2 281 ? 215.837 248.179 234.547 1.00 600.00 257 ALA B O 1
ATOM 6774 N N . LEU B 2 282 ? 216.145 246.320 233.301 1.00 600.00 258 LEU B N 1
ATOM 6775 C CA . LEU B 2 282 ? 215.324 245.448 234.126 1.00 600.00 258 LEU B CA 1
ATOM 6776 C C . LEU B 2 282 ? 216.065 244.138 234.359 1.00 600.00 258 LEU B C 1
ATOM 6777 O O . LEU B 2 282 ? 216.814 243.673 233.497 1.00 600.00 258 LEU B O 1
ATOM 6779 N N . ALA B 2 283 ? 215.858 243.548 235.536 1.00 600.00 259 ALA B N 1
ATOM 6780 C CA . ALA B 2 283 ? 216.451 242.256 235.858 1.00 600.00 259 ALA B CA 1
ATOM 6781 C C . ALA B 2 283 ? 215.511 241.497 236.784 1.00 600.00 259 ALA B C 1
ATOM 6782 O O . ALA B 2 283 ? 214.920 242.086 237.692 1.00 600.00 259 ALA B O 1
ATOM 6784 N N . PHE B 2 284 ? 215.385 240.191 236.559 1.00 600.00 260 PHE B N 1
ATOM 6785 C CA . PHE B 2 284 ? 214.449 239.357 237.303 1.00 600.00 260 PHE B CA 1
ATOM 6786 C C . PHE B 2 284 ? 215.205 238.372 238.185 1.00 600.00 260 PHE B C 1
ATOM 6787 O O . PHE B 2 284 ? 216.129 237.696 237.720 1.00 600.00 260 PHE B O 1
ATOM 6789 N N . ASN B 2 285 ? 214.805 238.287 239.454 1.00 600.00 261 ASN B N 1
ATOM 6790 C CA . ASN B 2 285 ? 215.374 237.323 240.392 1.00 600.00 261 ASN B CA 1
ATOM 6791 C C . ASN B 2 285 ? 214.483 236.086 240.401 1.00 600.00 261 ASN B C 1
ATOM 6792 O O . ASN B 2 285 ? 213.371 236.120 240.933 1.00 600.00 261 ASN B O 1
ATOM 6794 N N . ASN B 2 286 ? 214.980 234.986 239.831 1.00 600.00 262 ASN B N 1
ATOM 6795 C CA . ASN B 2 286 ? 214.169 233.775 239.752 1.00 600.00 262 ASN B CA 1
ATOM 6796 C C . ASN B 2 286 ? 213.943 233.144 241.121 1.00 600.00 262 ASN B C 1
ATOM 6797 O O . ASN B 2 286 ? 212.939 232.450 241.321 1.00 600.00 262 ASN B O 1
ATOM 6799 N N . LYS B 2 287 ? 214.854 233.370 242.071 1.00 600.00 263 LYS B N 1
ATOM 6800 C CA . LYS B 2 287 ? 214.731 232.732 243.379 1.00 600.00 263 LYS B CA 1
ATOM 6801 C C . LYS B 2 287 ? 213.625 233.370 244.209 1.00 600.00 263 LYS B C 1
ATOM 6802 O O . LYS B 2 287 ? 212.830 232.665 244.842 1.00 600.00 263 LYS B O 1
ATOM 6804 N N . ASN B 2 288 ? 213.568 234.699 244.229 1.00 600.00 264 ASN B N 1
ATOM 6805 C CA . ASN B 2 288 ? 212.579 235.438 245.000 1.00 600.00 264 ASN B CA 1
ATOM 6806 C C . ASN B 2 288 ? 211.471 236.023 244.136 1.00 600.00 264 ASN B C 1
ATOM 6807 O O . ASN B 2 288 ? 210.598 236.719 244.663 1.00 600.00 264 ASN B O 1
ATOM 6809 N N . LYS B 2 289 ? 211.492 235.762 242.828 1.00 600.00 265 LYS B N 1
ATOM 6810 C CA . LYS B 2 289 ? 210.459 236.246 241.909 1.00 600.00 265 LYS B CA 1
ATOM 6811 C C . LYS B 2 289 ? 210.339 237.769 241.937 1.00 600.00 265 LYS B C 1
ATOM 6812 O O . LYS B 2 289 ? 209.238 238.322 241.894 1.00 600.00 265 LYS B O 1
ATOM 6814 N N . GLU B 2 290 ? 211.473 238.456 242.013 1.00 600.00 266 GLU B N 1
ATOM 6815 C CA . GLU B 2 290 ? 211.486 239.910 242.056 1.00 600.00 266 GLU B CA 1
ATOM 6816 C C . GLU B 2 290 ? 211.913 240.479 240.709 1.00 600.00 266 GLU B C 1
ATOM 6817 O O . GLU B 2 290 ? 212.751 239.907 240.009 1.00 600.00 266 GLU B O 1
ATOM 6819 N N . LEU B 2 291 ? 211.324 241.616 240.354 1.00 600.00 267 LEU B N 1
ATOM 6820 C CA . LEU B 2 291 ? 211.686 242.355 239.150 1.00 600.00 267 LEU B CA 1
ATOM 6821 C C . LEU B 2 291 ? 212.336 243.657 239.597 1.00 600.00 267 LEU B C 1
ATOM 6822 O O . LEU B 2 291 ? 211.665 244.529 240.158 1.00 600.00 267 LEU B O 1
ATOM 6824 N N . GLY B 2 292 ? 213.639 243.782 239.370 1.00 600.00 268 GLY B N 1
ATOM 6825 C CA . GLY B 2 292 ? 214.338 245.013 239.676 1.00 600.00 268 GLY B CA 1
ATOM 6826 C C . GLY B 2 292 ? 214.337 245.949 238.481 1.00 600.00 268 GLY B C 1
ATOM 6827 O O . GLY B 2 292 ? 214.292 245.516 237.335 1.00 600.00 268 GLY B O 1
ATOM 6828 N N . ALA B 2 293 ? 214.377 247.250 238.757 1.00 600.00 269 ALA B N 1
ATOM 6829 C CA . ALA B 2 293 ? 214.368 248.241 237.691 1.00 600.00 269 ALA B CA 1
ATOM 6830 C C . ALA B 2 293 ? 215.289 249.391 238.058 1.00 600.00 269 ALA B C 1
ATOM 6831 O O . ALA B 2 293 ? 215.308 249.837 239.208 1.00 600.00 269 ALA B O 1
ATOM 6833 N N . VAL B 2 294 ? 216.039 249.878 237.075 1.00 600.00 270 VAL B N 1
ATOM 6834 C CA . VAL B 2 294 ? 216.934 251.014 237.259 1.00 600.00 270 VAL B CA 1
ATOM 6835 C C . VAL B 2 294 ? 216.376 252.193 236.478 1.00 600.00 270 VAL B C 1
ATOM 6836 O O . VAL B 2 294 ? 216.181 252.104 235.259 1.00 600.00 270 VAL B O 1
ATOM 6838 N N . SER B 2 295 ? 216.124 253.296 237.171 1.00 600.00 271 SER B N 1
ATOM 6839 C CA . SER B 2 295 ? 215.740 254.535 236.516 1.00 600.00 271 SER B CA 1
ATOM 6840 C C . SER B 2 295 ? 216.935 255.476 236.450 1.00 600.00 271 SER B C 1
ATOM 6841 O O . SER B 2 295 ? 217.948 255.288 237.127 1.00 600.00 271 SER B O 1
ATOM 6843 N N . LEU B 2 296 ? 216.807 256.504 235.618 1.00 600.00 272 LEU B N 1
ATOM 6844 C CA . LEU B 2 296 ? 217.858 257.503 235.482 1.00 600.00 272 LEU B CA 1
ATOM 6845 C C . LEU B 2 296 ? 217.692 258.662 236.450 1.00 600.00 272 LEU B C 1
ATOM 6846 O O . LEU B 2 296 ? 218.476 259.615 236.396 1.00 600.00 272 LEU B O 1
ATOM 6848 N N . ASP B 2 297 ? 216.692 258.610 237.324 1.00 600.00 273 ASP B N 1
ATOM 6849 C CA . ASP B 2 297 ? 216.538 259.619 238.361 1.00 600.00 273 ASP B CA 1
ATOM 6850 C C . ASP B 2 297 ? 217.426 259.352 239.566 1.00 600.00 273 ASP B C 1
ATOM 6851 O O . ASP B 2 297 ? 217.366 260.105 240.543 1.00 600.00 273 ASP B O 1
ATOM 6853 N N . GLY B 2 298 ? 218.228 258.291 239.523 1.00 600.00 274 GLY B N 1
ATOM 6854 C CA . GLY B 2 298 ? 219.106 257.944 240.613 1.00 600.00 274 GLY B CA 1
ATOM 6855 C C . GLY B 2 298 ? 218.533 256.969 241.614 1.00 600.00 274 GLY B C 1
ATOM 6856 O O . GLY B 2 298 ? 219.205 256.662 242.603 1.00 600.00 274 GLY B O 1
ATOM 6857 N N . TYR B 2 299 ? 217.317 256.479 241.405 1.00 600.00 275 TYR B N 1
ATOM 6858 C CA . TYR B 2 299 ? 216.709 255.534 242.328 1.00 600.00 275 TYR B CA 1
ATOM 6859 C C . TYR B 2 299 ? 216.532 254.169 241.677 1.00 600.00 275 TYR B C 1
ATOM 6860 O O . TYR B 2 299 ? 216.332 254.052 240.463 1.00 600.00 275 TYR B O 1
ATOM 6862 N N . PHE B 2 300 ? 216.622 253.139 242.508 1.00 600.00 276 PHE B N 1
ATOM 6863 C CA . PHE B 2 300 ? 216.354 251.771 242.101 1.00 600.00 276 PHE B CA 1
ATOM 6864 C C . PHE B 2 300 ? 214.994 251.356 242.637 1.00 600.00 276 PHE B C 1
ATOM 6865 O O . PHE B 2 300 ? 214.652 251.652 243.786 1.00 600.00 276 PHE B O 1
ATOM 6867 N N . HIS B 2 301 ? 214.220 250.672 241.804 1.00 600.00 277 HIS B N 1
ATOM 6868 C CA . HIS B 2 301 ? 212.875 250.253 242.161 1.00 600.00 277 HIS B CA 1
ATOM 6869 C C . HIS B 2 301 ? 212.786 248.735 242.125 1.00 600.00 277 HIS B C 1
ATOM 6870 O O . HIS B 2 301 ? 213.306 248.094 241.206 1.00 600.00 277 HIS B O 1
ATOM 6872 N N . LEU B 2 302 ? 212.134 248.162 243.132 1.00 600.00 278 LEU B N 1
ATOM 6873 C CA . LEU B 2 302 ? 211.944 246.722 243.226 1.00 600.00 278 LEU B CA 1
ATOM 6874 C C . LEU B 2 302 ? 210.455 246.419 243.195 1.00 600.00 278 LEU B C 1
ATOM 6875 O O . LEU B 2 302 ? 209.692 246.951 244.008 1.00 600.00 278 LEU B O 1
ATOM 6877 N N . TRP B 2 303 ? 210.050 245.562 242.261 1.00 600.00 279 TRP B N 1
ATOM 6878 C CA . TRP B 2 303 ? 208.661 245.180 242.072 1.00 600.00 279 TRP B CA 1
ATOM 6879 C C . TRP B 2 303 ? 208.525 243.672 242.228 1.00 600.00 279 TRP B C 1
ATOM 6880 O O . TRP B 2 303 ? 209.453 242.917 241.923 1.00 600.00 279 TRP B O 1
ATOM 6882 N N . LYS B 2 304 ? 207.371 243.232 242.722 1.00 600.00 280 LYS B N 1
ATOM 6883 C CA . LYS B 2 304 ? 207.081 241.806 242.758 1.00 600.00 280 LYS B CA 1
ATOM 6884 C C . LYS B 2 304 ? 206.519 241.373 241.412 1.00 600.00 280 LYS B C 1
ATOM 6885 O O . LYS B 2 304 ? 205.698 242.072 240.812 1.00 600.00 280 LYS B O 1
ATOM 6887 N N . ALA B 2 305 ? 206.979 240.221 240.928 1.00 600.00 281 ALA B N 1
ATOM 6888 C CA . ALA B 2 305 ? 206.553 239.700 239.633 1.00 600.00 281 ALA B CA 1
ATOM 6889 C C . ALA B 2 305 ? 206.362 238.189 239.697 1.00 600.00 281 ALA B C 1
ATOM 6890 O O . ALA B 2 305 ? 206.635 237.467 238.732 1.00 600.00 281 ALA B O 1
ATOM 6892 N N . GLU B 2 306 ? 205.883 237.695 240.842 1.00 600.00 282 GLU B N 1
ATOM 6893 C CA . GLU B 2 306 ? 205.630 236.267 241.005 1.00 600.00 282 GLU B CA 1
ATOM 6894 C C . GLU B 2 306 ? 204.355 235.838 240.289 1.00 600.00 282 GLU B C 1
ATOM 6895 O O . GLU B 2 306 ? 204.314 234.767 239.672 1.00 600.00 282 GLU B O 1
ATOM 6897 N N . ASN B 2 307 ? 203.307 236.658 240.372 1.00 600.00 283 ASN B N 1
ATOM 6898 C CA . ASN B 2 307 ? 202.02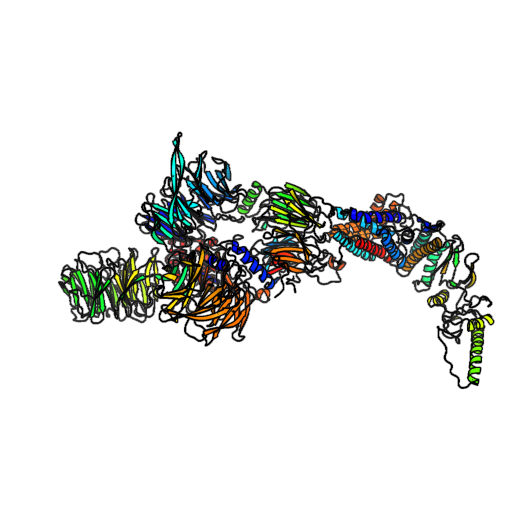8 236.368 239.735 1.00 600.00 283 ASN B CA 1
ATOM 6899 C C . ASN B 2 307 ? 201.453 237.635 239.111 1.00 600.00 283 ASN B C 1
ATOM 6900 O O . ASN B 2 307 ? 200.864 237.587 238.027 1.00 600.00 283 ASN B O 1
ATOM 6902 N N . THR B 2 308 ? 201.621 238.774 239.787 1.00 600.00 284 THR B N 1
ATOM 6903 C CA . THR B 2 308 ? 201.166 240.062 239.278 1.00 600.00 284 THR B CA 1
ATOM 6904 C C . THR B 2 308 ? 202.213 241.126 239.588 1.00 600.00 284 THR B C 1
ATOM 6905 O O . THR B 2 308 ? 203.044 240.966 240.484 1.00 600.00 284 THR B O 1
ATOM 6907 N N . LEU B 2 309 ? 202.155 242.228 238.838 1.00 600.00 285 LEU B N 1
ATOM 6908 C CA . LEU B 2 309 ? 203.139 243.303 238.937 1.00 600.00 285 LEU B CA 1
ATOM 6909 C C . LEU B 2 309 ? 202.726 244.301 240.018 1.00 600.00 285 LEU B C 1
ATOM 6910 O O . LEU B 2 309 ? 201.698 244.974 239.884 1.00 600.00 285 LEU B O 1
ATOM 6912 N N . SER B 2 310 ? 203.540 244.419 241.071 1.00 600.00 286 SER B N 1
ATOM 6913 C CA . SER B 2 310 ? 203.241 245.299 242.197 1.00 600.00 286 SER B CA 1
ATOM 6914 C C . SER B 2 310 ? 204.541 245.792 242.828 1.00 600.00 286 SER B C 1
ATOM 6915 O O . SER B 2 310 ? 205.520 245.046 242.898 1.00 600.00 286 SER B O 1
ATOM 6917 N N . LYS B 2 311 ? 204.546 247.048 243.283 1.00 600.00 287 LYS B N 1
ATOM 6918 C CA . LYS B 2 311 ? 205.759 247.638 243.845 1.00 600.00 287 LYS B CA 1
ATOM 6919 C C . LYS B 2 311 ? 206.064 247.061 245.225 1.00 600.00 287 LYS B C 1
ATOM 6920 O O . LYS B 2 311 ? 205.158 246.791 246.020 1.00 600.00 287 LYS B O 1
ATOM 6922 N N . LEU B 2 312 ? 207.354 246.878 245.508 1.00 600.00 288 LEU B N 1
ATOM 6923 C CA . LEU B 2 312 ? 207.828 246.398 246.802 1.00 600.00 288 LEU B CA 1
ATOM 6924 C C . LEU B 2 312 ? 208.644 247.435 247.559 1.00 600.00 288 LEU B C 1
ATOM 6925 O O . LEU B 2 312 ? 208.331 247.746 248.712 1.00 600.00 288 LEU B O 1
ATOM 6927 N N . LEU B 2 313 ? 209.692 247.980 246.943 1.00 600.00 289 LEU B N 1
ATOM 6928 C CA . LEU B 2 313 ? 210.610 248.854 247.661 1.00 600.00 289 LEU B CA 1
ATOM 6929 C C . LEU B 2 313 ? 211.359 249.733 246.669 1.00 600.00 289 LEU B C 1
ATOM 6930 O O . LEU B 2 313 ? 211.408 249.446 245.471 1.00 600.00 289 LEU B O 1
ATOM 6932 N N . SER B 2 314 ? 211.938 250.816 247.187 1.00 600.00 290 SER B N 1
ATOM 6933 C CA . SER B 2 314 ? 212.827 251.673 246.419 1.00 600.00 290 SER B CA 1
ATOM 6934 C C . SER B 2 314 ? 214.031 252.030 247.280 1.00 600.00 290 SER B C 1
ATOM 6935 O O . SER B 2 314 ? 213.916 252.183 248.498 1.00 600.00 290 SER B O 1
ATOM 6937 N N . THR B 2 315 ? 215.193 252.151 246.640 1.00 600.00 291 THR B N 1
ATOM 6938 C CA . THR B 2 315 ? 216.430 252.484 247.333 1.00 600.00 291 THR B CA 1
ATOM 6939 C C . THR B 2 315 ? 217.155 253.583 246.569 1.00 600.00 291 THR B C 1
ATOM 6940 O O . THR B 2 315 ? 216.945 253.773 245.369 1.00 600.00 291 THR B O 1
ATOM 6942 N N . LYS B 2 316 ? 218.019 254.309 247.273 1.00 600.00 292 LYS B N 1
ATOM 6943 C CA . LYS B 2 316 ? 218.734 255.425 246.667 1.00 600.00 292 LYS B CA 1
ATOM 6944 C C . LYS B 2 316 ? 220.088 254.968 246.144 1.00 600.00 292 LYS B C 1
ATOM 6945 O O . LYS B 2 316 ? 220.824 254.256 246.836 1.00 600.00 292 LYS B O 1
ATOM 6947 N N . LEU B 2 317 ? 220.412 255.381 244.914 1.00 600.00 293 LEU B N 1
ATOM 6948 C CA . LEU B 2 317 ? 221.722 255.080 244.364 1.00 600.00 293 LEU B CA 1
ATOM 6949 C C . LEU B 2 317 ? 222.717 256.175 244.738 1.00 600.00 293 LEU B C 1
ATOM 6950 O O . LEU B 2 317 ? 222.348 257.349 244.851 1.00 600.00 293 LEU B O 1
ATOM 6952 N N . PRO B 2 318 ? 223.980 255.797 244.946 1.00 600.00 294 PRO B N 1
ATOM 6953 C CA . PRO B 2 318 ? 225.016 256.802 245.237 1.00 600.00 294 PRO B CA 1
ATOM 6954 C C . PRO B 2 318 ? 225.263 257.762 244.092 1.00 600.00 294 PRO B C 1
ATOM 6955 O O . PRO B 2 318 ? 225.791 258.858 244.320 1.00 600.00 294 PRO B O 1
ATOM 6959 N N . TYR B 2 319 ? 224.915 257.382 242.868 1.00 600.00 295 TYR B N 1
ATOM 6960 C CA . TYR B 2 319 ? 225.099 258.228 241.701 1.00 600.00 295 TYR B CA 1
ATOM 6961 C C . TYR B 2 319 ? 223.825 258.205 240.875 1.00 600.00 295 TYR B C 1
ATOM 6962 O O . TYR B 2 319 ? 223.150 257.175 240.785 1.00 600.00 295 TYR B O 1
ATOM 6964 N N . CYS B 2 320 ? 223.495 259.350 240.278 1.00 600.00 296 CYS B N 1
ATOM 6965 C CA . CYS B 2 320 ? 222.278 259.492 239.489 1.00 600.00 296 CYS B CA 1
ATOM 6966 C C . CYS B 2 320 ? 222.573 259.757 238.018 1.00 600.00 296 CYS B C 1
ATOM 6967 O O . CYS B 2 320 ? 221.725 260.311 237.313 1.00 600.00 296 CYS B O 1
ATOM 6969 N N . ARG B 2 321 ? 223.754 259.383 237.537 1.00 600.00 297 ARG B N 1
ATOM 6970 C CA . ARG B 2 321 ? 224.162 259.672 236.170 1.00 600.00 297 ARG B CA 1
ATOM 6971 C C . ARG B 2 321 ? 224.511 258.378 235.453 1.00 600.00 297 ARG B C 1
ATOM 6972 O O . ARG B 2 321 ? 225.251 257.547 235.990 1.00 600.00 297 ARG B O 1
ATOM 6974 N N . GLU B 2 322 ? 223.977 258.214 234.242 1.00 600.00 298 GLU B N 1
ATOM 6975 C CA . GLU B 2 322 ? 224.324 257.083 233.381 1.00 600.00 298 GLU B CA 1
ATOM 6976 C C . GLU B 2 322 ? 224.014 255.741 234.041 1.00 600.00 298 GLU B C 1
ATOM 6977 O O . GLU B 2 322 ? 224.772 254.780 233.906 1.00 600.00 298 GLU B O 1
ATOM 6979 N N . ASN B 2 323 ? 222.902 255.667 234.772 1.00 600.00 299 ASN B N 1
ATOM 6980 C CA . ASN B 2 323 ? 222.491 254.408 235.398 1.00 600.00 299 ASN B CA 1
ATOM 6981 C C . ASN B 2 323 ? 221.726 253.589 234.363 1.00 600.00 299 ASN B C 1
ATOM 6982 O O . ASN B 2 323 ? 220.496 253.496 234.374 1.00 600.00 299 ASN B O 1
ATOM 6984 N N . VAL B 2 324 ? 222.479 252.968 233.456 1.00 600.00 300 VAL B N 1
ATOM 6985 C CA . VAL B 2 324 ? 221.899 252.352 232.267 1.00 600.00 300 VAL B CA 1
ATOM 6986 C C . VAL B 2 324 ? 221.922 250.833 232.278 1.00 600.00 300 VAL B C 1
ATOM 6987 O O . VAL B 2 324 ? 221.327 250.220 231.377 1.00 600.00 300 VAL B O 1
ATOM 6989 N N . CYS B 2 325 ? 222.596 250.199 233.229 1.00 600.00 301 CYS B N 1
ATOM 6990 C CA . CYS B 2 325 ? 222.703 248.749 233.216 1.00 600.00 301 CYS B CA 1
ATOM 6991 C C . CYS B 2 325 ? 222.385 248.182 234.589 1.00 600.00 301 CYS B C 1
ATOM 6992 O O . CYS B 2 325 ? 222.713 248.775 235.620 1.00 600.00 301 CYS B O 1
ATOM 6994 N N . LEU B 2 326 ? 221.744 247.017 234.585 1.00 600.00 302 LEU B N 1
ATOM 6995 C CA . LEU B 2 326 ? 221.340 246.338 235.804 1.00 589.11 302 LEU B CA 1
ATOM 6996 C C . LEU B 2 326 ? 221.625 244.854 235.657 1.00 600.00 302 LEU B C 1
ATOM 6997 O O . LEU B 2 326 ? 221.359 244.265 234.607 1.00 600.00 302 LEU B O 1
ATOM 6999 N N . ALA B 2 327 ? 222.167 244.251 236.711 1.00 600.00 303 ALA B N 1
ATOM 7000 C CA . ALA B 2 327 ? 222.354 242.810 236.757 1.00 600.00 303 ALA B CA 1
ATOM 7001 C C . ALA B 2 327 ? 222.116 242.337 238.181 1.00 600.00 303 ALA B C 1
ATOM 7002 O O . ALA B 2 327 ? 222.263 243.099 239.137 1.00 600.00 303 ALA B O 1
ATOM 7004 N N . TYR B 2 328 ? 221.743 241.070 238.322 1.00 600.00 304 TYR B N 1
ATOM 7005 C CA . TYR B 2 328 ? 221.440 240.506 239.630 1.00 600.00 304 TYR B CA 1
ATOM 7006 C C . TYR B 2 328 ? 222.327 239.301 239.903 1.00 600.00 304 TYR B C 1
ATOM 7007 O O . TYR B 2 328 ? 222.416 238.388 239.075 1.00 600.00 304 TYR B O 1
ATOM 7009 N N . GLY B 2 329 ? 222.977 239.302 241.065 1.00 600.00 305 GLY B N 1
ATOM 7010 C CA . GLY B 2 329 ? 223.779 238.172 241.490 1.00 600.00 305 GLY B CA 1
ATOM 7011 C C . GLY B 2 329 ? 222.975 237.191 242.314 1.00 600.00 305 GLY B C 1
ATOM 7012 O O . GLY B 2 329 ? 222.680 237.450 243.484 1.00 600.00 305 GLY B O 1
ATOM 7013 N N . SER B 2 330 ? 222.610 236.057 241.710 1.00 600.00 306 SER B N 1
ATOM 7014 C CA . SER B 2 330 ? 221.725 235.108 242.377 1.00 600.00 306 SER B CA 1
ATOM 7015 C C . SER B 2 330 ? 222.383 234.433 243.572 1.00 600.00 306 SER B C 1
ATOM 7016 O O . SER B 2 330 ? 221.675 233.981 244.478 1.00 600.00 306 SER B O 1
ATOM 7018 N N . GLU B 2 331 ? 223.709 234.344 243.591 1.00 600.00 307 GLU B N 1
ATOM 7019 C CA . GLU B 2 331 ? 224.433 233.714 244.687 1.00 600.00 307 GLU B CA 1
ATOM 7020 C C . GLU B 2 331 ? 224.763 234.688 245.804 1.00 600.00 307 GLU B C 1
ATOM 7021 O O . GLU B 2 331 ? 225.286 234.271 246.842 1.00 600.00 307 GLU B O 1
ATOM 7023 N N . TRP B 2 332 ? 224.476 235.971 245.609 1.00 600.00 308 TRP B N 1
ATOM 7024 C CA . TRP B 2 332 ? 224.779 236.995 246.589 1.00 600.00 308 TRP B CA 1
ATOM 7025 C C . TRP B 2 332 ? 223.578 237.847 246.954 1.00 600.00 308 TRP B C 1
ATOM 7026 O O . TRP B 2 332 ? 223.658 238.601 247.930 1.00 600.00 308 TRP B O 1
ATOM 7028 N N . SER B 2 333 ? 222.470 237.742 246.219 1.00 600.00 309 SER B N 1
ATOM 7029 C CA . SER B 2 333 ? 221.281 238.550 246.477 1.00 600.00 309 SER B CA 1
ATOM 7030 C C . SER B 2 333 ? 221.601 240.039 246.392 1.00 600.00 309 SER B C 1
ATOM 7031 O O . SER B 2 333 ? 221.132 240.838 247.204 1.00 600.00 309 SER B O 1
ATOM 7033 N N . VAL B 2 334 ? 222.421 240.415 245.416 1.00 600.00 310 VAL B N 1
ATOM 7034 C CA . VAL B 2 334 ? 222.864 241.794 245.251 1.00 600.00 310 VAL B CA 1
ATOM 7035 C C . VAL B 2 334 ? 222.468 242.269 243.863 1.00 600.00 310 VAL B C 1
ATOM 7036 O O . VAL B 2 334 ? 222.696 241.566 242.871 1.00 600.00 310 VAL B O 1
ATOM 7038 N N . TYR B 2 335 ? 221.883 243.461 243.792 1.00 600.00 311 TYR B N 1
ATOM 7039 C CA . TYR B 2 335 ? 221.606 244.101 242.515 1.00 600.00 311 TYR B CA 1
ATOM 7040 C C . TYR B 2 335 ? 222.757 245.035 242.167 1.00 600.00 311 TYR B C 1
ATOM 7041 O O . TYR B 2 335 ? 223.155 245.872 242.983 1.00 600.00 311 TYR B O 1
ATOM 7043 N N . ALA B 2 336 ? 223.298 244.879 240.963 1.00 600.00 312 ALA B N 1
ATOM 7044 C CA . ALA B 2 336 ? 224.389 245.714 240.481 1.00 600.00 312 ALA B CA 1
ATOM 7045 C C . ALA B 2 336 ? 223.814 246.761 239.538 1.00 600.00 312 ALA B C 1
ATOM 7046 O O . ALA B 2 336 ? 223.191 246.414 238.529 1.00 600.00 312 ALA B O 1
ATOM 7048 N N . VAL B 2 337 ? 224.022 248.033 239.864 1.00 600.00 313 VAL B N 1
ATOM 7049 C CA . VAL B 2 337 ? 223.521 249.146 239.065 1.00 600.00 313 VAL B CA 1
ATOM 7050 C C . VAL B 2 337 ? 224.708 249.960 238.574 1.00 600.00 313 VAL B C 1
ATOM 7051 O O . VAL B 2 337 ? 225.535 250.405 239.376 1.00 600.00 313 VAL B O 1
ATOM 7053 N N . GLY B 2 338 ? 224.787 250.162 237.260 1.00 600.00 314 GLY B N 1
ATOM 7054 C CA . GLY B 2 338 ? 225.868 250.941 236.700 1.00 600.00 314 GLY B CA 1
ATOM 7055 C C . GLY B 2 338 ? 225.681 252.427 236.928 1.00 600.00 314 GLY B C 1
ATOM 7056 O O . GLY B 2 338 ? 224.638 252.890 237.386 1.00 600.00 314 GLY B O 1
ATOM 7057 N N . SER B 2 339 ? 226.720 253.189 236.605 1.00 600.00 315 SER B N 1
ATOM 7058 C CA . SER B 2 339 ? 226.660 254.640 236.733 1.00 600.00 315 SER B CA 1
ATOM 7059 C C . SER B 2 339 ? 227.714 255.248 235.817 1.00 600.00 315 SER B C 1
ATOM 7060 O O . SER B 2 339 ? 228.338 254.552 235.009 1.00 600.00 315 SER B O 1
ATOM 7062 N N . GLN B 2 340 ? 227.919 256.559 235.956 1.00 600.00 316 GLN B N 1
ATOM 7063 C CA . GLN B 2 340 ? 228.938 257.240 235.168 1.00 600.00 316 GLN B CA 1
ATOM 7064 C C . GLN B 2 340 ? 230.336 256.707 235.450 1.00 600.00 316 GLN B C 1
ATOM 7065 O O . GLN B 2 340 ? 231.217 256.827 234.591 1.00 600.00 316 GLN B O 1
ATOM 7067 N N . ALA B 2 341 ? 230.563 256.111 236.622 1.00 600.00 317 ALA B N 1
ATOM 7068 C CA . ALA B 2 341 ? 231.898 255.631 236.957 1.00 600.00 317 ALA B CA 1
ATOM 7069 C C . ALA B 2 341 ? 231.885 254.434 237.904 1.00 600.00 317 ALA B C 1
ATOM 7070 O O . ALA B 2 341 ? 232.779 253.584 237.837 1.00 600.00 317 ALA B O 1
ATOM 7072 N N . HIS B 2 342 ? 230.894 254.352 238.787 1.00 600.00 318 HIS B N 1
ATOM 7073 C CA . HIS B 2 342 ? 230.876 253.346 239.839 1.00 600.00 318 HIS B CA 1
ATOM 7074 C C . HIS B 2 342 ? 229.755 252.337 239.614 1.00 600.00 318 HIS B C 1
ATOM 7075 O O . HIS B 2 342 ? 228.730 252.648 239.002 1.00 600.00 318 HIS B O 1
ATOM 7077 N N . VAL B 2 343 ? 229.965 251.118 240.109 1.00 600.00 319 VAL B N 1
ATOM 7078 C CA . VAL B 2 343 ? 228.926 250.093 240.157 1.00 600.00 319 VAL B CA 1
ATOM 7079 C C . VAL B 2 343 ? 228.365 250.066 241.570 1.00 600.00 319 VAL B C 1
ATOM 7080 O O . VAL B 2 343 ? 229.116 249.914 242.541 1.00 600.00 319 VAL B O 1
ATOM 7082 N N . SER B 2 344 ? 227.050 250.218 241.690 1.00 600.00 320 SER B N 1
ATOM 7083 C CA . SER B 2 344 ? 226.392 250.209 242.987 1.00 600.00 320 SER B CA 1
ATOM 7084 C C . SER B 2 344 ? 225.950 248.796 243.339 1.00 600.00 320 SER B C 1
ATOM 7085 O O . SER B 2 344 ? 225.431 248.065 242.491 1.00 600.00 320 SER B O 1
ATOM 7087 N N . PHE B 2 345 ? 226.162 248.418 244.598 1.00 600.00 321 PHE B N 1
ATOM 7088 C CA . PHE B 2 345 ? 225.750 247.120 245.124 1.00 600.00 321 PHE B CA 1
ATOM 7089 C C . PHE B 2 345 ? 224.568 247.359 246.053 1.00 600.00 321 PHE B C 1
ATOM 7090 O O . PHE B 2 345 ? 224.727 247.946 247.130 1.00 600.00 321 PHE B O 1
ATOM 7092 N N . LEU B 2 346 ? 223.390 246.902 245.636 1.00 600.00 322 LEU B N 1
ATOM 7093 C CA . LEU B 2 346 ? 222.145 247.159 246.343 1.00 600.00 322 LEU B CA 1
ATOM 7094 C C . LEU B 2 346 ? 221.655 245.900 247.039 1.00 600.00 322 LEU B C 1
ATOM 7095 O O . LEU B 2 346 ? 221.785 244.791 246.510 1.00 600.00 322 LEU B O 1
ATOM 7097 N N . ASP B 2 347 ? 221.076 246.087 248.220 1.00 600.00 323 ASP B N 1
ATOM 7098 C CA . ASP B 2 347 ? 220.488 244.998 248.997 1.00 600.00 323 ASP B CA 1
ATOM 7099 C C . ASP B 2 347 ? 219.102 245.429 249.459 1.00 600.00 323 ASP B C 1
ATOM 7100 O O . ASP B 2 347 ? 218.993 246.328 250.319 1.00 600.00 323 ASP B O 1
ATOM 7102 N N . PRO B 2 348 ? 218.037 244.818 248.935 1.00 600.00 324 PRO B N 1
ATOM 7103 C CA . PRO B 2 348 ? 216.675 245.189 249.362 1.00 600.00 324 PRO B CA 1
ATOM 7104 C C . PRO B 2 348 ? 216.423 245.012 250.848 1.00 600.00 324 PRO B C 1
ATOM 7105 O O . PRO B 2 348 ? 215.466 245.595 251.373 1.00 600.00 324 PRO B O 1
ATOM 7109 N N . ARG B 2 349 ? 217.236 244.217 251.538 1.00 600.00 325 ARG B N 1
ATOM 7110 C CA . ARG B 2 349 ? 217.074 243.994 252.966 1.00 600.00 325 ARG B CA 1
ATOM 7111 C C . ARG B 2 349 ? 217.747 245.064 253.811 1.00 600.00 325 ARG B C 1
ATOM 7112 O O . ARG B 2 349 ? 217.594 245.053 255.037 1.00 600.00 325 ARG B O 1
ATOM 7114 N N . GLN B 2 350 ? 218.476 245.979 253.191 1.00 600.00 326 GLN B N 1
ATOM 7115 C CA . GLN B 2 350 ? 219.223 247.014 253.881 1.00 600.00 326 GLN B CA 1
ATOM 7116 C C . GLN B 2 350 ? 218.529 248.362 253.748 1.00 600.00 326 GLN B C 1
ATOM 7117 O O . GLN B 2 350 ? 217.647 248.542 252.902 1.00 600.00 326 GLN B O 1
ATOM 7119 N N . PRO B 2 351 ? 218.900 249.331 254.587 1.00 600.00 327 PRO B N 1
ATOM 7120 C CA . PRO B 2 351 ? 218.325 250.676 254.468 1.00 600.00 327 PRO B CA 1
ATOM 7121 C C . PRO B 2 351 ? 218.584 251.267 253.089 1.00 600.00 327 PRO B C 1
ATOM 7122 O O . PRO B 2 351 ? 219.548 250.911 252.408 1.00 600.00 327 PRO B O 1
ATOM 7126 N N . SER B 2 352 ? 217.705 252.188 252.683 1.00 600.00 328 SER B N 1
ATOM 7127 C CA . SER B 2 352 ? 217.779 252.752 251.338 1.00 600.00 328 SER B CA 1
ATOM 7128 C C . SER B 2 352 ? 219.079 253.504 251.083 1.00 600.00 328 SER B C 1
ATOM 7129 O O . SER B 2 352 ? 219.440 253.715 249.920 1.00 600.00 328 SER B O 1
ATOM 7131 N N . TYR B 2 353 ? 219.784 253.923 252.131 1.00 600.00 329 TYR B N 1
ATOM 7132 C CA . TYR B 2 353 ? 221.043 254.634 251.964 1.00 600.00 329 TYR B CA 1
ATOM 7133 C C . TYR B 2 353 ? 222.256 253.719 252.033 1.00 600.00 329 TYR B C 1
ATOM 7134 O O . TYR B 2 353 ? 223.367 254.164 251.723 1.00 600.00 329 TYR B O 1
ATOM 7136 N N . ASN B 2 354 ? 222.075 252.462 252.432 1.00 600.00 330 ASN B N 1
ATOM 7137 C CA . ASN B 2 354 ? 223.196 251.543 252.625 1.00 600.00 330 ASN B CA 1
ATOM 7138 C C . ASN B 2 354 ? 223.500 250.814 251.316 1.00 600.00 330 ASN B C 1
ATOM 7139 O O . ASN B 2 354 ? 223.225 249.627 251.139 1.00 600.00 330 ASN B O 1
ATOM 7141 N N . VAL B 2 355 ? 224.088 251.559 250.384 1.00 600.00 331 VAL B N 1
ATOM 7142 C CA . VAL B 2 355 ? 224.460 251.040 249.074 1.00 600.00 331 VAL B CA 1
ATOM 7143 C C . VAL B 2 355 ? 225.953 251.257 248.881 1.00 600.00 331 VAL B C 1
ATOM 7144 O O . VAL B 2 355 ? 226.445 252.380 249.035 1.00 600.00 331 VAL B O 1
ATOM 7146 N N . LYS B 2 356 ? 226.673 250.192 248.544 1.00 600.00 332 LYS B N 1
ATOM 7147 C CA . LYS B 2 356 ? 228.108 250.305 248.334 1.00 600.00 332 LYS B CA 1
ATOM 7148 C C . LYS B 2 356 ? 228.399 250.616 246.871 1.00 600.00 332 LYS B C 1
ATOM 7149 O O . LYS B 2 356 ? 227.618 250.277 245.980 1.00 600.00 332 LYS B O 1
ATOM 7151 N N . SER B 2 357 ? 229.527 251.279 246.628 1.00 600.00 333 SER B N 1
ATOM 7152 C CA . SER B 2 357 ? 229.923 251.637 245.273 1.00 600.00 333 SER B CA 1
ATOM 7153 C C . SER B 2 357 ? 231.376 251.251 245.044 1.00 600.00 333 SER B C 1
ATOM 7154 O O . SER B 2 357 ? 232.227 251.458 245.913 1.00 600.00 333 SER B O 1
ATOM 7156 N N . VAL B 2 358 ? 231.656 250.687 243.871 1.00 600.00 334 VAL B N 1
ATOM 7157 C CA . VAL B 2 358 ? 233.014 250.353 243.457 1.00 600.00 334 VAL B CA 1
ATOM 7158 C C . VAL B 2 358 ? 233.317 251.099 242.166 1.00 600.00 334 VAL B C 1
ATOM 7159 O O . VAL B 2 358 ? 232.529 251.052 241.214 1.00 600.00 334 VAL B O 1
ATOM 7161 N N . CYS B 2 359 ? 234.452 251.786 242.131 1.00 600.00 335 CYS B N 1
ATOM 7162 C CA . CYS B 2 359 ? 234.797 252.588 240.966 1.00 600.00 335 CYS B CA 1
ATOM 7163 C C . CYS B 2 359 ? 235.424 251.709 239.892 1.00 600.00 335 CYS B C 1
ATOM 7164 O O . CYS B 2 359 ? 236.370 250.963 240.161 1.00 600.00 335 CYS B O 1
ATOM 7166 N N . SER B 2 360 ? 234.891 251.795 238.671 1.00 600.00 336 SER B N 1
ATOM 7167 C CA . SER B 2 360 ? 235.472 251.074 237.545 1.00 600.00 336 SER B CA 1
ATOM 7168 C C . SER B 2 360 ? 236.761 251.711 237.050 1.00 600.00 336 SER B C 1
ATOM 7169 O O . SER B 2 360 ? 237.429 251.122 236.192 1.00 600.00 336 SER B O 1
ATOM 7171 N N . ARG B 2 361 ? 237.108 252.895 237.561 1.00 600.00 337 ARG B N 1
ATOM 7172 C CA . ARG B 2 361 ? 238.307 253.642 237.187 1.00 600.00 337 ARG B CA 1
ATOM 7173 C C . ARG B 2 361 ? 238.203 254.275 235.803 1.00 600.00 337 ARG B C 1
ATOM 7174 O O . ARG B 2 361 ? 239.104 255.014 235.394 1.00 600.00 337 ARG B O 1
ATOM 7176 N N . GLU B 2 362 ? 237.121 253.996 235.075 1.00 600.00 338 GLU B N 1
ATOM 7177 C CA . GLU B 2 362 ? 236.893 254.584 233.752 1.00 600.00 338 GLU B CA 1
ATOM 7178 C C . GLU B 2 362 ? 236.000 255.824 233.853 1.00 600.00 338 GLU B C 1
ATOM 7179 O O . GLU B 2 362 ? 234.909 255.887 233.288 1.00 600.00 338 GLU B O 1
ATOM 7181 N N . ARG B 2 363 ? 236.491 256.827 234.578 1.00 600.00 339 ARG B N 1
ATOM 7182 C CA . ARG B 2 363 ? 235.688 258.010 234.866 1.00 600.00 339 ARG B CA 1
ATOM 7183 C C . ARG B 2 363 ? 235.444 258.843 233.612 1.00 600.00 339 ARG B C 1
ATOM 7184 O O . ARG B 2 363 ? 236.355 259.080 232.814 1.00 600.00 339 ARG B O 1
ATOM 7186 N N . GLY B 2 364 ? 234.202 259.308 233.456 1.00 600.00 340 GLY B N 1
ATOM 7187 C CA . GLY B 2 364 ? 233.825 260.165 232.353 1.00 600.00 340 GLY B CA 1
ATOM 7188 C C . GLY B 2 364 ? 233.311 259.444 231.127 1.00 600.00 340 GLY B C 1
ATOM 7189 O O . GLY B 2 364 ? 232.735 260.091 230.242 1.00 600.00 340 GLY B O 1
ATOM 7190 N N . SER B 2 365 ? 233.496 258.127 231.046 1.00 600.00 341 SER B N 1
ATOM 7191 C CA . SER B 2 365 ? 233.044 257.344 229.904 1.00 600.00 341 SER B CA 1
ATOM 7192 C C . SER B 2 365 ? 231.734 256.610 230.154 1.00 600.00 341 SER B C 1
ATOM 7193 O O . SER B 2 365 ? 230.998 256.343 229.199 1.00 600.00 341 SER B O 1
ATOM 7195 N N . GLY B 2 366 ? 231.431 256.274 231.400 1.00 600.00 342 GLY B N 1
ATOM 7196 C CA . GLY B 2 366 ? 230.165 255.633 231.735 1.00 600.00 342 GLY B CA 1
ATOM 7197 C C . GLY B 2 366 ? 230.246 254.120 231.702 1.00 600.00 342 GLY B C 1
ATOM 7198 O O . GLY B 2 366 ? 231.019 253.520 230.957 1.00 600.00 342 GLY B O 1
ATOM 7199 N N . ILE B 2 367 ? 229.426 253.489 232.539 1.00 600.00 343 ILE B N 1
ATOM 7200 C CA . ILE B 2 367 ? 229.291 252.035 232.564 1.00 600.00 343 ILE B CA 1
ATOM 7201 C C . ILE B 2 367 ? 228.085 251.669 231.712 1.00 600.00 343 ILE B C 1
ATOM 7202 O O . ILE B 2 367 ? 226.971 252.139 231.969 1.00 502.80 343 ILE B O 1
ATOM 7204 N N . ARG B 2 368 ? 228.296 250.833 230.698 1.00 600.00 344 ARG B N 1
ATOM 7205 C CA . ARG B 2 368 ? 227.232 250.511 229.756 1.00 600.00 344 ARG B CA 1
ATOM 7206 C C . ARG B 2 368 ? 226.605 249.142 229.976 1.00 600.00 344 ARG B C 1
ATOM 7207 O O . ARG B 2 368 ? 225.454 248.935 229.576 1.00 600.00 344 ARG B O 1
ATOM 7209 N N . SER B 2 369 ? 227.317 248.203 230.595 1.00 600.00 345 SER B N 1
ATOM 7210 C CA . SER B 2 369 ? 226.760 246.878 230.831 1.00 600.00 345 SER B CA 1
ATOM 7211 C C . SER B 2 369 ? 227.343 246.313 232.118 1.00 600.00 345 SER B C 1
ATOM 7212 O O . SER B 2 369 ? 228.435 246.702 232.538 1.00 600.00 345 SER B O 1
ATOM 7214 N N . VAL B 2 370 ? 226.604 245.398 232.747 1.00 600.00 346 VAL B N 1
ATOM 7215 C CA . VAL B 2 370 ? 227.073 244.717 233.951 1.00 600.00 346 VAL B CA 1
ATOM 7216 C C . VAL B 2 370 ? 226.450 243.328 233.999 1.00 600.00 346 VAL B C 1
ATOM 7217 O O . VAL B 2 370 ? 225.304 243.133 233.589 1.00 600.00 346 VAL B O 1
ATOM 7219 N N . SER B 2 371 ? 227.210 242.355 234.504 1.00 600.00 347 SER B N 1
ATOM 7220 C CA . SER B 2 371 ? 226.688 241.000 234.648 1.00 600.00 347 SER B CA 1
ATOM 7221 C C . SER B 2 371 ? 227.456 240.261 235.737 1.00 600.00 347 SER B C 1
ATOM 7222 O O . SER B 2 371 ? 228.581 240.626 236.087 1.00 600.00 347 SER B O 1
ATOM 7224 N N . PHE B 2 372 ? 226.832 239.207 236.262 1.00 600.00 348 PHE B N 1
ATOM 7225 C CA . PHE B 2 372 ? 227.426 238.365 237.295 1.00 600.00 348 PHE B CA 1
ATOM 7226 C C . PHE B 2 372 ? 227.838 237.027 236.697 1.00 600.00 348 PHE B C 1
ATOM 7227 O O . PHE B 2 372 ? 227.049 236.387 235.993 1.00 600.00 348 PHE B O 1
ATOM 7229 N N . TYR B 2 373 ? 229.069 236.610 236.979 1.00 600.00 349 TYR B N 1
ATOM 7230 C CA . TYR B 2 373 ? 229.557 235.263 236.685 1.00 600.00 349 TYR B CA 1
ATOM 7231 C C . TYR B 2 373 ? 230.048 234.710 238.020 1.00 600.00 349 TYR B C 1
ATOM 7232 O O . TYR B 2 373 ? 231.190 234.953 238.416 1.00 600.00 349 TYR B O 1
ATOM 7234 N N . GLU B 2 374 ? 229.181 233.968 238.712 1.00 600.00 350 GLU B N 1
ATOM 7235 C CA . GLU B 2 374 ? 229.462 233.460 240.060 1.00 600.00 350 GLU B CA 1
ATOM 7236 C C . GLU B 2 374 ? 229.655 234.650 240.987 1.00 600.00 350 GLU B C 1
ATOM 7237 O O . GLU B 2 374 ? 228.716 235.448 241.157 1.00 600.00 350 GLU B O 1
ATOM 7239 N N . HIS B 2 375 ? 230.823 234.805 241.602 1.00 600.00 351 HIS B N 1
ATOM 7240 C CA . HIS B 2 375 ? 231.144 235.913 242.482 1.00 600.00 351 HIS B CA 1
ATOM 7241 C C . HIS B 2 375 ? 231.967 236.987 241.782 1.00 600.00 351 HIS B C 1
ATOM 7242 O O . HIS B 2 375 ? 232.466 237.900 242.446 1.00 600.00 351 HIS B O 1
ATOM 7244 N N . ILE B 2 376 ? 232.126 236.894 240.462 1.00 600.00 352 ILE B N 1
ATOM 7245 C CA . ILE B 2 376 ? 232.878 237.867 239.674 1.00 600.00 352 ILE B CA 1
ATOM 7246 C C . ILE B 2 376 ? 231.885 238.719 238.893 1.00 600.00 352 ILE B C 1
ATOM 7247 O O . ILE B 2 376 ? 231.055 238.185 238.149 1.00 600.00 352 ILE B O 1
ATOM 7249 N N . ILE B 2 377 ? 231.976 240.037 239.049 1.00 600.00 353 ILE B N 1
ATOM 7250 C CA . ILE B 2 377 ? 231.105 240.974 238.342 1.00 600.00 353 ILE B CA 1
ATOM 7251 C C . ILE B 2 377 ? 231.864 241.532 237.144 1.00 600.00 353 ILE B C 1
ATOM 7252 O O . ILE B 2 377 ? 232.957 242.091 237.298 1.00 600.00 353 ILE B O 1
ATOM 7254 N N . THR B 2 378 ? 231.286 241.391 235.953 1.00 600.00 354 THR B N 1
ATOM 7255 C CA . THR B 2 378 ? 231.868 241.914 234.721 1.00 600.00 354 THR B CA 1
ATOM 7256 C C . THR B 2 378 ? 231.216 243.253 234.391 1.00 600.00 354 THR B C 1
ATOM 7257 O O . THR B 2 378 ? 229.987 243.340 234.301 1.00 600.00 354 THR B O 1
ATOM 7259 N N . VAL B 2 379 ? 232.036 244.287 234.202 1.00 600.00 355 VAL B N 1
ATOM 7260 C CA . VAL B 2 379 ? 231.568 245.662 234.020 1.00 600.00 355 VAL B CA 1
ATOM 7261 C C . VAL B 2 379 ? 232.052 246.172 232.666 1.00 600.00 355 VAL B C 1
ATOM 7262 O O . VAL B 2 379 ? 233.262 246.283 232.441 1.00 600.00 355 VAL B O 1
ATOM 7264 N N . GLY B 2 380 ? 231.118 246.517 231.784 1.00 600.00 356 GLY B N 1
ATOM 7265 C CA . GLY B 2 380 ? 231.453 247.089 230.483 1.00 600.00 356 GLY B CA 1
ATOM 7266 C C . GLY B 2 380 ? 231.358 248.606 230.496 1.00 600.00 356 GLY B C 1
ATOM 7267 O O . GLY B 2 380 ? 230.412 249.172 231.046 1.00 600.00 356 GLY B O 1
ATOM 7268 N N . THR B 2 381 ? 232.338 249.262 229.866 1.00 600.00 357 THR B N 1
ATOM 7269 C CA . THR B 2 381 ? 232.461 250.718 229.895 1.00 600.00 357 THR B CA 1
ATOM 7270 C C . THR B 2 381 ? 232.471 251.310 228.487 1.00 600.00 357 THR B C 1
ATOM 7271 O O . THR B 2 381 ? 232.600 250.605 227.483 1.00 600.00 357 THR B O 1
ATOM 7273 N N . GLY B 2 382 ? 232.348 252.639 228.433 1.00 600.00 358 GLY B N 1
ATOM 7274 C CA . GLY B 2 382 ? 232.331 253.371 227.176 1.00 600.00 358 GLY B CA 1
ATOM 7275 C C . GLY B 2 382 ? 233.659 253.415 226.450 1.00 600.00 358 GLY B C 1
ATOM 7276 O O . GLY B 2 382 ? 233.690 253.788 225.272 1.00 600.00 358 GLY B O 1
ATOM 7277 N N . GLN B 2 383 ? 234.751 253.055 227.120 1.00 600.00 359 GLN B N 1
ATOM 7278 C CA . GLN B 2 383 ? 236.054 252.977 226.476 1.00 600.00 359 GLN B CA 1
ATOM 7279 C C . GLN B 2 383 ? 236.251 251.667 225.731 1.00 600.00 359 GLN B C 1
ATOM 7280 O O . GLN B 2 383 ? 237.321 251.451 225.151 1.00 600.00 359 GLN B O 1
ATOM 7282 N N . GLY B 2 384 ? 235.245 250.798 225.733 1.00 600.00 360 GLY B N 1
ATOM 7283 C CA . GLY B 2 384 ? 235.358 249.515 225.077 1.00 600.00 360 GLY B CA 1
ATOM 7284 C C . GLY B 2 384 ? 236.094 248.464 225.869 1.00 600.00 360 GLY B C 1
ATOM 7285 O O . GLY B 2 384 ? 236.641 247.527 225.280 1.00 600.00 360 GLY B O 1
ATOM 7286 N N . SER B 2 385 ? 236.126 248.590 227.192 1.00 600.00 361 SER B N 1
ATOM 7287 C CA . SER B 2 385 ? 236.827 247.648 228.049 1.00 600.00 361 SER B CA 1
ATOM 7288 C C . SER B 2 385 ? 235.854 246.990 229.020 1.00 600.00 361 SER B C 1
ATOM 7289 O O . SER B 2 385 ? 234.773 247.514 229.303 1.00 600.00 361 SER B O 1
ATOM 7291 N N . LEU B 2 386 ? 236.253 245.824 229.528 1.00 600.00 362 LEU B N 1
ATOM 7292 C CA . LEU B 2 386 ? 235.465 245.068 230.496 1.00 600.00 362 LEU B CA 1
ATOM 7293 C C . LEU B 2 386 ? 236.309 244.809 231.735 1.00 600.00 362 LEU B C 1
ATOM 7294 O O . LEU B 2 386 ? 237.383 244.207 231.641 1.00 600.00 362 LEU B O 1
ATOM 7296 N N . LEU B 2 387 ? 235.811 245.245 232.890 1.00 600.00 363 LEU B N 1
ATOM 7297 C CA . LEU B 2 387 ? 236.482 245.082 234.172 1.00 600.00 363 LEU B CA 1
ATOM 7298 C C . LEU B 2 387 ? 235.852 243.924 234.938 1.00 600.00 363 LEU B C 1
ATOM 7299 O O . LEU B 2 387 ? 234.667 243.626 234.776 1.00 600.00 363 LEU B O 1
ATOM 7301 N N . PHE B 2 388 ? 236.654 243.267 235.775 1.00 600.00 364 PHE B N 1
ATOM 7302 C CA . PHE B 2 388 ? 236.190 242.137 236.574 1.00 600.00 364 PHE B CA 1
ATOM 7303 C C . PHE B 2 388 ? 236.378 242.461 238.050 1.00 600.00 364 PHE B C 1
ATOM 7304 O O . PHE B 2 388 ? 237.494 242.769 238.481 1.00 600.00 364 PHE B O 1
ATOM 7306 N N . TYR B 2 389 ? 235.295 242.380 238.820 1.00 600.00 365 TYR B N 1
ATOM 7307 C CA . TYR B 2 389 ? 235.317 242.662 240.250 1.00 600.00 365 TYR B CA 1
ATOM 7308 C C . TYR B 2 389 ? 235.061 241.376 241.028 1.00 600.00 365 TYR B C 1
ATOM 7309 O O . TYR B 2 389 ? 234.093 240.662 240.751 1.00 600.00 365 TYR B O 1
ATOM 7311 N N . ASP B 2 390 ? 235.922 241.090 242.006 1.00 600.00 366 ASP B N 1
ATOM 7312 C CA . ASP B 2 390 ? 235.825 239.880 242.820 1.00 600.00 366 ASP B CA 1
ATOM 7313 C C . ASP B 2 390 ? 235.090 240.222 244.114 1.00 600.00 366 ASP B C 1
ATOM 7314 O O . ASP B 2 390 ? 235.629 240.932 244.970 1.00 600.00 366 ASP B O 1
ATOM 7316 N N . ILE B 2 391 ? 233.871 239.692 244.267 1.00 600.00 367 ILE B N 1
ATOM 7317 C CA . ILE B 2 391 ? 233.063 239.983 245.452 1.00 600.00 367 ILE B CA 1
ATOM 7318 C C . ILE B 2 391 ? 233.716 239.425 246.710 1.00 600.00 367 ILE B C 1
ATOM 7319 O O . ILE B 2 391 ? 233.735 240.080 247.759 1.00 600.00 367 ILE B O 1
ATOM 7321 N N . ARG B 2 392 ? 234.227 238.193 246.636 1.00 600.00 368 ARG B N 1
ATOM 7322 C CA . ARG B 2 392 ? 234.821 237.565 247.812 1.00 600.00 368 ARG B CA 1
ATOM 7323 C C . ARG B 2 392 ? 236.062 238.313 248.270 1.00 600.00 368 ARG B C 1
ATOM 7324 O O . ARG B 2 392 ? 236.280 238.489 249.474 1.00 600.00 368 ARG B O 1
ATOM 7326 N N . ALA B 2 393 ? 236.893 238.745 247.328 1.00 600.00 369 ALA B N 1
ATOM 7327 C CA . ALA B 2 393 ? 238.084 239.509 247.655 1.00 600.00 369 ALA B CA 1
ATOM 7328 C C . ALA B 2 393 ? 237.807 240.997 247.791 1.00 600.00 369 ALA B C 1
ATOM 7329 O O . ALA B 2 393 ? 238.678 241.730 248.274 1.00 600.00 369 ALA B O 1
ATOM 7331 N N . GLN B 2 394 ? 236.625 241.456 247.380 1.00 600.00 370 GLN B N 1
ATOM 7332 C CA . GLN B 2 394 ? 236.264 242.870 247.467 1.00 600.00 370 GLN B CA 1
ATOM 7333 C C . GLN B 2 394 ? 237.265 243.749 246.718 1.00 600.00 370 GLN B C 1
ATOM 7334 O O . GLN B 2 394 ? 237.650 244.820 247.190 1.00 600.00 370 GLN B O 1
ATOM 7336 N N . ARG B 2 395 ? 237.698 243.289 245.546 1.00 600.00 371 ARG B N 1
ATOM 7337 C CA . ARG B 2 395 ? 238.677 244.026 244.756 1.00 600.00 371 ARG B CA 1
ATOM 7338 C C . ARG B 2 395 ? 238.593 243.560 243.311 1.00 600.00 371 ARG B C 1
ATOM 7339 O O . ARG B 2 395 ? 238.043 242.497 243.014 1.00 600.00 371 ARG B O 1
ATOM 7341 N N . PHE B 2 396 ? 239.150 244.369 242.412 1.00 600.00 372 PHE B N 1
ATOM 7342 C CA . PHE B 2 396 ? 239.187 244.008 241.001 1.00 600.00 372 PHE B CA 1
ATOM 7343 C C . PHE B 2 396 ? 240.297 242.995 240.748 1.00 600.00 372 PHE B C 1
ATOM 7344 O O . PHE B 2 396 ? 241.362 243.051 241.370 1.00 600.00 372 PHE B O 1
ATOM 7346 N N . LEU B 2 397 ? 240.041 242.057 239.839 1.00 600.00 373 LEU B N 1
ATOM 7347 C CA . LEU B 2 397 ? 241.038 241.043 239.522 1.00 600.00 373 LEU B CA 1
ATOM 7348 C C . LEU B 2 397 ? 242.234 241.686 238.832 1.00 600.00 373 LEU B C 1
ATOM 7349 O O . LEU B 2 397 ? 242.082 242.591 238.007 1.00 600.00 373 LEU B O 1
ATOM 7351 N N . GLU B 2 398 ? 243.431 241.223 239.177 1.00 600.00 374 GLU B N 1
ATOM 7352 C CA . GLU B 2 398 ? 244.656 241.745 238.591 1.00 600.00 374 GLU B CA 1
ATOM 7353 C C . GLU B 2 398 ? 245.134 240.838 237.464 1.00 600.00 374 GLU B C 1
ATOM 7354 O O . GLU B 2 398 ? 244.904 239.626 237.477 1.00 600.00 374 GLU B O 1
ATOM 7356 N N . GLU B 2 399 ? 245.802 241.438 236.482 1.00 600.00 375 GLU B N 1
ATOM 7357 C CA . GLU B 2 399 ? 246.315 240.678 235.352 1.00 600.00 375 GLU B CA 1
ATOM 7358 C C . GLU B 2 399 ? 247.565 239.906 235.757 1.00 600.00 375 GLU B C 1
ATOM 7359 O O . GLU B 2 399 ? 248.410 240.411 236.502 1.00 600.00 375 GLU B O 1
ATOM 7361 N N . ARG B 2 400 ? 247.675 238.675 235.264 1.00 600.00 376 ARG B N 1
ATOM 7362 C CA . ARG B 2 400 ? 248.833 237.828 235.550 1.00 600.00 376 ARG B CA 1
ATOM 7363 C C . ARG B 2 400 ? 250.117 238.461 235.014 1.00 600.00 376 ARG B C 1
ATOM 7364 O O . ARG B 2 400 ? 251.226 238.038 235.347 1.00 600.00 376 ARG B O 1
ATOM 7366 N N . GLU B 2 414 ? 247.337 247.213 238.392 1.00 600.00 390 GLU B N 1
ATOM 7367 C CA . GLU B 2 414 ? 247.107 246.706 237.044 1.00 600.00 390 GLU B CA 1
ATOM 7368 C C . GLU B 2 414 ? 245.861 245.825 236.987 1.00 600.00 390 GLU B C 1
ATOM 7369 O O . GLU B 2 414 ? 245.960 244.598 236.989 1.00 600.00 390 GLU B O 1
ATOM 7371 N N . ASN B 2 415 ? 244.691 246.458 236.936 1.00 600.00 391 ASN B N 1
ATOM 7372 C CA . ASN B 2 415 ? 243.436 245.719 236.888 1.00 600.00 391 ASN B CA 1
ATOM 7373 C C . ASN B 2 415 ? 243.302 244.970 235.565 1.00 600.00 391 ASN B C 1
ATOM 7374 O O . ASN B 2 415 ? 243.595 245.510 234.495 1.00 600.00 391 ASN B O 1
ATOM 7376 N N . LEU B 2 416 ? 242.854 243.718 235.643 1.00 600.00 392 LEU B N 1
ATOM 7377 C CA . LEU B 2 416 ? 242.670 242.906 234.445 1.00 600.00 392 LEU B CA 1
ATOM 7378 C C . LEU B 2 416 ? 241.452 243.391 233.666 1.00 546.00 392 LEU B C 1
ATOM 7379 O O . LEU B 2 416 ? 240.374 243.574 234.239 1.00 600.00 392 LEU B O 1
ATOM 7381 N N . LYS B 2 417 ? 241.611 243.589 232.355 1.00 600.00 393 LYS B N 1
ATOM 7382 C CA . LYS B 2 417 ? 240.496 244.059 231.539 1.00 600.00 393 LYS B CA 1
ATOM 7383 C C . LYS B 2 417 ? 240.604 243.551 230.105 1.00 600.00 393 LYS B C 1
ATOM 7384 O O . LYS B 2 417 ? 241.701 243.458 229.550 1.00 600.00 393 LYS B O 1
ATOM 7386 N N . LEU B 2 418 ? 239.453 243.236 229.511 1.00 600.00 394 LEU B N 1
ATOM 7387 C CA . LEU B 2 418 ? 239.370 242.888 228.097 1.00 600.00 394 LEU B CA 1
ATOM 7388 C C . LEU B 2 418 ? 239.055 244.139 227.284 1.00 600.00 394 LEU B C 1
ATOM 7389 O O . LEU B 2 418 ? 238.393 245.057 227.770 1.00 600.00 394 LEU B O 1
ATOM 7391 N N . THR B 2 419 ? 239.534 244.177 226.037 1.00 600.00 395 THR B N 1
ATOM 7392 C CA . THR B 2 419 ? 239.303 245.324 225.162 1.00 600.00 395 THR B CA 1
ATOM 7393 C C . THR B 2 419 ? 238.711 244.880 223.830 1.00 600.00 395 THR B C 1
ATOM 7394 O O . THR B 2 419 ? 239.090 243.837 223.288 1.00 600.00 395 THR B O 1
ATOM 7396 N N . THR B 2 420 ? 237.793 245.690 223.299 1.00 600.00 396 THR B N 1
ATOM 7397 C CA . THR B 2 420 ? 237.143 245.408 222.026 1.00 600.00 396 THR B CA 1
ATOM 7398 C C . THR B 2 420 ? 238.043 245.803 220.854 1.00 600.00 396 THR B C 1
ATOM 7399 O O . THR B 2 420 ? 238.992 246.579 220.995 1.00 600.00 396 THR B O 1
ATOM 7401 N N . GLY B 2 421 ? 237.725 245.257 219.680 1.00 600.00 397 GLY B N 1
ATOM 7402 C CA . GLY B 2 421 ? 238.463 245.537 218.466 1.00 600.00 397 GLY B CA 1
ATOM 7403 C C . GLY B 2 421 ? 237.915 246.739 217.718 1.00 600.00 397 GLY B C 1
ATOM 7404 O O . GLY B 2 421 ? 237.079 247.497 218.215 1.00 600.00 397 GLY B O 1
ATOM 7405 N N . LYS B 2 422 ? 238.403 246.909 216.484 1.00 600.00 398 LYS B N 1
ATOM 7406 C CA . LYS B 2 422 ? 237.985 248.052 215.675 1.00 600.00 398 LYS B CA 1
ATOM 7407 C C . LYS B 2 422 ? 236.564 247.896 215.147 1.00 600.00 398 LYS B C 1
ATOM 7408 O O . LYS B 2 422 ? 235.859 248.898 214.980 1.00 600.00 398 LYS B O 1
ATOM 7410 N N . GLY B 2 423 ? 236.128 246.669 214.874 1.00 600.00 399 GLY B N 1
ATOM 7411 C CA . GLY B 2 423 ? 234.778 246.479 214.364 1.00 600.00 399 GLY B CA 1
ATOM 7412 C C . GLY B 2 423 ? 234.582 247.233 213.062 1.00 600.00 399 GLY B C 1
ATOM 7413 O O . GLY B 2 423 ? 235.381 247.120 212.127 1.00 600.00 399 GLY B O 1
ATOM 7414 N N . TRP B 2 424 ? 233.518 248.032 212.995 1.00 600.00 400 TRP B N 1
ATOM 7415 C CA . TRP B 2 424 ? 233.220 248.813 211.801 1.00 600.00 400 TRP B CA 1
ATOM 7416 C C . TRP B 2 424 ? 232.668 250.169 212.209 1.00 600.00 400 TRP B C 1
ATOM 7417 O O . TRP B 2 424 ? 231.716 250.236 212.987 1.00 600.00 400 TRP B O 1
ATOM 7419 N N . LEU B 2 425 ? 233.252 251.241 211.679 1.00 600.00 401 LEU B N 1
ATOM 7420 C CA . LEU B 2 425 ? 232.805 252.598 211.964 1.00 600.00 401 LEU B CA 1
ATOM 7421 C C . LEU B 2 425 ? 232.260 253.239 210.694 1.00 600.00 401 LEU B C 1
ATOM 7422 O O . LEU B 2 425 ? 232.867 253.129 209.624 1.00 600.00 401 LEU B O 1
ATOM 7424 N N . ASN B 2 426 ? 231.117 253.914 210.815 1.00 600.00 402 ASN B N 1
ATOM 7425 C CA . ASN B 2 426 ? 230.450 254.542 209.677 1.00 600.00 402 ASN B CA 1
ATOM 7426 C C . ASN B 2 426 ? 230.811 256.024 209.647 1.00 600.00 402 ASN B C 1
ATOM 7427 O O . ASN B 2 426 ? 230.307 256.807 210.458 1.00 600.00 402 ASN B O 1
ATOM 7429 N N . HIS B 2 427 ? 231.664 256.414 208.696 1.00 600.00 403 HIS B N 1
ATOM 7430 C CA . HIS B 2 427 ? 232.024 257.822 208.508 1.00 600.00 403 HIS B CA 1
ATOM 7431 C C . HIS B 2 427 ? 230.941 258.517 207.678 1.00 600.00 403 HIS B C 1
ATOM 7432 O O . HIS B 2 427 ? 231.156 258.965 206.550 1.00 600.00 403 HIS B O 1
ATOM 7434 N N . ASP B 2 428 ? 229.752 258.611 208.271 1.00 600.00 404 ASP B N 1
ATOM 7435 C CA . ASP B 2 428 ? 228.586 259.158 207.590 1.00 600.00 404 ASP B CA 1
ATOM 7436 C C . ASP B 2 428 ? 228.518 260.676 207.761 1.00 600.00 404 ASP B C 1
ATOM 7437 O O . ASP B 2 428 ? 229.409 261.303 208.342 1.00 600.00 404 ASP B O 1
ATOM 7439 N N . GLU B 2 429 ? 227.419 261.271 207.287 1.00 600.00 405 GLU B N 1
ATOM 7440 C CA . GLU B 2 429 ? 227.251 262.721 207.360 1.00 600.00 405 GLU B CA 1
ATOM 7441 C C . GLU B 2 429 ? 227.201 263.215 208.801 1.00 600.00 405 GLU B C 1
ATOM 7442 O O . GLU B 2 429 ? 227.719 264.294 209.107 1.00 600.00 405 GLU B O 1
ATOM 7444 N N . THR B 2 430 ? 226.560 262.457 209.697 1.00 600.00 406 THR B N 1
ATOM 7445 C CA . THR B 2 430 ? 226.491 262.887 211.092 1.00 600.00 406 THR B CA 1
ATOM 7446 C C . THR B 2 430 ? 227.882 262.961 211.711 1.00 600.00 406 THR B C 1
ATOM 7447 O O . THR B 2 430 ? 228.215 263.932 212.409 1.00 600.00 406 THR B O 1
ATOM 7449 N N . TRP B 2 431 ? 228.706 261.938 211.469 1.00 600.00 407 TRP B N 1
ATOM 7450 C CA . TRP B 2 431 ? 230.090 261.983 211.925 1.00 600.00 407 TRP B CA 1
ATOM 7451 C C . TRP B 2 431 ? 230.798 263.206 211.366 1.00 600.00 407 TRP B C 1
ATOM 7452 O O . TRP B 2 431 ? 231.487 263.929 212.095 1.00 600.00 407 TRP B O 1
ATOM 7454 N N . ARG B 2 432 ? 230.631 263.454 210.065 1.00 467.74 408 ARG B N 1
ATOM 7455 C CA . ARG B 2 432 ? 231.291 264.587 209.427 1.00 600.00 408 ARG B CA 1
ATOM 7456 C C . ARG B 2 432 ? 230.853 265.907 210.040 1.00 600.00 408 ARG B C 1
ATOM 7457 O O . ARG B 2 432 ? 231.643 266.855 210.105 1.00 600.00 408 ARG B O 1
ATOM 7459 N N . ASN B 2 433 ? 229.604 265.988 210.497 1.00 600.00 409 ASN B N 1
ATOM 7460 C CA . ASN B 2 433 ? 229.088 267.243 211.025 1.00 600.00 409 ASN B CA 1
ATOM 7461 C C . ASN B 2 433 ? 229.515 267.488 212.463 1.00 600.00 409 ASN B C 1
ATOM 7462 O O . ASN B 2 433 ? 229.725 268.643 212.850 1.00 600.00 409 ASN B O 1
ATOM 7464 N N . TYR B 2 434 ? 229.643 266.436 213.268 1.00 600.00 410 TYR B N 1
ATOM 7465 C CA . TYR B 2 434 ? 229.924 266.631 214.685 1.00 600.00 410 TYR B CA 1
ATOM 7466 C C . TYR B 2 434 ? 231.271 266.099 215.145 1.00 600.00 410 TYR B C 1
ATOM 7467 O O . TYR B 2 434 ? 231.853 266.665 216.073 1.00 600.00 410 TYR B O 1
ATOM 7469 N N . PHE B 2 435 ? 231.781 265.037 214.529 1.00 600.00 411 PHE B N 1
ATOM 7470 C CA . PHE B 2 435 ? 232.971 264.351 215.017 1.00 600.00 411 PHE B CA 1
ATOM 7471 C C . PHE B 2 435 ? 234.063 264.276 213.956 1.00 472.52 411 PHE B C 1
ATOM 7472 O O . PHE B 2 435 ? 234.858 263.335 213.945 1.00 600.00 411 PHE B O 1
ATOM 7474 N N . SER B 2 436 ? 234.121 265.265 213.061 1.00 600.00 412 SER B N 1
ATOM 7475 C CA . SER B 2 436 ? 235.068 265.206 211.953 1.00 600.00 412 SER B CA 1
ATOM 7476 C C . SER B 2 436 ? 236.519 265.275 212.411 1.00 600.00 412 SER B C 1
ATOM 7477 O O . SER B 2 436 ? 237.416 264.941 211.630 1.00 600.00 412 SER B O 1
ATOM 7479 N N . ASP B 2 437 ? 236.774 265.700 213.644 1.00 600.00 413 ASP B N 1
ATOM 7480 C CA . ASP B 2 437 ? 238.139 265.835 214.136 1.00 600.00 413 ASP B CA 1
ATOM 7481 C C . ASP B 2 437 ? 238.718 264.528 214.660 1.00 600.00 413 ASP B C 1
ATOM 7482 O O . ASP B 2 437 ? 239.904 264.487 215.000 1.00 600.00 413 ASP B O 1
ATOM 7484 N N . ILE B 2 438 ? 237.920 263.466 214.736 1.00 600.00 414 ILE B N 1
ATOM 7485 C CA . ILE B 2 438 ? 238.380 262.168 215.214 1.00 600.00 414 ILE B CA 1
ATOM 7486 C C . ILE B 2 438 ? 238.042 261.119 214.165 1.00 600.00 414 ILE B C 1
ATOM 7487 O O . ILE B 2 438 ? 236.882 260.992 213.759 1.00 600.00 414 ILE B O 1
ATOM 7489 N N . ASP B 2 439 ? 239.056 260.366 213.732 1.00 600.00 415 ASP B N 1
ATOM 7490 C CA . ASP B 2 439 ? 238.851 259.352 212.705 1.00 600.00 415 ASP B CA 1
ATOM 7491 C C . ASP B 2 439 ? 238.346 258.038 213.283 1.00 600.00 415 ASP B C 1
ATOM 7492 O O . ASP B 2 439 ? 237.599 257.319 212.609 1.00 600.00 415 ASP B O 1
ATOM 7494 N N . PHE B 2 440 ? 238.738 257.702 214.510 1.00 600.00 416 PHE B N 1
ATOM 7495 C CA . PHE B 2 440 ? 238.384 256.420 215.098 1.00 600.00 416 PHE B CA 1
ATOM 7496 C C . PHE B 2 440 ? 237.945 256.606 216.541 1.00 600.00 416 PHE B C 1
ATOM 7497 O O . PHE B 2 440 ? 238.577 257.341 217.304 1.00 600.00 416 PHE B O 1
ATOM 7499 N N . PHE B 2 441 ? 236.870 255.914 216.916 1.00 600.00 417 PHE B N 1
ATOM 7500 C CA . PHE B 2 441 ? 236.414 255.891 218.291 1.00 600.00 417 PHE B CA 1
ATOM 7501 C C . PHE B 2 441 ? 236.452 254.465 218.827 1.00 600.00 417 PHE B C 1
ATOM 7502 O O . PHE B 2 441 ? 236.177 253.518 218.082 1.00 600.00 417 PHE B O 1
ATOM 7504 N N . PRO B 2 442 ? 236.804 254.277 220.099 1.00 600.00 418 PRO B N 1
ATOM 7505 C CA . PRO B 2 442 ? 236.767 252.930 220.678 1.00 600.00 418 PRO B CA 1
ATOM 7506 C C . PRO B 2 442 ? 235.341 252.404 220.707 1.00 600.00 418 PRO B C 1
ATOM 7507 O O . PRO B 2 442 ? 234.380 253.160 220.865 1.00 600.00 418 PRO B O 1
ATOM 7511 N N . ASN B 2 443 ? 235.206 251.092 220.550 1.00 600.00 419 ASN B N 1
ATOM 7512 C CA . ASN B 2 443 ? 233.893 250.459 220.508 1.00 600.00 419 ASN B CA 1
ATOM 7513 C C . ASN B 2 443 ? 233.442 250.129 221.925 1.00 600.00 419 ASN B C 1
ATOM 7514 O O . ASN B 2 443 ? 233.928 249.170 222.532 1.00 600.00 419 ASN B O 1
ATOM 7516 N N . ALA B 2 444 ? 232.502 250.920 222.438 1.00 600.00 420 ALA B N 1
ATOM 7517 C CA . ALA B 2 444 ? 231.999 250.743 223.793 1.00 600.00 420 ALA B CA 1
ATOM 7518 C C . ALA B 2 444 ? 231.324 249.384 223.946 1.00 600.00 420 ALA B C 1
ATOM 7519 O O . ALA B 2 444 ? 230.740 248.845 223.002 1.00 600.00 420 ALA B O 1
ATOM 7521 N N . VAL B 2 445 ? 231.407 248.828 225.153 1.00 600.00 421 VAL B N 1
ATOM 7522 C CA . VAL B 2 445 ? 230.796 247.538 225.467 1.00 600.00 421 VAL B CA 1
ATOM 7523 C C . VAL B 2 445 ? 229.351 247.811 225.868 1.00 600.00 421 VAL B C 1
ATOM 7524 O O . VAL B 2 445 ? 229.076 248.199 227.002 1.00 600.00 421 VAL B O 1
ATOM 7526 N N . TYR B 2 446 ? 228.420 247.602 224.941 1.00 600.00 422 TYR B N 1
ATOM 7527 C CA . TYR B 2 446 ? 227.015 247.803 225.269 1.00 600.00 422 TYR B CA 1
ATOM 7528 C C . TYR B 2 446 ? 226.357 246.548 225.811 1.00 600.00 422 TYR B C 1
ATOM 7529 O O . TYR B 2 446 ? 225.397 246.645 226.585 1.00 600.00 422 TYR B O 1
ATOM 7531 N N . THR B 2 447 ? 226.852 245.376 225.432 1.00 600.00 423 THR B N 1
ATOM 7532 C CA . THR B 2 447 ? 226.271 244.137 225.915 1.00 600.00 423 THR B CA 1
ATOM 7533 C C . THR B 2 447 ? 227.349 243.069 225.974 1.00 600.00 423 THR B C 1
ATOM 7534 O O . THR B 2 447 ? 228.309 243.086 225.199 1.00 586.97 423 THR B O 1
ATOM 7536 N N . HIS B 2 448 ? 227.185 242.149 226.918 1.00 600.00 424 HIS B N 1
ATOM 7537 C CA . HIS B 2 448 ? 228.045 240.980 227.018 1.00 600.00 424 HIS B CA 1
ATOM 7538 C C . HIS B 2 448 ? 227.286 239.910 227.783 1.00 600.00 424 HIS B C 1
ATOM 7539 O O . HIS B 2 448 ? 226.392 240.213 228.577 1.00 600.00 424 HIS B O 1
ATOM 7541 N N . CYS B 2 449 ? 227.646 238.651 227.543 1.00 600.00 425 CYS B N 1
ATOM 7542 C CA . CYS B 2 449 ? 226.936 237.569 228.210 1.00 600.00 425 CYS B CA 1
ATOM 7543 C C . CYS B 2 449 ? 227.800 236.317 228.244 1.00 600.00 425 CYS B C 1
ATOM 7544 O O . CYS B 2 449 ? 228.517 236.023 227.285 1.00 600.00 425 CYS B O 1
ATOM 7546 N N . TYR B 2 450 ? 227.715 235.583 229.350 1.00 600.00 426 TYR B N 1
ATOM 7547 C CA . TYR B 2 450 ? 228.441 234.333 229.504 1.00 600.00 426 TYR B CA 1
ATOM 7548 C C . TYR B 2 450 ? 227.586 233.162 229.040 1.00 600.00 426 TYR B C 1
ATOM 7549 O O . TYR B 2 450 ? 226.361 233.169 229.179 1.00 600.00 426 TYR B O 1
ATOM 7551 N N . ASP B 2 451 ? 228.246 232.152 228.480 1.00 600.00 427 ASP B N 1
ATOM 7552 C CA . ASP B 2 451 ? 227.538 230.962 228.039 1.00 526.08 427 ASP B CA 1
ATOM 7553 C C . ASP B 2 451 ? 227.211 230.075 229.238 1.00 600.00 427 ASP B C 1
ATOM 7554 O O . ASP B 2 451 ? 227.584 230.361 230.379 1.00 600.00 427 ASP B O 1
ATOM 7556 N N . SER B 2 452 ? 226.505 228.971 228.974 1.00 600.00 428 SER B N 1
ATOM 7557 C CA . SER B 2 452 ? 226.079 228.084 230.052 1.00 600.00 428 SER B CA 1
ATOM 7558 C C . SER B 2 452 ? 227.262 227.472 230.789 1.00 600.00 428 SER B C 1
ATOM 7559 O O . SER B 2 452 ? 227.151 227.147 231.976 1.00 600.00 428 SER B O 1
ATOM 7561 N N . SER B 2 453 ? 228.394 227.289 230.110 1.00 600.00 429 SER B N 1
ATOM 7562 C CA . SER B 2 453 ? 229.570 226.767 230.790 1.00 600.00 429 SER B CA 1
ATOM 7563 C C . SER B 2 453 ? 230.318 227.843 231.554 1.00 600.00 429 SER B C 1
ATOM 7564 O O . SER B 2 453 ? 231.098 227.517 232.447 1.00 600.00 429 SER B O 1
ATOM 7566 N N . GLY B 2 454 ? 230.096 229.112 231.231 1.00 600.00 430 GLY B N 1
ATOM 7567 C CA . GLY B 2 454 ? 230.797 230.187 231.892 1.00 600.00 430 GLY B CA 1
ATOM 7568 C C . GLY B 2 454 ? 232.185 230.465 231.362 1.00 600.00 430 GLY B C 1
ATOM 7569 O O . GLY B 2 454 ? 232.857 231.362 231.882 1.00 600.00 430 GLY B O 1
ATOM 7570 N N . THR B 2 455 ? 232.638 229.735 230.342 1.00 600.00 431 THR B N 1
ATOM 7571 C CA . THR B 2 455 ? 233.974 229.940 229.798 1.00 600.00 431 THR B CA 1
ATOM 7572 C C . THR B 2 455 ? 233.998 230.817 228.554 1.00 600.00 431 THR B C 1
ATOM 7573 O O . THR B 2 455 ? 235.058 231.361 228.224 1.00 600.00 431 THR B O 1
ATOM 7575 N N . LYS B 2 456 ? 232.876 230.968 227.855 1.00 600.00 432 LYS B N 1
ATOM 7576 C CA . LYS B 2 456 ? 232.799 231.839 226.689 1.00 600.00 432 LYS B CA 1
ATOM 7577 C C . LYS B 2 456 ? 232.072 233.123 227.061 1.00 600.00 432 LYS B C 1
ATOM 7578 O O . LYS B 2 456 ? 230.955 233.080 227.587 1.00 600.00 432 LYS B O 1
ATOM 7580 N N . LEU B 2 457 ? 232.706 234.261 226.789 1.00 600.00 433 LEU B N 1
ATOM 7581 C CA . LEU B 2 457 ? 232.132 235.574 227.073 1.00 600.00 433 LEU B CA 1
ATOM 7582 C C . LEU B 2 457 ? 231.939 236.306 225.751 1.00 600.00 433 LEU B C 1
ATOM 7583 O O . LEU B 2 457 ? 232.918 236.684 225.101 1.00 600.00 433 LEU B O 1
ATOM 7585 N N . PHE B 2 458 ? 230.686 236.506 225.350 1.00 600.00 434 PHE B N 1
ATOM 7586 C CA . PHE B 2 458 ? 230.390 237.257 224.136 1.00 600.00 434 PHE B CA 1
ATOM 7587 C C . PHE B 2 458 ? 230.367 238.742 224.467 1.00 600.00 434 PHE B C 1
ATOM 7588 O O . PHE B 2 458 ? 229.739 239.149 225.445 1.00 600.00 434 PHE B O 1
ATOM 7590 N N . VAL B 2 459 ? 231.053 239.544 223.656 1.00 600.00 435 VAL B N 1
ATOM 7591 C CA . VAL B 2 459 ? 231.131 240.989 223.849 1.00 600.00 435 VAL B CA 1
ATOM 7592 C C . VAL B 2 459 ? 230.685 241.660 222.560 1.00 600.00 435 VAL B C 1
ATOM 7593 O O . VAL B 2 459 ? 231.129 241.276 221.473 1.00 600.00 435 VAL B O 1
ATOM 7595 N N . ALA B 2 460 ? 229.813 242.660 222.674 1.00 600.00 436 ALA B N 1
ATOM 7596 C CA . ALA B 2 460 ? 229.370 243.386 221.493 1.00 600.00 436 ALA B CA 1
ATOM 7597 C C . ALA B 2 460 ? 229.029 244.819 221.866 1.00 600.00 436 ALA B C 1
ATOM 7598 O O . ALA B 2 460 ? 228.698 245.125 223.015 1.00 600.00 436 ALA B O 1
ATOM 7600 N N . GLY B 2 461 ? 229.106 245.696 220.871 1.00 600.00 437 GLY B N 1
ATOM 7601 C CA . GLY B 2 461 ? 228.792 247.091 221.089 1.00 600.00 437 GLY B CA 1
ATOM 7602 C C . GLY B 2 461 ? 229.025 247.968 219.878 1.00 600.00 437 GLY B C 1
ATOM 7603 O O . GLY B 2 461 ? 228.678 247.603 218.751 1.00 600.00 437 GLY B O 1
ATOM 7604 N N . GLY B 2 462 ? 229.618 249.133 220.111 1.00 600.00 438 GLY B N 1
ATOM 7605 C CA . GLY B 2 462 ? 229.857 250.102 219.072 1.00 600.00 438 GLY B CA 1
ATOM 7606 C C . GLY B 2 462 ? 230.465 251.358 219.657 1.00 600.00 438 GLY B C 1
ATOM 7607 O O . GLY B 2 462 ? 230.767 251.423 220.852 1.00 600.00 438 GLY B O 1
ATOM 7608 N N . PRO B 2 463 ? 230.659 252.381 218.825 1.00 600.00 439 PRO B N 1
ATOM 7609 C CA . PRO B 2 463 ? 231.257 253.627 219.316 1.00 600.00 439 PRO B CA 1
ATOM 7610 C C . PRO B 2 463 ? 230.438 254.214 220.456 1.00 600.00 439 PRO B C 1
ATOM 7611 O O . PRO B 2 463 ? 229.208 254.131 220.470 1.00 600.00 439 PRO B O 1
ATOM 7615 N N . LEU B 2 464 ? 231.138 254.788 221.432 1.00 600.00 440 LEU B N 1
ATOM 7616 C CA . LEU B 2 464 ? 230.452 255.410 222.561 1.00 600.00 440 LEU B CA 1
ATOM 7617 C C . LEU B 2 464 ? 229.545 256.571 222.167 1.00 600.00 440 LEU B C 1
ATOM 7618 O O . LEU B 2 464 ? 228.414 256.633 222.681 1.00 600.00 440 LEU B O 1
ATOM 7620 N N . PRO B 2 465 ? 229.954 257.505 221.303 1.00 600.00 441 PRO B N 1
ATOM 7621 C CA . PRO B 2 465 ? 229.103 258.669 221.018 1.00 600.00 441 PRO B CA 1
ATOM 7622 C C . PRO B 2 465 ? 227.755 258.275 220.430 1.00 600.00 441 PRO B C 1
ATOM 7623 O O . PRO B 2 465 ? 227.663 257.420 219.546 1.00 600.00 441 PRO B O 1
ATOM 7627 N N . SER B 2 466 ? 226.701 258.925 220.931 1.00 600.00 442 SER B N 1
ATOM 7628 C CA . SER B 2 466 ? 225.354 258.669 220.433 1.00 600.00 442 SER B CA 1
ATOM 7629 C C . SER B 2 466 ? 225.165 259.152 219.002 1.00 600.00 442 SER B C 1
ATOM 7630 O O . SER B 2 466 ? 224.282 258.647 218.302 1.00 600.00 442 SER B O 1
ATOM 7632 N N . GLY B 2 467 ? 225.972 260.114 218.552 1.00 600.00 443 GLY B N 1
ATOM 7633 C CA . GLY B 2 467 ? 225.854 260.624 217.200 1.00 600.00 443 GLY B CA 1
ATOM 7634 C C . GLY B 2 467 ? 226.553 259.810 216.132 1.00 600.00 443 GLY B C 1
ATOM 7635 O O . GLY B 2 467 ? 226.416 260.127 214.949 1.00 600.00 443 GLY B O 1
ATOM 7636 N N . LEU B 2 468 ? 227.292 258.771 216.504 1.00 600.00 444 LEU B N 1
ATOM 7637 C CA . LEU B 2 468 ? 228.028 257.961 215.545 1.00 600.00 444 LEU B CA 1
ATOM 7638 C C . LEU B 2 468 ? 227.347 256.613 215.345 1.00 600.00 444 LEU B C 1
ATOM 7639 O O . LEU B 2 468 ? 226.622 256.131 216.217 1.00 600.00 444 LEU B O 1
ATOM 7641 N N . HIS B 2 469 ? 227.584 256.014 214.180 1.00 600.00 445 HIS B N 1
ATOM 7642 C CA . HIS B 2 469 ? 227.141 254.661 213.875 1.00 600.00 445 HIS B CA 1
ATOM 7643 C C . HIS B 2 469 ? 228.361 253.768 213.691 1.00 600.00 445 HIS B C 1
ATOM 7644 O O . HIS B 2 469 ? 229.373 254.192 213.123 1.00 600.00 445 HIS B O 1
ATOM 7646 N N . GLY B 2 470 ? 228.265 252.535 214.180 1.00 600.00 446 GLY B N 1
ATOM 7647 C CA . GLY B 2 470 ? 229.372 251.602 214.111 1.00 600.00 446 GLY B CA 1
ATOM 7648 C C . GLY B 2 470 ? 229.165 250.419 215.033 1.00 600.00 446 GLY B C 1
ATOM 7649 O O . GLY B 2 470 ? 228.428 250.529 216.015 1.00 600.00 446 GLY B O 1
ATOM 7650 N N . ASN B 2 471 ? 229.802 249.285 214.757 1.00 600.00 447 ASN B N 1
ATOM 7651 C CA . ASN B 2 471 ? 229.483 248.073 215.494 1.00 600.00 447 ASN B CA 1
ATOM 7652 C C . ASN B 2 471 ? 230.746 247.294 215.828 1.00 600.00 447 ASN B C 1
ATOM 7653 O O . ASN B 2 471 ? 231.781 247.425 215.170 1.00 600.00 447 ASN B O 1
ATOM 7655 N N . TYR B 2 472 ? 230.635 246.460 216.857 1.00 600.00 448 TYR B N 1
ATOM 7656 C CA . TYR B 2 472 ? 231.685 245.518 217.201 1.00 600.00 448 TYR B CA 1
ATOM 7657 C C . TYR B 2 472 ? 231.049 244.283 217.818 1.00 600.00 448 TYR B C 1
ATOM 7658 O O . TYR B 2 472 ? 230.048 244.378 218.531 1.00 600.00 448 TYR B O 1
ATOM 7660 N N . ALA B 2 473 ? 231.652 243.124 217.560 1.00 600.00 449 ALA B N 1
ATOM 7661 C CA . ALA B 2 473 ? 231.292 241.920 218.294 1.00 600.00 449 ALA B CA 1
ATOM 7662 C C . ALA B 2 473 ? 232.455 240.944 218.247 1.00 600.00 449 ALA B C 1
ATOM 7663 O O . ALA B 2 473 ? 233.242 240.937 217.298 1.00 600.00 449 ALA B O 1
ATOM 7665 N N . GLY B 2 474 ? 232.549 240.123 219.283 1.00 600.00 450 GLY B N 1
ATOM 7666 C CA . GLY B 2 474 ? 233.579 239.110 219.341 1.00 600.00 450 GLY B CA 1
ATOM 7667 C C . GLY B 2 474 ? 233.298 238.140 220.461 1.00 600.00 450 GLY B C 1
ATOM 7668 O O . GLY B 2 474 ? 232.547 238.441 221.394 1.00 600.00 450 GLY B O 1
ATOM 7669 N N . LEU B 2 475 ? 233.905 236.964 220.356 1.00 600.00 451 LEU B N 1
ATOM 7670 C CA . LEU B 2 475 ? 233.747 235.921 221.359 1.00 600.00 451 LEU B CA 1
ATOM 7671 C C . LEU B 2 475 ? 235.080 235.724 222.067 1.00 600.00 451 LEU B C 1
ATOM 7672 O O . LEU B 2 475 ? 236.086 235.404 221.425 1.00 600.00 451 LEU B O 1
ATOM 7674 N N . TRP B 2 476 ? 235.084 235.909 223.383 1.00 600.00 452 TRP B N 1
ATOM 7675 C CA . TRP B 2 476 ? 236.274 235.672 224.185 1.00 600.00 452 TRP B CA 1
ATOM 7676 C C . TRP B 2 476 ? 236.243 234.249 224.724 1.00 600.00 452 TRP B C 1
ATOM 7677 O O . TRP B 2 476 ? 235.245 233.823 225.313 1.00 600.00 452 TRP B O 1
ATOM 7679 N N . SER B 2 477 ? 237.332 233.517 224.513 1.00 600.00 453 SER B N 1
ATOM 7680 C CA . SER B 2 477 ? 237.403 232.124 224.942 1.00 600.00 453 SER B CA 1
ATOM 7681 C C . SER B 2 477 ? 238.842 231.679 225.172 1.00 600.00 453 SER B C 1
ATOM 7682 O O . SER B 2 477 ? 239.733 231.991 224.383 1.00 600.00 453 SER B O 1
ATOM 7685 N N . LYS C 3 49 ? 215.405 269.700 255.549 1.00 600.00 25 LYS C N 1
ATOM 7686 C CA . LYS C 3 49 ? 216.121 269.720 254.278 1.00 600.00 25 LYS C CA 1
ATOM 7687 C C . LYS C 3 49 ? 215.151 269.877 253.111 1.00 600.00 25 LYS C C 1
ATOM 7688 O O . LYS C 3 49 ? 214.251 269.058 252.927 1.00 600.00 25 LYS C O 1
ATOM 7690 N N . SER C 3 50 ? 215.338 270.931 252.321 1.00 600.00 26 SER C N 1
ATOM 7691 C CA . SER C 3 50 ? 214.486 271.214 251.173 1.00 600.00 26 SER C CA 1
ATOM 7692 C C . SER C 3 50 ? 215.181 270.731 249.906 1.00 600.00 26 SER C C 1
ATOM 7693 O O . SER C 3 50 ? 216.300 271.160 249.604 1.00 600.00 26 SER C O 1
ATOM 7695 N N . ARG C 3 51 ? 214.518 269.845 249.167 1.00 600.00 27 ARG C N 1
ATOM 7696 C CA . ARG C 3 51 ? 215.051 269.294 247.930 1.00 600.00 27 ARG C CA 1
ATOM 7697 C C . ARG C 3 51 ? 214.155 269.700 246.770 1.00 600.00 27 ARG C C 1
ATOM 7698 O O . ARG C 3 51 ? 212.926 269.689 246.889 1.00 600.00 27 ARG C O 1
ATOM 7700 N N . LEU C 3 52 ? 214.773 270.067 245.649 1.00 600.00 28 LEU C N 1
ATOM 7701 C CA . LEU C 3 52 ? 214.052 270.404 244.426 1.00 600.00 28 LEU C CA 1
ATOM 7702 C C . LEU C 3 52 ? 214.089 269.185 243.512 1.00 600.00 28 LEU C C 1
ATOM 7703 O O . LEU C 3 52 ? 215.155 268.810 243.012 1.00 600.00 28 LEU C O 1
ATOM 7705 N N . MET C 3 53 ? 212.930 268.570 243.289 1.00 600.00 29 MET C N 1
ATOM 7706 C CA . MET C 3 53 ? 212.838 267.324 242.537 1.00 600.00 29 MET C CA 1
ATOM 7707 C C . MET C 3 53 ? 212.512 267.613 241.074 1.00 600.00 29 MET C C 1
ATOM 7708 O O . MET C 3 53 ? 211.500 268.255 240.769 1.00 600.00 29 MET C O 1
ATOM 7710 N N . GLY C 3 54 ? 213.383 267.154 240.180 1.00 600.00 30 GLY C N 1
ATOM 7711 C CA . GLY C 3 54 ? 213.144 267.236 238.744 1.00 600.00 30 GLY C CA 1
ATOM 7712 C C . GLY C 3 54 ? 212.993 268.651 238.197 1.00 600.00 30 GLY C C 1
ATOM 7713 O O . GLY C 3 54 ? 213.894 269.529 238.292 1.00 600.00 30 GLY C O 1
ATOM 7714 N N . LEU C 3 55 ? 211.835 268.871 237.569 1.00 600.00 31 LEU C N 1
ATOM 7715 C CA . LEU C 3 55 ? 211.571 270.166 236.963 1.00 600.00 31 LEU C CA 1
ATOM 7716 C C . LEU C 3 55 ? 211.688 271.281 237.983 1.00 600.00 31 LEU C C 1
ATOM 7717 O O . LEU C 3 55 ? 211.972 272.409 237.609 1.00 600.00 31 LEU C O 1
ATOM 7719 N N . GLU C 3 56 ? 211.468 270.987 239.266 1.00 600.00 32 GLU C N 1
ATOM 7720 C CA . GLU C 3 56 ? 211.614 272.013 240.294 1.00 600.00 32 GLU C CA 1
ATOM 7721 C C . GLU C 3 56 ? 213.039 272.545 240.341 1.00 600.00 32 GLU C C 1
ATOM 7722 O O . GLU C 3 56 ? 213.255 273.757 240.463 1.00 600.00 32 GLU C O 1
ATOM 7724 N N . ALA C 3 57 ? 214.027 271.653 240.239 1.00 600.00 33 ALA C N 1
ATOM 7725 C CA . ALA C 3 57 ? 215.415 272.096 240.244 1.00 600.00 33 ALA C CA 1
ATOM 7726 C C . ALA C 3 57 ? 215.703 272.951 239.027 1.00 600.00 33 ALA C C 1
ATOM 7727 O O . ALA C 3 57 ? 216.430 273.951 239.117 1.00 600.00 33 ALA C O 1
ATOM 7729 N N . LEU C 3 58 ? 215.133 272.574 237.878 1.00 600.00 34 LEU C N 1
ATOM 7730 C CA . LEU C 3 58 ? 215.342 273.408 236.692 1.00 600.00 34 LEU C CA 1
ATOM 7731 C C . LEU C 3 58 ? 214.428 274.631 236.649 1.00 600.00 34 LEU C C 1
ATOM 7732 O O . LEU C 3 58 ? 214.728 275.594 235.935 1.00 600.00 34 LEU C O 1
ATOM 7734 N N . LYS C 3 59 ? 213.332 274.615 237.402 1.00 600.00 35 LYS C N 1
ATOM 7735 C CA . LYS C 3 59 ? 212.368 275.702 237.354 1.00 600.00 35 LYS C CA 1
ATOM 7736 C C . LYS C 3 59 ? 213.008 276.999 237.799 1.00 600.00 35 LYS C C 1
ATOM 7737 O O . LYS C 3 59 ? 212.662 278.066 237.291 1.00 600.00 35 LYS C O 1
ATOM 7739 N N . SER C 3 60 ? 213.953 276.925 238.737 1.00 600.00 36 SER C N 1
ATOM 7740 C CA . SER C 3 60 ? 214.680 278.121 239.146 1.00 600.00 36 SER C CA 1
ATOM 7741 C C . SER C 3 60 ? 215.357 278.782 237.948 1.00 600.00 36 SER C C 1
ATOM 7742 O O . SER C 3 60 ? 215.253 280.006 237.748 1.00 600.00 36 SER C O 1
ATOM 7744 N N . HIS C 3 61 ? 216.004 277.977 237.101 1.00 600.00 37 HIS C N 1
ATOM 7745 C CA . HIS C 3 61 ? 216.629 278.513 235.898 1.00 600.00 37 HIS C CA 1
ATOM 7746 C C . HIS C 3 61 ? 215.599 278.939 234.859 1.00 600.00 37 HIS C C 1
ATOM 7747 O O . HIS C 3 61 ? 215.807 279.939 234.163 1.00 600.00 37 HIS C O 1
ATOM 7749 N N . ILE C 3 62 ? 214.490 278.208 234.746 1.00 600.00 38 ILE C N 1
ATOM 7750 C CA . ILE C 3 62 ? 213.473 278.560 233.758 1.00 600.00 38 ILE C CA 1
ATOM 7751 C C . ILE C 3 62 ? 212.858 279.911 234.090 1.00 600.00 38 ILE C C 1
ATOM 7752 O O . ILE C 3 62 ? 212.756 280.793 233.232 1.00 600.00 38 ILE C O 1
ATOM 7754 N N . MET C 3 63 ? 212.441 280.087 235.345 1.00 600.00 39 MET C N 1
ATOM 7755 C CA . MET C 3 63 ? 211.829 281.339 235.767 1.00 600.00 39 MET C CA 1
ATOM 7756 C C . MET C 3 63 ? 212.791 282.504 235.612 1.00 600.00 39 MET C C 1
ATOM 7757 O O . MET C 3 63 ? 212.393 283.571 235.142 1.00 600.00 39 MET C O 1
ATOM 7759 N N . ALA C 3 64 ? 214.063 282.330 235.999 1.00 600.00 40 ALA C N 1
ATOM 7760 C CA . ALA C 3 64 ? 215.003 283.433 235.805 1.00 600.00 40 ALA C CA 1
ATOM 7761 C C . ALA C 3 64 ? 215.172 283.771 234.321 1.00 600.00 40 ALA C C 1
ATOM 7762 O O . ALA C 3 64 ? 215.184 284.956 233.930 1.00 600.00 40 ALA C O 1
ATOM 7764 N N . ALA C 3 65 ? 215.273 282.739 233.472 1.00 600.00 41 ALA C N 1
ATOM 7765 C CA . ALA C 3 65 ? 215.398 282.983 232.041 1.00 600.00 41 ALA C CA 1
ATOM 7766 C C . ALA C 3 65 ? 214.169 283.684 231.488 1.00 600.00 41 ALA C C 1
ATOM 7767 O O . ALA C 3 65 ? 214.288 284.545 230.615 1.00 600.00 41 ALA C O 1
ATOM 7769 N N . LYS C 3 66 ? 212.984 283.340 231.989 1.00 600.00 42 LYS C N 1
ATOM 7770 C CA . LYS C 3 66 ? 211.784 284.045 231.561 1.00 600.00 42 LYS C CA 1
ATOM 7771 C C . LYS C 3 66 ? 211.760 285.463 232.106 1.00 600.00 42 LYS C C 1
ATOM 7772 O O . LYS C 3 66 ? 211.314 286.378 231.417 1.00 600.00 42 LYS C O 1
ATOM 7774 N N . ALA C 3 67 ? 212.253 285.663 233.327 1.00 600.00 43 ALA C N 1
ATOM 7775 C CA . ALA C 3 67 ? 212.245 286.992 233.925 1.00 600.00 43 ALA C CA 1
ATOM 7776 C C . ALA C 3 67 ? 213.000 287.976 233.051 1.00 600.00 43 ALA C C 1
ATOM 7777 O O . ALA C 3 67 ? 212.585 289.132 232.899 1.00 600.00 43 ALA C O 1
ATOM 7779 N N . VAL C 3 68 ? 214.107 287.528 232.456 1.00 600.00 44 VAL C N 1
ATOM 7780 C CA . VAL C 3 68 ? 214.816 288.402 231.519 1.00 600.00 44 VAL C CA 1
ATOM 7781 C C . VAL C 3 68 ? 214.185 288.369 230.128 1.00 600.00 44 VAL C C 1
ATOM 7782 O O . VAL C 3 68 ? 214.064 289.408 229.466 1.00 600.00 44 VAL C O 1
ATOM 7784 N N . ALA C 3 69 ? 213.791 287.185 229.648 1.00 600.00 45 ALA C N 1
ATOM 7785 C CA . ALA C 3 69 ? 213.267 287.090 228.294 1.00 600.00 45 ALA C CA 1
ATOM 7786 C C . ALA C 3 69 ? 212.006 287.922 228.139 1.00 600.00 45 ALA C C 1
ATOM 7787 O O . ALA C 3 69 ? 211.745 288.457 227.057 1.00 600.00 45 ALA C O 1
ATOM 7789 N N . ASN C 3 70 ? 211.242 288.083 229.220 1.00 600.00 46 ASN C N 1
ATOM 7790 C CA . ASN C 3 70 ? 210.031 288.889 229.176 1.00 600.00 46 ASN C CA 1
ATOM 7791 C C . ASN C 3 70 ? 210.336 290.333 228.813 1.00 600.00 46 ASN C C 1
ATOM 7792 O O . ASN C 3 70 ? 209.495 291.009 228.212 1.00 600.00 46 ASN C O 1
ATOM 7794 N N . THR C 3 71 ? 211.519 290.827 229.170 1.00 600.00 47 THR C N 1
ATOM 7795 C CA . THR C 3 71 ? 211.908 292.170 228.762 1.00 600.00 47 THR C CA 1
ATOM 7796 C C . THR C 3 71 ? 212.677 292.168 227.451 1.00 600.00 47 THR C C 1
ATOM 7797 O O . THR C 3 71 ? 212.617 293.149 226.700 1.00 600.00 47 THR C O 1
ATOM 7799 N N . MET C 3 72 ? 213.388 291.083 227.151 1.00 600.00 48 MET C N 1
ATOM 7800 C CA . MET C 3 72 ? 214.134 291.036 225.901 1.00 600.00 48 MET C CA 1
ATOM 7801 C C . MET C 3 72 ? 213.215 290.844 224.701 1.00 600.00 48 MET C C 1
ATOM 7802 O O . MET C 3 72 ? 213.465 291.416 223.634 1.00 600.00 48 MET C O 1
ATOM 7804 N N . ARG C 3 73 ? 212.145 290.060 224.860 1.00 600.00 49 ARG C N 1
ATOM 7805 C CA . ARG C 3 73 ? 211.241 289.787 223.750 1.00 600.00 49 ARG C CA 1
ATOM 7806 C C . ARG C 3 73 ? 210.494 291.027 223.283 1.00 600.00 49 ARG C C 1
ATOM 7807 O O . ARG C 3 73 ? 210.040 291.065 222.135 1.00 600.00 49 ARG C O 1
ATOM 7809 N N . THR C 3 74 ? 210.346 292.029 224.142 1.00 600.00 50 THR C N 1
ATOM 7810 C CA . THR C 3 74 ? 209.674 293.266 223.772 1.00 600.00 50 THR C CA 1
ATOM 7811 C C . THR C 3 74 ? 210.625 294.302 223.193 1.00 600.00 50 THR C C 1
ATOM 7812 O O . THR C 3 74 ? 210.173 295.375 222.781 1.00 600.00 50 THR C O 1
ATOM 7814 N N . SER C 3 75 ? 211.923 294.011 223.147 1.00 600.00 51 SER C N 1
ATOM 7815 C CA . SER C 3 75 ? 212.918 294.958 222.663 1.00 600.00 51 SER C CA 1
ATOM 7816 C C . SER C 3 75 ? 213.551 294.540 221.344 1.00 600.00 51 SER C C 1
ATOM 7817 O O . SER C 3 75 ? 214.471 295.213 220.870 1.00 600.00 51 SER C O 1
ATOM 7819 N N . LEU C 3 76 ? 213.087 293.453 220.738 1.00 600.00 52 LEU C N 1
ATOM 7820 C CA . LEU C 3 76 ? 213.714 292.954 219.524 1.00 600.00 52 LEU C CA 1
ATOM 7821 C C . LEU C 3 76 ? 213.304 293.789 218.317 1.00 600.00 52 LEU C C 1
ATOM 7822 O O . LEU C 3 76 ? 212.156 294.228 218.205 1.00 600.00 52 LEU C O 1
ATOM 7824 N N . GLY C 3 77 ? 214.257 294.005 217.412 1.00 600.00 53 GLY C N 1
ATOM 7825 C CA . GLY C 3 77 ? 213.984 294.633 216.141 1.00 600.00 53 GLY C CA 1
ATOM 7826 C C . GLY C 3 77 ? 213.810 296.136 216.220 1.00 600.00 53 GLY C C 1
ATOM 7827 O O . GLY C 3 77 ? 213.878 296.743 217.294 1.00 600.00 53 GLY C O 1
ATOM 7828 N N . PRO C 3 78 ? 213.582 296.767 215.064 1.00 600.00 54 PRO C N 1
ATOM 7829 C CA . PRO C 3 78 ? 213.352 298.222 215.046 1.00 600.00 54 PRO C CA 1
ATOM 7830 C C . PRO C 3 78 ? 212.099 298.652 215.786 1.00 600.00 54 PRO C C 1
ATOM 7831 O O . PRO C 3 78 ? 211.984 299.831 216.145 1.00 600.00 54 PRO C O 1
ATOM 7835 N N . ASN C 3 79 ? 211.152 297.746 216.011 1.00 600.00 55 ASN C N 1
ATOM 7836 C CA . ASN C 3 79 ? 209.937 298.053 216.750 1.00 600.00 55 ASN C CA 1
ATOM 7837 C C . ASN C 3 79 ? 210.063 297.733 218.232 1.00 600.00 55 ASN C C 1
ATOM 7838 O O . ASN C 3 79 ? 209.054 297.741 218.945 1.00 600.00 55 ASN C O 1
ATOM 7840 N N . GLY C 3 80 ? 211.273 297.446 218.704 1.00 600.00 56 GLY C N 1
ATOM 7841 C CA . GLY C 3 80 ? 211.456 297.113 220.101 1.00 600.00 56 GLY C CA 1
ATOM 7842 C C . GLY C 3 80 ? 211.167 298.289 221.013 1.00 600.00 56 GLY C C 1
ATOM 7843 O O . GLY C 3 80 ? 211.394 299.450 220.671 1.00 600.00 56 GLY C O 1
ATOM 7844 N N . LEU C 3 81 ? 210.646 297.975 222.196 1.00 600.00 57 LEU C N 1
ATOM 7845 C CA . LEU C 3 81 ? 210.332 298.984 223.197 1.00 600.00 57 LEU C CA 1
ATOM 7846 C C . LEU C 3 81 ? 211.562 299.228 224.059 1.00 600.00 57 LEU C C 1
ATOM 7847 O O . LEU C 3 81 ? 212.210 298.276 224.504 1.00 600.00 57 LEU C O 1
ATOM 7849 N N . ASP C 3 82 ? 211.881 300.498 224.293 1.00 600.00 58 ASP C N 1
ATOM 7850 C CA . ASP C 3 82 ? 213.040 300.843 225.103 1.00 600.00 58 ASP C CA 1
ATOM 7851 C C . ASP C 3 82 ? 212.746 300.632 226.583 1.00 600.00 58 ASP C C 1
ATOM 7852 O O . ASP C 3 82 ? 211.599 300.712 227.032 1.00 600.00 58 ASP C O 1
ATOM 7854 N N . LYS C 3 83 ? 213.803 300.358 227.343 1.00 600.00 59 LYS C N 1
ATOM 7855 C CA . LYS C 3 83 ? 213.716 300.145 228.783 1.00 600.00 59 LYS C CA 1
ATOM 7856 C C . LYS C 3 83 ? 214.271 301.376 229.485 1.00 600.00 59 LYS C C 1
ATOM 7857 O O . LYS C 3 83 ? 215.436 301.738 229.282 1.00 600.00 59 LYS C O 1
ATOM 7859 N N . MET C 3 84 ? 213.440 302.021 230.298 1.00 600.00 60 MET C N 1
ATOM 7860 C CA . MET C 3 84 ? 213.854 303.178 231.080 1.00 600.00 60 MET C CA 1
ATOM 7861 C C . MET C 3 84 ? 214.183 302.722 232.494 1.00 600.00 60 MET C C 1
ATOM 7862 O O . MET C 3 84 ? 213.434 301.941 233.089 1.00 600.00 60 MET C O 1
ATOM 7864 N N . MET C 3 85 ? 215.307 303.199 233.022 1.00 600.00 61 MET C N 1
ATOM 7865 C CA . MET C 3 85 ? 215.758 302.799 234.346 1.00 600.00 61 MET C CA 1
ATOM 7866 C C . MET C 3 85 ? 216.272 304.016 235.099 1.00 600.00 61 MET C C 1
ATOM 7867 O O . MET C 3 85 ? 216.844 304.935 234.508 1.00 600.00 61 MET C O 1
ATOM 7869 N N . VAL C 3 86 ? 216.053 304.016 236.411 1.00 600.00 62 VAL C N 1
ATOM 7870 C CA . VAL C 3 86 ? 216.585 305.036 237.308 1.00 600.00 62 VAL C CA 1
ATOM 7871 C C . VAL C 3 86 ? 217.685 304.396 238.142 1.00 600.00 62 VAL C C 1
ATOM 7872 O O . VAL C 3 86 ? 217.474 303.344 238.759 1.00 600.00 62 VAL C O 1
ATOM 7874 N N . ASP C 3 87 ? 218.862 305.014 238.151 1.00 600.00 63 ASP C N 1
ATOM 7875 C CA . ASP C 3 87 ? 219.985 304.433 238.870 1.00 600.00 63 ASP C CA 1
ATOM 7876 C C . ASP C 3 87 ? 219.888 304.747 240.361 1.00 600.00 63 ASP C C 1
ATOM 7877 O O . ASP C 3 87 ? 218.997 305.468 240.820 1.00 600.00 63 ASP C O 1
ATOM 7879 N N . LYS C 3 88 ? 220.828 304.192 241.131 1.00 600.00 64 LYS C N 1
ATOM 7880 C CA . LYS C 3 88 ? 220.872 304.439 242.567 1.00 600.00 64 LYS C CA 1
ATOM 7881 C C . LYS C 3 88 ? 221.154 305.897 242.896 1.00 600.00 64 LYS C C 1
ATOM 7882 O O . LYS C 3 88 ? 220.849 306.338 244.009 1.00 600.00 64 LYS C O 1
ATOM 7884 N N . ASP C 3 89 ? 221.733 306.648 241.963 1.00 600.00 65 ASP C N 1
ATOM 7885 C CA . ASP C 3 89 ? 221.996 308.068 242.145 1.00 600.00 65 ASP C CA 1
ATOM 7886 C C . ASP C 3 89 ? 220.856 308.941 241.642 1.00 600.00 65 ASP C C 1
ATOM 7887 O O . ASP C 3 89 ? 221.002 310.167 241.600 1.00 600.00 65 ASP C O 1
ATOM 7889 N N . GLY C 3 90 ? 219.730 308.342 241.265 1.00 600.00 66 GLY C N 1
ATOM 7890 C CA . GLY C 3 90 ? 218.635 309.100 240.700 1.00 600.00 66 GLY C CA 1
ATOM 7891 C C . GLY C 3 90 ? 218.842 309.503 239.261 1.00 600.00 66 GLY C C 1
ATOM 7892 O O . GLY C 3 90 ? 218.239 310.482 238.809 1.00 600.00 66 GLY C O 1
ATOM 7893 N N . ASP C 3 91 ? 219.684 308.782 238.525 1.00 600.00 67 ASP C N 1
ATOM 7894 C CA . ASP C 3 91 ? 219.987 309.097 237.136 1.00 600.00 67 ASP C CA 1
ATOM 7895 C C . ASP C 3 91 ? 219.146 308.217 236.221 1.00 600.00 67 ASP C C 1
ATOM 7896 O O . ASP C 3 91 ? 219.277 306.987 236.239 1.00 600.00 67 ASP C O 1
ATOM 7898 N N . VAL C 3 92 ? 218.297 308.851 235.419 1.00 600.00 68 VAL C N 1
ATOM 7899 C CA . VAL C 3 92 ? 217.420 308.155 234.487 1.00 600.00 68 VAL C CA 1
ATOM 7900 C C . VAL C 3 92 ? 218.157 307.960 233.170 1.00 600.00 68 VAL C C 1
ATOM 7901 O O . VAL C 3 92 ? 218.743 308.905 232.628 1.00 600.00 68 VAL C O 1
ATOM 7903 N N . THR C 3 93 ? 218.125 306.736 232.653 1.00 600.00 69 THR C N 1
ATOM 7904 C CA . THR C 3 93 ? 218.732 306.403 231.375 1.00 600.00 69 THR C CA 1
ATOM 7905 C C . THR C 3 93 ? 217.735 305.591 230.562 1.00 600.00 69 THR C C 1
ATOM 7906 O O . THR C 3 93 ? 216.875 304.901 231.117 1.00 600.00 69 THR C O 1
ATOM 7908 N N . VAL C 3 94 ? 217.840 305.692 229.240 1.00 600.00 70 VAL C N 1
ATOM 7909 C CA . VAL C 3 94 ? 216.973 304.955 228.327 1.00 600.00 70 VAL C CA 1
ATOM 7910 C C . VAL C 3 94 ? 217.851 304.106 227.423 1.00 600.00 70 VAL C C 1
ATOM 7911 O O . VAL C 3 94 ? 218.688 304.637 226.682 1.00 600.00 70 VAL C O 1
ATOM 7913 N N . THR C 3 95 ? 217.658 302.792 227.478 1.00 600.00 71 THR C N 1
ATOM 7914 C CA . THR C 3 95 ? 218.454 301.871 226.686 1.00 600.00 71 THR C CA 1
ATOM 7915 C C . THR C 3 95 ? 217.546 300.785 226.136 1.00 600.00 71 THR C C 1
ATOM 7916 O O . THR C 3 95 ? 216.472 300.510 226.673 1.00 600.00 71 THR C O 1
ATOM 7918 N N . ASN C 3 96 ? 217.987 300.179 225.038 1.00 600.00 72 ASN C N 1
ATOM 7919 C CA . ASN C 3 96 ? 217.345 298.982 224.512 1.00 600.00 72 ASN C CA 1
ATOM 7920 C C . ASN C 3 96 ? 218.365 297.864 224.373 1.00 600.00 72 ASN C C 1
ATOM 7921 O O . ASN C 3 96 ? 218.121 296.880 223.667 1.00 600.00 72 ASN C O 1
ATOM 7923 N N . ASP C 3 97 ? 219.507 298.012 225.036 1.00 600.00 73 ASP C N 1
ATOM 7924 C CA . ASP C 3 97 ? 220.595 297.053 224.955 1.00 600.00 73 ASP C CA 1
ATOM 7925 C C . ASP C 3 97 ? 220.455 296.061 226.102 1.00 600.00 73 ASP C C 1
ATOM 7926 O O . ASP C 3 97 ? 220.500 296.450 227.274 1.00 600.00 73 ASP C O 1
ATOM 7928 N N . GLY C 3 98 ? 220.300 294.779 225.761 1.00 600.00 74 GLY C N 1
ATOM 7929 C CA . GLY C 3 98 ? 220.153 293.760 226.787 1.00 600.00 74 GLY C CA 1
ATOM 7930 C C . GLY C 3 98 ? 221.288 293.755 227.793 1.00 600.00 74 GLY C C 1
ATOM 7931 O O . GLY C 3 98 ? 221.067 293.525 228.991 1.00 600.00 74 GLY C O 1
ATOM 7932 N N . ALA C 3 99 ? 222.511 294.034 227.332 1.00 600.00 75 ALA C N 1
ATOM 7933 C CA . ALA C 3 99 ? 223.662 294.045 228.230 1.00 600.00 75 ALA C CA 1
ATOM 7934 C C . ALA C 3 99 ? 223.539 295.145 229.277 1.00 600.00 75 ALA C C 1
ATOM 7935 O O . ALA C 3 99 ? 223.875 294.937 230.453 1.00 600.00 75 ALA C O 1
ATOM 7937 N N . THR C 3 100 ? 223.028 296.314 228.878 1.00 600.00 76 THR C N 1
ATOM 7938 C CA . THR C 3 100 ? 222.940 297.436 229.807 1.00 600.00 76 THR C CA 1
ATOM 7939 C C . THR C 3 100 ? 221.930 297.159 230.910 1.00 600.00 76 THR C C 1
ATOM 7940 O O . THR C 3 100 ? 222.206 297.396 232.089 1.00 600.00 76 THR C O 1
ATOM 7942 N N . ILE C 3 101 ? 220.746 296.663 230.540 1.00 600.00 77 ILE C N 1
ATOM 7943 C CA . ILE C 3 101 ? 219.699 296.415 231.526 1.00 600.00 77 ILE C CA 1
ATOM 7944 C C . ILE C 3 101 ? 220.090 295.271 232.451 1.00 600.00 77 ILE C C 1
ATOM 7945 O O . ILE C 3 101 ? 219.775 295.292 233.647 1.00 600.00 77 ILE C O 1
ATOM 7947 N N . LEU C 3 102 ? 220.770 294.249 231.916 1.00 600.00 78 LEU C N 1
ATOM 7948 C CA . LEU C 3 102 ? 221.194 293.150 232.775 1.00 600.00 78 LEU C CA 1
ATOM 7949 C C . LEU C 3 102 ? 222.277 293.588 233.749 1.00 600.00 78 LEU C C 1
ATOM 7950 O O . LEU C 3 102 ? 222.318 293.102 234.886 1.00 600.00 78 LEU C O 1
ATOM 7952 N N . SER C 3 103 ? 223.161 294.496 233.328 1.00 600.00 79 SER C N 1
ATOM 7953 C CA . SER C 3 103 ? 224.206 294.956 234.233 1.00 600.00 79 SER C CA 1
ATOM 7954 C C . SER C 3 103 ? 223.699 296.001 235.218 1.00 600.00 79 SER C C 1
ATOM 7955 O O . SER C 3 103 ? 224.217 296.095 236.336 1.00 600.00 79 SER C O 1
ATOM 7957 N N . MET C 3 104 ? 222.697 296.788 234.828 1.00 600.00 80 MET C N 1
ATOM 7958 C CA . MET C 3 104 ? 222.201 297.849 235.695 1.00 600.00 80 MET C CA 1
ATOM 7959 C C . MET C 3 104 ? 221.237 297.323 236.749 1.00 600.00 80 MET C C 1
ATOM 7960 O O . MET C 3 104 ? 221.171 297.876 237.852 1.00 600.00 80 MET C O 1
ATOM 7962 N N . MET C 3 105 ? 220.488 296.269 236.440 1.00 600.00 81 MET C N 1
ATOM 7963 C CA . MET C 3 105 ? 219.578 295.694 237.417 1.00 600.00 81 MET C CA 1
ATOM 7964 C C . MET C 3 105 ? 220.353 294.899 238.462 1.00 600.00 81 MET C C 1
ATOM 7965 O O . MET C 3 105 ? 221.418 294.340 238.185 1.00 600.00 81 MET C O 1
ATOM 7967 N N . ASP C 3 106 ? 219.811 294.862 239.679 1.00 600.00 82 ASP C N 1
ATOM 7968 C CA . ASP C 3 106 ? 220.456 294.138 240.768 1.00 600.00 82 ASP C CA 1
ATOM 7969 C C . ASP C 3 106 ? 220.339 292.638 240.524 1.00 600.00 82 ASP C C 1
ATOM 7970 O O . ASP C 3 106 ? 219.231 292.097 240.457 1.00 600.00 82 ASP C O 1
ATOM 7972 N N . VAL C 3 107 ? 221.480 291.969 240.393 1.00 600.00 83 VAL C N 1
ATOM 7973 C CA . VAL C 3 107 ? 221.501 290.540 240.101 1.00 600.00 83 VAL C CA 1
ATOM 7974 C C . VAL C 3 107 ? 221.227 289.762 241.380 1.00 600.00 83 VAL C C 1
ATOM 7975 O O . VAL C 3 107 ? 221.897 289.961 242.400 1.00 600.00 83 VAL C O 1
ATOM 7977 N N . ASP C 3 108 ? 220.245 288.861 241.325 1.00 600.00 84 ASP C N 1
ATOM 7978 C CA . ASP C 3 108 ? 219.897 288.032 242.473 1.00 600.00 84 ASP C CA 1
ATOM 7979 C C . ASP C 3 108 ? 219.746 286.564 242.093 1.00 600.00 84 ASP C C 1
ATOM 7980 O O . ASP C 3 108 ? 219.187 285.784 242.871 1.00 600.00 84 ASP C O 1
ATOM 7982 N N . HIS C 3 109 ? 220.216 286.173 240.912 1.00 600.00 85 HIS C N 1
ATOM 7983 C CA . HIS C 3 109 ? 220.066 284.800 240.456 1.00 600.00 85 HIS C CA 1
ATOM 7984 C C . HIS C 3 109 ? 221.242 284.443 239.560 1.00 600.00 85 HIS C C 1
ATOM 7985 O O . HIS C 3 109 ? 221.825 285.309 238.902 1.00 600.00 85 HIS C O 1
ATOM 7987 N N . GLN C 3 110 ? 221.585 283.150 239.548 1.00 600.00 86 GLN C N 1
ATOM 7988 C CA . GLN C 3 110 ? 222.715 282.676 238.751 1.00 600.00 86 GLN C CA 1
ATOM 7989 C C . GLN C 3 110 ? 222.504 282.950 237.267 1.00 600.00 86 GLN C C 1
ATOM 7990 O O . GLN C 3 110 ? 223.450 283.305 236.551 1.00 600.00 86 GLN C O 1
ATOM 7992 N N . ILE C 3 111 ? 221.270 282.782 236.784 1.00 600.00 87 ILE C N 1
ATOM 7993 C CA . ILE C 3 111 ? 220.977 283.059 235.381 1.00 600.00 87 ILE C CA 1
ATOM 7994 C C . ILE C 3 111 ? 221.159 284.536 235.080 1.00 600.00 87 ILE C C 1
ATOM 7995 O O . ILE C 3 111 ? 221.711 284.903 234.042 1.00 600.00 87 ILE C O 1
ATOM 7997 N N . ALA C 3 112 ? 220.652 285.407 235.956 1.00 600.00 88 ALA C N 1
ATOM 7998 C CA . ALA C 3 112 ? 220.810 286.840 235.741 1.00 600.00 88 ALA C CA 1
ATOM 7999 C C . ALA C 3 112 ? 222.279 287.236 235.707 1.00 600.00 88 ALA C C 1
ATOM 8000 O O . ALA C 3 112 ? 222.658 288.164 234.982 1.00 600.00 88 ALA C O 1
ATOM 8002 N N . LYS C 3 113 ? 223.122 286.538 236.473 1.00 600.00 89 LYS C N 1
ATOM 8003 C CA . LYS C 3 113 ? 224.556 286.805 236.435 1.00 600.00 89 LYS C CA 1
ATOM 8004 C C . LYS C 3 113 ? 225.179 286.307 235.135 1.00 600.00 89 LYS C C 1
ATOM 8005 O O . LYS C 3 113 ? 226.029 286.987 234.548 1.00 600.00 89 LYS C O 1
ATOM 8007 N N . LEU C 3 114 ? 224.773 285.121 234.669 1.00 600.00 90 LEU C N 1
ATOM 8008 C CA . LEU C 3 114 ? 225.339 284.565 233.439 1.00 600.00 90 LEU C CA 1
ATOM 8009 C C . LEU C 3 114 ? 224.864 285.321 232.197 1.00 600.00 90 LEU C C 1
ATOM 8010 O O . LEU C 3 114 ? 225.607 285.445 231.207 1.00 600.00 90 LEU C O 1
ATOM 8012 N N . MET C 3 115 ? 223.635 285.835 232.232 1.00 600.00 91 MET C N 1
ATOM 8013 C CA . MET C 3 115 ? 223.069 286.535 231.085 1.00 600.00 91 MET C CA 1
ATOM 8014 C C . MET C 3 115 ? 223.822 287.824 230.786 1.00 600.00 91 MET C C 1
ATOM 8015 O O . MET C 3 115 ? 223.853 288.274 229.628 1.00 600.00 91 MET C O 1
ATOM 8017 N N . VAL C 3 116 ? 224.432 288.430 231.809 1.00 600.00 92 VAL C N 1
ATOM 8018 C CA . VAL C 3 116 ? 225.239 289.626 231.588 1.00 600.00 92 VAL C CA 1
ATOM 8019 C C . VAL C 3 116 ? 226.363 289.326 230.607 1.00 600.00 92 VAL C C 1
ATOM 8020 O O . VAL C 3 116 ? 226.583 290.064 229.639 1.00 600.00 92 VAL C O 1
ATOM 8022 N N . GLU C 3 117 ? 227.083 288.226 230.837 1.00 600.00 93 GLU C N 1
ATOM 8023 C CA . GLU C 3 117 ? 228.148 287.838 229.920 1.00 600.00 93 GLU C CA 1
ATOM 8024 C C . GLU C 3 117 ? 227.590 287.406 228.574 1.00 600.00 93 GLU C C 1
ATOM 8025 O O . GLU C 3 117 ? 228.211 287.667 227.532 1.00 600.00 93 GLU C O 1
ATOM 8027 N N . LEU C 3 118 ? 226.420 286.756 228.579 1.00 600.00 94 LEU C N 1
ATOM 8028 C CA . LEU C 3 118 ? 225.816 286.331 227.317 1.00 600.00 94 LEU C CA 1
ATOM 8029 C C . LEU C 3 118 ? 225.595 287.510 226.373 1.00 600.00 94 LEU C C 1
ATOM 8030 O O . LEU C 3 118 ? 225.904 287.423 225.178 1.00 600.00 94 LEU C O 1
ATOM 8032 N N . SER C 3 119 ? 225.058 288.621 226.886 1.00 600.00 95 SER C N 1
ATOM 8033 C CA . SER C 3 119 ? 224.839 289.791 226.029 1.00 600.00 95 SER C CA 1
ATOM 8034 C C . SER C 3 119 ? 226.116 290.602 225.800 1.00 600.00 95 SER C C 1
ATOM 8035 O O . SER C 3 119 ? 226.297 291.213 224.720 1.00 600.00 95 SER C O 1
ATOM 8037 N N . LYS C 3 120 ? 226.998 290.633 226.806 1.00 600.00 96 LYS C N 1
ATOM 8038 C CA . LYS C 3 120 ? 228.233 291.394 226.686 1.00 600.00 96 LYS C CA 1
ATOM 8039 C C . LYS C 3 120 ? 229.096 290.861 225.550 1.00 600.00 96 LYS C C 1
ATOM 8040 O O . LYS C 3 120 ? 229.699 291.639 224.791 1.00 600.00 96 LYS C O 1
ATOM 8042 N N . SER C 3 121 ? 229.159 289.532 225.411 1.00 600.00 97 SER C N 1
ATOM 8043 C CA . SER C 3 121 ? 229.925 288.943 224.320 1.00 600.00 97 SER C CA 1
ATOM 8044 C C . SER C 3 121 ? 229.346 289.286 222.956 1.00 600.00 97 SER C C 1
ATOM 8045 O O . SER C 3 121 ? 230.048 289.152 221.948 1.00 600.00 97 SER C O 1
ATOM 8047 N N . GLN C 3 122 ? 228.086 289.709 222.898 1.00 600.00 98 GLN C N 1
ATOM 8048 C CA . GLN C 3 122 ? 227.471 290.039 221.621 1.00 600.00 98 GLN C CA 1
ATOM 8049 C C . GLN C 3 122 ? 227.804 291.453 221.188 1.00 600.00 98 GLN C C 1
ATOM 8050 O O . GLN C 3 122 ? 228.134 291.685 220.018 1.00 600.00 98 GLN C O 1
ATOM 8052 N N . ASP C 3 123 ? 227.718 292.405 222.118 1.00 600.00 99 ASP C N 1
ATOM 8053 C CA . ASP C 3 123 ? 228.035 293.779 221.720 1.00 600.00 99 ASP C CA 1
ATOM 8054 C C . ASP C 3 123 ? 229.536 294.016 221.576 1.00 600.00 99 ASP C C 1
ATOM 8055 O O . ASP C 3 123 ? 229.944 294.902 220.813 1.00 600.00 99 ASP C O 1
ATOM 8057 N N . ASP C 3 124 ? 230.370 293.252 222.294 1.00 600.00 100 ASP C N 1
ATOM 8058 C CA . ASP C 3 124 ? 231.813 293.457 222.179 1.00 600.00 100 ASP C CA 1
ATOM 8059 C C . ASP C 3 124 ? 232.328 293.088 220.794 1.00 600.00 100 ASP C C 1
ATOM 8060 O O . ASP C 3 124 ? 233.245 293.734 220.272 1.00 600.00 100 ASP C O 1
ATOM 8062 N N . GLU C 3 125 ? 231.770 292.043 220.192 1.00 600.00 101 GLU C N 1
ATOM 8063 C CA . GLU C 3 125 ? 232.238 291.560 218.901 1.00 600.00 101 GLU C CA 1
ATOM 8064 C C . GLU C 3 125 ? 231.348 291.997 217.750 1.00 600.00 101 GLU C C 1
ATOM 8065 O O . GLU C 3 125 ? 231.853 292.433 216.711 1.00 600.00 101 GLU C O 1
ATOM 8067 N N . ILE C 3 126 ? 230.035 291.904 217.920 1.00 600.00 102 ILE C N 1
ATOM 8068 C CA . ILE C 3 126 ? 229.083 292.171 216.850 1.00 600.00 102 ILE C CA 1
ATOM 8069 C C . ILE C 3 126 ? 228.426 293.532 217.007 1.00 600.00 102 ILE C C 1
ATOM 8070 O O . ILE C 3 126 ? 228.334 294.300 216.051 1.00 600.00 102 ILE C O 1
ATOM 8072 N N . GLY C 3 127 ? 227.947 293.840 218.207 1.00 600.00 103 GLY C N 1
ATOM 8073 C CA . GLY C 3 127 ? 227.173 295.044 218.411 1.00 600.00 103 GLY C CA 1
ATOM 8074 C C . GLY C 3 127 ? 225.718 294.744 218.712 1.00 600.00 103 GLY C C 1
ATOM 8075 O O . GLY C 3 127 ? 225.352 294.530 219.871 1.00 600.00 103 GLY C O 1
ATOM 8076 N N . ASP C 3 128 ? 224.878 294.735 217.680 1.00 600.00 104 ASP C N 1
ATOM 8077 C CA . ASP C 3 128 ? 223.459 294.479 217.868 1.00 600.00 104 ASP C CA 1
ATOM 8078 C C . ASP C 3 128 ? 223.212 292.994 218.123 1.00 600.00 104 ASP C C 1
ATOM 8079 O O . ASP C 3 128 ? 224.066 292.140 217.869 1.00 600.00 104 ASP C O 1
ATOM 8081 N N . GLY C 3 129 ? 222.019 292.692 218.624 1.00 600.00 105 GLY C N 1
ATOM 8082 C CA . GLY C 3 129 ? 221.652 291.337 218.968 1.00 600.00 105 GLY C CA 1
ATOM 8083 C C . GLY C 3 129 ? 221.837 290.983 220.424 1.00 600.00 105 GLY C C 1
ATOM 8084 O O . GLY C 3 129 ? 221.717 289.803 220.776 1.00 600.00 105 GLY C O 1
ATOM 8085 N N . THR C 3 130 ? 222.131 291.967 221.280 1.00 600.00 106 THR C N 1
ATOM 8086 C CA . THR C 3 130 ? 222.330 291.690 222.698 1.00 600.00 106 THR C CA 1
ATOM 8087 C C . THR C 3 130 ? 221.054 291.184 223.354 1.00 600.00 106 THR C C 1
ATOM 8088 O O . THR C 3 130 ? 221.117 290.408 224.315 1.00 600.00 106 THR C O 1
ATOM 8090 N N . THR C 3 131 ? 219.893 291.614 222.862 1.00 600.00 107 THR C N 1
ATOM 8091 C CA . THR C 3 131 ? 218.628 291.109 223.377 1.00 600.00 107 THR C CA 1
ATOM 8092 C C . THR C 3 131 ? 218.215 289.802 222.717 1.00 600.00 107 THR C C 1
ATOM 8093 O O . THR C 3 131 ? 217.559 288.973 223.358 1.00 600.00 107 THR C O 1
ATOM 8095 N N . GLY C 3 132 ? 218.596 289.594 221.454 1.00 600.00 108 GLY C N 1
ATOM 8096 C CA . GLY C 3 132 ? 218.209 288.377 220.758 1.00 600.00 108 GLY C CA 1
ATOM 8097 C C . GLY C 3 132 ? 218.879 287.128 221.295 1.00 600.00 108 GLY C C 1
ATOM 8098 O O . GLY C 3 132 ? 218.264 286.053 221.328 1.00 600.00 108 GLY C O 1
ATOM 8099 N N . VAL C 3 133 ? 220.139 287.245 221.726 1.00 600.00 109 VAL C N 1
ATOM 8100 C CA . VAL C 3 133 ? 220.851 286.086 222.259 1.00 600.00 109 VAL C CA 1
ATOM 8101 C C . VAL C 3 133 ? 220.168 285.572 223.521 1.00 600.00 109 VAL C C 1
ATOM 8102 O O . VAL C 3 133 ? 220.049 284.355 223.735 1.00 600.00 109 VAL C O 1
ATOM 8104 N N . VAL C 3 134 ? 219.684 286.488 224.363 1.00 600.00 110 VAL C N 1
ATOM 8105 C CA . VAL C 3 134 ? 219.041 286.094 225.609 1.00 600.00 110 VAL C CA 1
ATOM 8106 C C . VAL C 3 134 ? 217.711 285.417 225.327 1.00 600.00 110 VAL C C 1
ATOM 8107 O O . VAL C 3 134 ? 217.367 284.406 225.951 1.00 600.00 110 VAL C O 1
ATOM 8109 N N . VAL C 3 135 ? 216.934 285.977 224.396 1.00 600.00 111 VAL C N 1
ATOM 8110 C CA . VAL C 3 135 ? 215.642 285.396 224.045 1.00 600.00 111 VAL C CA 1
ATOM 8111 C C . VAL C 3 135 ? 215.823 283.986 223.509 1.00 600.00 111 VAL C C 1
ATOM 8112 O O . VAL C 3 135 ? 215.071 283.068 223.863 1.00 600.00 111 VAL C O 1
ATOM 8114 N N . LEU C 3 136 ? 216.819 283.791 222.641 1.00 600.00 112 LEU C N 1
ATOM 8115 C CA . LEU C 3 136 ? 217.057 282.459 222.093 1.00 600.00 112 LEU C CA 1
ATOM 8116 C C . LEU C 3 136 ? 217.479 281.474 223.179 1.00 600.00 112 LEU C C 1
ATOM 8117 O O . LEU C 3 136 ? 217.006 280.328 223.208 1.00 600.00 112 LEU C O 1
ATOM 8119 N N . ALA C 3 137 ? 218.379 281.895 224.076 1.00 600.00 113 ALA C N 1
ATOM 8120 C CA . ALA C 3 137 ? 218.793 281.013 225.166 1.00 600.00 113 ALA C CA 1
ATOM 8121 C C . ALA C 3 137 ? 217.607 280.634 226.052 1.00 600.00 113 ALA C C 1
ATOM 8122 O O . ALA C 3 137 ? 217.446 279.462 226.445 1.00 600.00 113 ALA C O 1
ATOM 8124 N N . GLY C 3 138 ? 216.750 281.610 226.355 1.00 600.00 114 GLY C N 1
ATOM 8125 C CA . GLY C 3 138 ? 215.570 281.323 227.150 1.00 600.00 114 GLY C CA 1
ATOM 8126 C C . GLY C 3 138 ? 214.614 280.380 226.448 1.00 600.00 114 GLY C C 1
ATOM 8127 O O . GLY C 3 138 ? 214.009 279.517 227.084 1.00 600.00 114 GLY C O 1
ATOM 8128 N N . ALA C 3 139 ? 214.464 280.529 225.130 1.00 600.00 115 ALA C N 1
ATOM 8129 C CA . ALA C 3 139 ? 213.580 279.636 224.386 1.00 600.00 115 ALA C CA 1
ATOM 8130 C C . ALA C 3 139 ? 214.107 278.206 224.388 1.00 600.00 115 ALA C C 1
ATOM 8131 O O . ALA C 3 139 ? 213.328 277.249 224.504 1.00 600.00 115 ALA C O 1
ATOM 8133 N N . LEU C 3 140 ? 215.425 278.041 224.256 1.00 600.00 116 LEU C N 1
ATOM 8134 C CA . LEU C 3 140 ? 215.993 276.697 224.312 1.00 600.00 116 LEU C CA 1
ATOM 8135 C C . LEU C 3 140 ? 215.727 276.048 225.665 1.00 600.00 116 LEU C C 1
ATOM 8136 O O . LEU C 3 140 ? 215.372 274.864 225.741 1.00 600.00 116 LEU C O 1
ATOM 8138 N N . LEU C 3 141 ? 215.855 276.823 226.748 1.00 600.00 117 LEU C N 1
ATOM 8139 C CA . LEU C 3 141 ? 215.552 276.280 228.076 1.00 600.00 117 LEU C CA 1
ATOM 8140 C C . LEU C 3 141 ? 214.058 275.975 228.244 1.00 600.00 117 LEU C C 1
ATOM 8141 O O . LEU C 3 141 ? 213.668 274.933 228.818 1.00 600.00 117 LEU C O 1
ATOM 8143 N N . GLU C 3 142 ? 213.205 276.880 227.755 1.00 600.00 118 GLU C N 1
ATOM 8144 C CA . GLU C 3 142 ? 211.766 276.689 227.872 1.00 600.00 118 GLU C CA 1
ATOM 8145 C C . GLU C 3 142 ? 211.329 275.411 227.173 1.00 600.00 118 GLU C C 1
ATOM 8146 O O . GLU C 3 142 ? 210.473 274.679 227.682 1.00 600.00 118 GLU C O 1
ATOM 8148 N N . GLU C 3 143 ? 211.914 275.119 226.008 1.00 600.00 119 GLU C N 1
ATOM 8149 C CA . GLU C 3 143 ? 211.611 273.860 225.329 1.00 600.00 119 GLU C CA 1
ATOM 8150 C C . GLU C 3 143 ? 212.251 272.665 226.038 1.00 600.00 119 GLU C C 1
ATOM 8151 O O . GLU C 3 143 ? 211.719 271.538 225.984 1.00 600.00 119 GLU C O 1
ATOM 8153 N N . ALA C 3 144 ? 213.394 272.887 226.696 1.00 600.00 120 ALA C N 1
ATOM 8154 C CA . ALA C 3 144 ? 214.034 271.810 227.446 1.00 600.00 120 ALA C CA 1
ATOM 8155 C C . ALA C 3 144 ? 213.092 271.220 228.485 1.00 600.00 120 ALA C C 1
ATOM 8156 O O . ALA C 3 144 ? 213.124 270.008 228.752 1.00 600.00 120 ALA C O 1
ATOM 8158 N N . GLU C 3 145 ? 212.264 272.065 229.104 1.00 600.00 121 GLU C N 1
ATOM 8159 C CA . GLU C 3 145 ? 211.287 271.526 230.062 1.00 600.00 121 GLU C CA 1
ATOM 8160 C C . GLU C 3 145 ? 210.389 270.457 229.419 1.00 600.00 121 GLU C C 1
ATOM 8161 O O . GLU C 3 145 ? 210.126 269.392 230.012 1.00 600.00 121 GLU C O 1
ATOM 8163 N N . GLN C 3 146 ? 209.914 270.722 228.198 1.00 600.00 122 GLN C N 1
ATOM 8164 C CA . GLN C 3 146 ? 209.069 269.759 227.497 1.00 600.00 122 GLN C CA 1
ATOM 8165 C C . GLN C 3 146 ? 209.836 268.478 227.195 1.00 600.00 122 GLN C C 1
ATOM 8166 O O . GLN C 3 146 ? 209.287 267.365 227.290 1.00 600.00 122 GLN C O 1
ATOM 8168 N N . LEU C 3 147 ? 211.112 268.619 226.831 1.00 600.00 123 LEU C N 1
ATOM 8169 C CA . LEU C 3 147 ? 211.923 267.425 226.597 1.00 600.00 123 LEU C CA 1
ATOM 8170 C C . LEU C 3 147 ? 212.015 266.563 227.850 1.00 600.00 123 LEU C C 1
ATOM 8171 O O . LEU C 3 147 ? 211.996 265.328 227.767 1.00 600.00 123 LEU C O 1
ATOM 8173 N N . LEU C 3 148 ? 212.129 267.196 229.020 1.00 600.00 124 LEU C N 1
ATOM 8174 C CA . LEU C 3 148 ? 212.162 266.424 230.262 1.00 600.00 124 LEU C CA 1
ATOM 8175 C C . LEU C 3 148 ? 210.859 265.667 230.472 1.00 600.00 124 LEU C C 1
ATOM 8176 O O . LEU C 3 148 ? 210.864 264.519 230.936 1.00 600.00 124 LEU C O 1
ATOM 8178 N N . ASP C 3 149 ? 209.728 266.304 230.151 1.00 600.00 125 ASP C N 1
ATOM 8179 C CA . ASP C 3 149 ? 208.456 265.584 230.249 1.00 600.00 125 ASP C CA 1
ATOM 8180 C C . ASP C 3 149 ? 208.404 264.383 229.315 1.00 600.00 125 ASP C C 1
ATOM 8181 O O . ASP C 3 149 ? 207.704 263.403 229.602 1.00 600.00 125 ASP C O 1
ATOM 8183 N N . ARG C 3 150 ? 209.113 264.442 228.185 1.00 600.00 126 ARG C N 1
ATOM 8184 C CA . ARG C 3 150 ? 209.194 263.247 227.348 1.00 600.00 126 ARG C CA 1
ATOM 8185 C C . ARG C 3 150 ? 209.940 262.103 228.024 1.00 600.00 126 ARG C C 1
ATOM 8186 O O . ARG C 3 150 ? 209.862 260.963 227.549 1.00 600.00 126 ARG C O 1
ATOM 8188 N N . GLY C 3 151 ? 210.638 262.372 229.122 1.00 600.00 127 GLY C N 1
ATOM 8189 C CA . GLY C 3 151 ? 211.464 261.379 229.766 1.00 600.00 127 GLY C CA 1
ATOM 8190 C C . GLY C 3 151 ? 212.875 261.332 229.242 1.00 600.00 127 GLY C C 1
ATOM 8191 O O . GLY C 3 151 ? 213.612 260.392 229.564 1.00 600.00 127 GLY C O 1
ATOM 8192 N N . ILE C 3 152 ? 213.267 262.310 228.433 1.00 600.00 128 ILE C N 1
ATOM 8193 C CA . ILE C 3 152 ? 214.611 262.363 227.875 1.00 600.00 128 ILE C CA 1
ATOM 8194 C C . ILE C 3 152 ? 215.560 262.878 228.948 1.00 600.00 128 ILE C C 1
ATOM 8195 O O . ILE C 3 152 ? 215.261 263.862 229.636 1.00 600.00 128 ILE C O 1
ATOM 8197 N N . HIS C 3 153 ? 216.700 262.208 229.095 1.00 600.00 129 HIS C N 1
ATOM 8198 C CA . HIS C 3 153 ? 217.632 262.514 230.173 1.00 600.00 129 HIS C CA 1
ATOM 8199 C C . HIS C 3 153 ? 218.080 263.973 230.081 1.00 600.00 129 HIS C C 1
ATOM 8200 O O . HIS C 3 153 ? 218.292 264.486 228.976 1.00 600.00 129 HIS C O 1
ATOM 8202 N N . PRO C 3 154 ? 218.220 264.673 231.213 1.00 600.00 130 PRO C N 1
ATOM 8203 C CA . PRO C 3 154 ? 218.634 266.092 231.158 1.00 600.00 130 PRO C CA 1
ATOM 8204 C C . PRO C 3 154 ? 219.933 266.333 230.379 1.00 600.00 130 PRO C C 1
ATOM 8205 O O . PRO C 3 154 ? 220.078 267.341 229.652 1.00 600.00 130 PRO C O 1
ATOM 8209 N N . ILE C 3 155 ? 220.879 265.402 230.474 1.00 600.00 131 ILE C N 1
ATOM 8210 C CA . ILE C 3 155 ? 222.129 265.567 229.743 1.00 600.00 131 ILE C CA 1
ATOM 8211 C C . ILE C 3 155 ? 221.927 265.327 228.252 1.00 600.00 131 ILE C C 1
ATOM 8212 O O . ILE C 3 155 ? 222.529 266.011 227.417 1.00 600.00 131 ILE C O 1
ATOM 8214 N N . ARG C 3 156 ? 221.093 264.347 227.893 1.00 600.00 132 ARG C N 1
ATOM 8215 C CA . ARG C 3 156 ? 220.867 264.045 226.482 1.00 600.00 132 ARG C CA 1
ATOM 8216 C C . ARG C 3 156 ? 220.195 265.205 225.758 1.00 600.00 132 ARG C C 1
ATOM 8217 O O . ARG C 3 156 ? 220.509 265.480 224.590 1.00 600.00 132 ARG C O 1
ATOM 8219 N N . ILE C 3 157 ? 219.276 265.901 226.433 1.00 600.00 133 ILE C N 1
ATOM 8220 C CA . ILE C 3 157 ? 218.668 267.083 225.833 1.00 600.00 133 ILE C CA 1
ATOM 8221 C C . ILE C 3 157 ? 219.707 268.184 225.657 1.00 600.00 133 ILE C C 1
ATOM 8222 O O . ILE C 3 157 ? 219.723 268.884 224.630 1.00 600.00 133 ILE C O 1
ATOM 8224 N N . ALA C 3 158 ? 220.599 268.357 226.646 1.00 600.00 134 ALA C N 1
ATOM 8225 C CA . ALA C 3 158 ? 221.675 269.333 226.459 1.00 600.00 134 ALA C CA 1
ATOM 8226 C C . ALA C 3 158 ? 222.548 268.982 225.247 1.00 600.00 134 ALA C C 1
ATOM 8227 O O . ALA C 3 158 ? 222.950 269.866 224.462 1.00 600.00 134 ALA C O 1
ATOM 8229 N N . ASP C 3 159 ? 222.840 267.689 225.075 1.00 600.00 135 ASP C N 1
ATOM 8230 C CA . ASP C 3 159 ? 223.646 267.248 223.938 1.00 600.00 135 ASP C CA 1
ATOM 8231 C C . ASP C 3 159 ? 222.959 267.580 222.618 1.00 600.00 135 ASP C C 1
ATOM 8232 O O . ASP C 3 159 ? 223.601 268.061 221.665 1.00 600.00 135 ASP C O 1
ATOM 8234 N N . GLY C 3 160 ? 221.649 267.330 222.545 1.00 600.00 136 GLY C N 1
ATOM 8235 C CA . GLY C 3 160 ? 220.908 267.647 221.336 1.00 600.00 136 GLY C CA 1
ATOM 8236 C C . GLY C 3 160 ? 220.894 269.128 221.008 1.00 600.00 136 GLY C C 1
ATOM 8237 O O . GLY C 3 160 ? 220.943 269.509 219.831 1.00 600.00 136 GLY C O 1
ATOM 8238 N N . TYR C 3 161 ? 220.827 269.985 222.035 1.00 600.00 137 TYR C N 1
ATOM 8239 C CA . TYR C 3 161 ? 220.847 271.425 221.774 1.00 600.00 137 TYR C CA 1
ATOM 8240 C C . TYR C 3 161 ? 222.176 271.866 221.178 1.00 600.00 137 TYR C C 1
ATOM 8241 O O . TYR C 3 161 ? 222.209 272.704 220.264 1.00 600.00 137 TYR C O 1
ATOM 8243 N N . GLU C 3 162 ? 223.285 271.314 221.680 1.00 600.00 138 GLU C N 1
ATOM 8244 C CA . GLU C 3 162 ? 224.577 271.686 221.098 1.00 600.00 138 GLU C CA 1
ATOM 8245 C C . GLU C 3 162 ? 224.702 271.217 219.647 1.00 600.00 138 GLU C C 1
ATOM 8246 O O . GLU C 3 162 ? 225.190 271.963 218.778 1.00 600.00 138 GLU C O 1
ATOM 8248 N N . GLN C 3 163 ? 224.270 269.981 219.364 1.00 600.00 139 GLN C N 1
ATOM 8249 C CA . GLN C 3 163 ? 224.340 269.481 217.988 1.00 600.00 139 GLN C CA 1
ATOM 8250 C C . GLN C 3 163 ? 223.508 270.347 217.037 1.00 600.00 139 GLN C C 1
ATOM 8251 O O . GLN C 3 163 ? 223.963 270.734 215.935 1.00 600.00 139 GLN C O 1
ATOM 8253 N N . ALA C 3 164 ? 222.290 270.685 217.461 1.00 600.00 140 ALA C N 1
ATOM 8254 C CA . ALA C 3 164 ? 221.434 271.514 216.630 1.00 600.00 140 ALA C CA 1
ATOM 8255 C C . ALA C 3 164 ? 222.035 272.896 216.421 1.00 600.00 140 ALA C C 1
ATOM 8256 O O . ALA C 3 164 ? 221.912 273.470 215.333 1.00 600.00 140 ALA C O 1
ATOM 8258 N N . ALA C 3 165 ? 222.686 273.449 217.448 1.00 600.00 141 ALA C N 1
ATOM 8259 C CA . ALA C 3 165 ? 223.298 274.763 217.291 1.00 600.00 141 ALA C CA 1
ATOM 8260 C C . ALA C 3 165 ? 224.415 274.738 216.262 1.00 600.00 141 ALA C C 1
ATOM 8261 O O . ALA C 3 165 ? 224.562 275.682 215.478 1.00 600.00 141 ALA C O 1
ATOM 8263 N N . ARG C 3 166 ? 225.227 273.677 216.259 1.00 600.00 142 ARG C N 1
ATOM 8264 C CA . ARG C 3 166 ? 226.302 273.600 215.269 1.00 600.00 142 ARG C CA 1
ATOM 8265 C C . ARG C 3 166 ? 225.746 273.644 213.849 1.00 600.00 142 ARG C C 1
ATOM 8266 O O . ARG C 3 166 ? 226.255 274.384 212.984 1.00 600.00 142 ARG C O 1
ATOM 8268 N N . VAL C 3 167 ? 224.680 272.876 213.597 1.00 600.00 143 VAL C N 1
ATOM 8269 C CA . VAL C 3 167 ? 224.107 272.895 212.247 1.00 600.00 143 VAL C CA 1
ATOM 8270 C C . VAL C 3 167 ? 223.450 274.239 211.937 1.00 600.00 143 VAL C C 1
ATOM 8271 O O . VAL C 3 167 ? 223.560 274.755 210.816 1.00 600.00 143 VAL C O 1
ATOM 8273 N N . ALA C 3 168 ? 222.734 274.814 212.908 1.00 600.00 144 ALA C N 1
ATOM 8274 C CA . ALA C 3 168 ? 222.061 276.087 212.671 1.00 600.00 144 ALA C CA 1
ATOM 8275 C C . ALA C 3 168 ? 223.060 277.194 212.371 1.00 600.00 144 ALA C C 1
ATOM 8276 O O . ALA C 3 168 ? 222.775 278.089 211.567 1.00 600.00 144 ALA C O 1
ATOM 8278 N N . ILE C 3 169 ? 224.234 277.144 213.001 1.00 600.00 145 ILE C N 1
ATOM 8279 C CA . ILE C 3 169 ? 225.262 278.152 212.762 1.00 600.00 145 ILE C CA 1
ATOM 8280 C C . ILE C 3 169 ? 225.843 277.994 211.366 1.00 600.00 145 ILE C C 1
ATOM 8281 O O . ILE C 3 169 ? 225.964 278.968 210.612 1.00 600.00 145 ILE C O 1
ATOM 8283 N N . GLU C 3 170 ? 226.232 276.763 211.009 1.00 600.00 146 GLU C N 1
ATOM 8284 C CA . GLU C 3 170 ? 226.843 276.556 209.699 1.00 600.00 146 GLU C CA 1
ATOM 8285 C C . GLU C 3 170 ? 225.867 276.820 208.559 1.00 600.00 146 GLU C C 1
ATOM 8286 O O . GLU C 3 170 ? 226.280 277.284 207.488 1.00 600.00 146 GLU C O 1
ATOM 8288 N N . HIS C 3 171 ? 224.578 276.534 208.760 1.00 600.00 147 HIS C N 1
ATOM 8289 C CA . HIS C 3 171 ? 223.599 276.751 207.702 1.00 600.00 147 HIS C CA 1
ATOM 8290 C C . HIS C 3 171 ? 223.481 278.221 207.327 1.00 600.00 147 HIS C C 1
ATOM 8291 O O . HIS C 3 171 ? 223.017 278.535 206.225 1.00 600.00 147 HIS C O 1
ATOM 8293 N N . LEU C 3 172 ? 223.902 279.126 208.215 1.00 600.00 148 LEU C N 1
ATOM 8294 C CA . LEU C 3 172 ? 223.837 280.556 207.939 1.00 600.00 148 LEU C CA 1
ATOM 8295 C C . LEU C 3 172 ? 224.754 280.976 206.799 1.00 600.00 148 LEU C C 1
ATOM 8296 O O . LEU C 3 172 ? 224.545 282.046 206.218 1.00 600.00 148 LEU C O 1
ATOM 8298 N N . ASP C 3 173 ? 225.770 280.172 206.474 1.00 600.00 149 ASP C N 1
ATOM 8299 C CA . ASP C 3 173 ? 226.654 280.522 205.367 1.00 600.00 149 ASP C CA 1
ATOM 8300 C C . ASP C 3 173 ? 225.928 280.467 204.032 1.00 600.00 149 ASP C C 1
ATOM 8301 O O . ASP C 3 173 ? 226.287 281.196 203.101 1.00 600.00 149 ASP C O 1
ATOM 8303 N N . LYS C 3 174 ? 224.916 279.612 203.917 1.00 600.00 150 LYS C N 1
ATOM 8304 C CA . LYS C 3 174 ? 224.135 279.522 202.693 1.00 600.00 150 LYS C CA 1
ATOM 8305 C C . LYS C 3 174 ? 222.927 280.446 202.698 1.00 600.00 150 LYS C C 1
ATOM 8306 O O . LYS C 3 174 ? 222.442 280.816 201.623 1.00 600.00 150 LYS C O 1
ATOM 8308 N N . ILE C 3 175 ? 222.438 280.831 203.877 1.00 600.00 151 ILE C N 1
ATOM 8309 C CA . ILE C 3 175 ? 221.278 281.709 203.964 1.00 600.00 151 ILE C CA 1
ATOM 8310 C C . ILE C 3 175 ? 221.690 283.127 203.596 1.00 600.00 151 ILE C C 1
ATOM 8311 O O . ILE C 3 175 ? 222.704 283.641 204.088 1.00 600.00 151 ILE C O 1
ATOM 8313 N N . SER C 3 176 ? 220.904 283.760 202.719 1.00 600.00 152 SER C N 1
ATOM 8314 C CA . SER C 3 176 ? 221.085 285.153 202.316 1.00 600.00 152 SER C CA 1
ATOM 8315 C C . SER C 3 176 ? 222.242 285.346 201.339 1.00 600.00 152 SER C C 1
ATOM 8316 O O . SER C 3 176 ? 223.405 285.100 201.677 1.00 600.00 152 SER C O 1
ATOM 8318 N N . ASP C 3 177 ? 221.911 285.821 200.137 1.00 600.00 153 ASP C N 1
ATOM 8319 C CA . ASP C 3 177 ? 222.862 285.963 199.040 1.00 600.00 153 ASP C CA 1
ATOM 8320 C C . ASP C 3 177 ? 223.942 286.995 199.353 1.00 600.00 153 ASP C C 1
ATOM 8321 O O . ASP C 3 177 ? 223.738 287.934 200.127 1.00 600.00 153 ASP C O 1
ATOM 8323 N N . SER C 3 178 ? 225.095 286.828 198.701 1.00 600.00 154 SER C N 1
ATOM 8324 C CA . SER C 3 178 ? 226.260 287.679 198.907 1.00 600.00 154 SER C CA 1
ATOM 8325 C C . SER C 3 178 ? 226.407 288.756 197.835 1.00 600.00 154 SER C C 1
ATOM 8326 O O . SER C 3 178 ? 227.503 289.300 197.662 1.00 600.00 154 SER C O 1
ATOM 8328 N N . VAL C 3 179 ? 225.339 289.072 197.110 1.00 600.00 155 VAL C N 1
ATOM 8329 C CA . VAL C 3 179 ? 225.359 290.113 196.086 1.00 600.00 155 VAL C CA 1
ATOM 8330 C C . VAL C 3 179 ? 224.559 291.299 196.606 1.00 600.00 155 VAL C C 1
ATOM 8331 O O . VAL C 3 179 ? 223.344 291.193 196.814 1.00 600.00 155 VAL C O 1
ATOM 8333 N N . LEU C 3 180 ? 225.233 292.431 196.811 1.00 600.00 156 LEU C N 1
ATOM 8334 C CA . LEU C 3 180 ? 224.600 293.631 197.346 1.00 600.00 156 LEU C CA 1
ATOM 8335 C C . LEU C 3 180 ? 224.968 294.830 196.485 1.00 600.00 156 LEU C C 1
ATOM 8336 O O . LEU C 3 180 ? 226.152 295.070 196.227 1.00 600.00 156 LEU C O 1
ATOM 8338 N N . VAL C 3 181 ? 223.960 295.588 196.053 1.00 600.00 157 VAL C N 1
ATOM 8339 C CA . VAL C 3 181 ? 224.178 296.801 195.268 1.00 600.00 157 VAL C CA 1
ATOM 8340 C C . VAL C 3 181 ? 224.364 297.983 196.212 1.00 600.00 157 VAL C C 1
ATOM 8341 O O . VAL C 3 181 ? 223.593 298.157 197.164 1.00 600.00 157 VAL C O 1
ATOM 8343 N N . ASP C 3 182 ? 225.378 298.811 195.929 1.00 600.00 158 ASP C N 1
ATOM 8344 C CA . ASP C 3 182 ? 225.701 299.948 196.791 1.00 600.00 158 ASP C CA 1
ATOM 8345 C C . ASP C 3 182 ? 224.505 300.881 196.977 1.00 600.00 158 ASP C C 1
ATOM 8346 O O . ASP C 3 182 ? 224.232 301.350 198.095 1.00 600.00 158 ASP C O 1
ATOM 8348 N N . ILE C 3 183 ? 223.766 301.147 195.898 1.00 600.00 159 ILE C N 1
ATOM 8349 C CA . ILE C 3 183 ? 222.633 302.063 195.989 1.00 600.00 159 ILE C CA 1
ATOM 8350 C C . ILE C 3 183 ? 221.494 301.428 196.774 1.00 600.00 159 ILE C C 1
ATOM 8351 O O . ILE C 3 183 ? 220.904 302.055 197.661 1.00 600.00 159 ILE C O 1
ATOM 8353 N N . LYS C 3 184 ? 221.164 300.175 196.452 1.00 600.00 160 LYS C N 1
ATOM 8354 C CA . LYS C 3 184 ? 220.076 299.500 197.147 1.00 600.00 160 LYS C CA 1
ATOM 8355 C C . LYS C 3 184 ? 220.407 299.257 198.610 1.00 600.00 160 LYS C C 1
ATOM 8356 O O . LYS C 3 184 ? 219.505 299.258 199.451 1.00 600.00 160 LYS C O 1
ATOM 8358 N N . ASP C 3 185 ? 221.685 299.045 198.933 1.00 600.00 161 ASP C N 1
ATOM 8359 C CA . ASP C 3 185 ? 222.069 298.799 200.318 1.00 600.00 161 ASP C CA 1
ATOM 8360 C C . ASP C 3 185 ? 222.101 300.078 201.142 1.00 600.00 161 ASP C C 1
ATOM 8361 O O . ASP C 3 185 ? 221.918 300.019 202.363 1.00 600.00 161 ASP C O 1
ATOM 8363 N N . THR C 3 186 ? 222.342 301.232 200.507 1.00 600.00 162 THR C N 1
ATOM 8364 C CA . THR C 3 186 ? 222.388 302.482 201.267 1.00 600.00 162 THR C CA 1
ATOM 8365 C C . THR C 3 186 ? 221.083 302.747 202.019 1.00 600.00 162 THR C C 1
ATOM 8366 O O . THR C 3 186 ? 221.105 303.179 203.178 1.00 600.00 162 THR C O 1
ATOM 8368 N N . GLU C 3 187 ? 219.940 302.496 201.378 1.00 600.00 163 GLU C N 1
ATOM 8369 C CA . GLU C 3 187 ? 218.647 302.797 201.995 1.00 600.00 163 GLU C CA 1
ATOM 8370 C C . GLU C 3 187 ? 218.381 302.020 203.282 1.00 600.00 163 GLU C C 1
ATOM 8371 O O . GLU C 3 187 ? 218.068 302.655 204.310 1.00 600.00 163 GLU C O 1
ATOM 8373 N N . PRO C 3 188 ? 218.451 300.682 203.308 1.00 600.00 164 PRO C N 1
ATOM 8374 C CA . PRO C 3 188 ? 218.229 299.982 204.579 1.00 600.00 164 PRO C CA 1
ATOM 8375 C C . PRO C 3 188 ? 219.240 300.348 205.641 1.00 600.00 164 PRO C C 1
ATOM 8376 O O . PRO C 3 188 ? 218.918 300.271 206.827 1.00 600.00 164 PRO C O 1
ATOM 8380 N N . LEU C 3 189 ? 220.451 300.761 205.259 1.00 600.00 165 LEU C N 1
ATOM 8381 C CA . LEU C 3 189 ? 221.422 301.209 206.254 1.00 600.00 165 LEU C CA 1
ATOM 8382 C C . LEU C 3 189 ? 220.962 302.497 206.930 1.00 600.00 165 LEU C C 1
ATOM 8383 O O . LEU C 3 189 ? 221.109 302.656 208.151 1.00 600.00 165 LEU C O 1
ATOM 8385 N N . ILE C 3 190 ? 220.388 303.418 206.154 1.00 600.00 166 ILE C N 1
ATOM 8386 C CA . ILE C 3 190 ? 219.863 304.656 206.724 1.00 600.00 166 ILE C CA 1
ATOM 8387 C C . ILE C 3 190 ? 218.693 304.357 207.654 1.00 600.00 166 ILE C C 1
ATOM 8388 O O . ILE C 3 190 ? 218.618 304.876 208.779 1.00 600.00 166 ILE C O 1
ATOM 8390 N N . GLN C 3 191 ? 217.763 303.508 207.200 1.00 600.00 167 GLN C N 1
ATOM 8391 C CA . GLN C 3 191 ? 216.629 303.155 208.054 1.00 600.00 167 GLN C CA 1
ATOM 8392 C C . GLN C 3 191 ? 217.084 302.416 209.309 1.00 600.00 167 GLN C C 1
ATOM 8393 O O . GLN C 3 191 ? 216.520 302.611 210.395 1.00 600.00 167 GLN C O 1
ATOM 8395 N N . THR C 3 192 ? 218.106 301.564 209.183 1.00 600.00 168 THR C N 1
ATOM 8396 C CA . THR C 3 192 ? 218.610 300.837 210.340 1.00 600.00 168 THR C CA 1
ATOM 8397 C C . THR C 3 192 ? 219.205 301.789 211.360 1.00 600.00 168 THR C C 1
ATOM 8398 O O . THR C 3 192 ? 218.959 301.646 212.557 1.00 600.00 168 THR C O 1
ATOM 8400 N N . ALA C 3 193 ? 220.004 302.760 210.910 1.00 600.00 169 ALA C N 1
ATOM 8401 C CA . ALA C 3 193 ? 220.576 303.717 211.853 1.00 600.00 169 ALA C CA 1
ATOM 8402 C C . ALA C 3 193 ? 219.486 304.540 212.533 1.00 600.00 169 ALA C C 1
ATOM 8403 O O . ALA C 3 193 ? 219.553 304.804 213.746 1.00 600.00 169 ALA C O 1
ATOM 8405 N N . LYS C 3 194 ? 218.454 304.927 211.771 1.00 600.00 170 LYS C N 1
ATOM 8406 C CA . LYS C 3 194 ? 217.368 305.713 212.351 1.00 600.00 170 LYS C CA 1
ATOM 8407 C C . LYS C 3 194 ? 216.612 304.927 213.413 1.00 600.00 170 LYS C C 1
ATOM 8408 O O . LYS C 3 194 ? 216.276 305.473 214.465 1.00 600.00 170 LYS C O 1
ATOM 8410 N N . THR C 3 195 ? 216.317 303.653 213.151 1.00 600.00 171 THR C N 1
ATOM 8411 C CA . THR C 3 195 ? 215.614 302.853 214.152 1.00 600.00 171 THR C CA 1
ATOM 8412 C C . THR C 3 195 ? 216.533 302.448 215.298 1.00 600.00 171 THR C C 1
ATOM 8413 O O . THR C 3 195 ? 216.072 302.291 216.435 1.00 600.00 171 THR C O 1
ATOM 8415 N N . THR C 3 196 ? 217.826 302.272 215.021 1.00 600.00 172 THR C N 1
ATOM 8416 C CA . THR C 3 196 ? 218.774 301.895 216.060 1.00 600.00 172 THR C CA 1
ATOM 8417 C C . THR C 3 196 ? 218.893 302.991 217.103 1.00 600.00 172 THR C C 1
ATOM 8418 O O . THR C 3 196 ? 218.932 302.711 218.306 1.00 600.00 172 THR C O 1
ATOM 8420 N N . LEU C 3 197 ? 218.952 304.247 216.662 1.00 600.00 173 LEU C N 1
ATOM 8421 C CA . LEU C 3 197 ? 219.025 305.337 217.629 1.00 600.00 173 LEU C CA 1
ATOM 8422 C C . LEU C 3 197 ? 217.644 305.776 218.113 1.00 600.00 173 LEU C C 1
ATOM 8423 O O . LEU C 3 197 ? 217.430 305.956 219.315 1.00 600.00 173 LEU C O 1
ATOM 8425 N N . GLY C 3 198 ? 216.695 305.931 217.188 1.00 600.00 174 GLY C N 1
ATOM 8426 C CA . GLY C 3 198 ? 215.418 306.560 217.474 1.00 600.00 174 GLY C CA 1
ATOM 8427 C C . GLY C 3 198 ? 214.423 305.699 218.228 1.00 600.00 174 GLY C C 1
ATOM 8428 O O . GLY C 3 198 ? 213.453 306.237 218.771 1.00 600.00 174 GLY C O 1
ATOM 8429 N N . SER C 3 199 ? 214.625 304.383 218.270 1.00 600.00 175 SER C N 1
ATOM 8430 C CA . SER C 3 199 ? 213.720 303.499 218.995 1.00 600.00 175 SER C CA 1
ATOM 8431 C C . SER C 3 199 ? 214.352 302.872 220.227 1.00 600.00 175 SER C C 1
ATOM 8432 O O . SER C 3 199 ? 213.662 302.162 220.967 1.00 600.00 175 SER C O 1
ATOM 8434 N N . LYS C 3 200 ? 215.633 303.113 220.471 1.00 600.00 176 LYS C N 1
ATOM 8435 C CA . LYS C 3 200 ? 216.353 302.419 221.529 1.00 600.00 176 LYS C CA 1
ATOM 8436 C C . LYS C 3 200 ? 216.854 303.330 222.637 1.00 600.00 176 LYS C C 1
ATOM 8437 O O . LYS C 3 200 ? 216.760 302.967 223.812 1.00 600.00 176 LYS C O 1
ATOM 8439 N N . VAL C 3 201 ? 217.392 304.500 222.303 1.00 600.00 177 VAL C N 1
ATOM 8440 C CA . VAL C 3 201 ? 218.015 305.359 223.304 1.00 600.00 177 VAL C CA 1
ATOM 8441 C C . VAL C 3 201 ? 217.385 306.743 223.284 1.00 600.00 177 VAL C C 1
ATOM 8442 O O . VAL C 3 201 ? 216.949 307.256 224.321 1.00 600.00 177 VAL C O 1
ATOM 8444 N N . VAL C 3 202 ? 217.335 307.358 222.106 1.00 600.00 178 VAL C N 1
ATOM 8445 C CA . VAL C 3 202 ? 216.912 308.746 221.951 1.00 600.00 178 VAL C CA 1
ATOM 8446 C C . VAL C 3 202 ? 215.578 308.764 221.220 1.00 600.00 178 VAL C C 1
ATOM 8447 O O . VAL C 3 202 ? 215.480 308.299 220.078 1.00 600.00 178 VAL C O 1
ATOM 8449 N N . ASN C 3 203 ? 214.557 309.323 221.870 1.00 600.00 179 ASN C N 1
ATOM 8450 C CA . ASN C 3 203 ? 213.206 309.344 221.321 1.00 600.00 179 ASN C CA 1
ATOM 8451 C C . ASN C 3 203 ? 213.011 310.369 220.209 1.00 600.00 179 ASN C C 1
ATOM 8452 O O . ASN C 3 203 ? 211.952 310.364 219.572 1.00 600.00 179 ASN C O 1
ATOM 8454 N N . SER C 3 204 ? 213.978 311.250 219.961 1.00 600.00 180 SER C N 1
ATOM 8455 C CA . SER C 3 204 ? 213.848 312.246 218.905 1.00 600.00 180 SER C CA 1
ATOM 8456 C C . SER C 3 204 ? 214.586 311.866 217.628 1.00 600.00 180 SER C C 1
ATOM 8457 O O . SER C 3 204 ? 214.590 312.656 216.678 1.00 600.00 180 SER C O 1
ATOM 8459 N N . CYS C 3 205 ? 215.205 310.682 217.587 1.00 600.00 181 CYS C N 1
ATOM 8460 C CA . CYS C 3 205 ? 215.903 310.176 216.407 1.00 600.00 181 CYS C CA 1
ATOM 8461 C C . CYS C 3 205 ? 216.778 311.238 215.749 1.00 600.00 181 CYS C C 1
ATOM 8462 O O . CYS C 3 205 ? 216.408 311.776 214.701 1.00 600.00 181 CYS C O 1
ATOM 8464 N N . HIS C 3 206 ? 217.926 311.557 216.351 1.00 600.00 182 HIS C N 1
ATOM 8465 C CA . HIS C 3 206 ? 218.773 312.626 215.829 1.00 600.00 182 HIS C CA 1
ATOM 8466 C C . HIS C 3 206 ? 219.098 312.388 214.360 1.00 600.00 182 HIS C C 1
ATOM 8467 O O . HIS C 3 206 ? 219.586 311.319 213.985 1.00 600.00 182 HIS C O 1
ATOM 8469 N N . ARG C 3 207 ? 218.810 313.389 213.525 1.00 600.00 183 ARG C N 1
ATOM 8470 C CA . ARG C 3 207 ? 219.063 313.240 212.095 1.00 600.00 183 ARG C CA 1
ATOM 8471 C C . ARG C 3 207 ? 220.553 313.109 211.813 1.00 600.00 183 ARG C C 1
ATOM 8472 O O . ARG C 3 207 ? 220.968 312.285 210.984 1.00 600.00 183 ARG C O 1
ATOM 8474 N N . GLN C 3 208 ? 221.371 313.901 212.509 1.00 600.00 184 GLN C N 1
ATOM 8475 C CA . GLN C 3 208 ? 222.809 313.887 212.269 1.00 600.00 184 GLN C CA 1
ATOM 8476 C C . GLN C 3 208 ? 223.422 312.541 212.627 1.00 600.00 184 GLN C C 1
ATOM 8477 O O . GLN C 3 208 ? 224.228 312.007 211.868 1.00 600.00 184 GLN C O 1
ATOM 8479 N N . MET C 3 209 ? 223.043 311.962 213.766 1.00 600.00 185 MET C N 1
ATOM 8480 C CA . MET C 3 209 ? 223.645 310.690 214.157 1.00 600.00 185 MET C CA 1
ATOM 8481 C C . MET C 3 209 ? 223.292 309.580 213.172 1.00 600.00 185 MET C C 1
ATOM 8482 O O . MET C 3 209 ? 224.180 308.860 212.689 1.00 600.00 185 MET C O 1
ATOM 8484 N N . ALA C 3 210 ? 222.008 309.467 212.819 1.00 600.00 186 ALA C N 1
ATOM 8485 C CA . ALA C 3 210 ? 221.566 308.392 211.938 1.00 600.00 186 ALA C CA 1
ATOM 8486 C C . ALA C 3 210 ? 222.115 308.548 210.526 1.00 600.00 186 ALA C C 1
ATOM 8487 O O . ALA C 3 210 ? 222.428 307.546 209.874 1.00 600.00 186 ALA C O 1
ATOM 8489 N N . GLU C 3 211 ? 222.241 309.784 210.036 1.00 600.00 187 GLU C N 1
ATOM 8490 C CA . GLU C 3 211 ? 222.717 309.977 208.670 1.00 600.00 187 GLU C CA 1
ATOM 8491 C C . GLU C 3 211 ? 224.238 309.919 208.581 1.00 600.00 187 GLU C C 1
ATOM 8492 O O . GLU C 3 211 ? 224.788 309.346 207.628 1.00 600.00 187 GLU C O 1
ATOM 8494 N N . ILE C 3 212 ? 224.932 310.514 209.554 1.00 600.00 188 ILE C N 1
ATOM 8495 C CA . ILE C 3 212 ? 226.385 310.515 209.532 1.00 600.00 188 ILE C CA 1
ATOM 8496 C C . ILE C 3 212 ? 226.921 309.111 209.739 1.00 600.00 188 ILE C C 1
ATOM 8497 O O . ILE C 3 212 ? 227.918 308.733 209.130 1.00 600.00 188 ILE C O 1
ATOM 8499 N N . ALA C 3 213 ? 226.281 308.308 210.597 1.00 600.00 189 ALA C N 1
ATOM 8500 C CA . ALA C 3 213 ? 226.788 306.956 210.814 1.00 600.00 189 ALA C CA 1
ATOM 8501 C C . ALA C 3 213 ? 226.864 306.154 209.516 1.00 600.00 189 ALA C C 1
ATOM 8502 O O . ALA C 3 213 ? 227.769 305.329 209.350 1.00 600.00 189 ALA C O 1
ATOM 8504 N N . VAL C 3 214 ? 225.934 306.382 208.588 1.00 600.00 190 VAL C N 1
ATOM 8505 C CA . VAL C 3 214 ? 225.949 305.654 207.322 1.00 600.00 190 VAL C CA 1
ATOM 8506 C C . VAL C 3 214 ? 226.888 306.319 206.325 1.00 600.00 190 VAL C C 1
ATOM 8507 O O . VAL C 3 214 ? 227.687 305.650 205.650 1.00 600.00 190 VAL C O 1
ATOM 8509 N N . ASN C 3 215 ? 226.795 307.649 206.207 1.00 600.00 191 ASN C N 1
ATOM 8510 C CA . ASN C 3 215 ? 227.624 308.350 205.235 1.00 600.00 191 ASN C CA 1
ATOM 8511 C C . ASN C 3 215 ? 229.095 308.333 205.623 1.00 600.00 191 ASN C C 1
ATOM 8512 O O . ASN C 3 215 ? 229.957 308.324 204.747 1.00 600.00 191 ASN C O 1
ATOM 8514 N N . ALA C 3 216 ? 229.401 308.298 206.918 1.00 600.00 192 ALA C N 1
ATOM 8515 C CA . ALA C 3 216 ? 230.781 308.269 207.376 1.00 600.00 192 ALA C CA 1
ATOM 8516 C C . ALA C 3 216 ? 231.480 306.998 206.933 1.00 600.00 192 ALA C C 1
ATOM 8517 O O . ALA C 3 216 ? 232.689 307.011 206.690 1.00 600.00 192 ALA C O 1
ATOM 8519 N N . VAL C 3 217 ? 230.743 305.898 206.828 1.00 600.00 193 VAL C N 1
ATOM 8520 C CA . VAL C 3 217 ? 231.324 304.630 206.402 1.00 600.00 193 VAL C CA 1
ATOM 8521 C C . VAL C 3 217 ? 231.340 304.514 204.885 1.00 600.00 193 VAL C C 1
ATOM 8522 O O . VAL C 3 217 ? 232.350 304.110 204.294 1.00 600.00 193 VAL C O 1
ATOM 8524 N N . LEU C 3 218 ? 230.229 304.880 204.238 1.00 600.00 194 LEU C N 1
ATOM 8525 C CA . LEU C 3 218 ? 230.164 304.769 202.785 1.00 600.00 194 LEU C CA 1
ATOM 8526 C C . LEU C 3 218 ? 231.087 305.764 202.091 1.00 600.00 194 LEU C C 1
ATOM 8527 O O . LEU C 3 218 ? 231.658 305.445 201.042 1.00 600.00 194 LEU C O 1
ATOM 8529 N N . THR C 3 219 ? 231.247 306.966 202.649 1.00 600.00 195 THR C N 1
ATOM 8530 C CA . THR C 3 219 ? 232.048 307.996 202.003 1.00 600.00 195 THR C CA 1
ATOM 8531 C C . THR C 3 219 ? 233.532 307.678 202.088 1.00 600.00 195 THR C C 1
ATOM 8532 O O . THR C 3 219 ? 234.305 308.082 201.212 1.00 600.00 195 THR C O 1
ATOM 8534 N N . VAL C 3 220 ? 233.945 306.955 203.125 1.00 600.00 196 VAL C N 1
ATOM 8535 C CA . VAL C 3 220 ? 235.348 306.597 203.277 1.00 600.00 196 VAL C CA 1
ATOM 8536 C C . VAL C 3 220 ? 235.675 305.279 202.582 1.00 600.00 196 VAL C C 1
ATOM 8537 O O . VAL C 3 220 ? 236.814 305.081 202.146 1.00 600.00 196 VAL C O 1
ATOM 8539 N N . ALA C 3 221 ? 234.698 304.370 202.477 1.00 600.00 197 ALA C N 1
ATOM 8540 C CA . ALA C 3 221 ? 234.947 303.086 201.828 1.00 600.00 197 ALA C CA 1
ATOM 8541 C C . ALA C 3 221 ? 235.396 303.269 200.384 1.00 600.00 197 ALA C C 1
ATOM 8542 O O . ALA C 3 221 ? 236.272 302.542 199.901 1.00 600.00 197 ALA C O 1
ATOM 8544 N N . ASP C 3 222 ? 234.802 304.236 199.680 1.00 600.00 198 ASP C N 1
ATOM 8545 C CA . ASP C 3 222 ? 235.113 304.443 198.269 1.00 600.00 198 ASP C CA 1
ATOM 8546 C C . ASP C 3 222 ? 236.540 304.927 198.062 1.00 600.00 198 ASP C C 1
ATOM 8547 O O . ASP C 3 222 ? 237.155 304.619 197.035 1.00 600.00 198 ASP C O 1
ATOM 8549 N N . MET C 3 223 ? 237.075 305.694 199.006 1.00 600.00 199 MET C N 1
ATOM 8550 C CA . MET C 3 223 ? 238.428 306.218 198.905 1.00 600.00 199 MET C CA 1
ATOM 8551 C C . MET C 3 223 ? 239.476 305.270 199.470 1.00 600.00 199 MET C C 1
ATOM 8552 O O . MET C 3 223 ? 240.670 305.581 199.405 1.00 600.00 199 MET C O 1
ATOM 8554 N N . GLU C 3 224 ? 239.067 304.128 200.014 1.00 600.00 200 GLU C N 1
ATOM 8555 C CA . GLU C 3 224 ? 239.981 303.194 200.660 1.00 600.00 200 GLU C CA 1
ATOM 8556 C C . GLU C 3 224 ? 239.830 301.791 200.085 1.00 600.00 200 GLU C C 1
ATOM 8557 O O . GLU C 3 224 ? 239.924 300.792 200.805 1.00 600.00 200 GLU C O 1
ATOM 8559 N N . ARG C 3 225 ? 239.585 301.703 198.773 1.00 600.00 201 ARG C N 1
ATOM 8560 C CA . ARG C 3 225 ? 239.454 300.430 198.051 1.00 600.00 201 ARG C CA 1
ATOM 8561 C C . ARG C 3 225 ? 238.307 299.563 198.576 1.00 600.00 201 ARG C C 1
ATOM 8562 O O . ARG C 3 225 ? 238.452 298.351 198.749 1.00 600.00 201 ARG C O 1
ATOM 8564 N N . ARG C 3 226 ? 237.153 300.189 198.815 1.00 600.00 202 ARG C N 1
ATOM 8565 C CA . ARG C 3 226 ? 235.946 299.476 199.251 1.00 600.00 202 ARG C CA 1
ATOM 8566 C C . ARG C 3 226 ? 236.166 298.721 200.563 1.00 600.00 202 ARG C C 1
ATOM 8567 O O . ARG C 3 226 ? 235.769 297.565 200.713 1.00 600.00 202 ARG C O 1
ATOM 8569 N N . ASP C 3 227 ? 236.812 299.384 201.517 1.00 600.00 203 ASP C N 1
ATOM 8570 C CA . ASP C 3 227 ? 237.052 298.797 202.826 1.00 600.00 203 ASP C CA 1
ATOM 8571 C C . ASP C 3 227 ? 237.074 299.928 203.838 1.00 600.00 203 ASP C C 1
ATOM 8572 O O . ASP C 3 227 ? 237.387 301.071 203.497 1.00 600.00 203 ASP C O 1
ATOM 8574 N N . VAL C 3 228 ? 236.722 299.617 205.082 1.00 600.00 204 VAL C N 1
ATOM 8575 C CA . VAL C 3 228 ? 236.634 300.633 206.123 1.00 600.00 204 VAL C CA 1
ATOM 8576 C C . VAL C 3 228 ? 237.319 300.121 207.380 1.00 600.00 204 VAL C C 1
ATOM 8577 O O . VAL C 3 228 ? 237.021 299.019 207.852 1.00 600.00 204 VAL C O 1
ATOM 8579 N N . ASP C 3 229 ? 238.238 300.919 207.915 1.00 600.00 205 ASP C N 1
ATOM 8580 C CA . ASP C 3 229 ? 238.907 300.611 209.166 1.00 600.00 205 ASP C CA 1
ATOM 8581 C C . ASP C 3 229 ? 238.270 301.428 210.286 1.00 600.00 205 ASP C C 1
ATOM 8582 O O . ASP C 3 229 ? 237.373 302.244 210.062 1.00 600.00 205 ASP C O 1
ATOM 8584 N N . PHE C 3 230 ? 238.734 301.201 211.514 1.00 600.00 206 PHE C N 1
ATOM 8585 C CA . PHE C 3 230 ? 238.182 301.913 212.659 1.00 600.00 206 PHE C CA 1
ATOM 8586 C C . PHE C 3 230 ? 238.729 303.325 212.803 1.00 600.00 206 PHE C C 1
ATOM 8587 O O . PHE C 3 230 ? 238.248 304.074 213.659 1.00 600.00 206 PHE C O 1
ATOM 8589 N N . GLU C 3 231 ? 239.716 303.702 211.998 1.00 600.00 207 GLU C N 1
ATOM 8590 C CA . GLU C 3 231 ? 240.291 305.037 212.049 1.00 600.00 207 GLU C CA 1
ATOM 8591 C C . GLU C 3 231 ? 239.604 306.007 211.101 1.00 600.00 207 GLU C C 1
ATOM 8592 O O . GLU C 3 231 ? 239.934 307.195 211.103 1.00 600.00 207 GLU C O 1
ATOM 8594 N N . LEU C 3 232 ? 238.663 305.533 210.290 1.00 600.00 208 LEU C N 1
ATOM 8595 C CA . LEU C 3 232 ? 237.977 306.391 209.337 1.00 600.00 208 LEU C CA 1
ATOM 8596 C C . LEU C 3 232 ? 236.708 307.006 209.904 1.00 600.00 208 LEU C C 1
ATOM 8597 O O . LEU C 3 232 ? 236.192 307.972 209.332 1.00 600.00 208 LEU C O 1
ATOM 8599 N N . ILE C 3 233 ? 236.193 306.465 211.004 1.00 600.00 209 ILE C N 1
ATOM 8600 C CA . ILE C 3 233 ? 235.004 306.982 211.667 1.00 600.00 209 ILE C CA 1
ATOM 8601 C C . ILE C 3 233 ? 235.300 307.058 213.155 1.00 600.00 209 ILE C C 1
ATOM 8602 O O . ILE C 3 233 ? 235.993 306.194 213.703 1.00 600.00 209 ILE C O 1
ATOM 8604 N N . LYS C 3 234 ? 234.784 308.093 213.811 1.00 600.00 210 LYS C N 1
ATOM 8605 C CA . LYS C 3 234 ? 234.956 308.241 215.246 1.00 600.00 210 LYS C CA 1
ATOM 8606 C C . LYS C 3 234 ? 233.684 308.812 215.851 1.00 600.00 210 LYS C C 1
ATOM 8607 O O . LYS C 3 234 ? 233.030 309.667 215.249 1.00 600.00 210 LYS C O 1
ATOM 8609 N N . VAL C 3 235 ? 233.335 308.327 217.039 1.00 600.00 211 VAL C N 1
ATOM 8610 C CA . VAL C 3 235 ? 232.186 308.816 217.791 1.00 600.00 211 VAL C CA 1
ATOM 8611 C C . VAL C 3 235 ? 232.715 309.548 219.015 1.00 600.00 211 VAL C C 1
ATOM 8612 O O . VAL C 3 235 ? 233.343 308.936 219.887 1.00 600.00 211 VAL C O 1
ATOM 8614 N N . GLU C 3 236 ? 232.465 310.852 219.082 1.00 600.00 212 GLU C N 1
ATOM 8615 C CA . GLU C 3 236 ? 232.935 311.684 220.181 1.00 600.00 212 GLU C CA 1
ATOM 8616 C C . GLU C 3 236 ? 231.762 312.020 221.092 1.00 600.00 212 GLU C C 1
ATOM 8617 O O . GLU C 3 236 ? 230.828 312.711 220.675 1.00 600.00 212 GLU C O 1
ATOM 8619 N N . GLY C 3 237 ? 231.816 311.538 222.333 1.00 600.00 213 GLY C N 1
ATOM 8620 C CA . GLY C 3 237 ? 230.749 311.792 223.281 1.00 600.00 213 GLY C CA 1
ATOM 8621 C C . GLY C 3 237 ? 231.245 312.186 224.658 1.00 600.00 213 GLY C C 1
ATOM 8622 O O . GLY C 3 237 ? 231.979 311.426 225.297 1.00 600.00 213 GLY C O 1
ATOM 8623 N N . LYS C 3 238 ? 230.850 313.366 225.132 1.00 600.00 214 LYS C N 1
ATOM 8624 C CA . LYS C 3 238 ? 231.323 313.889 226.406 1.00 600.00 214 LYS C CA 1
ATOM 8625 C C . LYS C 3 238 ? 230.149 314.379 227.241 1.00 600.00 214 LYS C C 1
ATOM 8626 O O . LYS C 3 238 ? 229.208 314.982 226.715 1.00 600.00 214 LYS C O 1
ATOM 8628 N N . VAL C 3 239 ? 230.215 314.118 228.547 1.00 600.00 215 VAL C N 1
ATOM 8629 C CA . VAL C 3 239 ? 229.206 314.597 229.486 1.00 600.00 215 VAL C CA 1
ATOM 8630 C C . VAL C 3 239 ? 229.497 316.047 229.844 1.00 600.00 215 VAL C C 1
ATOM 8631 O O . VAL C 3 239 ? 230.656 316.462 229.952 1.00 600.00 215 VAL C O 1
ATOM 8633 N N . GLY C 3 240 ? 228.436 316.825 230.040 1.00 600.00 216 GLY C N 1
ATOM 8634 C CA . GLY C 3 240 ? 228.584 318.212 230.431 1.00 600.00 216 GLY C CA 1
ATOM 8635 C C . GLY C 3 240 ? 227.713 319.131 229.603 1.00 600.00 216 GLY C C 1
ATOM 8636 O O . GLY C 3 240 ? 227.529 320.303 229.944 1.00 600.00 216 GLY C O 1
ATOM 8637 N N . GLY C 3 241 ? 227.173 318.606 228.508 1.00 600.00 217 GLY C N 1
ATOM 8638 C CA . GLY C 3 241 ? 226.307 319.390 227.653 1.00 600.00 217 GLY C CA 1
ATOM 8639 C C . GLY C 3 241 ? 224.858 318.969 227.757 1.00 600.00 217 GLY C C 1
ATOM 8640 O O . GLY C 3 241 ? 224.359 318.688 228.851 1.00 600.00 217 GLY C O 1
ATOM 8641 N N . ARG C 3 242 ? 224.171 318.919 226.620 1.00 600.00 218 ARG C N 1
ATOM 8642 C CA . ARG C 3 242 ? 222.775 318.518 226.567 1.00 600.00 218 ARG C CA 1
ATOM 8643 C C . ARG C 3 242 ? 222.599 317.455 225.493 1.00 600.00 218 ARG C C 1
ATOM 8644 O O . ARG C 3 242 ? 223.338 317.417 224.506 1.00 600.00 218 ARG C O 1
ATOM 8646 N N . LEU C 3 243 ? 221.600 316.593 225.697 1.00 600.00 219 LEU C N 1
ATOM 8647 C CA . LEU C 3 243 ? 221.372 315.483 224.778 1.00 600.00 219 LEU C CA 1
ATOM 8648 C C . LEU C 3 243 ? 220.961 315.963 223.390 1.00 600.00 219 LEU C C 1
ATOM 8649 O O . LEU C 3 243 ? 221.283 315.311 222.391 1.00 600.00 219 LEU C O 1
ATOM 8651 N N . GLU C 3 244 ? 220.251 317.090 223.304 1.00 600.00 220 GLU C N 1
ATOM 8652 C CA . GLU C 3 244 ? 219.783 317.592 222.016 1.00 600.00 220 GLU C CA 1
ATOM 8653 C C . GLU C 3 244 ? 220.893 318.215 221.181 1.00 600.00 220 GLU C C 1
ATOM 8654 O O . GLU C 3 244 ? 220.671 318.487 219.996 1.00 600.00 220 GLU C O 1
ATOM 8656 N N . ASP C 3 245 ? 222.067 318.448 221.760 1.00 600.00 221 ASP C N 1
ATOM 8657 C CA . ASP C 3 245 ? 223.158 319.121 221.063 1.00 600.00 221 ASP C CA 1
ATOM 8658 C C . ASP C 3 245 ? 223.954 318.084 220.280 1.00 600.00 221 ASP C C 1
ATOM 8659 O O . ASP C 3 245 ? 224.668 317.264 220.867 1.00 600.00 221 ASP C O 1
ATOM 8661 N N . THR C 3 246 ? 223.855 318.138 218.954 1.00 600.00 222 THR C N 1
ATOM 8662 C CA . THR C 3 246 ? 224.623 317.274 218.070 1.00 600.00 222 THR C CA 1
ATOM 8663 C C . THR C 3 246 ? 225.219 318.117 216.954 1.00 600.00 222 THR C C 1
ATOM 8664 O O . THR C 3 246 ? 224.572 319.039 216.448 1.00 600.00 222 THR C O 1
ATOM 8666 N N . LYS C 3 247 ? 226.456 317.803 216.576 1.00 600.00 223 LYS C N 1
ATOM 8667 C CA . LYS C 3 247 ? 227.170 318.560 215.561 1.00 600.00 223 LYS C CA 1
ATOM 8668 C C . LYS C 3 247 ? 227.768 317.621 214.524 1.00 600.00 223 LYS C C 1
ATOM 8669 O O . LYS C 3 247 ? 228.103 316.468 214.816 1.00 600.00 223 LYS C O 1
ATOM 8671 N N . LEU C 3 248 ? 227.896 318.138 213.303 1.00 600.00 224 LEU C N 1
ATOM 8672 C CA . LEU C 3 248 ? 228.534 317.426 212.203 1.00 600.00 224 LEU C CA 1
ATOM 8673 C C . LEU C 3 248 ? 230.003 317.828 212.155 1.00 600.00 224 LEU C C 1
ATOM 8674 O O . LEU C 3 248 ? 230.321 319.005 211.955 1.00 600.00 224 LEU C O 1
ATOM 8676 N N . ILE C 3 249 ? 230.895 316.859 212.339 1.00 600.00 225 ILE C N 1
ATOM 8677 C CA . ILE C 3 249 ? 232.332 317.098 212.285 1.00 600.00 225 ILE C CA 1
ATOM 8678 C C . ILE C 3 249 ? 232.866 316.454 211.014 1.00 600.00 225 ILE C C 1
ATOM 8679 O O . ILE C 3 249 ? 232.836 315.225 210.873 1.00 600.00 225 ILE C O 1
ATOM 8681 N N . LYS C 3 250 ? 233.352 317.283 210.088 1.00 600.00 226 LYS C N 1
ATOM 8682 C CA . LYS C 3 250 ? 233.892 316.790 208.827 1.00 600.00 226 LYS C CA 1
ATOM 8683 C C . LYS C 3 250 ? 235.262 316.149 208.981 1.00 600.00 226 LYS C C 1
ATOM 8684 O O . LYS C 3 250 ? 235.717 315.466 208.058 1.00 600.00 226 LYS C O 1
ATOM 8686 N N . GLY C 3 251 ? 235.926 316.359 210.112 1.00 600.00 227 GLY C N 1
ATOM 8687 C CA . GLY C 3 251 ? 237.230 315.779 210.345 1.00 600.00 227 GLY C CA 1
ATOM 8688 C C . GLY C 3 251 ? 237.298 315.095 211.691 1.00 600.00 227 GLY C C 1
ATOM 8689 O O . GLY C 3 251 ? 236.404 314.324 212.049 1.00 600.00 227 GLY C O 1
ATOM 8690 N N . VAL C 3 252 ? 238.351 315.378 212.455 1.00 600.00 228 VAL C N 1
ATOM 8691 C CA . VAL C 3 252 ? 238.561 314.758 213.754 1.00 600.00 228 VAL C CA 1
ATOM 8692 C C . VAL C 3 252 ? 238.819 315.852 214.779 1.00 600.00 228 VAL C C 1
ATOM 8693 O O . VAL C 3 252 ? 239.179 316.982 214.442 1.00 600.00 228 VAL C O 1
ATOM 8695 N N . ILE C 3 253 ? 238.635 315.501 216.049 1.00 600.00 229 ILE C N 1
ATOM 8696 C CA . ILE C 3 253 ? 238.853 316.417 217.162 1.00 600.00 229 ILE C CA 1
ATOM 8697 C C . ILE C 3 253 ? 240.115 315.991 217.896 1.00 600.00 229 ILE C C 1
ATOM 8698 O O . ILE C 3 253 ? 240.271 314.815 218.249 1.00 600.00 229 ILE C O 1
ATOM 8700 N N . VAL C 3 254 ? 241.012 316.946 218.127 1.00 600.00 230 VAL C N 1
ATOM 8701 C CA . VAL C 3 254 ? 242.288 316.701 218.785 1.00 600.00 230 VAL C CA 1
ATOM 8702 C C . VAL C 3 254 ? 242.351 317.557 220.042 1.00 600.00 230 VAL C C 1
ATOM 8703 O O . VAL C 3 254 ? 241.966 318.731 220.024 1.00 600.00 230 VAL C O 1
ATOM 8705 N N . ASP C 3 255 ? 242.827 316.965 221.136 1.00 600.00 231 ASP C N 1
ATOM 8706 C CA . ASP C 3 255 ? 242.946 317.687 222.396 1.00 600.00 231 ASP C CA 1
ATOM 8707 C C . ASP C 3 255 ? 244.233 318.503 222.415 1.00 600.00 231 ASP C C 1
ATOM 8708 O O . ASP C 3 255 ? 245.313 317.985 222.115 1.00 600.00 231 ASP C O 1
ATOM 8710 N N . LYS C 3 256 ? 244.111 319.782 222.770 1.00 600.00 232 LYS C N 1
ATOM 8711 C CA . LYS C 3 256 ? 245.269 320.666 222.830 1.00 600.00 232 LYS C CA 1
ATOM 8712 C C . LYS C 3 256 ? 246.264 320.172 223.874 1.00 600.00 232 LYS C C 1
ATOM 8713 O O . LYS C 3 256 ? 245.887 319.800 224.988 1.00 600.00 232 LYS C O 1
ATOM 8715 N N . ASP C 3 257 ? 247.547 320.176 223.511 1.00 600.00 233 ASP C N 1
ATOM 8716 C CA . ASP C 3 257 ? 248.609 319.679 224.382 1.00 600.00 233 ASP C CA 1
ATOM 8717 C C . ASP C 3 257 ? 249.577 320.811 224.702 1.00 600.00 233 ASP C C 1
ATOM 8718 O O . ASP C 3 257 ? 250.352 321.235 223.838 1.00 600.00 233 ASP C O 1
ATOM 8720 N N . PHE C 3 258 ? 249.549 321.282 225.946 1.00 600.00 234 PHE C N 1
ATOM 8721 C CA . PHE C 3 258 ? 250.492 322.283 226.423 1.00 600.00 234 PHE C CA 1
ATOM 8722 C C . PHE C 3 258 ? 251.019 321.863 227.786 1.00 600.00 234 PHE C C 1
ATOM 8723 O O . PHE C 3 258 ? 250.257 321.401 228.640 1.00 600.00 234 PHE C O 1
ATOM 8725 N N . SER C 3 259 ? 252.330 322.019 227.982 1.00 600.00 235 SER C N 1
ATOM 8726 C CA . SER C 3 259 ? 252.935 321.614 229.246 1.00 600.00 235 SER C CA 1
ATOM 8727 C C . SER C 3 259 ? 252.591 322.578 230.374 1.00 600.00 235 SER C C 1
ATOM 8728 O O . SER C 3 259 ? 252.568 322.176 231.543 1.00 600.00 235 SER C O 1
ATOM 8730 N N . HIS C 3 260 ? 252.329 323.847 230.055 1.00 600.00 236 HIS C N 1
ATOM 8731 C CA . HIS C 3 260 ? 252.004 324.834 231.075 1.00 600.00 236 HIS C CA 1
ATOM 8732 C C . HIS C 3 260 ? 250.912 325.758 230.545 1.00 526.34 236 HIS C C 1
ATOM 8733 O O . HIS C 3 260 ? 251.006 326.231 229.398 1.00 0.04 236 HIS C O 1
ATOM 8735 N N . PRO C 3 261 ? 249.869 326.030 231.337 1.00 600.00 237 PRO C N 1
ATOM 8736 C CA . PRO C 3 261 ? 248.838 326.980 230.889 1.00 600.00 237 PRO C CA 1
ATOM 8737 C C . PRO C 3 261 ? 249.356 328.398 230.744 1.00 600.00 237 PRO C C 1
ATOM 8738 O O . PRO C 3 261 ? 248.702 329.217 230.084 1.00 600.00 237 PRO C O 1
ATOM 8742 N N . GLN C 3 262 ? 250.509 328.711 231.340 1.00 600.00 238 GLN C N 1
ATOM 8743 C CA . GLN C 3 262 ? 251.090 330.043 231.232 1.00 600.00 238 GLN C CA 1
ATOM 8744 C C . GLN C 3 262 ? 251.664 330.311 229.849 1.00 600.00 238 GLN C C 1
ATOM 8745 O O . GLN C 3 262 ? 251.927 331.472 229.514 1.00 600.00 238 GLN C O 1
ATOM 8747 N N . MET C 3 263 ? 251.871 329.272 229.049 1.00 600.00 239 MET C N 1
ATOM 8748 C CA . MET C 3 263 ? 252.412 329.436 227.709 1.00 600.00 239 MET C CA 1
ATOM 8749 C C . MET C 3 263 ? 251.284 329.781 226.736 1.00 600.00 239 MET C C 1
ATOM 8750 O O . MET C 3 263 ? 250.190 329.220 226.835 1.00 600.00 239 MET C O 1
ATOM 8752 N N . PRO C 3 264 ? 251.514 330.711 225.807 1.00 600.00 240 PRO C N 1
ATOM 8753 C CA . PRO C 3 264 ? 250.440 331.115 224.887 1.00 600.00 240 PRO C CA 1
ATOM 8754 C C . PRO C 3 264 ? 249.944 329.946 224.045 1.00 600.00 240 PRO C C 1
ATOM 8755 O O . PRO C 3 264 ? 250.721 329.093 223.611 1.00 600.00 240 PRO C O 1
ATOM 8759 N N . LYS C 3 265 ? 248.631 329.914 223.816 1.00 600.00 241 LYS C N 1
ATOM 8760 C CA . LYS C 3 265 ? 247.994 328.878 223.001 1.00 600.00 241 LYS C CA 1
ATOM 8761 C C . LYS C 3 265 ? 247.685 329.475 221.632 1.00 600.00 241 LYS C C 1
ATOM 8762 O O . LYS C 3 265 ? 246.728 330.238 221.478 1.00 600.00 241 LYS C O 1
ATOM 8764 N N . LYS C 3 266 ? 248.484 329.115 220.633 1.00 600.00 242 LYS C N 1
ATOM 8765 C CA . LYS C 3 266 ? 248.346 329.678 219.298 1.00 600.00 242 LYS C CA 1
ATOM 8766 C C . LYS C 3 266 ? 247.603 328.717 218.379 1.00 600.00 242 LYS C C 1
ATOM 8767 O O . LYS C 3 266 ? 247.856 327.509 218.383 1.00 600.00 242 LYS C O 1
ATOM 8769 N N . VAL C 3 267 ? 246.676 329.268 217.598 1.00 600.00 243 VAL C N 1
ATOM 8770 C CA . VAL C 3 267 ? 245.958 328.536 216.562 1.00 600.00 243 VAL C CA 1
ATOM 8771 C C . VAL C 3 267 ? 246.047 329.350 215.280 1.00 600.00 243 VAL C C 1
ATOM 8772 O O . VAL C 3 267 ? 245.896 330.577 215.304 1.00 600.00 243 VAL C O 1
ATOM 8774 N N . GLU C 3 268 ? 246.301 328.672 214.161 1.00 600.00 244 GLU C N 1
ATOM 8775 C CA . GLU C 3 268 ? 246.502 329.368 212.896 1.00 600.00 244 GLU C CA 1
ATOM 8776 C C . GLU C 3 268 ? 245.810 328.669 211.727 1.00 600.00 244 GLU C C 1
ATOM 8777 O O . GLU C 3 268 ? 244.719 328.109 211.878 1.00 600.00 244 GLU C O 1
ATOM 8779 N N . ASP C 3 269 ? 246.471 328.692 210.568 1.00 600.00 245 ASP C N 1
ATOM 8780 C CA . ASP C 3 269 ? 245.949 328.245 209.283 1.00 600.00 245 ASP C CA 1
ATOM 8781 C C . ASP C 3 269 ? 245.672 326.738 209.259 1.00 600.00 245 ASP C C 1
ATOM 8782 O O . ASP C 3 269 ? 246.167 325.966 210.086 1.00 600.00 245 ASP C O 1
ATOM 8784 N N . ALA C 3 270 ? 244.886 326.324 208.257 1.00 600.00 246 ALA C N 1
ATOM 8785 C CA . ALA C 3 270 ? 244.441 324.938 208.087 1.00 600.00 246 ALA C CA 1
ATOM 8786 C C . ALA C 3 270 ? 245.541 324.054 207.492 1.00 600.00 246 ALA C C 1
ATOM 8787 O O . ALA C 3 270 ? 245.404 323.468 206.419 1.00 600.00 246 ALA C O 1
ATOM 8789 N N . LYS C 3 271 ? 246.649 323.955 208.224 1.00 600.00 247 LYS C N 1
ATOM 8790 C CA . LYS C 3 271 ? 247.768 323.109 207.827 1.00 600.00 247 LYS C CA 1
ATOM 8791 C C . LYS C 3 271 ? 248.353 322.457 209.070 1.00 600.00 247 LYS C C 1
ATOM 8792 O O . LYS C 3 271 ? 248.694 323.148 210.034 1.00 600.00 247 LYS C O 1
ATOM 8794 N N . ILE C 3 272 ? 248.465 321.132 209.046 1.00 600.00 248 ILE C N 1
ATOM 8795 C CA . ILE C 3 272 ? 248.920 320.353 210.191 1.00 600.00 248 ILE C CA 1
ATOM 8796 C C . ILE C 3 272 ? 250.245 319.695 209.828 1.00 600.00 248 ILE C C 1
ATOM 8797 O O . ILE C 3 272 ? 250.352 319.042 208.784 1.00 600.00 248 ILE C O 1
ATOM 8799 N N . ALA C 3 273 ? 251.250 319.873 210.684 1.00 600.00 249 ALA C N 1
ATOM 8800 C CA . ALA C 3 273 ? 252.568 319.277 210.464 1.00 600.00 249 ALA C CA 1
ATOM 8801 C C . ALA C 3 273 ? 252.616 317.951 211.208 1.00 600.00 249 ALA C C 1
ATOM 8802 O O . ALA C 3 273 ? 252.874 317.909 212.413 1.00 600.00 249 ALA C O 1
ATOM 8804 N N . ILE C 3 274 ? 252.367 316.862 210.489 1.00 600.00 250 ILE C N 1
ATOM 8805 C CA . ILE C 3 274 ? 252.379 315.525 211.071 1.00 600.00 250 ILE C CA 1
ATOM 8806 C C . ILE C 3 274 ? 253.782 314.964 210.886 1.00 600.00 250 ILE C C 1
ATOM 8807 O O . ILE C 3 274 ? 254.176 314.606 209.774 1.00 600.00 250 ILE C O 1
ATOM 8809 N N . LEU C 3 275 ? 254.538 314.886 211.974 1.00 600.00 251 LEU C N 1
ATOM 8810 C CA . LEU C 3 275 ? 255.945 314.530 211.915 1.00 600.00 251 LEU C CA 1
ATOM 8811 C C . LEU C 3 275 ? 256.191 313.261 212.717 1.00 600.00 251 LEU C C 1
ATOM 8812 O O . LEU C 3 275 ? 255.597 313.059 213.780 1.00 600.00 251 LEU C O 1
ATOM 8814 N N . THR C 3 276 ? 257.047 312.392 212.181 1.00 600.00 252 THR C N 1
ATOM 8815 C CA . THR C 3 276 ? 257.636 311.304 212.945 1.00 600.00 252 THR C CA 1
ATOM 8816 C C . THR C 3 276 ? 259.073 311.612 213.331 1.00 600.00 252 THR C C 1
ATOM 8817 O O . THR C 3 276 ? 259.589 311.027 214.289 1.00 600.00 252 THR C O 1
ATOM 8819 N N . CYS C 3 277 ? 259.701 312.551 212.631 1.00 600.00 253 CYS C N 1
ATOM 8820 C CA . CYS C 3 277 ? 261.049 312.982 212.942 1.00 600.00 253 CYS C CA 1
ATOM 8821 C C . CYS C 3 277 ? 261.072 313.725 214.277 1.00 600.00 253 CYS C C 1
ATOM 8822 O O . CYS C 3 277 ? 260.059 314.287 214.703 1.00 600.00 253 CYS C O 1
ATOM 8824 N N . PRO C 3 278 ? 262.225 313.755 214.953 1.00 600.00 254 PRO C N 1
ATOM 8825 C CA . PRO C 3 278 ? 262.317 314.504 216.214 1.00 600.00 254 PRO C CA 1
ATOM 8826 C C . PRO C 3 278 ? 262.294 316.011 216.010 1.00 600.00 254 PRO C C 1
ATOM 8827 O O . PRO C 3 278 ? 263.290 316.607 215.586 1.00 600.00 254 PRO C O 1
ATOM 8831 N N . PHE C 3 279 ? 261.153 316.634 216.302 1.00 600.00 255 PHE C N 1
ATOM 8832 C CA . PHE C 3 279 ? 261.040 318.087 216.286 1.00 600.00 255 PHE C CA 1
ATOM 8833 C C . PHE C 3 279 ? 261.411 318.710 217.623 1.00 600.00 255 PHE C C 1
ATOM 8834 O O . PHE C 3 279 ? 261.733 319.903 217.673 1.00 600.00 255 PHE C O 1
ATOM 8836 N N . GLU C 3 280 ? 261.364 317.930 218.703 1.00 600.00 256 GLU C N 1
ATOM 8837 C CA . GLU C 3 280 ? 261.800 318.323 220.030 1.00 600.00 256 GLU C CA 1
ATOM 8838 C C . GLU C 3 280 ? 262.597 317.137 220.559 1.00 600.00 256 GLU C C 1
ATOM 8839 O O . GLU C 3 280 ? 262.232 315.984 220.285 1.00 600.00 256 GLU C O 1
ATOM 8841 N N . PRO C 3 281 ? 263.691 317.380 221.282 1.00 600.00 257 PRO C N 1
ATOM 8842 C CA . PRO C 3 281 ? 264.589 316.281 221.698 1.00 600.00 257 PRO C CA 1
ATOM 8843 C C . PRO C 3 281 ? 263.834 315.172 222.410 1.00 600.00 257 PRO C C 1
ATOM 8844 O O . PRO C 3 281 ? 263.068 315.433 223.345 1.00 600.00 257 PRO C O 1
ATOM 8848 N N . PRO C 3 282 ? 264.013 313.920 221.986 1.00 600.00 258 PRO C N 1
ATOM 8849 C CA . PRO C 3 282 ? 263.256 312.812 222.591 1.00 600.00 258 PRO C CA 1
ATOM 8850 C C . PRO C 3 282 ? 263.800 312.416 223.959 1.00 600.00 258 PRO C C 1
ATOM 8851 O O . PRO C 3 282 ? 264.998 312.524 224.229 1.00 600.00 258 PRO C O 1
ATOM 8855 N N . LYS C 3 283 ? 262.905 311.934 224.826 1.00 600.00 259 LYS C N 1
ATOM 8856 C CA . LYS C 3 283 ? 263.295 311.408 226.141 1.00 600.00 259 LYS C CA 1
ATOM 8857 C C . LYS C 3 283 ? 262.336 310.309 226.582 1.00 600.00 259 LYS C C 1
ATOM 8858 O O . LYS C 3 283 ? 261.460 310.524 227.429 1.00 600.00 259 LYS C O 1
ATOM 8860 N N . PRO C 3 284 ? 262.493 309.089 226.046 1.00 600.00 260 PRO C N 1
ATOM 8861 C CA . PRO C 3 284 ? 261.602 307.979 226.445 1.00 600.00 260 PRO C CA 1
ATOM 8862 C C . PRO C 3 284 ? 261.945 307.398 227.816 1.00 600.00 260 PRO C C 1
ATOM 8863 O O . PRO C 3 284 ? 262.309 306.226 227.951 1.00 600.00 260 PRO C O 1
ATOM 8867 N N . LYS C 3 285 ? 261.818 308.229 228.855 1.00 600.00 261 LYS C N 1
ATOM 8868 C CA . LYS C 3 285 ? 262.084 307.826 230.243 1.00 600.00 261 LYS C CA 1
ATOM 8869 C C . LYS C 3 285 ? 263.542 307.416 230.474 1.00 600.00 261 LYS C C 1
ATOM 8870 O O . LYS C 3 285 ? 263.824 306.517 231.267 1.00 600.00 261 LYS C O 1
ATOM 8872 N N . THR C 3 286 ? 264.480 308.078 229.796 1.00 600.00 262 THR C N 1
ATOM 8873 C CA . THR C 3 286 ? 265.902 307.735 229.919 1.00 600.00 262 THR C CA 1
ATOM 8874 C C . THR C 3 286 ? 266.737 309.010 229.794 1.00 600.00 262 THR C C 1
ATOM 8875 O O . THR C 3 286 ? 266.204 310.123 229.826 1.00 600.00 262 THR C O 1
ATOM 8877 N N . LYS C 3 287 ? 268.058 308.855 229.641 1.00 600.00 263 LYS C N 1
ATOM 8878 C CA . LYS C 3 287 ? 268.964 309.998 229.566 1.00 600.00 263 LYS C CA 1
ATOM 8879 C C . LYS C 3 287 ? 269.958 309.855 228.415 1.00 600.00 263 LYS C C 1
ATOM 8880 O O . LYS C 3 287 ? 270.423 308.754 228.106 1.00 600.00 263 LYS C O 1
ATOM 8882 N N . HIS C 3 288 ? 270.291 310.990 227.793 1.00 600.00 264 HIS C N 1
ATOM 8883 C CA . HIS C 3 288 ? 271.230 311.038 226.678 1.00 600.00 264 HIS C CA 1
ATOM 8884 C C . HIS C 3 288 ? 272.670 310.888 227.169 1.00 600.00 264 HIS C C 1
ATOM 8885 O O . HIS C 3 288 ? 272.973 311.033 228.356 1.00 600.00 264 HIS C O 1
ATOM 8887 N N . LYS C 3 289 ? 273.568 310.603 226.228 1.00 600.00 265 LYS C N 1
ATOM 8888 C CA . LYS C 3 289 ? 274.989 310.440 226.503 1.00 600.00 265 LYS C CA 1
ATOM 8889 C C . LYS C 3 289 ? 275.752 311.644 225.964 1.00 600.00 265 LYS C C 1
ATOM 8890 O O . LYS C 3 289 ? 275.403 312.189 224.912 1.00 600.00 265 LYS C O 1
ATOM 8892 N N . LEU C 3 290 ? 276.790 312.062 226.686 1.00 600.00 266 LEU C N 1
ATOM 8893 C CA . LEU C 3 290 ? 277.615 313.196 226.285 1.00 600.00 266 LEU C CA 1
ATOM 8894 C C . LEU C 3 290 ? 278.907 312.694 225.656 1.00 600.00 266 LEU C C 1
ATOM 8895 O O . LEU C 3 290 ? 279.590 311.839 226.229 1.00 600.00 266 LEU C O 1
ATOM 8897 N N . ASP C 3 291 ? 279.245 313.232 224.484 1.00 600.00 267 ASP C N 1
ATOM 8898 C CA . ASP C 3 291 ? 280.486 312.873 223.795 1.00 600.00 267 ASP C CA 1
ATOM 8899 C C . ASP C 3 291 ? 281.129 314.156 223.278 1.00 600.00 267 ASP C C 1
ATOM 8900 O O . ASP C 3 291 ? 280.761 314.655 222.210 1.00 600.00 267 ASP C O 1
ATOM 8902 N N . VAL C 3 292 ? 282.105 314.668 224.021 1.00 600.00 268 VAL C N 1
ATOM 8903 C CA . VAL C 3 292 ? 282.743 315.938 223.705 1.00 600.00 268 VAL C CA 1
ATOM 8904 C C . VAL C 3 292 ? 284.255 315.769 223.754 1.00 600.00 268 VAL C C 1
ATOM 8905 O O . VAL C 3 292 ? 284.783 314.932 224.493 1.00 600.00 268 VAL C O 1
ATOM 8907 N N . THR C 3 293 ? 284.955 316.581 222.957 1.00 600.00 269 THR C N 1
ATOM 8908 C CA . THR C 3 293 ? 286.413 316.526 222.932 1.00 600.00 269 THR C CA 1
ATOM 8909 C C . THR C 3 293 ? 287.043 317.334 224.061 1.00 600.00 269 THR C C 1
ATOM 8910 O O . THR C 3 293 ? 288.118 316.969 224.548 1.00 600.00 269 THR C O 1
ATOM 8912 N N . SER C 3 294 ? 286.403 318.420 224.490 1.00 600.00 270 SER C N 1
ATOM 8913 C CA . SER C 3 294 ? 286.980 319.285 225.510 1.00 600.00 270 SER C CA 1
ATOM 8914 C C . SER C 3 294 ? 285.866 320.018 226.246 1.00 600.00 270 SER C C 1
ATOM 8915 O O . SER C 3 294 ? 284.693 319.948 225.871 1.00 600.00 270 SER C O 1
ATOM 8917 N N . VAL C 3 295 ? 286.252 320.728 227.311 1.00 600.00 271 VAL C N 1
ATOM 8918 C CA . VAL C 3 295 ? 285.294 321.537 228.066 1.00 600.00 271 VAL C CA 1
ATOM 8919 C C . VAL C 3 295 ? 284.650 322.584 227.162 1.00 600.00 271 VAL C C 1
ATOM 8920 O O . VAL C 3 295 ? 283.425 322.806 227.197 1.00 600.00 271 VAL C O 1
ATOM 8922 N N . GLU C 3 296 ? 285.468 323.244 226.337 1.00 600.00 272 GLU C N 1
ATOM 8923 C CA . GLU C 3 296 ? 284.942 324.202 225.372 1.00 600.00 272 GLU C CA 1
ATOM 8924 C C . GLU C 3 296 ? 283.979 323.535 224.401 1.00 600.00 272 GLU C C 1
ATOM 8925 O O . GLU C 3 296 ? 282.977 324.141 223.998 1.00 600.00 272 GLU C O 1
ATOM 8927 N N . ASP C 3 297 ? 284.257 322.283 224.027 1.00 600.00 273 ASP C N 1
ATOM 8928 C CA . ASP C 3 297 ? 283.344 321.558 223.154 1.00 600.00 273 ASP C CA 1
ATOM 8929 C C . ASP C 3 297 ? 282.017 321.282 223.843 1.00 600.00 273 ASP C C 1
ATOM 8930 O O . ASP C 3 297 ? 280.973 321.282 223.188 1.00 600.00 273 ASP C O 1
ATOM 8932 N N . TYR C 3 298 ? 282.030 321.050 225.158 1.00 600.00 274 TYR C N 1
ATOM 8933 C CA . TYR C 3 298 ? 280.778 320.851 225.881 1.00 600.00 274 TYR C CA 1
ATOM 8934 C C . TYR C 3 298 ? 279.940 322.124 225.898 1.00 600.00 274 TYR C C 1
ATOM 8935 O O . TYR C 3 298 ? 278.715 322.075 225.709 1.00 600.00 274 TYR C O 1
ATOM 8937 N N . LYS C 3 299 ? 280.579 323.274 226.140 1.00 600.00 275 LYS C N 1
ATOM 8938 C CA . LYS C 3 299 ? 279.837 324.535 226.062 1.00 600.00 275 LYS C CA 1
ATOM 8939 C C . LYS C 3 299 ? 279.267 324.754 224.661 1.00 600.00 275 LYS C C 1
ATOM 8940 O O . LYS C 3 299 ? 278.114 325.194 224.497 1.00 600.00 275 LYS C O 1
ATOM 8942 N N . ALA C 3 300 ? 280.061 324.436 223.634 1.00 600.00 276 ALA C N 1
ATOM 8943 C CA . ALA C 3 300 ? 279.554 324.516 222.270 1.00 600.00 276 ALA C CA 1
ATOM 8944 C C . ALA C 3 300 ? 278.411 323.537 222.038 1.00 600.00 276 ALA C C 1
ATOM 8945 O O . ALA C 3 300 ? 277.512 323.825 221.251 1.00 600.00 276 ALA C O 1
ATOM 8947 N N . LEU C 3 301 ? 278.424 322.386 222.714 1.00 600.00 277 LEU C N 1
ATOM 8948 C CA . LEU C 3 301 ? 277.341 321.415 222.572 1.00 600.00 277 LEU C CA 1
ATOM 8949 C C . LEU C 3 301 ? 276.043 321.940 223.177 1.00 600.00 277 LEU C C 1
ATOM 8950 O O . LEU C 3 301 ? 274.956 321.738 222.615 1.00 600.00 277 LEU C O 1
ATOM 8952 N N . GLN C 3 302 ? 276.136 322.600 224.333 1.00 600.00 278 GLN C N 1
ATOM 8953 C CA . GLN C 3 302 ? 274.949 323.223 224.920 1.00 600.00 278 GLN C CA 1
ATOM 8954 C C . GLN C 3 302 ? 274.363 324.273 223.974 1.00 600.00 278 GLN C C 1
ATOM 8955 O O . GLN C 3 302 ? 273.138 324.313 223.722 1.00 600.00 278 GLN C O 1
ATOM 8957 N N . LYS C 3 303 ? 275.235 325.107 223.399 1.00 600.00 279 LYS C N 1
ATOM 8958 C CA . LYS C 3 303 ? 274.755 326.068 222.409 1.00 600.00 279 LYS C CA 1
ATOM 8959 C C . LYS C 3 303 ? 274.212 325.371 221.165 1.00 600.00 279 LYS C C 1
ATOM 8960 O O . LYS C 3 303 ? 273.258 325.852 220.547 1.00 600.00 279 LYS C O 1
ATOM 8962 N N . TYR C 3 304 ? 274.816 324.246 220.775 1.00 600.00 280 TYR C N 1
ATOM 8963 C CA . TYR C 3 304 ? 274.360 323.515 219.599 1.00 600.00 280 TYR C CA 1
ATOM 8964 C C . TYR C 3 304 ? 272.929 323.029 219.779 1.00 600.00 280 TYR C C 1
ATOM 8965 O O . TYR C 3 304 ? 272.113 323.111 218.852 1.00 600.00 280 TYR C O 1
ATOM 8967 N N . GLU C 3 305 ? 272.606 322.514 220.967 1.00 600.00 281 GLU C N 1
ATOM 8968 C CA . GLU C 3 305 ? 271.228 322.108 221.245 1.00 600.00 281 GLU C CA 1
ATOM 8969 C C . GLU C 3 305 ? 270.264 323.291 221.117 1.00 600.00 281 GLU C C 1
ATOM 8970 O O . GLU C 3 305 ? 269.186 323.183 220.490 1.00 600.00 281 GLU C O 1
ATOM 8972 N N . LYS C 3 306 ? 270.640 324.442 221.692 1.00 600.00 282 LYS C N 1
ATOM 8973 C CA . LYS C 3 306 ? 269.779 325.622 221.542 1.00 600.00 282 LYS C CA 1
ATOM 8974 C C . LYS C 3 306 ? 269.596 326.006 220.067 1.00 600.00 282 LYS C C 1
ATOM 8975 O O . LYS C 3 306 ? 268.482 326.355 219.613 1.00 600.00 282 LYS C O 1
ATOM 8977 N N . GLU C 3 307 ? 270.681 325.934 219.296 1.00 600.00 283 GLU C N 1
ATOM 8978 C CA . GLU C 3 307 ? 270.602 326.263 217.880 1.00 600.00 283 GLU C CA 1
ATOM 8979 C C . GLU C 3 307 ? 269.670 325.312 217.151 1.00 600.00 283 GLU C C 1
ATOM 8980 O O . GLU C 3 307 ? 268.970 325.718 216.220 1.00 600.00 283 GLU C O 1
ATOM 8982 N N . LYS C 3 308 ? 269.670 324.036 217.544 1.00 600.00 284 LYS C N 1
ATOM 8983 C CA . LYS C 3 308 ? 268.775 323.073 216.909 1.00 600.00 284 LYS C CA 1
ATOM 8984 C C . LYS C 3 308 ? 267.321 323.465 217.107 1.00 600.00 284 LYS C C 1
ATOM 8985 O O . LYS C 3 308 ? 266.495 323.288 216.201 1.00 600.00 284 LYS C O 1
ATOM 8987 N N . PHE C 3 309 ? 266.981 323.987 218.289 1.00 600.00 285 PHE C N 1
ATOM 8988 C CA . PHE C 3 309 ? 265.615 324.493 218.462 1.00 600.00 285 PHE C CA 1
ATOM 8989 C C . PHE C 3 309 ? 265.302 325.596 217.455 1.00 600.00 285 PHE C C 1
ATOM 8990 O O . PHE C 3 309 ? 264.254 325.576 216.785 1.00 600.00 285 PHE C O 1
ATOM 8992 N N . GLU C 3 310 ? 266.210 326.571 217.335 1.00 600.00 286 GLU C N 1
ATOM 8993 C CA . GLU C 3 310 ? 265.961 327.666 216.389 1.00 600.00 286 GLU C CA 1
ATOM 8994 C C . GLU C 3 310 ? 265.866 327.168 214.946 1.00 600.00 286 GLU C C 1
ATOM 8995 O O . GLU C 3 310 ? 265.032 327.646 214.163 1.00 600.00 286 GLU C O 1
ATOM 8997 N N . GLU C 3 311 ? 266.712 326.205 214.577 1.00 600.00 287 GLU C N 1
ATOM 8998 C CA . GLU C 3 311 ? 266.723 325.704 213.207 1.00 600.00 287 GLU C CA 1
ATOM 8999 C C . GLU C 3 311 ? 265.458 324.920 212.893 1.00 600.00 287 GLU C C 1
ATOM 9000 O O . GLU C 3 311 ? 264.895 325.062 211.805 1.00 600.00 287 GLU C O 1
ATOM 9002 N N . MET C 3 312 ? 265.006 324.073 213.820 1.00 600.00 288 MET C N 1
ATOM 9003 C CA . MET C 3 312 ? 263.780 323.320 213.580 1.00 600.00 288 MET C CA 1
ATOM 9004 C C . MET C 3 312 ? 262.581 324.255 213.459 1.00 600.00 288 MET C C 1
ATOM 9005 O O . MET C 3 312 ? 261.717 324.071 212.579 1.00 600.00 288 MET C O 1
ATOM 9007 N N . ILE C 3 313 ? 262.546 325.300 214.297 1.00 600.00 289 ILE C N 1
ATOM 9008 C CA . ILE C 3 313 ? 261.475 326.289 214.205 1.00 600.00 289 ILE C CA 1
ATOM 9009 C C . ILE C 3 313 ? 261.494 326.980 212.847 1.00 600.00 289 ILE C C 1
ATOM 9010 O O . ILE C 3 313 ? 260.454 327.124 212.193 1.00 600.00 289 ILE C O 1
ATOM 9012 N N . GLN C 3 314 ? 262.673 327.429 212.405 1.00 600.00 290 GLN C N 1
ATOM 9013 C CA . GLN C 3 314 ? 262.749 328.163 211.144 1.00 600.00 290 GLN C CA 1
ATOM 9014 C C . GLN C 3 314 ? 262.451 327.264 209.950 1.00 600.00 290 GLN C C 1
ATOM 9015 O O . GLN C 3 314 ? 261.817 327.700 208.982 1.00 600.00 290 GLN C O 1
ATOM 9017 N N . GLN C 3 315 ? 262.904 326.009 209.993 1.00 600.00 291 GLN C N 1
ATOM 9018 C CA . GLN C 3 315 ? 262.696 325.116 208.860 1.00 600.00 291 GLN C CA 1
ATOM 9019 C C . GLN C 3 315 ? 261.220 324.814 208.663 1.00 600.00 291 GLN C C 1
ATOM 9020 O O . GLN C 3 315 ? 260.735 324.792 207.524 1.00 600.00 291 GLN C O 1
ATOM 9022 N N . ILE C 3 316 ? 260.484 324.579 209.755 1.00 600.00 292 ILE C N 1
ATOM 9023 C CA . ILE C 3 316 ? 259.051 324.343 209.588 1.00 600.00 292 ILE C CA 1
ATOM 9024 C C . ILE C 3 316 ? 258.313 325.642 209.277 1.00 600.00 292 ILE C C 1
ATOM 9025 O O . ILE C 3 316 ? 257.370 325.657 208.475 1.00 600.00 292 ILE C O 1
ATOM 9027 N N . LYS C 3 317 ? 258.730 326.748 209.902 1.00 600.00 293 LYS C N 1
ATOM 9028 C CA . LYS C 3 317 ? 258.032 328.017 209.732 1.00 600.00 293 LYS C CA 1
ATOM 9029 C C . LYS C 3 317 ? 258.066 328.477 208.282 1.00 600.00 293 LYS C C 1
ATOM 9030 O O . LYS C 3 317 ? 257.100 329.070 207.788 1.00 600.00 293 LYS C O 1
ATOM 9032 N N . GLU C 3 318 ? 259.168 328.210 207.579 1.00 600.00 294 GLU C N 1
ATOM 9033 C CA . GLU C 3 318 ? 259.250 328.585 206.173 1.00 600.00 294 GLU C CA 1
ATOM 9034 C C . GLU C 3 318 ? 258.396 327.693 205.287 1.00 600.00 294 GLU C C 1
ATOM 9035 O O . GLU C 3 318 ? 258.104 328.067 204.147 1.00 600.00 294 GLU C O 1
ATOM 9037 N N . THR C 3 319 ? 257.996 326.524 205.779 1.00 600.00 295 THR C N 1
ATOM 9038 C CA . THR C 3 319 ? 257.177 325.604 205.004 1.00 600.00 295 THR C CA 1
ATOM 9039 C C . THR C 3 319 ? 255.699 325.704 205.346 1.00 600.00 295 THR C C 1
ATOM 9040 O O . THR C 3 319 ? 254.852 325.419 204.493 1.00 600.00 295 THR C O 1
ATOM 9042 N N . GLY C 3 320 ? 255.374 326.134 206.557 1.00 600.00 296 GLY C N 1
ATOM 9043 C CA . GLY C 3 320 ? 254.003 326.224 207.019 1.00 600.00 296 GLY C CA 1
ATOM 9044 C C . GLY C 3 320 ? 253.693 325.120 208.014 1.00 600.00 296 GLY C C 1
ATOM 9045 O O . GLY C 3 320 ? 254.534 324.280 208.339 1.00 600.00 296 GLY C O 1
ATOM 9046 N N . ALA C 3 321 ? 252.450 325.140 208.502 1.00 600.00 297 ALA C N 1
ATOM 9047 C CA . ALA C 3 321 ? 251.954 324.153 209.463 1.00 600.00 297 ALA C CA 1
ATOM 9048 C C . ALA C 3 321 ? 252.797 324.156 210.744 1.00 600.00 297 ALA C C 1
ATOM 9049 O O . ALA C 3 321 ? 253.516 323.209 211.055 1.00 600.00 297 ALA C O 1
ATOM 9051 N N . ASN C 3 322 ? 252.679 325.251 211.496 1.00 600.00 298 ASN C N 1
ATOM 9052 C CA . ASN C 3 322 ? 253.504 325.410 212.691 1.00 600.00 298 ASN C CA 1
ATOM 9053 C C . ASN C 3 322 ? 253.105 324.495 213.844 1.00 600.00 298 ASN C C 1
ATOM 9054 O O . ASN C 3 322 ? 253.853 324.413 214.823 1.00 600.00 298 ASN C O 1
ATOM 9056 N N . LEU C 3 323 ? 251.962 323.818 213.773 1.00 600.00 299 LEU C N 1
ATOM 9057 C CA . LEU C 3 323 ? 251.549 322.898 214.829 1.00 600.00 299 LEU C CA 1
ATOM 9058 C C . LEU C 3 323 ? 252.143 321.526 214.532 1.00 600.00 299 LEU C C 1
ATOM 9059 O O . LEU C 3 323 ? 251.664 320.814 213.643 1.00 600.00 299 LEU C O 1
ATOM 9061 N N . ALA C 3 324 ? 253.180 321.150 215.276 1.00 600.00 300 ALA C N 1
ATOM 9062 C CA . ALA C 3 324 ? 253.869 319.886 215.055 1.00 600.00 300 ALA C CA 1
ATOM 9063 C C . ALA C 3 324 ? 253.240 318.794 215.911 1.00 600.00 300 ALA C C 1
ATOM 9064 O O . ALA C 3 324 ? 253.046 318.976 217.116 1.00 600.00 300 ALA C O 1
ATOM 9066 N N . ILE C 3 325 ? 252.919 317.665 215.284 1.00 600.00 301 ILE C N 1
ATOM 9067 C CA . ILE C 3 325 ? 252.381 316.496 215.972 1.00 600.00 301 ILE C CA 1
ATOM 9068 C C . ILE C 3 325 ? 253.422 315.391 215.860 1.00 600.00 301 ILE C C 1
ATOM 9069 O O . ILE C 3 325 ? 253.675 314.877 214.764 1.00 600.00 301 ILE C O 1
ATOM 9071 N N . CYS C 3 326 ? 254.021 315.016 216.989 1.00 600.00 302 CYS C N 1
ATOM 9072 C CA . CYS C 3 326 ? 255.095 314.034 217.010 1.00 600.00 302 CYS C CA 1
ATOM 9073 C C . CYS C 3 326 ? 254.759 312.921 217.989 1.00 600.00 302 CYS C C 1
ATOM 9074 O O . CYS C 3 326 ? 254.182 313.171 219.050 1.00 600.00 302 CYS C O 1
ATOM 9076 N N . GLN C 3 327 ? 255.132 311.690 217.632 1.00 600.00 303 GLN C N 1
ATOM 9077 C CA . GLN C 3 327 ? 254.959 310.574 218.554 1.00 600.00 303 GLN C CA 1
ATOM 9078 C C . GLN C 3 327 ? 255.985 310.601 219.679 1.00 600.00 303 GLN C C 1
ATOM 9079 O O . GLN C 3 327 ? 255.705 310.108 220.778 1.00 600.00 303 GLN C O 1
ATOM 9081 N N . TRP C 3 328 ? 257.167 311.160 219.430 1.00 600.00 304 TRP C N 1
ATOM 9082 C CA . TRP C 3 328 ? 258.187 311.237 220.467 1.00 600.00 304 TRP C CA 1
ATOM 9083 C C . TRP C 3 328 ? 257.753 312.212 221.553 1.00 600.00 304 TRP C C 1
ATOM 9084 O O . TRP C 3 328 ? 257.116 313.231 221.275 1.00 600.00 304 TRP C O 1
ATOM 9086 N N . GLY C 3 329 ? 258.092 311.889 222.802 1.00 600.00 305 GLY C N 1
ATOM 9087 C CA . GLY C 3 329 ? 257.798 312.739 223.932 1.00 600.00 305 GLY C CA 1
ATOM 9088 C C . GLY C 3 329 ? 259.058 313.279 224.596 1.00 600.00 305 GLY C C 1
ATOM 9089 O O . GLY C 3 329 ? 260.184 312.910 224.264 1.00 600.00 305 GLY C O 1
ATOM 9090 N N . PHE C 3 330 ? 258.839 314.173 225.556 1.00 600.00 306 PHE C N 1
ATOM 9091 C CA . PHE C 3 330 ? 259.913 314.806 226.319 1.00 600.00 306 PHE C CA 1
ATOM 9092 C C . PHE C 3 330 ? 259.286 315.461 227.548 1.00 600.00 306 PHE C C 1
ATOM 9093 O O . PHE C 3 330 ? 258.065 315.442 227.729 1.00 600.00 306 PHE C O 1
ATOM 9095 N N . ASP C 3 331 ? 260.136 316.033 228.400 1.00 600.00 307 ASP C N 1
ATOM 9096 C CA . ASP C 3 331 ? 259.696 316.798 229.558 1.00 600.00 307 ASP C CA 1
ATOM 9097 C C . ASP C 3 331 ? 259.251 318.200 229.142 1.00 600.00 307 ASP C C 1
ATOM 9098 O O . ASP C 3 331 ? 259.309 318.583 227.971 1.00 600.00 307 ASP C O 1
ATOM 9100 N N . ASP C 3 332 ? 258.804 318.988 230.123 1.00 600.00 308 ASP C N 1
ATOM 9101 C CA . ASP C 3 332 ? 258.378 320.359 229.861 1.00 600.00 308 ASP C CA 1
ATOM 9102 C C . ASP C 3 332 ? 259.548 321.308 229.619 1.00 600.00 308 ASP C C 1
ATOM 9103 O O . ASP C 3 332 ? 259.339 322.412 229.075 1.00 600.00 308 ASP C O 1
ATOM 9105 N N . GLU C 3 333 ? 260.767 320.883 229.979 1.00 600.00 309 GLU C N 1
ATOM 9106 C CA . GLU C 3 333 ? 261.941 321.745 229.869 1.00 600.00 309 GLU C CA 1
ATOM 9107 C C . GLU C 3 333 ? 262.181 322.189 228.434 1.00 600.00 309 GLU C C 1
ATOM 9108 O O . GLU C 3 333 ? 262.552 323.342 228.190 1.00 600.00 309 GLU C O 1
ATOM 9110 N N . ALA C 3 334 ? 261.997 321.291 227.469 1.00 600.00 310 ALA C N 1
ATOM 9111 C CA . ALA C 3 334 ? 262.144 321.687 226.075 1.00 600.00 310 ALA C CA 1
ATOM 9112 C C . ALA C 3 334 ? 260.838 322.153 225.455 1.00 600.00 310 ALA C C 1
ATOM 9113 O O . ALA C 3 334 ? 260.866 322.827 224.420 1.00 600.00 310 ALA C O 1
ATOM 9115 N N . ASN C 3 335 ? 259.700 321.815 226.063 1.00 600.00 311 ASN C N 1
ATOM 9116 C CA . ASN C 3 335 ? 258.417 322.205 225.491 1.00 600.00 311 ASN C CA 1
ATOM 9117 C C . ASN C 3 335 ? 258.207 323.711 225.591 1.00 600.00 311 ASN C C 1
ATOM 9118 O O . ASN C 3 335 ? 257.678 324.342 224.657 1.00 600.00 311 ASN C O 1
ATOM 9120 N N . HIS C 3 336 ? 258.625 324.311 226.710 1.00 600.00 312 HIS C N 1
ATOM 9121 C CA . HIS C 3 336 ? 258.501 325.763 226.793 1.00 600.00 312 HIS C CA 1
ATOM 9122 C C . HIS C 3 336 ? 259.421 326.485 225.816 1.00 600.00 312 HIS C C 1
ATOM 9123 O O . HIS C 3 336 ? 259.178 327.652 225.514 1.00 600.00 312 HIS C O 1
ATOM 9125 N N . LEU C 3 337 ? 260.482 325.834 225.333 1.00 600.00 313 LEU C N 1
ATOM 9126 C CA . LEU C 3 337 ? 261.360 326.485 224.364 1.00 600.00 313 LEU C CA 1
ATOM 9127 C C . LEU C 3 337 ? 260.654 326.687 223.030 1.00 600.00 313 LEU C C 1
ATOM 9128 O O . LEU C 3 337 ? 260.830 327.722 222.376 1.00 600.00 313 LEU C O 1
ATOM 9130 N N . LEU C 3 338 ? 259.858 325.704 222.606 1.00 600.00 314 LEU C N 1
ATOM 9131 C CA . LEU C 3 338 ? 259.080 325.857 221.383 1.00 600.00 314 LEU C CA 1
ATOM 9132 C C . LEU C 3 338 ? 257.891 326.781 221.596 1.00 600.00 314 LEU C C 1
ATOM 9133 O O . LEU C 3 338 ? 257.537 327.556 220.699 1.00 600.00 314 LEU C O 1
ATOM 9135 N N . LEU C 3 339 ? 257.256 326.711 222.772 1.00 600.00 315 LEU C N 1
ATOM 9136 C CA . LEU C 3 339 ? 256.107 327.581 223.017 1.00 600.00 315 LEU C CA 1
ATOM 9137 C C . LEU C 3 339 ? 256.521 329.035 223.209 1.00 600.00 315 LEU C C 1
ATOM 9138 O O . LEU C 3 339 ? 255.770 329.948 222.845 1.00 600.00 315 LEU C O 1
ATOM 9140 N N . GLN C 3 340 ? 257.701 329.269 223.785 1.00 600.00 316 GLN C N 1
ATOM 9141 C CA . GLN C 3 340 ? 258.202 330.622 223.976 1.00 600.00 316 GLN C CA 1
ATOM 9142 C C . GLN C 3 340 ? 258.409 331.328 222.647 1.00 600.00 316 GLN C C 1
ATOM 9143 O O . GLN C 3 340 ? 258.353 332.561 222.592 1.00 600.00 316 GLN C O 1
ATOM 9145 N N . ASN C 3 341 ? 258.638 330.571 221.579 1.00 600.00 317 ASN C N 1
ATOM 9146 C CA . ASN C 3 341 ? 258.740 331.112 220.233 1.00 600.00 317 ASN C CA 1
ATOM 9147 C C . ASN C 3 341 ? 257.411 331.080 219.490 1.00 600.00 317 ASN C C 1
ATOM 9148 O O . ASN C 3 341 ? 257.392 331.265 218.268 1.00 600.00 317 ASN C O 1
ATOM 9150 N N . ASN C 3 342 ? 256.308 330.835 220.204 1.00 600.00 318 ASN C N 1
ATOM 9151 C CA . ASN C 3 342 ? 254.955 330.841 219.637 1.00 600.00 318 ASN C CA 1
ATOM 9152 C C . ASN C 3 342 ? 254.750 329.757 218.579 1.00 600.00 318 ASN C C 1
ATOM 9153 O O . ASN C 3 342 ? 254.099 329.984 217.558 1.00 600.00 318 ASN C O 1
ATOM 9155 N N . LEU C 3 343 ? 255.290 328.567 218.827 1.00 600.00 319 LEU C N 1
ATOM 9156 C CA . LEU C 3 343 ? 255.116 327.426 217.927 1.00 600.00 319 LEU C CA 1
ATOM 9157 C C . LEU C 3 343 ? 254.615 326.235 218.734 1.00 600.00 319 LEU C C 1
ATOM 9158 O O . LEU C 3 343 ? 255.415 325.556 219.402 1.00 600.00 319 LEU C O 1
ATOM 9160 N N . PRO C 3 344 ? 253.316 325.942 218.700 1.00 600.00 320 PRO C N 1
ATOM 9161 C CA . PRO C 3 344 ? 252.798 324.817 219.487 1.00 600.00 320 PRO C CA 1
ATOM 9162 C C . PRO C 3 344 ? 253.213 323.476 218.900 1.00 600.00 320 PRO C C 1
ATOM 9163 O O . PRO C 3 344 ? 253.449 323.339 217.697 1.00 600.00 320 PRO C O 1
ATOM 9167 N N . ALA C 3 345 ? 253.302 322.476 219.776 1.00 600.00 321 ALA C N 1
ATOM 9168 C CA . ALA C 3 345 ? 253.617 321.115 219.365 1.00 600.00 321 ALA C CA 1
ATOM 9169 C C . ALA C 3 345 ? 252.931 320.139 220.309 1.00 600.00 321 ALA C C 1
ATOM 9170 O O . ALA C 3 345 ? 252.791 320.407 221.505 1.00 600.00 321 ALA C O 1
ATOM 9172 N N . VAL C 3 346 ? 252.503 319.003 219.761 1.00 600.00 322 VAL C N 1
ATOM 9173 C CA . VAL C 3 346 ? 251.845 317.949 220.529 1.00 600.00 322 VAL C CA 1
ATOM 9174 C C . VAL C 3 346 ? 252.857 316.842 220.790 1.00 600.00 322 VAL C C 1
ATOM 9175 O O . VAL C 3 346 ? 253.475 316.324 219.852 1.00 600.00 322 VAL C O 1
ATOM 9177 N N . ARG C 3 347 ? 253.023 316.472 222.057 1.00 600.00 323 ARG C N 1
ATOM 9178 C CA . ARG C 3 347 ? 254.018 315.486 222.450 1.00 600.00 323 ARG C CA 1
ATOM 9179 C C . ARG C 3 347 ? 253.346 314.251 223.036 1.00 600.00 323 ARG C C 1
ATOM 9180 O O . ARG C 3 347 ? 252.211 314.303 223.520 1.00 600.00 323 ARG C O 1
ATOM 9182 N N . TRP C 3 348 ? 254.076 313.133 222.988 1.00 600.00 324 TRP C N 1
ATOM 9183 C CA . TRP C 3 348 ? 253.599 311.847 223.504 1.00 600.00 324 TRP C CA 1
ATOM 9184 C C . TRP C 3 348 ? 252.366 311.359 222.748 1.00 600.00 324 TRP C C 1
ATOM 9185 O O . TRP C 3 348 ? 251.417 310.841 223.340 1.00 600.00 324 TRP C O 1
ATOM 9187 N N . VAL C 3 349 ? 252.378 311.530 221.430 1.00 600.00 325 VAL C N 1
ATOM 9188 C CA . VAL C 3 349 ? 251.257 311.115 220.592 1.00 600.00 325 VAL C CA 1
ATOM 9189 C C . VAL C 3 349 ? 251.342 309.613 220.361 1.00 600.00 325 VAL C C 1
ATOM 9190 O O . VAL C 3 349 ? 252.405 309.086 220.014 1.00 600.00 325 VAL C O 1
ATOM 9192 N N . GLY C 3 350 ? 250.217 308.917 220.551 1.00 600.00 326 GLY C N 1
ATOM 9193 C CA . GLY C 3 350 ? 250.179 307.487 220.328 1.00 600.00 326 GLY C CA 1
ATOM 9194 C C . GLY C 3 350 ? 250.077 307.124 218.854 1.00 600.00 326 GLY C C 1
ATOM 9195 O O . GLY 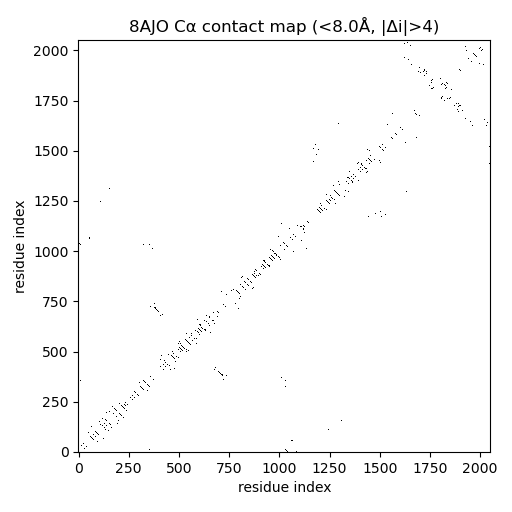C 3 350 ? 249.786 307.959 217.999 1.00 600.00 326 GLY C O 1
ATOM 9196 N N . GLY C 3 351 ? 250.327 305.846 218.568 1.00 600.00 327 GLY C N 1
ATOM 9197 C CA . GLY C 3 351 ? 250.278 305.326 217.217 1.00 600.00 327 GLY C CA 1
ATOM 9198 C C . GLY C 3 351 ? 249.005 305.670 216.458 1.00 600.00 327 GLY C C 1
ATOM 9199 O O . GLY C 3 351 ? 249.028 306.370 215.429 1.00 600.00 327 GLY C O 1
ATOM 9200 N N . PRO C 3 352 ? 247.862 305.183 216.953 1.00 600.00 328 PRO C N 1
ATOM 9201 C CA . PRO C 3 352 ? 246.591 305.495 216.280 1.00 600.00 328 PRO C CA 1
ATOM 9202 C C . PRO C 3 352 ? 246.245 306.970 216.282 1.00 600.00 328 PRO C C 1
ATOM 9203 O O . PRO C 3 352 ? 245.516 307.408 215.391 1.00 600.00 328 PRO C O 1
ATOM 9207 N N . GLU C 3 353 ? 246.762 307.759 217.227 1.00 600.00 329 GLU C N 1
ATOM 9208 C CA . GLU C 3 353 ? 246.427 309.181 217.264 1.00 600.00 329 GLU C CA 1
ATOM 9209 C C . GLU C 3 353 ? 247.068 309.942 216.109 1.00 600.00 329 GLU C C 1
ATOM 9210 O O . GLU C 3 353 ? 246.433 310.817 215.509 1.00 600.00 329 GLU C O 1
ATOM 9212 N N . ILE C 3 354 ? 248.329 309.642 215.796 1.00 600.00 330 ILE C N 1
ATOM 9213 C CA . ILE C 3 354 ? 248.969 310.282 214.651 1.00 600.00 330 ILE C CA 1
ATOM 9214 C C . ILE C 3 354 ? 248.415 309.720 213.350 1.00 600.00 330 ILE C C 1
ATOM 9215 O O . ILE C 3 354 ? 248.225 310.458 212.370 1.00 600.00 330 ILE C O 1
ATOM 9217 N N . GLU C 3 355 ? 248.127 308.412 213.322 1.00 600.00 331 GLU C N 1
ATOM 9218 C CA . GLU C 3 355 ? 247.564 307.834 212.108 1.00 600.00 331 GLU C CA 1
ATOM 9219 C C . GLU C 3 355 ? 246.160 308.355 211.838 1.00 600.00 331 GLU C C 1
ATOM 9220 O O . GLU C 3 355 ? 245.762 308.470 210.678 1.00 600.00 331 GLU C O 1
ATOM 9222 N N . LEU C 3 356 ? 245.407 308.688 212.886 1.00 600.00 332 LEU C N 1
ATOM 9223 C CA . LEU C 3 356 ? 244.044 309.172 212.706 1.00 600.00 332 LEU C CA 1
ATOM 9224 C C . LEU C 3 356 ? 244.025 310.514 211.987 1.00 600.00 332 LEU C C 1
ATOM 9225 O O . LEU C 3 356 ? 243.268 310.700 211.027 1.00 600.00 332 LEU C O 1
ATOM 9227 N N . ILE C 3 357 ? 244.870 311.455 212.414 1.00 600.00 333 ILE C N 1
ATOM 9228 C CA . ILE C 3 357 ? 244.938 312.740 211.724 1.00 600.00 333 ILE C CA 1
ATOM 9229 C C . ILE C 3 357 ? 245.533 312.568 210.327 1.00 600.00 333 ILE C C 1
ATOM 9230 O O . ILE C 3 357 ? 245.042 313.154 209.339 1.00 600.00 333 ILE C O 1
ATOM 9232 N N . ALA C 3 358 ? 246.570 311.724 210.213 1.00 600.00 334 ALA C N 1
ATOM 9233 C CA . ALA C 3 358 ? 247.216 311.521 208.923 1.00 600.00 334 ALA C CA 1
ATOM 9234 C C . ALA C 3 358 ? 246.242 310.948 207.904 1.00 600.00 334 ALA C C 1
ATOM 9235 O O . ALA C 3 358 ? 246.205 311.394 206.751 1.00 600.00 334 ALA C O 1
ATOM 9237 N N . ILE C 3 359 ? 245.434 309.968 208.313 1.00 600.00 335 ILE C N 1
ATOM 9238 C CA . ILE C 3 359 ? 244.458 309.376 207.408 1.00 600.00 335 ILE C CA 1
ATOM 9239 C C . ILE C 3 359 ? 243.313 310.337 207.149 1.00 600.00 335 ILE C C 1
ATOM 9240 O O . ILE C 3 359 ? 242.746 310.344 206.051 1.00 600.00 335 ILE C O 1
ATOM 9242 N N . ALA C 3 360 ? 242.943 311.154 208.145 1.00 600.00 336 ALA C N 1
ATOM 9243 C CA . ALA C 3 360 ? 241.872 312.118 207.938 1.00 600.00 336 ALA C CA 1
ATOM 9244 C C . ALA C 3 360 ? 242.184 313.020 206.760 1.00 600.00 336 ALA C C 1
ATOM 9245 O O . ALA C 3 360 ? 241.294 313.353 205.968 1.00 600.00 336 ALA C O 1
ATOM 9247 N N . THR C 3 361 ? 243.449 313.420 206.621 1.00 600.00 337 THR C N 1
ATOM 9248 C CA . THR C 3 361 ? 243.793 314.244 205.465 1.00 600.00 337 THR C CA 1
ATOM 9249 C C . THR C 3 361 ? 244.223 313.431 204.248 1.00 600.00 337 THR C C 1
ATOM 9250 O O . THR C 3 361 ? 244.044 313.889 203.112 1.00 600.00 337 THR C O 1
ATOM 9252 N N . GLY C 3 362 ? 244.785 312.244 204.455 1.00 600.00 338 GLY C N 1
ATOM 9253 C CA . GLY C 3 362 ? 245.277 311.430 203.363 1.00 600.00 338 GLY C CA 1
ATOM 9254 C C . GLY C 3 362 ? 246.689 311.735 202.918 1.00 600.00 338 GLY C C 1
ATOM 9255 O O . GLY C 3 362 ? 247.151 311.144 201.935 1.00 600.00 338 GLY C O 1
ATOM 9256 N N . GLY C 3 363 ? 247.389 312.638 203.604 1.00 600.00 339 GLY C N 1
ATOM 9257 C CA . GLY C 3 363 ? 248.744 312.998 203.248 1.00 600.00 339 GLY C CA 1
ATOM 9258 C C . GLY C 3 363 ? 249.766 312.055 203.854 1.00 600.00 339 GLY C C 1
ATOM 9259 O O . GLY C 3 363 ? 249.439 311.027 204.448 1.00 600.00 339 GLY C O 1
ATOM 9260 N N . ARG C 3 364 ? 251.033 312.422 203.696 1.00 600.00 340 ARG C N 1
ATOM 9261 C CA . ARG C 3 364 ? 252.137 311.627 204.216 1.00 600.00 340 ARG C CA 1
ATOM 9262 C C . ARG C 3 364 ? 252.622 312.191 205.546 1.00 600.00 340 ARG C C 1
ATOM 9263 O O . ARG C 3 364 ? 252.214 313.268 205.985 1.00 600.00 340 ARG C O 1
ATOM 9265 N N . ILE C 3 365 ? 253.508 311.438 206.191 1.00 600.00 341 ILE C N 1
ATOM 9266 C CA . ILE C 3 365 ? 254.107 311.825 207.462 1.00 600.00 341 ILE C CA 1
ATOM 9267 C C . ILE C 3 365 ? 255.593 312.060 207.236 1.00 600.00 341 ILE C C 1
ATOM 9268 O O . ILE C 3 365 ? 256.245 311.304 206.508 1.00 600.00 341 ILE C O 1
ATOM 9270 N N . VAL C 3 366 ? 256.124 313.111 207.853 1.00 600.00 342 VAL C N 1
ATOM 9271 C CA . VAL C 3 366 ? 257.512 313.519 207.643 1.00 600.00 342 VAL C CA 1
ATOM 9272 C C . VAL C 3 366 ? 258.449 312.577 208.390 1.00 600.00 342 VAL C C 1
ATOM 9273 O O . VAL C 3 366 ? 258.458 312.575 209.629 1.00 600.00 342 VAL C O 1
ATOM 9275 N N . PRO C 3 367 ? 259.260 311.771 207.695 1.00 600.00 343 PRO C N 1
ATOM 9276 C CA . PRO C 3 367 ? 260.206 310.906 208.414 1.00 600.00 343 PRO C CA 1
ATOM 9277 C C . PRO C 3 367 ? 261.419 311.639 208.969 1.00 600.00 343 PRO C C 1
ATOM 9278 O O . PRO C 3 367 ? 262.009 311.159 209.946 1.00 600.00 343 PRO C O 1
ATOM 9282 N N . ARG C 3 368 ? 261.804 312.781 208.396 1.00 600.00 344 ARG C N 1
ATOM 9283 C CA . ARG C 3 368 ? 263.003 313.495 208.821 1.00 600.00 344 ARG C CA 1
ATOM 9284 C C . ARG C 3 368 ? 262.734 314.991 208.904 1.00 600.00 344 ARG C C 1
ATOM 9285 O O . ARG C 3 368 ? 262.034 315.551 208.060 1.00 600.00 344 ARG C O 1
ATOM 9287 N N . PHE C 3 369 ? 263.330 315.640 209.909 1.00 600.00 345 PHE C N 1
ATOM 9288 C CA . PHE C 3 369 ? 263.114 317.067 210.133 1.00 600.00 345 PHE C CA 1
ATOM 9289 C C . PHE C 3 369 ? 263.699 317.930 209.024 1.00 600.00 345 PHE C C 1
ATOM 9290 O O . PHE C 3 369 ? 263.255 319.069 208.842 1.00 600.00 345 PHE C O 1
ATOM 9292 N N . SER C 3 370 ? 264.693 317.424 208.295 1.00 600.00 346 SER C N 1
ATOM 9293 C CA . SER C 3 370 ? 265.323 318.197 207.233 1.00 600.00 346 SER C CA 1
ATOM 9294 C C . SER C 3 370 ? 264.542 318.156 205.926 1.00 600.00 346 SER C C 1
ATOM 9295 O O . SER C 3 370 ? 264.744 319.027 205.074 1.00 600.00 346 SER C O 1
ATOM 9297 N N . GLU C 3 371 ? 263.660 317.174 205.745 1.00 600.00 347 GLU C N 1
ATOM 9298 C CA . GLU C 3 371 ? 262.901 317.014 204.504 1.00 600.00 347 GLU C CA 1
ATOM 9299 C C . GLU C 3 371 ? 261.470 317.484 204.746 1.00 600.00 347 GLU C C 1
ATOM 9300 O O . GLU C 3 371 ? 260.660 316.758 205.327 1.00 600.00 347 GLU C O 1
ATOM 9302 N N . LEU C 3 372 ? 261.146 318.688 204.280 1.00 600.00 348 LEU C N 1
ATOM 9303 C CA . LEU C 3 372 ? 259.826 319.270 204.496 1.00 600.00 348 LEU C CA 1
ATOM 9304 C C . LEU C 3 372 ? 259.208 319.668 203.162 1.00 600.00 348 LEU C C 1
ATOM 9305 O O . LEU C 3 372 ? 259.769 320.496 202.437 1.00 600.00 348 LEU C O 1
ATOM 9307 N N . THR C 3 373 ? 258.046 319.093 202.852 1.00 600.00 349 THR C N 1
ATOM 9308 C CA . THR C 3 373 ? 257.317 319.416 201.633 1.00 600.00 349 THR C CA 1
ATOM 9309 C C . THR C 3 373 ? 255.820 319.379 201.914 1.00 600.00 349 THR C C 1
ATOM 9310 O O . THR C 3 373 ? 255.365 318.794 202.901 1.00 600.00 349 THR C O 1
ATOM 9312 N N . ALA C 3 374 ? 255.054 320.013 201.019 1.00 600.00 350 ALA C N 1
ATOM 9313 C CA . ALA C 3 374 ? 253.607 320.104 201.195 1.00 600.00 350 ALA C CA 1
ATOM 9314 C C . ALA C 3 374 ? 252.933 318.737 201.161 1.00 600.00 350 ALA C C 1
ATOM 9315 O O . ALA C 3 374 ? 251.913 318.535 201.830 1.00 600.00 350 ALA C O 1
ATOM 9317 N N . GLU C 3 375 ? 253.472 317.793 200.386 1.00 600.00 351 GLU C N 1
ATOM 9318 C CA . GLU C 3 375 ? 252.853 316.474 200.289 1.00 600.00 351 GLU C CA 1
ATOM 9319 C C . GLU C 3 375 ? 252.924 315.701 201.597 1.00 600.00 351 GLU C C 1
ATOM 9320 O O . GLU C 3 375 ? 252.120 314.787 201.808 1.00 600.00 351 GLU C O 1
ATOM 9322 N N . LYS C 3 376 ? 253.867 316.041 202.471 1.00 600.00 352 LYS C N 1
ATOM 9323 C CA . LYS C 3 376 ? 254.028 315.371 203.752 1.00 600.00 352 LYS C CA 1
ATOM 9324 C C . LYS C 3 376 ? 253.317 316.099 204.882 1.00 600.00 352 LYS C C 1
ATOM 9325 O O . LYS C 3 376 ? 253.453 315.706 206.045 1.00 600.00 352 LYS C O 1
ATOM 9327 N N . LEU C 3 377 ? 252.572 317.153 204.569 1.00 600.00 353 LEU C N 1
ATOM 9328 C CA . LEU C 3 377 ? 251.802 317.896 205.551 1.00 600.00 353 LEU C CA 1
ATOM 9329 C C . LEU C 3 377 ? 250.325 317.561 205.401 1.00 600.00 353 LEU C C 1
ATOM 9330 O O . LEU C 3 377 ? 249.879 317.065 204.362 1.00 600.00 353 LEU C O 1
ATOM 9332 N N . GLY C 3 378 ? 249.566 317.832 206.459 1.00 600.00 354 GLY C N 1
ATOM 9333 C CA . GLY C 3 378 ? 248.135 317.611 206.407 1.00 600.00 354 GLY C CA 1
ATOM 9334 C C . GLY C 3 378 ? 247.432 318.649 205.554 1.00 600.00 354 GLY C C 1
ATOM 9335 O O . GLY C 3 378 ? 247.878 319.789 205.418 1.00 600.00 354 GLY C O 1
ATOM 9336 N N . PHE C 3 379 ? 246.309 318.241 204.966 1.00 600.00 355 PHE C N 1
ATOM 9337 C CA . PHE C 3 379 ? 245.495 319.095 204.102 1.00 600.00 355 PHE C CA 1
ATOM 9338 C C . PHE C 3 379 ? 244.136 319.272 204.771 1.00 600.00 355 PHE C C 1
ATOM 9339 O O . PHE C 3 379 ? 243.217 318.480 204.551 1.00 600.00 355 PHE C O 1
ATOM 9341 N N . ALA C 3 380 ? 244.007 320.314 205.583 1.00 600.00 356 ALA C N 1
ATOM 9342 C CA . ALA C 3 380 ? 242.767 320.589 206.290 1.00 600.00 356 ALA C CA 1
ATOM 9343 C C . ALA C 3 380 ? 241.964 321.658 205.561 1.00 600.00 356 ALA C C 1
ATOM 9344 O O . ALA C 3 380 ? 242.516 322.503 204.851 1.00 600.00 356 ALA C O 1
ATOM 9346 N N . GLY C 3 381 ? 240.647 321.608 205.743 1.00 600.00 357 GLY C N 1
ATOM 9347 C CA . GLY C 3 381 ? 239.759 322.571 205.124 1.00 600.00 357 GLY C CA 1
ATOM 9348 C C . GLY C 3 381 ? 239.370 323.692 206.064 1.00 600.00 357 GLY C C 1
ATOM 9349 O O . GLY C 3 381 ? 239.208 324.840 205.638 1.00 600.00 357 GLY C O 1
ATOM 9350 N N . LEU C 3 382 ? 239.219 323.376 207.348 1.00 600.00 358 LEU C N 1
ATOM 9351 C CA . LEU C 3 382 ? 238.847 324.379 208.337 1.00 600.00 358 LEU C CA 1
ATOM 9352 C C . LEU C 3 382 ? 239.337 323.932 209.704 1.00 600.00 358 LEU C C 1
ATOM 9353 O O . LEU C 3 382 ? 239.053 322.809 210.130 1.00 600.00 358 LEU C O 1
ATOM 9355 N N . VAL C 3 383 ? 240.067 324.808 210.387 1.00 600.00 359 VAL C N 1
ATOM 9356 C CA . VAL C 3 383 ? 240.539 324.557 211.744 1.00 600.00 359 VAL C CA 1
ATOM 9357 C C . VAL C 3 383 ? 239.843 325.548 212.663 1.00 600.00 359 VAL C C 1
ATOM 9358 O O . VAL C 3 383 ? 240.041 326.763 212.540 1.00 600.00 359 VAL C O 1
ATOM 9360 N N . GLN C 3 384 ? 239.027 325.037 213.580 1.00 600.00 360 GLN C N 1
ATOM 9361 C CA . GLN C 3 384 ? 238.268 325.893 214.478 1.00 600.00 360 GLN C CA 1
ATOM 9362 C C . GLN C 3 384 ? 238.233 325.256 215.858 1.00 600.00 360 GLN C C 1
ATOM 9363 O O . GLN C 3 384 ? 238.566 324.083 216.034 1.00 600.00 360 GLN C O 1
ATOM 9365 N N . GLU C 3 385 ? 237.834 326.048 216.848 1.00 600.00 361 GLU C N 1
ATOM 9366 C CA . GLU C 3 385 ? 237.698 325.552 218.209 1.00 600.00 361 GLU C CA 1
ATOM 9367 C C . GLU C 3 385 ? 236.268 325.092 218.456 1.00 600.00 361 GLU C C 1
ATOM 9368 O O . GLU C 3 385 ? 235.308 325.758 218.057 1.00 600.00 361 GLU C O 1
ATOM 9370 N N . ILE C 3 386 ? 236.136 323.935 219.103 1.00 600.00 362 ILE C N 1
ATOM 9371 C CA . ILE C 3 386 ? 234.846 323.364 219.472 1.00 600.00 362 ILE C CA 1
ATOM 9372 C C . ILE C 3 386 ? 234.803 323.250 220.991 1.00 600.00 362 ILE C C 1
ATOM 9373 O O . ILE C 3 386 ? 235.758 322.766 221.610 1.00 600.00 362 ILE C O 1
ATOM 9375 N N . SER C 3 387 ? 233.706 323.707 221.590 1.00 600.00 363 SER C N 1
ATOM 9376 C CA . SER C 3 387 ? 233.611 323.754 223.043 1.00 600.00 363 SER C CA 1
ATOM 9377 C C . SER C 3 387 ? 233.459 322.355 223.632 1.00 600.00 363 SER C C 1
ATOM 9378 O O . SER C 3 387 ? 232.815 321.478 223.050 1.00 600.00 363 SER C O 1
ATOM 9380 N N . PHE C 3 388 ? 234.054 322.155 224.809 1.00 600.00 364 PHE C N 1
ATOM 9381 C CA . PHE C 3 388 ? 233.896 320.921 225.576 1.00 600.00 364 PHE C CA 1
ATOM 9382 C C . PHE C 3 388 ? 232.817 321.153 226.629 1.00 600.00 364 PHE C C 1
ATOM 9383 O O . PHE C 3 388 ? 233.031 321.898 227.591 1.00 600.00 364 PHE C O 1
ATOM 9385 N N . GLY C 3 389 ? 231.677 320.490 226.465 1.00 600.00 365 GLY C N 1
ATOM 9386 C CA . GLY C 3 389 ? 230.556 320.738 227.359 1.00 600.00 365 GLY C CA 1
ATOM 9387 C C . GLY C 3 389 ? 230.023 322.143 227.153 1.00 600.00 365 GLY C C 1
ATOM 9388 O O . GLY C 3 389 ? 229.811 322.590 226.020 1.00 600.00 365 GLY C O 1
ATOM 9389 N N . THR C 3 390 ? 229.799 322.853 228.254 1.00 600.00 366 THR C N 1
ATOM 9390 C CA . THR C 3 390 ? 229.370 324.244 228.204 1.00 600.00 366 THR C CA 1
ATOM 9391 C C . THR C 3 390 ? 230.347 325.199 228.867 1.00 600.00 366 THR C C 1
ATOM 9392 O O . THR C 3 390 ? 230.465 326.344 228.424 1.00 600.00 366 THR C O 1
ATOM 9394 N N . THR C 3 391 ? 231.053 324.761 229.911 1.00 600.00 367 THR C N 1
ATOM 9395 C CA . THR C 3 391 ? 231.957 325.639 230.639 1.00 600.00 367 THR C CA 1
ATOM 9396 C C . THR C 3 391 ? 233.293 325.002 230.998 1.00 600.00 367 THR C C 1
ATOM 9397 O O . THR C 3 391 ? 234.109 325.665 231.645 1.00 600.00 367 THR C O 1
ATOM 9399 N N . LYS C 3 392 ? 233.553 323.755 230.605 1.00 600.00 368 LYS C N 1
ATOM 9400 C CA . LYS C 3 392 ? 234.739 323.065 231.106 1.00 600.00 368 LYS C CA 1
ATOM 9401 C C . LYS C 3 392 ? 235.997 323.433 230.324 1.00 600.00 368 LYS C C 1
ATOM 9402 O O . LYS C 3 392 ? 236.967 323.941 230.895 1.00 600.00 368 LYS C O 1
ATOM 9404 N N . ASP C 3 393 ? 236.009 323.173 229.019 1.00 600.00 369 ASP C N 1
ATOM 9405 C CA . ASP C 3 393 ? 237.240 323.322 228.254 1.00 600.00 369 ASP C CA 1
ATOM 9406 C C . ASP C 3 393 ? 236.901 323.540 226.785 1.00 600.00 369 ASP C C 1
ATOM 9407 O O . ASP C 3 393 ? 235.733 323.638 226.401 1.00 600.00 369 ASP C O 1
ATOM 9409 N N . LYS C 3 394 ? 237.944 323.621 225.961 1.00 600.00 370 LYS C N 1
ATOM 9410 C CA . LYS C 3 394 ? 237.796 323.739 224.518 1.00 600.00 370 LYS C CA 1
ATOM 9411 C C . LYS C 3 394 ? 238.717 322.743 223.829 1.00 600.00 370 LYS C C 1
ATOM 9412 O O . LYS C 3 394 ? 239.845 322.513 224.275 1.00 600.00 370 LYS C O 1
ATOM 9414 N N . MET C 3 395 ? 238.225 322.153 222.747 1.00 600.00 371 MET C N 1
ATOM 9415 C CA . MET C 3 395 ? 238.993 321.229 221.930 1.00 600.00 371 MET C CA 1
ATOM 9416 C C . MET C 3 395 ? 239.240 321.849 220.562 1.00 600.00 371 MET C C 1
ATOM 9417 O O . MET C 3 395 ? 238.506 322.734 220.116 1.00 600.00 371 MET C O 1
ATOM 9419 N N . LEU C 3 396 ? 240.295 321.388 219.900 1.00 600.00 372 LEU C N 1
ATOM 9420 C CA . LEU C 3 396 ? 240.658 321.884 218.579 1.00 600.00 372 LEU C CA 1
ATOM 9421 C C . LEU C 3 396 ? 240.224 320.854 217.547 1.00 600.00 372 LEU C C 1
ATOM 9422 O O . LEU C 3 396 ? 240.709 319.718 217.561 1.00 600.00 372 LEU C O 1
ATOM 9424 N N . VAL C 3 397 ? 239.309 321.241 216.663 1.00 600.00 373 VAL C N 1
ATOM 9425 C CA . VAL C 3 397 ? 238.775 320.345 215.644 1.00 600.00 373 VAL C CA 1
ATOM 9426 C C . VAL C 3 397 ? 239.375 320.721 214.297 1.00 600.00 373 VAL C C 1
ATOM 9427 O O . VAL C 3 397 ? 239.336 321.890 213.891 1.00 600.00 373 VAL C O 1
ATOM 9429 N N . ILE C 3 398 ? 239.935 319.732 213.610 1.00 600.00 374 ILE C N 1
ATOM 9430 C CA . ILE C 3 398 ? 240.529 319.918 212.292 1.00 600.00 374 ILE C CA 1
ATOM 9431 C C . ILE C 3 398 ? 239.625 319.211 211.293 1.00 600.00 374 ILE C C 1
ATOM 9432 O O . ILE C 3 398 ? 239.547 317.976 211.273 1.00 600.00 374 ILE C O 1
ATOM 9434 N N . GLU C 3 399 ? 238.928 319.994 210.478 1.00 600.00 375 GLU C N 1
ATOM 9435 C CA . GLU C 3 399 ? 237.992 319.476 209.493 1.00 600.00 375 GLU C CA 1
ATOM 9436 C C . GLU C 3 399 ? 238.620 319.517 208.108 1.00 600.00 375 GLU C C 1
ATOM 9437 O O . GLU C 3 399 ? 239.461 320.369 207.811 1.00 600.00 375 GLU C O 1
ATOM 9439 N N . GLN C 3 400 ? 238.201 318.586 207.257 1.00 600.00 376 GLN C N 1
ATOM 9440 C CA . GLN C 3 400 ? 238.684 318.511 205.887 1.00 600.00 376 GLN C CA 1
ATOM 9441 C C . GLN C 3 400 ? 237.538 318.802 204.930 1.00 600.00 376 GLN C C 1
ATOM 9442 O O . GLN C 3 400 ? 236.459 318.211 205.046 1.00 600.00 376 GLN C O 1
ATOM 9444 N N . CYS C 3 401 ? 237.775 319.720 203.996 1.00 600.00 377 CYS C N 1
ATOM 9445 C CA . CYS C 3 401 ? 236.795 320.080 202.983 1.00 600.00 377 CYS C CA 1
ATOM 9446 C C . CYS C 3 401 ? 237.141 319.523 201.613 1.00 600.00 377 CYS C C 1
ATOM 9447 O O . CYS C 3 401 ? 236.406 319.775 200.652 1.00 600.00 377 CYS C O 1
ATOM 9449 N N . LYS C 3 402 ? 238.243 318.791 201.492 1.00 600.00 378 LYS C N 1
ATOM 9450 C CA . LYS C 3 402 ? 238.662 318.204 200.228 1.00 600.00 378 LYS C CA 1
ATOM 9451 C C . LYS C 3 402 ? 238.531 316.692 200.205 1.00 600.00 378 LYS C C 1
ATOM 9452 O O . LYS C 3 402 ? 238.095 316.130 199.197 1.00 600.00 378 LYS C O 1
ATOM 9454 N N . ASN C 3 403 ? 238.885 316.019 201.297 1.00 600.00 379 ASN C N 1
ATOM 9455 C CA . ASN C 3 403 ? 238.802 314.564 201.377 1.00 600.00 379 ASN C CA 1
ATOM 9456 C C . ASN C 3 403 ? 238.225 314.183 202.733 1.00 600.00 379 ASN C C 1
ATOM 9457 O O . ASN C 3 403 ? 238.892 314.339 203.761 1.00 600.00 379 ASN C O 1
ATOM 9459 N N . SER C 3 404 ? 236.991 313.677 202.731 1.00 600.00 380 SER C N 1
ATOM 9460 C CA . SER C 3 404 ? 236.298 313.270 203.955 1.00 600.00 380 SER C CA 1
ATOM 9461 C C . SER C 3 404 ? 236.715 311.850 204.338 1.00 600.00 380 SER C C 1
ATOM 9462 O O . SER C 3 404 ? 235.921 310.908 204.337 1.00 600.00 380 SER C O 1
ATOM 9464 N N . ARG C 3 405 ? 237.993 311.702 204.679 1.00 600.00 381 ARG C N 1
ATOM 9465 C CA . ARG C 3 405 ? 238.507 310.392 205.056 1.00 600.00 381 ARG C CA 1
ATOM 9466 C C . ARG C 3 405 ? 238.306 310.070 206.529 1.00 600.00 381 ARG C C 1
ATOM 9467 O O . ARG C 3 405 ? 238.551 308.932 206.937 1.00 600.00 381 ARG C O 1
ATOM 9469 N N . ALA C 3 406 ? 237.875 311.036 207.336 1.00 600.00 382 ALA C N 1
ATOM 9470 C CA . ALA C 3 406 ? 237.628 310.786 208.755 1.00 600.00 382 ALA C CA 1
ATOM 9471 C C . ALA C 3 406 ? 236.437 311.646 209.164 1.00 600.00 382 ALA C C 1
ATOM 9472 O O . ALA C 3 406 ? 236.588 312.848 209.396 1.00 600.00 382 ALA C O 1
ATOM 9474 N N . VAL C 3 407 ? 235.267 311.025 209.251 1.00 600.00 383 VAL C N 1
ATOM 9475 C CA . VAL C 3 407 ? 234.036 311.715 209.611 1.00 600.00 383 VAL C CA 1
ATOM 9476 C C . VAL C 3 407 ? 233.726 311.391 211.064 1.00 600.00 383 VAL C C 1
ATOM 9477 O O . VAL C 3 407 ? 233.616 310.216 211.435 1.00 600.00 383 VAL C O 1
ATOM 9479 N N . THR C 3 408 ? 233.583 312.423 211.889 1.00 600.00 384 THR C N 1
ATOM 9480 C CA . THR C 3 408 ? 233.359 312.246 213.316 1.00 600.00 384 THR C CA 1
ATOM 9481 C C . THR C 3 408 ? 231.958 312.708 213.695 1.00 600.00 384 THR C C 1
ATOM 9482 O O . THR C 3 408 ? 231.501 313.772 213.263 1.00 600.00 384 THR C O 1
ATOM 9484 N N . ILE C 3 409 ? 231.277 311.893 214.495 1.00 600.00 385 ILE C N 1
ATOM 9485 C CA . ILE C 3 409 ? 229.961 312.222 215.027 1.00 600.00 385 ILE C CA 1
ATOM 9486 C C . ILE C 3 409 ? 230.172 312.846 216.397 1.00 600.00 385 ILE C C 1
ATOM 9487 O O . ILE C 3 409 ? 230.770 312.225 217.283 1.00 600.00 385 ILE C O 1
ATOM 9489 N N . PHE C 3 410 ? 229.701 314.075 216.580 1.00 600.00 386 PHE C N 1
ATOM 9490 C CA . PHE C 3 410 ? 229.909 314.795 217.829 1.00 600.00 386 PHE C CA 1
ATOM 9491 C C . PHE C 3 410 ? 228.587 314.898 218.573 1.00 600.00 386 PHE C C 1
ATOM 9492 O O . PHE C 3 410 ? 227.651 315.550 218.098 1.00 600.00 386 PHE C O 1
ATOM 9494 N N . ILE C 3 411 ? 228.517 314.260 219.740 1.00 600.00 387 ILE C N 1
ATOM 9495 C CA . ILE C 3 411 ? 227.308 314.224 220.548 1.00 600.00 387 ILE C CA 1
ATOM 9496 C C . ILE C 3 411 ? 227.650 314.685 221.957 1.00 600.00 387 ILE C C 1
ATOM 9497 O O . ILE C 3 411 ? 228.790 314.575 222.413 1.00 600.00 387 ILE C O 1
ATOM 9499 N N . ARG C 3 412 ? 226.643 315.205 222.650 1.00 600.00 388 ARG C N 1
ATOM 9500 C CA . ARG C 3 412 ? 226.798 315.641 224.028 1.00 600.00 388 ARG C CA 1
ATOM 9501 C C . ARG C 3 412 ? 225.689 315.044 224.879 1.00 600.00 388 ARG C C 1
ATOM 9502 O O . ARG C 3 412 ? 224.680 314.546 224.373 1.00 600.00 388 ARG C O 1
ATOM 9504 N N . GLY C 3 413 ? 225.890 315.098 226.189 1.00 600.00 389 GLY C N 1
ATOM 9505 C CA . GLY C 3 413 ? 224.867 314.663 227.118 1.00 600.00 389 GLY C CA 1
ATOM 9506 C C . GLY C 3 413 ? 225.124 315.246 228.485 1.00 600.00 389 GLY C C 1
ATOM 9507 O O . GLY C 3 413 ? 226.238 315.675 228.801 1.00 600.00 389 GLY C O 1
ATOM 9508 N N . GLY C 3 414 ? 224.072 315.274 229.293 1.00 600.00 390 GLY C N 1
ATOM 9509 C CA . GLY C 3 414 ? 224.169 315.720 230.665 1.00 600.00 390 GLY C CA 1
ATOM 9510 C C . GLY C 3 414 ? 224.298 314.589 231.655 1.00 600.00 390 GLY C C 1
ATOM 9511 O O . GLY C 3 414 ? 224.294 314.836 232.867 1.00 600.00 390 GLY C O 1
ATOM 9512 N N . ASN C 3 415 ? 224.416 313.354 231.177 1.00 600.00 391 ASN C N 1
ATOM 9513 C CA . ASN C 3 415 ? 224.454 312.177 232.027 1.00 600.00 391 ASN C CA 1
ATOM 9514 C C . ASN C 3 415 ? 225.405 311.165 231.407 1.00 600.00 391 ASN C C 1
ATOM 9515 O O . ASN C 3 415 ? 225.392 310.954 230.191 1.00 600.00 391 ASN C O 1
ATOM 9517 N N . LYS C 3 416 ? 226.235 310.545 232.250 1.00 600.00 392 LYS C N 1
ATOM 9518 C CA . LYS C 3 416 ? 227.169 309.535 231.757 1.00 600.00 392 LYS C CA 1
ATOM 9519 C C . LYS C 3 416 ? 226.436 308.332 231.171 1.00 600.00 392 LYS C C 1
ATOM 9520 O O . LYS C 3 416 ? 226.893 307.734 230.179 1.00 600.00 392 LYS C O 1
ATOM 9522 N N . MET C 3 417 ? 225.278 307.989 231.742 1.00 600.00 393 MET C N 1
ATOM 9523 C CA . MET C 3 417 ? 224.530 306.827 231.275 1.00 600.00 393 MET C CA 1
ATOM 9524 C C . MET C 3 417 ? 223.972 307.056 229.873 1.00 600.00 393 MET C C 1
ATOM 9525 O O . MET C 3 417 ? 224.070 306.179 228.998 1.00 600.00 393 MET C O 1
ATOM 9527 N N . ILE C 3 418 ? 223.425 308.247 229.628 1.00 600.00 394 ILE C N 1
ATOM 9528 C CA . ILE C 3 418 ? 222.832 308.524 228.325 1.00 600.00 394 ILE C CA 1
ATOM 9529 C C . ILE C 3 418 ? 223.897 308.686 227.250 1.00 600.00 394 ILE C C 1
ATOM 9530 O O . ILE C 3 418 ? 223.675 308.300 226.101 1.00 600.00 394 ILE C O 1
ATOM 9532 N N . ILE C 3 419 ? 225.053 309.265 227.585 1.00 600.00 395 ILE C N 1
ATOM 9533 C CA . ILE C 3 419 ? 226.098 309.432 226.580 1.00 600.00 395 ILE C CA 1
ATOM 9534 C C . ILE C 3 419 ? 226.656 308.078 226.170 1.00 600.00 395 ILE C C 1
ATOM 9535 O O . ILE C 3 419 ? 226.914 307.832 224.981 1.00 600.00 395 ILE C O 1
ATOM 9537 N N . GLU C 3 420 ? 226.834 307.166 227.137 1.00 600.00 396 GLU C N 1
ATOM 9538 C CA . GLU C 3 420 ? 227.298 305.835 226.763 1.00 600.00 396 GLU C CA 1
ATOM 9539 C C . GLU C 3 420 ? 226.269 305.123 225.899 1.00 600.00 396 GLU C C 1
ATOM 9540 O O . GLU C 3 420 ? 226.628 304.441 224.932 1.00 600.00 396 GLU C O 1
ATOM 9542 N N . GLU C 3 421 ? 224.980 305.281 226.220 1.00 525.90 397 GLU C N 1
ATOM 9543 C CA . GLU C 3 421 ? 223.950 304.644 225.402 1.00 600.00 397 GLU C CA 1
ATOM 9544 C C . GLU C 3 421 ? 223.878 305.247 223.999 1.00 600.00 397 GLU C C 1
ATOM 9545 O O . GLU C 3 421 ? 223.657 304.526 223.018 1.00 600.00 397 GLU C O 1
ATOM 9547 N N . ALA C 3 422 ? 224.033 306.567 223.884 1.00 553.50 398 ALA C N 1
ATOM 9548 C CA . ALA C 3 422 ? 224.054 307.200 222.568 1.00 600.00 398 ALA C CA 1
ATOM 9549 C C . ALA C 3 422 ? 225.220 306.672 221.738 1.00 600.00 398 ALA C C 1
ATOM 9550 O O . ALA C 3 422 ? 225.074 306.360 220.537 1.00 600.00 398 ALA C O 1
ATOM 9552 N N . LYS C 3 423 ? 226.382 306.517 222.378 1.00 600.00 399 LYS C N 1
ATOM 9553 C CA . LYS C 3 423 ? 227.509 305.905 221.690 1.00 600.00 399 LYS C CA 1
ATOM 9554 C C . LYS C 3 423 ? 227.225 304.459 221.316 1.00 600.00 399 LYS C C 1
ATOM 9555 O O . LYS C 3 423 ? 227.684 304.004 220.273 1.00 600.00 399 LYS C O 1
ATOM 9557 N N . ARG C 3 424 ? 226.486 303.721 222.149 1.00 600.00 400 ARG C N 1
ATOM 9558 C CA . ARG C 3 424 ? 226.159 302.334 221.819 1.00 600.00 400 ARG C CA 1
ATOM 9559 C C . ARG C 3 424 ? 225.231 302.250 220.613 1.00 600.00 400 ARG C C 1
ATOM 9560 O O . ARG C 3 424 ? 225.348 301.330 219.793 1.00 600.00 400 ARG C O 1
ATOM 9562 N N . SER C 3 425 ? 224.270 303.171 220.515 1.00 600.00 401 SER C N 1
ATOM 9563 C CA . SER C 3 425 ? 223.423 303.213 219.326 1.00 600.00 401 SER C CA 1
ATOM 9564 C C . SER C 3 425 ? 224.278 303.373 218.077 1.00 600.00 401 SER C C 1
ATOM 9565 O O . SER C 3 425 ? 224.106 302.644 217.079 1.00 600.00 401 SER C O 1
ATOM 9567 N N . LEU C 3 426 ? 225.245 304.294 218.135 1.00 600.00 402 LEU C N 1
ATOM 9568 C CA . LEU C 3 426 ? 226.177 304.402 217.014 1.00 600.00 402 LEU C CA 1
ATOM 9569 C C . LEU C 3 426 ? 227.076 303.175 216.880 1.00 600.00 402 LEU C C 1
ATOM 9570 O O . LEU C 3 426 ? 227.464 302.823 215.767 1.00 600.00 402 LEU C O 1
ATOM 9572 N N . HIS C 3 427 ? 227.430 302.523 217.988 1.00 600.00 403 HIS C N 1
ATOM 9573 C CA . HIS C 3 427 ? 228.287 301.342 217.917 1.00 559.00 403 HIS C CA 1
ATOM 9574 C C . HIS C 3 427 ? 227.612 300.242 217.113 1.00 600.00 403 HIS C C 1
ATOM 9575 O O . HIS C 3 427 ? 228.218 299.650 216.216 1.00 600.00 403 HIS C O 1
ATOM 9577 N N . ASP C 3 428 ? 226.340 299.977 217.405 1.00 600.00 404 ASP C N 1
ATOM 9578 C CA . ASP C 3 428 ? 225.615 298.953 216.658 1.00 600.00 404 ASP C CA 1
ATOM 9579 C C . ASP C 3 428 ? 225.454 299.344 215.191 1.00 600.00 404 ASP C C 1
ATOM 9580 O O . ASP C 3 428 ? 225.686 298.517 214.287 1.00 600.00 404 ASP C O 1
ATOM 9582 N N . ALA C 3 429 ? 225.068 300.603 214.931 1.00 600.00 405 ALA C N 1
ATOM 9583 C CA . ALA C 3 429 ? 224.891 301.028 213.543 1.00 600.00 405 ALA C CA 1
ATOM 9584 C C . ALA C 3 429 ? 226.199 300.925 212.752 1.00 600.00 405 ALA C C 1
ATOM 9585 O O . ALA C 3 429 ? 226.226 300.418 211.612 1.00 600.00 405 ALA C O 1
ATOM 9587 N N . LEU C 3 430 ? 227.305 301.350 213.365 1.00 600.00 406 LEU C N 1
ATOM 9588 C CA . LEU C 3 430 ? 228.599 301.349 212.704 1.00 600.00 406 LEU C CA 1
ATOM 9589 C C . LEU C 3 430 ? 229.175 299.951 212.550 1.00 600.00 406 LEU C C 1
ATOM 9590 O O . LEU C 3 430 ? 229.874 299.694 211.567 1.00 600.00 406 LEU C O 1
ATOM 9592 N N . CYS C 3 431 ? 228.849 299.024 213.454 1.00 600.00 407 CYS C N 1
ATOM 9593 C CA . CYS C 3 431 ? 229.348 297.661 213.306 1.00 600.00 407 CYS C CA 1
ATOM 9594 C C . CYS C 3 431 ? 228.647 296.928 212.168 1.00 600.00 407 CYS C C 1
ATOM 9595 O O . CYS C 3 431 ? 229.307 296.255 211.351 1.00 600.00 407 CYS C O 1
ATOM 9597 N N . VAL C 3 432 ? 227.317 297.060 212.088 1.00 600.00 408 VAL C N 1
ATOM 9598 C CA . VAL C 3 432 ? 226.591 296.392 211.008 1.00 600.00 408 VAL C CA 1
ATOM 9599 C C . VAL C 3 432 ? 227.067 296.901 209.653 1.00 600.00 408 VAL C C 1
ATOM 9600 O O . VAL C 3 432 ? 227.392 296.114 208.744 1.00 600.00 408 VAL C O 1
ATOM 9602 N N . ILE C 3 433 ? 227.136 298.231 209.500 1.00 600.00 409 ILE C N 1
ATOM 9603 C CA . ILE C 3 433 ? 227.548 298.754 208.200 1.00 600.00 409 ILE C CA 1
ATOM 9604 C C . ILE C 3 433 ? 229.010 298.432 207.903 1.00 600.00 409 ILE C C 1
ATOM 9605 O O . ILE C 3 433 ? 229.370 298.186 206.744 1.00 600.00 409 ILE C O 1
ATOM 9607 N N . ARG C 3 434 ? 229.879 298.440 208.922 1.00 600.00 410 ARG C N 1
ATOM 9608 C CA . ARG C 3 434 ? 231.293 298.182 208.688 1.00 600.00 410 ARG C CA 1
ATOM 9609 C C . ARG C 3 434 ? 231.498 296.794 208.105 1.00 600.00 410 ARG C C 1
ATOM 9610 O O . ARG C 3 434 ? 232.260 296.615 207.140 1.00 600.00 410 ARG C O 1
ATOM 9612 N N . ASN C 3 435 ? 230.802 295.799 208.663 1.00 600.00 411 ASN C N 1
ATOM 9613 C CA . ASN C 3 435 ? 230.955 294.451 208.127 1.00 600.00 411 ASN C CA 1
ATOM 9614 C C . ASN C 3 435 ? 230.305 294.302 206.757 1.00 600.00 411 ASN C C 1
ATOM 9615 O O . ASN C 3 435 ? 230.832 293.575 205.904 1.00 600.00 411 ASN C O 1
ATOM 9617 N N . LEU C 3 436 ? 229.172 294.975 206.522 1.00 600.00 412 LEU C N 1
ATOM 9618 C CA . LEU C 3 436 ? 228.509 294.832 205.226 1.00 600.00 412 LEU C CA 1
ATOM 9619 C C . LEU C 3 436 ? 229.265 295.537 204.104 1.00 600.00 412 LEU C C 1
ATOM 9620 O O . LEU C 3 436 ? 229.145 295.145 202.937 1.00 600.00 412 LEU C O 1
ATOM 9622 N N . ILE C 3 437 ? 230.019 296.588 204.422 1.00 600.00 413 ILE C N 1
ATOM 9623 C CA . ILE C 3 437 ? 230.805 297.262 203.394 1.00 600.00 413 ILE C CA 1
ATOM 9624 C C . ILE C 3 437 ? 232.112 296.526 203.147 1.00 600.00 413 ILE C C 1
ATOM 9625 O O . ILE C 3 437 ? 232.578 296.434 202.005 1.00 600.00 413 ILE C O 1
ATOM 9627 N N . ARG C 3 438 ? 232.732 295.998 204.209 1.00 600.00 414 ARG C N 1
ATOM 9628 C CA . ARG C 3 438 ? 233.990 295.286 204.017 1.00 600.00 414 ARG C CA 1
ATOM 9629 C C . ARG C 3 438 ? 233.775 294.004 203.227 1.00 600.00 414 ARG C C 1
ATOM 9630 O O . ARG C 3 438 ? 234.596 293.642 202.377 1.00 600.00 414 ARG C O 1
ATOM 9632 N N . ASP C 3 439 ? 232.672 293.312 203.494 1.00 600.00 415 ASP C N 1
ATOM 9633 C CA . ASP C 3 439 ? 232.326 292.076 202.814 1.00 600.00 415 ASP C CA 1
ATOM 9634 C C . ASP C 3 439 ? 230.822 292.077 202.595 1.00 600.00 415 ASP C C 1
ATOM 9635 O O . ASP C 3 439 ? 230.084 292.790 203.273 1.00 600.00 415 ASP C O 1
ATOM 9637 N N . ASN C 3 440 ? 230.362 291.271 201.640 1.00 600.00 416 ASN C N 1
ATOM 9638 C CA . ASN C 3 440 ? 228.946 291.226 201.299 1.00 600.00 416 ASN C CA 1
ATOM 9639 C C . ASN C 3 440 ? 228.202 290.114 202.028 1.00 600.00 416 ASN C C 1
ATOM 9640 O O . ASN C 3 440 ? 227.115 289.713 201.596 1.00 600.00 416 ASN C O 1
ATOM 9642 N N . ARG C 3 441 ? 228.764 289.617 203.127 1.00 600.00 417 ARG C N 1
ATOM 9643 C CA . ARG C 3 441 ? 228.169 288.525 203.894 1.00 600.00 417 ARG C CA 1
ATOM 9644 C C . ARG C 3 441 ? 227.096 289.103 204.806 1.00 600.00 417 ARG C C 1
ATOM 9645 O O . ARG C 3 441 ? 227.396 289.668 205.860 1.00 600.00 417 ARG C O 1
ATOM 9647 N N . VAL C 3 442 ? 225.837 288.949 204.408 1.00 600.00 418 VAL C N 1
ATOM 9648 C CA . VAL C 3 442 ? 224.708 289.516 205.131 1.00 600.00 418 VAL C CA 1
ATOM 9649 C C . VAL C 3 442 ? 223.722 288.403 205.450 1.00 600.00 418 VAL C C 1
ATOM 9650 O O . VAL C 3 442 ? 223.638 287.402 204.734 1.00 600.00 418 VAL C O 1
ATOM 9652 N N . VAL C 3 443 ? 222.974 288.582 206.536 1.00 600.00 419 VAL C N 1
ATOM 9653 C CA . VAL C 3 443 ? 221.906 287.666 206.915 1.00 600.00 419 VAL C CA 1
ATOM 9654 C C . VAL C 3 443 ? 220.630 288.471 207.125 1.00 600.00 419 VAL C C 1
ATOM 9655 O O . VAL C 3 443 ? 220.635 289.485 207.832 1.00 600.00 419 VAL C O 1
ATOM 9657 N N . TYR C 3 444 ? 219.540 288.030 206.496 1.00 600.00 420 TYR C N 1
ATOM 9658 C CA . TYR C 3 444 ? 218.236 288.670 206.669 1.00 600.00 420 TYR C CA 1
ATOM 9659 C C . TYR C 3 444 ? 217.509 287.971 207.813 1.00 600.00 420 TYR C C 1
ATOM 9660 O O . TYR C 3 444 ? 216.649 287.112 207.616 1.00 600.00 420 TYR C O 1
ATOM 9662 N N . GLY C 3 445 ? 217.872 288.352 209.036 1.00 600.00 421 GLY C N 1
ATOM 9663 C CA . GLY C 3 445 ? 217.282 287.763 210.217 1.00 600.00 421 GLY C CA 1
ATOM 9664 C C . GLY C 3 445 ? 215.938 288.376 210.558 1.00 600.00 421 GLY C C 1
ATOM 9665 O O . GLY C 3 445 ? 215.403 289.226 209.847 1.00 600.00 421 GLY C O 1
ATOM 9666 N N . GLY C 3 446 ? 215.391 287.937 211.686 1.00 600.00 422 GLY C N 1
ATOM 9667 C CA . GLY C 3 446 ? 214.084 288.377 212.122 1.00 600.00 422 GLY C CA 1
ATOM 9668 C C . GLY C 3 446 ? 212.956 287.433 211.783 1.00 600.00 422 GLY C C 1
ATOM 9669 O O . GLY C 3 446 ? 211.788 287.818 211.914 1.00 600.00 422 GLY C O 1
ATOM 9670 N N . GLY C 3 447 ? 213.265 286.215 211.348 1.00 600.00 423 GLY C N 1
ATOM 9671 C CA . GLY C 3 447 ? 212.242 285.249 211.009 1.00 600.00 423 GLY C CA 1
ATOM 9672 C C . GLY C 3 447 ? 212.551 284.475 209.745 1.00 600.00 423 GLY C C 1
ATOM 9673 O O . GLY C 3 447 ? 212.054 283.362 209.561 1.00 600.00 423 GLY C O 1
ATOM 9674 N N . ALA C 3 448 ? 213.367 285.047 208.862 1.00 600.00 424 ALA C N 1
ATOM 9675 C CA . ALA C 3 448 ? 213.738 284.354 207.632 1.00 600.00 424 ALA C CA 1
ATOM 9676 C C . ALA C 3 448 ? 214.916 283.405 207.855 1.00 600.00 424 ALA C C 1
ATOM 9677 O O . ALA C 3 448 ? 214.819 282.188 207.605 1.00 600.00 424 ALA C O 1
ATOM 9679 N N . ALA C 3 449 ? 216.029 283.943 208.357 1.00 600.00 425 ALA C N 1
ATOM 9680 C CA . ALA C 3 449 ? 217.188 283.106 208.635 1.00 600.00 425 ALA C CA 1
ATOM 9681 C C . ALA C 3 449 ? 216.901 282.096 209.740 1.00 600.00 425 ALA C C 1
ATOM 9682 O O . ALA C 3 449 ? 217.396 280.960 209.689 1.00 600.00 425 ALA C O 1
ATOM 9684 N N . GLU C 3 450 ? 216.089 282.482 210.729 1.00 600.00 426 GLU C N 1
ATOM 9685 C CA . GLU C 3 450 ? 215.800 281.587 211.846 1.00 600.00 426 GLU C CA 1
ATOM 9686 C C . GLU C 3 450 ? 214.994 280.376 211.394 1.00 600.00 426 GLU C C 1
ATOM 9687 O O . GLU C 3 450 ? 215.290 279.242 211.792 1.00 600.00 426 GLU C O 1
ATOM 9689 N N . ILE C 3 451 ? 213.972 280.592 210.562 1.00 600.00 427 ILE C N 1
ATOM 9690 C CA . ILE C 3 451 ? 213.161 279.474 210.086 1.00 600.00 427 ILE C CA 1
ATOM 9691 C C . ILE C 3 451 ? 213.988 278.559 209.190 1.00 600.00 427 ILE C C 1
ATOM 9692 O O . ILE C 3 451 ? 213.847 277.323 209.231 1.00 600.00 427 ILE C O 1
ATOM 9694 N N . SER C 3 452 ? 214.878 279.144 208.378 1.00 600.00 428 SER C N 1
ATOM 9695 C CA . SER C 3 452 ? 215.732 278.309 207.536 1.00 600.00 428 SER C CA 1
ATOM 9696 C C . SER C 3 452 ? 216.645 277.414 208.380 1.00 600.00 428 SER C C 1
ATOM 9697 O O . SER C 3 452 ? 216.785 276.202 208.114 1.00 600.00 428 SER C O 1
ATOM 9699 N N . CYS C 3 453 ? 217.263 277.987 209.418 1.00 600.00 429 CYS C N 1
ATOM 9700 C CA . CYS C 3 453 ? 218.082 277.174 210.315 1.00 600.00 429 CYS C CA 1
ATOM 9701 C C . CYS C 3 453 ? 217.254 276.106 211.021 1.00 600.00 429 CYS C C 1
ATOM 9702 O O . CYS C 3 453 ? 217.740 274.984 211.254 1.00 600.00 429 CYS C O 1
ATOM 9704 N N . ALA C 3 454 ? 216.008 276.435 211.373 1.00 600.00 430 ALA C N 1
ATOM 9705 C CA . ALA C 3 454 ? 215.142 275.456 212.021 1.00 600.00 430 ALA C CA 1
ATOM 9706 C C . ALA C 3 454 ? 214.923 274.247 211.126 1.00 600.00 430 ALA C C 1
ATOM 9707 O O . ALA C 3 454 ? 214.907 273.103 211.602 1.00 600.00 430 ALA C O 1
ATOM 9709 N N . LEU C 3 455 ? 214.745 274.480 209.824 1.00 600.00 431 LEU C N 1
ATOM 9710 C CA . LEU C 3 455 ? 214.576 273.348 208.915 1.00 600.00 431 LEU C CA 1
ATOM 9711 C C . LEU C 3 455 ? 215.834 272.493 208.859 1.00 600.00 431 LEU C C 1
ATOM 9712 O O . LEU C 3 455 ? 215.753 271.257 208.871 1.00 600.00 431 LEU C O 1
ATOM 9714 N N . ALA C 3 456 ? 217.005 273.135 208.768 1.00 600.00 432 ALA C N 1
ATOM 9715 C CA . ALA C 3 456 ? 218.248 272.362 208.716 1.00 600.00 432 ALA C CA 1
ATOM 9716 C C . ALA C 3 456 ? 218.412 271.472 209.948 1.00 600.00 432 ALA C C 1
ATOM 9717 O O . ALA C 3 456 ? 218.934 270.353 209.852 1.00 600.00 432 ALA C O 1
ATOM 9719 N N . VAL C 3 457 ? 217.982 271.956 211.116 1.00 600.00 433 VAL C N 1
ATOM 9720 C CA . VAL C 3 457 ? 218.077 271.140 212.330 1.00 600.00 433 VAL C CA 1
ATOM 9721 C C . VAL C 3 457 ? 217.047 270.008 212.317 1.00 600.00 433 VAL C C 1
ATOM 9722 O O . VAL C 3 457 ? 217.349 268.855 212.680 1.00 600.00 433 VAL C O 1
ATOM 9724 N N . SER C 3 458 ? 215.809 270.319 211.923 1.00 600.00 434 SER C N 1
ATOM 9725 C CA . SER C 3 458 ? 214.758 269.304 211.900 1.00 600.00 434 SER C CA 1
ATOM 9726 C C . SER C 3 458 ? 215.103 268.166 210.942 1.00 600.00 434 SER C C 1
ATOM 9727 O O . SER C 3 458 ? 214.798 266.988 211.209 1.00 600.00 434 SER C O 1
ATOM 9729 N N . GLN C 3 459 ? 215.736 268.501 209.815 1.00 600.00 435 GLN C N 1
ATOM 9730 C CA . GLN C 3 459 ? 216.126 267.470 208.860 1.00 600.00 435 GLN C CA 1
ATOM 9731 C C . GLN C 3 459 ? 217.077 266.467 209.501 1.00 600.00 435 GLN C C 1
ATOM 9732 O O . GLN C 3 459 ? 216.952 265.253 209.288 1.00 600.00 435 GLN C O 1
ATOM 9734 N N . GLU C 3 460 ? 218.022 266.956 210.309 1.00 600.00 436 GLU C N 1
ATOM 9735 C CA . GLU C 3 460 ? 218.922 266.057 211.022 1.00 600.00 436 GLU C CA 1
ATOM 9736 C C . GLU C 3 460 ? 218.185 265.237 212.068 1.00 600.00 436 GLU C C 1
ATOM 9737 O O . GLU C 3 460 ? 218.551 264.083 212.317 1.00 600.00 436 GLU C O 1
ATOM 9739 N N . ALA C 3 461 ? 217.166 265.818 212.706 1.00 600.00 437 ALA C N 1
ATOM 9740 C CA . ALA C 3 461 ? 216.392 265.034 213.667 1.00 600.00 437 ALA C CA 1
ATOM 9741 C C . ALA C 3 461 ? 215.740 263.828 213.004 1.00 600.00 437 ALA C C 1
ATOM 9742 O O . ALA C 3 461 ? 215.620 262.762 213.623 1.00 600.00 437 ALA C O 1
ATOM 9744 N N . ASP C 3 462 ? 215.307 263.982 211.751 1.00 600.00 438 ASP C N 1
ATOM 9745 C CA . ASP C 3 462 ? 214.734 262.839 211.035 1.00 600.00 438 ASP C CA 1
ATOM 9746 C C . ASP C 3 462 ? 215.797 261.890 210.490 1.00 600.00 438 ASP C C 1
ATOM 9747 O O . ASP C 3 462 ? 215.558 260.677 210.411 1.00 600.00 438 ASP C O 1
ATOM 9749 N N . LYS C 3 463 ? 216.957 262.416 210.090 1.00 600.00 439 LYS C N 1
ATOM 9750 C CA . LYS C 3 463 ? 218.017 261.551 209.582 1.00 600.00 439 LYS C CA 1
ATOM 9751 C C . LYS C 3 463 ? 218.671 260.741 210.694 1.00 600.00 439 LYS C C 1
ATOM 9752 O O . LYS C 3 463 ? 219.108 259.608 210.460 1.00 600.00 439 LYS C O 1
ATOM 9754 N N . CYS C 3 464 ? 218.751 261.299 211.900 1.00 600.00 440 CYS C N 1
ATOM 9755 C CA . CYS C 3 464 ? 219.404 260.618 213.009 1.00 600.00 440 CYS C CA 1
ATOM 9756 C C . CYS C 3 464 ? 218.385 259.778 213.763 1.00 600.00 440 CYS C C 1
ATOM 9757 O O . CYS C 3 464 ? 217.422 260.334 214.310 1.00 575.48 440 CYS C O 1
ATOM 9759 N N . PRO C 3 465 ? 218.550 258.455 213.818 1.00 600.00 441 PRO C N 1
ATOM 9760 C CA . PRO C 3 465 ? 217.587 257.601 214.523 1.00 600.00 441 PRO C CA 1
ATOM 9761 C C . PRO C 3 465 ? 217.710 257.635 216.041 1.00 600.00 441 PRO C C 1
ATOM 9762 O O . PRO C 3 465 ? 216.989 256.893 216.716 1.00 600.00 441 PRO C O 1
ATOM 9766 N N . THR C 3 466 ? 218.569 258.490 216.597 1.00 600.00 442 THR C N 1
ATOM 9767 C CA . THR C 3 466 ? 218.970 258.417 217.996 1.00 600.00 442 THR C CA 1
ATOM 9768 C C . THR C 3 466 ? 218.011 259.163 218.929 1.00 600.00 442 THR C C 1
ATOM 9769 O O . THR C 3 466 ? 217.057 259.825 218.509 1.00 600.00 442 THR C O 1
ATOM 9771 N N . LEU C 3 467 ? 218.332 259.070 220.229 1.00 600.00 443 LEU C N 1
ATOM 9772 C CA . LEU C 3 467 ? 217.541 259.656 221.313 1.00 600.00 443 LEU C CA 1
ATOM 9773 C C . LEU C 3 467 ? 217.545 261.181 221.287 1.00 600.00 443 LEU C C 1
ATOM 9774 O O . LEU C 3 467 ? 216.580 261.810 221.737 1.00 600.00 443 LEU C O 1
ATOM 9776 N N . GLU C 3 468 ? 218.625 261.795 220.798 1.00 600.00 444 GLU C N 1
ATOM 9777 C CA . GLU C 3 468 ? 218.739 263.251 220.777 1.00 600.00 444 GLU C CA 1
ATOM 9778 C C . GLU C 3 468 ? 217.898 263.903 219.685 1.00 600.00 444 GLU C C 1
ATOM 9779 O O . GLU C 3 468 ? 217.857 265.140 219.617 1.00 600.00 444 GLU C O 1
ATOM 9781 N N . GLN C 3 469 ? 217.252 263.108 218.826 1.00 600.00 445 GLN C N 1
ATOM 9782 C CA . GLN C 3 469 ? 216.493 263.669 217.710 1.00 600.00 445 GLN C CA 1
ATOM 9783 C C . GLN C 3 469 ? 215.387 264.602 218.194 1.00 600.00 445 GLN C C 1
ATOM 9784 O O . GLN C 3 469 ? 215.107 265.634 217.559 1.00 600.00 445 GLN C O 1
ATOM 9786 N N . TYR C 3 470 ? 214.768 264.280 219.332 1.00 600.00 446 TYR C N 1
ATOM 9787 C CA . TYR C 3 470 ? 213.719 265.146 219.856 1.00 600.00 446 TYR C CA 1
ATOM 9788 C C . TYR C 3 470 ? 214.301 266.450 220.384 1.00 600.00 446 TYR C C 1
ATOM 9789 O O . TYR C 3 470 ? 213.712 267.523 220.196 1.00 600.00 446 TYR C O 1
ATOM 9791 N N . ALA C 3 471 ? 215.466 266.379 221.031 1.00 600.00 447 ALA C N 1
ATOM 9792 C CA . ALA C 3 471 ? 216.104 267.592 221.529 1.00 600.00 447 ALA C CA 1
ATOM 9793 C C . ALA C 3 471 ? 216.469 268.526 220.383 1.00 600.00 447 ALA C C 1
ATOM 9794 O O . ALA C 3 471 ? 216.297 269.753 220.480 1.00 600.00 447 ALA C O 1
ATOM 9796 N N . MET C 3 472 ? 216.953 267.959 219.278 1.00 600.00 448 MET C N 1
ATOM 9797 C CA . MET C 3 472 ? 217.264 268.787 218.116 1.00 600.00 448 MET C CA 1
ATOM 9798 C C . MET C 3 472 ? 216.007 269.450 217.560 1.00 600.00 448 MET C C 1
ATOM 9799 O O . MET C 3 472 ? 216.033 270.632 217.179 1.00 600.00 448 MET C O 1
ATOM 9801 N N . ARG C 3 473 ? 214.892 268.712 217.511 1.00 600.00 449 ARG C N 1
ATOM 9802 C CA . ARG C 3 473 ? 213.645 269.346 217.084 1.00 600.00 449 ARG C CA 1
ATOM 9803 C C . ARG C 3 473 ? 213.278 270.509 217.999 1.00 600.00 449 ARG C C 1
ATOM 9804 O O . ARG C 3 473 ? 212.808 271.560 217.534 1.00 600.00 449 ARG C O 1
ATOM 9806 N N . ALA C 3 474 ? 213.480 270.333 219.308 1.00 600.00 450 ALA C N 1
ATOM 9807 C CA . ALA C 3 474 ? 213.217 271.425 220.239 1.00 600.00 450 ALA C CA 1
ATOM 9808 C C . ALA C 3 474 ? 214.044 272.651 219.884 1.00 600.00 450 ALA C C 1
ATOM 9809 O O . ALA C 3 474 ? 213.546 273.782 219.931 1.00 600.00 450 ALA C O 1
ATOM 9811 N N . PHE C 3 475 ? 215.310 272.445 219.518 1.00 600.00 451 PHE C N 1
ATOM 9812 C CA . PHE C 3 475 ? 216.137 273.577 219.098 1.00 600.00 451 PHE C CA 1
ATOM 9813 C C . PHE C 3 475 ? 215.521 274.281 217.893 1.00 600.00 451 PHE C C 1
ATOM 9814 O O . PHE C 3 475 ? 215.442 275.522 217.844 1.00 600.00 451 PHE C O 1
ATOM 9816 N N . ALA C 3 476 ? 215.096 273.496 216.898 1.00 600.00 452 ALA C N 1
ATOM 9817 C CA . ALA C 3 476 ? 214.498 274.085 215.702 1.00 600.00 452 ALA C CA 1
ATOM 9818 C C . ALA C 3 476 ? 213.281 274.933 216.052 1.00 600.00 452 ALA C C 1
ATOM 9819 O O . ALA C 3 476 ? 213.050 275.985 215.443 1.00 600.00 452 ALA C O 1
ATOM 9821 N N . ASP C 3 477 ? 212.487 274.491 217.029 1.00 600.00 453 ASP C N 1
ATOM 9822 C CA . ASP C 3 477 ? 211.337 275.296 217.437 1.00 600.00 453 ASP C CA 1
ATOM 9823 C C . ASP C 3 477 ? 211.767 276.538 218.204 1.00 600.00 453 ASP C C 1
ATOM 9824 O O . ASP C 3 477 ? 211.144 277.599 218.073 1.00 600.00 453 ASP C O 1
ATOM 9826 N N . ALA C 3 478 ? 212.827 276.422 219.005 1.00 600.00 454 ALA C N 1
ATOM 9827 C CA . ALA C 3 478 ? 213.295 277.560 219.784 1.00 600.00 454 ALA C CA 1
ATOM 9828 C C . ALA C 3 478 ? 213.768 278.689 218.885 1.00 600.00 454 ALA C C 1
ATOM 9829 O O . ALA C 3 478 ? 213.655 279.863 219.254 1.00 600.00 454 ALA C O 1
ATOM 9831 N N . LEU C 3 479 ? 214.303 278.355 217.708 1.00 600.00 455 LEU C N 1
ATOM 9832 C CA . LEU C 3 479 ? 214.732 279.402 216.781 1.00 600.00 455 LEU C CA 1
ATOM 9833 C C . LEU C 3 479 ? 213.595 280.342 216.394 1.00 600.00 455 LEU C C 1
ATOM 9834 O O . LEU C 3 479 ? 213.854 281.491 216.014 1.00 600.00 455 LEU C O 1
ATOM 9836 N N . GLU C 3 480 ? 212.348 279.886 216.482 1.00 600.00 456 GLU C N 1
ATOM 9837 C CA . GLU C 3 480 ? 211.200 280.697 216.105 1.00 600.00 456 GLU C CA 1
ATOM 9838 C C . GLU C 3 480 ? 210.776 281.677 217.188 1.00 600.00 456 GLU C C 1
ATOM 9839 O O . GLU C 3 480 ? 209.843 282.455 216.960 1.00 600.00 456 GLU C O 1
ATOM 9841 N N . VAL C 3 481 ? 211.423 281.655 218.355 1.00 600.00 457 VAL C N 1
ATOM 9842 C CA . VAL C 3 481 ? 211.065 282.592 219.415 1.00 600.00 457 VAL C CA 1
ATOM 9843 C C . VAL C 3 481 ? 211.258 284.026 218.951 1.00 600.00 457 VAL C C 1
ATOM 9844 O O . VAL C 3 481 ? 210.518 284.929 219.363 1.00 600.00 457 VAL C O 1
ATOM 9846 N N . ILE C 3 482 ? 212.239 284.258 218.082 1.00 600.00 458 ILE C N 1
ATOM 9847 C CA . ILE C 3 482 ? 212.580 285.593 217.598 1.00 600.00 458 ILE C CA 1
ATOM 9848 C C . ILE C 3 482 ? 211.451 286.180 216.756 1.00 600.00 458 ILE C C 1
ATOM 9849 O O . ILE C 3 482 ? 210.922 287.238 217.124 1.00 600.00 458 ILE C O 1
ATOM 9851 N N . PRO C 3 483 ? 211.053 285.576 215.625 1.00 600.00 459 PRO C N 1
ATOM 9852 C CA . PRO C 3 483 ? 209.900 286.140 214.905 1.00 600.00 459 PRO C CA 1
ATOM 9853 C C . PRO C 3 483 ? 208.655 286.189 215.767 1.00 600.00 459 PRO C C 1
ATOM 9854 O O . PRO C 3 483 ? 207.873 287.148 215.680 1.00 600.00 459 PRO C O 1
ATOM 9858 N N . MET C 3 484 ? 208.475 285.189 216.631 1.00 600.00 460 MET C N 1
ATOM 9859 C CA . MET C 3 484 ? 207.337 285.194 217.539 1.00 600.00 460 MET C CA 1
ATOM 9860 C C . MET C 3 484 ? 207.353 286.437 218.411 1.00 600.00 460 MET C C 1
ATOM 9861 O O . MET C 3 484 ? 206.377 287.182 218.450 1.00 600.00 460 MET C O 1
ATOM 9863 N N . ALA C 3 485 ? 208.469 286.687 219.100 1.00 600.00 461 ALA C N 1
ATOM 9864 C CA . ALA C 3 485 ? 208.566 287.868 219.952 1.00 600.00 461 ALA C CA 1
ATOM 9865 C C . ALA C 3 485 ? 208.414 289.156 219.149 1.00 600.00 461 ALA C C 1
ATOM 9866 O O . ALA C 3 485 ? 207.798 290.118 219.623 1.00 600.00 461 ALA C O 1
ATOM 9868 N N . LEU C 3 486 ? 208.963 289.200 217.931 1.00 600.00 462 LEU C N 1
ATOM 9869 C CA . LEU C 3 486 ? 208.846 290.416 217.132 1.00 600.00 462 LEU C CA 1
ATOM 9870 C C . LEU C 3 486 ? 207.397 290.714 216.784 1.00 600.00 462 LEU C C 1
ATOM 9871 O O . LEU C 3 486 ? 207.002 291.884 216.719 1.00 600.00 462 LEU C O 1
ATOM 9873 N N . SER C 3 487 ? 206.598 289.677 216.551 1.00 600.00 463 SER C N 1
ATOM 9874 C CA . SER C 3 487 ? 205.178 289.874 216.297 1.00 600.00 463 SER C CA 1
ATOM 9875 C C . SER C 3 487 ? 204.351 289.894 217.573 1.00 600.00 463 SER C C 1
ATOM 9876 O O . SER C 3 487 ? 203.195 290.326 217.541 1.00 600.00 463 SER C O 1
ATOM 9878 N N . GLU C 3 488 ? 204.918 289.443 218.689 1.00 600.00 464 GLU C N 1
ATOM 9879 C CA . GLU C 3 488 ? 204.187 289.428 219.946 1.00 600.00 464 GLU C CA 1
ATOM 9880 C C . GLU C 3 488 ? 204.109 290.826 220.527 1.00 600.00 464 GLU C C 1
ATOM 9881 O O . GLU C 3 488 ? 203.088 291.210 221.107 1.00 600.00 464 GLU C O 1
ATOM 9883 N N . ASN C 3 489 ? 205.179 291.606 220.374 1.00 600.00 465 ASN C N 1
ATOM 9884 C CA . ASN C 3 489 ? 205.141 292.990 220.819 1.00 600.00 465 ASN C CA 1
ATOM 9885 C C . ASN C 3 489 ? 204.249 293.845 219.932 1.00 600.00 465 ASN C C 1
ATOM 9886 O O . ASN C 3 489 ? 203.717 294.858 220.398 1.00 600.00 465 ASN C O 1
ATOM 9888 N N . SER C 3 490 ? 204.064 293.455 218.674 1.00 600.00 466 SER C N 1
ATOM 9889 C CA . SER C 3 490 ? 203.209 294.199 217.766 1.00 600.00 466 SER C CA 1
ATOM 9890 C C . SER C 3 490 ? 201.749 293.795 217.960 1.00 600.00 466 SER C C 1
ATOM 9891 O O . SER C 3 490 ? 201.424 292.861 218.699 1.00 600.00 466 SER C O 1
ATOM 9893 N N . GLY C 3 491 ? 200.858 294.516 217.284 1.00 600.00 467 GLY C N 1
ATOM 9894 C CA . GLY C 3 491 ? 199.453 294.171 217.314 1.00 600.00 467 GLY C CA 1
ATOM 9895 C C . GLY C 3 491 ? 199.072 292.992 216.454 1.00 600.00 467 GLY C C 1
ATOM 9896 O O . GLY C 3 491 ? 197.914 292.564 216.469 1.00 600.00 467 GLY C O 1
ATOM 9897 N N . MET C 3 492 ? 200.022 292.449 215.700 1.00 600.00 468 MET C N 1
ATOM 9898 C CA . MET C 3 492 ? 199.750 291.326 214.818 1.00 600.00 468 MET C CA 1
ATOM 9899 C C . MET C 3 492 ? 199.712 290.026 215.610 1.00 600.00 468 MET C C 1
ATOM 9900 O O . MET C 3 492 ? 200.340 289.895 216.664 1.00 600.00 468 MET C O 1
ATOM 9902 N N . ASN C 3 493 ? 198.956 289.061 215.094 1.00 600.00 469 ASN C N 1
ATOM 9903 C CA . ASN C 3 493 ? 198.901 287.748 215.720 1.00 600.00 469 ASN C CA 1
ATOM 9904 C C . ASN C 3 493 ? 200.179 286.996 215.369 1.00 600.00 469 ASN C C 1
ATOM 9905 O O . ASN C 3 493 ? 200.404 286.678 214.195 1.00 600.00 469 ASN C O 1
ATOM 9907 N N . PRO C 3 494 ? 201.038 286.696 216.348 1.00 600.00 470 PRO C N 1
ATOM 9908 C CA . PRO C 3 494 ? 202.318 286.044 216.019 1.00 600.00 470 PRO C CA 1
ATOM 9909 C C . PRO C 3 494 ? 202.164 284.667 215.394 1.00 600.00 470 PRO C C 1
ATOM 9910 O O . PRO C 3 494 ? 203.005 284.269 214.576 1.00 600.00 470 PRO C O 1
ATOM 9914 N N . ILE C 3 495 ? 201.100 283.938 215.734 1.00 600.00 471 ILE C N 1
ATOM 9915 C CA . ILE C 3 495 ? 200.903 282.599 215.184 1.00 600.00 471 ILE C CA 1
ATOM 9916 C C . ILE C 3 495 ? 200.528 282.681 213.706 1.00 600.00 471 ILE C C 1
ATOM 9917 O O . ILE C 3 495 ? 201.140 282.029 212.842 1.00 600.00 471 ILE C O 1
ATOM 9919 N N . GLN C 3 496 ? 199.533 283.513 213.389 1.00 600.00 472 GLN C N 1
ATOM 9920 C CA . GLN C 3 496 ? 199.133 283.692 211.999 1.00 600.00 472 GLN C CA 1
ATOM 9921 C C . GLN C 3 496 ? 200.228 284.368 211.187 1.00 600.00 472 GLN C C 1
ATOM 9922 O O . GLN C 3 496 ? 200.383 284.078 209.995 1.00 600.00 472 GLN C O 1
ATOM 9924 N N . THR C 3 497 ? 200.993 285.265 211.814 1.00 600.00 473 THR C N 1
ATOM 9925 C CA . THR C 3 497 ? 202.058 285.963 211.102 1.00 600.00 473 THR C CA 1
ATOM 9926 C C . THR C 3 497 ? 203.192 285.015 210.741 1.00 600.00 473 THR C C 1
ATOM 9927 O O . THR C 3 497 ? 203.729 285.075 209.628 1.00 600.00 473 THR C O 1
ATOM 9929 N N . MET C 3 498 ? 203.579 284.136 211.670 1.00 600.00 474 MET C N 1
ATOM 9930 C CA . MET C 3 498 ? 204.636 283.179 211.369 1.00 600.00 474 MET C CA 1
ATOM 9931 C C . MET C 3 498 ? 204.171 282.074 210.431 1.00 600.00 474 MET C C 1
ATOM 9932 O O . MET C 3 498 ? 205.015 281.377 209.850 1.00 600.00 474 MET C O 1
ATOM 9934 N N . THR C 3 499 ? 202.852 281.881 210.296 1.00 600.00 475 THR C N 1
ATOM 9935 C CA . THR C 3 499 ? 202.347 280.843 209.397 1.00 600.00 475 THR C CA 1
ATOM 9936 C C . THR C 3 499 ? 202.862 281.011 207.965 1.00 600.00 475 THR C C 1
ATOM 9937 O O . THR C 3 499 ? 203.287 280.034 207.330 1.00 600.00 475 THR C O 1
ATOM 9939 N N . GLU C 3 500 ? 202.836 282.242 207.441 1.00 600.00 476 GLU C N 1
ATOM 9940 C CA . GLU C 3 500 ? 203.254 282.477 206.059 1.00 600.00 476 GLU C CA 1
ATOM 9941 C C . GLU C 3 500 ? 204.744 282.219 205.871 1.00 600.00 476 GLU C C 1
ATOM 9942 O O . GLU C 3 500 ? 205.158 281.629 204.865 1.00 600.00 476 GLU C O 1
ATOM 9944 N N . VAL C 3 501 ? 205.566 282.650 206.830 1.00 600.00 477 VAL C N 1
ATOM 9945 C CA . VAL C 3 501 ? 207.009 282.461 206.713 1.00 600.00 477 VAL C CA 1
ATOM 9946 C C . VAL C 3 501 ? 207.373 280.985 206.820 1.00 600.00 477 VAL C C 1
ATOM 9947 O O . VAL C 3 501 ? 208.255 280.495 206.102 1.00 600.00 477 VAL C O 1
ATOM 9949 N N . ARG C 3 502 ? 206.705 280.249 207.712 1.00 600.00 478 ARG C N 1
ATOM 9950 C CA . ARG C 3 502 ? 206.963 278.814 207.811 1.00 600.00 478 ARG C CA 1
ATOM 9951 C C . ARG C 3 502 ? 206.579 278.098 206.515 1.00 600.00 478 ARG C C 1
ATOM 9952 O O . ARG C 3 502 ? 207.340 277.257 205.987 1.00 600.00 478 ARG C O 1
ATOM 9954 N N . ALA C 3 503 ? 205.408 278.441 205.967 1.00 600.00 479 ALA C N 1
ATOM 9955 C CA . ALA C 3 503 ? 204.994 277.851 204.700 1.00 600.00 479 ALA C CA 1
ATOM 9956 C C . ALA C 3 503 ? 205.999 278.162 203.593 1.00 600.00 479 ALA C C 1
ATOM 9957 O O . ALA C 3 503 ? 206.319 277.295 202.765 1.00 600.00 479 ALA C O 1
ATOM 9959 N N . ARG C 3 504 ? 206.521 279.392 203.573 1.00 600.00 480 ARG C N 1
ATOM 9960 C CA . ARG C 3 504 ? 207.520 279.744 202.570 1.00 600.00 480 ARG C CA 1
ATOM 9961 C C . ARG C 3 504 ? 208.814 278.969 202.763 1.00 600.00 480 ARG C C 1
ATOM 9962 O O . ARG C 3 504 ? 209.492 278.649 201.780 1.00 600.00 480 ARG C O 1
ATOM 9964 N N . GLN C 3 505 ? 209.188 278.681 204.013 1.00 600.00 481 GLN C N 1
ATOM 9965 C CA . GLN C 3 505 ? 210.381 277.872 204.236 1.00 600.00 481 GLN C CA 1
ATOM 9966 C C . GLN C 3 505 ? 210.237 276.505 203.595 1.00 600.00 481 GLN C C 1
ATOM 9967 O O . GLN C 3 505 ? 211.222 275.939 203.110 1.00 600.00 481 GLN C O 1
ATOM 9969 N N . VAL C 3 506 ? 209.021 275.955 203.592 1.00 600.00 482 VAL C N 1
ATOM 9970 C CA . VAL C 3 506 ? 208.826 274.692 202.871 1.00 600.00 482 VAL C CA 1
ATOM 9971 C C . VAL C 3 506 ? 208.882 274.906 201.361 1.00 600.00 482 VAL C C 1
ATOM 9972 O O . VAL C 3 506 ? 209.486 274.110 200.627 1.00 600.00 482 VAL C O 1
ATOM 9974 N N . LYS C 3 507 ? 208.238 275.968 200.871 1.00 600.00 483 LYS C N 1
ATOM 9975 C CA . LYS C 3 507 ? 208.160 276.178 199.426 1.00 600.00 483 LYS C CA 1
ATOM 9976 C C . LYS C 3 507 ? 209.533 276.432 198.812 1.00 600.00 483 LYS C C 1
ATOM 9977 O O . LYS C 3 507 ? 209.828 275.944 197.714 1.00 600.00 483 LYS C O 1
ATOM 9979 N N . GLU C 3 508 ? 210.384 277.193 199.496 1.00 600.00 484 GLU C N 1
ATOM 9980 C CA . GLU C 3 508 ? 211.680 277.563 198.949 1.00 600.00 484 GLU C CA 1
ATOM 9981 C C . GLU C 3 508 ? 212.737 277.493 200.041 1.00 600.00 484 GLU C C 1
ATOM 9982 O O . GLU C 3 508 ? 212.451 277.713 201.220 1.00 600.00 484 GLU C O 1
ATOM 9984 N N . MET C 3 509 ? 213.966 277.191 199.634 1.00 600.00 485 MET C N 1
ATOM 9985 C CA . MET C 3 509 ? 215.074 277.068 200.569 1.00 600.00 485 MET C CA 1
ATOM 9986 C C . MET C 3 509 ? 215.821 278.391 200.699 1.00 600.00 485 MET C C 1
ATOM 9987 O O . MET C 3 509 ? 215.884 279.188 199.758 1.00 600.00 485 MET C O 1
ATOM 9989 N N . ASN C 3 510 ? 216.392 278.609 201.883 1.00 600.00 486 ASN C N 1
ATOM 9990 C CA . ASN C 3 510 ? 217.137 279.820 202.207 1.00 600.00 486 ASN C CA 1
ATOM 9991 C C . ASN C 3 510 ? 216.379 281.113 201.883 1.00 600.00 486 ASN C C 1
ATOM 9992 O O . ASN C 3 510 ? 216.906 281.988 201.191 1.00 600.00 486 ASN C O 1
ATOM 9994 N N . PRO C 3 511 ? 215.147 281.264 202.368 1.00 600.00 487 PRO C N 1
ATOM 9995 C CA . PRO C 3 511 ? 214.388 282.481 202.063 1.00 600.00 487 PRO C CA 1
ATOM 9996 C C . PRO C 3 511 ? 214.969 283.702 202.757 1.00 600.00 487 PRO C C 1
ATOM 9997 O O . PRO C 3 511 ? 215.548 283.621 203.843 1.00 600.00 487 PRO C O 1
ATOM 10001 N N . ALA C 3 512 ? 214.812 284.848 202.098 1.00 600.00 488 ALA C N 1
ATOM 10002 C CA . ALA C 3 512 ? 215.116 286.146 202.685 1.00 600.00 488 ALA C CA 1
ATOM 10003 C C . ALA C 3 512 ? 213.842 286.908 203.020 1.00 600.00 488 ALA C C 1
ATOM 10004 O O . ALA C 3 512 ? 213.881 288.122 203.242 1.00 600.00 488 ALA C O 1
ATOM 10006 N N . LEU C 3 513 ? 212.712 286.208 203.050 1.00 600.00 489 LEU C N 1
ATOM 10007 C CA . LEU C 3 513 ? 211.396 286.797 203.271 1.00 600.00 489 LEU C CA 1
ATOM 10008 C C . LEU C 3 513 ? 210.897 286.313 204.628 1.00 600.00 489 LEU C C 1
ATOM 10009 O O . LEU C 3 513 ? 210.403 285.189 204.754 1.00 600.00 489 LEU C O 1
ATOM 10011 N N . GLY C 3 514 ? 211.034 287.164 205.640 1.00 600.00 490 GLY C N 1
ATOM 10012 C CA . GLY C 3 514 ? 210.540 286.850 206.965 1.00 600.00 490 GLY C CA 1
ATOM 10013 C C . GLY C 3 514 ? 209.399 287.771 207.338 1.00 600.00 490 GLY C C 1
ATOM 10014 O O . GLY C 3 514 ? 208.783 288.367 206.453 1.00 600.00 490 GLY C O 1
ATOM 10015 N N . ILE C 3 515 ? 209.106 287.909 208.626 1.00 600.00 491 ILE C N 1
ATOM 10016 C CA . ILE C 3 515 ? 208.030 288.793 209.063 1.00 600.00 491 ILE C CA 1
ATOM 10017 C C . ILE C 3 515 ? 208.528 290.231 209.099 1.00 600.00 491 ILE C C 1
ATOM 10018 O O . ILE C 3 515 ? 209.720 290.498 209.281 1.00 600.00 491 ILE C O 1
ATOM 10020 N N . ASP C 3 516 ? 207.606 291.174 208.938 1.00 600.00 492 ASP C N 1
ATOM 10021 C CA . ASP C 3 516 ? 207.963 292.581 209.022 1.00 600.00 492 ASP C CA 1
ATOM 10022 C C . ASP C 3 516 ? 208.117 292.998 210.480 1.00 600.00 492 ASP C C 1
ATOM 10023 O O . ASP C 3 516 ? 207.511 292.415 211.384 1.00 600.00 492 ASP C O 1
ATOM 10025 N N . CYS C 3 517 ? 208.953 294.011 210.704 1.00 600.00 493 CYS C N 1
ATOM 10026 C CA . CYS C 3 517 ? 209.156 294.582 212.030 1.00 600.00 493 CYS C CA 1
ATOM 10027 C C . CYS C 3 517 ? 208.779 296.052 212.070 1.00 600.00 493 CYS C C 1
ATOM 10028 O O . CYS C 3 517 ? 208.980 296.713 213.095 1.00 600.00 493 CYS C O 1
ATOM 10030 N N . LEU C 3 518 ? 208.264 296.582 210.967 1.00 600.00 494 LEU C N 1
ATOM 10031 C CA . LEU C 3 518 ? 207.781 297.949 210.889 1.00 600.00 494 LEU C CA 1
ATOM 10032 C C . LEU C 3 518 ? 206.263 297.998 210.918 1.00 600.00 494 LEU C C 1
ATOM 10033 O O . LEU C 3 518 ? 205.675 299.058 210.675 1.00 600.00 494 LEU C O 1
ATOM 10035 N N . HIS C 3 519 ? 205.622 296.862 211.205 1.00 600.00 495 HIS C N 1
ATOM 10036 C CA . HIS C 3 519 ? 204.166 296.752 211.276 1.00 600.00 495 HIS C CA 1
ATOM 10037 C C . HIS C 3 519 ? 203.509 297.174 209.968 1.00 600.00 495 HIS C C 1
ATOM 10038 O O . HIS C 3 519 ? 202.481 297.853 209.959 1.00 600.00 495 HIS C O 1
ATOM 10040 N N . LYS C 3 520 ? 204.117 296.786 208.851 1.00 600.00 496 LYS C N 1
ATOM 10041 C CA . LYS C 3 520 ? 203.550 297.081 207.546 1.00 600.00 496 LYS C CA 1
ATOM 10042 C C . LYS C 3 520 ? 202.738 295.923 206.993 1.00 600.00 496 LYS C C 1
ATOM 10043 O O . LYS C 3 520 ? 201.933 296.128 206.076 1.00 600.00 496 LYS C O 1
ATOM 10045 N N . GLY C 3 521 ? 202.918 294.726 207.544 1.00 600.00 497 GLY C N 1
ATOM 10046 C CA . GLY C 3 521 ? 202.193 293.558 207.109 1.00 600.00 497 GLY C CA 1
ATOM 10047 C C . GLY C 3 521 ? 202.764 292.870 205.892 1.00 600.00 497 GLY C C 1
ATOM 10048 O O . GLY C 3 521 ? 202.181 291.881 205.433 1.00 600.00 497 GLY C O 1
ATOM 10049 N N . THR C 3 522 ? 203.877 293.358 205.350 1.00 600.00 498 THR C N 1
ATOM 10050 C CA . THR C 3 522 ? 204.507 292.757 204.181 1.00 600.00 498 THR C CA 1
ATOM 10051 C C . THR C 3 522 ? 205.659 291.877 204.645 1.00 600.00 498 THR C C 1
ATOM 10052 O O . THR C 3 522 ? 206.606 292.364 205.271 1.00 600.00 498 THR C O 1
ATOM 10054 N N . ASN C 3 523 ? 205.577 290.588 204.331 1.00 600.00 499 ASN C N 1
ATOM 10055 C CA . ASN C 3 523 ? 206.561 289.614 204.797 1.00 600.00 499 ASN C CA 1
ATOM 10056 C C . ASN C 3 523 ? 207.803 289.708 203.926 1.00 600.00 499 ASN C C 1
ATOM 10057 O O . ASN C 3 523 ? 207.941 289.016 202.915 1.00 600.00 499 ASN C O 1
ATOM 10059 N N . ASP C 3 524 ? 208.727 290.572 204.334 1.00 600.00 500 ASP C N 1
ATOM 10060 C CA . ASP C 3 524 ? 209.977 290.749 203.616 1.00 600.00 500 ASP C CA 1
ATOM 10061 C C . ASP C 3 524 ? 211.036 291.220 204.600 1.00 600.00 500 ASP C C 1
ATOM 10062 O O . ASP C 3 524 ? 210.749 291.546 205.754 1.00 600.00 500 ASP C O 1
ATOM 10064 N N . MET C 3 525 ? 212.277 291.234 204.128 1.00 600.00 501 MET C N 1
ATOM 10065 C CA . MET C 3 525 ? 213.393 291.806 204.864 1.00 600.00 501 MET C CA 1
ATOM 10066 C C . MET C 3 525 ? 214.179 292.811 204.047 1.00 600.00 501 MET C C 1
ATOM 10067 O O . MET C 3 525 ? 214.949 293.588 204.627 1.00 600.00 501 MET C O 1
ATOM 10069 N N . LYS C 3 526 ? 214.006 292.829 202.727 1.00 600.00 502 LYS C N 1
ATOM 10070 C CA . LYS C 3 526 ? 214.643 293.803 201.855 1.00 600.00 502 LYS C CA 1
ATOM 10071 C C . LYS C 3 526 ? 213.832 295.083 201.722 1.00 600.00 502 LYS C C 1
ATOM 10072 O O . LYS C 3 526 ? 214.403 296.140 201.431 1.00 600.00 502 LYS C O 1
ATOM 10074 N N . GLN C 3 527 ? 212.515 295.015 201.917 1.00 600.00 503 GLN C N 1
ATOM 10075 C CA . GLN C 3 527 ? 211.682 296.209 201.940 1.00 600.00 503 GLN C CA 1
ATOM 10076 C C . GLN C 3 527 ? 211.413 296.713 203.349 1.00 600.00 503 GLN C C 1
ATOM 10077 O O . GLN C 3 527 ? 211.084 297.892 203.518 1.00 600.00 503 GLN C O 1
ATOM 10079 N N . GLN C 3 528 ? 211.536 295.850 204.352 1.00 600.00 504 GLN C N 1
ATOM 10080 C CA . GLN C 3 528 ? 211.385 296.251 205.741 1.00 600.00 504 GLN C CA 1
ATOM 10081 C C . GLN C 3 528 ? 212.685 296.772 206.335 1.00 600.00 504 GLN C C 1
ATOM 10082 O O . GLN C 3 528 ? 212.678 297.276 207.464 1.00 600.00 504 GLN C O 1
ATOM 10084 N N . HIS C 3 529 ? 213.790 296.657 205.595 1.00 600.00 505 HIS C N 1
ATOM 10085 C CA . HIS C 3 529 ? 215.091 297.200 205.989 1.00 600.00 505 HIS C CA 1
ATOM 10086 C C . HIS C 3 529 ? 215.625 296.564 207.267 1.00 600.00 505 HIS C C 1
ATOM 10087 O O . HIS C 3 529 ? 216.300 297.221 208.062 1.00 600.00 505 HIS C O 1
ATOM 10089 N N . VAL C 3 530 ? 215.328 295.288 207.481 1.00 600.00 506 VAL C N 1
ATOM 10090 C CA . VAL C 3 530 ? 215.804 294.557 208.650 1.00 600.00 506 VAL C CA 1
ATOM 10091 C C . VAL C 3 530 ? 216.974 293.701 208.183 1.00 600.00 506 VAL C C 1
ATOM 10092 O O . VAL C 3 530 ? 216.785 292.619 207.619 1.00 600.00 506 VAL C O 1
ATOM 10094 N N . ILE C 3 531 ? 218.189 294.188 208.412 1.00 600.00 507 ILE C N 1
ATOM 10095 C CA . ILE C 3 531 ? 219.403 293.522 207.963 1.00 600.00 507 ILE C CA 1
ATOM 10096 C C . ILE C 3 531 ? 220.360 293.408 209.140 1.00 600.00 507 ILE C C 1
ATOM 10097 O O . ILE C 3 531 ? 220.444 294.315 209.976 1.00 600.00 507 ILE C O 1
ATOM 10099 N N . GLU C 3 532 ? 221.071 292.286 209.212 1.00 600.00 508 GLU C N 1
ATOM 10100 C CA . GLU C 3 532 ? 222.089 292.065 210.229 1.00 600.00 508 GLU C CA 1
ATOM 10101 C C . GLU C 3 532 ? 223.299 291.432 209.558 1.00 600.00 508 GLU C C 1
ATOM 10102 O O . GLU C 3 532 ? 223.223 290.959 208.422 1.00 600.00 508 GLU C O 1
ATOM 10104 N N . THR C 3 533 ? 224.430 291.427 210.260 1.00 600.00 509 THR C N 1
ATOM 10105 C CA . THR C 3 533 ? 225.631 290.817 209.703 1.00 600.00 509 THR C CA 1
ATOM 10106 C C . THR C 3 533 ? 225.565 289.301 209.837 1.00 600.00 509 THR C C 1
ATOM 10107 O O . THR C 3 533 ? 225.047 288.771 210.824 1.00 600.00 509 THR C O 1
ATOM 10109 N N . LEU C 3 534 ? 226.087 288.603 208.824 1.00 600.00 510 LEU C N 1
ATOM 10110 C CA . LEU C 3 534 ? 226.048 287.141 208.823 1.00 600.00 510 LEU C CA 1
ATOM 10111 C C . LEU C 3 534 ? 226.755 286.569 210.053 1.00 600.00 510 LEU C C 1
ATOM 10112 O O . LEU C 3 534 ? 226.229 285.671 210.744 1.00 600.00 510 LEU C O 1
ATOM 10114 N N . ILE C 3 535 ? 227.947 287.092 210.348 1.00 600.00 511 ILE C N 1
ATOM 10115 C CA . ILE C 3 535 ? 228.675 286.668 211.537 1.00 600.00 511 ILE C CA 1
ATOM 10116 C C . ILE C 3 535 ? 227.888 286.999 212.795 1.00 600.00 511 ILE C C 1
ATOM 10117 O O . ILE C 3 535 ? 228.010 286.307 213.813 1.00 600.00 511 ILE C O 1
ATOM 10119 N N . GLY C 3 536 ? 227.063 288.049 212.751 1.00 600.00 512 GLY C N 1
ATOM 10120 C CA . GLY C 3 536 ? 226.290 288.416 213.926 1.00 600.00 512 GLY C CA 1
ATOM 10121 C C . GLY C 3 536 ? 225.276 287.357 214.316 1.00 600.00 512 GLY C C 1
ATOM 10122 O O . GLY C 3 536 ? 225.149 287.002 215.494 1.00 600.00 512 GLY C O 1
ATOM 10123 N N . LYS C 3 537 ? 224.547 286.829 213.331 1.00 600.00 513 LYS C N 1
ATOM 10124 C CA . LYS C 3 537 ? 223.582 285.773 213.617 1.00 600.00 513 LYS C CA 1
ATOM 10125 C C . LYS C 3 537 ? 224.288 284.501 214.072 1.00 600.00 513 LYS C C 1
ATOM 10126 O O . LYS C 3 537 ? 223.814 283.805 214.995 1.00 600.00 513 LYS C O 1
ATOM 10128 N N . LYS C 3 538 ? 225.431 284.185 213.443 1.00 600.00 514 LYS C N 1
ATOM 10129 C CA . LYS C 3 538 ? 226.204 283.032 213.907 1.00 600.00 514 LYS C CA 1
ATOM 10130 C C . LYS C 3 538 ? 226.607 283.181 215.373 1.00 600.00 514 LYS C C 1
ATOM 10131 O O . LYS C 3 538 ? 226.532 282.218 216.152 1.00 600.00 514 LYS C O 1
ATOM 10133 N N . GLN C 3 539 ? 227.031 284.385 215.766 1.00 600.00 515 GLN C N 1
ATOM 10134 C CA . GLN C 3 539 ? 227.443 284.609 217.147 1.00 600.00 515 GLN C CA 1
ATOM 10135 C C . GLN C 3 539 ? 226.267 284.475 218.104 1.00 600.00 515 GLN C C 1
ATOM 10136 O O . GLN C 3 539 ? 226.416 283.934 219.208 1.00 600.00 515 GLN C O 1
ATOM 10138 N N . GLN C 3 540 ? 225.090 284.960 217.696 1.00 600.00 516 GLN C N 1
ATOM 10139 C CA . GLN C 3 540 ? 223.917 284.857 218.563 1.00 600.00 516 GLN C CA 1
ATOM 10140 C C . GLN C 3 540 ? 223.574 283.402 218.868 1.00 600.00 516 GLN C C 1
ATOM 10141 O O . GLN C 3 540 ? 223.334 283.038 220.032 1.00 600.00 516 GLN C O 1
ATOM 10143 N N . ILE C 3 541 ? 223.574 282.547 217.839 1.00 600.00 517 ILE C N 1
ATOM 10144 C CA . ILE C 3 541 ? 223.249 281.137 218.077 1.00 600.00 517 ILE C CA 1
ATOM 10145 C C . ILE C 3 541 ? 224.339 280.452 218.900 1.00 600.00 517 ILE C C 1
ATOM 10146 O O . ILE C 3 541 ? 224.049 279.675 219.828 1.00 600.00 517 ILE C O 1
ATOM 10148 N N . SER C 3 542 ? 225.608 280.710 218.562 1.00 600.00 518 SER C N 1
ATOM 10149 C CA . SER C 3 542 ? 226.717 280.080 219.275 1.00 600.00 518 SER C CA 1
ATOM 10150 C C . SER C 3 542 ? 226.674 280.408 220.771 1.00 600.00 518 SER C C 1
ATOM 10151 O O . SER C 3 542 ? 226.783 279.512 221.633 1.00 600.00 518 SER C O 1
ATOM 10153 N N . LEU C 3 543 ? 226.452 281.683 221.099 1.00 600.00 519 LEU C N 1
ATOM 10154 C CA . LEU C 3 543 ? 226.395 282.088 222.500 1.00 600.00 519 LEU C CA 1
ATOM 10155 C C . LEU C 3 543 ? 225.186 281.483 223.217 1.00 600.00 519 LEU C C 1
ATOM 10156 O O . LEU C 3 543 ? 225.301 280.995 224.361 1.00 600.00 519 LEU C O 1
ATOM 10158 N N . ALA C 3 544 ? 224.014 281.501 222.567 1.00 600.00 520 ALA C N 1
ATOM 10159 C CA . ALA C 3 544 ? 222.814 280.993 223.229 1.00 600.00 520 ALA C CA 1
ATOM 10160 C C . ALA C 3 544 ? 222.949 279.507 223.574 1.00 600.00 520 ALA C C 1
ATOM 10161 O O . ALA C 3 544 ? 222.575 279.062 224.682 1.00 600.00 520 ALA C O 1
ATOM 10163 N N . THR C 3 545 ? 223.508 278.722 222.649 1.00 600.00 521 THR C N 1
ATOM 10164 C CA . THR C 3 545 ? 223.649 277.298 222.938 1.00 600.00 521 THR C CA 1
ATOM 10165 C C . THR C 3 545 ? 224.648 277.043 224.061 1.00 600.00 521 THR C C 1
ATOM 10166 O O . THR C 3 545 ? 224.475 276.088 224.843 1.00 600.00 521 THR C O 1
ATOM 10168 N N . GLN C 3 546 ? 225.697 277.874 224.162 1.00 600.00 522 GLN C N 1
ATOM 10169 C CA . GLN C 3 546 ? 226.613 277.717 225.291 1.00 600.00 522 GLN C CA 1
ATOM 10170 C C . GLN C 3 546 ? 225.891 277.898 226.626 1.00 600.00 522 GLN C C 1
ATOM 10171 O O . GLN C 3 546 ? 226.145 277.157 227.596 1.00 600.00 522 GLN C O 1
ATOM 10173 N N . MET C 3 547 ? 224.991 278.888 226.695 1.00 600.00 523 MET C N 1
ATOM 10174 C CA . MET C 3 547 ? 224.225 279.082 227.931 1.00 600.00 523 MET C CA 1
ATOM 10175 C C . MET C 3 547 ? 223.438 277.823 228.298 1.00 600.00 523 MET C C 1
ATOM 10176 O O . MET C 3 547 ? 223.401 277.404 229.476 1.00 600.00 523 MET C O 1
ATOM 10178 N N . VAL C 3 548 ? 222.812 277.200 227.294 1.00 600.00 524 VAL C N 1
ATOM 10179 C CA . VAL C 3 548 ? 222.027 275.992 227.567 1.00 600.00 524 VAL C CA 1
ATOM 10180 C C . VAL C 3 548 ? 222.904 274.885 228.140 1.00 600.00 524 VAL C C 1
ATOM 10181 O O . VAL C 3 548 ? 222.546 274.237 229.133 1.00 600.00 524 VAL C O 1
ATOM 10183 N N . ARG C 3 549 ? 224.051 274.631 227.503 1.00 600.00 525 ARG C N 1
ATOM 10184 C CA . ARG C 3 549 ? 224.908 273.539 227.965 1.00 600.00 525 ARG C CA 1
ATOM 10185 C C . ARG C 3 549 ? 225.354 273.756 229.405 1.00 600.00 525 ARG C C 1
ATOM 10186 O O . ARG C 3 549 ? 225.418 272.804 230.195 1.00 600.00 525 ARG C O 1
ATOM 10188 N N . MET C 3 550 ? 225.664 275.007 229.766 1.00 600.00 526 MET C N 1
ATOM 10189 C CA . MET C 3 550 ? 226.155 275.264 231.119 1.00 600.00 526 MET C CA 1
ATOM 10190 C C . MET C 3 550 ? 225.081 275.058 232.178 1.00 600.00 526 MET C C 1
ATOM 10191 O O . MET C 3 550 ? 225.391 274.613 233.292 1.00 600.00 526 MET C O 1
ATOM 10193 N N . ILE C 3 551 ? 223.824 275.393 231.872 1.00 600.00 527 ILE C N 1
ATOM 10194 C CA . ILE C 3 551 ? 222.784 275.256 232.891 1.00 600.00 527 ILE C CA 1
ATOM 10195 C C . ILE C 3 551 ? 222.171 273.859 232.962 1.00 600.00 527 ILE C C 1
ATOM 10196 O O . ILE C 3 551 ? 221.558 273.511 233.983 1.00 600.00 527 ILE C O 1
ATOM 10198 N N . LEU C 3 552 ? 222.299 273.062 231.905 1.00 600.00 528 LEU C N 1
ATOM 10199 C CA . LEU C 3 552 ? 221.810 271.692 231.878 1.00 600.00 528 LEU C CA 1
ATOM 10200 C C . LEU C 3 552 ? 222.915 270.684 232.171 1.00 600.00 528 LEU C C 1
ATOM 10201 O O . LEU C 3 552 ? 222.749 269.491 231.894 1.00 600.00 528 LEU C O 1
ATOM 10203 N N . LYS C 3 553 ? 224.046 271.161 232.701 1.00 600.00 529 LYS C N 1
ATOM 10204 C CA . LYS C 3 553 ? 225.136 270.354 233.254 1.00 600.00 529 LYS C CA 1
ATOM 10205 C C . LYS C 3 553 ? 224.900 270.290 234.766 1.00 600.00 529 LYS C C 1
ATOM 10206 O O . LYS C 3 553 ? 225.438 271.078 235.546 1.00 600.00 529 LYS C O 1
ATOM 10208 N N . ILE C 3 554 ? 224.056 269.338 235.183 1.00 600.00 530 ILE C N 1
ATOM 10209 C CA . ILE C 3 554 ? 223.403 269.425 236.495 1.00 600.00 530 ILE C CA 1
ATOM 10210 C C . ILE C 3 554 ? 224.375 269.124 237.640 1.00 600.00 530 ILE C C 1
ATOM 10211 O O . ILE C 3 554 ? 224.508 269.922 238.576 1.00 600.00 530 ILE C O 1
ATOM 10213 N N . ASP C 3 555 ? 225.056 267.959 237.598 1.00 600.00 531 ASP C N 1
ATOM 10214 C CA . ASP C 3 555 ? 225.990 267.600 238.664 1.00 600.00 531 ASP C CA 1
ATOM 10215 C C . ASP C 3 555 ? 227.168 266.730 238.213 1.00 600.00 531 ASP C C 1
ATOM 10216 O O . ASP C 3 555 ? 227.877 266.191 239.076 1.00 600.00 531 ASP C O 1
ATOM 10218 N N . ASP C 3 556 ? 227.420 266.598 236.906 1.00 431.48 532 ASP C N 1
ATOM 10219 C CA . ASP C 3 556 ? 228.582 265.868 236.391 1.00 431.48 532 ASP C CA 1
ATOM 10220 C C . ASP C 3 556 ? 229.874 266.659 236.630 1.00 431.48 532 ASP C C 1
ATOM 10221 O O . ASP C 3 556 ? 230.057 267.746 236.074 1.00 431.48 532 ASP C O 1
ATOM 10223 N N . ILE C 3 557 ? 230.778 266.101 237.450 1.00 364.67 533 ILE C N 1
ATOM 10224 C CA . ILE C 3 557 ? 232.034 266.767 237.810 1.00 364.67 533 ILE C CA 1
ATOM 10225 C C . ILE C 3 557 ? 233.080 266.609 236.702 1.00 364.67 533 ILE C C 1
ATOM 10226 O O . ILE C 3 557 ? 233.675 267.594 236.248 1.00 364.67 533 ILE C O 1
ATOM 10228 N N . ARG C 3 558 ? 233.329 265.371 236.266 1.00 364.52 534 ARG C N 1
ATOM 10229 C CA . ARG C 3 558 ? 234.177 265.106 235.105 1.00 364.52 534 ARG C CA 1
ATOM 10230 C C . ARG C 3 558 ? 233.403 265.389 233.816 1.00 364.52 534 ARG C C 1
ATOM 10231 O O . ARG C 3 558 ? 232.226 265.044 233.700 1.00 364.52 534 ARG C O 1
ATOM 10233 N N . LYS C 3 559 ? 234.068 266.010 232.840 1.00 443.15 535 LYS C N 1
ATOM 10234 C CA . LYS C 3 559 ? 233.466 266.306 231.531 1.00 443.15 535 LYS C CA 1
ATOM 10235 C C . LYS C 3 559 ? 233.304 265.027 230.707 1.00 443.15 535 LYS C C 1
ATOM 10236 O O . LYS C 3 559 ? 234.317 264.406 230.360 1.00 443.15 535 LYS C O 1
ATOM 10238 N N . PRO C 3 560 ? 232.084 264.600 230.371 1.00 454.72 536 PRO C N 1
ATOM 10239 C CA . PRO C 3 560 ? 231.894 263.337 229.650 1.00 454.72 536 PRO C CA 1
ATOM 10240 C C . PRO C 3 560 ? 231.903 263.526 228.134 1.00 454.72 536 PRO C C 1
ATOM 10241 O O . PRO C 3 560 ? 231.864 264.642 227.615 1.00 454.72 536 PRO C O 1
ATOM 10245 N N . GLY C 3 561 ? 231.954 262.395 227.425 1.00 600.00 537 GLY C N 1
ATOM 10246 C CA . GLY C 3 561 ? 231.562 262.375 226.028 1.00 600.00 537 GLY C CA 1
ATOM 10247 C C . GLY C 3 561 ? 230.048 262.397 225.894 1.00 600.00 537 GLY C C 1
ATOM 10248 O O . GLY C 3 561 ? 229.308 262.361 226.877 1.00 600.00 537 GLY C O 1
ATOM 10249 N N . GLU C 3 562 ? 229.563 262.469 224.654 1.00 600.00 538 GLU C N 1
ATOM 10250 C CA . GLU C 3 562 ? 228.120 262.368 224.420 1.00 600.00 538 GLU C CA 1
ATOM 10251 C C . GLU C 3 562 ? 227.739 260.893 224.453 1.00 600.00 538 GLU C C 1
ATOM 10252 O O . GLU C 3 562 ? 227.484 260.265 223.424 1.00 600.00 538 GLU C O 1
ATOM 10254 N N . SER C 3 563 ? 227.693 260.339 225.664 1.00 600.00 539 SER C N 1
ATOM 10255 C CA . SER C 3 563 ? 227.506 258.903 225.833 1.00 600.00 539 SER C CA 1
ATOM 10256 C C . SER C 3 563 ? 226.251 258.427 225.111 1.00 600.00 539 SER C C 1
ATOM 10257 O O . SER C 3 563 ? 225.279 259.170 224.951 1.00 600.00 539 SER C O 1
ATOM 10259 N N . GLU C 3 564 ? 226.278 257.174 224.667 1.00 600.00 540 GLU C N 1
ATOM 10260 C CA . GLU C 3 564 ? 225.114 256.572 224.029 1.00 600.00 540 GLU C CA 1
ATOM 10261 C C . GLU C 3 564 ? 224.036 256.323 225.082 1.00 600.00 540 GLU C C 1
ATOM 10262 O O . GLU C 3 564 ? 224.107 256.802 226.217 1.00 600.00 540 GLU C O 1
ATOM 10264 N N . GLU C 3 565 ? 223.014 255.559 224.711 1.00 600.00 541 GLU C N 1
ATOM 10265 C CA . GLU C 3 565 ? 221.918 255.265 225.625 1.00 600.00 541 GLU C CA 1
ATOM 10266 C C . GLU C 3 565 ? 222.110 253.895 226.259 1.00 600.00 541 GLU C C 1
ATOM 10267 O O . GLU C 3 565 ? 221.870 253.707 227.451 1.00 600.00 541 GLU C O 1
#

Sequence (2052 aa):
MSYNYVVTAQKPTAVNGCVTGHFTSAEDLNLLIAKNTRLEIYVVTAEGLRPVKEVGMYGKIAVMELFRPKGESKDLLFILTAKYNACILEYKQSGESIDIITRAHGNVQDRIGRPSETGIIGIIDPECRMIGLRLYDGLFKVIPLDRDNKELKAFNIRLEELHVIDVKFLYGCQAPTICFVYQDPQGRHVKTYEVSLREKEFNKGPWKQENVEAEASMVIAVPEPFGGAIIIGQESITYHNGDKYLAIAPPIIKQSTIVCHNRVDPNGSRYLLGDMEGRLFMLLLEKEEQMDGTVTLKDLRVELLGETSIAECLTYLDNGVVFVGSRLGDSQLVKLNVDSNEQGSYVVAMETFTNLGPIVDMCVVDLERQGQGQLVTCSGAFKEGSLRIIRNGIGIHEHASIDLPGIKGLWPLRSDPNRETDDTLVLSFVGQTRVLMLNGEEVEETELMGFVDDQQTFFCGNVAHQQLIQITSASVRLVSQEPKALVSEWKEPQAKNISVASCNSSQVVVAVGRALYYLQIHPQELRQISHTEMEHEVACLDITPLGDSNGLSPLCAIGLWTDISARILKLPSFELLHKEMLGGEIIPRSILMTTFESSHYLLCALGDGALFYFGLNIETGLLSDRKKVTLGTQPTVLRTFRSLSTTNVFACSDRPTVIYSSNHKLVFSNVNLKEVNYMCPLNSDGYPDSLALANNSTLTIGTIDEIQKLHIRTVPLYESPRKICYQEVSQCFGVLSSRIEVQDTSGGTTALRPSASTQALSSSVSSSKLFSSSTAPHETSFGEEVEVHNLLIIDQHTFEVLHAHQFLQNEYALSLVSCKLGKDPNTYFIVGTAMVYPEEAEPKQGRIVVFQYSDGKLQTVAEKEVKGAVYSMVEFNGKLLASINSTVRLYEWTTEKELRTECNHYNNIMALYLKTKGDFILVGDLMRSVLLLAYKPMEGNFEEIARDFNPNWMSAVEILDDDNFLGAENAFNLFVCQKDSAATTDEERQHLQEVGLFHLGEFVNVFCHGSLVMQNLGETSTPTQGSVLFGTVNGMIGLVTSLSESWYNLLLDMQNRLNKVIKSVGKIEHSFWRSFHTERKTEPATGFIDGDLIESFLDISRPKMQEVVANLQYDDGSGMKREATADDLIKVVEELTRIHPPVKRSLVYYLKNREVRLQNETSYSRVLHGYAAQQLPSLLKEREFHLGTLNKVFASQWLNHRQVVCGTKCNTLFVVDVQTSQITKIPILKDREPGCGIHAIELNPSRTLLATGGDNPNSLAIYRLPTLDPVCVGDDGHKDWIFSIAWISDTMAVSGSRDGSMGLWEVTDDVLTKSDARHNVSRVPVYAHITHKALKDIPKEDTNPDNCKVRALAFNNKNKELGAVSLDGYFHLWKAENTLSKLLSTKLPYCRENVCLAYGSEWSVYAVGSQAHVSFLDPRQPSYNVKSVCSRERGSGIRSVSFYEHIITVGTGQGSLLFYDIRAQRFLEERENLKLTTGKGWLNHDETWRNYFSDIDFFPNAVYTHCYDSSGTKLFVAGGPLPSGLHGNYAGLWSKSRLMGLEALKSHIMAAKAVANTMRTSLGPNGLDKMMVDKDGDVTVTNDGATILSMMDVDHQIAKLMVELSKSQDDEIGDGTTGVVVLAGALLEEAEQLLDRGIHPIRIADGYEQAARVAIEHLDKISDSVLVDIKDTEPLIQTAKTTLGSKVVNSCHRQMAEIAVNAVLTVADMERRDVDFELIKVEGKVGGRLEDTKLIKGVIVDKDFSHPQMPKKVEDAKIAILTCPFEPPKPKTKHKLDVTSVEDYKALQKYEKEKFEEMIQQIKETGANLAICQWGFDDEANHLLLQNNLPAVRWVGGPEIELIAIATGGRIVPRFSELTAEKLGFAGLVQEISFGTTKDKMLVIEQCKNSRAVTIFIRGGNKMIIEEAKRSLHDALCVIRNLIRDNRVVYGGGAAEISCALAVSQEADKCPTLEQYAMRAFADALEVIPMALSENSGMNPIQTMTEVRARQVKEMNPALGIDCLHKGTNDMKQQHVIETLIGKKQQISLATQMVRMILKIDDIRKPGESEE

Organism: Homo sapiens (NCBI:txid9606)

Secondary structure (DSSP, 8-state):
--EEEEEEEE---S--EEEEE-SS-SSS-EEEEEETTEEEEEEE-SS-EEEEEEEE-SS-EEEEEEE--TT-SS-EEEEEETTSEEEEEEEEEETTEEEEEEEEEEE---SS-PBPTT--EEEE-TTSSEEEEEEETTEEEEEE--TT--B---EEEE-S---EEEEEEPBS-SS-EEEEEEEETTEEEEEEEEEETTTTEEEE-SS--EE--TT--EEEE--TTT-BEEEE-SS-EEEEETTEEEEE--GGGTTS-EEEEEE-STTSSEEEEEETT-EEEEEEEEEEE-TTS-EEEEEEEEEEEEE-SPPSEEEE-STTEEEEE-SSS-EEEEEE-SS--TTS--EEEEEEE---PSEEEEEEE-TTSSSS-EEEEEE--GGG-EEEEEEEBB-EEEEEEE--TT---EEEE---TT-SSB-EEEEEETTEEEEEEEETTEEEEE--TTS-SSS-EEEEEEETTTEEEEEESS-EEEEESSS--EEEEE--TT-----EEEE-SSEEEEEETTEEEEEEEETTEEEEEEEEE-SS-EEEEE----TT-SS--SEEEEEESSS-EEEEEETTTTEEEEEEE--SSS-EEEEEEEEETTEEEEEEEETTSEEEEEEEETTTTEEEEEEEEE--SS--EEEEEEETTEEEEEEESSS-EEEEEETTEEEEEEBSSS--SEEEEE-BSSSTTEEEEE-SS-EEEEEE----SEEEEEEE-SSEEEEEEEETTTTEEEEEEEEEEEE-TTS-EEESS--HHHHSSEEEE----TTTT---TTTT-SS-EEEEEEEEEEETTT--EEEEEE--TTEEEEEEEEEEETTEEEEEEEEEEEE--TT-SS---EEEEEEEEETTEEEEEEEEEESS-EEEEEEETTEEEEEETTEEEEEEE-TTS-EEEEEEE---S-EEEEEEETTEEEEEESSB-EEEEEEETTTTEEEEEEE--S-B--S--EESSSSEEEEE-TTSEEEEEE--TT--SHHHHTBPEE--BEE-SS-EEEEEE--SS---TT-S-SSSEEEEEEEETTS-EEEEEEE-HHHHHHHHHHHHHHTTT---GGG--HHHHTSEE-SS-EE--BSEEEHHHHHGGGTS-HHHHHHHHTT-EEE-SSS-EEE--HHHHHHHHHHHTTT-/------HHHHHHHHTTTSS--STTHHHHHHHHHHHGGGT--EEEE--TT---EEEEEE-SSSEEEEEETTS-EEEEETTTTEEEEEPPPPBSS--------EE-TTS-EEEEE-SSTTSEEEEETTT--EEEPBP---SS----EEE-SSSEEEEE-TTSEEEEEE--HHHHHHHHHHHHH-SS--PBP---SEEEEPP--SS-SS---EEEEEEETTTTEEEEEETTSEEEEEE-SSS-EEEEEEE-S--S----EEEETTTTEEEE--SSEEEEE-TTS-TT--EEEE-S-TTT-EEEEEEETTEEEEEETTSEEEEEETTTTEEPBP--B-EEE----EEE--HHHHHH-TT-S---EEEEEEEE-TTS--EEEEEEESBTT-EEEEEEEE-/-----THHHHHHHHHHHHHHHHHHTTS-STTPPPEEEE-TTS-EEEE--HHHHHHHSPP-SHHHHHHHHHHHHHHHHT-S-HHHHHHHHHHHHHHHHHHHHTT--HHHHHHHHHHHHHHHHHHTTTSS-S---HHHHHHHHHHHHHHHHHTTT-TT--HHHHHHHHHHHHHHHGGGTS---TTSEEEEEEETS-TT-EEEESSEEE----S-TTS-----SS--EEE-S-SS---SSS------SSHHHHHHHHHHHHHHHHHHHHHHHTTS---EEES----HHHHHHHHHTT--EE-S--HHHHHHHHHHHT---BS-TT---GGGS---SEEEEEEETTTTEEEEEEE-SS----EEEEEEESSHHHHHHHHHHHHHHHHHHHHHHH---EE-TTTHHHHHHHHHHHHHHHH--STTHHHHHHHHHHTTHHHHHHHHSSSS-HHHHHHHHHHHHHHSSS------SSS-----STTTT--EEHHHHHHHHHHHHHHHHHHT--S--SPP--B--